Protein 7RI4 (pdb70)

Secondary structure (DSSP, 8-state):
----EEE-----SS-HHHHHHH-S--TT----HHHHHHHHHHHHHH-S---EEEEESSSEEEEEE---------EE---SSS-HHHHHHHHHHTS-SSSTT--GGGHHHHHHHHHHHHHHHT-TT--EEEEEEEETTTEEEEEEEE------EE-----BS--SS-HHHHHHT-SS-S---SS--S--S---HHHHHHHHHHHHHHHTTTT--------EEEEE-SS--EEEEEEB-------BEEE--B-S--SS-HHHHTTTS---TTPBP-TTHHHHHHHHHHHHTGGGT-SS-EEEEEEEEETTTTEEEEEEEEE--S------EEEES-SSS-GGGTSSS----TTS---TTHHHHHHHHHHHHSS-SEE--EEEEPSS-SS-EEEEEEEE-------EEEE---SSS---EEEEB--S-TTSS-----B--EE-SS-EE-B----BTTSSTTT--EEEEEEEE--------EEEEEEEEEEE-B--STT-EEEEEEEEEEEEEES---BTTS-SSTTTSS----SS----EEEEEE--EEEEEEEEE--SSSS--SBEEEEEEEEB--SS-SS--B----EEEEEEESSSSTTSEEEEEEE-------SS----GGG-----HHHHSTTB-TT--SPPP-B-S----SS--SSSS-SSSTTS-SS-----S----S--EEEEEEEE-PPTTS-GGG-SS--EEEEEEEEE---S----SS--SS--S--S-----EE--EEEEE-SSSEEEEE--EE----SS--B------B----/-------SS----------SS--EEEEE---S---TT--------EETTEE----SSS-B---BSSS---S--B-------SS------B-S--EEETTEEEEEBTTS-EEEEESSS--B------SS-B-S----BTTB----BTTSB--B--SSS----B--B----SEES-------BSSSBB---BSTT-----BSSS---------S---SSSSGGG---B-S--EEETTEEE---SSS----B-SSS-----------SEEEE-SSS--EEE-SS---EE--SSSS---B---TTTTS-B-----BTTB----BTTS---B--SSS-S--B-----TT---SPPP--SS------SS---EEEE-/----SSSS--TTSSSPPP-----PPTT-------SS-PPP----S---TTSS-----SS--/------SSSTHHHHHHHHHHTTT--HHHHHHHHHHHHH-TTSGGGHHHHHHHHHHHHHTT--THHHHHHHHHHHH----TTTHHHHHHHHHHHHHTSTT-SSS---S---SS-TTTTHHHHHHHHHHHHH-TTSSSSHHHHHHHHHHHHHHHHHHHHHTTHHHHHT-TTHHHHHHHTTTTTSTTSTTTSSSHHHHHHHHTTTT-HHHHTTHHHHTTTS--/---S----EEES----TTTGGG--SS--SSHHHHHS---SEE-TTT---EEEEEEEE-SSS--EEEEEEE-B-TTS-B---B---S---/-------S--------------SSSB---------BSSSS-B-----B---B--

B-factor: mean 90.96, std 35.24, range [50.69, 242.61]

Radius of gyration: 43.2 Å; Cα contacts (8 Å, |Δi|>4): 3480; chains: 6; bounding box: 86×125×113 Å

Nearest PDB structures (foldseek):
  7ri4-assembly1_G  TM=1.019E+00  e=2.145E-09  Escherichia coli
  7ri4-assembly1_C  TM=1.017E+00  e=3.148E-09  Escherichia coli
  8sqa-assembly1_C  TM=9.476E-01  e=3.946E-07  Escherichia coli
  6lyr-assembly1_C  TM=8.468E-01  e=9.396E-06  Escherichia coli K-12
  8qpv-assembly1_B  TM=9.672E-01  e=2.396E-48  Escherichia coli

CATH classification: 2.40.160.50

Structure (mmCIF, N/CA/C/O backbone):
data_7RI4
#
_entry.id   7RI4
#
_cell.length_a   1.00
_cell.length_b   1.00
_cell.length_c   1.00
_cell.angle_alpha   90.00
_cell.angle_beta   90.00
_cell.angle_gamma   90.00
#
_symmetry.space_group_name_H-M   'P 1'
#
loop_
_entity.id
_entity.type
_entity.pdbx_description
1 polymer EspPbeta9-12
2 polymer 'Outer membrane protein assembly factor BamA'
3 polymer 'Outer membrane protein assembly factor BamB'
4 polymer 'Outer membrane protein assembly factor BamC'
5 polymer 'Outer membrane protein assembly factor BamD'
6 polymer 'Outer membrane protein assembly factor BamE'
#
loop_
_atom_site.group_PDB
_atom_site.id
_atom_site.type_symbol
_atom_site.label_atom_id
_atom_site.label_alt_id
_atom_site.label_comp_id
_atom_site.label_asym_id
_atom_site.label_entity_id
_atom_site.label_seq_id
_atom_site.pdbx_PDB_ins_code
_atom_site.Cartn_x
_atom_site.Cartn_y
_atom_site.Cartn_z
_atom_site.occupancy
_atom_site.B_iso_or_equiv
_atom_site.auth_seq_id
_atom_site.auth_comp_id
_atom_site.auth_asym_id
_atom_site.auth_atom_id
_atom_site.pdbx_PDB_model_num
ATOM 1 N N . ASP A 1 1 ? 120.361 128.968 144.844 1.00 129.75 1218 ASP G N 1
ATOM 2 C CA . ASP A 1 1 ? 121.366 129.409 145.803 1.00 129.75 1218 ASP G CA 1
ATOM 3 C C . ASP A 1 1 ? 121.499 130.928 145.798 1.00 129.75 1218 ASP G C 1
ATOM 4 O O . ASP A 1 1 ? 122.103 131.502 144.891 1.00 129.75 1218 ASP G O 1
ATOM 9 N N . TRP A 1 2 ? 120.929 131.572 146.816 1.00 133.09 1219 TRP G N 1
ATOM 10 C CA . TRP A 1 2 ? 120.991 133.024 146.936 1.00 133.09 1219 TRP G CA 1
ATOM 11 C C . TRP A 1 2 ? 122.427 133.479 147.167 1.00 133.09 1219 TRP G C 1
ATOM 12 O O . TRP A 1 2 ? 122.987 133.267 148.247 1.00 133.09 1219 TRP G O 1
ATOM 23 N N . LYS A 1 3 ? 123.028 134.103 146.157 1.00 123.77 1220 LYS G N 1
ATOM 24 C CA . LYS A 1 3 ? 124.427 134.518 146.203 1.00 123.77 1220 LYS G CA 1
ATOM 25 C C . LYS A 1 3 ? 124.569 135.944 145.676 1.00 123.77 1220 LYS G C 1
ATOM 26 O O . LYS A 1 3 ? 125.409 136.236 144.824 1.00 123.77 1220 LYS G O 1
ATOM 32 N N . VAL A 1 4 ? 123.720 136.849 146.172 1.00 118.77 1221 VAL G N 1
ATOM 33 C CA . VAL A 1 4 ? 123.755 138.233 145.714 1.00 118.77 1221 VAL G CA 1
ATOM 34 C C . VAL A 1 4 ? 125.104 138.862 146.045 1.00 118.77 1221 VAL G C 1
ATOM 35 O O . VAL A 1 4 ? 125.779 138.474 147.007 1.00 118.77 1221 VAL G O 1
ATOM 39 N N . THR A 1 5 ? 125.508 139.838 145.230 1.00 116.83 1222 THR G N 1
ATOM 40 C CA . THR A 1 5 ? 126.814 140.470 145.380 1.00 116.83 1222 THR G CA 1
ATOM 41 C C . THR A 1 5 ? 126.678 141.972 145.600 1.00 116.83 1222 THR G C 1
ATOM 42 O O . THR A 1 5 ? 127.541 142.592 146.230 1.00 116.83 1222 THR G O 1
ATOM 46 N N . ALA A 1 6 ? 125.601 142.559 145.074 1.00 115.81 1223 ALA G N 1
ATOM 47 C CA . ALA A 1 6 ? 125.279 143.976 145.248 1.00 115.81 1223 ALA G CA 1
ATOM 48 C C . ALA A 1 6 ? 126.399 144.871 144.705 1.00 115.81 1223 ALA G C 1
ATOM 49 O O . ALA A 1 6 ? 127.063 145.611 145.434 1.00 115.81 1223 ALA G O 1
ATOM 51 N N . ARG A 1 7 ? 126.591 144.780 143.392 1.00 116.35 1224 ARG G N 1
ATOM 52 C CA . ARG A 1 7 ? 127.530 145.654 142.704 1.00 116.35 1224 ARG G CA 1
ATOM 53 C C . ARG A 1 7 ? 126.859 146.975 142.346 1.00 116.35 1224 ARG G C 1
ATOM 54 O O . ARG A 1 7 ? 125.635 147.061 142.216 1.00 116.35 1224 ARG G O 1
ATOM 62 N N . ALA A 1 8 ? 127.678 148.015 142.182 1.00 116.78 1225 ALA G N 1
ATOM 63 C CA . ALA A 1 8 ? 127.147 149.353 141.949 1.00 116.78 1225 ALA G CA 1
ATOM 64 C C . ALA A 1 8 ? 127.548 149.909 140.589 1.00 116.78 1225 ALA G C 1
ATOM 65 O O . ALA A 1 8 ? 126.694 150.373 139.827 1.00 116.78 1225 ALA G O 1
ATOM 67 N N . CYS A 1 9 ? 128.843 149.871 140.274 1.00 115.67 1226 CYS G N 1
ATOM 68 C CA . CYS A 1 9 ? 129.337 150.499 139.055 1.00 115.67 1226 CYS G CA 1
ATOM 69 C C . CYS A 1 9 ? 130.240 149.613 138.213 1.00 115.67 1226 CYS G C 1
ATOM 70 O O . CYS A 1 9 ? 130.751 150.091 137.196 1.00 115.67 1226 CYS G O 1
ATOM 73 N N . LEU A 1 10 ? 130.461 148.357 138.587 1.00 115.82 1227 LEU G N 1
ATOM 74 C CA . LEU A 1 10 ? 131.315 147.465 137.812 1.00 115.82 1227 LEU G CA 1
ATOM 75 C C . LEU A 1 10 ? 130.666 147.101 136.480 1.00 115.82 1227 LEU G C 1
ATOM 76 O O . LEU A 1 10 ? 130.951 147.716 135.452 1.00 115.82 1227 LEU G O 1
ATOM 81 N N . ARG A 1 40 ? 128.284 156.035 129.694 1.00 110.62 1257 ARG G N 1
ATOM 82 C CA . ARG A 1 40 ? 127.148 156.912 129.441 1.00 110.62 1257 ARG G CA 1
ATOM 83 C C . ARG A 1 40 ? 126.191 156.898 130.633 1.00 110.62 1257 ARG G C 1
ATOM 84 O O . ARG A 1 40 ? 125.423 157.839 130.839 1.00 110.62 1257 ARG G O 1
ATOM 92 N N . MET A 1 41 ? 126.261 155.843 131.431 1.00 118.71 1258 MET G N 1
ATOM 93 C CA . MET A 1 41 ? 125.307 155.674 132.522 1.00 118.71 1258 MET G CA 1
ATOM 94 C C . MET A 1 41 ? 125.848 156.097 133.881 1.00 118.71 1258 MET G C 1
ATOM 95 O O . MET A 1 41 ? 125.154 156.818 134.598 1.00 118.71 1258 MET G O 1
ATOM 100 N N . LEU A 1 42 ? 127.068 155.679 134.242 1.00 116.99 1259 LEU G N 1
ATOM 101 C CA . LEU A 1 42 ? 127.671 155.897 135.560 1.00 116.99 1259 LEU G CA 1
ATOM 102 C C . LEU A 1 42 ? 126.660 155.696 136.688 1.00 116.99 1259 LEU G C 1
ATOM 103 O O . LEU A 1 42 ? 126.671 156.420 137.688 1.00 116.99 1259 LEU G O 1
ATOM 108 N N . MET A 1 43 ? 125.803 154.688 136.533 1.00 120.89 1260 MET G N 1
ATOM 109 C CA . MET A 1 43 ? 124.666 154.465 137.423 1.00 120.89 1260 MET G CA 1
ATOM 110 C C . MET A 1 43 ? 124.385 152.963 137.471 1.00 120.89 1260 MET G C 1
ATOM 111 O O . MET A 1 43 ? 125.290 152.155 137.230 1.00 120.89 1260 MET G O 1
ATOM 116 N N . SER A 1 44 ? 123.147 152.597 137.810 1.00 120.57 1261 SER G N 1
ATOM 117 C CA . SER A 1 44 ? 122.682 151.214 137.883 1.00 120.57 1261 SER G CA 1
ATOM 118 C C . SER A 1 44 ? 123.315 150.428 139.023 1.00 120.57 1261 SER G C 1
ATOM 119 O O . SER A 1 44 ? 123.980 149.413 138.794 1.00 120.57 1261 SER G O 1
ATOM 122 N N . VAL A 1 45 ? 123.126 150.905 140.255 1.00 117.32 1262 VAL G N 1
ATOM 123 C CA . VAL A 1 45 ? 123.355 150.057 141.416 1.00 117.32 1262 VAL G CA 1
ATOM 124 C C . VAL A 1 45 ? 122.374 148.894 141.365 1.00 117.32 1262 VAL G C 1
ATOM 125 O O . VAL A 1 45 ? 121.197 149.067 141.026 1.00 117.32 1262 VAL G O 1
ATOM 129 N N . GLY A 1 46 ? 122.856 147.700 141.683 1.00 113.73 1263 GLY G N 1
ATOM 130 C CA . GLY A 1 46 ? 121.999 146.536 141.585 1.00 113.73 1263 GLY G CA 1
ATOM 131 C C . GLY A 1 46 ? 122.579 145.349 142.318 1.00 113.73 1263 GLY G C 1
ATOM 132 O O . GLY A 1 46 ? 123.505 145.479 143.120 1.00 113.73 1263 GLY G O 1
ATOM 133 N N . LEU A 1 47 ? 122.007 144.181 142.033 1.00 110.78 1264 LEU G N 1
ATOM 134 C CA . LEU A 1 47 ? 122.412 142.925 142.647 1.00 110.78 1264 LEU G CA 1
ATOM 135 C C . LEU A 1 47 ? 122.536 141.851 141.573 1.00 110.78 1264 LEU G C 1
ATOM 136 O O . LEU A 1 47 ? 122.122 142.036 140.426 1.00 110.78 1264 LEU G O 1
ATOM 141 N N . ASN A 1 48 ? 123.118 140.717 141.960 1.00 110.91 1265 ASN G N 1
ATOM 142 C CA . ASN A 1 48 ? 123.315 139.595 141.043 1.00 110.91 1265 ASN G CA 1
ATOM 143 C C . ASN A 1 48 ? 122.789 138.334 141.715 1.00 110.91 1265 ASN G C 1
ATOM 144 O O . ASN A 1 48 ? 123.489 137.732 142.534 1.00 110.91 1265 ASN G O 1
ATOM 149 N N . ALA A 1 49 ? 121.569 137.934 141.365 1.00 108.46 1266 ALA G N 1
ATOM 150 C CA . ALA A 1 49 ? 120.928 136.773 141.981 1.00 108.46 1266 ALA G CA 1
ATOM 151 C C . ALA A 1 49 ? 121.096 135.542 141.089 1.00 108.46 1266 ALA G C 1
ATOM 152 O O . ALA A 1 49 ? 120.146 135.017 140.506 1.00 108.46 1266 ALA G O 1
ATOM 154 N N . GLU A 1 50 ? 122.341 135.081 140.996 1.00 114.10 1267 GLU G N 1
ATOM 155 C CA . GLU A 1 50 ? 122.620 133.833 140.297 1.00 114.10 1267 GLU G CA 1
ATOM 156 C C . GLU A 1 50 ? 122.406 132.653 141.238 1.00 114.10 1267 GLU G C 1
ATOM 157 O O . GLU A 1 50 ? 122.833 132.675 142.395 1.00 114.10 1267 GLU G O 1
ATOM 163 N N . ILE A 1 51 ? 121.710 131.627 140.748 1.00 115.25 1268 ILE G N 1
ATOM 164 C CA . ILE A 1 51 ? 121.305 130.528 141.618 1.00 115.25 1268 ILE G CA 1
ATOM 165 C C . ILE A 1 51 ? 121.780 129.169 141.111 1.00 115.25 1268 ILE G C 1
ATOM 166 O O . ILE A 1 51 ? 122.569 128.493 141.780 1.00 115.25 1268 ILE G O 1
ATOM 171 N N . ARG A 1 52 ? 121.310 128.753 139.934 1.00 116.25 1269 ARG G N 1
ATOM 172 C CA . ARG A 1 52 ? 121.488 127.365 139.520 1.00 116.25 1269 ARG G CA 1
ATOM 173 C C . ARG A 1 52 ? 122.606 127.167 138.503 1.00 116.25 1269 ARG G C 1
ATOM 174 O O . ARG A 1 52 ? 123.565 126.434 138.764 1.00 116.25 1269 ARG G O 1
ATOM 182 N N . ASP A 1 53 ? 122.497 127.814 137.344 1.00 112.32 1270 ASP G N 1
ATOM 183 C CA . ASP A 1 53 ? 123.408 127.543 136.238 1.00 112.32 1270 ASP G CA 1
ATOM 184 C C . ASP A 1 53 ? 123.978 128.856 135.717 1.00 112.32 1270 ASP G C 1
ATOM 185 O O . ASP A 1 53 ? 123.937 129.124 134.512 1.00 112.32 1270 ASP G O 1
ATOM 190 N N . ASN A 1 54 ? 124.474 129.694 136.629 1.00 107.98 1271 ASN G N 1
ATOM 191 C CA . ASN A 1 54 ? 125.029 131.004 136.295 1.00 107.98 1271 ASN G CA 1
ATOM 192 C C . ASN A 1 54 ? 123.990 131.864 135.571 1.00 107.98 1271 ASN G C 1
ATOM 193 O O . ASN A 1 54 ? 124.296 132.626 134.651 1.00 107.98 1271 ASN G O 1
ATOM 198 N N . VAL A 1 55 ? 122.742 131.718 136.004 1.00 103.50 1272 VAL G N 1
ATOM 199 C CA . VAL A 1 55 ? 121.629 132.515 135.501 1.00 103.50 1272 VAL G CA 1
ATOM 200 C C . VAL A 1 55 ? 121.245 133.499 136.600 1.00 103.50 1272 VAL G C 1
ATOM 201 O O . VAL A 1 55 ? 120.904 133.099 137.721 1.00 103.50 1272 VAL G O 1
ATOM 205 N N . ARG A 1 56 ? 121.357 134.787 136.299 1.00 100.25 1273 ARG G N 1
ATOM 206 C CA . ARG A 1 56 ? 121.192 135.839 137.289 1.00 100.25 1273 ARG G CA 1
ATOM 207 C C . ARG A 1 56 ? 119.782 136.420 137.237 1.00 100.25 1273 ARG G C 1
ATOM 208 O O . ARG A 1 56 ? 118.981 136.115 136.351 1.00 100.25 1273 ARG G O 1
ATOM 216 N N . PHE A 1 57 ? 119.483 137.262 138.222 1.00 104.12 1274 PHE G N 1
ATOM 217 C CA . PHE A 1 57 ? 118.218 137.987 138.284 1.00 104.12 1274 PHE G CA 1
ATOM 218 C C . PHE A 1 57 ? 118.472 139.443 138.639 1.00 104.12 1274 PHE G C 1
ATOM 219 O O . PHE A 1 57 ? 117.784 140.027 139.483 1.00 104.12 1274 PHE G O 1
ATOM 227 N N . GLY A 1 58 ? 119.476 140.043 138.002 1.00 103.44 1275 GLY G N 1
ATOM 228 C CA . GLY A 1 58 ? 119.866 141.411 138.280 1.00 103.44 1275 GLY G CA 1
ATOM 229 C C . GLY A 1 58 ? 118.770 142.436 138.079 1.00 103.44 1275 GLY G C 1
ATOM 230 O O . GLY A 1 58 ? 117.899 142.268 137.221 1.00 103.44 1275 GLY G O 1
ATOM 231 N N . LEU A 1 59 ? 118.809 143.508 138.870 1.00 104.63 1276 LEU G N 1
ATOM 232 C CA . LEU A 1 59 ? 117.840 144.600 138.773 1.00 104.63 1276 LEU G CA 1
ATOM 233 C C . LEU A 1 59 ? 118.628 145.902 138.866 1.00 104.63 1276 LEU G C 1
ATOM 234 O O . LEU A 1 59 ? 118.873 146.408 139.965 1.00 104.63 1276 LEU G O 1
ATOM 239 N N . GLU A 1 60 ? 119.021 146.439 137.715 1.00 113.57 1277 GLU G N 1
ATOM 240 C CA . GLU A 1 60 ? 119.840 147.636 137.651 1.00 113.57 1277 GLU G CA 1
ATOM 241 C C . GLU A 1 60 ? 118.953 148.878 137.715 1.00 113.57 1277 GLU G C 1
ATOM 242 O O . GLU A 1 60 ? 117.755 148.837 137.426 1.00 113.57 1277 GLU G O 1
ATOM 248 N N . PHE A 1 61 ? 119.559 150.002 138.087 1.00 118.16 1278 PHE G N 1
ATOM 249 C CA . PHE A 1 61 ? 118.853 151.268 138.277 1.00 118.16 1278 PHE G CA 1
ATOM 250 C C . PHE A 1 61 ? 119.552 152.353 137.462 1.00 118.16 1278 PHE G C 1
ATOM 251 O O . PHE A 1 61 ? 119.892 153.427 137.960 1.00 118.16 1278 PHE G O 1
ATOM 259 N N . GLU A 1 62 ? 119.804 152.056 136.188 1.00 119.99 1279 GLU G N 1
ATOM 260 C CA . GLU A 1 62 ? 120.595 152.945 135.349 1.00 119.99 1279 GLU G CA 1
ATOM 261 C C . GLU A 1 62 ? 119.891 154.286 135.154 1.00 119.99 1279 GLU G C 1
ATOM 262 O O . GLU A 1 62 ? 118.668 154.406 135.269 1.00 119.99 1279 GLU G O 1
ATOM 265 N N . LYS A 1 63 ? 120.695 155.305 134.854 1.00 117.36 1280 LYS G N 1
ATOM 266 C CA . LYS A 1 63 ? 120.198 156.671 134.707 1.00 117.36 1280 LYS G CA 1
ATOM 267 C C . LYS A 1 63 ? 121.066 157.339 133.644 1.00 117.36 1280 LYS G C 1
ATOM 268 O O . LYS A 1 63 ? 122.091 157.946 133.967 1.00 117.36 1280 LYS G O 1
ATOM 273 N N . SER A 1 64 ? 120.645 157.226 132.387 1.00 114.57 1281 SER G N 1
ATOM 274 C CA . SER A 1 64 ? 121.462 157.608 131.246 1.00 114.57 1281 SER G CA 1
ATOM 275 C C . SER A 1 64 ? 120.987 158.923 130.642 1.00 114.57 1281 SER G C 1
ATOM 276 O O . SER A 1 64 ? 119.844 159.345 130.839 1.00 114.57 1281 SER G O 1
ATOM 279 N N . ALA A 1 65 ? 121.884 159.565 129.897 1.00 106.75 1282 ALA G N 1
ATOM 280 C CA . ALA A 1 65 ? 121.586 160.818 129.212 1.00 106.75 1282 ALA G CA 1
ATOM 281 C C . ALA A 1 65 ? 121.222 160.510 127.764 1.00 106.75 1282 ALA G C 1
ATOM 282 O O . ALA A 1 65 ? 122.082 160.116 126.970 1.00 106.75 1282 ALA G O 1
ATOM 284 N N . PHE A 1 66 ? 119.948 160.690 127.422 1.00 102.10 1283 PHE G N 1
ATOM 285 C CA . PHE A 1 66 ? 119.472 160.459 126.064 1.00 102.10 1283 PHE G CA 1
ATOM 286 C C . PHE A 1 66 ? 119.588 161.687 125.175 1.00 102.10 1283 PHE G C 1
ATOM 287 O O . PHE A 1 66 ? 119.790 161.546 123.965 1.00 102.10 1283 PHE G O 1
ATOM 295 N N . GLY A 1 67 ? 119.468 162.883 125.745 1.00 100.47 1284 GLY G N 1
ATOM 296 C CA . GLY A 1 67 ? 119.628 164.106 124.987 1.00 100.47 1284 GLY G CA 1
ATOM 297 C C . GLY A 1 67 ? 120.965 164.767 125.245 1.00 100.47 1284 GLY G C 1
ATOM 298 O O . GLY A 1 67 ? 122.008 164.260 124.823 1.00 100.47 1284 GLY G O 1
ATOM 299 N N . LYS A 1 68 ? 120.946 165.902 125.939 1.00 95.27 1285 LYS G N 1
ATOM 300 C CA . LYS A 1 68 ? 122.163 166.621 126.285 1.00 95.27 1285 LYS G CA 1
ATOM 301 C C . LYS A 1 68 ? 122.307 166.915 127.770 1.00 95.27 1285 LYS G C 1
ATOM 302 O O . LYS A 1 68 ? 123.437 166.997 128.255 1.00 95.27 1285 LYS G O 1
ATOM 308 N N . TYR A 1 69 ? 121.202 167.080 128.504 1.00 101.13 1286 TYR G N 1
ATOM 309 C CA . TYR A 1 69 ? 121.264 167.489 129.904 1.00 101.13 1286 TYR G CA 1
ATOM 310 C C . TYR A 1 69 ? 120.228 166.774 130.769 1.00 101.13 1286 TYR G C 1
ATOM 311 O O . TYR A 1 69 ? 119.976 167.204 131.899 1.00 101.13 1286 TYR G O 1
ATOM 320 N N . ASN A 1 70 ? 119.623 165.699 130.271 1.00 107.12 1287 ASN G N 1
ATOM 321 C CA . ASN A 1 70 ? 118.556 165.004 130.977 1.00 107.12 1287 ASN G CA 1
ATOM 322 C C . ASN A 1 70 ? 118.965 163.578 131.325 1.00 107.12 1287 ASN G C 1
ATOM 323 O O . ASN A 1 70 ? 119.320 162.789 130.445 1.00 107.12 1287 ASN G O 1
ATOM 328 N N . VAL A 1 71 ? 118.907 163.257 132.616 1.00 116.61 1288 VAL G N 1
ATOM 329 C CA . VAL A 1 71 ? 119.052 161.895 133.118 1.00 116.61 1288 VAL G CA 1
ATOM 330 C C . VAL A 1 71 ? 117.879 161.610 134.051 1.00 116.61 1288 VAL G C 1
ATOM 331 O O . VAL A 1 71 ? 117.809 162.146 135.162 1.00 116.61 1288 VAL G O 1
ATOM 335 N N . ASP A 1 72 ? 116.920 160.818 133.567 1.00 120.91 1289 ASP G N 1
ATOM 336 C CA . ASP A 1 72 ? 115.656 160.673 134.280 1.00 120.91 1289 ASP G CA 1
ATOM 337 C C . ASP A 1 72 ? 115.416 159.295 134.891 1.00 120.91 1289 ASP G C 1
ATOM 338 O O . ASP A 1 72 ? 115.207 159.182 136.103 1.00 120.91 1289 ASP G O 1
ATOM 343 N N . ASN A 1 73 ? 115.476 158.243 134.075 1.00 119.28 1290 ASN G N 1
ATOM 344 C CA . ASN A 1 73 ? 114.691 157.040 134.339 1.00 119.28 1290 ASN G CA 1
ATOM 345 C C . ASN A 1 73 ? 115.255 155.778 133.693 1.00 119.28 1290 ASN G C 1
ATOM 346 O O . ASN A 1 73 ? 116.458 155.683 133.424 1.00 119.28 1290 ASN G O 1
ATOM 351 N N . ALA A 1 74 ? 114.368 154.798 133.487 1.00 116.76 1291 ALA G N 1
ATOM 352 C CA . ALA A 1 74 ? 114.639 153.464 132.953 1.00 116.76 1291 ALA G CA 1
ATOM 353 C C . ALA A 1 74 ? 115.421 152.567 133.905 1.00 116.76 1291 ALA G C 1
ATOM 354 O O . ALA A 1 74 ? 116.488 152.052 133.556 1.00 116.76 1291 ALA G O 1
ATOM 356 N N . VAL A 1 75 ? 114.884 152.373 135.113 1.00 112.79 1292 VAL G N 1
ATOM 357 C CA . VAL A 1 75 ? 115.240 151.204 135.905 1.00 112.79 1292 VAL G CA 1
ATOM 358 C C . VAL A 1 75 ? 114.799 149.954 135.150 1.00 112.79 1292 VAL G C 1
ATOM 359 O O . VAL A 1 75 ? 113.745 149.939 134.505 1.00 112.79 1292 VAL G O 1
ATOM 363 N N . ASN A 1 76 ? 115.613 148.903 135.210 1.00 108.68 1293 ASN G N 1
ATOM 364 C CA . ASN A 1 76 ? 115.350 147.711 134.413 1.00 108.68 1293 ASN G CA 1
ATOM 365 C C . ASN A 1 76 ? 115.888 146.487 135.144 1.00 108.68 1293 ASN G C 1
ATOM 366 O O . ASN A 1 76 ? 116.406 146.578 136.260 1.00 108.68 1293 ASN G O 1
ATOM 371 N N . ALA A 1 77 ? 115.757 145.330 134.494 1.00 98.58 1294 ALA G N 1
ATOM 372 C CA . ALA A 1 77 ? 116.213 144.061 135.051 1.00 98.58 1294 ALA G CA 1
ATOM 373 C C . ALA A 1 77 ? 116.583 143.136 133.902 1.00 98.58 1294 ALA G C 1
ATOM 374 O O . ALA A 1 77 ? 115.830 143.027 132.929 1.00 98.58 1294 ALA G O 1
ATOM 376 N N . ASN A 1 78 ? 117.732 142.475 134.013 1.00 96.06 1295 ASN G N 1
ATOM 377 C CA . ASN A 1 78 ? 118.246 141.610 132.965 1.00 96.06 1295 ASN G CA 1
ATOM 378 C C . ASN A 1 78 ? 118.028 140.141 133.327 1.00 96.06 1295 ASN G C 1
ATOM 379 O O . ASN A 1 78 ? 117.427 139.803 134.349 1.00 96.06 1295 ASN G O 1
ATOM 384 N N . PHE A 1 79 ? 118.530 139.257 132.469 1.00 91.99 1296 PHE G N 1
ATOM 385 C CA . PHE A 1 79 ? 118.402 137.814 132.652 1.00 91.99 1296 PHE G CA 1
ATOM 386 C C . PHE A 1 79 ? 119.741 137.122 132.856 1.00 91.99 1296 PHE G C 1
ATOM 387 O O . PHE A 1 79 ? 119.857 136.283 133.753 1.00 91.99 1296 PHE G O 1
ATOM 395 N N . ARG A 1 80 ? 120.749 137.445 132.046 1.00 92.59 1297 ARG G N 1
ATOM 396 C CA . ARG A 1 80 ? 122.123 136.979 132.238 1.00 92.59 1297 ARG G CA 1
ATOM 397 C C . ARG A 1 80 ? 122.199 135.448 132.240 1.00 92.59 1297 ARG G C 1
ATOM 398 O O . ARG A 1 80 ? 122.568 134.809 133.225 1.00 92.59 1297 ARG G O 1
ATOM 406 N N . TYR A 1 81 ? 121.836 134.876 131.094 1.00 89.65 1298 TYR G N 1
ATOM 407 C CA . TYR A 1 81 ? 121.894 133.431 130.891 1.00 89.65 1298 TYR G CA 1
ATOM 408 C C . TYR A 1 81 ? 123.280 133.082 130.358 1.00 89.65 1298 TYR G C 1
ATOM 409 O O . TYR A 1 81 ? 123.565 133.279 129.173 1.00 89.65 1298 TYR G O 1
ATOM 418 N N . SER A 1 82 ? 124.141 132.560 131.234 1.00 93.37 1299 SER G N 1
ATOM 419 C CA . SER A 1 82 ? 125.504 132.185 130.857 1.00 93.37 1299 SER G CA 1
ATOM 420 C C . SER A 1 82 ? 125.507 130.745 130.340 1.00 93.37 1299 SER G C 1
ATOM 421 O O . SER A 1 82 ? 125.873 129.791 131.031 1.00 93.37 1299 SER G O 1
ATOM 424 N N . PHE A 1 83 ? 125.087 130.601 129.087 1.00 88.22 1300 PHE G N 1
ATOM 425 C CA . PHE A 1 83 ? 125.031 129.293 128.445 1.00 88.22 1300 PHE G CA 1
ATOM 426 C C . PHE A 1 83 ? 126.399 128.895 127.903 1.00 88.22 1300 PHE G C 1
ATOM 427 O O . PHE A 1 83 ? 126.640 127.729 127.592 1.00 88.22 1300 PHE G O 1
ATOM 435 N N . PHE B 2 24 ? 146.901 67.776 167.851 1.00 238.79 24 PHE A N 1
ATOM 436 C CA . PHE B 2 24 ? 145.563 68.038 167.332 1.00 238.79 24 PHE A CA 1
ATOM 437 C C . PHE B 2 24 ? 145.598 68.382 165.847 1.00 238.79 24 PHE A C 1
ATOM 438 O O . PHE B 2 24 ? 146.285 69.313 165.429 1.00 238.79 24 PHE A O 1
ATOM 446 N N . VAL B 2 25 ? 144.847 67.622 165.056 1.00 239.60 25 VAL A N 1
ATOM 447 C CA . VAL B 2 25 ? 144.704 67.853 163.623 1.00 239.60 25 VAL A CA 1
ATOM 448 C C . VAL B 2 25 ? 143.232 68.122 163.344 1.00 239.60 25 VAL A C 1
ATOM 449 O O . VAL B 2 25 ? 142.379 67.267 163.611 1.00 239.60 25 VAL A O 1
ATOM 453 N N . VAL B 2 26 ? 142.935 69.305 162.817 1.00 239.72 26 VAL A N 1
ATOM 454 C CA . VAL B 2 26 ? 141.561 69.667 162.490 1.00 239.72 26 VAL A CA 1
ATOM 455 C C . VAL B 2 26 ? 141.148 68.966 161.203 1.00 239.72 26 VAL A C 1
ATOM 456 O O . VAL B 2 26 ? 141.949 68.807 160.273 1.00 239.72 26 VAL A O 1
ATOM 460 N N . LYS B 2 27 ? 139.893 68.511 161.157 1.00 238.81 27 LYS A N 1
ATOM 461 C CA . LYS B 2 27 ? 139.372 67.784 160.008 1.00 238.81 27 LYS A CA 1
ATOM 462 C C . LYS B 2 27 ? 138.290 68.527 159.241 1.00 238.81 27 LYS A C 1
ATOM 463 O O . LYS B 2 27 ? 138.163 68.313 158.032 1.00 238.81 27 LYS A O 1
ATOM 469 N N . ASP B 2 28 ? 137.512 69.383 159.901 1.00 235.90 28 ASP A N 1
ATOM 470 C CA . ASP B 2 28 ? 136.365 70.039 159.279 1.00 235.90 28 ASP A CA 1
ATOM 471 C C . ASP B 2 28 ? 136.382 71.520 159.629 1.00 235.90 28 ASP A C 1
ATOM 472 O O . ASP B 2 28 ? 136.374 71.883 160.809 1.00 235.90 28 ASP A O 1
ATOM 477 N N . ILE B 2 29 ? 136.406 72.368 158.606 1.00 232.87 29 ILE A N 1
ATOM 478 C CA . ILE B 2 29 ? 136.298 73.811 158.796 1.00 232.87 29 ILE A CA 1
ATOM 479 C C . ILE B 2 29 ? 134.820 74.174 158.877 1.00 232.87 29 ILE A C 1
ATOM 480 O O . ILE B 2 29 ? 134.051 73.896 157.952 1.00 232.87 29 ILE A O 1
ATOM 485 N N . HIS B 2 30 ? 134.421 74.797 159.985 1.00 226.93 30 HIS A N 1
ATOM 486 C CA . HIS B 2 30 ? 133.023 75.114 160.250 1.00 226.93 30 HIS A CA 1
ATOM 487 C C . HIS B 2 30 ? 132.817 76.618 160.152 1.00 226.93 30 HIS A C 1
ATOM 488 O O . HIS B 2 30 ? 133.329 77.376 160.983 1.00 226.93 30 HIS A O 1
ATOM 495 N N . PHE B 2 31 ? 132.064 77.043 159.140 1.00 221.79 31 PHE A N 1
ATOM 496 C CA . PHE B 2 31 ? 131.677 78.436 158.956 1.00 221.79 31 PHE A CA 1
ATOM 497 C C . PHE B 2 31 ? 130.162 78.491 158.823 1.00 221.79 31 PHE A C 1
ATOM 498 O O . PHE B 2 31 ? 129.604 77.974 157.849 1.00 221.79 31 PHE A O 1
ATOM 506 N N . GLU B 2 32 ? 129.500 79.110 159.796 1.00 217.98 32 GLU A N 1
ATOM 507 C CA . GLU B 2 32 ? 128.044 79.124 159.867 1.00 217.98 32 GLU A CA 1
ATOM 508 C C . GLU B 2 32 ? 127.537 80.555 159.768 1.00 217.98 32 GLU A C 1
ATOM 509 O O . GLU B 2 32 ? 127.882 81.401 160.601 1.00 217.98 32 GLU A O 1
ATOM 515 N N . GLY B 2 33 ? 126.721 80.821 158.752 1.00 209.04 33 GLY A N 1
ATOM 516 C CA . GLY B 2 33 ? 126.013 82.080 158.622 1.00 209.04 33 GLY A CA 1
ATOM 517 C C . GLY B 2 33 ? 126.434 82.909 157.426 1.00 209.04 33 GLY A C 1
ATOM 518 O O . GLY B 2 33 ? 125.576 83.400 156.685 1.00 209.04 33 GLY A O 1
ATOM 519 N N . LEU B 2 34 ? 127.749 83.037 157.217 1.00 203.26 34 LEU A N 1
ATOM 520 C CA . LEU B 2 34 ? 128.338 83.715 156.064 1.00 203.26 34 LEU A CA 1
ATOM 521 C C . LEU B 2 34 ? 127.557 84.959 155.655 1.00 203.26 34 LEU A C 1
ATOM 522 O O . LEU B 2 34 ? 127.087 85.048 154.516 1.00 203.26 34 LEU A O 1
ATOM 527 N N . GLN B 2 35 ? 127.407 85.914 156.575 1.00 189.15 35 GLN A N 1
ATOM 528 C CA . GLN B 2 35 ? 126.498 87.041 156.386 1.00 189.15 35 GLN A CA 1
ATOM 529 C C . GLN B 2 35 ? 126.815 87.850 155.134 1.00 189.15 35 GLN A C 1
ATOM 530 O O . GLN B 2 35 ? 126.015 87.879 154.194 1.00 189.15 35 GLN A O 1
ATOM 536 N N . ARG B 2 36 ? 127.983 88.492 155.096 1.00 180.77 36 ARG A N 1
ATOM 537 C CA . ARG B 2 36 ? 128.335 89.361 153.982 1.00 180.77 36 ARG A CA 1
ATOM 538 C C . ARG B 2 36 ? 129.714 89.098 153.392 1.00 180.77 36 ARG A C 1
ATOM 539 O O . ARG B 2 36 ? 129.900 89.333 152.193 1.00 180.77 36 ARG A O 1
ATOM 547 N N . VAL B 2 37 ? 130.679 88.626 154.182 1.00 197.79 37 VAL A N 1
ATOM 548 C CA . VAL B 2 37 ? 132.011 88.357 153.656 1.00 197.79 37 VAL A CA 1
ATOM 549 C C . VAL B 2 37 ? 131.951 87.165 152.710 1.00 197.79 37 VAL A C 1
ATOM 550 O O . VAL B 2 37 ? 131.173 86.222 152.912 1.00 197.79 37 VAL A O 1
ATOM 554 N N . ALA B 2 38 ? 132.756 87.216 151.652 1.00 210.73 38 ALA A N 1
ATOM 555 C CA . ALA B 2 38 ? 132.785 86.128 150.684 1.00 210.73 38 ALA A CA 1
ATOM 556 C C . ALA B 2 38 ? 133.314 84.852 151.327 1.00 210.73 38 ALA A C 1
ATOM 557 O O . ALA B 2 38 ? 134.097 84.894 152.281 1.00 210.73 38 ALA A O 1
ATOM 559 N N . VAL B 2 39 ? 132.874 83.707 150.798 1.00 218.58 39 VAL A N 1
ATOM 560 C CA . VAL B 2 39 ? 133.334 82.422 151.319 1.00 218.58 39 VAL A CA 1
ATOM 561 C C . VAL B 2 39 ? 134.829 82.257 151.078 1.00 218.58 39 VAL A C 1
ATOM 562 O O . VAL B 2 39 ? 135.581 81.869 151.982 1.00 218.58 39 VAL A O 1
ATOM 566 N N . GLY B 2 40 ? 135.284 82.552 149.859 1.00 222.73 40 GLY A N 1
ATOM 567 C CA . GLY B 2 40 ? 136.705 82.472 149.569 1.00 222.73 40 GLY A CA 1
ATOM 568 C C . GLY B 2 40 ? 137.529 83.443 150.388 1.00 222.73 40 GLY A C 1
ATOM 569 O O . GLY B 2 40 ? 138.644 83.119 150.803 1.00 222.73 40 GLY A O 1
ATOM 570 N N . ALA B 2 41 ? 136.993 84.640 150.643 1.00 222.76 41 ALA A N 1
ATOM 571 C CA . ALA B 2 41 ? 137.699 85.600 151.484 1.00 222.76 41 ALA A CA 1
ATOM 572 C C . ALA B 2 41 ? 137.817 85.093 152.916 1.00 222.76 41 ALA A C 1
ATOM 573 O O . ALA B 2 41 ? 138.872 85.228 153.547 1.00 222.76 41 ALA A O 1
ATOM 575 N N . ALA B 2 42 ? 136.743 84.498 153.442 1.00 223.30 42 ALA A N 1
ATOM 576 C CA . ALA B 2 42 ? 136.791 83.947 154.792 1.00 223.30 42 ALA A CA 1
ATOM 577 C C . ALA B 2 42 ? 137.744 82.762 154.871 1.00 223.30 42 ALA A C 1
ATOM 578 O O . ALA B 2 42 ? 138.367 82.527 155.913 1.00 223.30 42 ALA A O 1
ATOM 580 N N . LEU B 2 43 ? 137.869 82.001 153.782 1.00 225.21 43 LEU A N 1
ATOM 581 C CA . LEU B 2 43 ? 138.797 80.874 153.772 1.00 225.21 43 LEU A CA 1
ATOM 582 C C . LEU B 2 43 ? 140.244 81.350 153.704 1.00 225.21 43 LEU A C 1
ATOM 583 O O . LEU B 2 43 ? 141.114 80.825 154.409 1.00 225.21 43 LEU A O 1
ATOM 588 N N . LEU B 2 44 ? 140.525 82.348 152.861 1.00 225.95 44 LEU A N 1
ATOM 589 C CA . LEU B 2 44 ? 141.898 82.821 152.718 1.00 225.95 44 LEU A CA 1
ATOM 590 C C . LEU B 2 44 ? 142.347 83.669 153.901 1.00 225.95 44 LEU A C 1
ATOM 591 O O . LEU B 2 44 ? 143.551 83.748 154.165 1.00 225.95 44 LEU A O 1
ATOM 596 N N . SER B 2 45 ? 141.415 84.302 154.618 1.00 228.61 45 SER A N 1
ATOM 597 C CA . SER B 2 45 ? 141.794 85.091 155.784 1.00 228.61 45 SER A CA 1
ATOM 598 C C . SER B 2 45 ? 142.293 84.217 156.927 1.00 228.61 45 SER A C 1
ATOM 599 O O . SER B 2 45 ? 143.041 84.696 157.786 1.00 228.61 45 SER A O 1
ATOM 602 N N . MET B 2 46 ? 141.894 82.945 156.956 1.00 229.94 46 MET A N 1
ATOM 603 C CA . MET B 2 46 ? 142.313 82.031 158.008 1.00 229.94 46 MET A CA 1
ATOM 604 C C . MET B 2 46 ? 143.608 81.340 157.601 1.00 229.94 46 MET A C 1
ATOM 605 O O . MET B 2 46 ? 143.621 80.624 156.587 1.00 229.94 46 MET A O 1
ATOM 610 N N . PRO B 2 47 ? 144.705 81.515 158.343 1.00 233.09 47 PRO A N 1
ATOM 611 C CA . PRO B 2 47 ? 145.950 80.806 158.008 1.00 233.09 47 PRO A CA 1
ATOM 612 C C . PRO B 2 47 ? 145.895 79.309 158.262 1.00 233.09 47 PRO A C 1
ATOM 613 O O . PRO B 2 47 ? 146.883 78.617 157.989 1.00 233.09 47 PRO A O 1
ATOM 617 N N . VAL B 2 48 ? 144.782 78.787 158.771 1.00 235.85 48 VAL A N 1
ATOM 618 C CA . VAL B 2 48 ? 144.618 77.364 159.039 1.00 235.85 48 VAL A CA 1
ATOM 619 C C . VAL B 2 48 ? 143.660 76.782 158.010 1.00 235.85 48 VAL A C 1
ATOM 620 O O . VAL B 2 48 ? 142.757 77.473 157.521 1.00 235.85 48 VAL A O 1
ATOM 624 N N . ARG B 2 49 ? 143.872 75.515 157.667 1.00 237.75 49 ARG A N 1
ATOM 625 C CA . ARG B 2 49 ? 143.042 74.795 156.713 1.00 237.75 49 ARG A CA 1
ATOM 626 C C . ARG B 2 49 ? 142.805 73.383 157.235 1.00 237.75 49 ARG A C 1
ATOM 627 O O . ARG B 2 49 ? 143.116 73.062 158.385 1.00 237.75 49 ARG A O 1
ATOM 635 N N . THR B 2 50 ? 142.246 72.535 156.377 1.00 239.29 50 THR A N 1
ATOM 636 C CA . THR B 2 50 ? 141.990 71.154 156.761 1.00 239.29 50 THR A CA 1
ATOM 637 C C . THR B 2 50 ? 143.295 70.372 156.845 1.00 239.29 50 THR A C 1
ATOM 638 O O . THR B 2 50 ? 144.058 70.296 155.878 1.00 239.29 50 THR A O 1
ATOM 642 N N . GLY B 2 51 ? 143.547 69.785 158.012 1.00 240.88 51 GLY A N 1
ATOM 643 C CA . GLY B 2 51 ? 144.742 68.987 158.201 1.00 240.88 51 GLY A CA 1
ATOM 644 C C . GLY B 2 51 ? 145.950 69.748 158.700 1.00 240.88 51 GLY A C 1
ATOM 645 O O . GLY B 2 51 ? 147.076 69.438 158.297 1.00 240.88 51 GLY A O 1
ATOM 646 N N . ASP B 2 52 ? 145.751 70.737 159.567 1.00 240.86 52 ASP A N 1
ATOM 647 C CA . ASP B 2 52 ? 146.839 71.522 160.134 1.00 240.86 52 ASP A CA 1
ATOM 648 C C . ASP B 2 52 ? 146.818 71.412 161.652 1.00 240.86 52 ASP A C 1
ATOM 649 O O . ASP B 2 52 ? 145.749 71.310 162.263 1.00 240.86 52 ASP A O 1
ATOM 654 N N . THR B 2 53 ? 148.005 71.434 162.255 1.00 241.93 53 THR A N 1
ATOM 655 C CA . THR B 2 53 ? 148.167 71.360 163.704 1.00 241.93 53 THR A CA 1
ATOM 656 C C . THR B 2 53 ? 148.649 72.717 164.206 1.00 241.93 53 THR A C 1
ATOM 657 O O . THR B 2 53 ? 149.776 73.132 163.912 1.00 241.93 53 THR A O 1
ATOM 661 N N . VAL B 2 54 ? 147.792 73.410 164.956 1.00 241.17 54 VAL A N 1
ATOM 662 C CA . VAL B 2 54 ? 148.082 74.746 165.459 1.00 241.17 54 VAL A CA 1
ATOM 663 C C . VAL B 2 54 ? 147.757 74.797 166.947 1.00 241.17 54 VAL A C 1
ATOM 664 O O . VAL B 2 54 ? 147.227 73.848 167.528 1.00 241.17 54 VAL A O 1
ATOM 668 N N . ASN B 2 55 ? 148.085 75.929 167.559 1.00 242.61 55 ASN A N 1
ATOM 669 C CA . ASN B 2 55 ? 147.843 76.180 168.971 1.00 242.61 55 ASN A CA 1
ATOM 670 C C . ASN B 2 55 ? 146.976 77.422 169.140 1.00 242.61 55 ASN A C 1
ATOM 671 O O . ASN B 2 55 ? 146.447 77.981 168.175 1.00 242.61 55 ASN A O 1
ATOM 676 N N . ASP B 2 56 ? 146.829 77.849 170.397 1.00 242.57 56 ASP A N 1
ATOM 677 C CA . ASP B 2 56 ? 146.024 79.028 170.694 1.00 242.57 56 ASP A CA 1
ATOM 678 C C . ASP B 2 56 ? 146.676 80.318 170.210 1.00 242.57 56 ASP A C 1
ATOM 679 O O . ASP B 2 56 ? 145.977 81.321 170.030 1.00 242.57 56 ASP A O 1
ATOM 684 N N . GLU B 2 57 ? 147.993 80.318 169.992 1.00 241.28 57 GLU A N 1
ATOM 685 C CA . GLU B 2 57 ? 148.647 81.511 169.462 1.00 241.28 57 GLU A CA 1
ATOM 686 C C . GLU B 2 57 ? 148.195 81.793 168.035 1.00 241.28 57 GLU A C 1
ATOM 687 O O . GLU B 2 57 ? 147.903 82.942 167.680 1.00 241.28 57 GLU A O 1
ATOM 693 N N . ASP B 2 58 ? 148.114 80.752 167.201 1.00 237.96 58 ASP A N 1
ATOM 694 C CA . ASP B 2 58 ? 147.593 80.944 165.853 1.00 237.96 58 ASP A CA 1
ATOM 695 C C . ASP B 2 58 ? 146.119 81.330 165.890 1.00 237.96 58 ASP A C 1
ATOM 696 O O . ASP B 2 58 ? 145.654 82.079 165.026 1.00 237.96 58 ASP A O 1
ATOM 701 N N . ILE B 2 59 ? 145.378 80.851 166.891 1.00 235.58 59 ILE A N 1
ATOM 702 C CA . ILE B 2 59 ? 144.000 81.302 167.073 1.00 235.58 59 ILE A CA 1
ATOM 703 C C . ILE B 2 59 ? 143.972 82.801 167.346 1.00 235.58 59 ILE A C 1
ATOM 704 O O . ILE B 2 59 ? 143.125 83.534 166.819 1.00 235.58 59 ILE A O 1
ATOM 709 N N . SER B 2 60 ? 144.908 83.280 168.169 1.00 234.76 60 SER A N 1
ATOM 710 C CA . SER B 2 60 ? 145.005 84.714 168.424 1.00 234.76 60 SER A CA 1
ATOM 711 C C . SER B 2 60 ? 145.340 85.479 167.149 1.00 234.76 60 SER A C 1
ATOM 712 O O . SER B 2 60 ? 144.811 86.571 166.913 1.00 234.76 60 SER A O 1
ATOM 715 N N . ASN B 2 61 ? 146.221 84.921 166.314 1.00 234.17 61 ASN A N 1
ATOM 716 C CA . ASN B 2 61 ? 146.507 85.562 165.030 1.00 234.17 61 ASN A CA 1
ATOM 717 C C . ASN B 2 61 ? 145.276 85.595 164.130 1.00 234.17 61 ASN A C 1
ATOM 718 O O . ASN B 2 61 ? 145.078 86.562 163.386 1.00 234.17 61 ASN A O 1
ATOM 723 N N . THR B 2 62 ? 144.436 84.559 164.183 1.00 231.44 62 THR A N 1
ATOM 724 C CA . THR B 2 62 ? 143.192 84.586 163.416 1.00 231.44 62 THR A CA 1
ATOM 725 C C . THR B 2 62 ? 142.243 85.659 163.938 1.00 231.44 62 THR A C 1
ATOM 726 O O . THR B 2 62 ? 141.565 86.332 163.151 1.00 231.44 62 THR A O 1
ATOM 730 N N . ILE B 2 63 ? 142.172 85.828 165.260 1.00 226.60 63 ILE A N 1
ATOM 731 C CA . ILE B 2 63 ? 141.369 86.918 165.818 1.00 226.60 63 ILE A CA 1
ATOM 732 C C . ILE B 2 63 ? 141.905 88.266 165.352 1.00 226.60 63 ILE A C 1
ATOM 733 O O . ILE B 2 63 ? 141.136 89.180 165.027 1.00 226.60 63 ILE A O 1
ATOM 738 N N . ARG B 2 64 ? 143.232 88.411 165.310 1.00 226.03 64 ARG A N 1
ATOM 739 C CA . ARG B 2 64 ? 143.823 89.652 164.814 1.00 226.03 64 ARG A CA 1
ATOM 740 C C . ARG B 2 64 ? 143.478 89.878 163.347 1.00 226.03 64 ARG A C 1
ATOM 741 O O . ARG B 2 64 ? 143.212 91.011 162.930 1.00 226.03 64 ARG A O 1
ATOM 749 N N . ALA B 2 65 ? 143.473 88.809 162.549 1.00 223.48 65 ALA A N 1
ATOM 750 C CA . ALA B 2 65 ? 143.113 88.933 161.139 1.00 223.48 65 ALA A CA 1
ATOM 751 C C . ALA B 2 65 ? 141.656 89.353 160.978 1.00 223.48 65 ALA A C 1
ATOM 752 O O . ALA B 2 65 ? 141.330 90.192 160.129 1.00 223.48 65 ALA A O 1
ATOM 754 N N . LEU B 2 66 ? 140.762 88.773 161.784 1.00 219.82 66 LEU A N 1
ATOM 755 C CA . LEU B 2 66 ? 139.356 89.168 161.734 1.00 219.82 66 LEU A CA 1
ATOM 756 C C . LEU B 2 66 ? 139.166 90.612 162.183 1.00 219.82 66 LEU A C 1
ATOM 757 O O . LEU B 2 66 ? 138.292 91.319 161.667 1.00 219.82 66 LEU A O 1
ATOM 762 N N . PHE B 2 67 ? 139.968 91.068 163.147 1.00 217.07 67 PHE A N 1
ATOM 763 C CA . PHE B 2 67 ? 139.897 92.470 163.547 1.00 217.07 67 PHE A CA 1
ATOM 764 C C . PHE B 2 67 ? 140.441 93.392 162.461 1.00 217.07 67 PHE A C 1
ATOM 765 O O . PHE B 2 67 ? 139.957 94.519 162.307 1.00 217.07 67 PHE A O 1
ATOM 773 N N . ALA B 2 68 ? 141.443 92.935 161.707 1.00 214.86 68 ALA A N 1
ATOM 774 C CA . ALA B 2 68 ? 142.067 93.777 160.693 1.00 214.86 68 ALA A CA 1
ATOM 775 C C . ALA B 2 68 ? 141.265 93.828 159.398 1.00 214.86 68 ALA A C 1
ATOM 776 O O . ALA B 2 68 ? 141.342 94.827 158.673 1.00 214.86 68 ALA A O 1
ATOM 778 N N . THR B 2 69 ? 140.503 92.776 159.083 1.00 208.83 69 THR A N 1
ATOM 779 C CA . THR B 2 69 ? 139.724 92.786 157.846 1.00 208.83 69 THR A CA 1
ATOM 780 C C . THR B 2 69 ? 138.640 93.860 157.887 1.00 208.83 69 THR A C 1
ATOM 781 O O . THR B 2 69 ? 138.222 94.371 156.841 1.00 208.83 69 THR A O 1
ATOM 785 N N . GLY B 2 70 ? 138.175 94.215 159.084 1.00 201.12 70 GLY A N 1
ATOM 786 C CA . GLY B 2 70 ? 137.351 95.394 159.262 1.00 201.12 70 GLY A CA 1
ATOM 787 C C . GLY B 2 70 ? 135.907 95.286 158.826 1.00 201.12 70 GLY A C 1
ATOM 788 O O . GLY B 2 70 ? 135.233 96.316 158.734 1.00 201.12 70 GLY A O 1
ATOM 789 N N . ASN B 2 71 ? 135.402 94.083 158.551 1.00 197.15 71 ASN A N 1
ATOM 790 C CA . ASN B 2 71 ? 133.998 93.956 158.171 1.00 197.15 71 ASN A CA 1
ATOM 791 C C . ASN B 2 71 ? 133.092 93.948 159.398 1.00 197.15 71 ASN A C 1
ATOM 792 O O . ASN B 2 71 ? 132.227 94.819 159.545 1.00 197.15 71 ASN A O 1
ATOM 797 N N . PHE B 2 72 ? 133.283 92.974 160.287 1.00 197.97 72 PHE A N 1
ATOM 798 C CA . PHE B 2 72 ? 132.496 92.855 161.509 1.00 197.97 72 PHE A CA 1
ATOM 799 C C . PHE B 2 72 ? 133.189 91.849 162.417 1.00 197.97 72 PHE A C 1
ATOM 800 O O . PHE B 2 72 ? 133.527 90.746 161.976 1.00 197.97 72 PHE A O 1
ATOM 808 N N . GLU B 2 73 ? 133.420 92.237 163.674 1.00 198.98 73 GLU A N 1
ATOM 809 C CA . GLU B 2 73 ? 134.261 91.465 164.593 1.00 198.98 73 GLU A CA 1
ATOM 810 C C . GLU B 2 73 ? 133.564 91.301 165.941 1.00 198.98 73 GLU A C 1
ATOM 811 O O . GLU B 2 73 ? 133.804 92.078 166.870 1.00 198.98 73 GLU A O 1
ATOM 817 N N . ASP B 2 74 ? 132.721 90.268 166.050 1.00 201.01 74 ASP A N 1
ATOM 818 C CA . ASP B 2 74 ? 132.215 89.755 167.328 1.00 201.01 74 ASP A CA 1
ATOM 819 C C . ASP B 2 74 ? 132.519 88.259 167.307 1.00 201.01 74 ASP A C 1
ATOM 820 O O . ASP B 2 74 ? 131.660 87.442 166.967 1.00 201.01 74 ASP A O 1
ATOM 825 N N . VAL B 2 75 ? 133.739 87.903 167.694 1.00 210.36 75 VAL A N 1
ATOM 826 C CA . VAL B 2 75 ? 134.285 86.589 167.390 1.00 210.36 75 VAL A CA 1
ATOM 827 C C . VAL B 2 75 ? 134.264 85.700 168.628 1.00 210.36 75 VAL A C 1
ATOM 828 O O . VAL B 2 75 ? 134.229 86.166 169.770 1.00 210.36 75 VAL A O 1
ATOM 832 N N . ARG B 2 76 ? 134.283 84.390 168.384 1.00 216.80 76 ARG A N 1
ATOM 833 C CA . ARG B 2 76 ? 134.391 83.396 169.444 1.00 216.80 76 ARG A CA 1
ATOM 834 C C . ARG B 2 76 ? 135.020 82.142 168.855 1.00 216.80 76 ARG A C 1
ATOM 835 O O . ARG B 2 76 ? 134.745 81.788 167.702 1.00 216.80 76 ARG A O 1
ATOM 843 N N . VAL B 2 77 ? 135.876 81.488 169.639 1.00 224.53 77 VAL A N 1
ATOM 844 C CA . VAL B 2 77 ? 136.590 80.291 169.211 1.00 224.53 77 VAL A CA 1
ATOM 845 C C . VAL B 2 77 ? 136.353 79.193 170.238 1.00 224.53 77 VAL A C 1
ATOM 846 O O . VAL B 2 77 ? 136.447 79.436 171.446 1.00 224.53 77 VAL A O 1
ATOM 850 N N . LEU B 2 78 ? 136.043 77.992 169.756 1.00 230.73 78 LEU A N 1
ATOM 851 C CA . LEU B 2 78 ? 135.868 76.821 170.603 1.00 230.73 78 LEU A CA 1
ATOM 852 C C . LEU B 2 78 ? 136.447 75.612 169.883 1.00 230.73 78 LEU A C 1
ATOM 853 O O . LEU B 2 78 ? 136.123 75.367 168.716 1.00 230.73 78 LEU A O 1
ATOM 858 N N . ARG B 2 79 ? 137.305 74.868 170.578 1.00 235.77 79 ARG A N 1
ATOM 859 C CA . ARG B 2 79 ? 137.944 73.667 170.046 1.00 235.77 79 ARG A CA 1
ATOM 860 C C . ARG B 2 79 ? 137.759 72.540 171.053 1.00 235.77 79 ARG A C 1
ATOM 861 O O . ARG B 2 79 ? 138.396 72.536 172.112 1.00 235.77 79 ARG A O 1
ATOM 869 N N . ASP B 2 80 ? 136.885 71.586 170.727 1.00 237.65 80 ASP A N 1
ATOM 870 C CA . ASP B 2 80 ? 136.585 70.473 171.622 1.00 237.65 80 ASP A CA 1
ATOM 871 C C . ASP B 2 80 ? 136.991 69.130 171.031 1.00 237.65 80 ASP A C 1
ATOM 872 O O . ASP B 2 80 ? 137.692 68.359 171.694 1.00 237.65 80 ASP A O 1
ATOM 877 N N . GLY B 2 81 ? 136.573 68.822 169.805 1.00 238.68 81 GLY A N 1
ATOM 878 C CA . GLY B 2 81 ? 136.863 67.529 169.218 1.00 238.68 81 GLY A CA 1
ATOM 879 C C . GLY B 2 81 ? 137.844 67.578 168.065 1.00 238.68 81 GLY A C 1
ATOM 880 O O . GLY B 2 81 ? 139.051 67.728 168.274 1.00 238.68 81 GLY A O 1
ATOM 881 N N . ASP B 2 82 ? 137.335 67.450 166.839 1.00 239.24 82 ASP A N 1
ATOM 882 C CA . ASP B 2 82 ? 138.173 67.429 165.649 1.00 239.24 82 ASP A CA 1
ATOM 883 C C . ASP B 2 82 ? 137.953 68.621 164.729 1.00 239.24 82 ASP A C 1
ATOM 884 O O . ASP B 2 82 ? 138.687 68.762 163.745 1.00 239.24 82 ASP A O 1
ATOM 889 N N . THR B 2 83 ? 136.974 69.473 165.013 1.00 237.01 83 THR A N 1
ATOM 890 C CA . THR B 2 83 ? 136.696 70.643 164.195 1.00 237.01 83 THR A CA 1
ATOM 891 C C . THR B 2 83 ? 136.954 71.919 164.986 1.00 237.01 83 THR A C 1
ATOM 892 O O . THR B 2 83 ? 136.817 71.954 166.211 1.00 237.01 83 THR A O 1
ATOM 896 N N . LEU B 2 84 ? 137.336 72.971 164.267 1.00 234.42 84 LEU A N 1
ATOM 897 C CA . LEU B 2 84 ? 137.595 74.277 164.858 1.00 234.42 84 LEU A CA 1
ATOM 898 C C . LEU B 2 84 ? 136.347 75.137 164.711 1.00 234.42 84 LEU A C 1
ATOM 899 O O . LEU B 2 84 ? 135.979 75.518 163.594 1.00 234.42 84 LEU A O 1
ATOM 904 N N . LEU B 2 85 ? 135.699 75.437 165.834 1.00 230.65 85 LEU A N 1
ATOM 905 C CA . LEU B 2 85 ? 134.453 76.202 165.842 1.00 230.65 85 LEU A CA 1
ATOM 906 C C . LEU B 2 85 ? 134.796 77.670 166.075 1.00 230.65 85 LEU A C 1
ATOM 907 O O . LEU B 2 85 ? 134.752 78.166 167.199 1.00 230.65 85 LEU A O 1
ATOM 912 N N . VAL B 2 86 ? 135.156 78.362 164.999 1.00 224.10 86 VAL A N 1
ATOM 913 C CA . VAL B 2 86 ? 135.395 79.801 165.021 1.00 224.10 86 VAL A CA 1
ATOM 914 C C . VAL B 2 86 ? 134.205 80.465 164.338 1.00 224.10 86 VAL A C 1
ATOM 915 O O . VAL B 2 86 ? 133.827 80.088 163.221 1.00 224.10 86 VAL A O 1
ATOM 919 N N . GLN B 2 87 ? 133.569 81.407 165.032 1.00 215.77 87 GLN A N 1
ATOM 920 C CA . GLN B 2 87 ? 132.372 82.054 164.512 1.00 215.77 87 GLN A CA 1
ATOM 921 C C . GLN B 2 87 ? 132.338 83.510 164.944 1.00 215.77 87 GLN A C 1
ATOM 922 O O . GLN B 2 87 ? 132.613 83.822 166.106 1.00 215.77 87 GLN A O 1
ATOM 928 N N . VAL B 2 88 ? 131.984 84.395 164.015 1.00 206.23 88 VAL A N 1
ATOM 929 C CA . VAL B 2 88 ? 131.879 85.823 164.281 1.00 206.23 88 VAL A CA 1
ATOM 930 C C . VAL B 2 88 ? 130.412 86.222 164.184 1.00 206.23 88 VAL A C 1
ATOM 931 O O . VAL B 2 88 ? 129.731 85.875 163.211 1.00 206.23 88 VAL A O 1
ATOM 935 N N . LYS B 2 89 ? 129.924 86.934 165.199 1.00 202.92 89 LYS A N 1
ATOM 936 C CA . LYS B 2 89 ? 128.537 87.381 165.242 1.00 202.92 89 LYS A CA 1
ATOM 937 C C . LYS B 2 89 ? 128.365 88.641 164.403 1.00 202.92 89 LYS A C 1
ATOM 938 O O . LYS B 2 89 ? 129.251 89.501 164.372 1.00 202.92 89 LYS A O 1
ATOM 944 N N . GLU B 2 90 ? 127.221 88.744 163.732 1.00 195.77 90 GLU A N 1
ATOM 945 C CA . GLU B 2 90 ? 126.949 89.885 162.870 1.00 195.77 90 GLU A CA 1
ATOM 946 C C . GLU B 2 90 ? 126.500 91.091 163.688 1.00 195.77 90 GLU A C 1
ATOM 947 O O . GLU B 2 90 ? 125.923 90.951 164.770 1.00 195.77 90 GLU A O 1
ATOM 953 N N . ARG B 2 91 ? 126.774 92.279 163.165 1.00 185.72 91 ARG A N 1
ATOM 954 C CA . ARG B 2 91 ? 126.328 93.519 163.783 1.00 185.72 91 ARG A CA 1
ATOM 955 C C . ARG B 2 91 ? 126.168 94.563 162.691 1.00 185.72 91 ARG A C 1
ATOM 956 O O . ARG B 2 91 ? 126.790 94.464 161.626 1.00 185.72 91 ARG A O 1
ATOM 964 N N . PRO B 2 92 ? 125.328 95.583 162.922 1.00 170.91 92 PRO A N 1
ATOM 965 C CA . PRO B 2 92 ? 125.035 96.569 161.868 1.00 170.91 92 PRO A CA 1
ATOM 966 C C . PRO B 2 92 ? 126.206 97.452 161.455 1.00 170.91 92 PRO A C 1
ATOM 967 O O . PRO B 2 92 ? 126.014 98.385 160.669 1.00 170.91 92 PRO A O 1
ATOM 971 N N . THR B 2 93 ? 127.402 97.194 161.982 1.00 169.03 93 THR A N 1
ATOM 972 C CA . THR B 2 93 ? 128.579 98.018 161.695 1.00 169.03 93 THR A CA 1
ATOM 973 C C . THR B 2 93 ? 128.805 98.244 160.199 1.00 169.03 93 THR A C 1
ATOM 974 O O . THR B 2 93 ? 128.397 97.436 159.365 1.00 169.03 93 THR A O 1
ATOM 978 N N . ILE B 2 94 ? 124.807 100.798 155.861 1.00 148.44 94 ILE A N 1
ATOM 979 C CA . ILE B 2 94 ? 126.231 101.022 156.073 1.00 148.44 94 ILE A CA 1
ATOM 980 C C . ILE B 2 94 ? 126.691 102.265 155.323 1.00 148.44 94 ILE A C 1
ATOM 981 O O . ILE B 2 94 ? 126.598 102.325 154.096 1.00 148.44 94 ILE A O 1
ATOM 986 N N . ALA B 2 95 ? 127.185 103.253 156.072 1.00 145.94 95 ALA A N 1
ATOM 987 C CA . ALA B 2 95 ? 127.773 104.472 155.517 1.00 145.94 95 ALA A CA 1
ATOM 988 C C . ALA B 2 95 ? 126.773 105.203 154.613 1.00 145.94 95 ALA A C 1
ATOM 989 O O . ALA B 2 95 ? 126.951 105.341 153.401 1.00 145.94 95 ALA A O 1
ATOM 991 N N . SER B 2 96 ? 125.705 105.671 155.255 1.00 139.83 96 SER A N 1
ATOM 992 C CA . SER B 2 96 ? 124.636 106.394 154.577 1.00 139.83 96 SER A CA 1
ATOM 993 C C . SER B 2 96 ? 124.623 107.841 155.051 1.00 139.83 96 SER A C 1
ATOM 994 O O . SER B 2 96 ? 123.570 108.375 155.414 1.00 139.83 96 SER A O 1
ATOM 997 N N . ILE B 2 97 ? 125.811 108.456 155.078 1.00 134.56 97 ILE A N 1
ATOM 998 C CA . ILE B 2 97 ? 125.993 109.785 155.652 1.00 134.56 97 ILE A CA 1
ATOM 999 C C . ILE B 2 97 ? 124.972 110.775 155.103 1.00 134.56 97 ILE A C 1
ATOM 1000 O O . ILE B 2 97 ? 124.631 110.762 153.915 1.00 134.56 97 ILE A O 1
ATOM 1005 N N . THR B 2 98 ? 124.465 111.629 155.990 1.00 133.04 98 THR A N 1
ATOM 1006 C CA . THR B 2 98 ? 123.572 112.716 155.618 1.00 133.04 98 THR A CA 1
ATOM 1007 C C . THR B 2 98 ? 123.919 113.936 156.461 1.00 133.04 98 THR A C 1
ATOM 1008 O O . THR B 2 98 ? 124.235 113.810 157.647 1.00 133.04 98 THR A O 1
ATOM 1012 N N . PHE B 2 99 ? 123.876 115.110 155.839 1.00 132.57 99 PHE A N 1
ATOM 1013 C CA . PHE B 2 99 ? 124.305 116.343 156.480 1.00 132.57 99 PHE A CA 1
ATOM 1014 C C . PHE B 2 99 ? 123.107 117.148 156.970 1.00 132.57 99 PHE A C 1
ATOM 1015 O O . PHE B 2 99 ? 122.040 117.153 156.351 1.00 132.57 99 PHE A O 1
ATOM 1023 N N . SER B 2 100 ? 123.299 117.832 158.093 1.00 132.05 100 SER A N 1
ATOM 1024 C CA . SER B 2 100 ? 122.256 118.651 158.694 1.00 132.05 100 SER A CA 1
ATOM 1025 C C . SER B 2 100 ? 122.367 120.080 158.157 1.00 132.05 100 SER A C 1
ATOM 1026 O O . SER B 2 100 ? 123.088 120.340 157.190 1.00 132.05 100 SER A O 1
ATOM 1029 N N . GLY B 2 101 ? 121.655 121.019 158.774 1.00 135.01 101 GLY A N 1
ATOM 1030 C CA . GLY B 2 101 ? 121.634 122.389 158.303 1.00 135.01 101 GLY A CA 1
ATOM 1031 C C . GLY B 2 101 ? 122.852 123.208 158.680 1.00 135.01 101 GLY A C 1
ATOM 1032 O O . GLY B 2 101 ? 122.762 124.117 159.511 1.00 135.01 101 GLY A O 1
ATOM 1033 N N . ASN B 2 102 ? 123.998 122.895 158.080 1.00 134.39 102 ASN A N 1
ATOM 1034 C CA . ASN B 2 102 ? 125.187 123.714 158.266 1.00 134.39 102 ASN A CA 1
ATOM 1035 C C . ASN B 2 102 ? 125.004 125.065 157.583 1.00 134.39 102 ASN A C 1
ATOM 1036 O O . ASN B 2 102 ? 124.350 125.169 156.542 1.00 134.39 102 ASN A O 1
ATOM 1041 N N . LYS B 2 103 ? 125.590 126.107 158.175 1.00 133.82 103 LYS A N 1
ATOM 1042 C CA . LYS B 2 103 ? 125.315 127.482 157.765 1.00 133.82 103 LYS A CA 1
ATOM 1043 C C . LYS B 2 103 ? 126.385 128.051 156.837 1.00 133.82 103 LYS A C 1
ATOM 1044 O O . LYS B 2 103 ? 126.080 128.462 155.714 1.00 133.82 103 LYS A O 1
ATOM 1050 N N . SER B 2 104 ? 127.640 128.087 157.288 1.00 134.21 104 SER A N 1
ATOM 1051 C CA . SER B 2 104 ? 128.707 128.772 156.568 1.00 134.21 104 SER A CA 1
ATOM 1052 C C . SER B 2 104 ? 129.694 127.810 155.916 1.00 134.21 104 SER A C 1
ATOM 1053 O O . SER B 2 104 ? 130.836 128.194 155.641 1.00 134.21 104 SER A O 1
ATOM 1056 N N . VAL B 2 105 ? 129.284 126.568 155.667 1.00 135.83 105 VAL A N 1
ATOM 1057 C CA . VAL B 2 105 ? 130.150 125.557 155.072 1.00 135.83 105 VAL A CA 1
ATOM 1058 C C . VAL B 2 105 ? 129.408 124.897 153.918 1.00 135.83 105 VAL A C 1
ATOM 1059 O O . VAL B 2 105 ? 128.215 124.594 154.027 1.00 135.83 105 VAL A O 1
ATOM 1063 N N . LYS B 2 106 ? 130.114 124.681 152.810 1.00 138.15 106 LYS A N 1
ATOM 1064 C CA . LYS B 2 106 ? 129.513 124.013 151.664 1.00 138.15 106 LYS A CA 1
ATOM 1065 C C . LYS B 2 106 ? 129.339 122.526 151.945 1.00 138.15 106 LYS A C 1
ATOM 1066 O O . LYS B 2 106 ? 130.107 121.925 152.702 1.00 138.15 106 LYS A O 1
ATOM 1072 N N . ASP B 2 107 ? 128.320 121.928 151.323 1.00 137.65 107 ASP A N 1
ATOM 1073 C CA . ASP B 2 107 ? 127.993 120.534 151.599 1.00 137.65 107 ASP A CA 1
ATOM 1074 C C . ASP B 2 107 ? 129.028 119.564 151.043 1.00 137.65 107 ASP A C 1
ATOM 1075 O O . ASP B 2 107 ? 129.103 118.424 151.512 1.00 137.65 107 ASP A O 1
ATOM 1080 N N . ASP B 2 108 ? 129.828 119.984 150.062 1.00 139.82 108 ASP A N 1
ATOM 1081 C CA . ASP B 2 108 ? 130.781 119.086 149.422 1.00 139.82 108 ASP A CA 1
ATOM 1082 C C . ASP B 2 108 ? 132.137 119.033 150.114 1.00 139.82 108 ASP A C 1
ATOM 1083 O O . ASP B 2 108 ? 132.854 118.038 149.955 1.00 139.82 108 ASP A O 1
ATOM 1088 N N . MET B 2 109 ? 132.507 120.064 150.879 1.00 141.23 109 MET A N 1
ATOM 1089 C CA . MET B 2 109 ? 133.811 120.049 151.534 1.00 141.23 109 MET A CA 1
ATOM 1090 C C . MET B 2 109 ? 133.876 118.975 152.613 1.00 141.23 109 MET A C 1
ATOM 1091 O O . MET B 2 109 ? 134.825 118.183 152.650 1.00 141.23 109 MET A O 1
ATOM 1096 N N . LEU B 2 110 ? 132.871 118.919 153.493 1.00 138.82 110 LEU A N 1
ATOM 1097 C CA . LEU B 2 110 ? 132.833 117.837 154.472 1.00 138.82 110 LEU A CA 1
ATOM 1098 C C . LEU B 2 110 ? 132.663 116.487 153.791 1.00 138.82 110 LEU A C 1
ATOM 1099 O O . LEU B 2 110 ? 133.170 115.473 154.284 1.00 138.82 110 LEU A O 1
ATOM 1104 N N . LYS B 2 111 ? 131.967 116.458 152.651 1.00 140.63 111 LYS A N 1
ATOM 1105 C CA . LYS B 2 111 ? 131.801 115.213 151.911 1.00 140.63 111 LYS A CA 1
ATOM 1106 C C . LYS B 2 111 ? 133.145 114.657 151.459 1.00 140.63 111 LYS A C 1
ATOM 1107 O O . LYS B 2 111 ? 133.457 113.488 151.711 1.00 140.63 111 LYS A O 1
ATOM 1113 N N . GLN B 2 112 ? 133.967 115.486 150.812 1.00 142.85 112 GLN A N 1
ATOM 1114 C CA . GLN B 2 112 ? 135.275 115.012 150.363 1.00 142.85 112 GLN A CA 1
ATOM 1115 C C . GLN B 2 112 ? 136.220 114.791 151.540 1.00 142.85 112 GLN A C 1
ATOM 1116 O O . GLN B 2 112 ? 137.113 113.937 151.474 1.00 142.85 112 GLN A O 1
ATOM 1122 N N . ASN B 2 113 ? 136.032 115.537 152.633 1.00 142.85 113 ASN A N 1
ATOM 1123 C CA . ASN B 2 113 ? 136.831 115.302 153.831 1.00 142.85 113 ASN A CA 1
ATOM 1124 C C . ASN B 2 113 ? 136.588 113.901 154.382 1.00 142.85 113 ASN A C 1
ATOM 1125 O O . ASN B 2 113 ? 137.534 113.141 154.622 1.00 142.85 113 ASN A O 1
ATOM 1130 N N . LEU B 2 114 ? 135.318 113.540 154.584 1.00 144.93 114 LEU A N 1
ATOM 1131 C CA . LEU B 2 114 ? 134.998 112.201 155.066 1.00 144.93 114 LEU A CA 1
ATOM 1132 C C . LEU B 2 114 ? 135.323 111.140 154.022 1.00 144.93 114 LEU A C 1
ATOM 1133 O O . LEU B 2 114 ? 135.597 109.986 154.374 1.00 144.93 114 LEU A O 1
ATOM 1138 N N . GLU B 2 115 ? 135.285 111.506 152.738 1.00 148.98 115 GLU A N 1
ATOM 1139 C CA . GLU B 2 115 ? 135.745 110.609 151.683 1.00 148.98 115 GLU A CA 1
ATOM 1140 C C . GLU B 2 115 ? 137.206 110.232 151.890 1.00 148.98 115 GLU A C 1
ATOM 1141 O O . GLU B 2 115 ? 137.551 109.047 151.971 1.00 148.98 115 GLU A O 1
ATOM 1147 N N . ALA B 2 116 ? 138.079 111.235 151.981 1.00 149.57 116 ALA A N 1
ATOM 1148 C CA . ALA B 2 116 ? 139.505 110.966 152.127 1.00 149.57 116 ALA A CA 1
ATOM 1149 C C . ALA B 2 116 ? 139.846 110.450 153.519 1.00 149.57 116 ALA A C 1
ATOM 1150 O O . ALA B 2 116 ? 140.937 109.905 153.725 1.00 149.57 116 ALA A O 1
ATOM 1152 N N . SER B 2 117 ? 138.939 110.606 154.484 1.00 147.66 117 SER A N 1
ATOM 1153 C CA . SER B 2 117 ? 139.237 110.299 155.877 1.00 147.66 117 SER A CA 1
ATOM 1154 C C . SER B 2 117 ? 138.149 109.477 156.564 1.00 147.66 117 SER A C 1
ATOM 1155 O O . SER B 2 117 ? 137.657 109.881 157.623 1.00 147.66 117 SER A O 1
ATOM 1158 N N . GLY B 2 118 ? 137.758 108.335 155.997 1.00 149.67 118 GLY A N 1
ATOM 1159 C CA . GLY B 2 118 ? 136.891 107.449 156.752 1.00 149.67 118 GLY A CA 1
ATOM 1160 C C . GLY B 2 118 ? 135.556 107.036 156.163 1.00 149.67 118 GLY A C 1
ATOM 1161 O O . GLY B 2 118 ? 135.492 106.263 155.202 1.00 149.67 118 GLY A O 1
ATOM 1162 N N . VAL B 2 119 ? 134.479 107.561 156.749 1.00 151.40 119 VAL A N 1
ATOM 1163 C CA . VAL B 2 119 ? 133.137 106.980 156.721 1.00 151.40 119 VAL A CA 1
ATOM 1164 C C . VAL B 2 119 ? 132.522 106.894 155.328 1.00 151.40 119 VAL A C 1
ATOM 1165 O O . VAL B 2 119 ? 131.352 106.517 155.194 1.00 151.40 119 VAL A O 1
ATOM 1169 N N . ARG B 2 120 ? 133.273 107.283 154.294 1.00 152.01 120 ARG A N 1
ATOM 1170 C CA . ARG B 2 120 ? 132.814 107.153 152.912 1.00 152.01 120 ARG A CA 1
ATOM 1171 C C . ARG B 2 120 ? 132.187 105.786 152.651 1.00 152.01 120 ARG A C 1
ATOM 1172 O O . ARG B 2 120 ? 132.565 104.796 153.287 1.00 152.01 120 ARG A O 1
ATOM 1180 N N . VAL B 2 121 ? 131.234 105.736 151.716 1.00 150.70 121 VAL A N 1
ATOM 1181 C CA . VAL B 2 121 ? 130.341 104.597 151.507 1.00 150.70 121 VAL A CA 1
ATOM 1182 C C . VAL B 2 121 ? 131.097 103.276 151.547 1.00 150.70 121 VAL A C 1
ATOM 1183 O O . VAL B 2 121 ? 132.077 103.081 150.820 1.00 150.70 121 VAL A O 1
ATOM 1187 N N . GLY B 2 122 ? 130.639 102.365 152.395 1.00 155.07 122 GLY A N 1
ATOM 1188 C CA . GLY B 2 122 ? 131.300 101.099 152.631 1.00 155.07 122 GLY A CA 1
ATOM 1189 C C . GLY B 2 122 ? 132.194 101.157 153.857 1.00 155.07 122 GLY A C 1
ATOM 1190 O O . GLY B 2 122 ? 131.981 101.938 154.790 1.00 155.07 122 GLY A O 1
ATOM 1191 N N . GLU B 2 123 ? 133.205 100.286 153.847 1.00 161.60 123 GLU A N 1
ATOM 1192 C CA . GLU B 2 123 ? 134.270 100.226 154.848 1.00 161.60 123 GLU A CA 1
ATOM 1193 C C . GLU B 2 123 ? 133.790 99.762 156.220 1.00 161.60 123 GLU A C 1
ATOM 1194 O O . GLU B 2 123 ? 134.614 99.554 157.118 1.00 161.60 123 GLU A O 1
ATOM 1200 N N . SER B 2 124 ? 132.482 99.582 156.403 1.00 167.24 124 SER A N 1
ATOM 1201 C CA . SER B 2 124 ? 131.907 98.993 157.615 1.00 167.24 124 SER A CA 1
ATOM 1202 C C . SER B 2 124 ? 132.391 99.718 158.877 1.00 167.24 124 SER A C 1
ATOM 1203 O O . SER B 2 124 ? 133.124 99.174 159.704 1.00 167.24 124 SER A O 1
ATOM 1206 N N . LEU B 2 125 ? 131.968 100.977 158.987 1.00 162.25 125 LEU A N 1
ATOM 1207 C CA . LEU B 2 125 ? 132.338 101.806 160.128 1.00 162.25 125 LEU A CA 1
ATOM 1208 C C . LEU B 2 125 ? 131.926 101.142 161.438 1.00 162.25 125 LEU A C 1
ATOM 1209 O O . LEU B 2 125 ? 130.802 100.646 161.570 1.00 162.25 125 LEU A O 1
ATOM 1214 N N . ASP B 2 126 ? 132.838 101.134 162.407 1.00 162.51 126 ASP A N 1
ATOM 1215 C CA . ASP B 2 126 ? 132.616 100.473 163.683 1.00 162.51 126 ASP A CA 1
ATOM 1216 C C . ASP B 2 126 ? 132.132 101.472 164.735 1.00 162.51 126 ASP A C 1
ATOM 1217 O O . ASP B 2 126 ? 131.960 102.664 164.472 1.00 162.51 126 ASP A O 1
ATOM 1222 N N . ARG B 2 127 ? 131.909 100.962 165.948 1.00 160.44 127 ARG A N 1
ATOM 1223 C CA . ARG B 2 127 ? 131.427 101.789 167.047 1.00 160.44 127 ARG A CA 1
ATOM 1224 C C . ARG B 2 127 ? 132.538 102.567 167.739 1.00 160.44 127 ARG A C 1
ATOM 1225 O O . ARG B 2 127 ? 132.252 103.576 168.392 1.00 160.44 127 ARG A O 1
ATOM 1233 N N . THR B 2 128 ? 133.791 102.125 167.618 1.00 154.34 128 THR A N 1
ATOM 1234 C CA . THR B 2 128 ? 134.908 102.764 168.303 1.00 154.34 128 THR A CA 1
ATOM 1235 C C . THR B 2 128 ? 135.593 103.811 167.424 1.00 154.34 128 THR A C 1
ATOM 1236 O O . THR B 2 128 ? 136.804 104.044 167.544 1.00 154.34 128 THR A O 1
ATOM 1240 N N . THR B 2 129 ? 134.841 104.442 166.522 1.00 147.77 129 THR A N 1
ATOM 1241 C CA . THR B 2 129 ? 135.384 105.462 165.639 1.00 147.77 129 THR A CA 1
ATOM 1242 C C . THR B 2 129 ? 134.492 106.694 165.548 1.00 147.77 129 THR A C 1
ATOM 1243 O O . THR B 2 129 ? 134.855 107.652 164.859 1.00 147.77 129 THR A O 1
ATOM 1247 N N . ILE B 2 130 ? 133.348 106.707 166.238 1.00 145.22 130 ILE A N 1
ATOM 1248 C CA . ILE B 2 130 ? 132.443 107.854 166.171 1.00 145.22 130 ILE A CA 1
ATOM 1249 C C . ILE B 2 130 ? 133.102 109.088 166.776 1.00 145.22 130 ILE A C 1
ATOM 1250 O O . ILE B 2 130 ? 133.137 110.161 166.161 1.00 145.22 130 ILE A O 1
ATOM 1255 N N . ALA B 2 131 ? 133.633 108.956 167.994 1.00 141.75 131 ALA A N 1
ATOM 1256 C CA . ALA B 2 131 ? 134.336 110.074 168.614 1.00 141.75 131 ALA A CA 1
ATOM 1257 C C . ALA B 2 131 ? 135.578 110.451 167.816 1.00 141.75 131 ALA A C 1
ATOM 1258 O O . ALA B 2 131 ? 135.938 111.632 167.730 1.00 141.75 131 ALA A O 1
ATOM 1260 N N . ASP B 2 132 ? 136.234 109.460 167.210 1.00 142.54 132 ASP A N 1
ATOM 1261 C CA . ASP B 2 132 ? 137.424 109.730 166.409 1.00 142.54 132 ASP A CA 1
ATOM 1262 C C . ASP B 2 132 ? 137.093 110.620 165.217 1.00 142.54 132 ASP A C 1
ATOM 1263 O O . ASP B 2 132 ? 137.768 111.628 164.978 1.00 142.54 132 ASP A O 1
ATOM 1268 N N . ILE B 2 133 ? 136.050 110.268 164.460 1.00 141.04 133 ILE A N 1
ATOM 1269 C CA . ILE B 2 133 ? 135.687 111.088 163.309 1.00 141.04 133 ILE A CA 1
ATOM 1270 C C . ILE B 2 133 ? 135.111 112.421 163.765 1.00 141.04 133 ILE A C 1
ATOM 1271 O O . ILE B 2 133 ? 135.272 113.438 163.080 1.00 141.04 133 ILE A O 1
ATOM 1276 N N . GLU B 2 134 ? 134.454 112.454 164.929 1.00 136.99 134 GLU A N 1
ATOM 1277 C CA . GLU B 2 134 ? 133.958 113.722 165.454 1.00 136.99 134 GLU A CA 1
ATOM 1278 C C . GLU B 2 134 ? 135.106 114.691 165.713 1.00 136.99 134 GLU A C 1
ATOM 1279 O O . GLU B 2 134 ? 135.053 115.857 165.307 1.00 136.99 134 GLU A O 1
ATOM 1285 N N . LYS B 2 135 ? 136.167 114.219 166.374 1.00 135.39 135 LYS A N 1
ATOM 1286 C CA . LYS B 2 135 ? 137.324 115.080 166.614 1.00 135.39 135 LYS A CA 1
ATOM 1287 C C . LYS B 2 135 ? 138.054 115.408 165.314 1.00 135.39 135 LYS A C 1
ATOM 1288 O O . LYS B 2 135 ? 138.548 116.530 165.136 1.00 135.39 135 LYS A O 1
ATOM 1294 N N . GLY B 2 136 ? 138.132 114.444 164.390 1.00 134.11 136 GLY A N 1
ATOM 1295 C CA . GLY B 2 136 ? 138.797 114.697 163.122 1.00 134.11 136 GLY A CA 1
ATOM 1296 C C . GLY B 2 136 ? 138.069 115.705 162.257 1.00 134.11 136 GLY A C 1
ATOM 1297 O O . GLY B 2 136 ? 138.682 116.360 161.410 1.00 134.11 136 GLY A O 1
ATOM 1298 N N . LEU B 2 137 ? 136.758 115.838 162.447 1.00 131.69 137 LEU A N 1
ATOM 1299 C CA . LEU B 2 137 ? 135.987 116.853 161.742 1.00 131.69 137 LEU A CA 1
ATOM 1300 C C . LEU B 2 137 ? 135.968 118.175 162.501 1.00 131.69 137 LEU A C 1
ATOM 1301 O O . LEU B 2 137 ? 135.874 119.243 161.885 1.00 131.69 137 LEU A O 1
ATOM 1306 N N . GLU B 2 138 ? 136.071 118.123 163.831 1.00 130.27 138 GLU A N 1
ATOM 1307 C CA . GLU B 2 138 ? 136.113 119.347 164.623 1.00 130.27 138 GLU A CA 1
ATOM 1308 C C . GLU B 2 138 ? 137.440 120.073 164.437 1.00 130.27 138 GLU A C 1
ATOM 1309 O O . GLU B 2 138 ? 137.495 121.309 164.469 1.00 130.27 138 GLU A O 1
ATOM 1315 N N . ASP B 2 139 ? 138.525 119.320 164.244 1.00 128.18 139 ASP A N 1
ATOM 1316 C CA . ASP B 2 139 ? 139.799 119.990 163.976 1.00 128.18 139 ASP A CA 1
ATOM 1317 C C . ASP B 2 139 ? 139.827 120.686 162.613 1.00 128.18 139 ASP A C 1
ATOM 1318 O O . ASP B 2 139 ? 140.714 121.517 162.369 1.00 128.18 139 ASP A O 1
ATOM 1323 N N . PHE B 2 140 ? 138.880 120.361 161.732 1.00 125.03 140 PHE A N 1
ATOM 1324 C CA . PHE B 2 140 ? 138.706 121.091 160.484 1.00 125.03 140 PHE A CA 1
ATOM 1325 C C . PHE B 2 140 ? 137.912 122.374 160.676 1.00 125.03 140 PHE A C 1
ATOM 1326 O O . PHE B 2 140 ? 138.284 123.416 160.120 1.00 125.03 140 PHE A O 1
ATOM 1334 N N . TYR B 2 141 ? 136.826 122.320 161.456 1.00 123.47 141 TYR A N 1
ATOM 1335 C CA . TYR B 2 141 ? 136.116 123.540 161.826 1.00 123.47 141 TYR A CA 1
ATOM 1336 C C . TYR B 2 141 ? 137.037 124.502 162.562 1.00 123.47 141 TYR A C 1
ATOM 1337 O O . TYR B 2 141 ? 136.920 125.724 162.411 1.00 123.47 141 TYR A O 1
ATOM 1346 N N . TYR B 2 142 ? 137.958 123.965 163.365 1.00 120.84 142 TYR A N 1
ATOM 1347 C CA . TYR B 2 142 ? 138.970 124.802 164.000 1.00 120.84 142 TYR A CA 1
ATOM 1348 C C . TYR B 2 142 ? 139.868 125.459 162.959 1.00 120.84 142 TYR A C 1
ATOM 1349 O O . TYR B 2 142 ? 140.299 126.605 163.133 1.00 120.84 142 TYR A O 1
ATOM 1358 N N . SER B 2 143 ? 140.160 124.748 161.867 1.00 119.16 143 SER A N 1
ATOM 1359 C CA . SER B 2 143 ? 141.016 125.310 160.826 1.00 119.16 143 SER A CA 1
ATOM 1360 C C . SER B 2 143 ? 140.297 126.402 160.044 1.00 119.16 143 SER A C 1
ATOM 1361 O O . SER B 2 143 ? 140.922 127.375 159.607 1.00 119.16 143 SER A O 1
ATOM 1364 N N . VAL B 2 144 ? 138.985 126.253 159.847 1.00 120.40 144 VAL A N 1
ATOM 1365 C CA . VAL B 2 144 ? 138.230 127.276 159.126 1.00 120.40 144 VAL A CA 1
ATOM 1366 C C . VAL B 2 144 ? 138.208 128.582 159.911 1.00 120.40 144 VAL A C 1
ATOM 1367 O O . VAL B 2 144 ? 138.248 129.673 159.329 1.00 120.40 144 VAL A O 1
ATOM 1371 N N . GLY B 2 145 ? 138.154 128.498 161.238 1.00 116.11 145 GLY A N 1
ATOM 1372 C CA . GLY B 2 145 ? 138.143 129.687 162.067 1.00 116.11 145 GLY A CA 1
ATOM 1373 C C . GLY B 2 145 ? 136.854 129.877 162.838 1.00 116.11 145 GLY A C 1
ATOM 1374 O O . GLY B 2 145 ? 136.444 131.010 163.111 1.00 116.11 145 GLY A O 1
ATOM 1375 N N . LYS B 2 146 ? 136.205 128.770 163.196 1.00 116.49 146 LYS A N 1
ATOM 1376 C CA . LYS B 2 146 ? 134.979 128.776 163.995 1.00 116.49 146 LYS A CA 1
ATOM 1377 C C . LYS B 2 146 ? 135.262 127.942 165.240 1.00 116.49 146 LYS A C 1
ATOM 1378 O O . LYS B 2 146 ? 135.106 126.718 165.229 1.00 116.49 146 LYS A O 1
ATOM 1384 N N . TYR B 2 147 ? 135.676 128.609 166.314 1.00 107.52 147 TYR A N 1
ATOM 1385 C CA . TYR B 2 147 ? 136.122 127.930 167.531 1.00 107.52 147 TYR A CA 1
ATOM 1386 C C . TYR B 2 147 ? 134.953 127.554 168.437 1.00 107.52 147 TYR A C 1
ATOM 1387 O O . TYR B 2 147 ? 134.925 127.882 169.622 1.00 107.52 147 TYR A O 1
ATOM 1396 N N . SER B 2 148 ? 133.970 126.852 167.874 1.00 119.81 148 SER A N 1
ATOM 1397 C CA . SER B 2 148 ? 132.875 126.285 168.654 1.00 119.81 148 SER A CA 1
ATOM 1398 C C . SER B 2 148 ? 132.921 124.764 168.644 1.00 119.81 148 SER A C 1
ATOM 1399 O O . SER B 2 148 ? 132.975 124.148 169.714 1.00 119.81 148 SER A O 1
ATOM 1402 N N . ALA B 2 149 ? 132.914 124.144 167.465 1.00 126.79 149 ALA A N 1
ATOM 1403 C CA . ALA B 2 149 ? 133.112 122.705 167.298 1.00 126.79 149 ALA A CA 1
ATOM 1404 C C . ALA B 2 149 ? 132.126 121.898 168.144 1.00 126.79 149 ALA A C 1
ATOM 1405 O O . ALA B 2 149 ? 132.499 121.153 169.051 1.00 126.79 149 ALA A O 1
ATOM 1407 N N . SER B 2 150 ? 130.844 122.066 167.833 1.00 128.19 150 SER A N 1
ATOM 1408 C CA . SER B 2 150 ? 129.791 121.271 168.449 1.00 128.19 150 SER A CA 1
ATOM 1409 C C . SER B 2 150 ? 129.200 120.342 167.396 1.00 128.19 150 SER A C 1
ATOM 1410 O O . SER B 2 150 ? 128.448 120.786 166.521 1.00 128.19 150 SER A O 1
ATOM 1413 N N . VAL B 2 151 ? 129.541 119.059 167.480 1.00 128.44 151 VAL A N 1
ATOM 1414 C CA . VAL B 2 151 ? 129.114 118.060 166.511 1.00 128.44 151 VAL A CA 1
ATOM 1415 C C . VAL B 2 151 ? 128.440 116.924 167.265 1.00 128.44 151 VAL A C 1
ATOM 1416 O O . VAL B 2 151 ? 128.995 116.410 168.242 1.00 128.44 151 VAL A O 1
ATOM 1420 N N . LYS B 2 152 ? 127.248 116.536 166.817 1.00 131.94 152 LYS A N 1
ATOM 1421 C CA . LYS B 2 152 ? 126.517 115.432 167.436 1.00 131.94 152 LYS A CA 1
ATOM 1422 C C . LYS B 2 152 ? 126.126 114.452 166.340 1.00 131.94 152 LYS A C 1
ATOM 1423 O O . LYS B 2 152 ? 125.244 114.748 165.531 1.00 131.94 152 LYS A O 1
ATOM 1429 N N . ALA B 2 153 ? 126.785 113.297 166.307 1.00 133.56 153 ALA A N 1
ATOM 1430 C CA . ALA B 2 153 ? 126.561 112.288 165.280 1.00 133.56 153 ALA A CA 1
ATOM 1431 C C . ALA B 2 153 ? 125.920 111.061 165.913 1.00 133.56 153 ALA A C 1
ATOM 1432 O O . ALA B 2 153 ? 126.488 110.466 166.835 1.00 133.56 153 ALA A O 1
ATOM 1434 N N . VAL B 2 154 ? 124.746 110.684 165.414 1.00 134.87 154 VAL A N 1
ATOM 1435 C CA . VAL B 2 154 ? 124.049 109.486 165.861 1.00 134.87 154 VAL A CA 1
ATOM 1436 C C . VAL B 2 154 ? 123.961 108.522 164.687 1.00 134.87 154 VAL A C 1
ATOM 1437 O O . VAL B 2 154 ? 124.111 108.914 163.524 1.00 134.87 154 VAL A O 1
ATOM 1441 N N . VAL B 2 155 ? 123.751 107.245 164.997 1.00 136.84 155 VAL A N 1
ATOM 1442 C CA . VAL B 2 155 ? 123.592 106.200 163.986 1.00 136.84 155 VAL A CA 1
ATOM 1443 C C . VAL B 2 155 ? 122.310 105.433 164.303 1.00 136.84 155 VAL A C 1
ATOM 1444 O O . VAL B 2 155 ? 122.144 104.905 165.409 1.00 136.84 155 VAL A O 1
ATOM 1448 N N . THR B 2 156 ? 121.376 105.420 163.358 1.00 140.18 156 THR A N 1
ATOM 1449 C CA . THR B 2 156 ? 120.166 104.623 163.517 1.00 140.18 156 THR A CA 1
ATOM 1450 C C . THR B 2 156 ? 120.298 103.318 162.737 1.00 140.18 156 THR A C 1
ATOM 1451 O O . THR B 2 156 ? 120.654 103.342 161.553 1.00 140.18 156 THR A O 1
ATOM 1455 N N . PRO B 2 157 ? 120.033 102.169 163.363 1.00 141.51 157 PRO A N 1
ATOM 1456 C CA . PRO B 2 157 ? 120.201 100.889 162.662 1.00 141.51 157 PRO A CA 1
ATOM 1457 C C . PRO B 2 157 ? 119.002 100.514 161.805 1.00 141.51 157 PRO A C 1
ATOM 1458 O O . PRO B 2 157 ? 117.863 100.495 162.282 1.00 141.51 157 PRO A O 1
ATOM 1462 N N . LEU B 2 158 ? 119.252 100.219 160.537 1.00 142.53 158 LEU A N 1
ATOM 1463 C CA . LEU B 2 158 ? 118.252 99.728 159.605 1.00 142.53 158 LEU A CA 1
ATOM 1464 C C . LEU B 2 158 ? 118.360 98.216 159.469 1.00 142.53 158 LEU A C 1
ATOM 1465 O O . LEU B 2 158 ? 119.400 97.628 159.780 1.00 142.53 158 LEU A O 1
ATOM 1470 N N . PRO B 2 159 ? 117.296 97.546 159.023 1.00 142.27 159 PRO A N 1
ATOM 1471 C CA . PRO B 2 159 ? 117.339 96.080 158.933 1.00 142.27 159 PRO A CA 1
ATOM 1472 C C . PRO B 2 159 ? 118.416 95.593 157.974 1.00 142.27 159 PRO A C 1
ATOM 1473 O O . PRO B 2 159 ? 118.749 96.257 156.990 1.00 142.27 159 PRO A O 1
ATOM 1477 N N . ARG B 2 160 ? 118.959 94.414 158.284 1.00 142.18 160 ARG A N 1
ATOM 1478 C CA . ARG B 2 160 ? 119.983 93.747 157.479 1.00 142.18 160 ARG A CA 1
ATOM 1479 C C . ARG B 2 160 ? 121.230 94.629 157.342 1.00 142.18 160 ARG A C 1
ATOM 1480 O O . ARG B 2 160 ? 121.598 95.086 156.256 1.00 142.18 160 ARG A O 1
ATOM 1488 N N . ASN B 2 161 ? 121.857 94.882 158.490 1.00 154.51 161 ASN A N 1
ATOM 1489 C CA . ASN B 2 161 ? 123.173 95.516 158.581 1.00 154.51 161 ASN A CA 1
ATOM 1490 C C . ASN B 2 161 ? 123.236 96.816 157.777 1.00 154.51 161 ASN A C 1
ATOM 1491 O O . ASN B 2 161 ? 123.978 96.945 156.802 1.00 154.51 161 ASN A O 1
ATOM 1496 N N . ARG B 2 162 ? 122.429 97.784 158.201 1.00 145.46 162 ARG A N 1
ATOM 1497 C CA . ARG B 2 162 ? 122.435 99.115 157.611 1.00 145.46 162 ARG A CA 1
ATOM 1498 C C . ARG B 2 162 ? 122.246 100.144 158.714 1.00 145.46 162 ARG A C 1
ATOM 1499 O O . ARG B 2 162 ? 121.439 99.940 159.626 1.00 145.46 162 ARG A O 1
ATOM 1507 N N . VAL B 2 163 ? 122.999 101.238 158.637 1.00 143.90 163 VAL A N 1
ATOM 1508 C CA . VAL B 2 163 ? 122.893 102.339 159.587 1.00 143.90 163 VAL A CA 1
ATOM 1509 C C . VAL B 2 163 ? 122.816 103.638 158.796 1.00 143.90 163 VAL A C 1
ATOM 1510 O O . VAL B 2 163 ? 123.517 103.800 157.789 1.00 143.90 163 VAL A O 1
ATOM 1514 N N . ASP B 2 164 ? 121.942 104.543 159.227 1.00 141.38 164 ASP A N 1
ATOM 1515 C CA . ASP B 2 164 ? 121.825 105.863 158.609 1.00 141.38 164 ASP A CA 1
ATOM 1516 C C . ASP B 2 164 ? 122.435 106.883 159.559 1.00 141.38 164 ASP A C 1
ATOM 1517 O O . ASP B 2 164 ? 121.750 107.489 160.382 1.00 141.38 164 ASP A O 1
ATOM 1522 N N . LEU B 2 165 ? 123.746 107.080 159.445 1.00 135.82 165 LEU A N 1
ATOM 1523 C CA . LEU B 2 165 ? 124.447 107.991 160.342 1.00 135.82 165 LEU A CA 1
ATOM 1524 C C . LEU B 2 165 ? 124.086 109.428 159.984 1.00 135.82 165 LEU A C 1
ATOM 1525 O O . LEU B 2 165 ? 124.187 109.834 158.821 1.00 135.82 165 LEU A O 1
ATOM 1530 N N . LYS B 2 166 ? 123.618 110.183 160.977 1.00 132.99 166 LYS A N 1
ATOM 1531 C CA . LYS B 2 166 ? 123.229 111.576 160.803 1.00 132.99 166 LYS A CA 1
ATOM 1532 C C . LYS B 2 166 ? 123.951 112.423 161.838 1.00 132.99 166 LYS A C 1
ATOM 1533 O O . LYS B 2 166 ? 123.883 112.134 163.038 1.00 132.99 166 LYS A O 1
ATOM 1539 N N . LEU B 2 167 ? 124.647 113.457 161.373 1.00 129.53 167 LEU A N 1
ATOM 1540 C CA . LEU B 2 167 ? 125.366 114.371 162.245 1.00 129.53 167 LEU A CA 1
ATOM 1541 C C . LEU B 2 167 ? 124.785 115.777 162.141 1.00 129.53 167 LEU A C 1
ATOM 1542 O O . LEU B 2 167 ? 124.366 116.220 161.068 1.00 129.53 167 LEU A O 1
ATOM 1547 N N . VAL B 2 168 ? 124.731 116.458 163.282 1.00 127.24 168 VAL A N 1
ATOM 1548 C CA . VAL B 2 168 ? 124.230 117.823 163.368 1.00 127.24 168 VAL A CA 1
ATOM 1549 C C . VAL B 2 168 ? 125.331 118.718 163.919 1.00 127.24 168 VAL A C 1
ATOM 1550 O O . VAL B 2 168 ? 126.196 118.284 164.692 1.00 127.24 168 VAL A O 1
ATOM 1554 N N . PHE B 2 169 ? 125.286 119.987 163.514 1.00 127.30 169 PHE A N 1
ATOM 1555 C CA . PHE B 2 169 ? 126.305 120.972 163.856 1.00 127.30 169 PHE A CA 1
ATOM 1556 C C . PHE B 2 169 ? 125.642 122.116 164.607 1.00 127.30 169 PHE A C 1
ATOM 1557 O O . PHE B 2 169 ? 124.531 122.527 164.258 1.00 127.30 169 PHE A O 1
ATOM 1565 N N . GLN B 2 170 ? 126.323 122.629 165.631 1.00 129.54 170 GLN A N 1
ATOM 1566 C CA . GLN B 2 170 ? 125.859 123.786 166.399 1.00 129.54 170 GLN A CA 1
ATOM 1567 C C . GLN B 2 170 ? 127.028 124.766 166.464 1.00 129.54 170 GLN A C 1
ATOM 1568 O O . GLN B 2 170 ? 127.828 124.739 167.403 1.00 129.54 170 GLN A O 1
ATOM 1574 N N . GLU B 2 171 ? 127.128 125.627 165.458 1.00 128.63 171 GLU A N 1
ATOM 1575 C CA . GLU B 2 171 ? 128.238 126.558 165.327 1.00 128.63 171 GLU A CA 1
ATOM 1576 C C . GLU B 2 171 ? 127.809 127.972 165.703 1.00 128.63 171 GLU A C 1
ATOM 1577 O O . GLU B 2 171 ? 126.633 128.336 165.624 1.00 128.63 171 GLU A O 1
ATOM 1583 N N . GLY B 2 172 ? 128.792 128.771 166.117 1.00 123.67 172 GLY A N 1
ATOM 1584 C CA . GLY B 2 172 ? 128.580 130.152 166.472 1.00 123.67 172 GLY A CA 1
ATOM 1585 C C . GLY B 2 172 ? 129.285 131.111 165.531 1.00 123.67 172 GLY A C 1
ATOM 1586 O O . GLY B 2 172 ? 129.706 130.759 164.427 1.00 123.67 172 GLY A O 1
ATOM 1587 N N . VAL B 2 173 ? 129.409 132.357 165.995 1.00 114.46 173 VAL A N 1
ATOM 1588 C CA . VAL B 2 173 ? 130.083 133.373 165.201 1.00 114.46 173 VAL A CA 1
ATOM 1589 C C . VAL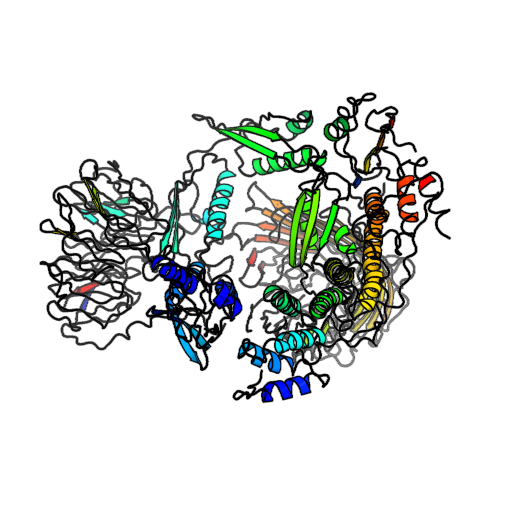 B 2 173 ? 131.584 133.085 165.166 1.00 114.46 173 VAL A C 1
ATOM 1590 O O . VAL B 2 173 ? 132.179 132.630 166.151 1.00 114.46 173 VAL A O 1
ATOM 1594 N N . SER B 2 174 ? 132.198 133.342 164.014 1.00 107.56 174 SER A N 1
ATOM 1595 C CA . SER B 2 174 ? 133.617 133.084 163.831 1.00 107.56 174 SER A CA 1
ATOM 1596 C C . SER B 2 174 ? 134.450 134.130 164.571 1.00 107.56 174 SER A C 1
ATOM 1597 O O . SER B 2 174 ? 133.928 135.029 165.238 1.00 107.56 174 SER A O 1
ATOM 1600 N N . ALA B 2 175 ? 135.768 134.012 164.448 1.00 99.34 175 ALA A N 1
ATOM 1601 C CA . ALA B 2 175 ? 136.694 134.908 165.122 1.00 99.34 175 ALA A CA 1
ATOM 1602 C C . ALA B 2 175 ? 136.916 136.171 164.299 1.00 99.34 175 ALA A C 1
ATOM 1603 O O . ALA B 2 175 ? 136.801 136.167 163.070 1.00 99.34 175 ALA A O 1
ATOM 1605 N N . GLU B 2 176 ? 137.235 137.259 164.995 1.00 95.28 176 GLU A N 1
ATOM 1606 C CA . GLU B 2 176 ? 137.468 138.558 164.378 1.00 95.28 176 GLU A CA 1
ATOM 1607 C C . GLU B 2 176 ? 138.889 139.006 164.686 1.00 95.28 176 GLU A C 1
ATOM 1608 O O . GLU B 2 176 ? 139.331 138.930 165.836 1.00 95.28 176 GLU A O 1
ATOM 1614 N N . ILE B 2 177 ? 139.600 139.471 163.661 1.00 90.14 177 ILE A N 1
ATOM 1615 C CA . ILE B 2 177 ? 140.974 139.925 163.847 1.00 90.14 177 ILE A CA 1
ATOM 1616 C C . ILE B 2 177 ? 140.973 141.201 164.677 1.00 90.14 177 ILE A C 1
ATOM 1617 O O . ILE B 2 177 ? 140.434 142.233 164.260 1.00 90.14 177 ILE A O 1
ATOM 1622 N N . GLN B 2 178 ? 141.579 141.136 165.857 1.00 82.70 178 GLN A N 1
ATOM 1623 C CA . GLN B 2 178 ? 141.708 142.293 166.731 1.00 82.70 178 GLN A CA 1
ATOM 1624 C C . GLN B 2 178 ? 142.992 143.045 166.373 1.00 82.70 178 GLN A C 1
ATOM 1625 O O . GLN B 2 178 ? 143.584 142.812 165.316 1.00 82.70 178 GLN A O 1
ATOM 1631 N N . GLN B 2 179 ? 143.419 143.963 167.242 1.00 76.45 179 GLN A N 1
ATOM 1632 C CA . GLN B 2 179 ? 144.583 144.796 166.969 1.00 76.45 179 GLN A CA 1
ATOM 1633 C C . GLN B 2 179 ? 145.809 143.947 166.654 1.00 76.45 179 GLN A C 1
ATOM 1634 O O . GLN B 2 179 ? 145.984 142.844 167.180 1.00 76.45 179 GLN A O 1
ATOM 1640 N N . ILE B 2 180 ? 146.658 144.477 165.776 1.00 76.26 180 ILE A N 1
ATOM 1641 C CA . ILE B 2 180 ? 147.869 143.795 165.335 1.00 76.26 180 ILE A CA 1
ATOM 1642 C C . ILE B 2 180 ? 149.049 144.654 165.778 1.00 76.26 180 ILE A C 1
ATOM 1643 O O . ILE B 2 180 ? 150.066 144.755 165.082 1.00 76.26 180 ILE A O 1
ATOM 1648 N N . ASN B 2 181 ? 148.893 145.315 166.928 1.00 76.16 181 ASN A N 1
ATOM 1649 C CA . ASN B 2 181 ? 149.889 146.254 167.432 1.00 76.16 181 ASN A CA 1
ATOM 1650 C C . ASN B 2 181 ? 151.276 145.626 167.469 1.00 76.16 181 ASN A C 1
ATOM 1651 O O . ASN B 2 181 ? 151.452 144.492 167.920 1.00 76.16 181 ASN A O 1
ATOM 1656 N N . ILE B 2 182 ? 152.259 146.383 166.987 1.00 74.35 182 ILE A N 1
ATOM 1657 C CA . ILE B 2 182 ? 153.633 145.921 166.841 1.00 74.35 182 ILE A CA 1
ATOM 1658 C C . ILE B 2 182 ? 154.498 146.612 167.886 1.00 74.35 182 ILE A C 1
ATOM 1659 O O . ILE B 2 182 ? 154.360 147.819 168.120 1.00 74.35 182 ILE A O 1
ATOM 1664 N N . VAL B 2 183 ? 155.389 145.848 168.512 1.00 69.98 183 VAL A N 1
ATOM 1665 C CA . VAL B 2 183 ? 156.294 146.357 169.534 1.00 69.98 183 VAL A CA 1
ATOM 1666 C C . VAL B 2 183 ? 157.722 146.253 169.014 1.00 69.98 183 VAL A C 1
ATOM 1667 O O . VAL B 2 183 ? 158.117 145.214 168.472 1.00 69.98 183 VAL A O 1
ATOM 1671 N N . GLY B 2 184 ? 158.484 147.333 169.161 1.00 71.67 184 GLY A N 1
ATOM 1672 C CA . GLY B 2 184 ? 159.878 147.354 168.774 1.00 71.67 184 GLY A CA 1
ATOM 1673 C C . GLY B 2 184 ? 160.200 148.078 167.483 1.00 71.67 184 GLY A C 1
ATOM 1674 O O . GLY B 2 184 ? 161.270 147.837 166.914 1.00 71.67 184 GLY A O 1
ATOM 1675 N N . ASN B 2 185 ? 159.321 148.953 167.003 1.00 74.14 185 ASN A N 1
ATOM 1676 C CA . ASN B 2 185 ? 159.543 149.702 165.774 1.00 74.14 185 ASN A CA 1
ATOM 1677 C C . ASN B 2 185 ? 159.794 151.169 166.101 1.00 74.14 185 ASN A C 1
ATOM 1678 O O . ASN B 2 185 ? 159.012 151.793 166.826 1.00 74.14 185 ASN A O 1
ATOM 1683 N N . HIS B 2 186 ? 160.891 151.708 165.578 1.00 76.77 186 HIS A N 1
ATOM 1684 C CA . HIS B 2 186 ? 161.264 153.100 165.773 1.00 76.77 186 HIS A CA 1
ATOM 1685 C C . HIS B 2 186 ? 161.374 153.799 164.423 1.00 76.77 186 HIS A C 1
ATOM 1686 O O . HIS B 2 186 ? 161.469 153.162 163.371 1.00 76.77 186 HIS A O 1
ATOM 1693 N N . ALA B 2 187 ? 161.351 155.131 164.466 1.00 78.45 187 ALA A N 1
ATOM 1694 C CA . ALA B 2 187 ? 161.451 156.000 163.297 1.00 78.45 187 ALA A CA 1
ATOM 1695 C C . ALA B 2 187 ? 160.389 155.707 162.243 1.00 78.45 187 ALA A C 1
ATOM 1696 O O . ALA B 2 187 ? 160.543 156.114 161.085 1.00 78.45 187 ALA A O 1
ATOM 1698 N N . PHE B 2 188 ? 159.315 155.012 162.610 1.00 82.61 188 PHE A N 1
ATOM 1699 C CA . PHE B 2 188 ? 158.255 154.664 161.669 1.00 82.61 188 PHE A CA 1
ATOM 1700 C C . PHE B 2 188 ? 156.975 154.437 162.455 1.00 82.61 188 PHE A C 1
ATOM 1701 O O . PHE B 2 188 ? 156.977 153.687 163.436 1.00 82.61 188 PHE A O 1
ATOM 1709 N N . THR B 2 189 ? 155.892 155.084 162.030 1.00 83.11 189 THR A N 1
ATOM 1710 C CA . THR B 2 189 ? 154.615 154.914 162.707 1.00 83.11 189 THR A CA 1
ATOM 1711 C C . THR B 2 189 ? 154.106 153.486 162.536 1.00 83.11 189 THR A C 1
ATOM 1712 O O . THR B 2 189 ? 154.462 152.782 161.587 1.00 83.11 189 THR A O 1
ATOM 1716 N N . THR B 2 190 ? 153.267 153.059 163.476 1.00 86.11 190 THR A N 1
ATOM 1717 C CA . THR B 2 190 ? 152.737 151.703 163.497 1.00 86.11 190 THR A CA 1
ATOM 1718 C C . THR B 2 190 ? 151.690 151.466 162.413 1.00 86.11 190 THR A C 1
ATOM 1719 O O . THR B 2 190 ? 151.571 150.341 161.915 1.00 86.11 190 THR A O 1
ATOM 1723 N N . ASP B 2 191 ? 150.974 152.506 161.995 1.00 90.13 191 ASP A N 1
ATOM 1724 C CA . ASP B 2 191 ? 149.869 152.372 161.053 1.00 90.13 191 ASP A CA 1
ATOM 1725 C C . ASP B 2 191 ? 150.319 152.217 159.609 1.00 90.13 191 ASP A C 1
ATOM 1726 O O . ASP B 2 191 ? 149.676 151.491 158.845 1.00 90.13 191 ASP A O 1
ATOM 1731 N N . GLU B 2 192 ? 151.407 152.880 159.212 1.00 90.09 192 GLU A N 1
ATOM 1732 C CA . GLU B 2 192 ? 151.881 152.775 157.835 1.00 90.09 192 GLU A CA 1
ATOM 1733 C C . GLU B 2 192 ? 152.343 151.357 157.524 1.00 90.09 192 GLU A C 1
ATOM 1734 O O . GLU B 2 192 ? 152.251 150.897 156.380 1.00 90.09 192 GLU A O 1
ATOM 1740 N N . LEU B 2 193 ? 152.844 150.645 158.536 1.00 87.52 193 LEU A N 1
ATOM 1741 C CA . LEU B 2 193 ? 153.250 149.258 158.331 1.00 87.52 193 LEU A CA 1
ATOM 1742 C C . LEU B 2 193 ? 152.046 148.369 158.049 1.00 87.52 193 LEU A C 1
ATOM 1743 O O . LEU B 2 193 ? 152.038 147.612 157.071 1.00 87.52 193 LEU A O 1
ATOM 1748 N N . ILE B 2 194 ? 151.011 148.456 158.889 1.00 90.37 194 ILE A N 1
ATOM 1749 C CA . ILE B 2 194 ? 149.808 147.654 158.681 1.00 90.37 194 ILE A CA 1
ATOM 1750 C C . ILE B 2 194 ? 149.045 148.092 157.435 1.00 90.37 194 ILE A C 1
ATOM 1751 O O . ILE B 2 194 ? 148.244 147.313 156.900 1.00 90.37 194 ILE A O 1
ATOM 1756 N N . SER B 2 195 ? 149.279 149.316 156.950 1.00 92.52 195 SER A N 1
ATOM 1757 C CA . SER B 2 195 ? 148.644 149.758 155.712 1.00 92.52 195 SER A CA 1
ATOM 1758 C C . SER B 2 195 ? 148.942 148.815 154.553 1.00 92.52 195 SER A C 1
ATOM 1759 O O . SER B 2 195 ? 148.072 148.578 153.707 1.00 92.52 195 SER A O 1
ATOM 1762 N N . HIS B 2 196 ? 150.157 148.269 154.494 1.00 90.66 196 HIS A N 1
ATOM 1763 C CA . HIS B 2 196 ? 150.545 147.334 153.448 1.00 90.66 196 HIS A CA 1
ATOM 1764 C C . HIS B 2 196 ? 150.376 145.877 153.869 1.00 90.66 196 HIS A C 1
ATOM 1765 O O . HIS B 2 196 ? 150.940 144.986 153.225 1.00 90.66 196 HIS A O 1
ATOM 1772 N N . PHE B 2 197 ? 149.617 145.620 154.929 1.00 90.32 197 PHE A N 1
ATOM 1773 C CA . PHE B 2 197 ? 149.347 144.266 155.383 1.00 90.32 197 PHE A CA 1
ATOM 1774 C C . PHE B 2 197 ? 148.072 143.732 154.732 1.00 90.32 197 PHE A C 1
ATOM 1775 O O . PHE B 2 197 ? 147.279 144.474 154.149 1.00 90.32 197 PHE A O 1
ATOM 1783 N N . GLN B 2 198 ? 147.880 142.417 154.840 1.00 94.47 198 GLN A N 1
ATOM 1784 C CA . GLN B 2 198 ? 146.688 141.758 154.319 1.00 94.47 198 GLN A CA 1
ATOM 1785 C C . GLN B 2 198 ? 145.644 141.512 155.401 1.00 94.47 198 GLN A C 1
ATOM 1786 O O . GLN B 2 198 ? 144.461 141.799 155.198 1.00 94.47 198 GLN A O 1
ATOM 1792 N N . LEU B 2 199 ? 146.060 140.979 156.547 1.00 92.24 199 LEU A N 1
ATOM 1793 C CA . LEU B 2 199 ? 145.142 140.796 157.664 1.00 92.24 199 LEU A CA 1
ATOM 1794 C C . LEU B 2 199 ? 144.700 142.151 158.197 1.00 92.24 199 LEU A C 1
ATOM 1795 O O . LEU B 2 199 ? 145.511 142.913 158.733 1.00 92.24 199 LEU A O 1
ATOM 1800 N N . ARG B 2 200 ? 143.415 142.452 158.046 1.00 95.85 200 ARG A N 1
ATOM 1801 C CA . ARG B 2 200 ? 142.858 143.723 158.480 1.00 95.85 200 ARG A CA 1
ATOM 1802 C C . ARG B 2 200 ? 142.195 143.576 159.845 1.00 95.85 200 ARG A C 1
ATOM 1803 O O . ARG B 2 200 ? 141.721 142.504 160.228 1.00 95.85 200 ARG A O 1
ATOM 1811 N N . ASP B 2 201 ? 142.167 144.686 160.585 1.00 90.61 201 ASP A N 1
ATOM 1812 C CA . ASP B 2 201 ? 141.586 144.688 161.921 1.00 90.61 201 ASP A CA 1
ATOM 1813 C C . ASP B 2 201 ? 140.573 145.809 162.120 1.00 90.61 201 ASP A C 1
ATOM 1814 O O . ASP B 2 201 ? 139.998 145.914 163.211 1.00 90.61 201 ASP A O 1
ATOM 1819 N N . GLU B 2 202 ? 140.337 146.645 161.112 1.00 97.61 202 GLU A N 1
ATOM 1820 C CA . GLU B 2 202 ? 139.357 147.721 161.220 1.00 97.61 202 GLU A CA 1
ATOM 1821 C C . GLU B 2 202 ? 138.752 147.940 159.841 1.00 97.61 202 GLU A C 1
ATOM 1822 O O . GLU B 2 202 ? 139.330 148.655 159.018 1.00 97.61 202 GLU A O 1
ATOM 1828 N N . VAL B 2 203 ? 137.600 147.329 159.591 1.00 100.04 203 VAL A N 1
ATOM 1829 C CA . VAL B 2 203 ? 136.881 147.482 158.334 1.00 100.04 203 VAL A CA 1
ATOM 1830 C C . VAL B 2 203 ? 135.644 148.343 158.581 1.00 100.04 203 VAL A C 1
ATOM 1831 O O . VAL B 2 203 ? 134.718 147.922 159.281 1.00 100.04 203 VAL A O 1
ATOM 1835 N N . PRO B 2 204 ? 135.609 149.579 158.087 1.00 100.58 204 PRO A N 1
ATOM 1836 C CA . PRO B 2 204 ? 134.425 150.422 158.290 1.00 100.58 204 PRO A CA 1
ATOM 1837 C C . PRO B 2 204 ? 133.454 150.350 157.123 1.00 100.58 204 PRO A C 1
ATOM 1838 O O . PRO B 2 204 ? 133.740 149.715 156.103 1.00 100.58 204 PRO A O 1
ATOM 1842 N N . TRP B 2 205 ? 132.298 151.004 157.264 1.00 101.94 205 TRP A N 1
ATOM 1843 C CA . TRP B 2 205 ? 131.361 151.090 156.149 1.00 101.94 205 TRP A CA 1
ATOM 1844 C C . TRP B 2 205 ? 131.869 152.032 155.065 1.00 101.94 205 TRP A C 1
ATOM 1845 O O . TRP B 2 205 ? 131.264 152.125 153.991 1.00 101.94 205 TRP A O 1
ATOM 1856 N N . TRP B 2 206 ? 132.968 152.742 155.331 1.00 101.26 206 TRP A N 1
ATOM 1857 C CA . TRP B 2 206 ? 133.537 153.659 154.350 1.00 101.26 206 TRP A CA 1
ATOM 1858 C C . TRP B 2 206 ? 133.983 152.927 153.090 1.00 101.26 206 TRP A C 1
ATOM 1859 O O . TRP B 2 206 ? 133.539 153.243 151.981 1.00 101.26 206 TRP A O 1
ATOM 1870 N N . ASN B 2 207 ? 134.859 151.941 153.244 1.00 103.82 207 ASN A N 1
ATOM 1871 C CA . ASN B 2 207 ? 135.378 151.186 152.110 1.00 103.82 207 ASN A CA 1
ATOM 1872 C C . ASN B 2 207 ? 135.636 149.755 152.567 1.00 103.82 207 ASN A C 1
ATOM 1873 O O . ASN B 2 207 ? 135.485 149.426 153.749 1.00 103.82 207 ASN A O 1
ATOM 1878 N N . VAL B 2 208 ? 136.025 148.898 151.625 1.00 107.95 208 VAL A N 1
ATOM 1879 C CA . VAL B 2 208 ? 136.319 147.497 151.905 1.00 107.95 208 VAL A CA 1
ATOM 1880 C C . VAL B 2 208 ? 137.580 147.119 151.141 1.00 107.95 208 VAL A C 1
ATOM 1881 O O . VAL B 2 208 ? 137.594 147.152 149.905 1.00 107.95 208 VAL A O 1
ATOM 1885 N N . VAL B 2 209 ? 138.639 146.771 151.871 1.00 106.94 209 VAL A N 1
ATOM 1886 C CA . VAL B 2 209 ? 139.898 146.321 151.289 1.00 106.94 209 VAL A CA 1
ATOM 1887 C C . VAL B 2 209 ? 140.201 144.877 151.671 1.00 106.94 209 VAL A C 1
ATOM 1888 O O . VAL B 2 209 ? 140.710 144.100 150.857 1.00 106.94 209 VAL A O 1
ATOM 1892 N N . GLY B 2 210 ? 139.893 144.500 152.909 1.00 104.23 210 GLY A N 1
ATOM 1893 C CA . GLY B 2 210 ? 140.088 143.138 153.362 1.00 104.23 210 GLY A CA 1
ATOM 1894 C C . GLY B 2 210 ? 138.953 142.655 154.240 1.00 104.23 210 GLY A C 1
ATOM 1895 O O . GLY B 2 210 ? 137.798 143.042 154.038 1.00 104.23 210 GLY A O 1
ATOM 1896 N N . ASP B 2 211 ? 139.268 141.813 155.221 1.00 100.29 211 ASP A N 1
ATOM 1897 C CA . ASP B 2 211 ? 138.261 141.298 156.137 1.00 100.29 211 ASP A CA 1
ATOM 1898 C C . ASP B 2 211 ? 138.957 140.736 157.365 1.00 100.29 211 ASP A C 1
ATOM 1899 O O . ASP B 2 211 ? 140.084 140.240 157.284 1.00 100.29 211 ASP A O 1
ATOM 1904 N N . ARG B 2 212 ? 138.272 140.820 158.506 1.00 95.17 212 ARG A N 1
ATOM 1905 C CA . ARG B 2 212 ? 138.805 140.319 159.772 1.00 95.17 212 ARG A CA 1
ATOM 1906 C C . ARG B 2 212 ? 138.584 138.809 159.825 1.00 95.17 212 ARG A C 1
ATOM 1907 O O . ARG B 2 212 ? 137.673 138.296 160.481 1.00 95.17 212 ARG A O 1
ATOM 1915 N N . LYS B 2 213 ? 139.445 138.085 159.113 1.00 96.15 213 LYS A N 1
ATOM 1916 C CA . LYS B 2 213 ? 139.372 136.629 159.044 1.00 96.15 213 LYS A CA 1
ATOM 1917 C C . LYS B 2 213 ? 140.780 136.069 159.167 1.00 96.15 213 LYS A C 1
ATOM 1918 O O . LYS B 2 213 ? 141.660 136.424 158.378 1.00 96.15 213 LYS A O 1
ATOM 1924 N N . TYR B 2 214 ? 140.988 135.199 160.151 1.00 92.59 214 TYR A N 1
ATOM 1925 C CA . TYR B 2 214 ? 142.314 134.645 160.388 1.00 92.59 214 TYR A CA 1
ATOM 1926 C C . TYR B 2 214 ? 142.650 133.581 159.351 1.00 92.59 214 TYR A C 1
ATOM 1927 O O . TYR B 2 214 ? 141.818 132.737 159.008 1.00 92.59 214 TYR A O 1
ATOM 1936 N N . GLN B 2 215 ? 143.886 133.626 158.856 1.00 96.24 215 GLN A N 1
ATOM 1937 C CA . GLN B 2 215 ? 144.387 132.651 157.887 1.00 96.24 215 GLN A CA 1
ATOM 1938 C C . GLN B 2 215 ? 145.860 132.413 158.204 1.00 96.24 215 GLN A C 1
ATOM 1939 O O . GLN B 2 215 ? 146.682 133.326 158.080 1.00 96.24 215 GLN A O 1
ATOM 1945 N N . LYS B 2 216 ? 146.185 131.187 158.622 1.00 97.29 216 LYS A N 1
ATOM 1946 C CA . LYS B 2 216 ? 147.564 130.864 158.972 1.00 97.29 216 LYS A CA 1
ATOM 1947 C C . LYS B 2 216 ? 148.478 130.949 157.757 1.00 97.29 216 LYS A C 1
ATOM 1948 O O . LYS B 2 216 ? 149.651 131.324 157.876 1.00 97.29 216 LYS A O 1
ATOM 1954 N N . GLN B 2 217 ? 147.959 130.605 156.576 1.00 100.17 217 GLN A N 1
ATOM 1955 C CA . GLN B 2 217 ? 148.763 130.698 155.363 1.00 100.17 217 GLN A CA 1
ATOM 1956 C C . GLN B 2 217 ? 149.033 132.150 154.986 1.00 100.17 217 GLN A C 1
ATOM 1957 O O . GLN B 2 217 ? 150.106 132.464 154.460 1.00 100.17 217 GLN A O 1
ATOM 1963 N N . LYS B 2 218 ? 148.084 133.046 155.255 1.00 94.39 218 LYS A N 1
ATOM 1964 C CA . LYS B 2 218 ? 148.236 134.455 154.918 1.00 94.39 218 LYS A CA 1
ATOM 1965 C C . LYS B 2 218 ? 149.156 135.200 155.877 1.00 94.39 218 LYS A C 1
ATOM 1966 O O . LYS B 2 218 ? 149.638 136.285 155.532 1.00 94.39 218 LYS A O 1
ATOM 1972 N N . LEU B 2 219 ? 149.420 134.645 157.062 1.00 91.89 219 LEU A N 1
ATOM 1973 C CA . LEU B 2 219 ? 150.320 135.299 158.007 1.00 91.89 219 LEU A CA 1
ATOM 1974 C C . LEU B 2 219 ? 151.773 135.189 157.556 1.00 91.89 219 LEU A C 1
ATOM 1975 O O . LEU B 2 219 ? 152.556 136.128 157.741 1.00 91.89 219 LEU A O 1
ATOM 1980 N N . ALA B 2 220 ? 152.150 134.054 156.967 1.00 90.91 220 ALA A N 1
ATOM 1981 C CA . ALA B 2 220 ? 153.507 133.856 156.474 1.00 90.91 220 ALA A CA 1
ATOM 1982 C C . ALA B 2 220 ? 153.817 134.694 155.241 1.00 90.91 220 ALA A C 1
ATOM 1983 O O . ALA B 2 220 ? 154.994 134.843 154.896 1.00 90.91 220 ALA A O 1
ATOM 1985 N N . GLY B 2 221 ? 152.802 135.239 154.576 1.00 92.51 221 GLY A N 1
ATOM 1986 C CA . GLY B 2 221 ? 153.021 136.152 153.473 1.00 92.51 221 GLY A CA 1
ATOM 1987 C C . GLY B 2 221 ? 153.139 137.577 153.968 1.00 92.51 221 GLY A C 1
ATOM 1988 O O . GLY B 2 221 ? 153.901 138.380 153.421 1.00 92.51 221 GLY A O 1
ATOM 1989 N N . ASP B 2 222 ? 152.384 137.898 155.019 1.00 91.94 222 ASP A N 1
ATOM 1990 C CA . ASP B 2 222 ? 152.478 139.219 155.627 1.00 91.94 222 ASP A CA 1
ATOM 1991 C C . ASP B 2 222 ? 153.815 139.402 156.335 1.00 91.94 222 ASP A C 1
ATOM 1992 O O . ASP B 2 222 ? 154.432 140.471 156.244 1.00 91.94 222 ASP A O 1
ATOM 1997 N N . LEU B 2 223 ? 154.285 138.359 157.025 1.00 84.91 223 LEU A N 1
ATOM 1998 C CA . LEU B 2 223 ? 155.591 138.421 157.673 1.00 84.91 223 LEU A CA 1
ATOM 1999 C C . LEU B 2 223 ? 156.718 138.528 156.652 1.00 84.91 223 LEU A C 1
ATOM 2000 O O . LEU B 2 223 ? 157.821 138.974 156.990 1.00 84.91 223 LEU A O 1
ATOM 2005 N N . GLU B 2 224 ? 156.467 138.122 155.407 1.00 88.17 224 GLU A N 1
ATOM 2006 C CA . GLU B 2 224 ? 157.459 138.245 154.345 1.00 88.17 224 GLU A CA 1
ATOM 2007 C C . GLU B 2 224 ? 157.412 139.611 153.672 1.00 88.17 224 GLU A C 1
ATOM 2008 O O . GLU B 2 224 ? 158.463 140.200 153.391 1.00 88.17 224 GLU A O 1
ATOM 2014 N N . THR B 2 225 ? 156.211 140.134 153.406 1.00 85.48 225 THR A N 1
ATOM 2015 C CA . THR B 2 225 ? 156.122 141.464 152.815 1.00 85.48 225 THR A CA 1
ATOM 2016 C C . THR B 2 225 ? 156.540 142.550 153.796 1.00 85.48 225 THR A C 1
ATOM 2017 O O . THR B 2 225 ? 157.004 143.606 153.360 1.00 85.48 225 THR A O 1
ATOM 2021 N N . LEU B 2 226 ? 156.419 142.313 155.106 1.00 81.23 226 LEU A N 1
ATOM 2022 C CA . LEU B 2 226 ? 156.985 143.254 156.067 1.00 81.23 226 LEU A CA 1
ATOM 2023 C C . LEU B 2 226 ? 158.498 143.364 155.902 1.00 81.23 226 LEU A C 1
ATOM 2024 O O . LEU B 2 226 ? 159.046 144.473 155.881 1.00 81.23 226 LEU A O 1
ATOM 2029 N N . ARG B 2 227 ? 159.182 142.223 155.777 1.00 81.44 227 ARG A N 1
ATOM 2030 C CA . ARG B 2 227 ? 160.622 142.239 155.543 1.00 81.44 227 ARG A CA 1
ATOM 2031 C C . ARG B 2 227 ? 160.964 142.851 154.192 1.00 81.44 227 ARG A C 1
ATOM 2032 O O . ARG B 2 227 ? 161.943 143.597 154.079 1.00 81.44 227 ARG A O 1
ATOM 2040 N N . SER B 2 228 ? 160.176 142.551 153.162 1.00 84.40 228 SER A N 1
ATOM 2041 C CA . SER B 2 228 ? 160.395 143.098 151.829 1.00 84.40 228 SER A CA 1
ATOM 2042 C C . SER B 2 228 ? 160.141 144.600 151.760 1.00 84.40 228 SER A C 1
ATOM 2043 O O . SER B 2 228 ? 160.697 145.273 150.887 1.00 84.40 228 SER A O 1
ATOM 2046 N N . TYR B 2 229 ? 159.316 145.135 152.658 1.00 85.13 229 TYR A N 1
ATOM 2047 C CA . TYR B 2 229 ? 159.037 146.562 152.721 1.00 85.13 229 TYR A CA 1
ATOM 2048 C C . TYR B 2 229 ? 160.020 147.320 153.598 1.00 85.13 229 TYR A C 1
ATOM 2049 O O . TYR B 2 229 ? 160.350 148.469 153.289 1.00 85.13 229 TYR A O 1
ATOM 2058 N N . TYR B 2 230 ? 160.499 146.707 154.679 1.00 81.61 230 TYR A N 1
ATOM 2059 C CA . TYR B 2 230 ? 161.456 147.359 155.561 1.00 81.61 230 TYR A CA 1
ATOM 2060 C C . TYR B 2 230 ? 162.894 147.244 155.068 1.00 81.61 230 TYR A C 1
ATOM 2061 O O . TYR B 2 230 ? 163.788 147.849 155.669 1.00 81.61 230 TYR A O 1
ATOM 2070 N N . LEU B 2 231 ? 163.139 146.491 153.996 1.00 81.89 231 LEU A N 1
ATOM 2071 C CA . LEU B 2 231 ? 164.479 146.328 153.447 1.00 81.89 231 LEU A CA 1
ATOM 2072 C C . LEU B 2 231 ? 164.792 147.301 152.318 1.00 81.89 231 LEU A C 1
ATOM 2073 O O . LEU B 2 231 ? 165.971 147.494 151.999 1.00 81.89 231 LEU A O 1
ATOM 2078 N N . ASP B 2 232 ? 163.778 147.913 151.709 1.00 86.42 232 ASP A N 1
ATOM 2079 C CA . ASP B 2 232 ? 163.983 148.822 150.588 1.00 86.42 232 ASP A CA 1
ATOM 2080 C C . ASP B 2 232 ? 164.439 150.211 151.016 1.00 86.42 232 ASP A C 1
ATOM 2081 O O . ASP B 2 232 ? 164.548 151.096 150.161 1.00 86.42 232 ASP A O 1
ATOM 2086 N N . ARG B 2 233 ? 164.704 150.427 152.302 1.00 82.31 233 ARG A N 1
ATOM 2087 C CA . ARG B 2 233 ? 165.109 151.732 152.801 1.00 82.31 233 ARG A CA 1
ATOM 2088 C C . ARG B 2 233 ? 166.553 151.775 153.277 1.00 82.31 233 ARG A C 1
ATOM 2089 O O . ARG B 2 233 ? 167.031 152.850 153.656 1.00 82.31 233 ARG A O 1
ATOM 2097 N N . GLY B 2 234 ? 167.264 150.649 153.262 1.00 84.22 234 GLY A N 1
ATOM 2098 C CA . GLY B 2 234 ? 168.636 150.593 153.725 1.00 84.22 234 GLY A CA 1
ATOM 2099 C C . GLY B 2 234 ? 168.826 149.902 155.056 1.00 84.22 234 GLY A C 1
ATOM 2100 O O . GLY B 2 234 ? 169.973 149.724 155.482 1.00 84.22 234 GLY A O 1
ATOM 2101 N N . TYR B 2 235 ? 167.744 149.509 155.729 1.00 80.11 235 TYR A N 1
ATOM 2102 C CA . TYR B 2 235 ? 167.830 148.791 157.000 1.00 80.11 235 TYR A CA 1
ATOM 2103 C C . TYR B 2 235 ? 168.171 147.327 156.712 1.00 80.11 235 TYR A C 1
ATOM 2104 O O . TYR B 2 235 ? 167.316 146.439 156.687 1.00 80.11 235 TYR A O 1
ATOM 2113 N N . ALA B 2 236 ? 169.465 147.091 156.486 1.00 82.01 236 ALA A N 1
ATOM 2114 C CA . ALA B 2 236 ? 169.920 145.769 156.065 1.00 82.01 236 ALA A CA 1
ATOM 2115 C C . ALA B 2 236 ? 169.717 144.734 157.164 1.00 82.01 236 ALA A C 1
ATOM 2116 O O . ALA B 2 236 ? 169.144 143.664 156.927 1.00 82.01 236 ALA A O 1
ATOM 2118 N N . ARG B 2 237 ? 170.187 145.030 158.374 1.00 80.15 237 ARG A N 1
ATOM 2119 C CA . ARG B 2 237 ? 170.018 144.104 159.486 1.00 80.15 237 ARG A CA 1
ATOM 2120 C C . ARG B 2 237 ? 168.548 144.008 159.870 1.00 80.15 237 ARG A C 1
ATOM 2121 O O . ARG B 2 237 ? 167.908 145.020 160.175 1.00 80.15 237 ARG A O 1
ATOM 2129 N N . PHE B 2 238 ? 168.015 142.789 159.859 1.00 77.54 238 PHE A N 1
ATOM 2130 C CA . PHE B 2 238 ? 166.597 142.574 160.134 1.00 77.54 238 PHE A CA 1
ATOM 2131 C C . PHE B 2 238 ? 166.411 141.147 160.620 1.00 77.54 238 PHE A C 1
ATOM 2132 O O . PHE B 2 238 ? 166.745 140.201 159.901 1.00 77.54 238 PHE A O 1
ATOM 2140 N N . ASN B 2 239 ? 165.884 140.991 161.833 1.00 79.76 239 ASN A N 1
ATOM 2141 C CA . ASN B 2 239 ? 165.625 139.674 162.405 1.00 79.76 239 ASN A CA 1
ATOM 2142 C C . ASN B 2 239 ? 164.399 139.745 163.302 1.00 79.76 239 ASN A C 1
ATOM 2143 O O . ASN B 2 239 ? 164.391 140.479 164.295 1.00 79.76 239 ASN A O 1
ATOM 2148 N N . ILE B 2 240 ? 163.363 138.989 162.945 1.00 75.93 240 ILE A N 1
ATOM 2149 C CA . ILE B 2 240 ? 162.128 138.921 163.725 1.00 75.93 240 ILE A CA 1
ATOM 2150 C C . ILE B 2 240 ? 162.366 137.937 164.867 1.00 75.93 240 ILE A C 1
ATOM 2151 O O . ILE B 2 240 ? 162.537 136.738 164.644 1.00 75.93 240 ILE A O 1
ATOM 2156 N N . ASP B 2 241 ? 162.385 138.448 166.099 1.00 78.51 241 ASP A N 1
ATOM 2157 C CA . ASP B 2 241 ? 162.666 137.604 167.256 1.00 78.51 241 ASP A CA 1
ATOM 2158 C C . ASP B 2 241 ? 161.568 136.566 167.458 1.00 78.51 241 ASP A C 1
ATOM 2159 O O . ASP B 2 241 ? 161.835 135.360 167.511 1.00 78.51 241 ASP A O 1
ATOM 2164 N N . SER B 2 242 ? 160.322 137.018 167.571 1.00 75.29 242 SER A N 1
ATOM 2165 C CA . SER B 2 242 ? 159.210 136.111 167.815 1.00 75.29 242 SER A CA 1
ATOM 2166 C C . SER B 2 242 ? 157.927 136.740 167.296 1.00 75.29 242 SER A C 1
ATOM 2167 O O . SER B 2 242 ? 157.783 137.965 167.277 1.00 75.29 242 SER A O 1
ATOM 2170 N N . THR B 2 243 ? 157.000 135.882 166.877 1.00 73.33 243 THR A N 1
ATOM 2171 C CA . THR B 2 243 ? 155.696 136.298 166.371 1.00 73.33 243 THR A CA 1
ATOM 2172 C C . THR B 2 243 ? 154.631 135.467 167.073 1.00 73.33 243 THR A C 1
ATOM 2173 O O . THR B 2 243 ? 154.439 134.292 166.743 1.00 73.33 243 THR A O 1
ATOM 2177 N N . GLN B 2 244 ? 153.941 136.071 168.035 1.00 72.47 244 GLN A N 1
ATOM 2178 C CA . GLN B 2 244 ? 152.956 135.350 168.823 1.00 72.47 244 GLN A CA 1
ATOM 2179 C C . GLN B 2 244 ? 151.536 135.683 168.367 1.00 72.47 244 GLN A C 1
ATOM 2180 O O . GLN B 2 244 ? 151.241 136.780 167.885 1.00 72.47 244 GLN A O 1
ATOM 2186 N N . VAL B 2 245 ? 150.651 134.702 168.527 1.00 74.55 245 VAL A N 1
ATOM 2187 C CA . VAL B 2 245 ? 149.234 134.840 168.212 1.00 74.55 245 VAL A CA 1
ATOM 2188 C C . VAL B 2 245 ? 148.437 134.277 169.379 1.00 74.55 245 VAL A C 1
ATOM 2189 O O . VAL B 2 245 ? 148.655 133.136 169.799 1.00 74.55 245 VAL A O 1
ATOM 2193 N N . SER B 2 246 ? 147.512 135.078 169.905 1.00 75.66 246 SER A N 1
ATOM 2194 C CA . SER B 2 246 ? 146.753 134.700 171.088 1.00 75.66 246 SER A CA 1
ATOM 2195 C C . SER B 2 246 ? 145.282 135.030 170.880 1.00 75.66 246 SER A C 1
ATOM 2196 O O . SER B 2 246 ? 144.904 135.735 169.942 1.00 75.66 246 SER A O 1
ATOM 2199 N N . LEU B 2 247 ? 144.447 134.503 171.774 1.00 77.78 247 LEU A N 1
ATOM 2200 C CA . LEU B 2 247 ? 143.014 134.753 171.743 1.00 77.78 247 LEU A CA 1
ATOM 2201 C C . LEU B 2 247 ? 142.481 134.857 173.165 1.00 77.78 247 LEU A C 1
ATOM 2202 O O . LEU B 2 247 ? 142.976 134.198 174.082 1.00 77.78 247 LEU A O 1
ATOM 2207 N N . THR B 2 248 ? 141.479 135.715 173.340 1.00 75.72 248 THR A N 1
ATOM 2208 C CA . THR B 2 248 ? 140.856 135.950 174.636 1.00 75.72 248 THR A CA 1
ATOM 2209 C C . THR B 2 248 ? 139.906 134.808 174.978 1.00 75.72 248 THR A C 1
ATOM 2210 O O . THR B 2 248 ? 139.400 134.135 174.070 1.00 75.72 248 THR A O 1
ATOM 2214 N N . PRO B 2 249 ? 139.658 134.539 176.263 1.00 74.86 249 PRO A N 1
ATOM 2215 C CA . PRO B 2 249 ? 138.604 133.582 176.621 1.00 74.86 249 PRO A CA 1
ATOM 2216 C C . PRO B 2 249 ? 137.262 134.023 176.060 1.00 74.86 249 PRO A C 1
ATOM 2217 O O . PRO B 2 249 ? 137.004 135.215 175.876 1.00 74.86 249 PRO A O 1
ATOM 2221 N N . ASP B 2 250 ? 136.400 133.039 175.792 1.00 81.98 250 ASP A N 1
ATOM 2222 C CA . ASP B 2 250 ? 135.196 133.243 174.988 1.00 81.98 250 ASP A CA 1
ATOM 2223 C C . ASP B 2 250 ? 135.598 133.841 173.634 1.00 81.98 250 ASP A C 1
ATOM 2224 O O . ASP B 2 250 ? 135.324 134.996 173.306 1.00 81.98 250 ASP A O 1
ATOM 2229 N N . LYS B 2 251 ? 136.324 133.012 172.882 1.00 80.20 251 LYS A N 1
ATOM 2230 C CA . LYS B 2 251 ? 137.086 133.447 171.717 1.00 80.20 251 LYS A CA 1
ATOM 2231 C C . LYS B 2 251 ? 136.226 134.153 170.679 1.00 80.20 251 LYS A C 1
ATOM 2232 O O . LYS B 2 251 ? 135.375 133.533 170.033 1.00 80.20 251 LYS A O 1
ATOM 2238 N N . LYS B 2 252 ? 136.452 135.455 170.515 1.00 84.16 252 LYS A N 1
ATOM 2239 C CA . LYS B 2 252 ? 135.808 136.238 169.470 1.00 84.16 252 LYS A CA 1
ATOM 2240 C C . LYS B 2 252 ? 136.856 137.067 168.740 1.00 84.16 252 LYS A C 1
ATOM 2241 O O . LYS B 2 252 ? 136.669 137.438 167.577 1.00 84.16 252 LYS A O 1
ATOM 2247 N N . GLY B 2 253 ? 137.958 137.354 169.414 1.00 81.67 253 GLY A N 1
ATOM 2248 C CA . GLY B 2 253 ? 139.022 138.158 168.834 1.00 81.67 253 GLY A CA 1
ATOM 2249 C C . GLY B 2 253 ? 140.360 137.458 168.903 1.00 81.67 253 GLY A C 1
ATOM 2250 O O . GLY B 2 253 ? 140.594 136.625 169.778 1.00 81.67 253 GLY A O 1
ATOM 2251 N N . ILE B 2 254 ? 141.239 137.806 167.965 1.00 78.22 254 ILE A N 1
ATOM 2252 C CA . ILE B 2 254 ? 142.584 137.250 167.885 1.00 78.22 254 ILE A CA 1
ATOM 2253 C C . ILE B 2 254 ? 143.584 138.396 167.828 1.00 78.22 254 ILE A C 1
ATOM 2254 O O . ILE B 2 254 ? 143.410 139.346 167.056 1.00 78.22 254 ILE A O 1
ATOM 2259 N N . TYR B 2 255 ? 144.636 138.300 168.639 1.00 72.51 255 TYR A N 1
ATOM 2260 C CA . TYR B 2 255 ? 145.677 139.315 168.714 1.00 72.51 255 TYR A CA 1
ATOM 2261 C C . TYR B 2 255 ? 146.976 138.739 168.167 1.00 72.51 255 TYR A C 1
ATOM 2262 O O . TYR B 2 255 ? 147.314 137.583 168.445 1.00 72.51 255 TYR A O 1
ATOM 2271 N N . VAL B 2 256 ? 147.697 139.546 167.389 1.00 69.49 256 VAL A N 1
ATOM 2272 C CA . VAL B 2 256 ? 148.956 139.144 166.778 1.00 69.49 256 VAL A CA 1
ATOM 2273 C C . VAL B 2 256 ? 150.028 140.154 167.174 1.00 69.49 256 VAL A C 1
ATOM 2274 O O . VAL B 2 256 ? 149.766 141.351 167.314 1.00 69.49 256 VAL A O 1
ATOM 2278 N N . THR B 2 257 ? 151.249 139.655 167.359 1.00 71.33 257 THR A N 1
ATOM 2279 C CA . THR B 2 257 ? 152.356 140.518 167.747 1.00 71.33 257 THR A CA 1
ATOM 2280 C C . THR B 2 257 ? 153.570 140.200 166.885 1.00 71.33 257 THR A C 1
ATOM 2281 O O . THR B 2 257 ? 153.837 139.037 166.571 1.00 71.33 257 THR A O 1
ATOM 2285 N N . VAL B 2 258 ? 154.302 141.251 166.511 1.00 72.39 25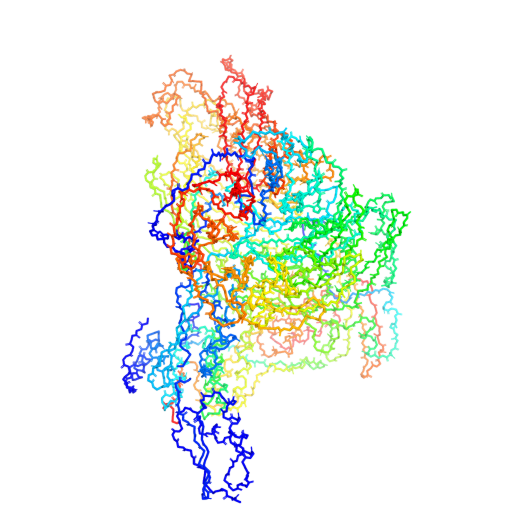8 VAL A N 1
ATOM 2286 C CA . VAL B 2 258 ? 155.514 141.130 165.706 1.00 72.39 258 VAL A CA 1
ATOM 2287 C C . VAL B 2 258 ? 156.620 141.911 166.404 1.00 72.39 258 VAL A C 1
ATOM 2288 O O . VAL B 2 258 ? 156.415 143.066 166.794 1.00 72.39 258 VAL A O 1
ATOM 2292 N N . ASN B 2 259 ? 157.786 141.288 166.564 1.00 72.85 259 ASN A N 1
ATOM 2293 C CA . ASN B 2 259 ? 158.912 141.916 167.257 1.00 72.85 259 ASN A CA 1
ATOM 2294 C C . ASN B 2 259 ? 160.020 142.251 166.258 1.00 72.85 259 ASN A C 1
ATOM 2295 O O . ASN B 2 259 ? 160.919 141.457 165.976 1.00 72.85 259 ASN A O 1
ATOM 2300 N N . ILE B 2 260 ? 159.936 143.469 165.718 1.00 72.61 260 ILE A N 1
ATOM 2301 C CA . ILE B 2 260 ? 160.955 143.936 164.790 1.00 72.61 260 ILE A CA 1
ATOM 2302 C C . ILE B 2 260 ? 162.179 144.438 165.554 1.00 72.61 260 ILE A C 1
ATOM 2303 O O . ILE B 2 260 ? 162.071 145.042 166.629 1.00 72.61 260 ILE A O 1
ATOM 2308 N N . THR B 2 261 ? 163.358 144.177 164.989 1.00 75.96 261 THR A N 1
ATOM 2309 C CA . THR B 2 261 ? 164.625 144.690 165.515 1.00 75.96 261 THR A CA 1
ATOM 2310 C C . THR B 2 261 ? 165.350 145.352 164.347 1.00 75.96 261 THR A C 1
ATOM 2311 O O . THR B 2 261 ? 165.830 144.668 163.438 1.00 75.96 261 THR A O 1
ATOM 2315 N N . GLU B 2 262 ? 165.425 146.685 164.376 1.00 78.72 262 GLU A N 1
ATOM 2316 C CA . GLU B 2 262 ? 165.934 147.427 163.227 1.00 78.72 262 GLU A CA 1
ATOM 2317 C C . GLU B 2 262 ? 167.457 147.417 163.181 1.00 78.72 262 GLU A C 1
ATOM 2318 O O . GLU B 2 262 ? 168.051 147.145 162.131 1.00 78.72 262 GLU A O 1
ATOM 2324 N N . GLY B 2 263 ? 168.105 147.712 164.305 1.00 86.19 263 GLY A N 1
ATOM 2325 C CA . GLY B 2 263 ? 169.552 147.701 164.383 1.00 86.19 263 GLY A CA 1
ATOM 2326 C C . GLY B 2 263 ? 170.219 148.984 163.928 1.00 86.19 263 GLY A C 1
ATOM 2327 O O . GLY B 2 263 ? 170.643 149.788 164.764 1.00 86.19 263 GLY A O 1
ATOM 2328 N N . ASP B 2 264 ? 170.304 149.200 162.617 1.00 89.05 264 ASP A N 1
ATOM 2329 C CA . ASP B 2 264 ? 170.974 150.378 162.071 1.00 89.05 264 ASP A CA 1
ATOM 2330 C C . ASP B 2 264 ? 170.672 150.447 160.576 1.00 89.05 264 ASP A C 1
ATOM 2331 O O . ASP B 2 264 ? 170.011 149.569 160.014 1.00 89.05 264 ASP A O 1
ATOM 2336 N N . GLN B 2 265 ? 171.179 151.499 159.935 1.00 89.44 265 GLN A N 1
ATOM 2337 C CA . GLN B 2 265 ? 170.976 151.756 158.514 1.00 89.44 265 GLN A CA 1
ATOM 2338 C C . GLN B 2 265 ? 172.328 151.712 157.817 1.00 89.44 265 GLN A C 1
ATOM 2339 O O . GLN B 2 265 ? 173.321 152.213 158.355 1.00 89.44 265 GLN A O 1
ATOM 2345 N N . TYR B 2 266 ? 172.369 151.112 156.629 1.00 91.02 266 TYR A N 1
ATOM 2346 C CA . TYR B 2 266 ? 173.612 150.918 155.900 1.00 91.02 266 TYR A CA 1
ATOM 2347 C C . TYR B 2 266 ? 173.473 151.394 154.459 1.00 91.02 266 TYR A C 1
ATOM 2348 O O . TYR B 2 266 ? 172.369 151.626 153.959 1.00 91.02 266 TYR A O 1
ATOM 2357 N N . LYS B 2 267 ? 174.620 151.540 153.795 1.00 93.17 267 LYS A N 1
ATOM 2358 C CA . LYS B 2 267 ? 174.688 151.944 152.399 1.00 93.17 267 LYS A CA 1
ATOM 2359 C C . LYS B 2 267 ? 175.457 150.902 151.597 1.00 93.17 267 LYS A C 1
ATOM 2360 O O . LYS B 2 267 ? 176.303 150.181 152.134 1.00 93.17 267 LYS A O 1
ATOM 2366 N N . LEU B 2 268 ? 175.167 150.839 150.300 1.00 91.52 268 LEU A N 1
ATOM 2367 C CA . LEU B 2 268 ? 175.764 149.858 149.402 1.00 91.52 268 LEU A CA 1
ATOM 2368 C C . LEU B 2 268 ? 177.148 150.329 148.972 1.00 91.52 268 LEU A C 1
ATOM 2369 O O . LEU B 2 268 ? 177.328 151.499 148.617 1.00 91.52 268 LEU A O 1
ATOM 2374 N N . SER B 2 269 ? 178.120 149.416 149.005 1.00 91.49 269 SER A N 1
ATOM 2375 C CA . SER B 2 269 ? 179.507 149.740 148.681 1.00 91.49 269 SER A CA 1
ATOM 2376 C C . SER B 2 269 ? 179.980 149.070 147.393 1.00 91.49 269 SER A C 1
ATOM 2377 O O . SER B 2 269 ? 180.463 149.747 146.481 1.00 91.49 269 SER A O 1
ATOM 2380 N N . GLY B 2 270 ? 179.853 147.745 147.301 1.00 95.03 270 GLY A N 1
ATOM 2381 C CA . GLY B 2 270 ? 180.376 147.026 146.156 1.00 95.03 270 GLY A CA 1
ATOM 2382 C C . GLY B 2 270 ? 179.471 145.887 145.740 1.00 95.03 270 GLY A C 1
ATOM 2383 O O . GLY B 2 270 ? 178.759 145.295 146.554 1.00 95.03 270 GLY A O 1
ATOM 2384 N N . VAL B 2 271 ? 179.512 145.588 144.440 1.00 93.64 271 VAL A N 1
ATOM 2385 C CA . VAL B 2 271 ? 178.667 144.558 143.843 1.00 93.64 271 VAL A CA 1
ATOM 2386 C C . VAL B 2 271 ? 179.546 143.572 143.079 1.00 93.64 271 VAL A C 1
ATOM 2387 O O . VAL B 2 271 ? 179.135 143.029 142.047 1.00 93.64 271 VAL A O 1
ATOM 2391 N N . GLU B 2 272 ? 180.775 143.368 143.555 1.00 95.84 272 GLU A N 1
ATOM 2392 C CA . GLU B 2 272 ? 181.722 142.472 142.897 1.00 95.84 272 GLU A CA 1
ATOM 2393 C C . GLU B 2 272 ? 181.106 141.103 142.635 1.00 95.84 272 GLU A C 1
ATOM 2394 O O . GLU B 2 272 ? 180.379 140.562 143.472 1.00 95.84 272 GLU A O 1
ATOM 2400 N N . VAL B 2 273 ? 181.408 140.547 141.463 1.00 93.16 273 VAL A N 1
ATOM 2401 C CA . VAL B 2 273 ? 180.870 139.266 141.023 1.00 93.16 273 VAL A CA 1
ATOM 2402 C C . VAL B 2 273 ? 182.026 138.303 140.798 1.00 93.16 273 VAL A C 1
ATOM 2403 O O . VAL B 2 273 ? 183.090 138.697 140.306 1.00 93.16 273 VAL A O 1
ATOM 2407 N N . SER B 2 274 ? 181.816 137.040 141.159 1.00 97.70 274 SER A N 1
ATOM 2408 C CA . SER B 2 274 ? 182.821 136.007 140.955 1.00 97.70 274 SER A CA 1
ATOM 2409 C C . SER B 2 274 ? 182.132 134.651 140.959 1.00 97.70 274 SER A C 1
ATOM 2410 O O . SER B 2 274 ? 181.202 134.408 141.733 1.00 97.70 274 SER A O 1
ATOM 2413 N N . GLY B 2 275 ? 182.608 133.768 140.086 1.00 98.57 275 GLY A N 1
ATOM 2414 C CA . GLY B 2 275 ? 182.031 132.444 139.971 1.00 98.57 275 GLY A CA 1
ATOM 2415 C C . GLY B 2 275 ? 182.502 131.687 138.747 1.00 98.57 275 GLY A C 1
ATOM 2416 O O . GLY B 2 275 ? 183.694 131.690 138.427 1.00 98.57 275 GLY A O 1
ATOM 2417 N N . ASN B 2 276 ? 181.571 131.033 138.052 1.00 98.75 276 ASN A N 1
ATOM 2418 C CA . ASN B 2 276 ? 181.873 130.218 136.874 1.00 98.75 276 ASN A CA 1
ATOM 2419 C C . ASN B 2 276 ? 180.951 130.686 135.750 1.00 98.75 276 ASN A C 1
ATOM 2420 O O . ASN B 2 276 ? 179.797 130.258 135.661 1.00 98.75 276 ASN A O 1
ATOM 2425 N N . LEU B 2 277 ? 181.461 131.571 134.898 1.00 94.51 277 LEU A N 1
ATOM 2426 C CA . LEU B 2 277 ? 180.734 132.064 133.738 1.00 94.51 277 LEU A CA 1
ATOM 2427 C C . LEU B 2 277 ? 181.519 131.749 132.472 1.00 94.51 277 LEU A C 1
ATOM 2428 O O . LEU B 2 277 ? 182.751 131.676 132.497 1.00 94.51 277 LEU A O 1
ATOM 2433 N N . ALA B 2 278 ? 180.802 131.554 131.367 1.00 91.68 278 ALA A N 1
ATOM 2434 C CA . ALA B 2 278 ? 181.424 131.175 130.099 1.00 91.68 278 ALA A CA 1
ATOM 2435 C C . ALA B 2 278 ? 181.883 132.437 129.380 1.00 91.68 278 ALA A C 1
ATOM 2436 O O . ALA B 2 278 ? 181.335 132.827 128.348 1.00 91.68 278 ALA A O 1
ATOM 2438 N N . GLY B 2 279 ? 182.916 133.074 129.930 1.00 91.23 279 GLY A N 1
ATOM 2439 C CA . GLY B 2 279 ? 183.479 134.280 129.354 1.00 91.23 279 GLY A CA 1
ATOM 2440 C C . GLY B 2 279 ? 182.466 135.384 129.131 1.00 91.23 279 GLY A C 1
ATOM 2441 O O . GLY B 2 279 ? 182.517 136.086 128.117 1.00 91.23 279 GLY A O 1
ATOM 2442 N N . HIS B 2 280 ? 181.541 135.550 130.075 1.00 91.89 280 HIS A N 1
ATOM 2443 C CA . HIS B 2 280 ? 180.458 136.512 129.939 1.00 91.89 280 HIS A CA 1
ATOM 2444 C C . HIS B 2 280 ? 180.555 137.676 130.914 1.00 91.89 280 HIS A C 1
ATOM 2445 O O . HIS B 2 280 ? 179.628 138.492 130.972 1.00 91.89 280 HIS A O 1
ATOM 2452 N N . SER B 2 281 ? 181.643 137.781 131.679 1.00 92.16 281 SER A N 1
ATOM 2453 C CA . SER B 2 281 ? 181.768 138.851 132.664 1.00 92.16 281 SER A CA 1
ATOM 2454 C C . SER B 2 281 ? 181.846 140.218 131.992 1.00 92.16 281 SER A C 1
ATOM 2455 O O . SER B 2 281 ? 181.490 141.242 132.587 1.00 92.16 281 SER A O 1
ATOM 2458 N N . ALA B 2 282 ? 182.308 140.247 130.739 1.00 90.99 282 ALA A N 1
ATOM 2459 C CA . ALA B 2 282 ? 182.439 141.505 130.013 1.00 90.99 282 ALA A CA 1
ATOM 2460 C C . ALA B 2 282 ? 181.107 142.225 129.848 1.00 90.99 282 ALA A C 1
ATOM 2461 O O . ALA B 2 282 ? 181.085 143.458 129.774 1.00 90.99 282 ALA A O 1
ATOM 2463 N N . GLU B 2 283 ? 180.000 141.488 129.788 1.00 90.77 283 GLU A N 1
ATOM 2464 C CA . GLU B 2 283 ? 178.672 142.077 129.697 1.00 90.77 283 GLU A CA 1
ATOM 2465 C C . GLU B 2 283 ? 177.914 142.031 131.018 1.00 90.77 283 GLU A C 1
ATOM 2466 O O . GLU B 2 283 ? 176.812 142.583 131.106 1.00 90.77 283 GLU A O 1
ATOM 2472 N N . ILE B 2 284 ? 178.476 141.390 132.044 1.00 90.43 284 ILE A N 1
ATOM 2473 C CA . ILE B 2 284 ? 177.836 141.377 133.356 1.00 90.43 284 ILE A CA 1
ATOM 2474 C C . ILE B 2 284 ? 178.349 142.524 134.224 1.00 90.43 284 ILE A C 1
ATOM 2475 O O . ILE B 2 284 ? 177.606 143.054 135.061 1.00 90.43 284 ILE A O 1
ATOM 2480 N N . GLU B 2 285 ? 179.605 142.936 134.036 1.00 92.15 285 GLU A N 1
ATOM 2481 C CA . GLU B 2 285 ? 180.146 144.084 134.758 1.00 92.15 285 GLU A CA 1
ATOM 2482 C C . GLU B 2 285 ? 179.413 145.365 134.382 1.00 92.15 285 GLU A C 1
ATOM 2483 O O . GLU B 2 285 ? 179.449 146.350 135.127 1.00 92.15 285 GLU A O 1
ATOM 2489 N N . GLN B 2 286 ? 178.751 145.367 133.224 1.00 93.59 286 GLN A N 1
ATOM 2490 C CA . GLN B 2 286 ? 177.919 146.494 132.827 1.00 93.59 286 GLN A CA 1
ATOM 2491 C C . GLN B 2 286 ? 176.525 146.438 133.433 1.00 93.59 286 GLN A C 1
ATOM 2492 O O . GLN B 2 286 ? 175.814 147.449 133.410 1.00 93.59 286 GLN A O 1
ATOM 2498 N N . LEU B 2 287 ? 176.120 145.288 133.971 1.00 90.08 287 LEU A N 1
ATOM 2499 C CA . LEU B 2 287 ? 174.819 145.130 134.605 1.00 90.08 287 LEU A CA 1
ATOM 2500 C C . LEU B 2 287 ? 174.909 145.115 136.126 1.00 90.08 287 LEU A C 1
ATOM 2501 O O . LEU B 2 287 ? 173.881 145.238 136.799 1.00 90.08 287 LEU A O 1
ATOM 2506 N N . THR B 2 288 ? 176.114 144.975 136.681 1.00 91.30 288 THR A N 1
ATOM 2507 C CA . THR B 2 288 ? 176.298 145.001 138.126 1.00 91.30 288 THR A CA 1
ATOM 2508 C C . THR B 2 288 ? 177.001 146.248 138.640 1.00 91.30 288 THR A C 1
ATOM 2509 O O . THR B 2 288 ? 177.325 146.299 139.832 1.00 91.30 288 THR A O 1
ATOM 2513 N N . LYS B 2 289 ? 177.249 147.246 137.795 1.00 98.09 289 LYS A N 1
ATOM 2514 C CA . LYS B 2 289 ? 177.852 148.487 138.261 1.00 98.09 289 LYS A CA 1
ATOM 2515 C C . LYS B 2 289 ? 176.852 149.280 139.094 1.00 98.09 289 LYS A C 1
ATOM 2516 O O . LYS B 2 289 ? 175.645 149.257 138.837 1.00 98.09 289 LYS A O 1
ATOM 2522 N N . ILE B 2 290 ? 177.361 149.981 140.104 1.00 104.74 290 ILE A N 1
ATOM 2523 C CA . ILE B 2 290 ? 176.532 150.757 141.017 1.00 104.74 290 ILE A CA 1
ATOM 2524 C C . ILE B 2 290 ? 177.212 152.094 141.279 1.00 104.74 290 ILE A C 1
ATOM 2525 O O . ILE B 2 290 ? 178.429 152.228 141.106 1.00 104.74 290 ILE A O 1
ATOM 2530 N N . GLU B 2 291 ? 176.423 153.085 141.675 1.00 108.63 291 GLU A N 1
ATOM 2531 C CA . GLU B 2 291 ? 176.961 154.400 142.000 1.00 108.63 291 GLU A CA 1
ATOM 2532 C C . GLU B 2 291 ? 177.426 154.423 143.451 1.00 108.63 291 GLU A C 1
ATOM 2533 O O . GLU B 2 291 ? 176.663 154.028 144.340 1.00 108.63 291 GLU A O 1
ATOM 2539 N N . PRO B 2 292 ? 178.654 154.855 143.734 1.00 111.02 292 PRO A N 1
ATOM 2540 C CA . PRO B 2 292 ? 179.118 154.899 145.127 1.00 111.02 292 PRO A CA 1
ATOM 2541 C C . PRO B 2 292 ? 178.328 155.913 145.942 1.00 111.02 292 PRO A C 1
ATOM 2542 O O . PRO B 2 292 ? 178.094 157.042 145.505 1.00 111.02 292 PRO A O 1
ATOM 2546 N N . GLY B 2 293 ? 177.915 155.498 147.138 1.00 102.23 293 GLY A N 1
ATOM 2547 C CA . GLY B 2 293 ? 177.155 156.340 148.039 1.00 102.23 293 GLY A CA 1
ATOM 2548 C C . GLY B 2 293 ? 175.668 156.065 148.054 1.00 102.23 293 GLY A C 1
ATOM 2549 O O . GLY B 2 293 ? 174.961 156.620 148.906 1.00 102.23 293 GLY A O 1
ATOM 2550 N N . GLU B 2 294 ? 175.169 155.234 147.142 1.00 99.34 294 GLU A N 1
ATOM 2551 C CA . GLU B 2 294 ? 173.743 154.946 147.087 1.00 99.34 294 GLU A CA 1
ATOM 2552 C C . GLU B 2 294 ? 173.319 154.105 148.287 1.00 99.34 294 GLU A C 1
ATOM 2553 O O . GLU B 2 294 ? 174.068 153.256 148.778 1.00 99.34 294 GLU A O 1
ATOM 2559 N N . LEU B 2 295 ? 172.098 154.348 148.758 1.00 93.31 295 LEU A N 1
ATOM 2560 C CA . LEU B 2 295 ? 171.564 153.627 149.905 1.00 93.31 295 LEU A CA 1
ATOM 2561 C C . LEU B 2 295 ? 171.165 152.213 149.499 1.00 93.31 295 LEU A C 1
ATOM 2562 O O . LEU B 2 295 ? 170.834 151.961 148.336 1.00 93.31 295 LEU A O 1
ATOM 2567 N N . TYR B 2 296 ? 171.208 151.292 150.461 1.00 86.58 296 TYR A N 1
ATOM 2568 C CA . TYR B 2 296 ? 170.814 149.912 150.207 1.00 86.58 296 TYR A CA 1
ATOM 2569 C C . TYR B 2 296 ? 169.345 149.841 149.812 1.00 86.58 296 TYR A C 1
ATOM 2570 O O . TYR B 2 296 ? 168.497 150.521 150.396 1.00 86.58 296 TYR A O 1
ATOM 2579 N N . ASN B 2 297 ? 169.050 149.012 148.813 1.00 86.52 297 ASN A N 1
ATOM 2580 C CA . ASN B 2 297 ? 167.695 148.849 148.296 1.00 86.52 297 ASN A CA 1
ATOM 2581 C C . ASN B 2 297 ? 167.378 147.359 148.284 1.00 86.52 297 ASN A C 1
ATOM 2582 O O . ASN B 2 297 ? 168.053 146.582 147.601 1.00 86.52 297 ASN A O 1
ATOM 2587 N N . GLY B 2 298 ? 166.356 146.962 149.040 1.00 87.60 298 GLY A N 1
ATOM 2588 C CA . GLY B 2 298 ? 165.975 145.573 149.182 1.00 87.60 298 GLY A CA 1
ATOM 2589 C C . GLY B 2 298 ? 165.286 144.944 147.994 1.00 87.60 298 GLY A C 1
ATOM 2590 O O . GLY B 2 298 ? 165.126 143.722 147.968 1.00 87.60 298 GLY A O 1
ATOM 2591 N N . THR B 2 299 ? 164.868 145.733 147.004 1.00 88.47 299 THR A N 1
ATOM 2592 C CA . THR B 2 299 ? 164.232 145.195 145.810 1.00 88.47 299 THR A CA 1
ATOM 2593 C C . THR B 2 299 ? 165.032 145.449 144.541 1.00 88.47 299 THR A C 1
ATOM 2594 O O . THR B 2 299 ? 164.628 144.983 143.469 1.00 88.47 299 THR A O 1
ATOM 2598 N N . LYS B 2 300 ? 166.149 146.170 144.626 1.00 87.19 300 LYS A N 1
ATOM 2599 C CA . LYS B 2 300 ? 167.021 146.401 143.482 1.00 87.19 300 LYS A CA 1
ATOM 2600 C C . LYS B 2 300 ? 168.047 145.286 143.321 1.00 87.19 300 LYS A C 1
ATOM 2601 O O . LYS B 2 300 ? 168.682 145.180 142.266 1.00 87.19 300 LYS A O 1
ATOM 2607 N N . VAL B 2 301 ? 168.201 144.431 144.334 1.00 86.43 301 VAL A N 1
ATOM 2608 C CA . VAL B 2 301 ? 169.052 143.254 144.251 1.00 86.43 301 VAL A CA 1
ATOM 2609 C C . VAL B 2 301 ? 168.302 142.063 143.672 1.00 86.43 301 VAL A C 1
ATOM 2610 O O . VAL B 2 301 ? 168.849 141.316 142.852 1.00 86.43 301 VAL A O 1
ATOM 2614 N N . THR B 2 302 ? 167.045 141.874 144.070 1.00 87.47 302 THR A N 1
ATOM 2615 C CA . THR B 2 302 ? 166.168 140.884 143.460 1.00 87.47 302 THR A CA 1
ATOM 2616 C C . THR B 2 302 ? 165.961 141.137 141.969 1.00 87.47 302 THR A C 1
ATOM 2617 O O . THR B 2 302 ? 165.785 140.181 141.205 1.00 87.47 302 THR A O 1
ATOM 2621 N N . LYS B 2 303 ? 166.019 142.395 141.538 1.00 87.23 303 LYS A N 1
ATOM 2622 C CA . LYS B 2 303 ? 165.933 142.753 140.127 1.00 87.23 303 LYS A CA 1
ATOM 2623 C C . LYS B 2 303 ? 167.255 142.578 139.398 1.00 87.23 303 LYS A C 1
ATOM 2624 O O . LYS B 2 303 ? 167.264 142.139 138.247 1.00 87.23 303 LYS A O 1
ATOM 2630 N N . MET B 2 304 ? 168.379 142.899 140.044 1.00 87.94 304 MET A N 1
ATOM 2631 C CA . MET B 2 304 ? 169.677 142.625 139.437 1.00 87.94 304 MET A CA 1
ATOM 2632 C C . MET B 2 304 ? 169.907 141.129 139.267 1.00 87.94 304 MET A C 1
ATOM 2633 O O . MET B 2 304 ? 170.568 140.708 138.312 1.00 87.94 304 MET A O 1
ATOM 2638 N N . GLU B 2 305 ? 169.374 140.315 140.181 1.00 86.85 305 GLU A N 1
ATOM 2639 C CA . GLU B 2 305 ? 169.490 138.867 140.040 1.00 86.85 305 GLU A CA 1
ATOM 2640 C C . GLU B 2 305 ? 168.663 138.366 138.862 1.00 86.85 305 GLU A C 1
ATOM 2641 O O . GLU B 2 305 ? 169.118 137.518 138.086 1.00 86.85 305 GLU A O 1
ATOM 2647 N N . ASP B 2 306 ? 167.445 138.883 138.710 1.00 86.94 306 ASP A N 1
ATOM 2648 C CA . ASP B 2 306 ? 166.597 138.506 137.582 1.00 86.94 306 ASP A CA 1
ATOM 2649 C C . ASP B 2 306 ? 167.101 139.053 136.256 1.00 86.94 306 ASP A C 1
ATOM 2650 O O . ASP B 2 306 ? 166.757 138.496 135.204 1.00 86.94 306 ASP A O 1
ATOM 2655 N N . ASP B 2 307 ? 167.900 140.121 136.279 1.00 84.74 307 ASP A N 1
ATOM 2656 C CA . ASP B 2 307 ? 168.530 140.640 135.076 1.00 84.74 307 ASP A CA 1
ATOM 2657 C C . ASP B 2 307 ? 169.766 139.857 134.663 1.00 84.74 307 ASP A C 1
ATOM 2658 O O . ASP B 2 307 ? 170.129 139.886 133.482 1.00 84.74 307 ASP A O 1
ATOM 2663 N N . ILE B 2 308 ? 170.423 139.161 135.597 1.00 80.85 308 ILE A N 1
ATOM 2664 C CA . ILE B 2 308 ? 171.478 138.215 135.244 1.00 80.85 308 ILE A CA 1
ATOM 2665 C C . ILE B 2 308 ? 170.903 136.856 134.876 1.00 80.85 308 ILE A C 1
ATOM 2666 O O . ILE B 2 308 ? 171.474 136.158 134.023 1.00 80.85 308 ILE A O 1
ATOM 2671 N N . LYS B 2 309 ? 169.773 136.472 135.466 1.00 81.61 309 LYS A N 1
ATOM 2672 C CA . LYS B 2 309 ? 169.056 135.261 135.093 1.00 81.61 309 LYS A CA 1
ATOM 2673 C C . LYS B 2 309 ? 168.467 135.336 133.690 1.00 81.61 309 LYS A C 1
ATOM 2674 O O . LYS B 2 309 ? 167.997 134.316 133.175 1.00 81.61 309 LYS A O 1
ATOM 2680 N N . LYS B 2 310 ? 168.479 136.514 133.064 1.00 78.09 310 LYS A N 1
ATOM 2681 C CA . LYS B 2 310 ? 167.975 136.686 131.711 1.00 78.09 310 LYS A CA 1
ATOM 2682 C C . LYS B 2 310 ? 169.067 136.755 130.655 1.00 78.09 310 LYS A C 1
ATOM 2683 O O . LYS B 2 310 ? 168.879 136.202 129.566 1.00 78.09 310 LYS A O 1
ATOM 2689 N N . LEU B 2 311 ? 170.197 137.403 130.941 1.00 75.05 311 LEU A N 1
ATOM 2690 C CA . LEU B 2 311 ? 171.310 137.450 130.002 1.00 75.05 311 LEU A CA 1
ATOM 2691 C C . LEU B 2 311 ? 171.891 136.072 129.721 1.00 75.05 311 LEU A C 1
ATOM 2692 O O . LEU B 2 311 ? 172.295 135.797 128.585 1.00 75.05 311 LEU A O 1
ATOM 2697 N N . LEU B 2 312 ? 171.938 135.197 130.728 1.00 73.00 312 LEU A N 1
ATOM 2698 C CA . LEU B 2 312 ? 172.404 133.834 130.507 1.00 73.00 312 LEU A CA 1
ATOM 2699 C C . LEU B 2 312 ? 171.331 132.965 129.865 1.00 73.00 312 LEU A C 1
ATOM 2700 O O . LEU B 2 312 ? 171.657 132.053 129.097 1.00 73.00 312 LEU A O 1
ATOM 2705 N N . GLY B 2 313 ? 170.058 133.231 130.160 1.00 74.28 313 GLY A N 1
ATOM 2706 C CA . GLY B 2 313 ? 168.991 132.467 129.535 1.00 74.28 313 GLY A CA 1
ATOM 2707 C C . GLY B 2 313 ? 168.840 132.779 128.059 1.00 74.28 313 GLY A C 1
ATOM 2708 O O . GLY B 2 313 ? 168.467 131.910 127.266 1.00 74.28 313 GLY A O 1
ATOM 2709 N N . ARG B 2 314 ? 169.125 134.022 127.670 1.00 73.24 314 ARG A N 1
ATOM 2710 C CA . ARG B 2 314 ? 169.072 134.414 126.267 1.00 73.24 314 ARG A CA 1
ATOM 2711 C C . ARG B 2 314 ? 170.184 133.786 125.437 1.00 73.24 314 ARG A C 1
ATOM 2712 O O . ARG B 2 314 ? 170.113 133.831 124.204 1.00 73.24 314 ARG A O 1
ATOM 2720 N N . TYR B 2 315 ? 171.199 133.204 126.074 1.00 72.29 315 TYR A N 1
ATOM 2721 C CA . TYR B 2 315 ? 172.332 132.615 125.374 1.00 72.29 315 TYR A CA 1
ATOM 2722 C C . TYR B 2 315 ? 172.276 131.092 125.335 1.00 72.29 315 TYR A C 1
ATOM 2723 O O . TYR B 2 315 ? 173.256 130.458 124.931 1.00 72.29 315 TYR A O 1
ATOM 2732 N N . GLY B 2 316 ? 171.162 130.493 125.746 1.00 73.82 316 GLY A N 1
ATOM 2733 C CA . GLY B 2 316 ? 171.008 129.053 125.661 1.00 73.82 316 GLY A CA 1
ATOM 2734 C C . GLY B 2 316 ? 171.195 128.318 126.972 1.00 73.82 316 GLY A C 1
ATOM 2735 O O . GLY B 2 316 ? 171.783 127.233 127.000 1.00 73.82 316 GLY A O 1
ATOM 2736 N N . TYR B 2 317 ? 170.701 128.895 128.065 1.00 70.83 317 TYR A N 1
ATOM 2737 C CA . TYR B 2 317 ? 170.764 128.277 129.385 1.00 70.83 317 TYR A CA 1
ATOM 2738 C C . TYR B 2 317 ? 169.363 128.267 129.981 1.00 70.83 317 TYR A C 1
ATOM 2739 O O . TYR B 2 317 ? 168.711 129.313 130.057 1.00 70.83 317 TYR A O 1
ATOM 2748 N N . ALA B 2 318 ? 168.905 127.086 130.401 1.00 77.39 318 ALA A N 1
ATOM 2749 C CA . ALA B 2 318 ? 167.513 126.934 130.814 1.00 77.39 318 ALA A CA 1
ATOM 2750 C C . ALA B 2 318 ? 167.276 127.492 132.212 1.00 77.39 318 ALA A C 1
ATOM 2751 O O . ALA B 2 318 ? 166.510 128.445 132.391 1.00 77.39 318 ALA A O 1
ATOM 2753 N N . TYR B 2 319 ? 167.924 126.904 133.221 1.00 81.28 319 TYR A N 1
ATOM 2754 C CA . TYR B 2 319 ? 167.687 127.232 134.626 1.00 81.28 319 TYR A CA 1
ATOM 2755 C C . TYR B 2 319 ? 168.903 127.966 135.178 1.00 81.28 319 TYR A C 1
ATOM 2756 O O . TYR B 2 319 ? 169.890 127.338 135.591 1.00 81.28 319 TYR A O 1
ATOM 2765 N N . PRO B 2 320 ? 168.869 129.297 135.203 1.00 86.54 320 PRO A N 1
ATOM 2766 C CA . PRO B 2 320 ? 169.990 130.053 135.768 1.00 86.54 320 PRO A CA 1
ATOM 2767 C C . PRO B 2 320 ? 169.912 130.123 137.285 1.00 86.54 320 PRO A C 1
ATOM 2768 O O . PRO B 2 320 ? 168.891 130.502 137.863 1.00 86.54 320 PRO A O 1
ATOM 2772 N N . ARG B 2 321 ? 171.012 129.746 137.929 1.00 89.86 321 ARG A N 1
ATOM 2773 C CA . ARG B 2 321 ? 171.146 129.800 139.378 1.00 89.86 321 ARG A CA 1
ATOM 2774 C C . ARG B 2 321 ? 172.036 130.981 139.734 1.00 89.86 321 ARG A C 1
ATOM 2775 O O . ARG B 2 321 ? 173.190 131.044 139.299 1.00 89.86 321 ARG A O 1
ATOM 2783 N N . VAL B 2 322 ? 171.501 131.917 140.513 1.00 87.87 322 VAL A N 1
ATOM 2784 C CA . VAL B 2 322 ? 172.231 133.104 140.948 1.00 87.87 322 VAL A CA 1
ATOM 2785 C C . VAL B 2 322 ? 171.983 133.275 142.439 1.00 87.87 322 VAL A C 1
ATOM 2786 O O . VAL B 2 322 ? 170.830 133.251 142.887 1.00 87.87 322 VAL A O 1
ATOM 2790 N N . GLN B 2 323 ? 173.056 133.449 143.206 1.00 92.33 323 GLN A N 1
ATOM 2791 C CA . GLN B 2 323 ? 172.957 133.730 144.629 1.00 92.33 323 GLN A CA 1
ATOM 2792 C C . GLN B 2 323 ? 173.835 134.924 144.976 1.00 92.33 323 GLN A C 1
ATOM 2793 O O . GLN B 2 323 ? 174.798 135.240 144.272 1.00 92.33 323 GLN A O 1
ATOM 2799 N N . SER B 2 324 ? 173.487 135.590 146.075 1.00 89.34 324 SER A N 1
ATOM 2800 C CA . SER B 2 324 ? 174.190 136.797 146.494 1.00 89.34 324 SER A CA 1
ATOM 2801 C C . SER B 2 324 ? 174.180 136.870 148.012 1.00 89.34 324 SER A C 1
ATOM 2802 O O . SER B 2 324 ? 173.115 136.791 148.630 1.00 89.34 324 SER A O 1
ATOM 2805 N N . MET B 2 325 ? 175.364 137.021 148.605 1.00 93.68 325 MET A N 1
ATOM 2806 C CA . MET B 2 325 ? 175.489 137.144 150.049 1.00 93.68 325 MET A CA 1
ATOM 2807 C C . MET B 2 325 ? 175.982 138.537 150.403 1.00 93.68 325 MET A C 1
ATOM 2808 O O . MET B 2 325 ? 177.007 138.977 149.859 1.00 93.68 325 MET A O 1
ATOM 2813 N N . PRO B 2 326 ? 175.287 139.269 151.275 1.00 91.23 326 PRO A N 1
ATOM 2814 C CA . PRO B 2 326 ? 175.750 140.610 151.668 1.00 91.23 326 PRO A CA 1
ATOM 2815 C C . PRO B 2 326 ? 176.791 140.519 152.775 1.00 91.23 326 PRO A C 1
ATOM 2816 O O . PRO B 2 326 ? 176.578 139.851 153.789 1.00 91.23 326 PRO A O 1
ATOM 2820 N N . GLU B 2 327 ? 177.922 141.197 152.576 1.00 94.85 327 GLU A N 1
ATOM 2821 C CA . GLU B 2 327 ? 178.993 141.238 153.570 1.00 94.85 327 GLU A CA 1
ATOM 2822 C C . GLU B 2 327 ? 178.932 142.584 154.288 1.00 94.85 327 GLU A C 1
ATOM 2823 O O . GLU B 2 327 ? 179.619 143.545 153.939 1.00 94.85 327 GLU A O 1
ATOM 2829 N N . ILE B 2 328 ? 178.085 142.641 155.315 1.00 91.85 328 ILE A N 1
ATOM 2830 C CA . ILE B 2 328 ? 177.915 143.865 156.089 1.00 91.85 328 ILE A CA 1
ATOM 2831 C C . ILE B 2 328 ? 179.109 144.048 157.014 1.00 91.85 328 ILE A C 1
ATOM 2832 O O . ILE B 2 328 ? 179.411 143.179 157.843 1.00 91.85 328 ILE A O 1
ATOM 2837 N N . ASN B 2 329 ? 179.796 145.180 156.881 1.00 99.15 329 ASN A N 1
ATOM 2838 C CA . ASN B 2 329 ? 180.932 145.503 157.733 1.00 99.15 329 ASN A CA 1
ATOM 2839 C C . ASN B 2 329 ? 180.476 146.442 158.841 1.00 99.15 329 ASN A C 1
ATOM 2840 O O . ASN B 2 329 ? 179.867 147.482 158.569 1.00 99.15 329 ASN A O 1
ATOM 2845 N N . ASP B 2 330 ? 180.771 146.075 160.084 1.00 104.68 330 ASP A N 1
ATOM 2846 C CA . ASP B 2 330 ? 180.362 146.850 161.241 1.00 104.68 330 ASP A CA 1
ATOM 2847 C C . ASP B 2 330 ? 181.263 148.075 161.388 1.00 104.68 330 ASP A C 1
ATOM 2848 O O . ASP B 2 330 ? 182.217 148.269 160.628 1.00 104.68 330 ASP A O 1
ATOM 2853 N N . ALA B 2 331 ? 180.951 148.918 162.375 1.00 104.65 331 ALA A N 1
ATOM 2854 C CA . ALA B 2 331 ? 181.667 150.164 162.650 1.00 104.65 331 ALA A CA 1
ATOM 2855 C C . ALA B 2 331 ? 181.662 151.117 161.457 1.00 104.65 331 ALA A C 1
ATOM 2856 O O . ALA B 2 331 ? 182.444 152.072 161.420 1.00 104.65 331 ALA A O 1
ATOM 2858 N N . ASP B 2 332 ? 180.785 150.877 160.485 1.00 100.21 332 ASP A N 1
ATOM 2859 C CA . ASP B 2 332 ? 180.673 151.708 159.294 1.00 100.21 332 ASP A CA 1
ATOM 2860 C C . ASP B 2 332 ? 179.399 151.317 158.563 1.00 100.21 332 ASP A C 1
ATOM 2861 O O . ASP B 2 332 ? 178.833 150.245 158.797 1.00 100.21 332 ASP A O 1
ATOM 2866 N N . LYS B 2 333 ? 178.954 152.201 157.670 1.00 95.82 333 LYS A N 1
ATOM 2867 C CA . LYS B 2 333 ? 177.725 151.989 156.906 1.00 95.82 333 LYS A CA 1
ATOM 2868 C C . LYS B 2 333 ? 178.105 151.394 155.552 1.00 95.82 333 LYS A C 1
ATOM 2869 O O . LYS B 2 333 ? 177.966 152.022 154.502 1.00 95.82 333 LYS A O 1
ATOM 2875 N N . THR B 2 334 ? 178.594 150.155 155.582 1.00 97.23 334 THR A N 1
ATOM 2876 C CA . THR B 2 334 ? 179.090 149.508 154.369 1.00 97.23 334 THR A CA 1
ATOM 2877 C C . THR B 2 334 ? 178.579 148.078 154.294 1.00 97.23 334 THR A C 1
ATOM 2878 O O . THR B 2 334 ? 178.638 147.337 155.282 1.00 97.23 334 THR A O 1
ATOM 2882 N N . VAL B 2 335 ? 178.088 147.695 153.117 1.00 91.79 335 VAL A N 1
ATOM 2883 C CA . VAL B 2 335 ? 177.731 146.317 152.808 1.00 91.79 335 VAL A CA 1
ATOM 2884 C C . VAL B 2 335 ? 178.234 146.005 151.405 1.00 91.79 335 VAL A C 1
ATOM 2885 O O . VAL B 2 335 ? 178.038 146.794 150.473 1.00 91.79 335 VAL A O 1
ATOM 2889 N N . LYS B 2 336 ? 178.897 144.859 151.258 1.00 90.80 336 LYS A N 1
ATOM 2890 C CA . LYS B 2 336 ? 179.584 144.491 150.020 1.00 90.80 336 LYS A CA 1
ATOM 2891 C C . LYS B 2 336 ? 179.088 143.118 149.578 1.00 90.80 336 LYS A C 1
ATOM 2892 O O . LYS B 2 336 ? 179.579 142.089 150.052 1.00 90.80 336 LYS A O 1
ATOM 2898 N N . LEU B 2 337 ? 178.119 143.105 148.663 1.00 90.66 337 LEU A N 1
ATOM 2899 C CA . LEU B 2 337 ? 177.516 141.854 148.223 1.00 90.66 337 LEU A CA 1
ATOM 2900 C C . LEU B 2 337 ? 178.464 141.078 147.318 1.00 90.66 337 LEU A C 1
ATOM 2901 O O . LEU B 2 337 ? 179.197 141.657 146.512 1.00 90.66 337 LEU A O 1
ATOM 2906 N N . ARG B 2 338 ? 178.442 139.755 147.459 1.00 93.08 338 ARG A N 1
ATOM 2907 C CA . ARG B 2 338 ? 179.220 138.842 146.623 1.00 93.08 338 ARG A CA 1
ATOM 2908 C C . ARG B 2 338 ? 178.234 137.912 145.920 1.00 93.08 338 ARG A C 1
ATOM 2909 O O . ARG B 2 338 ? 177.422 137.252 146.576 1.00 93.08 338 ARG A O 1
ATOM 2917 N N . VAL B 2 339 ? 178.305 137.862 144.592 1.00 92.01 339 VAL A N 1
ATOM 2918 C CA . VAL B 2 339 ? 177.326 137.164 143.763 1.00 92.01 339 VAL A CA 1
ATOM 2919 C C . VAL B 2 339 ? 178.027 136.021 143.037 1.00 92.01 339 VAL A C 1
ATOM 2920 O O . VAL B 2 339 ? 179.146 136.187 142.535 1.00 92.01 339 VAL A O 1
ATOM 2924 N N . ASN B 2 340 ? 177.367 134.866 142.980 1.00 92.59 340 ASN A N 1
ATOM 2925 C CA . ASN B 2 340 ? 177.846 133.708 142.238 1.00 92.59 340 ASN A CA 1
ATOM 2926 C C . ASN B 2 340 ? 176.738 133.155 141.348 1.00 92.59 340 ASN A C 1
ATOM 2927 O O . ASN B 2 340 ? 175.551 133.230 141.683 1.00 92.59 340 ASN A O 1
ATOM 2932 N N . VAL B 2 341 ? 177.138 132.604 140.201 1.00 92.15 341 VAL A N 1
ATOM 2933 C CA . VAL B 2 341 ? 176.194 132.141 139.183 1.00 92.15 341 VAL A CA 1
ATOM 2934 C C . VAL B 2 341 ? 176.626 130.771 138.674 1.00 92.15 341 VAL A C 1
ATOM 2935 O O . VAL B 2 341 ? 177.809 130.421 138.704 1.00 92.15 341 VAL A O 1
ATOM 2939 N N . ASP B 2 342 ? 175.639 129.997 138.221 1.00 93.68 342 ASP A N 1
ATOM 2940 C CA . ASP B 2 342 ? 175.835 128.704 137.565 1.00 93.68 342 ASP A CA 1
ATOM 2941 C C . ASP B 2 342 ? 174.519 128.325 136.903 1.00 93.68 342 ASP A C 1
ATOM 2942 O O . ASP B 2 342 ? 173.487 128.277 137.580 1.00 93.68 342 ASP A O 1
ATOM 2947 N N . ALA B 2 343 ? 174.544 128.056 135.595 1.00 85.84 343 ALA A N 1
ATOM 2948 C CA . ALA B 2 343 ? 173.317 127.890 134.813 1.00 85.84 343 ALA A CA 1
ATOM 2949 C C . ALA B 2 343 ? 173.416 126.704 133.854 1.00 85.84 343 ALA A C 1
ATOM 2950 O O . ALA B 2 343 ? 173.783 126.873 132.688 1.00 85.84 343 ALA A O 1
ATOM 2952 N N . GLY B 2 344 ? 173.069 125.510 134.345 1.00 77.88 344 GLY A N 1
ATOM 2953 C CA . GLY B 2 344 ? 172.811 124.340 133.516 1.00 77.88 344 GLY A CA 1
ATOM 2954 C C . GLY B 2 344 ? 173.863 123.973 132.487 1.00 77.88 344 GLY A C 1
ATOM 2955 O O . GLY B 2 344 ? 174.987 124.481 132.534 1.00 77.88 344 GLY A O 1
ATOM 2956 N N . ASN B 2 345 ? 173.527 123.065 131.565 1.00 75.28 345 ASN A N 1
ATOM 2957 C CA . ASN B 2 345 ? 174.407 122.838 130.425 1.00 75.28 345 ASN A CA 1
ATOM 2958 C C . ASN B 2 345 ? 173.740 123.181 129.096 1.00 75.28 345 ASN A C 1
ATOM 2959 O O . ASN B 2 345 ? 174.174 124.112 128.409 1.00 75.28 345 ASN A O 1
ATOM 2964 N N . ARG B 2 346 ? 172.686 122.450 128.718 1.00 74.20 346 ARG A N 1
ATOM 2965 C CA . ARG B 2 346 ? 171.887 122.843 127.560 1.00 74.20 346 ARG A CA 1
ATOM 2966 C C . ARG B 2 346 ? 170.388 122.746 127.829 1.00 74.20 346 ARG A C 1
ATOM 2967 O O . ARG B 2 346 ? 169.629 123.653 127.469 1.00 74.20 346 ARG A O 1
ATOM 2975 N N . PHE B 2 347 ? 169.969 121.659 128.484 1.00 76.39 347 PHE A N 1
ATOM 2976 C CA . PHE B 2 347 ? 168.577 121.399 128.866 1.00 76.39 347 PHE A CA 1
ATOM 2977 C C . PHE B 2 347 ? 167.608 121.691 127.713 1.00 76.39 347 PHE A C 1
ATOM 2978 O O . PHE B 2 347 ? 166.779 122.601 127.768 1.00 76.39 347 PHE A O 1
ATOM 2986 N N . TYR B 2 348 ? 167.742 120.890 126.656 1.00 70.65 348 TYR A N 1
ATOM 2987 C CA . TYR B 2 348 ? 166.896 121.039 125.479 1.00 70.65 348 TYR A CA 1
ATOM 2988 C C . TYR B 2 348 ? 165.433 120.738 125.819 1.00 70.65 348 TYR A C 1
ATOM 2989 O O . TYR B 2 348 ? 165.119 119.935 126.701 1.00 70.65 348 TYR A O 1
ATOM 2998 N N . VAL B 2 349 ? 164.528 121.401 125.094 1.00 67.51 349 VAL A N 1
ATOM 2999 C CA . VAL B 2 349 ? 163.103 121.408 125.422 1.00 67.51 349 VAL A CA 1
ATOM 3000 C C . VAL B 2 349 ? 162.260 121.015 124.208 1.00 67.51 349 VAL A C 1
ATOM 3001 O O . VAL B 2 349 ? 161.115 121.456 124.054 1.00 67.51 349 VAL A O 1
ATOM 3005 N N . ARG B 2 350 ? 162.800 120.149 123.353 1.00 70.17 350 ARG A N 1
ATOM 3006 C CA . ARG B 2 350 ? 162.201 119.911 122.042 1.00 70.17 350 ARG A CA 1
ATOM 3007 C C . ARG B 2 350 ? 160.906 119.100 122.096 1.00 70.17 350 ARG A C 1
ATOM 3008 O O . ARG B 2 350 ? 160.813 118.021 121.501 1.00 70.17 350 ARG A O 1
ATOM 3016 N N . LYS B 2 351 ? 159.885 119.630 122.770 1.00 68.04 351 LYS A N 1
ATOM 3017 C CA . LYS B 2 351 ? 158.564 119.008 122.785 1.00 68.04 351 LYS A CA 1
ATOM 3018 C C . LYS B 2 351 ? 157.558 120.000 123.354 1.00 68.04 351 LYS A C 1
ATOM 3019 O O . LYS B 2 351 ? 157.856 120.742 124.294 1.00 68.04 351 LYS A O 1
ATOM 3025 N N . ILE B 2 352 ? 156.359 119.995 122.773 1.00 63.62 352 ILE A N 1
ATOM 3026 C CA . ILE B 2 352 ? 155.238 120.810 123.234 1.00 63.62 352 ILE A CA 1
ATOM 3027 C C . ILE B 2 352 ? 153.974 119.967 123.145 1.00 63.62 352 ILE A C 1
ATOM 3028 O O . ILE B 2 352 ? 153.619 119.488 122.062 1.00 63.62 352 ILE A O 1
ATOM 3033 N N . ARG B 2 353 ? 153.293 119.787 124.276 1.00 64.72 353 ARG A N 1
ATOM 3034 C CA . ARG B 2 353 ? 152.067 118.998 124.334 1.00 64.72 353 ARG A CA 1
ATOM 3035 C C . ARG B 2 353 ? 151.017 119.763 125.125 1.00 64.72 353 ARG A C 1
ATOM 3036 O O . ARG B 2 353 ? 151.300 120.259 126.221 1.00 64.72 353 ARG A O 1
ATOM 3044 N N . PHE B 2 354 ? 149.812 119.860 124.567 1.00 64.06 354 PHE A N 1
ATOM 3045 C CA . PHE B 2 354 ? 148.685 120.513 125.221 1.00 64.06 354 PHE A CA 1
ATOM 3046 C C . PHE B 2 354 ? 147.601 119.478 125.496 1.00 64.06 354 PHE A C 1
ATOM 3047 O O . PHE B 2 354 ? 147.208 118.732 124.592 1.00 64.06 354 PHE A O 1
ATOM 3055 N N . GLU B 2 355 ? 147.126 119.431 126.738 1.00 71.09 355 GLU A N 1
ATOM 3056 C CA . GLU B 2 355 ? 146.069 118.516 127.141 1.00 71.09 355 GLU A CA 1
ATOM 3057 C C . GLU B 2 355 ? 145.085 119.238 128.047 1.00 71.09 355 GLU A C 1
ATOM 3058 O O . GLU B 2 355 ? 145.476 120.102 128.839 1.00 71.09 355 GLU A O 1
ATOM 3064 N N . GLY B 2 356 ? 143.808 118.884 127.925 1.00 71.65 356 GLY A N 1
ATOM 3065 C CA . GLY B 2 356 ? 142.751 119.429 128.757 1.00 71.65 356 GLY A CA 1
ATOM 3066 C C . GLY B 2 356 ? 141.721 120.253 128.014 1.00 71.65 356 GLY A C 1
ATOM 3067 O O . GLY B 2 356 ? 140.599 120.416 128.514 1.00 71.65 356 GLY A O 1
ATOM 3068 N N . ASN B 2 357 ? 142.054 120.779 126.839 1.00 70.41 357 ASN A N 1
ATOM 3069 C CA . ASN B 2 357 ? 141.121 121.622 126.097 1.00 70.41 357 ASN A CA 1
ATOM 3070 C C . ASN B 2 357 ? 140.126 120.756 125.331 1.00 70.41 357 ASN A C 1
ATOM 3071 O O . ASN B 2 357 ? 140.497 119.748 124.721 1.00 70.41 357 ASN A O 1
ATOM 3076 N N . ASP B 2 358 ? 138.852 121.137 125.382 1.00 74.16 358 ASP A N 1
ATOM 3077 C CA . ASP B 2 358 ? 137.784 120.446 124.675 1.00 74.16 358 ASP A CA 1
ATOM 3078 C C . ASP B 2 358 ? 137.022 121.456 123.831 1.00 74.16 358 ASP A C 1
ATOM 3079 O O . ASP B 2 358 ? 136.762 122.576 124.285 1.00 74.16 358 ASP A O 1
ATOM 3084 N N . THR B 2 359 ? 136.675 121.061 122.605 1.00 77.84 359 THR A N 1
ATOM 3085 C CA . THR B 2 359 ? 136.035 121.909 121.601 1.00 77.84 359 THR A CA 1
ATOM 3086 C C . THR B 2 359 ? 136.861 123.144 121.265 1.00 77.84 359 THR A C 1
ATOM 3087 O O . THR B 2 359 ? 136.334 124.089 120.663 1.00 77.84 359 THR A O 1
ATOM 3091 N N . SER B 2 360 ? 138.139 123.165 121.635 1.00 71.05 360 SER A N 1
ATOM 3092 C CA . SER B 2 360 ? 139.044 124.276 121.347 1.00 71.05 360 SER A CA 1
ATOM 3093 C C . SER B 2 360 ? 140.221 123.717 120.556 1.00 71.05 360 SER A C 1
ATOM 3094 O O . SER B 2 360 ? 140.974 122.879 121.062 1.00 71.05 360 SER A O 1
ATOM 3097 N N . LYS B 2 361 ? 140.368 124.176 119.316 1.00 67.97 361 LYS A N 1
ATOM 3098 C CA . LYS B 2 361 ? 141.436 123.731 118.430 1.00 67.97 361 LYS A CA 1
ATOM 3099 C C . LYS B 2 361 ? 142.800 123.905 119.082 1.00 67.97 361 LYS A C 1
ATOM 3100 O O . LYS B 2 361 ? 143.014 124.834 119.866 1.00 67.97 361 LYS A O 1
ATOM 3106 N N . ASP B 2 362 ? 143.724 122.992 118.774 1.00 64.40 362 ASP A N 1
ATOM 3107 C CA . ASP B 2 362 ? 145.085 123.122 119.282 1.00 64.40 362 ASP A CA 1
ATOM 3108 C C . ASP B 2 362 ? 145.776 124.347 118.696 1.00 64.40 362 ASP A C 1
ATOM 3109 O O . ASP B 2 362 ? 146.631 124.962 119.346 1.00 64.40 362 ASP A O 1
ATOM 3114 N N . ALA B 2 363 ? 145.397 124.733 117.475 1.00 62.74 363 ALA A N 1
ATOM 3115 C CA . ALA B 2 363 ? 146.063 125.811 116.754 1.00 62.74 363 ALA A CA 1
ATOM 3116 C C . ALA B 2 363 ? 145.937 127.166 117.438 1.00 62.74 363 ALA A C 1
ATOM 3117 O O . ALA B 2 363 ? 146.714 128.071 117.116 1.00 62.74 363 ALA A O 1
ATOM 3119 N N . VAL B 2 364 ? 144.990 127.339 118.366 1.00 65.17 364 VAL A N 1
ATOM 3120 C CA . VAL B 2 364 ? 144.875 128.607 119.082 1.00 65.17 364 VAL A CA 1
ATOM 3121 C C . VAL B 2 364 ? 145.714 128.612 120.353 1.00 65.17 364 VAL A C 1
ATOM 3122 O O . VAL B 2 364 ? 145.971 129.688 120.915 1.00 65.17 364 VAL A O 1
ATOM 3126 N N . LEU B 2 365 ? 146.188 127.450 120.804 1.00 63.34 365 LEU A N 1
ATOM 3127 C CA . LEU B 2 365 ? 147.025 127.389 121.996 1.00 63.34 365 LEU A CA 1
ATOM 3128 C C . LEU B 2 365 ? 148.501 127.589 121.688 1.00 63.34 365 LEU A C 1
ATOM 3129 O O . LEU B 2 365 ? 149.242 128.085 122.544 1.00 63.34 365 LEU A O 1
ATOM 3134 N N . ARG B 2 366 ? 148.946 127.217 120.486 1.00 61.52 366 ARG A N 1
ATOM 3135 C CA . ARG B 2 366 ? 150.350 127.357 120.122 1.00 61.52 366 ARG A CA 1
ATOM 3136 C C . ARG B 2 366 ? 150.705 128.762 119.654 1.00 61.52 366 ARG A C 1
ATOM 3137 O O . ARG B 2 366 ? 151.890 129.109 119.627 1.00 61.52 366 ARG A O 1
ATOM 3145 N N . ARG B 2 367 ? 149.713 129.574 119.288 1.00 64.79 367 ARG A N 1
ATOM 3146 C CA . ARG B 2 367 ? 149.959 130.925 118.805 1.00 64.79 367 ARG A CA 1
ATOM 3147 C C . ARG B 2 367 ? 150.024 131.957 119.923 1.00 64.79 367 ARG A C 1
ATOM 3148 O O . ARG B 2 367 ? 150.463 133.085 119.677 1.00 64.79 367 ARG A O 1
ATOM 3156 N N . GLU B 2 368 ? 149.598 131.606 121.134 1.00 73.78 368 GLU A N 1
ATOM 3157 C CA . GLU B 2 368 ? 149.617 132.528 122.261 1.00 73.78 368 GLU A CA 1
ATOM 3158 C C . GLU B 2 368 ? 150.905 132.450 123.069 1.00 73.78 368 GLU A C 1
ATOM 3159 O O . GLU B 2 368 ? 151.061 133.204 124.034 1.00 73.78 368 GLU A O 1
ATOM 3165 N N . MET B 2 369 ? 151.828 131.565 122.700 1.00 73.50 369 MET A N 1
ATOM 3166 C CA . MET B 2 369 ? 153.081 131.389 123.416 1.00 73.50 369 MET A CA 1
ATOM 3167 C C . MET B 2 369 ? 154.255 131.671 122.489 1.00 73.50 369 MET A C 1
ATOM 3168 O O . MET B 2 369 ? 154.146 131.546 121.265 1.00 73.50 369 MET A O 1
ATOM 3173 N N . ARG B 2 370 ? 155.382 132.053 123.085 1.00 76.56 370 ARG A N 1
ATOM 3174 C CA . ARG B 2 370 ? 156.640 132.244 122.364 1.00 76.56 370 ARG A CA 1
ATOM 3175 C C . ARG B 2 370 ? 157.626 131.203 122.884 1.00 76.56 370 ARG A C 1
ATOM 3176 O O . ARG B 2 370 ? 158.428 131.474 123.781 1.00 76.56 370 ARG A O 1
ATOM 3184 N N . GLN B 2 371 ? 157.560 130.001 122.308 1.00 72.40 371 GLN A N 1
ATOM 3185 C CA . GLN B 2 371 ? 158.487 128.928 122.664 1.00 72.40 371 GLN A CA 1
ATOM 3186 C C . GLN B 2 371 ? 158.501 127.948 121.491 1.00 72.40 371 GLN A C 1
ATOM 3187 O O . GLN B 2 371 ? 157.587 127.130 121.359 1.00 72.40 371 GLN A O 1
ATOM 3193 N N . MET B 2 372 ? 159.532 128.039 120.658 1.00 69.24 372 MET A N 1
ATOM 3194 C CA . MET B 2 372 ? 159.603 127.192 119.477 1.00 69.24 372 MET A CA 1
ATOM 3195 C C . MET B 2 372 ? 160.033 125.782 119.859 1.00 69.24 372 MET A C 1
ATOM 3196 O O . MET B 2 372 ? 160.881 125.587 120.734 1.00 69.24 372 MET A O 1
ATOM 3201 N N . GLU B 2 373 ? 159.437 124.794 119.196 1.00 66.61 373 GLU A N 1
ATOM 3202 C CA . GLU B 2 373 ? 159.779 123.403 119.449 1.00 66.61 373 GLU A CA 1
ATOM 3203 C C . GLU B 2 373 ? 161.070 123.043 118.728 1.00 66.61 373 GLU A C 1
ATOM 3204 O O . GLU B 2 373 ? 161.262 123.381 117.556 1.00 66.61 373 GLU A O 1
ATOM 3210 N N . GLY B 2 374 ? 161.959 122.352 119.438 1.00 63.63 374 GLY A N 1
ATOM 3211 C CA . GLY B 2 374 ? 163.259 121.995 118.917 1.00 63.63 374 GLY A CA 1
ATOM 3212 C C . GLY B 2 374 ? 164.389 122.897 119.362 1.00 63.63 374 GLY A C 1
ATOM 3213 O O . GLY B 2 374 ? 165.556 122.507 119.233 1.00 63.63 374 GLY A O 1
ATOM 3214 N N . ALA B 2 375 ? 164.084 124.080 119.886 1.00 63.46 375 ALA A N 1
ATOM 3215 C CA . ALA B 2 375 ? 165.106 125.011 120.337 1.00 63.46 375 ALA A CA 1
ATOM 3216 C C . ALA B 2 375 ? 165.467 124.717 121.793 1.00 63.46 375 ALA A C 1
ATOM 3217 O O . ALA B 2 375 ? 165.015 123.733 122.385 1.00 63.46 375 ALA A O 1
ATOM 3219 N N . TRP B 2 376 ? 166.292 125.577 122.385 1.00 64.24 376 TRP A N 1
ATOM 3220 C CA . TRP B 2 376 ? 166.682 125.424 123.776 1.00 64.24 376 TRP A CA 1
ATOM 3221 C C . TRP B 2 376 ? 165.568 125.927 124.692 1.00 64.24 376 TRP A C 1
ATOM 3222 O O . TRP B 2 376 ? 164.535 126.434 124.245 1.00 64.24 376 TRP A O 1
ATOM 3233 N N . LEU B 2 377 ? 165.784 125.791 125.996 1.00 70.04 377 LEU A N 1
ATOM 3234 C CA . LEU B 2 377 ? 164.788 126.126 127.001 1.00 70.04 377 LEU A CA 1
ATOM 3235 C C . LEU B 2 377 ? 165.117 127.473 127.630 1.00 70.04 377 LEU A C 1
ATOM 3236 O O . LEU B 2 377 ? 166.278 127.762 127.935 1.00 70.04 377 LEU A O 1
ATOM 3241 N N . GLY B 2 378 ? 164.087 128.295 127.808 1.00 76.75 378 GLY A N 1
ATOM 3242 C CA . GLY B 2 378 ? 164.210 129.532 128.550 1.00 76.75 378 GLY A CA 1
ATOM 3243 C C . GLY B 2 378 ? 163.256 129.559 129.725 1.00 76.75 378 GLY A C 1
ATOM 3244 O O . GLY B 2 378 ? 162.045 129.390 129.550 1.00 76.75 378 GLY A O 1
ATOM 3245 N N . SER B 2 379 ? 163.787 129.766 130.932 1.00 80.86 379 SER A N 1
ATOM 3246 C CA . SER B 2 379 ? 162.961 129.762 132.133 1.00 80.86 379 SER A CA 1
ATOM 3247 C C . SER B 2 379 ? 161.949 130.899 132.162 1.00 80.86 379 SER A C 1
ATOM 3248 O O . SER B 2 379 ? 161.016 130.851 132.970 1.00 80.86 379 SER A O 1
ATOM 3251 N N . ASP B 2 380 ? 162.106 131.911 131.310 1.00 80.41 380 ASP A N 1
ATOM 3252 C CA . ASP B 2 380 ? 161.164 133.019 131.253 1.00 80.41 380 ASP A CA 1
ATOM 3253 C C . ASP B 2 380 ? 160.130 132.873 130.146 1.00 80.41 380 ASP A C 1
ATOM 3254 O O . ASP B 2 380 ? 159.016 133.386 130.294 1.00 80.41 380 ASP A O 1
ATOM 3259 N N . LEU B 2 381 ? 160.458 132.174 129.057 1.00 78.41 381 LEU A N 1
ATOM 3260 C CA . LEU B 2 381 ? 159.516 132.045 127.949 1.00 78.41 381 LEU A CA 1
ATOM 3261 C C . LEU B 2 381 ? 158.335 131.156 128.321 1.00 78.41 381 LEU A C 1
ATOM 3262 O O . LEU B 2 381 ? 157.177 131.513 128.069 1.00 78.41 381 LEU A O 1
ATOM 3267 N N . VAL B 2 382 ? 158.608 129.989 128.914 1.00 76.20 382 VAL A N 1
ATOM 3268 C CA . VAL B 2 382 ? 157.538 129.078 129.318 1.00 76.20 382 VAL A CA 1
ATOM 3269 C C . VAL B 2 382 ? 156.691 129.631 130.450 1.00 76.20 382 VAL A C 1
ATOM 3270 O O . VAL B 2 382 ? 155.593 129.115 130.697 1.00 76.20 382 VAL A O 1
ATOM 3274 N N . ASP B 2 383 ? 157.165 130.664 131.147 1.00 78.90 383 ASP A N 1
ATOM 3275 C CA . ASP B 2 383 ? 156.381 131.319 132.184 1.00 78.90 383 ASP A CA 1
ATOM 3276 C C . ASP B 2 383 ? 155.617 132.533 131.677 1.00 78.90 383 ASP A C 1
ATOM 3277 O O . ASP B 2 383 ? 154.519 132.804 132.175 1.00 78.90 383 ASP A O 1
ATOM 3282 N N . GLN B 2 384 ? 156.163 133.266 130.708 1.00 81.68 384 GLN A N 1
ATOM 3283 C CA . GLN B 2 384 ? 155.453 134.373 130.085 1.00 81.68 384 GLN A CA 1
ATOM 3284 C C . GLN B 2 384 ? 154.410 133.904 129.081 1.00 81.68 384 GLN A C 1
ATOM 3285 O O . GLN B 2 384 ? 153.487 134.663 128.770 1.00 81.68 384 GLN A O 1
ATOM 3291 N N . GLY B 2 385 ? 154.532 132.677 128.567 1.00 79.54 385 GLY A N 1
ATOM 3292 C CA . GLY B 2 385 ? 153.463 132.121 127.757 1.00 79.54 385 GLY A CA 1
ATOM 3293 C C . GLY B 2 385 ? 152.229 131.784 128.563 1.00 79.54 385 GLY A C 1
ATOM 3294 O O . GLY B 2 385 ? 151.106 131.909 128.063 1.00 79.54 385 GLY A O 1
ATOM 3295 N N . LYS B 2 386 ? 152.413 131.365 129.817 1.00 79.36 386 LYS A N 1
ATOM 3296 C CA . LYS B 2 386 ? 151.271 131.101 130.686 1.00 79.36 386 LYS A CA 1
ATOM 3297 C C . LYS B 2 386 ? 150.500 132.381 130.981 1.00 79.36 386 LYS A C 1
ATOM 3298 O O . LYS B 2 386 ? 149.269 132.360 131.100 1.00 79.36 386 LYS A O 1
ATOM 3304 N N . GLU B 2 387 ? 151.205 133.510 131.092 1.00 81.52 387 GLU A N 1
ATOM 3305 C CA . GLU B 2 387 ? 150.526 134.785 131.301 1.00 81.52 387 GLU A CA 1
ATOM 3306 C C . GLU B 2 387 ? 149.623 135.129 130.124 1.00 81.52 387 GLU A C 1
ATOM 3307 O O . GLU B 2 387 ? 148.485 135.573 130.316 1.00 81.52 387 GLU A O 1
ATOM 3313 N N . ARG B 2 388 ? 150.105 134.923 128.896 1.00 77.68 388 ARG A N 1
ATOM 3314 C CA . ARG B 2 388 ? 149.273 135.191 127.727 1.00 77.68 388 ARG A CA 1
ATOM 3315 C C . ARG B 2 388 ? 148.127 134.192 127.624 1.00 77.68 388 ARG A C 1
ATOM 3316 O O . ARG B 2 388 ? 147.016 134.554 127.219 1.00 77.68 388 ARG A O 1
ATOM 3324 N N . LEU B 2 389 ? 148.375 132.931 127.989 1.00 75.32 389 LEU A N 1
ATOM 3325 C CA . LEU B 2 389 ? 147.301 131.943 127.987 1.00 75.32 389 LEU A CA 1
ATOM 3326 C C . LEU B 2 389 ? 146.218 132.297 128.999 1.00 75.32 389 LEU A C 1
ATOM 3327 O O . LEU B 2 389 ? 145.034 132.030 128.761 1.00 75.32 389 LEU A O 1
ATOM 3332 N N . ASN B 2 390 ? 146.602 132.894 130.128 1.00 80.67 390 ASN A N 1
ATOM 3333 C CA . ASN B 2 390 ? 145.617 133.347 131.104 1.00 80.67 390 ASN A CA 1
ATOM 3334 C C . ASN B 2 390 ? 144.878 134.581 130.599 1.00 80.67 390 ASN A C 1
ATOM 3335 O O . ASN B 2 390 ? 143.655 134.690 130.746 1.00 80.67 390 ASN A O 1
ATOM 3340 N N . ARG B 2 391 ? 145.609 135.524 130.000 1.00 82.10 391 ARG A N 1
ATOM 3341 C CA . ARG B 2 391 ? 144.995 136.733 129.463 1.00 82.10 391 ARG A CA 1
ATOM 3342 C C . ARG B 2 391 ? 144.168 136.471 128.213 1.00 82.10 391 ARG A C 1
ATOM 3343 O O . ARG B 2 391 ? 143.482 137.387 127.745 1.00 82.10 391 ARG A O 1
ATOM 3351 N N . LEU B 2 392 ? 144.228 135.260 127.654 1.00 76.97 392 LEU A N 1
ATOM 3352 C CA . LEU B 2 392 ? 143.403 134.928 126.496 1.00 76.97 392 LEU A CA 1
ATOM 3353 C C . LEU B 2 392 ? 141.922 135.104 126.817 1.00 76.97 392 LEU A C 1
ATOM 3354 O O . LEU B 2 392 ? 141.193 135.796 126.097 1.00 76.97 392 LEU A O 1
ATOM 3359 N N . GLY B 2 393 ? 141.460 134.481 127.899 1.00 77.57 393 GLY A N 1
ATOM 3360 C CA . GLY B 2 393 ? 140.136 134.763 128.418 1.00 77.57 393 GLY A CA 1
ATOM 3361 C C . GLY B 2 393 ? 139.254 133.559 128.680 1.00 77.57 393 GLY A C 1
ATOM 3362 O O . GLY B 2 393 ? 138.540 133.525 129.687 1.00 77.57 393 GLY A O 1
ATOM 3363 N N . PHE B 2 394 ? 139.284 132.566 127.797 1.00 75.69 394 PHE A N 1
ATOM 3364 C CA . PHE B 2 394 ? 138.463 131.366 127.966 1.00 75.69 394 PHE A CA 1
ATOM 3365 C C . PHE B 2 394 ? 139.278 130.237 128.596 1.00 75.69 394 PHE A C 1
ATOM 3366 O O . PHE B 2 394 ? 139.425 129.147 128.042 1.00 75.69 394 PHE A O 1
ATOM 3374 N N . PHE B 2 395 ? 139.808 130.516 129.785 1.00 75.83 395 PHE A N 1
ATOM 3375 C CA . PHE B 2 395 ? 140.577 129.532 130.533 1.00 75.83 395 PHE A CA 1
ATOM 3376 C C . PHE B 2 395 ? 140.412 129.799 132.021 1.00 75.83 395 PHE A C 1
ATOM 3377 O O . PHE B 2 395 ? 140.365 130.952 132.458 1.00 75.83 395 PHE A O 1
ATOM 3385 N N . GLU B 2 396 ? 140.324 128.718 132.796 1.00 82.07 396 GLU A N 1
ATOM 3386 C CA . GLU B 2 396 ? 140.168 128.823 134.243 1.00 82.07 396 GLU A CA 1
ATOM 3387 C C . GLU B 2 396 ? 141.504 128.656 134.963 1.00 82.07 396 GLU A C 1
ATOM 3388 O O . GLU B 2 396 ? 141.928 129.540 135.714 1.00 82.07 396 GLU A O 1
ATOM 3394 N N . THR B 2 397 ? 142.174 127.526 134.742 1.00 82.40 397 THR A N 1
ATOM 3395 C CA . THR B 2 397 ? 143.468 127.244 135.350 1.00 82.40 397 THR A CA 1
ATOM 3396 C C . THR B 2 397 ? 144.406 126.697 134.285 1.00 82.40 397 THR A C 1
ATOM 3397 O O . THR B 2 397 ? 144.043 125.773 133.550 1.00 82.40 397 THR A O 1
ATOM 3401 N N . VAL B 2 398 ? 145.605 127.268 134.203 1.00 78.72 398 VAL A N 1
ATOM 3402 C CA . VAL B 2 398 ? 146.623 126.852 133.243 1.00 78.72 398 VAL A CA 1
ATOM 3403 C C . VAL B 2 398 ? 147.882 126.511 134.027 1.00 78.72 398 VAL A C 1
ATOM 3404 O O . VAL B 2 398 ? 148.566 127.407 134.539 1.00 78.72 398 VAL A O 1
ATOM 3408 N N . ASP B 2 399 ? 148.190 125.220 134.122 1.00 82.52 399 ASP A N 1
ATOM 3409 C CA . ASP B 2 399 ? 149.366 124.754 134.839 1.00 82.52 399 ASP A CA 1
ATOM 3410 C C . ASP B 2 399 ? 150.503 124.496 133.852 1.00 82.52 399 ASP A C 1
ATOM 3411 O O . ASP B 2 399 ? 150.392 124.771 132.654 1.00 82.52 399 ASP A O 1
ATOM 3416 N N . THR B 2 400 ? 151.613 123.957 134.350 1.00 75.15 400 THR A N 1
ATOM 3417 C CA . THR B 2 400 ? 152.768 123.650 133.518 1.00 75.15 400 THR A CA 1
ATOM 3418 C C . THR B 2 400 ? 153.623 122.614 134.232 1.00 75.15 400 THR A C 1
ATOM 3419 O O . THR B 2 400 ? 153.644 122.554 135.465 1.00 75.15 400 THR A O 1
ATOM 3423 N N . ASP B 2 401 ? 154.321 121.800 133.443 1.00 72.35 401 ASP A N 1
ATOM 3424 C CA . ASP B 2 401 ? 155.168 120.751 133.998 1.00 72.35 401 ASP A CA 1
ATOM 3425 C C . ASP B 2 401 ? 156.286 120.441 133.015 1.00 72.35 401 ASP A C 1
ATOM 3426 O O . ASP B 2 401 ? 156.032 120.265 131.820 1.00 72.35 401 ASP A O 1
ATOM 3431 N N . THR B 2 402 ? 157.513 120.364 133.523 1.00 66.22 402 THR A N 1
ATOM 3432 C CA . THR B 2 402 ? 158.698 120.070 132.720 1.00 66.22 402 THR A CA 1
ATOM 3433 C C . THR B 2 402 ? 159.247 118.721 133.174 1.00 66.22 402 THR A C 1
ATOM 3434 O O . THR B 2 402 ? 159.792 118.602 134.276 1.00 66.22 402 THR A O 1
ATOM 3438 N N . GLN B 2 403 ? 159.104 117.706 132.323 1.00 69.42 403 GLN A N 1
ATOM 3439 C CA . GLN B 2 403 ? 159.481 116.335 132.653 1.00 69.42 403 GLN A CA 1
ATOM 3440 C C . GLN B 2 403 ? 160.673 115.918 131.797 1.00 69.42 403 GLN A C 1
ATOM 3441 O O . GLN B 2 403 ? 160.711 116.189 130.592 1.00 69.42 403 GLN A O 1
ATOM 3447 N N . ARG B 2 404 ? 161.655 115.275 132.425 1.00 74.87 404 ARG A N 1
ATOM 3448 C CA . ARG B 2 404 ? 162.796 114.758 131.683 1.00 74.87 404 ARG A CA 1
ATOM 3449 C C . ARG B 2 404 ? 162.449 113.419 131.044 1.00 74.87 404 ARG A C 1
ATOM 3450 O O . ARG B 2 404 ? 161.900 112.524 131.693 1.00 74.87 404 ARG A O 1
ATOM 3458 N N . VAL B 2 405 ? 162.769 113.287 129.759 1.00 73.14 405 VAL A N 1
ATOM 3459 C CA . VAL B 2 405 ? 162.463 112.035 129.059 1.00 73.14 405 VAL A CA 1
ATOM 3460 C C . VAL B 2 405 ? 163.463 110.968 129.479 1.00 73.14 405 VAL A C 1
ATOM 3461 O O . VAL B 2 405 ? 164.593 111.304 129.892 1.00 73.14 405 VAL A O 1
ATOM 3465 N N . PRO B 2 406 ? 163.116 109.682 129.424 1.00 73.15 406 PRO A N 1
ATOM 3466 C CA . PRO B 2 406 ? 164.109 108.644 129.719 1.00 73.15 406 PRO A CA 1
ATOM 3467 C C . PRO B 2 406 ? 165.174 108.584 128.635 1.00 73.15 406 PRO A C 1
ATOM 3468 O O . PRO B 2 406 ? 164.883 108.718 127.444 1.00 73.15 406 PRO A O 1
ATOM 3472 N N . GLY B 2 407 ? 166.418 108.379 129.060 1.00 73.64 407 GLY A N 1
ATOM 3473 C CA . GLY B 2 407 ? 167.525 108.347 128.125 1.00 73.64 407 GLY A CA 1
ATOM 3474 C C . GLY B 2 407 ? 168.383 109.593 128.182 1.00 73.64 407 GLY A C 1
ATOM 3475 O O . GLY B 2 407 ? 169.207 109.745 129.088 1.00 73.64 407 GLY A O 1
ATOM 3476 N N . SER B 2 408 ? 168.206 110.484 127.204 1.00 76.94 408 SER A N 1
ATOM 3477 C CA . SER B 2 408 ? 168.950 111.735 127.115 1.00 76.94 408 SER A CA 1
ATOM 3478 C C . SER B 2 408 ? 168.811 112.54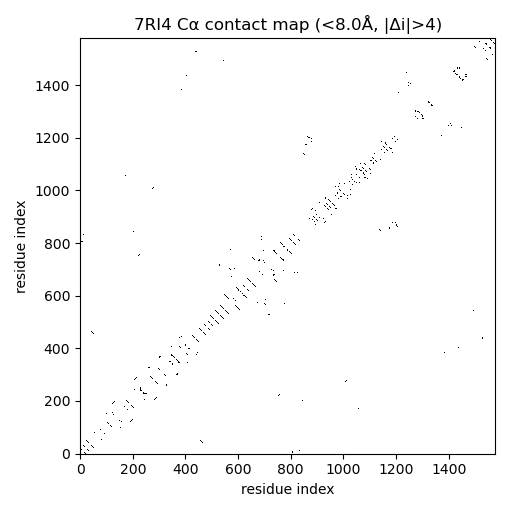0 128.401 1.00 76.94 408 SER A C 1
ATOM 3479 O O . SER B 2 408 ? 167.704 112.663 128.943 1.00 76.94 408 SER A O 1
ATOM 3482 N N . PRO B 2 409 ? 169.906 113.103 128.920 1.00 76.24 409 PRO A N 1
ATOM 3483 C CA . PRO B 2 409 ? 169.841 113.839 130.187 1.00 76.24 409 PRO A CA 1
ATOM 3484 C C . PRO B 2 409 ? 169.465 115.307 130.064 1.00 76.24 409 PRO A C 1
ATOM 3485 O O . PRO B 2 409 ? 169.297 115.967 131.099 1.00 76.24 409 PRO A O 1
ATOM 3489 N N . ASP B 2 410 ? 169.331 115.832 128.857 1.00 73.20 410 ASP A N 1
ATOM 3490 C CA . ASP B 2 410 ? 169.029 117.248 128.672 1.00 73.20 410 ASP A CA 1
ATOM 3491 C C . ASP B 2 410 ? 167.697 117.493 127.980 1.00 73.20 410 ASP A C 1
ATOM 3492 O O . ASP B 2 410 ? 167.046 118.503 128.258 1.00 73.20 410 ASP A O 1
ATOM 3497 N N . GLN B 2 411 ? 167.277 116.598 127.090 1.00 68.71 411 GLN A N 1
ATOM 3498 C CA . GLN B 2 411 ? 166.028 116.788 126.366 1.00 68.71 411 GLN A CA 1
ATOM 3499 C C . GLN B 2 411 ? 164.840 116.594 127.300 1.00 68.71 411 GLN A C 1
ATOM 3500 O O . GLN B 2 411 ? 164.681 115.533 127.910 1.00 68.71 411 GLN A O 1
ATOM 3506 N N . VAL B 2 412 ? 164.005 117.626 127.414 1.00 65.79 412 VAL A N 1
ATOM 3507 C CA . VAL B 2 412 ? 162.853 117.607 128.304 1.00 65.79 412 VAL A CA 1
ATOM 3508 C C . VAL B 2 412 ? 161.597 117.922 127.496 1.00 65.79 412 VAL A C 1
ATOM 3509 O O . VAL B 2 412 ? 161.659 118.426 126.374 1.00 65.79 412 VAL A O 1
ATOM 3513 N N . ASP B 2 413 ? 160.446 117.611 128.091 1.00 68.68 413 ASP A N 1
ATOM 3514 C CA . ASP B 2 413 ? 159.143 117.899 127.507 1.00 68.68 413 ASP A CA 1
ATOM 3515 C C . ASP B 2 413 ? 158.375 118.808 128.452 1.00 68.68 413 ASP A C 1
ATOM 3516 O O . ASP B 2 413 ? 158.299 118.537 129.655 1.00 68.68 413 ASP A O 1
ATOM 3521 N N . VAL B 2 414 ? 157.803 119.880 127.910 1.00 64.69 414 VAL A N 1
ATOM 3522 C CA . VAL B 2 414 ? 156.985 120.814 128.675 1.00 64.69 414 VAL A CA 1
ATOM 3523 C C . VAL B 2 414 ? 155.530 120.614 128.272 1.00 64.69 414 VAL A C 1
ATOM 3524 O O . VAL B 2 414 ? 155.196 120.649 127.081 1.00 64.69 414 VAL A O 1
ATOM 3528 N N . VAL B 2 415 ? 154.671 120.391 129.262 1.00 67.42 415 VAL A N 1
ATOM 3529 C CA . VAL B 2 415 ? 153.260 120.115 129.034 1.00 67.42 415 VAL A CA 1
ATOM 3530 C C . VAL B 2 415 ? 152.434 121.082 129.871 1.00 67.42 415 VAL A C 1
ATOM 3531 O O . VAL B 2 415 ? 152.826 121.471 130.977 1.00 67.42 415 VAL A O 1
ATOM 3535 N N . TYR B 2 416 ? 151.287 121.483 129.329 1.00 71.10 416 TYR A N 1
ATOM 3536 C CA . TYR B 2 416 ? 150.382 122.409 129.992 1.00 71.10 416 TYR A CA 1
ATOM 3537 C C . TYR B 2 416 ? 149.045 121.727 130.241 1.00 71.10 416 TYR A C 1
ATOM 3538 O O . TYR B 2 416 ? 148.529 121.014 129.374 1.00 71.10 416 TYR A O 1
ATOM 3547 N N . LYS B 2 417 ? 148.488 121.951 131.429 1.00 76.74 417 LYS A N 1
ATOM 3548 C CA . LYS B 2 417 ? 147.195 121.401 131.821 1.00 76.74 417 LYS A CA 1
ATOM 3549 C C . LYS B 2 417 ? 146.218 122.560 131.966 1.00 76.74 417 LYS A C 1
ATOM 3550 O O . LYS B 2 417 ? 146.327 123.356 132.905 1.00 76.74 417 LYS A O 1
ATOM 3556 N N . VAL B 2 418 ? 145.272 122.656 131.039 1.00 72.50 418 VAL A N 1
ATOM 3557 C CA . VAL B 2 418 ? 144.324 123.757 131.007 1.00 72.50 418 VAL A CA 1
ATOM 3558 C C . VAL B 2 418 ? 142.938 123.237 131.378 1.00 72.50 418 VAL A C 1
ATOM 3559 O O . VAL B 2 418 ? 142.691 122.032 131.435 1.00 72.50 418 VAL A O 1
ATOM 3563 N N . LYS B 2 419 ? 142.027 124.173 131.633 1.00 77.07 419 LYS A N 1
ATOM 3564 C CA . LYS B 2 419 ? 140.645 123.847 131.956 1.00 77.07 419 LYS A CA 1
ATOM 3565 C C . LYS B 2 419 ? 139.764 124.986 131.473 1.00 77.07 419 LYS A C 1
ATOM 3566 O O . LYS B 2 419 ? 140.020 126.150 131.795 1.00 77.07 419 LYS A O 1
ATOM 3572 N N . GLU B 2 420 ? 138.734 124.649 130.704 1.00 78.56 420 GLU A N 1
ATOM 3573 C CA . GLU B 2 420 ? 137.883 125.666 130.112 1.00 78.56 420 GLU A CA 1
ATOM 3574 C C . GLU B 2 420 ? 137.020 126.340 131.175 1.00 78.56 420 GLU A C 1
ATOM 3575 O O . GLU B 2 420 ? 136.896 125.872 132.310 1.00 78.56 420 GLU A O 1
ATOM 3581 N N . ARG B 2 421 ? 136.419 127.464 130.783 1.00 81.33 421 ARG A N 1
ATOM 3582 C CA . ARG B 2 421 ? 135.601 128.272 131.677 1.00 81.33 421 ARG A CA 1
ATOM 3583 C C . ARG B 2 421 ? 134.141 128.291 131.232 1.00 81.33 421 ARG A C 1
ATOM 3584 O O . ARG B 2 421 ? 133.278 128.760 131.985 1.00 81.33 421 ARG A O 1
ATOM 3592 N N . ASN B 2 422 ? 133.841 127.751 130.048 1.00 83.58 422 ASN A N 1
ATOM 3593 C CA . ASN B 2 422 ? 132.499 127.751 129.466 1.00 83.58 422 ASN A CA 1
ATOM 3594 C C . ASN B 2 422 ? 132.006 129.191 129.289 1.00 83.58 422 ASN A C 1
ATOM 3595 O O . ASN B 2 422 ? 131.055 129.651 129.925 1.00 83.58 422 ASN A O 1
ATOM 3600 N N . THR B 2 423 ? 132.712 129.901 128.413 1.00 83.01 423 THR A N 1
ATOM 3601 C CA . THR B 2 423 ? 132.360 131.275 128.091 1.00 83.01 423 THR A CA 1
ATOM 3602 C C . THR B 2 423 ? 131.053 131.314 127.310 1.00 83.01 423 THR A C 1
ATOM 3603 O O . THR B 2 423 ? 130.725 130.383 126.569 1.00 83.01 423 THR A O 1
ATOM 3607 N N . GLY B 2 424 ? 130.307 132.397 127.485 1.00 86.18 424 GLY A N 1
ATOM 3608 C CA . GLY B 2 424 ? 129.017 132.551 126.836 1.00 86.18 424 GLY A CA 1
ATOM 3609 C C . GLY B 2 424 ? 128.042 133.302 127.718 1.00 86.18 424 GLY A C 1
ATOM 3610 O O . GLY B 2 424 ? 128.132 133.280 128.948 1.00 86.18 424 GLY A O 1
ATOM 3611 N N . SER B 2 425 ? 127.092 133.979 127.080 1.00 82.45 425 SER A N 1
ATOM 3612 C CA . SER B 2 425 ? 126.116 134.787 127.799 1.00 82.45 425 SER A CA 1
ATOM 3613 C C . SER B 2 425 ? 124.874 134.937 126.931 1.00 82.45 425 SER A C 1
ATOM 3614 O O . SER B 2 425 ? 124.913 134.750 125.712 1.00 82.45 425 SER A O 1
ATOM 3617 N N . PHE B 2 426 ? 123.760 135.281 127.581 1.00 82.49 426 PHE A N 1
ATOM 3618 C CA . PHE B 2 426 ? 122.508 135.547 126.875 1.00 82.49 426 PHE A CA 1
ATOM 3619 C C . PHE B 2 426 ? 121.742 136.561 127.725 1.00 82.49 426 PHE A C 1
ATOM 3620 O O . PHE B 2 426 ? 121.062 136.180 128.682 1.00 82.49 426 PHE A O 1
ATOM 3628 N N . ASN B 2 427 ? 121.863 137.834 127.369 1.00 80.57 427 ASN A N 1
ATOM 3629 C CA . ASN B 2 427 ? 121.244 138.919 128.111 1.00 80.57 427 ASN A CA 1
ATOM 3630 C C . ASN B 2 427 ? 119.879 139.248 127.522 1.00 80.57 427 ASN A C 1
ATOM 3631 O O . ASN B 2 427 ? 119.733 139.428 126.311 1.00 80.57 427 ASN A O 1
ATOM 3636 N N . PHE B 2 428 ? 118.882 139.332 128.401 1.00 82.46 428 PHE A N 1
ATOM 3637 C CA . PHE B 2 428 ? 117.513 139.643 127.999 1.00 82.46 428 PHE A CA 1
ATOM 3638 C C . PHE B 2 428 ? 116.885 140.504 129.081 1.00 82.46 428 PHE A C 1
ATOM 3639 O O . PHE B 2 428 ? 116.782 140.071 130.234 1.00 82.46 428 PHE A O 1
ATOM 3647 N N . GLY B 2 429 ? 116.471 141.709 128.717 1.00 82.87 429 GLY A N 1
ATOM 3648 C CA . GLY B 2 429 ? 115.932 142.648 129.683 1.00 82.87 429 GLY A CA 1
ATOM 3649 C C . GLY B 2 429 ? 114.737 143.391 129.129 1.00 82.87 429 GLY A C 1
ATOM 3650 O O . GLY B 2 429 ? 114.667 143.706 127.938 1.00 82.87 429 GLY A O 1
ATOM 3651 N N . ILE B 2 430 ? 113.787 143.672 130.019 1.00 82.47 430 ILE A N 1
ATOM 3652 C CA . ILE B 2 430 ? 112.567 144.398 129.693 1.00 82.47 430 ILE A CA 1
ATOM 3653 C C . ILE B 2 430 ? 112.413 145.548 130.679 1.00 82.47 430 ILE A C 1
ATOM 3654 O O . ILE B 2 430 ? 112.638 145.378 131.882 1.00 82.47 430 ILE A O 1
ATOM 3659 N N . GLY B 2 431 ? 112.032 146.716 130.168 1.00 96.39 431 GLY A N 1
ATOM 3660 C CA . GLY B 2 431 ? 111.847 147.900 130.977 1.00 96.39 431 GLY A CA 1
ATOM 3661 C C . GLY B 2 431 ? 110.405 148.102 131.395 1.00 96.39 431 GLY A C 1
ATOM 3662 O O . GLY B 2 431 ? 109.554 147.217 131.255 1.00 96.39 431 GLY A O 1
ATOM 3663 N N . TYR B 2 432 ? 110.122 149.303 131.895 1.00 110.16 432 TYR A N 1
ATOM 3664 C CA . TYR B 2 432 ? 108.818 149.643 132.454 1.00 110.16 432 TYR A CA 1
ATOM 3665 C C . TYR B 2 432 ? 108.371 150.973 131.856 1.00 110.16 432 TYR A C 1
ATOM 3666 O O . TYR B 2 432 ? 108.984 151.496 130.920 1.00 110.16 432 TYR A O 1
ATOM 3675 N N . GLY B 2 433 ? 107.290 151.523 132.406 1.00 112.05 433 GLY A N 1
ATOM 3676 C CA . GLY B 2 433 ? 106.791 152.818 131.988 1.00 112.05 433 GLY A CA 1
ATOM 3677 C C . GLY B 2 433 ? 107.553 153.953 132.639 1.00 112.05 433 GLY A C 1
ATOM 3678 O O . GLY B 2 433 ? 107.064 154.586 133.580 1.00 112.05 433 GLY A O 1
ATOM 3679 N N . THR B 2 434 ? 108.756 154.218 132.138 1.00 112.64 434 THR A N 1
ATOM 3680 C CA . THR B 2 434 ? 109.699 155.144 132.757 1.00 112.64 434 THR A CA 1
ATOM 3681 C C . THR B 2 434 ? 109.755 156.480 132.020 1.00 112.64 434 THR A C 1
ATOM 3682 O O . THR B 2 434 ? 110.828 157.055 131.828 1.00 112.64 434 THR A O 1
ATOM 3686 N N . GLU B 2 435 ? 108.595 156.972 131.578 1.00 112.41 435 GLU A N 1
ATOM 3687 C CA . GLU B 2 435 ? 108.457 158.259 130.892 1.00 112.41 435 GLU A CA 1
ATOM 3688 C C . GLU B 2 435 ? 109.207 158.297 129.564 1.00 112.41 435 GLU A C 1
ATOM 3689 O O . GLU B 2 435 ? 109.349 159.364 128.959 1.00 112.41 435 GLU A O 1
ATOM 3695 N N . SER B 2 436 ? 109.692 157.148 129.097 1.00 102.62 436 SER A N 1
ATOM 3696 C CA . SER B 2 436 ? 110.396 157.076 127.824 1.00 102.62 436 SER A CA 1
ATOM 3697 C C . SER B 2 436 ? 109.809 155.967 126.963 1.00 102.62 436 SER A C 1
ATOM 3698 O O . SER B 2 436 ? 109.930 155.995 125.734 1.00 102.62 436 SER A O 1
ATOM 3701 N N . GLY B 2 437 ? 109.170 154.994 127.599 1.00 96.35 437 GLY A N 1
ATOM 3702 C CA . GLY B 2 437 ? 108.561 153.873 126.912 1.00 96.35 437 GLY A CA 1
ATOM 3703 C C . GLY B 2 437 ? 109.208 152.556 127.308 1.00 96.35 437 GLY A C 1
ATOM 3704 O O . GLY B 2 437 ? 110.275 152.506 127.921 1.00 96.35 437 GLY A O 1
ATOM 3705 N N . VAL B 2 438 ? 108.521 151.473 126.939 1.00 87.99 438 VAL A N 1
ATOM 3706 C CA . VAL B 2 438 ? 109.033 150.138 127.218 1.00 87.99 438 VAL A CA 1
ATOM 3707 C C . VAL B 2 438 ? 110.261 149.882 126.359 1.00 87.99 438 VAL A C 1
ATOM 3708 O O . VAL B 2 438 ? 110.277 150.186 125.160 1.00 87.99 438 VAL A O 1
ATOM 3712 N N . SER B 2 439 ? 111.301 149.320 126.972 1.00 79.56 439 SER A N 1
ATOM 3713 C CA . SER B 2 439 ? 112.580 149.100 126.309 1.00 79.56 439 SER A CA 1
ATOM 3714 C C . SER B 2 439 ? 112.919 147.619 126.354 1.00 79.56 439 SER A C 1
ATOM 3715 O O . SER B 2 439 ? 112.892 147.007 127.427 1.00 79.56 439 SER A O 1
ATOM 3718 N N . PHE B 2 440 ? 113.229 147.048 125.197 1.00 77.15 440 PHE A N 1
ATOM 3719 C CA . PHE B 2 440 ? 113.678 145.667 125.103 1.00 77.15 440 PHE A CA 1
ATOM 3720 C C . PHE B 2 440 ? 115.191 145.622 124.916 1.00 77.15 440 PHE A C 1
ATOM 3721 O O . PHE B 2 440 ? 115.807 146.541 124.372 1.00 77.15 440 PHE A O 1
ATOM 3729 N N . GLN B 2 441 ? 115.791 144.528 125.377 1.00 76.17 441 GLN A N 1
ATOM 3730 C CA . GLN B 2 441 ? 117.225 144.342 125.215 1.00 76.17 441 GLN A CA 1
ATOM 3731 C C . GLN B 2 441 ? 117.512 142.855 125.096 1.00 76.17 441 GLN A C 1
ATOM 3732 O O . GLN B 2 441 ? 117.033 142.065 125.911 1.00 76.17 441 GLN A O 1
ATOM 3738 N N . ALA B 2 442 ? 118.298 142.488 124.086 1.00 70.74 442 ALA A N 1
ATOM 3739 C CA . ALA B 2 442 ? 118.606 141.080 123.834 1.00 70.74 442 ALA A CA 1
ATOM 3740 C C . ALA B 2 442 ? 119.970 140.998 123.161 1.00 70.74 442 ALA A C 1
ATOM 3741 O O . ALA B 2 442 ? 120.185 141.630 122.122 1.00 70.74 442 ALA A O 1
ATOM 3743 N N . GLY B 2 443 ? 120.886 140.228 123.755 1.00 72.62 443 GLY A N 1
ATOM 3744 C CA . GLY B 2 443 ? 122.228 140.082 123.236 1.00 72.62 443 GLY A CA 1
ATOM 3745 C C . GLY B 2 443 ? 122.840 138.722 123.547 1.00 72.62 443 GLY A C 1
ATOM 3746 O O . GLY B 2 443 ? 122.588 138.120 124.596 1.00 72.62 443 GLY A O 1
ATOM 3747 N N . VAL B 2 444 ? 123.652 138.241 122.605 1.00 70.95 444 VAL A N 1
ATOM 3748 C CA . VAL B 2 444 ? 124.427 137.018 122.785 1.00 70.95 444 VAL A CA 1
ATOM 3749 C C . VAL B 2 444 ? 125.680 137.084 121.920 1.00 70.95 444 VAL A C 1
ATOM 3750 O O . VAL B 2 444 ? 125.614 137.324 120.711 1.00 70.95 444 VAL A O 1
ATOM 3754 N N . GLN B 2 445 ? 126.836 136.885 122.557 1.00 76.05 445 GLN A N 1
ATOM 3755 C CA . GLN B 2 445 ? 128.118 136.849 121.859 1.00 76.05 445 GLN A CA 1
ATOM 3756 C C . GLN B 2 445 ? 128.801 135.493 121.984 1.00 76.05 445 GLN A C 1
ATOM 3757 O O . GLN B 2 445 ? 129.163 134.896 120.965 1.00 76.05 445 GLN A O 1
ATOM 3763 N N . GLN B 2 446 ? 129.019 135.012 123.212 1.00 80.68 446 GLN A N 1
ATOM 3764 C CA . GLN B 2 446 ? 129.561 133.695 123.543 1.00 80.68 446 GLN A CA 1
ATOM 3765 C C . GLN B 2 446 ? 131.056 133.604 123.236 1.00 80.68 446 GLN A C 1
ATOM 3766 O O . GLN B 2 446 ? 131.740 132.694 123.717 1.00 80.68 446 GLN A O 1
ATOM 3772 N N . ASP B 2 447 ? 131.582 134.567 122.475 1.00 76.70 447 ASP A N 1
ATOM 3773 C CA . ASP B 2 447 ? 133.009 134.878 122.401 1.00 76.70 447 ASP A CA 1
ATOM 3774 C C . ASP B 2 447 ? 133.867 133.717 121.893 1.00 76.70 447 ASP A C 1
ATOM 3775 O O . ASP B 2 447 ? 135.084 133.863 121.742 1.00 76.70 447 ASP A O 1
ATOM 3780 N N . ASN B 2 448 ? 133.258 132.567 121.617 1.00 78.31 448 ASN A N 1
ATOM 3781 C CA . ASN B 2 448 ? 134.016 131.367 121.269 1.00 78.31 448 ASN A CA 1
ATOM 3782 C C . ASN B 2 448 ? 133.310 130.602 120.153 1.00 78.31 448 ASN A C 1
ATOM 3783 O O . ASN B 2 448 ? 133.106 129.390 120.238 1.00 78.31 448 ASN A O 1
ATOM 3788 N N . TRP B 2 449 ? 132.920 131.319 119.096 1.00 77.39 449 TRP A N 1
ATOM 3789 C CA . TRP B 2 449 ? 131.999 130.828 118.073 1.00 77.39 449 TRP A CA 1
ATOM 3790 C C . TRP B 2 449 ? 132.234 129.376 117.667 1.00 77.39 449 TRP A C 1
ATOM 3791 O O . TRP B 2 449 ? 131.343 128.537 117.838 1.00 77.39 449 TRP A O 1
ATOM 3802 N N . LEU B 2 450 ? 133.425 129.055 117.135 1.00 76.84 450 LEU A N 1
ATOM 3803 C CA . LEU B 2 450 ? 133.743 127.673 116.757 1.00 76.84 450 LEU A CA 1
ATOM 3804 C C . LEU B 2 450 ? 135.253 127.443 116.866 1.00 76.84 450 LEU A C 1
ATOM 3805 O O . LEU B 2 450 ? 136.011 127.679 115.922 1.00 76.84 450 LEU A O 1
ATOM 3810 N N . GLY B 2 451 ? 135.689 126.974 118.033 1.00 72.05 451 GLY A N 1
ATOM 3811 C CA . GLY B 2 451 ? 137.029 126.440 118.191 1.00 72.05 451 GLY A CA 1
ATOM 3812 C C . GLY B 2 451 ? 138.153 127.452 118.093 1.00 72.05 451 GLY A C 1
ATOM 3813 O O . GLY B 2 451 ? 138.939 127.613 119.032 1.00 72.05 451 GLY A O 1
ATOM 3814 N N . THR B 2 452 ? 138.237 128.137 116.949 1.00 69.47 452 THR A N 1
ATOM 3815 C CA . THR B 2 452 ? 139.358 129.030 116.676 1.00 69.47 452 THR A CA 1
ATOM 3816 C C . THR B 2 452 ? 139.404 130.207 117.642 1.00 69.47 452 THR A C 1
ATOM 3817 O O . THR B 2 452 ? 140.478 130.601 118.110 1.00 69.47 452 THR A O 1
ATOM 3821 N N . GLY B 2 453 ? 138.247 130.782 117.952 1.00 70.30 453 GLY A N 1
ATOM 3822 C CA . GLY B 2 453 ? 138.200 131.909 118.860 1.00 70.30 453 GLY A CA 1
ATOM 3823 C C . GLY B 2 453 ? 137.542 133.145 118.284 1.00 70.30 453 GLY A C 1
ATOM 3824 O O . GLY B 2 453 ? 137.827 134.264 118.721 1.00 70.30 453 GLY A O 1
ATOM 3825 N N . TYR B 2 454 ? 136.664 132.962 117.299 1.00 67.53 454 TYR A N 1
ATOM 3826 C CA . TYR B 2 454 ? 135.890 134.073 116.766 1.00 67.53 454 TYR A CA 1
ATOM 3827 C C . TYR B 2 454 ? 134.971 134.639 117.847 1.00 67.53 454 TYR A C 1
ATOM 3828 O O . TYR B 2 454 ? 134.678 133.996 118.858 1.00 67.53 454 TYR A O 1
ATOM 3837 N N . ALA B 2 455 ? 134.503 135.869 117.622 1.00 65.65 455 ALA A N 1
ATOM 3838 C CA . ALA B 2 455 ? 133.654 136.547 118.594 1.00 65.65 455 ALA A CA 1
ATOM 3839 C C . ALA B 2 455 ? 132.417 137.145 117.938 1.00 65.65 455 ALA A C 1
ATOM 3840 O O . ALA B 2 455 ? 132.056 138.294 118.218 1.00 65.65 455 ALA A O 1
ATOM 3842 N N . VAL B 2 456 ? 131.760 136.388 117.060 1.00 63.63 456 VAL A N 1
ATOM 3843 C CA . VAL B 2 456 ? 130.540 136.852 116.410 1.00 63.63 456 VAL A CA 1
ATOM 3844 C C . VAL B 2 456 ? 129.427 136.954 117.446 1.00 63.63 456 VAL A C 1
ATOM 3845 O O . VAL B 2 456 ? 129.170 136.007 118.199 1.00 63.63 456 VAL A O 1
ATOM 3849 N N . GLY B 2 457 ? 128.772 138.117 117.504 1.00 61.56 457 GLY A N 1
ATOM 3850 C CA . GLY B 2 457 ? 127.692 138.336 118.438 1.00 61.56 457 GLY A CA 1
ATOM 3851 C C . GLY B 2 457 ? 126.597 139.186 117.818 1.00 61.56 457 GLY A C 1
ATOM 3852 O O . GLY B 2 457 ? 126.807 139.887 116.825 1.00 61.56 457 GLY A O 1
ATOM 3853 N N . ILE B 2 458 ? 125.419 139.109 118.430 1.00 62.39 458 ILE A N 1
ATOM 3854 C CA . ILE B 2 458 ? 124.274 139.901 117.997 1.00 62.39 458 ILE A CA 1
ATOM 3855 C C . ILE B 2 458 ? 123.693 140.593 119.220 1.00 62.39 458 ILE A C 1
ATOM 3856 O O . ILE B 2 458 ? 123.611 140.010 120.305 1.00 62.39 458 ILE A O 1
ATOM 3861 N N . ASN B 2 459 ? 123.315 141.858 119.045 1.00 61.96 459 ASN A N 1
ATOM 3862 C CA . ASN B 2 459 ? 122.772 142.638 120.148 1.00 61.96 459 ASN A CA 1
ATOM 3863 C C . ASN B 2 459 ? 121.449 143.283 119.760 1.00 61.96 459 ASN A C 1
ATOM 3864 O O . ASN B 2 459 ? 120.972 143.118 118.632 1.00 61.96 459 ASN A O 1
ATOM 3869 N N . GLY B 2 460 ? 120.851 144.020 120.692 1.00 64.34 460 GLY A N 1
ATOM 3870 C CA . GLY B 2 460 ? 119.609 144.715 120.433 1.00 64.34 460 GLY A CA 1
ATOM 3871 C C . GLY B 2 460 ? 119.144 145.487 121.648 1.00 64.34 460 GLY A C 1
ATOM 3872 O O . GLY B 2 460 ? 119.113 144.948 122.758 1.00 64.34 460 GLY A O 1
ATOM 3873 N N . THR B 2 461 ? 118.757 146.741 121.435 1.00 66.50 461 THR A N 1
ATOM 3874 C CA . THR B 2 461 ? 118.409 147.671 122.505 1.00 66.50 461 THR A CA 1
ATOM 3875 C C . THR B 2 461 ? 117.091 148.353 122.134 1.00 66.50 461 THR A C 1
ATOM 3876 O O . THR B 2 461 ? 116.976 149.579 122.082 1.00 66.50 461 THR A O 1
ATOM 3880 N N . LYS B 2 462 ? 116.085 147.539 121.809 1.00 70.94 462 LYS A N 1
ATOM 3881 C CA . LYS B 2 462 ? 114.840 148.045 121.244 1.00 70.94 462 LYS A CA 1
ATOM 3882 C C . LYS B 2 462 ? 114.074 148.835 122.301 1.00 70.94 462 LYS A C 1
ATOM 3883 O O . LYS B 2 462 ? 113.315 148.264 123.092 1.00 70.94 462 LYS A O 1
ATOM 3889 N N . ASN B 2 463 ? 114.284 150.149 122.326 1.00 76.12 463 ASN A N 1
ATOM 3890 C CA . ASN B 2 463 ? 113.544 151.043 123.206 1.00 76.12 463 ASN A CA 1
ATOM 3891 C C . ASN B 2 463 ? 112.307 151.547 122.466 1.00 76.12 463 ASN A C 1
ATOM 3892 O O . ASN B 2 463 ? 111.938 151.037 121.403 1.00 76.12 463 ASN A O 1
ATOM 3897 N N . ASP B 2 464 ? 111.643 152.557 123.023 1.00 80.87 464 ASP A N 1
ATOM 3898 C CA . ASP B 2 464 ? 110.527 153.196 122.341 1.00 80.87 464 ASP A CA 1
ATOM 3899 C C . ASP B 2 464 ? 110.978 154.143 121.238 1.00 80.87 464 ASP A C 1
ATOM 3900 O O . ASP B 2 464 ? 110.151 154.558 120.420 1.00 80.87 464 ASP A O 1
ATOM 3905 N N . TYR B 2 465 ? 112.262 154.494 121.194 1.00 78.53 465 TYR A N 1
ATOM 3906 C CA . TYR B 2 465 ? 112.776 155.350 120.134 1.00 78.53 465 TYR A CA 1
ATOM 3907 C C . TYR B 2 465 ? 114.031 154.754 119.506 1.00 78.53 465 TYR A C 1
ATOM 3908 O O . TYR B 2 465 ? 114.311 154.989 118.326 1.00 78.53 465 TYR A O 1
ATOM 3917 N N . GLN B 2 466 ? 114.780 153.971 120.275 1.00 71.89 466 GLN A N 1
ATOM 3918 C CA . GLN B 2 466 ? 116.041 153.413 119.810 1.00 71.89 466 GLN A CA 1
ATOM 3919 C C . GLN B 2 466 ? 115.840 152.019 119.222 1.00 71.89 466 GLN A C 1
ATOM 3920 O O . GLN B 2 466 ? 115.003 151.237 119.677 1.00 71.89 466 GLN A O 1
ATOM 3926 N N . THR B 2 467 ? 116.627 151.719 118.193 1.00 62.32 467 THR A N 1
ATOM 3927 C CA . THR B 2 467 ? 116.576 150.420 117.531 1.00 62.32 467 THR A CA 1
ATOM 3928 C C . THR B 2 467 ? 118.003 149.936 117.266 1.00 62.32 467 THR A C 1
ATOM 3929 O O . THR B 2 467 ? 118.336 149.467 116.176 1.00 62.32 467 THR A O 1
ATOM 3933 N N . TYR B 2 468 ? 118.869 150.062 118.269 1.00 58.64 468 TYR A N 1
ATOM 3934 C CA . TYR B 2 468 ? 120.273 149.714 118.099 1.00 58.64 468 TYR A CA 1
ATOM 3935 C C . TYR B 2 468 ? 120.445 148.208 117.921 1.00 58.64 468 TYR A C 1
ATOM 3936 O O . TYR B 2 468 ? 119.639 147.405 118.398 1.00 58.64 468 TYR A O 1
ATOM 3945 N N . ALA B 2 469 ? 121.516 147.832 117.224 1.00 56.80 469 ALA A N 1
ATOM 3946 C CA . ALA B 2 469 ? 121.819 146.425 116.965 1.00 56.80 469 ALA A CA 1
ATOM 3947 C C . ALA B 2 469 ? 123.285 146.311 116.577 1.00 56.80 469 ALA A C 1
ATOM 3948 O O . ALA B 2 469 ? 123.753 147.059 115.712 1.00 56.80 469 ALA A O 1
ATOM 3950 N N . GLU B 2 470 ? 124.004 145.388 117.209 1.00 61.17 470 GLU A N 1
ATOM 3951 C CA . GLU B 2 470 ? 125.421 145.176 116.954 1.00 61.17 470 GLU A CA 1
ATOM 3952 C C . GLU B 2 470 ? 125.641 143.866 116.207 1.00 61.17 470 GLU A C 1
ATOM 3953 O O . GLU B 2 470 ? 124.959 142.865 116.444 1.00 61.17 470 GLU A O 1
ATOM 3959 N N . LEU B 2 471 ? 126.619 143.884 115.288 1.00 57.80 471 LEU A N 1
ATOM 3960 C CA . LEU B 2 471 ? 126.924 142.702 114.485 1.00 57.80 471 LEU A CA 1
ATOM 3961 C C . LEU B 2 471 ? 128.429 142.474 114.351 1.00 57.80 471 LEU A C 1
ATOM 3962 O O . LEU B 2 471 ? 128.920 142.240 113.242 1.00 57.80 471 LEU A O 1
ATOM 3967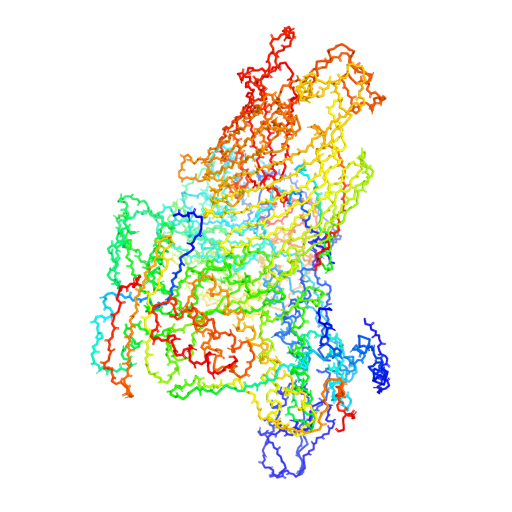 N N . SER B 2 472 ? 129.172 142.555 115.453 1.00 58.15 472 SER A N 1
ATOM 3968 C CA . SER B 2 472 ? 130.617 142.374 115.393 1.00 58.15 472 SER A CA 1
ATOM 3969 C C . SER B 2 472 ? 130.971 140.934 115.040 1.00 58.15 472 SER A C 1
ATOM 3970 O O . SER B 2 472 ? 130.522 139.986 115.690 1.00 58.15 472 SER A O 1
ATOM 3973 N N . VAL B 2 473 ? 131.789 140.776 113.998 1.00 58.18 473 VAL A N 1
ATOM 3974 C CA . VAL B 2 473 ? 132.233 139.466 113.530 1.00 58.18 473 VAL A CA 1
ATOM 3975 C C . VAL B 2 473 ? 133.759 139.451 113.583 1.00 58.18 473 VAL A C 1
ATOM 3976 O O . VAL B 2 473 ? 134.422 138.852 112.729 1.00 58.18 473 VAL A O 1
ATOM 3980 N N . THR B 2 474 ? 134.322 140.145 114.571 1.00 60.11 474 THR A N 1
ATOM 3981 C CA . THR B 2 474 ? 135.762 140.355 114.644 1.00 60.11 474 THR A CA 1
ATOM 3982 C C . THR B 2 474 ? 136.527 139.032 114.659 1.00 60.11 474 THR A C 1
ATOM 3983 O O . THR B 2 474 ? 136.056 138.007 115.159 1.00 60.11 474 THR A O 1
ATOM 3987 N N . ASN B 2 475 ? 137.733 139.074 114.089 1.00 59.96 475 ASN A N 1
ATOM 3988 C CA . ASN B 2 475 ? 138.662 137.952 114.024 1.00 59.96 475 ASN A CA 1
ATOM 3989 C C . ASN B 2 475 ? 140.050 138.474 114.380 1.00 59.96 475 ASN A C 1
ATOM 3990 O O . ASN B 2 475 ? 140.620 139.280 113.633 1.00 59.96 475 ASN A O 1
ATOM 3995 N N . PRO B 2 476 ? 140.630 138.041 115.499 1.00 61.54 476 PRO A N 1
ATOM 3996 C CA . PRO B 2 476 ? 141.844 138.690 116.022 1.00 61.54 476 PRO A CA 1
ATOM 3997 C C . PRO B 2 476 ? 143.176 138.175 115.485 1.00 61.54 476 PRO A C 1
ATOM 3998 O O . PRO B 2 476 ? 144.203 138.786 115.799 1.00 61.54 476 PRO A O 1
ATOM 4002 N N . TYR B 2 477 ? 143.203 137.098 114.692 1.00 64.96 477 TYR A N 1
ATOM 4003 C CA . TYR B 2 477 ? 144.483 136.514 114.303 1.00 64.96 477 TYR A CA 1
ATOM 4004 C C . TYR B 2 477 ? 144.538 136.152 112.820 1.00 64.96 477 TYR A C 1
ATOM 4005 O O . TYR B 2 477 ? 145.176 135.161 112.447 1.00 64.96 477 TYR A O 1
ATOM 4014 N N . PHE B 2 478 ? 143.886 136.934 111.962 1.00 64.22 478 PHE A N 1
ATOM 4015 C CA . PHE B 2 478 ? 144.059 136.768 110.523 1.00 64.22 478 PHE A CA 1
ATOM 4016 C C . PHE B 2 478 ? 145.449 137.238 110.112 1.00 64.22 478 PHE A C 1
ATOM 4017 O O . PHE B 2 478 ? 145.949 138.245 110.624 1.00 64.22 478 PHE A O 1
ATOM 4025 N N . THR B 2 479 ? 146.071 136.503 109.182 1.00 65.79 479 THR A N 1
ATOM 4026 C CA . THR B 2 479 ? 147.452 136.762 108.779 1.00 65.79 479 THR A CA 1
ATOM 4027 C C . THR B 2 479 ? 148.317 136.690 110.032 1.00 65.79 479 THR A C 1
ATOM 4028 O O . THR B 2 479 ? 148.797 137.713 110.531 1.00 65.79 479 THR A O 1
ATOM 4032 N N . VAL B 2 480 ? 148.487 135.485 110.574 1.00 69.33 480 VAL A N 1
ATOM 4033 C CA . VAL B 2 480 ? 148.812 135.312 111.986 1.00 69.33 480 VAL A CA 1
ATOM 4034 C C . VAL B 2 480 ? 150.218 135.798 112.325 1.00 69.33 480 VAL A C 1
ATOM 4035 O O . VAL B 2 480 ? 151.220 135.104 112.118 1.00 69.33 480 VAL A O 1
ATOM 4039 N N . ASP B 2 481 ? 150.284 137.028 112.832 1.00 71.13 481 ASP A N 1
ATOM 4040 C CA . ASP B 2 481 ? 151.444 137.559 113.533 1.00 71.13 481 ASP A CA 1
ATOM 4041 C C . ASP B 2 481 ? 151.059 138.368 114.761 1.00 71.13 481 ASP A C 1
ATOM 4042 O O . ASP B 2 481 ? 151.948 138.760 115.522 1.00 71.13 481 ASP A O 1
ATOM 4047 N N . GLY B 2 482 ? 149.772 138.626 114.980 1.00 66.32 482 GLY A N 1
ATOM 4048 C CA . GLY B 2 482 ? 149.302 139.456 116.070 1.00 66.32 482 GLY A CA 1
ATOM 4049 C C . GLY B 2 482 ? 148.274 140.465 115.601 1.00 66.32 482 GLY A C 1
ATOM 4050 O O . GLY B 2 482 ? 147.628 141.131 116.416 1.00 66.32 482 GLY A O 1
ATOM 4051 N N . VAL B 2 483 ? 148.108 140.578 114.283 1.00 59.43 483 VAL A N 1
ATOM 4052 C CA . VAL B 2 483 ? 147.216 141.565 113.682 1.00 59.43 483 VAL A CA 1
ATOM 4053 C C . VAL B 2 483 ? 145.780 141.054 113.667 1.00 59.43 483 VAL A C 1
ATOM 4054 O O . VAL B 2 483 ? 145.515 139.912 113.275 1.00 59.43 483 VAL A O 1
ATOM 4058 N N . SER B 2 484 ? 144.849 141.894 114.110 1.00 57.37 484 SER A N 1
ATOM 4059 C CA . SER B 2 484 ? 143.437 141.553 114.110 1.00 57.37 484 SER A CA 1
ATOM 4060 C C . SER B 2 484 ? 142.764 142.048 112.830 1.00 57.37 484 SER A C 1
ATOM 4061 O O . SER B 2 484 ? 143.346 142.780 112.026 1.00 57.37 484 SER A O 1
ATOM 4064 N N . LEU B 2 485 ? 141.514 141.627 112.647 1.00 53.20 485 LEU A N 1
ATOM 4065 C CA . LEU B 2 485 ? 140.703 142.065 111.513 1.00 53.20 485 LEU A CA 1
ATOM 4066 C C . LEU B 2 485 ? 139.243 141.851 111.876 1.00 53.20 485 LEU A C 1
ATOM 4067 O O . LEU B 2 485 ? 138.819 140.708 112.073 1.00 53.20 485 LEU A O 1
ATOM 4072 N N . GLY B 2 486 ? 138.477 142.935 111.960 1.00 51.53 486 GLY A N 1
ATOM 4073 C CA . GLY B 2 486 ? 137.115 142.822 112.440 1.00 51.53 486 GLY A CA 1
ATOM 4074 C C . GLY B 2 486 ? 136.078 143.613 111.672 1.00 51.53 486 GLY A C 1
ATOM 4075 O O . GLY B 2 486 ? 136.210 144.828 111.499 1.00 51.53 486 GLY A O 1
ATOM 4076 N N . GLY B 2 487 ? 135.036 142.924 111.204 1.00 51.70 487 GLY A N 1
ATOM 4077 C CA . GLY B 2 487 ? 133.904 143.592 110.605 1.00 51.70 487 GLY A CA 1
ATOM 4078 C C . GLY B 2 487 ? 132.792 143.840 111.607 1.00 51.70 487 GLY A C 1
ATOM 4079 O O . GLY B 2 487 ? 132.666 143.161 112.626 1.00 51.70 487 GLY A O 1
ATOM 4080 N N . ARG B 2 488 ? 131.969 144.841 111.303 1.00 53.96 488 ARG A N 1
ATOM 4081 C CA . ARG B 2 488 ? 130.893 145.228 112.205 1.00 53.96 488 ARG A CA 1
ATOM 4082 C C . ARG B 2 488 ? 129.776 145.949 111.464 1.00 53.96 488 ARG A C 1
ATOM 4083 O O . ARG B 2 488 ? 130.030 146.898 110.715 1.00 53.96 488 ARG A O 1
ATOM 4091 N N . LEU B 2 489 ? 128.540 145.502 111.664 1.00 53.89 489 LEU A N 1
ATOM 4092 C CA . LEU B 2 489 ? 127.359 146.160 111.131 1.00 53.89 489 LEU A CA 1
ATOM 4093 C C . LEU B 2 489 ? 126.538 146.742 112.274 1.00 53.89 489 LEU A C 1
ATOM 4094 O O . LEU B 2 489 ? 126.549 146.234 113.398 1.00 53.89 489 LEU A O 1
ATOM 4099 N N . PHE B 2 490 ? 125.823 147.824 111.974 1.00 55.49 490 PHE A N 1
ATOM 4100 C CA . PHE B 2 490 ? 125.044 148.510 112.994 1.00 55.49 490 PHE A CA 1
ATOM 4101 C C . PHE B 2 490 ? 123.874 149.227 112.337 1.00 55.49 490 PHE A C 1
ATOM 4102 O O . PHE B 2 490 ? 123.912 149.544 111.145 1.00 55.49 490 PHE A O 1
ATOM 4110 N N . TYR B 2 491 ? 122.834 149.471 113.132 1.00 57.82 491 TYR A N 1
ATOM 4111 C CA . TYR B 2 491 ? 121.653 150.201 112.684 1.00 57.82 491 TYR A CA 1
ATOM 4112 C C . TYR B 2 491 ? 121.161 151.057 113.840 1.00 57.82 491 TYR A C 1
ATOM 4113 O O . TYR B 2 491 ? 120.745 150.523 114.873 1.00 57.82 491 TYR A O 1
ATOM 4122 N N . ASN B 2 492 ? 121.209 152.376 113.667 1.00 59.99 492 ASN A N 1
ATOM 4123 C CA . ASN B 2 492 ? 120.782 153.318 114.691 1.00 59.99 492 ASN A CA 1
ATOM 4124 C C . ASN B 2 492 ? 119.586 154.110 114.185 1.00 59.99 492 ASN A C 1
ATOM 4125 O O . ASN B 2 492 ? 119.565 154.551 113.033 1.00 59.99 492 ASN A O 1
ATOM 4130 N N . ASP B 2 493 ? 118.595 154.285 115.054 1.00 63.44 493 ASP A N 1
ATOM 4131 C CA . ASP B 2 493 ? 117.360 154.985 114.715 1.00 63.44 493 ASP A CA 1
ATOM 4132 C C . ASP B 2 493 ? 117.025 155.971 115.830 1.00 63.44 493 ASP A C 1
ATOM 4133 O O . ASP B 2 493 ? 115.906 156.016 116.344 1.00 63.44 493 ASP A O 1
ATOM 4138 N N . PHE B 2 494 ? 118.016 156.768 116.227 1.00 73.09 494 PHE A N 1
ATOM 4139 C CA . PHE B 2 494 ? 117.879 157.642 117.384 1.00 73.09 494 PHE A CA 1
ATOM 4140 C C . PHE B 2 494 ? 116.907 158.784 117.111 1.00 73.09 494 PHE A C 1
ATOM 4141 O O . PHE B 2 494 ? 117.323 159.917 116.846 1.00 73.09 494 PHE A O 1
ATOM 4149 N N . GLN B 2 495 ? 115.611 158.486 117.169 1.00 70.13 495 GLN A N 1
ATOM 4150 C CA . GLN B 2 495 ? 114.559 159.494 117.047 1.00 70.13 495 GLN A CA 1
ATOM 4151 C C . GLN B 2 495 ? 114.580 160.365 118.295 1.00 70.13 495 GLN A C 1
ATOM 4152 O O . GLN B 2 495 ? 114.216 159.920 119.385 1.00 70.13 495 GLN A O 1
ATOM 4158 N N . ALA B 2 496 ? 115.008 161.612 118.142 1.00 78.51 496 ALA A N 1
ATOM 4159 C CA . ALA B 2 496 ? 115.098 162.535 119.267 1.00 78.51 496 ALA A CA 1
ATOM 4160 C C . ALA B 2 496 ? 114.919 163.954 118.737 1.00 78.51 496 ALA A C 1
ATOM 4161 O O . ALA B 2 496 ? 114.575 164.154 117.567 1.00 78.51 496 ALA A O 1
ATOM 4163 N N . ASP B 2 497 ? 115.153 164.940 119.595 1.00 95.20 497 ASP A N 1
ATOM 4164 C CA . ASP B 2 497 ? 114.999 166.346 119.258 1.00 95.20 497 ASP A CA 1
ATOM 4165 C C . ASP B 2 497 ? 116.331 167.073 119.393 1.00 95.20 497 ASP A C 1
ATOM 4166 O O . ASP B 2 497 ? 117.301 166.554 119.954 1.00 95.20 497 ASP A O 1
ATOM 4171 N N . ASP B 2 498 ? 116.368 168.294 118.862 1.00 95.32 498 ASP A N 1
ATOM 4172 C CA . ASP B 2 498 ? 117.560 169.128 118.953 1.00 95.32 498 ASP A CA 1
ATOM 4173 C C . ASP B 2 498 ? 117.224 170.488 119.554 1.00 95.32 498 ASP A C 1
ATOM 4174 O O . ASP B 2 498 ? 118.036 171.072 120.279 1.00 95.32 498 ASP A O 1
ATOM 4179 N N . ALA B 2 499 ? 116.034 170.997 119.254 1.00 103.28 499 ALA A N 1
ATOM 4180 C CA . ALA B 2 499 ? 115.617 172.305 119.741 1.00 103.28 499 ALA A CA 1
ATOM 4181 C C . ALA B 2 499 ? 114.272 172.223 120.452 1.00 103.28 499 ALA A C 1
ATOM 4182 O O . ALA B 2 499 ? 113.351 172.977 120.141 1.00 103.28 499 ALA A O 1
ATOM 4184 N N . TYR B 2 504 ? 116.672 166.529 116.064 1.00 73.62 504 TYR A N 1
ATOM 4185 C CA . TYR B 2 504 ? 116.540 165.946 114.734 1.00 73.62 504 TYR A CA 1
ATOM 4186 C C . TYR B 2 504 ? 116.422 164.428 114.811 1.00 73.62 504 TYR A C 1
ATOM 4187 O O . TYR B 2 504 ? 117.211 163.766 115.486 1.00 73.62 504 TYR A O 1
ATOM 4196 N N . THR B 2 505 ? 115.428 163.882 114.115 1.00 69.28 505 THR A N 1
ATOM 4197 C CA . THR B 2 505 ? 115.208 162.443 114.068 1.00 69.28 505 THR A CA 1
ATOM 4198 C C . THR B 2 505 ? 116.187 161.825 113.078 1.00 69.28 505 THR A C 1
ATOM 4199 O O . THR B 2 505 ? 116.028 161.978 111.862 1.00 69.28 505 THR A O 1
ATOM 4203 N N . ASN B 2 506 ? 117.189 161.126 113.597 1.00 64.88 506 ASN A N 1
ATOM 4204 C CA . ASN B 2 506 ? 118.243 160.548 112.780 1.00 64.88 506 ASN A CA 1
ATOM 4205 C C . ASN B 2 506 ? 117.996 159.063 112.543 1.00 64.88 506 ASN A C 1
ATOM 4206 O O . ASN B 2 506 ? 117.320 158.384 113.320 1.00 64.88 506 ASN A O 1
ATOM 4211 N N . LYS B 2 507 ? 118.561 158.566 111.445 1.00 59.88 507 LYS A N 1
ATOM 4212 C CA . LYS B 2 507 ? 118.481 157.148 111.104 1.00 59.88 507 LYS A CA 1
ATOM 4213 C C . LYS B 2 507 ? 119.695 156.814 110.255 1.00 59.88 507 LYS A C 1
ATOM 4214 O O . LYS B 2 507 ? 119.767 157.229 109.095 1.00 59.88 507 LYS A O 1
ATOM 4220 N N . SER B 2 508 ? 120.648 156.079 110.828 1.00 56.82 508 SER A N 1
ATOM 4221 C CA . SER B 2 508 ? 121.926 155.835 110.161 1.00 56.82 508 SER A CA 1
ATOM 4222 C C . SER B 2 508 ? 122.228 154.341 110.238 1.00 56.82 508 SER A C 1
ATOM 4223 O O . SER B 2 508 ? 122.210 153.757 111.325 1.00 56.82 508 SER A O 1
ATOM 4226 N N . TYR B 2 509 ? 122.502 153.738 109.086 1.00 54.07 509 TYR A N 1
ATOM 4227 C CA . TYR B 2 509 ? 122.894 152.337 109.010 1.00 54.07 509 TYR A CA 1
ATOM 4228 C C . TYR B 2 509 ? 124.107 152.183 108.102 1.00 54.07 509 TYR A C 1
ATOM 4229 O O . TYR B 2 509 ? 124.251 152.909 107.115 1.00 54.07 509 TYR A O 1
ATOM 4238 N N . GLY B 2 510 ? 124.980 151.254 108.443 1.00 53.19 510 GLY A N 1
ATOM 4239 C CA . GLY B 2 510 ? 126.170 151.012 107.652 1.00 53.19 510 GLY A CA 1
ATOM 4240 C C . GLY B 2 510 ? 126.968 149.829 108.146 1.00 53.19 510 GLY A C 1
ATOM 4241 O O . GLY B 2 510 ? 126.426 148.892 108.734 1.00 53.19 510 GLY A O 1
ATOM 4242 N N . THR B 2 511 ? 128.273 149.882 107.901 1.00 51.92 511 THR A N 1
ATOM 4243 C CA . THR B 2 511 ? 129.195 148.818 108.287 1.00 51.92 511 THR A CA 1
ATOM 4244 C C . THR B 2 511 ? 130.601 149.406 108.338 1.00 51.92 511 THR A C 1
ATOM 4245 O O . THR B 2 511 ? 130.848 150.522 107.869 1.00 51.92 511 THR A O 1
ATOM 4249 N N . ASP B 2 512 ? 131.522 148.645 108.923 1.00 54.23 512 ASP A N 1
ATOM 4250 C CA . ASP B 2 512 ? 132.916 149.063 108.999 1.00 54.23 512 ASP A CA 1
ATOM 4251 C C . ASP B 2 512 ? 133.798 147.836 109.183 1.00 54.23 512 ASP A C 1
ATOM 4252 O O . ASP B 2 512 ? 133.346 146.816 109.707 1.00 54.23 512 ASP A O 1
ATOM 4257 N N . VAL B 2 513 ? 135.047 147.935 108.728 1.00 51.03 513 VAL A N 1
ATOM 4258 C CA . VAL B 2 513 ? 136.008 146.847 108.882 1.00 51.03 513 VAL A CA 1
ATOM 4259 C C . VAL B 2 513 ? 137.408 147.422 109.063 1.00 51.03 513 VAL A C 1
ATOM 4260 O O . VAL B 2 513 ? 137.927 148.115 108.180 1.00 51.03 513 VAL A O 1
ATOM 4264 N N . THR B 2 514 ? 138.026 147.143 110.213 1.00 53.99 514 THR A N 1
ATOM 4265 C CA . THR B 2 514 ? 139.337 147.678 110.561 1.00 53.99 514 THR A CA 1
ATOM 4266 C C . THR B 2 514 ? 140.260 146.552 111.007 1.00 53.99 514 THR A C 1
ATOM 4267 O O . THR B 2 514 ? 139.806 145.442 111.302 1.00 53.99 514 THR A O 1
ATOM 4271 N N . LEU B 2 515 ? 141.559 146.850 111.054 1.00 54.36 515 LEU A N 1
ATOM 4272 C CA . LEU B 2 515 ? 142.571 145.899 111.483 1.00 54.36 515 LEU A CA 1
ATOM 4273 C C . LEU B 2 515 ? 143.171 146.331 112.822 1.00 54.36 515 LEU A C 1
ATOM 4274 O O . LEU B 2 515 ? 142.756 147.320 113.432 1.00 54.36 515 LEU A O 1
ATOM 4279 N N . GLY B 2 516 ? 144.165 145.576 113.287 1.00 56.32 516 GLY A N 1
ATOM 4280 C CA . GLY B 2 516 ? 144.690 145.747 114.629 1.00 56.32 516 GLY A CA 1
ATOM 4281 C C . GLY B 2 516 ? 146.198 145.686 114.775 1.00 56.32 516 GLY A C 1
ATOM 4282 O O . GLY B 2 516 ? 146.685 145.112 115.754 1.00 56.32 516 GLY A O 1
ATOM 4283 N N . PHE B 2 517 ? 146.947 146.250 113.814 1.00 59.36 517 PHE A N 1
ATOM 4284 C CA . PHE B 2 517 ? 148.400 146.108 113.723 1.00 59.36 517 PHE A CA 1
ATOM 4285 C C . PHE B 2 517 ? 149.092 146.326 115.064 1.00 59.36 517 PHE A C 1
ATOM 4286 O O . PHE B 2 517 ? 149.126 147.454 115.571 1.00 59.36 517 PHE A O 1
ATOM 4294 N N . PRO B 2 518 ? 149.661 145.283 115.667 1.00 64.16 518 PRO A N 1
ATOM 4295 C CA . PRO B 2 518 ? 150.410 145.481 116.912 1.00 64.16 518 PRO A CA 1
ATOM 4296 C C . PRO B 2 518 ? 151.873 145.803 116.650 1.00 64.16 518 PRO A C 1
ATOM 4297 O O . PRO B 2 518 ? 152.562 145.059 115.946 1.00 64.16 518 PRO A O 1
ATOM 4301 N N . ILE B 2 519 ? 152.357 146.909 117.206 1.00 65.11 519 ILE A N 1
ATOM 4302 C CA . ILE B 2 519 ? 153.762 147.274 117.051 1.00 65.11 519 ILE A CA 1
ATOM 4303 C C . ILE B 2 519 ? 154.633 146.556 118.072 1.00 65.11 519 ILE A C 1
ATOM 4304 O O . ILE B 2 519 ? 155.548 145.814 117.705 1.00 65.11 519 ILE A O 1
ATOM 4309 N N . ASN B 2 520 ? 154.353 146.765 119.349 1.00 64.57 520 ASN A N 1
ATOM 4310 C CA . ASN B 2 520 ? 155.055 146.131 120.462 1.00 64.57 520 ASN A CA 1
ATOM 4311 C C . ASN B 2 520 ? 154.215 146.368 121.713 1.00 64.57 520 ASN A C 1
ATOM 4312 O O . ASN B 2 520 ? 153.060 146.804 121.625 1.00 64.57 520 ASN A O 1
ATOM 4317 N N . GLU B 2 521 ? 154.781 146.059 122.877 1.00 67.34 521 GLU A N 1
ATOM 4318 C CA . GLU B 2 521 ? 154.060 146.237 124.130 1.00 67.34 521 GLU A CA 1
ATOM 4319 C C . GLU B 2 521 ? 153.655 147.697 124.311 1.00 67.34 521 GLU A C 1
ATOM 4320 O O . GLU B 2 521 ? 154.367 148.615 123.900 1.00 67.34 521 GLU A O 1
ATOM 4326 N N . TYR B 2 522 ? 152.498 147.897 124.939 1.00 67.61 522 TYR A N 1
ATOM 4327 C CA . TYR B 2 522 ? 151.861 149.205 125.125 1.00 67.61 522 TYR A CA 1
ATOM 4328 C C . TYR B 2 522 ? 151.971 150.071 123.867 1.00 67.61 522 TYR A C 1
ATOM 4329 O O . TYR B 2 522 ? 152.385 151.230 123.901 1.00 67.61 522 TYR A O 1
ATOM 4338 N N . ASN B 2 523 ? 151.568 149.481 122.743 1.00 60.76 523 ASN A N 1
ATOM 4339 C CA . ASN B 2 523 ? 151.558 150.162 121.454 1.00 60.76 523 ASN A CA 1
ATOM 4340 C C . ASN B 2 523 ? 150.683 149.364 120.497 1.00 60.76 523 ASN A C 1
ATOM 4341 O O . ASN B 2 523 ? 150.631 148.133 120.559 1.00 60.76 523 ASN A O 1
ATOM 4346 N N . SER B 2 524 ? 150.001 150.083 119.609 1.00 56.45 524 SER A N 1
ATOM 4347 C CA . SER B 2 524 ? 149.107 149.469 118.633 1.00 56.45 524 SER A CA 1
ATOM 4348 C C . SER B 2 524 ? 148.836 150.478 117.523 1.00 56.45 524 SER A C 1
ATOM 4349 O O . SER B 2 524 ? 149.229 151.645 117.607 1.00 56.45 524 SER A O 1
ATOM 4352 N N . LEU B 2 525 ? 148.153 150.014 116.475 1.00 56.33 525 LEU A N 1
ATOM 4353 C CA . LEU B 2 525 ? 147.802 150.868 115.347 1.00 56.33 525 LEU A CA 1
ATOM 4354 C C . LEU B 2 525 ? 146.641 150.262 114.567 1.00 56.33 525 LEU A C 1
ATOM 4355 O O . LEU B 2 525 ? 146.735 149.134 114.071 1.00 56.33 525 LEU A O 1
ATOM 4360 N N . ARG B 2 526 ? 145.547 151.006 114.441 1.00 57.81 526 ARG A N 1
ATOM 4361 C CA . ARG B 2 526 ? 144.361 150.529 113.749 1.00 57.81 526 ARG A CA 1
ATOM 4362 C C . ARG B 2 526 ? 144.137 151.349 112.487 1.00 57.81 526 ARG A C 1
ATOM 4363 O O . ARG B 2 526 ? 144.478 152.533 112.426 1.00 57.81 526 ARG A O 1
ATOM 4371 N N . ALA B 2 527 ? 143.566 150.697 111.477 1.00 50.69 527 ALA A N 1
ATOM 4372 C CA . ALA B 2 527 ? 143.223 151.341 110.218 1.00 50.69 527 ALA A CA 1
ATOM 4373 C C . ALA B 2 527 ? 142.181 150.483 109.519 1.00 50.69 527 ALA A C 1
ATOM 4374 O O . ALA B 2 527 ? 142.220 149.254 109.601 1.00 50.69 527 ALA A O 1
ATOM 4376 N N . GLY B 2 528 ? 141.248 151.139 108.836 1.00 51.17 528 GLY A N 1
ATOM 4377 C CA . GLY B 2 528 ? 140.174 150.405 108.200 1.00 51.17 528 GLY A CA 1
ATOM 4378 C C . GLY B 2 528 ? 139.186 151.236 107.408 1.00 51.17 528 GLY A C 1
ATOM 4379 O O . GLY B 2 528 ? 139.185 152.470 107.475 1.00 51.17 528 GLY A O 1
ATOM 4380 N N . LEU B 2 529 ? 138.332 150.548 106.657 1.00 52.87 529 LEU A N 1
ATOM 4381 C CA . LEU B 2 529 ? 137.337 151.204 105.823 1.00 52.87 529 LEU A CA 1
ATOM 4382 C C . LEU B 2 529 ? 135.978 151.206 106.521 1.00 52.87 529 LEU A C 1
ATOM 4383 O O . LEU B 2 529 ? 135.739 150.483 107.494 1.00 52.87 529 LEU A O 1
ATOM 4388 N N . GLY B 2 530 ? 135.070 152.029 106.004 1.00 55.21 530 GLY A N 1
ATOM 4389 C CA . GLY B 2 530 ? 133.728 152.102 106.544 1.00 55.21 530 GLY A CA 1
ATOM 4390 C C . GLY B 2 530 ? 132.716 152.664 105.568 1.00 55.21 530 GLY A C 1
ATOM 4391 O O . GLY B 2 530 ? 133.078 153.143 104.488 1.00 55.21 530 GLY A O 1
ATOM 4392 N N . TYR B 2 531 ? 131.441 152.611 105.943 1.00 54.93 531 TYR A N 1
ATOM 4393 C CA . TYR B 2 531 ? 130.358 153.144 105.130 1.00 54.93 531 TYR A CA 1
ATOM 4394 C C . TYR B 2 531 ? 129.154 153.355 106.031 1.00 54.93 531 TYR A C 1
ATOM 4395 O O . TYR B 2 531 ? 128.883 152.530 106.906 1.00 54.93 531 TYR A O 1
ATOM 4404 N N . VAL B 2 532 ? 128.444 154.459 105.819 1.00 53.96 532 VAL A N 1
ATOM 4405 C CA . VAL B 2 532 ? 127.265 154.778 106.617 1.00 53.96 532 VAL A CA 1
ATOM 4406 C C . VAL B 2 532 ? 126.344 155.668 105.796 1.00 53.96 532 VAL A C 1
ATOM 4407 O O . VAL B 2 532 ? 126.785 156.660 105.207 1.00 53.96 532 VAL A O 1
ATOM 4411 N N . HIS B 2 533 ? 125.065 155.304 105.745 1.00 55.45 533 HIS A N 1
ATOM 4412 C CA . HIS B 2 533 ? 124.018 156.122 105.146 1.00 55.45 533 HIS A CA 1
ATOM 4413 C C . HIS B 2 533 ? 123.152 156.644 106.283 1.00 55.45 533 HIS A C 1
ATOM 4414 O O . HIS B 2 533 ? 122.595 155.856 107.057 1.00 55.45 533 HIS A O 1
ATOM 4421 N N . ASN B 2 534 ? 123.055 157.967 106.392 1.00 57.12 534 ASN A N 1
ATOM 4422 C CA . ASN B 2 534 ? 122.323 158.624 107.464 1.00 57.12 534 ASN A CA 1
ATOM 4423 C C . ASN B 2 534 ? 121.301 159.591 106.882 1.00 57.12 534 ASN A C 1
ATOM 4424 O O . ASN B 2 534 ? 121.602 160.346 105.953 1.00 57.12 534 ASN A O 1
ATOM 4429 N N . SER B 2 535 ? 120.092 159.557 107.436 1.00 62.55 535 SER A N 1
ATOM 4430 C CA . SER B 2 535 ? 119.009 160.450 107.043 1.00 62.55 535 SER A CA 1
ATOM 4431 C C . SER B 2 535 ? 118.434 161.087 108.298 1.00 62.55 535 SER A C 1
ATOM 4432 O O . SER B 2 535 ? 118.034 160.378 109.228 1.00 62.55 535 SER A O 1
ATOM 4435 N N . LEU B 2 536 ? 118.401 162.416 108.328 1.00 65.78 536 LEU A N 1
ATOM 4436 C CA . LEU B 2 536 ? 117.859 163.167 109.450 1.00 65.78 536 LEU A CA 1
ATOM 4437 C C . LEU B 2 536 ? 116.662 163.985 108.986 1.00 65.78 536 LEU A C 1
ATOM 4438 O O . LEU B 2 536 ? 116.630 164.469 107.850 1.00 65.78 536 LEU A O 1
ATOM 4443 N N . SER B 2 537 ? 115.677 164.129 109.8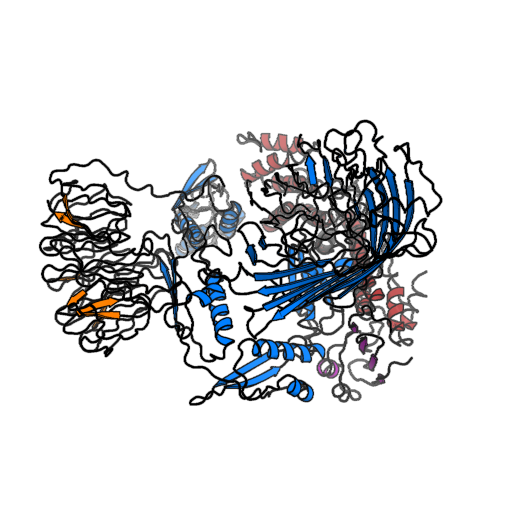69 1.00 71.60 537 SER A N 1
ATOM 4444 C CA . SER B 2 537 ? 114.469 164.877 109.556 1.00 71.60 537 SER A CA 1
ATOM 4445 C C . SER B 2 537 ? 113.918 165.478 110.840 1.00 71.60 537 SER A C 1
ATOM 4446 O O . SER B 2 537 ? 114.374 165.167 111.943 1.00 71.60 537 SER A O 1
ATOM 4449 N N . ASN B 2 538 ? 112.920 166.349 110.679 1.00 79.61 538 ASN A N 1
ATOM 4450 C CA . ASN B 2 538 ? 112.275 167.048 111.792 1.00 79.61 538 ASN A CA 1
ATOM 4451 C C . ASN B 2 538 ? 113.305 167.813 112.627 1.00 79.61 538 ASN A C 1
ATOM 4452 O O . ASN B 2 538 ? 113.473 167.586 113.827 1.00 79.61 538 ASN A O 1
ATOM 4457 N N . MET B 2 539 ? 113.997 168.734 111.960 1.00 81.50 539 MET A N 1
ATOM 4458 C CA . MET B 2 539 ? 115.032 169.546 112.584 1.00 81.50 539 MET A CA 1
ATOM 4459 C C . MET B 2 539 ? 114.647 171.016 112.510 1.00 81.50 539 MET A C 1
ATOM 4460 O O . MET B 2 539 ? 114.082 171.469 111.511 1.00 81.50 539 MET A O 1
ATOM 4465 N N . GLN B 2 540 ? 114.955 171.752 113.573 1.00 88.34 540 GLN A N 1
ATOM 4466 C CA . GLN B 2 540 ? 114.635 173.168 113.637 1.00 88.34 540 GLN A CA 1
ATOM 4467 C C . GLN B 2 540 ? 115.633 173.986 112.824 1.00 88.34 540 GLN A C 1
ATOM 4468 O O . GLN B 2 540 ? 116.843 173.756 112.889 1.00 88.34 540 GLN A O 1
ATOM 4474 N N . PRO B 2 541 ? 115.146 174.950 112.041 1.00 83.11 541 PRO A N 1
ATOM 4475 C CA . PRO B 2 541 ? 116.048 175.751 111.202 1.00 83.11 541 PRO A CA 1
ATOM 4476 C C . PRO B 2 541 ? 116.858 176.770 111.989 1.00 83.11 541 PRO A C 1
ATOM 4477 O O . PRO B 2 541 ? 116.477 177.941 112.079 1.00 83.11 541 PRO A O 1
ATOM 4481 N N . GLN B 2 542 ? 117.975 176.335 112.567 1.00 74.47 542 GLN A N 1
ATOM 4482 C CA . GLN B 2 542 ? 118.906 177.215 113.263 1.00 74.47 542 GLN A CA 1
ATOM 4483 C C . GLN B 2 542 ? 120.037 177.581 112.311 1.00 74.47 542 GLN A C 1
ATOM 4484 O O . GLN B 2 542 ? 120.607 176.703 111.653 1.00 74.47 542 GLN A O 1
ATOM 4490 N N . VAL B 2 543 ? 120.363 178.877 112.247 1.00 70.69 543 VAL A N 1
ATOM 4491 C CA . VAL B 2 543 ? 121.360 179.360 111.294 1.00 70.69 543 VAL A CA 1
ATOM 4492 C C . VAL B 2 543 ? 122.744 178.818 111.623 1.00 70.69 543 VAL A C 1
ATOM 4493 O O . VAL B 2 543 ? 123.622 178.759 110.753 1.00 70.69 543 VAL A O 1
ATOM 4497 N N . ALA B 2 544 ? 122.964 178.408 112.876 1.00 71.77 544 ALA A N 1
ATOM 4498 C CA . ALA B 2 544 ? 124.251 177.835 113.257 1.00 71.77 544 ALA A CA 1
ATOM 4499 C C . ALA B 2 544 ? 124.593 176.610 112.420 1.00 71.77 544 ALA A C 1
ATOM 4500 O O . ALA B 2 544 ? 125.769 176.369 112.121 1.00 71.77 544 ALA A O 1
ATOM 4502 N N . MET B 2 545 ? 123.586 175.827 112.031 1.00 68.94 545 MET A N 1
ATOM 4503 C CA . MET B 2 545 ? 123.783 174.667 111.171 1.00 68.94 545 MET A CA 1
ATOM 4504 C C . MET B 2 545 ? 123.007 174.779 109.863 1.00 68.94 545 MET A C 1
ATOM 4505 O O . MET B 2 545 ? 122.872 173.786 109.141 1.00 68.94 545 MET A O 1
ATOM 4510 N N . TRP B 2 546 ? 122.501 175.971 109.535 1.00 68.84 546 TRP A N 1
ATOM 4511 C CA . TRP B 2 546 ? 121.707 176.157 108.325 1.00 68.84 546 TRP A CA 1
ATOM 4512 C C . TRP B 2 546 ? 122.561 176.549 107.127 1.00 68.84 546 TRP A C 1
ATOM 4513 O O . TRP B 2 546 ? 122.033 177.064 106.136 1.00 68.84 546 TRP A O 1
ATOM 4524 N N . ARG B 2 547 ? 123.868 176.323 107.188 1.00 66.99 547 ARG A N 1
ATOM 4525 C CA . ARG B 2 547 ? 124.690 176.258 105.986 1.00 66.99 547 ARG A CA 1
ATOM 4526 C C . ARG B 2 547 ? 125.386 174.895 105.960 1.00 66.99 547 ARG A C 1
ATOM 4527 O O . ARG B 2 547 ? 126.568 174.735 106.275 1.00 66.99 547 ARG A O 1
ATOM 4535 N N . TYR B 2 548 ? 124.612 173.887 105.567 1.00 69.83 548 TYR A N 1
ATOM 4536 C CA . TYR B 2 548 ? 125.124 172.568 105.227 1.00 69.83 548 TYR A CA 1
ATOM 4537 C C . TYR B 2 548 ? 124.491 172.162 103.904 1.00 69.83 548 TYR A C 1
ATOM 4538 O O . TYR B 2 548 ? 125.127 171.526 103.059 1.00 69.83 548 TYR A O 1
ATOM 4547 N N . LEU B 2 549 ? 123.224 172.544 103.728 1.00 78.55 549 LEU A N 1
ATOM 4548 C CA . LEU B 2 549 ? 122.477 172.204 102.524 1.00 78.55 549 LEU A CA 1
ATOM 4549 C C . LEU B 2 549 ? 122.526 173.333 101.503 1.00 78.55 549 LEU A C 1
ATOM 4550 O O . LEU B 2 549 ? 122.593 173.078 100.296 1.00 78.55 549 LEU A O 1
ATOM 4555 N N . TYR B 2 550 ? 122.496 174.584 101.974 1.00 80.95 550 TYR A N 1
ATOM 4556 C CA . TYR B 2 550 ? 122.525 175.734 101.076 1.00 80.95 550 TYR A CA 1
ATOM 4557 C C . TYR B 2 550 ? 123.761 175.739 100.188 1.00 80.95 550 TYR A C 1
ATOM 4558 O O . TYR B 2 550 ? 123.728 176.322 99.099 1.00 80.95 550 TYR A O 1
ATOM 4567 N N . SER B 2 551 ? 124.846 175.102 100.626 1.00 76.91 551 SER A N 1
ATOM 4568 C CA . SER B 2 551 ? 126.069 174.988 99.843 1.00 76.91 551 SER A CA 1
ATOM 4569 C C . SER B 2 551 ? 126.135 173.685 99.054 1.00 76.91 551 SER A C 1
ATOM 4570 O O . SER B 2 551 ? 126.656 173.664 97.935 1.00 76.91 551 SER A O 1
ATOM 4573 N N . MET B 2 552 ? 125.613 172.594 99.617 1.00 75.47 552 MET A N 1
ATOM 4574 C CA . MET B 2 552 ? 125.653 171.287 98.959 1.00 75.47 552 MET A CA 1
ATOM 4575 C C . MET B 2 552 ? 124.330 171.030 98.234 1.00 75.47 552 MET A C 1
ATOM 4576 O O . MET B 2 552 ? 123.465 170.273 98.679 1.00 75.47 552 MET A O 1
ATOM 4581 N N . GLY B 2 553 ? 124.184 171.692 97.089 1.00 82.52 553 GLY A N 1
ATOM 4582 C CA . GLY B 2 553 ? 123.101 171.394 96.172 1.00 82.52 553 GLY A CA 1
ATOM 4583 C C . GLY B 2 553 ? 121.719 171.853 96.591 1.00 82.52 553 GLY A C 1
ATOM 4584 O O . GLY B 2 553 ? 121.068 172.609 95.864 1.00 82.52 553 GLY A O 1
ATOM 4585 N N . GLU B 2 554 ? 121.256 171.402 97.756 1.00 83.27 554 GLU A N 1
ATOM 4586 C CA . GLU B 2 554 ? 119.884 171.648 98.173 1.00 83.27 554 GLU A CA 1
ATOM 4587 C C . GLU B 2 554 ? 119.662 173.133 98.459 1.00 83.27 554 GLU A C 1
ATOM 4588 O O . GLU B 2 554 ? 120.598 173.929 98.567 1.00 83.27 554 GLU A O 1
ATOM 4594 N N . HIS B 2 555 ? 118.388 173.503 98.576 1.00 85.31 555 HIS A N 1
ATOM 4595 C CA . HIS B 2 555 ? 117.974 174.868 98.871 1.00 85.31 555 HIS A CA 1
ATOM 4596 C C . HIS B 2 555 ? 116.632 174.844 99.594 1.00 85.31 555 HIS A C 1
ATOM 4597 O O . HIS B 2 555 ? 115.587 175.066 98.970 1.00 85.31 555 HIS A O 1
ATOM 4604 N N . PRO B 2 556 ? 116.617 174.569 100.897 1.00 87.11 556 PRO A N 1
ATOM 4605 C CA . PRO B 2 556 ? 115.345 174.484 101.623 1.00 87.11 556 PRO A CA 1
ATOM 4606 C C . PRO B 2 556 ? 114.648 175.834 101.689 1.00 87.11 556 PRO A C 1
ATOM 4607 O O . PRO B 2 556 ? 115.248 176.897 101.514 1.00 87.11 556 PRO A O 1
ATOM 4611 N N . SER B 2 557 ? 113.345 175.778 101.949 1.00 99.45 557 SER A N 1
ATOM 4612 C CA . SER B 2 557 ? 112.519 176.973 102.031 1.00 99.45 557 SER A CA 1
ATOM 4613 C C . SER B 2 557 ? 112.474 177.488 103.463 1.00 99.45 557 SER A C 1
ATOM 4614 O O . SER B 2 557 ? 112.658 176.726 104.417 1.00 99.45 557 SER A O 1
ATOM 4617 N N . THR B 2 558 ? 112.227 178.787 103.606 1.00 104.90 558 THR A N 1
ATOM 4618 C CA . THR B 2 558 ? 112.145 179.432 104.909 1.00 104.90 558 THR A CA 1
ATOM 4619 C C . THR B 2 558 ? 110.731 179.437 105.478 1.00 104.90 558 THR A C 1
ATOM 4620 O O . THR B 2 558 ? 110.464 180.170 106.436 1.00 104.90 558 THR A O 1
ATOM 4624 N N . SER B 2 559 ? 109.826 178.636 104.921 1.00 107.00 559 SER A N 1
ATOM 4625 C CA . SER B 2 559 ? 108.443 178.585 105.380 1.00 107.00 559 SER A CA 1
ATOM 4626 C C . SER B 2 559 ? 108.063 177.228 105.949 1.00 107.00 559 SER A C 1
ATOM 4627 O O . SER B 2 559 ? 107.509 177.159 107.053 1.00 107.00 559 SER A O 1
ATOM 4630 N N . ASP B 2 560 ? 108.343 176.145 105.232 1.00 103.13 560 ASP A N 1
ATOM 4631 C CA . ASP B 2 560 ? 107.962 174.810 105.663 1.00 103.13 560 ASP A CA 1
ATOM 4632 C C . ASP B 2 560 ? 109.133 174.119 106.355 1.00 103.13 560 ASP A C 1
ATOM 4633 O O . ASP B 2 560 ? 110.300 174.457 106.144 1.00 103.13 560 ASP A O 1
ATOM 4638 N N . GLN B 2 561 ? 108.799 173.134 107.190 1.00 98.28 561 GLN A N 1
ATOM 4639 C CA . GLN B 2 561 ? 109.772 172.487 108.059 1.00 98.28 561 GLN A CA 1
ATOM 4640 C C . GLN B 2 561 ? 109.953 171.001 107.775 1.00 98.28 561 GLN A C 1
ATOM 4641 O O . GLN B 2 561 ? 110.975 170.434 108.173 1.00 98.28 561 GLN A O 1
ATOM 4647 N N . ASP B 2 562 ? 109.020 170.370 107.059 1.00 98.43 562 ASP A N 1
ATOM 4648 C CA . ASP B 2 562 ? 109.046 168.925 106.847 1.00 98.43 562 ASP A CA 1
ATOM 4649 C C . ASP B 2 562 ? 110.214 168.466 105.979 1.00 98.43 562 ASP A C 1
ATOM 4650 O O . ASP B 2 562 ? 110.334 167.271 105.689 1.00 98.43 562 ASP A O 1
ATOM 4655 N N . ASN B 2 563 ? 111.064 169.401 105.548 1.00 89.73 563 ASN A N 1
ATOM 4656 C CA . ASN B 2 563 ? 112.198 169.077 104.689 1.00 89.73 563 ASN A CA 1
ATOM 4657 C C . ASN B 2 563 ? 113.094 168.018 105.323 1.00 89.73 563 ASN A C 1
ATOM 4658 O O . ASN B 2 563 ? 113.185 167.909 106.548 1.00 89.73 563 ASN A O 1
ATOM 4663 N N . SER B 2 564 ? 113.750 167.232 104.472 1.00 76.76 564 SER A N 1
ATOM 4664 C CA . SER B 2 564 ? 114.620 166.150 104.908 1.00 76.76 564 SER A CA 1
ATOM 4665 C C . SER B 2 564 ? 115.964 166.256 104.200 1.00 76.76 564 SER A C 1
ATOM 4666 O O . SER B 2 564 ? 116.178 167.119 103.344 1.00 76.76 564 SER A O 1
ATOM 4669 N N . PHE B 2 565 ? 116.874 165.353 104.564 1.00 69.78 565 PHE A N 1
ATOM 4670 C CA . PHE B 2 565 ? 118.231 165.360 104.036 1.00 69.78 565 PHE A CA 1
ATOM 4671 C C . PHE B 2 565 ? 118.890 164.029 104.364 1.00 69.78 565 PHE A C 1
ATOM 4672 O O . PHE B 2 565 ? 118.654 163.466 105.436 1.00 69.78 565 PHE A O 1
ATOM 4680 N N . LYS B 2 566 ? 119.710 163.533 103.439 1.00 63.81 566 LYS A N 1
ATOM 4681 C CA . LYS B 2 566 ? 120.375 162.250 103.611 1.00 63.81 566 LYS A CA 1
ATOM 4682 C C . LYS B 2 566 ? 121.618 162.199 102.735 1.00 63.81 566 LYS A C 1
ATOM 4683 O O . LYS B 2 566 ? 121.624 162.734 101.623 1.00 63.81 566 LYS A O 1
ATOM 4689 N N . THR B 2 567 ? 122.668 161.556 103.246 1.00 59.61 567 THR A N 1
ATOM 4690 C CA . THR B 2 567 ? 123.929 161.414 102.533 1.00 59.61 567 THR A CA 1
ATOM 4691 C C . THR B 2 567 ? 124.378 159.959 102.555 1.00 59.61 567 THR A C 1
ATOM 4692 O O . THR B 2 567 ? 123.877 159.141 103.330 1.00 59.61 567 THR A O 1
ATOM 4696 N N . ASP B 2 568 ? 125.340 159.652 101.688 1.00 59.81 568 ASP A N 1
ATOM 4697 C CA . ASP B 2 568 ? 126.008 158.357 101.656 1.00 59.81 568 ASP A CA 1
ATOM 4698 C C . ASP B 2 568 ? 127.501 158.594 101.823 1.00 59.81 568 ASP A C 1
ATOM 4699 O O . ASP B 2 568 ? 128.119 159.280 101.002 1.00 59.81 568 ASP A O 1
ATOM 4704 N N . ASP B 2 569 ? 128.077 158.030 102.880 1.00 59.08 569 ASP A N 1
ATOM 4705 C CA . ASP B 2 569 ? 129.467 158.270 103.233 1.00 59.08 569 ASP A CA 1
ATOM 4706 C C . ASP B 2 569 ? 130.309 157.021 103.011 1.00 59.08 569 ASP A C 1
ATOM 4707 O O . ASP B 2 569 ? 129.842 155.889 103.165 1.00 59.08 569 ASP A O 1
ATOM 4712 N N . PHE B 2 570 ? 131.573 157.250 102.649 1.00 55.51 570 PHE A N 1
ATOM 4713 C CA . PHE B 2 570 ? 132.571 156.189 102.484 1.00 55.51 570 PHE A CA 1
ATOM 4714 C C . PHE B 2 570 ? 133.777 156.600 103.326 1.00 55.51 570 PHE A C 1
ATOM 4715 O O . PHE B 2 570 ? 134.715 157.225 102.824 1.00 55.51 570 PHE A O 1
ATOM 4723 N N . THR B 2 571 ? 133.747 156.240 104.607 1.00 55.97 571 THR A N 1
ATOM 4724 C CA . THR B 2 571 ? 134.740 156.716 105.556 1.00 55.97 571 THR A CA 1
ATOM 4725 C C . THR B 2 571 ? 136.012 155.872 105.485 1.00 55.97 571 THR A C 1
ATOM 4726 O O . THR B 2 571 ? 136.057 154.805 104.865 1.00 55.97 571 THR A O 1
ATOM 4730 N N . PHE B 2 572 ? 137.066 156.368 106.135 1.00 52.15 572 PHE A N 1
ATOM 4731 C CA . PHE B 2 572 ? 138.354 155.675 106.215 1.00 52.15 572 PHE A CA 1
ATOM 4732 C C . PHE B 2 572 ? 138.980 156.069 107.555 1.00 52.15 572 PHE A C 1
ATOM 4733 O O . PHE B 2 572 ? 139.533 157.161 107.698 1.00 52.15 572 PHE A O 1
ATOM 4741 N N . ASN B 2 573 ? 138.876 155.171 108.529 1.00 53.07 573 ASN A N 1
ATOM 4742 C CA . ASN B 2 573 ? 139.338 155.453 109.879 1.00 53.07 573 ASN A CA 1
ATOM 4743 C C . ASN B 2 573 ? 140.756 154.938 110.084 1.00 53.07 573 ASN A C 1
ATOM 4744 O O . ASN B 2 573 ? 141.179 153.959 109.465 1.00 53.07 573 ASN A O 1
ATOM 4749 N N . TYR B 2 574 ? 141.491 155.613 110.965 1.00 54.94 574 TYR A N 1
ATOM 4750 C CA . TYR B 2 574 ? 142.853 155.224 111.305 1.00 54.94 574 TYR A CA 1
ATOM 4751 C C . TYR B 2 574 ? 143.156 155.732 112.711 1.00 54.94 574 TYR A C 1
ATOM 4752 O O . TYR B 2 574 ? 142.388 156.501 113.296 1.00 54.94 574 TYR A O 1
ATOM 4761 N N . GLY B 2 575 ? 144.287 155.295 113.258 1.00 55.63 575 GLY A N 1
ATOM 4762 C CA . GLY B 2 575 ? 144.692 155.734 114.578 1.00 55.63 575 GLY A CA 1
ATOM 4763 C C . GLY B 2 575 ? 145.827 154.934 115.184 1.00 55.63 575 GLY A C 1
ATOM 4764 O O . GLY B 2 575 ? 146.128 153.827 114.731 1.00 55.63 575 GLY A O 1
ATOM 4765 N N . TRP B 2 576 ? 146.456 155.484 116.221 1.00 60.20 576 TRP A N 1
ATOM 4766 C CA . TRP B 2 576 ? 147.577 154.832 116.886 1.00 60.20 576 TRP A CA 1
ATOM 4767 C C . TRP B 2 576 ? 147.376 154.923 118.390 1.00 60.20 576 TRP A C 1
ATOM 4768 O O . TRP B 2 576 ? 147.102 156.006 118.916 1.00 60.20 576 TRP A O 1
ATOM 4779 N N . THR B 2 577 ? 147.511 153.791 119.073 1.00 63.32 577 THR A N 1
ATOM 4780 C CA . THR B 2 577 ? 147.246 153.679 120.499 1.00 63.32 577 THR A CA 1
ATOM 4781 C C . THR B 2 577 ? 148.562 153.613 121.273 1.00 63.32 577 THR A C 1
ATOM 4782 O O . THR B 2 577 ? 149.571 153.085 120.796 1.00 63.32 577 THR A O 1
ATOM 4786 N N . TYR B 2 578 ? 148.540 154.162 122.488 1.00 65.42 578 TYR A N 1
ATOM 4787 C CA . TYR B 2 578 ? 149.695 154.159 123.377 1.00 65.42 578 TYR A CA 1
ATOM 4788 C C . TYR B 2 578 ? 149.215 154.259 124.819 1.00 65.42 578 TYR A C 1
ATOM 4789 O O . TYR B 2 578 ? 148.519 155.214 125.177 1.00 65.42 578 TYR A O 1
ATOM 4798 N N . ASN B 2 579 ? 149.566 153.276 125.653 1.00 69.77 579 ASN A N 1
ATOM 4799 C CA . ASN B 2 579 ? 149.111 153.263 127.046 1.00 69.77 579 ASN A CA 1
ATOM 4800 C C . ASN B 2 579 ? 150.272 152.749 127.902 1.00 69.77 579 ASN A C 1
ATOM 4801 O O . ASN B 2 579 ? 150.388 151.547 128.153 1.00 69.77 579 ASN A O 1
ATOM 4806 N N . LYS B 2 580 ? 151.114 153.673 128.353 1.00 72.98 580 LYS A N 1
ATOM 4807 C CA . LYS B 2 580 ? 152.177 153.360 129.310 1.00 72.98 580 LYS A CA 1
ATOM 4808 C C . LYS B 2 580 ? 151.774 153.797 130.719 1.00 72.98 580 LYS A C 1
ATOM 4809 O O . LYS B 2 580 ? 152.345 154.717 131.303 1.00 72.98 580 LYS A O 1
ATOM 4815 N N . LEU B 2 581 ? 150.763 153.122 131.268 1.00 82.74 581 LEU A N 1
ATOM 4816 C CA . LEU B 2 581 ? 150.264 153.488 132.589 1.00 82.74 581 LEU A CA 1
ATOM 4817 C C . LEU B 2 581 ? 151.132 152.956 133.721 1.00 82.74 581 LEU A C 1
ATOM 4818 O O . LEU B 2 581 ? 151.274 153.638 134.742 1.00 82.74 581 LEU A O 1
ATOM 4823 N N . ASP B 2 582 ? 151.703 151.759 133.568 1.00 90.29 582 ASP A N 1
ATOM 4824 C CA . ASP B 2 582 ? 152.576 151.151 134.575 1.00 90.29 582 ASP A CA 1
ATOM 4825 C C . ASP B 2 582 ? 151.867 150.966 135.915 1.00 90.29 582 ASP A C 1
ATOM 4826 O O . ASP B 2 582 ? 152.511 150.895 136.964 1.00 90.29 582 ASP A O 1
ATOM 4831 N N . ARG B 2 583 ? 150.539 150.877 135.893 1.00 90.77 583 ARG A N 1
ATOM 4832 C CA . ARG B 2 583 ? 149.755 150.680 137.105 1.00 90.77 583 ARG A CA 1
ATOM 4833 C C . ARG B 2 583 ? 148.433 150.031 136.728 1.00 90.77 583 ARG A C 1
ATOM 4834 O O . ARG B 2 583 ? 147.974 150.151 135.589 1.00 90.77 583 ARG A O 1
ATOM 4842 N N . GLY B 2 584 ? 147.832 149.343 137.696 1.00 96.17 584 GLY A N 1
ATOM 4843 C CA . GLY B 2 584 ? 146.581 148.648 137.463 1.00 96.17 584 GLY A CA 1
ATOM 4844 C C . GLY B 2 584 ? 145.399 149.573 137.257 1.00 96.17 584 GLY A C 1
ATOM 4845 O O . GLY B 2 584 ? 144.848 149.647 136.155 1.00 96.17 584 GLY A O 1
ATOM 4846 N N . TYR B 2 585 ? 144.999 150.284 138.312 1.00 98.47 585 TYR A N 1
ATOM 4847 C CA . TYR B 2 585 ? 143.883 151.215 138.218 1.00 98.47 585 TYR A CA 1
ATOM 4848 C C . TYR B 2 585 ? 144.134 152.541 138.923 1.00 98.47 585 TYR A C 1
ATOM 4849 O O . TYR B 2 585 ? 143.274 153.425 138.853 1.00 98.47 585 TYR A O 1
ATOM 4858 N N . PHE B 2 586 ? 145.274 152.712 139.589 1.00 91.99 586 PHE A N 1
ATOM 4859 C CA . PHE B 2 586 ? 145.654 153.975 140.220 1.00 91.99 586 PHE A CA 1
ATOM 4860 C C . PHE B 2 586 ? 147.000 154.434 139.669 1.00 91.99 586 PHE A C 1
ATOM 4861 O O . PHE B 2 586 ? 148.051 154.191 140.274 1.00 91.99 586 PHE A O 1
ATOM 4869 N N . PRO B 2 587 ? 147.002 155.096 138.513 1.00 88.14 587 PRO A N 1
ATOM 4870 C CA . PRO B 2 587 ? 148.270 155.508 137.902 1.00 88.14 587 PRO A CA 1
ATOM 4871 C C . PRO B 2 587 ? 148.947 156.614 138.697 1.00 88.14 587 PRO A C 1
ATOM 4872 O O . PRO B 2 587 ? 148.305 157.550 139.178 1.00 88.14 587 PRO A O 1
ATOM 4876 N N . THR B 2 588 ? 150.271 156.490 138.834 1.00 87.30 588 THR A N 1
ATOM 4877 C CA . THR B 2 588 ? 151.082 157.503 139.499 1.00 87.30 588 THR A CA 1
ATOM 4878 C C . THR B 2 588 ? 152.288 157.889 138.650 1.00 87.30 588 THR A C 1
ATOM 4879 O O . THR B 2 588 ? 153.149 158.653 139.100 1.00 87.30 588 THR A O 1
ATOM 4883 N N . ASP B 2 589 ? 152.360 157.378 137.423 1.00 83.09 589 ASP A N 1
ATOM 4884 C CA . ASP B 2 589 ? 153.491 157.627 136.539 1.00 83.09 589 ASP A CA 1
ATOM 4885 C C . ASP B 2 589 ? 153.113 157.162 135.140 1.00 83.09 589 ASP A C 1
ATOM 4886 O O . ASP B 2 589 ? 152.219 156.329 134.966 1.00 83.09 589 ASP A O 1
ATOM 4891 N N . GLY B 2 590 ? 153.807 157.711 134.146 1.00 74.56 590 GLY A N 1
ATOM 4892 C CA . GLY B 2 590 ? 153.592 157.323 132.766 1.00 74.56 590 GLY A CA 1
ATOM 4893 C C . GLY B 2 590 ? 152.741 158.297 131.979 1.00 74.56 590 GLY A C 1
ATOM 4894 O O . GLY B 2 590 ? 152.586 159.458 132.372 1.00 74.56 590 GLY A O 1
ATOM 4895 N N . SER B 2 591 ? 152.179 157.832 130.866 1.00 71.28 591 SER A N 1
ATOM 4896 C CA . SER B 2 591 ? 151.374 158.664 129.978 1.00 71.28 591 SER A CA 1
ATOM 4897 C C . SER B 2 591 ? 150.618 157.743 129.028 1.00 71.28 591 SER A C 1
ATOM 4898 O O . SER B 2 591 ? 150.875 156.537 128.964 1.00 71.28 591 SER A O 1
ATOM 4901 N N . ARG B 2 592 ? 149.680 158.332 128.286 1.00 69.67 592 ARG A N 1
ATOM 4902 C CA . ARG B 2 592 ? 148.927 157.598 127.277 1.00 69.67 592 ARG A CA 1
ATOM 4903 C C . ARG B 2 592 ? 148.321 158.591 126.295 1.00 69.67 592 ARG A C 1
ATOM 4904 O O . ARG B 2 592 ? 147.709 159.581 126.706 1.00 69.67 592 ARG A O 1
ATOM 4912 N N . VAL B 2 593 ? 148.520 158.338 125.001 1.00 62.86 593 VAL A N 1
ATOM 4913 C CA . VAL B 2 593 ? 148.027 159.198 123.931 1.00 62.86 593 VAL A CA 1
ATOM 4914 C C . VAL B 2 593 ? 147.355 158.324 122.882 1.00 62.86 593 VAL A C 1
ATOM 4915 O O . VAL B 2 593 ? 147.781 157.189 122.642 1.00 62.86 593 VAL A O 1
ATOM 4919 N N . ASN B 2 594 ? 146.306 158.853 122.253 1.00 60.53 594 ASN A N 1
ATOM 4920 C CA . ASN B 2 594 ? 145.623 158.127 121.183 1.00 60.53 594 ASN A CA 1
ATOM 4921 C C . ASN B 2 594 ? 145.066 159.127 120.177 1.00 60.53 594 ASN A C 1
ATOM 4922 O O . ASN B 2 594 ? 144.607 160.207 120.561 1.00 60.53 594 ASN A O 1
ATOM 4927 N N . LEU B 2 595 ? 145.166 158.791 118.896 1.00 58.10 595 LEU A N 1
ATOM 4928 C CA . LEU B 2 595 ? 144.628 159.614 117.827 1.00 58.10 595 LEU A CA 1
ATOM 4929 C C . LEU B 2 595 ? 143.611 158.814 117.011 1.00 58.10 595 LEU A C 1
ATOM 4930 O O . LEU B 2 595 ? 143.698 157.591 116.887 1.00 58.10 595 LEU A O 1
ATOM 4935 N N . THR B 2 596 ? 142.627 159.523 116.460 1.00 56.52 596 THR A N 1
ATOM 4936 C CA . THR B 2 596 ? 141.628 158.917 115.589 1.00 56.52 596 THR A CA 1
ATOM 4937 C C . THR B 2 596 ? 141.389 159.847 114.410 1.00 56.52 596 THR A C 1
ATOM 4938 O O . THR B 2 596 ? 141.430 161.069 114.564 1.00 56.52 596 THR A O 1
ATOM 4942 N N . GLY B 2 597 ? 141.149 159.262 113.239 1.00 55.21 597 GLY A N 1
ATOM 4943 C CA . GLY B 2 597 ? 140.881 160.046 112.048 1.00 55.21 597 GLY A CA 1
ATOM 4944 C C . GLY B 2 597 ? 139.762 159.481 111.198 1.00 55.21 597 GLY A C 1
ATOM 4945 O O . GLY B 2 597 ? 139.272 158.378 111.459 1.00 55.21 597 GLY A O 1
ATOM 4946 N N . LYS B 2 598 ? 139.352 160.228 110.174 1.00 54.44 598 LYS A N 1
ATOM 4947 C CA . LYS B 2 598 ? 138.295 159.795 109.270 1.00 54.44 598 LYS A CA 1
ATOM 4948 C C . LYS B 2 598 ? 138.341 160.654 108.016 1.00 54.44 598 LYS A C 1
ATOM 4949 O O . LYS B 2 598 ? 138.233 161.879 108.098 1.00 54.44 598 LYS A O 1
ATOM 4955 N N . VAL B 2 599 ? 138.499 160.005 106.863 1.00 56.56 599 VAL A N 1
ATOM 4956 C CA . VAL B 2 599 ? 138.547 160.687 105.575 1.00 56.56 599 VAL A CA 1
ATOM 4957 C C . VAL B 2 599 ? 137.612 159.977 104.607 1.00 56.56 599 VAL A C 1
ATOM 4958 O O . VAL B 2 599 ? 137.599 158.746 104.515 1.00 56.56 599 VAL A O 1
ATOM 4962 N N . THR B 2 600 ? 136.822 160.765 103.882 1.00 59.88 600 THR A N 1
ATOM 4963 C CA . THR B 2 600 ? 135.917 160.253 102.861 1.00 59.88 600 THR A CA 1
ATOM 4964 C C . THR B 2 600 ? 136.440 160.665 101.490 1.00 59.88 600 THR A C 1
ATOM 4965 O O . THR B 2 600 ? 136.036 161.703 100.954 1.00 59.88 600 THR A O 1
ATOM 4969 N N . ILE B 2 601 ? 137.336 159.858 100.932 1.00 65.92 601 ILE A N 1
ATOM 4970 C CA . ILE B 2 601 ? 138.080 160.245 99.736 1.00 65.92 601 ILE A CA 1
ATOM 4971 C C . ILE B 2 601 ? 137.239 160.181 98.461 1.00 65.92 601 ILE A C 1
ATOM 4972 O O . ILE B 2 601 ? 136.934 161.235 97.884 1.00 65.92 601 ILE A O 1
ATOM 4977 N N . PRO B 2 602 ? 136.833 158.988 97.973 1.00 67.73 602 PRO A N 1
ATOM 4978 C CA . PRO B 2 602 ? 136.512 158.878 96.543 1.00 67.73 602 PRO A CA 1
ATOM 4979 C C . PRO B 2 602 ? 135.062 159.108 96.133 1.00 67.73 602 PRO A C 1
ATOM 4980 O O . PRO B 2 602 ? 134.816 159.474 94.979 1.00 67.73 602 PRO A O 1
ATOM 4984 N N . GLY B 2 603 ? 134.095 158.913 97.029 1.00 65.00 603 GLY A N 1
ATOM 4985 C CA . GLY B 2 603 ? 132.717 158.913 96.571 1.00 65.00 603 GLY A CA 1
ATOM 4986 C C . GLY B 2 603 ? 131.655 159.479 97.491 1.00 65.00 603 GLY A C 1
ATOM 4987 O O . GLY B 2 603 ? 130.463 159.360 97.194 1.00 65.00 603 GLY A O 1
ATOM 4988 N N . SER B 2 604 ? 132.051 160.093 98.600 1.00 63.23 604 SER A N 1
ATOM 4989 C CA . SER B 2 604 ? 131.058 160.557 99.556 1.00 63.23 604 SER A CA 1
ATOM 4990 C C . SER B 2 604 ? 130.451 161.886 99.115 1.00 63.23 604 SER A C 1
ATOM 4991 O O . SER B 2 604 ? 131.067 162.681 98.399 1.00 63.23 604 SER A O 1
ATOM 4994 N N . ASP B 2 605 ? 129.217 162.118 99.559 1.00 62.97 605 ASP A N 1
ATOM 4995 C CA . ASP B 2 605 ? 128.504 163.358 99.290 1.00 62.97 605 ASP A CA 1
ATOM 4996 C C . ASP B 2 605 ? 129.018 164.525 100.121 1.00 62.97 605 ASP A C 1
ATOM 4997 O O . ASP B 2 605 ? 128.640 165.671 99.856 1.00 62.97 605 ASP A O 1
ATOM 5002 N N . ASN B 2 606 ? 129.861 164.262 101.117 1.00 63.03 606 ASN A N 1
ATOM 5003 C CA . ASN B 2 606 ? 130.446 165.308 101.942 1.00 63.03 606 ASN A CA 1
ATOM 5004 C C . ASN B 2 606 ? 131.852 164.882 102.338 1.00 63.03 606 ASN A C 1
ATOM 5005 O O . ASN B 2 606 ? 132.045 163.800 102.898 1.00 63.03 606 ASN A O 1
ATOM 5010 N N . GLU B 2 607 ? 132.826 165.740 102.045 1.00 61.42 607 GLU A N 1
ATOM 5011 C CA . GLU B 2 607 ? 134.232 165.457 102.295 1.00 61.42 607 GLU A CA 1
ATOM 5012 C C . GLU B 2 607 ? 134.716 166.303 103.462 1.00 61.42 607 GLU A C 1
ATOM 5013 O O . GLU B 2 607 ? 134.570 167.530 103.447 1.00 61.42 607 GLU A O 1
ATOM 5019 N N . TYR B 2 608 ? 135.289 165.648 104.465 1.00 57.45 608 TYR A N 1
ATOM 5020 C CA . TYR B 2 608 ? 135.786 166.323 105.657 1.00 57.45 608 TYR A CA 1
ATOM 5021 C C . TYR B 2 608 ? 136.805 165.410 106.329 1.00 57.45 608 TYR A C 1
ATOM 5022 O O . TYR B 2 608 ? 137.047 164.284 105.880 1.00 57.45 608 TYR A O 1
ATOM 5031 N N . TYR B 2 609 ? 137.408 165.898 107.410 1.00 53.10 609 TYR A N 1
ATOM 5032 C CA . TYR B 2 609 ? 138.352 165.109 108.186 1.00 53.10 609 TYR A CA 1
ATOM 5033 C C . TYR B 2 609 ? 138.332 165.607 109.623 1.00 53.10 609 TYR A C 1
ATOM 5034 O O . TYR B 2 609 ? 138.274 166.814 109.866 1.00 53.10 609 TYR A O 1
ATOM 5043 N N . LYS B 2 610 ? 138.380 164.669 110.568 1.00 57.84 610 LYS A N 1
ATOM 5044 C CA . LYS B 2 610 ? 138.266 164.987 111.989 1.00 57.84 610 LYS A CA 1
ATOM 5045 C C . LYS B 2 610 ? 139.300 164.180 112.766 1.00 57.84 610 LYS A C 1
ATOM 5046 O O . LYS B 2 610 ? 139.277 162.945 112.755 1.00 57.84 610 LYS A O 1
ATOM 5052 N N . VAL B 2 611 ? 140.239 164.881 113.398 1.00 55.21 611 VAL A N 1
ATOM 5053 C CA . VAL B 2 611 ? 141.231 164.251 114.257 1.00 55.21 611 VAL A CA 1
ATOM 5054 C C . VAL B 2 611 ? 140.777 164.360 115.707 1.00 55.21 611 VAL A C 1
ATOM 5055 O O . VAL B 2 611 ? 139.902 165.156 116.054 1.00 55.21 611 VAL A O 1
ATOM 5059 N N . THR B 2 612 ? 141.366 163.526 116.570 1.00 58.83 612 THR A N 1
ATOM 5060 C CA . THR B 2 612 ? 141.053 163.568 118.000 1.00 58.83 612 THR A CA 1
ATOM 5061 C C . THR B 2 612 ? 142.296 163.107 118.762 1.00 58.83 612 THR A C 1
ATOM 5062 O O . THR B 2 612 ? 142.556 161.904 118.853 1.00 58.83 612 THR A O 1
ATOM 5066 N N . LEU B 2 613 ? 143.042 164.064 119.306 1.00 57.84 613 LEU A N 1
ATOM 5067 C CA . LEU B 2 613 ? 144.250 163.791 120.068 1.00 57.84 613 LEU A CA 1
ATOM 5068 C C . LEU B 2 613 ? 144.036 164.188 121.524 1.00 57.84 613 LEU A C 1
ATOM 5069 O O . LEU B 2 613 ? 143.462 165.240 121.820 1.00 57.84 613 LEU A O 1
ATOM 5074 N N . ASP B 2 614 ? 144.502 163.334 122.433 1.00 59.66 614 ASP A N 1
ATOM 5075 C CA . ASP B 2 614 ? 144.387 163.602 123.862 1.00 59.66 614 ASP A CA 1
ATOM 5076 C C . ASP B 2 614 ? 145.474 162.839 124.602 1.00 59.66 614 ASP A C 1
ATOM 5077 O O . ASP B 2 614 ? 145.808 161.711 124.226 1.00 59.66 614 ASP A O 1
ATOM 5082 N N . THR B 2 615 ? 146.033 163.461 125.636 1.00 62.74 615 THR A N 1
ATOM 5083 C CA . THR B 2 615 ? 147.076 162.870 126.462 1.00 62.74 615 THR A CA 1
ATOM 5084 C C . THR B 2 615 ? 146.632 162.825 127.920 1.00 62.74 615 THR A C 1
ATOM 5085 O O . THR B 2 615 ? 145.770 163.590 128.359 1.00 62.74 615 THR A O 1
ATOM 5089 N N . ALA B 2 616 ? 147.237 161.901 128.672 1.00 67.25 616 ALA A N 1
ATOM 5090 C CA . ALA B 2 616 ? 146.952 161.748 130.095 1.00 67.25 616 ALA A CA 1
ATOM 5091 C C . ALA B 2 616 ? 148.228 161.527 130.901 1.00 67.25 616 ALA A C 1
ATOM 5092 O O . ALA B 2 616 ? 148.279 160.632 131.752 1.00 67.25 616 ALA A O 1
ATOM 5094 N N . THR B 2 617 ? 149.265 162.320 130.641 1.00 68.59 617 THR A N 1
ATOM 5095 C CA . THR B 2 617 ? 150.563 162.096 131.266 1.00 68.59 617 THR A CA 1
ATOM 5096 C C . THR B 2 617 ? 150.508 162.329 132.773 1.00 68.59 617 THR A C 1
ATOM 5097 O O . THR B 2 617 ? 149.737 163.153 133.274 1.00 68.59 617 THR A O 1
ATOM 5101 N N . TYR B 2 618 ? 151.342 161.583 133.496 1.00 75.22 618 TYR A N 1
ATOM 5102 C CA . TYR B 2 618 ? 151.525 161.737 134.931 1.00 75.22 618 TYR A CA 1
ATOM 5103 C C . TYR B 2 618 ? 152.983 162.074 135.220 1.00 75.22 618 TYR A C 1
ATOM 5104 O O . TYR B 2 618 ? 153.893 161.647 134.505 1.00 75.22 618 TYR A O 1
ATOM 5113 N N . VAL B 2 619 ? 153.199 162.844 136.282 1.00 77.96 619 VAL A N 1
ATOM 5114 C CA . VAL B 2 619 ? 154.548 163.261 136.661 1.00 77.96 619 VAL A CA 1
ATOM 5115 C C . VAL B 2 619 ? 154.708 163.165 138.174 1.00 77.96 619 VAL A C 1
ATOM 5116 O O . VAL B 2 619 ? 153.981 163.840 138.919 1.00 77.96 619 VAL A O 1
ATOM 5120 N N . PRO B 2 620 ? 155.629 162.340 138.673 1.00 85.81 620 PRO A N 1
ATOM 5121 C CA . PRO B 2 620 ? 155.909 162.324 140.116 1.00 85.81 620 PRO A CA 1
ATOM 5122 C C . PRO B 2 620 ? 156.894 163.427 140.481 1.00 85.81 620 PRO A C 1
ATOM 5123 O O . PRO B 2 620 ? 157.891 163.641 139.788 1.00 85.81 620 PRO A O 1
ATOM 5127 N N . ILE B 2 621 ? 156.607 164.130 141.577 1.00 94.46 621 ILE A N 1
ATOM 5128 C CA . ILE B 2 621 ? 157.456 165.250 141.969 1.00 94.46 621 ILE A CA 1
ATOM 5129 C C . ILE B 2 621 ? 158.664 164.780 142.775 1.00 94.46 621 ILE A C 1
ATOM 5130 O O . ILE B 2 621 ? 159.675 165.487 142.852 1.00 94.46 621 ILE A O 1
ATOM 5135 N N . ASP B 2 622 ? 158.592 163.595 143.381 1.00 102.57 622 ASP A N 1
ATOM 5136 C CA . ASP B 2 622 ? 159.669 163.083 144.217 1.00 102.57 622 ASP A CA 1
ATOM 5137 C C . ASP B 2 622 ? 159.740 161.568 144.102 1.00 102.57 622 ASP A C 1
ATOM 5138 O O . ASP B 2 622 ? 158.916 160.952 143.421 1.00 102.57 622 ASP A O 1
ATOM 5143 N N . ASP B 2 623 ? 160.727 160.973 144.772 1.00 108.13 623 ASP A N 1
ATOM 5144 C CA . ASP B 2 623 ? 160.909 159.527 144.736 1.00 108.13 623 ASP A CA 1
ATOM 5145 C C . ASP B 2 623 ? 159.995 158.832 145.740 1.00 108.13 623 ASP A C 1
ATOM 5146 O O . ASP B 2 623 ? 160.452 158.016 146.547 1.00 108.13 623 ASP A O 1
ATOM 5151 N N . ASP B 2 624 ? 158.701 159.141 145.682 1.00 102.68 624 ASP A N 1
ATOM 5152 C CA . ASP B 2 624 ? 157.706 158.534 146.565 1.00 102.68 624 ASP A CA 1
ATOM 5153 C C . ASP B 2 624 ? 156.352 158.671 145.884 1.00 102.68 624 ASP A C 1
ATOM 5154 O O . ASP B 2 624 ? 155.940 159.786 145.552 1.00 102.68 624 ASP A O 1
ATOM 5159 N N . HIS B 2 625 ? 155.666 157.547 145.679 1.00 99.12 625 HIS A N 1
ATOM 5160 C CA . HIS B 2 625 ? 154.396 157.536 144.951 1.00 99.12 625 HIS A CA 1
ATOM 5161 C C . HIS B 2 625 ? 153.278 158.017 145.874 1.00 99.12 625 HIS A C 1
ATOM 5162 O O . HIS B 2 625 ? 152.304 157.315 146.153 1.00 99.12 625 HIS A O 1
ATOM 5169 N N . LYS B 2 626 ? 153.429 159.252 146.353 1.00 93.38 626 LYS A N 1
ATOM 5170 C CA . LYS B 2 626 ? 152.404 159.911 147.153 1.00 93.38 626 LYS A CA 1
ATOM 5171 C C . LYS B 2 626 ? 152.133 161.349 146.740 1.00 93.38 626 LYS A C 1
ATOM 5172 O O . LYS B 2 626 ? 151.037 161.850 147.019 1.00 93.38 626 LYS A O 1
ATOM 5178 N N . TRP B 2 627 ? 153.076 162.025 146.088 1.00 89.17 627 TRP A N 1
ATOM 5179 C CA . TRP B 2 627 ? 152.902 163.395 145.615 1.00 89.17 627 TRP A CA 1
ATOM 5180 C C . TRP B 2 627 ? 153.142 163.410 144.111 1.00 89.17 627 TRP A C 1
ATOM 5181 O O . TRP B 2 627 ? 154.293 163.430 143.662 1.00 89.17 627 TRP A O 1
ATOM 5192 N N . VAL B 2 628 ? 152.060 163.397 143.335 1.00 80.88 628 VAL A N 1
ATOM 5193 C CA . VAL B 2 628 ? 152.141 163.398 141.881 1.00 80.88 628 VAL A CA 1
ATOM 5194 C C . VAL B 2 628 ? 151.271 164.522 141.337 1.00 80.88 628 VAL A C 1
ATOM 5195 O O . VAL B 2 628 ? 150.368 165.021 142.016 1.00 80.88 628 VAL A O 1
ATOM 5199 N N . VAL B 2 629 ? 151.556 164.924 140.101 1.00 70.41 629 VAL A N 1
ATOM 5200 C CA . VAL B 2 629 ? 150.809 165.970 139.410 1.00 70.41 629 VAL A CA 1
ATOM 5201 C C . VAL B 2 629 ? 150.631 165.531 137.962 1.00 70.41 629 VAL A C 1
ATOM 5202 O O . VAL B 2 629 ? 151.616 165.251 137.267 1.00 70.41 629 VAL A O 1
ATOM 5206 N N . LEU B 2 630 ? 149.383 165.453 137.513 1.00 67.42 630 LEU A N 1
ATOM 5207 C CA . LEU B 2 630 ? 149.064 165.038 136.156 1.00 67.42 630 LEU A CA 1
ATOM 5208 C C . LEU B 2 630 ? 148.473 166.196 135.361 1.00 67.42 630 LEU A C 1
ATOM 5209 O O . LEU B 2 630 ? 148.028 167.204 135.916 1.00 67.42 630 LEU A O 1
ATOM 5214 N N . GLY B 2 631 ? 148.477 166.034 134.041 1.00 63.15 631 GLY A N 1
ATOM 5215 C CA . GLY B 2 631 ? 147.896 167.013 133.145 1.00 63.15 631 GLY A CA 1
ATOM 5216 C C . GLY B 2 631 ? 147.362 166.376 131.879 1.00 63.15 631 GLY A C 1
ATOM 5217 O O . GLY B 2 631 ? 148.078 165.630 131.205 1.00 63.15 631 GLY A O 1
ATOM 5218 N N . ARG B 2 632 ? 146.107 166.660 131.543 1.00 61.12 632 ARG A N 1
ATOM 5219 C CA . ARG B 2 632 ? 145.455 166.075 130.382 1.00 61.12 632 ARG A CA 1
ATOM 5220 C C . ARG B 2 632 ? 144.943 167.174 129.462 1.00 61.12 632 ARG A C 1
ATOM 5221 O O . ARG B 2 632 ? 144.318 168.138 129.915 1.00 61.12 632 ARG A O 1
ATOM 5229 N N . THR B 2 633 ? 145.221 167.027 128.170 1.00 57.23 633 THR A N 1
ATOM 5230 C CA . THR B 2 633 ? 144.782 167.965 127.149 1.00 57.23 633 THR A CA 1
ATOM 5231 C C . THR B 2 633 ? 143.958 167.233 126.098 1.00 57.23 633 THR A C 1
ATOM 5232 O O . THR B 2 633 ? 144.034 166.010 125.952 1.00 57.23 633 THR A O 1
ATOM 5236 N N . ARG B 2 634 ? 143.160 168.003 125.361 1.00 56.39 634 ARG A N 1
ATOM 5237 C CA . ARG B 2 634 ? 142.335 167.470 124.287 1.00 56.39 634 ARG A CA 1
ATOM 5238 C C . ARG B 2 634 ? 142.301 168.475 123.145 1.00 56.39 634 ARG A C 1
ATOM 5239 O O . ARG B 2 634 ? 142.185 169.683 123.372 1.00 56.39 634 ARG A O 1
ATOM 5247 N N . TRP B 2 635 ? 142.389 167.958 121.925 1.00 55.10 635 TRP A N 1
ATOM 5248 C CA . TRP B 2 635 ? 142.438 168.768 120.712 1.00 55.10 635 TRP A CA 1
ATOM 5249 C C . TRP B 2 635 ? 141.551 168.082 119.679 1.00 55.10 635 TRP A C 1
ATOM 5250 O O . TRP B 2 635 ? 140.699 167.252 120.014 1.00 55.10 635 TRP A O 1
ATOM 5261 N N . GLY B 2 636 ? 141.740 168.420 118.406 1.00 52.35 636 GLY A N 1
ATOM 5262 C CA . GLY B 2 636 ? 140.955 167.782 117.369 1.00 52.35 636 GLY A CA 1
ATOM 5263 C C . GLY B 2 636 ? 140.202 168.702 116.430 1.00 52.35 636 GLY A C 1
ATOM 5264 O O . GLY B 2 636 ? 139.159 168.318 115.892 1.00 52.35 636 GLY A O 1
ATOM 5265 N N . TYR B 2 637 ? 140.703 169.921 116.241 1.00 55.99 637 TYR A N 1
ATOM 5266 C CA . TYR B 2 637 ? 140.133 170.821 115.246 1.00 55.99 637 TYR A CA 1
ATOM 5267 C C . TYR B 2 637 ? 140.105 170.156 113.874 1.00 55.99 637 TYR A C 1
ATOM 5268 O O . TYR B 2 637 ? 141.114 169.622 113.406 1.00 55.99 637 TYR A O 1
ATOM 5277 N N . GLY B 2 638 ? 138.938 170.191 113.235 1.00 57.31 638 GLY A N 1
ATOM 5278 C CA . GLY B 2 638 ? 138.774 169.612 111.917 1.00 57.31 638 GLY A CA 1
ATOM 5279 C C . GLY B 2 638 ? 137.697 170.296 111.101 1.00 57.31 638 GLY A C 1
ATOM 5280 O O . GLY B 2 638 ? 136.567 170.462 111.569 1.00 57.31 638 GLY A O 1
ATOM 5281 N N . ASP B 2 639 ? 138.033 170.695 109.876 1.00 59.74 639 ASP A N 1
ATOM 5282 C CA . ASP B 2 639 ? 137.106 171.399 109.002 1.00 59.74 639 ASP A CA 1
ATOM 5283 C C . ASP B 2 639 ? 137.035 170.666 107.672 1.00 59.74 639 ASP A C 1
ATOM 5284 O O . ASP B 2 639 ? 137.993 170.001 107.270 1.00 59.74 639 ASP A O 1
ATOM 5289 N N . GLY B 2 640 ? 135.894 170.786 106.996 1.00 58.94 640 GLY A N 1
ATOM 5290 C CA . GLY B 2 640 ? 135.719 170.120 105.723 1.00 58.94 640 GLY A CA 1
ATOM 5291 C C . GLY B 2 640 ? 136.553 170.742 104.619 1.00 58.94 640 GLY A C 1
ATOM 5292 O O . GLY B 2 640 ? 137.109 171.833 104.749 1.00 58.94 640 GLY A O 1
ATOM 5293 N N . LEU B 2 641 ? 136.637 170.023 103.502 1.00 60.02 641 LEU A N 1
ATOM 5294 C CA . LEU B 2 641 ? 137.403 170.472 102.349 1.00 60.02 641 LEU A CA 1
ATOM 5295 C C . LEU B 2 641 ? 136.600 170.230 101.080 1.00 60.02 641 LEU A C 1
ATOM 5296 O O . LEU B 2 641 ? 135.755 169.333 101.022 1.00 60.02 641 LEU A O 1
ATOM 5301 N N . GLY B 2 642 ? 136.871 171.045 100.065 1.00 67.53 642 GLY A N 1
ATOM 5302 C CA . GLY B 2 642 ? 136.187 170.954 98.793 1.00 67.53 642 GLY A CA 1
ATOM 5303 C C . GLY B 2 642 ? 135.094 171.976 98.568 1.00 67.53 642 GLY A C 1
ATOM 5304 O O . GLY B 2 642 ? 134.304 171.811 97.631 1.00 67.53 642 GLY A O 1
ATOM 5305 N N . GLY B 2 643 ? 135.019 173.020 99.389 1.00 68.39 643 GLY A N 1
ATOM 5306 C CA . GLY B 2 643 ? 133.967 174.005 99.259 1.00 68.39 643 GLY A CA 1
ATOM 5307 C C . GLY B 2 643 ? 132.677 173.641 99.955 1.00 68.39 643 GLY A C 1
ATOM 5308 O O . GLY B 2 643 ? 131.657 174.304 99.733 1.00 68.39 643 GLY A O 1
ATOM 5309 N N . LYS B 2 644 ? 132.689 172.607 100.793 1.00 64.68 644 LYS A N 1
ATOM 5310 C CA . LYS B 2 644 ? 131.494 172.141 101.481 1.00 64.68 644 LYS A CA 1
ATOM 5311 C C . LYS B 2 644 ? 131.822 171.962 102.956 1.00 64.68 644 LYS A C 1
ATOM 5312 O O . LYS B 2 644 ? 132.921 171.524 103.305 1.00 64.68 644 LYS A O 1
ATOM 5318 N N . GLU B 2 645 ? 130.863 172.300 103.815 1.00 64.10 645 GLU A N 1
ATOM 5319 C CA . GLU B 2 645 ? 131.101 172.339 105.249 1.00 64.10 645 GLU A CA 1
ATOM 5320 C C . GLU B 2 645 ? 131.056 170.934 105.851 1.00 64.10 645 GLU A C 1
ATOM 5321 O O . GLU B 2 645 ? 130.746 169.944 105.183 1.00 64.10 645 GLU A O 1
ATOM 5327 N N . MET B 2 646 ? 131.379 170.856 107.145 1.00 61.84 646 MET A N 1
ATOM 5328 C CA . MET B 2 646 ? 131.421 169.612 107.903 1.00 61.84 646 MET A CA 1
ATOM 5329 C C . MET B 2 646 ? 130.043 169.304 108.491 1.00 61.84 646 MET A C 1
ATOM 5330 O O . MET B 2 646 ? 129.347 170.215 108.948 1.00 61.84 646 MET A O 1
ATOM 5335 N N . PRO B 2 647 ? 129.623 168.039 108.478 1.00 64.93 647 PRO A N 1
ATOM 5336 C CA . PRO B 2 647 ? 128.315 167.684 109.048 1.00 64.93 647 PRO A CA 1
ATOM 5337 C C . PRO B 2 647 ? 128.219 168.056 110.521 1.00 64.93 647 PRO A C 1
ATOM 5338 O O . PRO B 2 647 ? 129.188 167.940 111.276 1.00 64.93 647 PRO A O 1
ATOM 5342 N N . PHE B 2 648 ? 127.033 168.508 110.926 1.00 64.50 648 PHE A N 1
ATOM 5343 C CA . PHE B 2 648 ? 126.798 168.945 112.297 1.00 64.50 648 PHE A CA 1
ATOM 5344 C C . PHE B 2 648 ? 126.584 167.790 113.267 1.00 64.50 648 PHE A C 1
ATOM 5345 O O . PHE B 2 648 ? 126.633 168.012 114.482 1.00 64.50 648 PHE A O 1
ATOM 5353 N N . TYR B 2 649 ? 126.344 166.577 112.775 1.00 65.71 649 TYR A N 1
ATOM 5354 C CA . TYR B 2 649 ? 126.149 165.425 113.643 1.00 65.71 649 TYR A CA 1
ATOM 5355 C C . TYR B 2 649 ? 127.458 164.740 114.016 1.00 65.71 649 TYR A C 1
ATOM 5356 O O . TYR B 2 649 ? 127.437 163.765 114.774 1.00 65.71 649 TYR A O 1
ATOM 5365 N N . GLU B 2 650 ? 128.590 165.225 113.503 1.00 64.88 650 GLU A N 1
ATOM 5366 C CA . GLU B 2 650 ? 129.906 164.722 113.874 1.00 64.88 650 GLU A CA 1
ATOM 5367 C C . GLU B 2 650 ? 130.722 165.761 114.636 1.00 64.88 650 GLU A C 1
ATOM 5368 O O . GLU B 2 650 ? 131.941 165.615 114.764 1.00 64.88 650 GLU A O 1
ATOM 5374 N N . ASN B 2 651 ? 130.071 166.803 115.147 1.00 62.29 651 ASN A N 1
ATOM 5375 C CA . ASN B 2 651 ? 130.779 167.865 115.844 1.00 62.29 651 ASN A CA 1
ATOM 5376 C C . ASN B 2 651 ? 131.326 167.366 117.179 1.00 62.29 651 ASN A C 1
ATOM 5377 O O . ASN B 2 651 ? 130.961 166.297 117.675 1.00 62.29 651 ASN A O 1
ATOM 5382 N N . PHE B 2 652 ? 132.216 168.164 117.761 1.00 60.94 652 PHE A N 1
ATOM 5383 C CA . PHE B 2 652 ? 132.839 167.849 119.039 1.00 60.94 652 PHE A CA 1
ATOM 5384 C C . PHE B 2 652 ? 132.122 168.591 120.157 1.00 60.94 652 PHE A C 1
ATOM 5385 O O . PHE B 2 652 ? 131.870 169.796 120.050 1.00 60.94 652 PHE A O 1
ATOM 5393 N N . TYR B 2 653 ? 131.798 167.868 121.225 1.00 70.26 653 TYR A N 1
ATOM 5394 C CA . TYR B 2 653 ? 131.168 168.436 122.406 1.00 70.26 653 TYR A CA 1
ATOM 5395 C C . TYR B 2 653 ? 132.137 168.359 123.577 1.00 70.26 653 TYR A C 1
ATOM 5396 O O . TYR B 2 653 ? 132.829 167.353 123.757 1.00 70.26 653 TYR A O 1
ATOM 5405 N N . ALA B 2 654 ? 132.182 169.426 124.370 1.00 67.12 654 ALA A N 1
ATOM 5406 C CA . ALA B 2 654 ? 133.042 169.485 125.540 1.00 67.12 654 ALA A CA 1
ATOM 5407 C C . ALA B 2 654 ? 132.230 169.980 126.726 1.00 67.12 654 ALA A C 1
ATOM 5408 O O . ALA B 2 654 ? 131.289 170.761 126.568 1.00 67.12 654 ALA A O 1
ATOM 5410 N N . GLY B 2 655 ? 132.600 169.518 127.911 1.00 68.36 655 GLY A N 1
ATOM 5411 C CA . GLY B 2 655 ? 131.922 169.880 129.132 1.00 68.36 655 GLY A CA 1
ATOM 5412 C C . GLY B 2 655 ? 131.694 168.658 129.992 1.00 68.36 655 GLY A C 1
ATOM 5413 O O . GLY B 2 655 ? 132.211 167.575 129.722 1.00 68.36 655 GLY A O 1
ATOM 5414 N N . GLY B 2 656 ? 130.905 168.842 131.047 1.00 70.03 656 GLY A N 1
ATOM 5415 C CA . GLY B 2 656 ? 130.607 167.760 131.960 1.00 70.03 656 GLY A CA 1
ATOM 5416 C C . GLY B 2 656 ? 131.755 167.469 132.907 1.00 70.03 656 GLY A C 1
ATOM 5417 O O . GLY B 2 656 ? 132.819 168.089 132.873 1.00 70.03 656 GLY A O 1
ATOM 5418 N N . SER B 2 657 ? 131.521 166.486 133.778 1.00 72.98 657 SER A N 1
ATOM 5419 C CA . SER B 2 657 ? 132.526 166.103 134.762 1.00 72.98 657 SER A CA 1
ATOM 5420 C C . SER B 2 657 ? 133.683 165.328 134.145 1.00 72.98 657 SER A C 1
ATOM 5421 O O . SER B 2 657 ? 134.592 164.912 134.872 1.00 72.98 657 SER A O 1
ATOM 5424 N N . SER B 2 658 ? 133.669 165.112 132.829 1.00 71.11 658 SER A N 1
ATOM 5425 C CA . SER B 2 658 ? 134.723 164.358 132.166 1.00 71.11 658 SER A CA 1
ATOM 5426 C C . SER B 2 658 ? 135.839 165.231 131.607 1.00 71.11 658 SER A C 1
ATOM 5427 O O . SER B 2 658 ? 136.999 164.807 131.626 1.00 71.11 658 SER A O 1
ATOM 5430 N N . THR B 2 659 ? 135.524 166.430 131.114 1.00 67.64 659 THR A N 1
ATOM 5431 C CA . THR B 2 659 ? 136.518 167.301 130.499 1.00 67.64 659 THR A CA 1
ATOM 5432 C C . THR B 2 659 ? 136.745 168.577 131.300 1.00 67.64 659 THR A C 1
ATOM 5433 O O . THR B 2 659 ? 137.880 168.871 131.687 1.00 67.64 659 THR A O 1
ATOM 5437 N N . VAL B 2 660 ? 135.692 169.348 131.561 1.00 65.33 660 VAL A N 1
ATOM 5438 C CA . VAL B 2 660 ? 135.795 170.620 132.278 1.00 65.33 660 VAL A CA 1
ATOM 5439 C C . VAL B 2 660 ? 134.814 170.547 133.445 1.00 65.33 660 VAL A C 1
ATOM 5440 O O . VAL B 2 660 ? 133.615 170.799 133.287 1.00 65.33 660 VAL A O 1
ATOM 5444 N N . ARG B 2 661 ? 135.320 170.204 134.627 1.00 67.40 661 ARG A N 1
ATOM 5445 C CA . ARG B 2 661 ? 134.469 170.116 135.805 1.00 67.40 661 ARG A CA 1
ATOM 5446 C C . ARG B 2 661 ? 134.014 171.504 136.239 1.00 67.40 661 ARG A C 1
ATOM 5447 O O . ARG B 2 661 ? 134.776 172.472 136.188 1.00 67.40 661 ARG A O 1
ATOM 5455 N N . GLY B 2 662 ? 132.757 171.594 136.671 1.00 69.17 662 GLY A N 1
ATOM 5456 C CA . GLY B 2 662 ? 132.152 172.840 137.087 1.00 69.17 662 GLY A CA 1
ATOM 5457 C C . GLY B 2 662 ? 131.066 173.344 136.162 1.00 69.17 662 GLY A C 1
ATOM 5458 O O . GLY B 2 662 ? 130.299 174.234 136.555 1.00 69.17 662 GLY A O 1
ATOM 5459 N N . PHE B 2 663 ? 130.977 172.806 134.950 1.00 70.73 663 PHE A N 1
ATOM 5460 C CA . PHE B 2 663 ? 129.959 173.190 133.985 1.00 70.73 663 PHE A CA 1
ATOM 5461 C C . PHE B 2 663 ? 129.006 172.027 133.742 1.00 70.73 663 PHE A C 1
ATOM 5462 O O . PHE B 2 663 ? 129.308 170.876 134.068 1.00 70.73 663 PHE A O 1
ATOM 5470 N N . GLN B 2 664 ? 127.848 172.341 133.165 1.00 77.00 664 GLN A N 1
ATOM 5471 C CA . GLN B 2 664 ? 126.864 171.314 132.863 1.00 77.00 664 GLN A CA 1
ATOM 5472 C C . GLN B 2 664 ? 127.362 170.414 131.733 1.00 77.00 664 GLN A C 1
ATOM 5473 O O . GLN B 2 664 ? 128.446 170.607 131.176 1.00 77.00 664 GLN A O 1
ATOM 5479 N N . SER B 2 665 ? 126.549 169.415 131.401 1.00 73.17 665 SER A N 1
ATOM 5480 C CA . SER B 2 665 ? 126.933 168.431 130.397 1.00 73.17 665 SER A CA 1
ATOM 5481 C C . SER B 2 665 ? 127.069 169.078 129.024 1.00 73.17 665 SER A C 1
ATOM 5482 O O . SER B 2 665 ? 126.137 169.727 128.542 1.00 73.17 665 SER A O 1
ATOM 5485 N N . ASN B 2 666 ? 128.252 168.921 128.433 1.00 72.03 666 ASN A N 1
ATOM 5486 C CA . ASN B 2 666 ? 128.576 169.246 127.038 1.00 72.03 666 ASN A CA 1
ATOM 5487 C C . ASN B 2 666 ? 127.884 170.515 126.527 1.00 72.03 666 ASN A C 1
ATOM 5488 O O . ASN B 2 666 ? 127.261 170.540 125.465 1.00 72.03 666 ASN A O 1
ATOM 5493 N N . THR B 2 667 ? 128.048 171.604 127.289 1.00 68.47 667 THR A N 1
ATOM 5494 C CA . THR B 2 667 ? 127.568 172.927 126.873 1.00 68.47 667 THR A CA 1
ATOM 5495 C C . THR B 2 667 ? 128.707 173.941 127.028 1.00 68.47 667 THR A C 1
ATOM 5496 O O . THR B 2 667 ? 128.768 174.698 128.001 1.00 68.47 667 THR A O 1
ATOM 5500 N N . ILE B 2 668 ? 129.609 173.957 126.047 1.00 64.70 668 ILE A N 1
ATOM 5501 C CA . ILE B 2 668 ? 130.654 174.975 125.967 1.00 64.70 668 ILE A CA 1
ATOM 5502 C C . ILE B 2 668 ? 130.740 175.638 124.599 1.00 64.70 668 ILE A C 1
ATOM 5503 O O . ILE B 2 668 ? 131.251 176.769 124.495 1.00 64.70 668 ILE A O 1
ATOM 5508 N N . GLY B 2 669 ? 130.240 175.014 123.527 1.00 65.86 669 GLY A N 1
ATOM 5509 C CA . GLY B 2 669 ? 130.452 175.511 122.198 1.00 65.86 669 GLY A CA 1
ATOM 5510 C C . GLY B 2 669 ? 129.634 176.756 121.897 1.00 65.86 669 GLY A C 1
ATOM 5511 O O . GLY B 2 669 ? 129.085 177.409 122.795 1.00 65.86 669 GLY A O 1
ATOM 5512 N N . PRO B 2 670 ? 129.565 177.106 120.613 1.00 67.23 670 PRO A N 1
ATOM 5513 C CA . PRO B 2 670 ? 128.814 178.302 120.213 1.00 67.23 670 PRO A CA 1
ATOM 5514 C C . PRO B 2 670 ? 127.311 178.098 120.333 1.00 67.23 670 PRO A C 1
ATOM 5515 O O . PRO B 2 670 ? 126.770 177.052 119.967 1.00 67.23 670 PRO A O 1
ATOM 5519 N N . LYS B 2 671 ? 126.636 179.128 120.838 1.00 74.16 671 LYS A N 1
ATOM 5520 C CA . LYS B 2 671 ? 125.196 179.105 121.060 1.00 74.16 671 LYS A CA 1
ATOM 5521 C C . LYS B 2 671 ? 124.467 179.331 119.741 1.00 74.16 671 LYS A C 1
ATOM 5522 O O . LYS B 2 671 ? 124.738 180.308 119.037 1.00 74.16 671 LYS A O 1
ATOM 5528 N N . ALA B 2 672 ? 123.540 178.434 119.415 1.00 75.13 672 ALA A N 1
ATOM 5529 C CA . ALA B 2 672 ? 122.762 178.583 118.193 1.00 75.13 672 ALA A CA 1
ATOM 5530 C C . ALA B 2 672 ? 121.686 179.650 118.369 1.00 75.13 672 ALA A C 1
ATOM 5531 O O . ALA B 2 672 ? 121.252 179.949 119.484 1.00 75.13 672 ALA A O 1
ATOM 5533 N N . VAL B 2 673 ? 121.266 180.239 117.251 1.00 80.69 673 VAL A N 1
ATOM 5534 C CA . VAL B 2 673 ? 120.178 181.213 117.219 1.00 80.69 673 VAL A CA 1
ATOM 5535 C C . VAL B 2 673 ? 119.298 180.892 116.018 1.00 80.69 673 VAL A C 1
ATOM 5536 O O . VAL B 2 673 ? 119.786 180.364 115.011 1.00 80.69 673 VAL A O 1
ATOM 5540 N N . TYR B 2 674 ? 118.007 181.190 116.128 1.00 86.93 674 TYR A N 1
ATOM 5541 C CA . TYR B 2 674 ? 117.054 180.885 115.072 1.00 86.93 674 TYR A CA 1
ATOM 5542 C C . TYR B 2 674 ? 116.560 182.157 114.387 1.00 86.93 674 TYR A C 1
ATOM 5543 O O . TYR B 2 674 ? 117.020 183.269 114.656 1.00 86.93 674 TYR A O 1
ATOM 5552 N N . PHE B 2 675 ? 115.601 181.970 113.486 1.00 90.48 675 PHE A N 1
ATOM 5553 C CA . PHE B 2 675 ? 114.931 183.056 112.786 1.00 90.48 675 PHE A CA 1
ATOM 5554 C C . PHE B 2 675 ? 113.438 182.747 112.763 1.00 90.48 675 PHE A C 1
ATOM 5555 O O . PHE B 2 675 ? 113.026 181.658 113.182 1.00 90.48 675 PHE A O 1
ATOM 5563 N N . PRO B 2 676 ? 112.594 183.685 112.288 1.00 101.78 676 PRO A N 1
ATOM 5564 C CA . PRO B 2 676 ? 111.147 183.421 112.307 1.00 101.78 676 PRO A CA 1
ATOM 5565 C C . PRO B 2 676 ? 110.728 182.288 111.381 1.00 101.78 676 PRO A C 1
ATOM 5566 O O . PRO B 2 676 ? 110.144 182.511 110.316 1.00 101.78 676 PRO A O 1
ATOM 5570 N N . HIS B 2 677 ? 111.033 181.058 111.800 1.00 108.23 677 HIS A N 1
ATOM 5571 C CA . HIS B 2 677 ? 110.607 179.838 111.126 1.00 108.23 677 HIS A CA 1
ATOM 5572 C C . HIS B 2 677 ? 109.691 178.995 112.008 1.00 108.23 677 HIS A C 1
ATOM 5573 O O . HIS B 2 677 ? 109.873 177.777 112.104 1.00 108.23 677 HIS A O 1
ATOM 5580 N N . GLN B 2 678 ? 108.709 179.623 112.652 1.00 122.70 678 GLN A N 1
ATOM 5581 C CA . GLN B 2 678 ? 107.929 179.063 113.756 1.00 122.70 678 GLN A CA 1
ATOM 5582 C C . GLN B 2 678 ? 106.975 177.941 113.340 1.00 122.70 678 GLN A C 1
ATOM 5583 O O . GLN B 2 678 ? 106.259 177.448 114.223 1.00 122.70 678 GLN A O 1
ATOM 5589 N N . ALA B 2 679 ? 106.907 177.500 112.083 1.00 124.80 679 ALA A N 1
ATOM 5590 C CA . ALA B 2 679 ? 106.033 176.390 111.701 1.00 124.80 679 ALA A CA 1
ATOM 5591 C C . ALA B 2 679 ? 106.737 175.084 112.060 1.00 124.80 679 ALA A C 1
ATOM 5592 O O . ALA B 2 679 ? 107.492 174.507 111.275 1.00 124.80 679 ALA A O 1
ATOM 5594 N N . SER B 2 680 ? 106.481 174.611 113.278 1.00 133.31 680 SER A N 1
ATOM 5595 C CA . SER B 2 680 ? 107.175 173.454 113.832 1.00 133.31 680 SER A CA 1
ATOM 5596 C C . SER B 2 680 ? 106.258 172.240 113.940 1.00 133.31 680 SER A C 1
ATOM 5597 O O . SER B 2 680 ? 106.597 171.244 114.585 1.00 133.31 680 SER A O 1
ATOM 5600 N N . ASN B 2 681 ? 105.086 172.306 113.305 1.00 142.16 681 ASN A N 1
ATOM 5601 C CA . ASN B 2 681 ? 104.221 171.143 113.095 1.00 142.16 681 ASN A CA 1
ATOM 5602 C C . ASN B 2 681 ? 103.824 170.483 114.421 1.00 142.16 681 ASN A C 1
ATOM 5603 O O . ASN B 2 681 ? 104.249 169.373 114.750 1.00 142.16 681 ASN A O 1
ATOM 5608 N N . TYR B 2 682 ? 102.998 171.208 115.181 1.00 150.38 682 TYR A N 1
ATOM 5609 C CA . TYR B 2 682 ? 102.379 170.686 116.403 1.00 150.38 682 TYR A CA 1
ATOM 5610 C C . TYR B 2 682 ? 103.437 170.314 117.448 1.00 150.38 682 TYR A C 1
ATOM 5611 O O . TYR B 2 682 ? 103.691 169.144 117.742 1.00 150.38 682 TYR A O 1
ATOM 5620 N N . ASP B 2 683 ? 104.066 171.369 117.981 1.00 149.34 683 ASP A N 1
ATOM 5621 C CA . ASP B 2 683 ? 105.124 171.336 118.989 1.00 149.34 683 ASP A CA 1
ATOM 5622 C C . ASP B 2 683 ? 104.917 170.244 120.034 1.00 149.34 683 ASP A C 1
ATOM 5623 O O . ASP B 2 683 ? 103.787 170.005 120.480 1.00 149.34 683 ASP A O 1
ATOM 5628 N N . PRO B 2 684 ? 105.989 169.566 120.450 1.00 148.20 684 PRO A N 1
ATOM 5629 C CA . PRO B 2 684 ? 105.846 168.388 121.317 1.00 148.20 684 PRO A CA 1
ATOM 5630 C C . PRO B 2 684 ? 105.534 168.707 122.774 1.00 148.20 684 PRO A C 1
ATOM 5631 O O . PRO B 2 684 ? 105.721 167.847 123.639 1.00 148.20 684 PRO A O 1
ATOM 5635 N N . ASP B 2 685 ? 105.073 169.927 123.061 1.00 148.48 685 ASP A N 1
ATOM 5636 C CA . ASP B 2 685 ? 104.653 170.332 124.405 1.00 148.48 685 ASP A CA 1
ATOM 5637 C C . ASP B 2 685 ? 105.824 170.252 125.392 1.00 148.48 685 ASP A C 1
ATOM 5638 O O . ASP B 2 685 ? 105.897 169.376 126.258 1.00 148.48 685 ASP A O 1
ATOM 5643 N N . TYR B 2 686 ? 106.771 171.171 125.175 1.00 144.09 686 TYR A N 1
ATOM 5644 C CA . TYR B 2 686 ? 107.900 171.449 126.063 1.00 144.09 686 TYR A CA 1
ATOM 5645 C C . TYR B 2 686 ? 109.031 170.444 125.882 1.00 144.09 686 TYR A C 1
ATOM 5646 O O . TYR B 2 686 ? 110.101 170.594 126.478 1.00 144.09 686 TYR A O 1
ATOM 5655 N N . ASP B 2 687 ? 108.819 169.423 125.051 1.00 134.89 687 ASP A N 1
ATOM 5656 C CA . ASP B 2 687 ? 109.951 168.615 124.617 1.00 134.89 687 ASP A CA 1
ATOM 5657 C C . ASP B 2 687 ? 110.894 169.446 123.754 1.00 134.89 687 ASP A C 1
ATOM 5658 O O . ASP B 2 687 ? 112.119 169.334 123.883 1.00 134.89 687 ASP A O 1
ATOM 5663 N N . TYR B 2 688 ? 110.340 170.304 122.900 1.00 131.30 688 TYR A N 1
ATOM 5664 C CA . TYR B 2 688 ? 111.100 171.262 122.110 1.00 131.30 688 TYR A CA 1
ATOM 5665 C C . TYR B 2 688 ? 110.658 172.672 122.482 1.00 131.30 688 TYR A C 1
ATOM 5666 O O . TYR B 2 688 ? 109.456 172.944 122.575 1.00 131.30 688 TYR A O 1
ATOM 5668 N N . GLU B 2 689 ? 111.626 173.560 122.698 1.00 128.22 689 GLU A N 1
ATOM 5669 C CA . GLU B 2 689 ? 111.369 174.936 123.099 1.00 128.22 689 GLU A CA 1
ATOM 5670 C C . GLU B 2 689 ? 112.216 175.896 122.275 1.00 128.22 689 GLU A C 1
ATOM 5671 O O . GLU B 2 689 ? 112.859 175.501 121.297 1.00 128.22 689 GLU A O 1
ATOM 5677 N N . CYS B 2 690 ? 112.199 177.169 122.682 1.00 121.85 690 CYS A N 1
ATOM 5678 C CA . CYS B 2 690 ? 113.043 178.197 122.081 1.00 121.85 690 CYS A CA 1
ATOM 5679 C C . CYS B 2 690 ? 112.782 178.339 120.586 1.00 121.85 690 CYS A C 1
ATOM 5680 O O . CYS B 2 690 ? 113.596 177.899 119.767 1.00 121.85 690 CYS A O 1
ATOM 5683 N N . ALA B 2 691 ? 111.620 178.906 120.240 1.00 124.10 691 ALA A N 1
ATOM 5684 C CA . ALA B 2 691 ? 111.172 179.114 118.857 1.00 124.10 691 ALA A CA 1
ATOM 5685 C C . ALA B 2 691 ? 110.747 177.798 118.203 1.00 124.10 691 ALA A C 1
ATOM 5686 O O . ALA B 2 691 ? 111.054 177.526 117.040 1.00 124.10 691 ALA A O 1
ATOM 5688 N N . THR B 2 692 ? 110.033 176.978 118.973 1.00 131.92 692 THR A N 1
ATOM 5689 C CA . THR B 2 692 ? 109.242 175.886 118.421 1.00 131.92 692 THR A CA 1
ATOM 5690 C C . THR B 2 692 ? 107.912 176.489 117.971 1.00 131.92 692 THR A C 1
ATOM 5691 O O . THR B 2 692 ? 107.793 177.716 117.900 1.00 131.92 692 THR A O 1
ATOM 5695 N N . GLN B 2 693 ? 106.916 175.652 117.658 1.00 136.17 693 GLN A N 1
ATOM 5696 C CA . GLN B 2 693 ? 105.617 176.153 117.211 1.00 136.17 693 GLN A CA 1
ATOM 5697 C C . GLN B 2 693 ? 105.045 177.192 118.170 1.00 136.17 693 GLN A C 1
ATOM 5698 O O . GLN B 2 693 ? 104.405 178.155 117.732 1.00 136.17 693 GLN A O 1
ATOM 5704 N N . ASP B 2 694 ? 105.276 177.031 119.472 1.00 139.14 694 ASP A N 1
ATOM 5705 C CA . ASP B 2 694 ? 104.818 178.015 120.447 1.00 139.14 694 ASP A CA 1
ATOM 5706 C C . ASP B 2 694 ? 105.987 178.569 121.253 1.00 139.14 694 ASP A C 1
ATOM 5707 O O . ASP B 2 694 ? 105.895 178.707 122.477 1.00 139.14 694 ASP A O 1
ATOM 5712 N N . GLY B 2 695 ? 107.083 178.888 120.579 1.00 132.35 695 GLY A N 1
ATOM 5713 C CA . GLY B 2 695 ? 108.274 179.429 121.200 1.00 132.35 695 GLY A CA 1
ATOM 5714 C C . GLY B 2 695 ? 108.407 180.925 121.005 1.00 132.35 695 GLY A C 1
ATOM 5715 O O . GLY B 2 695 ? 107.417 181.666 120.987 1.00 132.35 695 GLY A O 1
ATOM 5716 N N . ALA B 2 696 ? 109.651 181.377 120.856 1.00 130.29 696 ALA A N 1
ATOM 5717 C CA . ALA B 2 696 ? 109.967 182.787 120.657 1.00 130.29 696 ALA A CA 1
ATOM 5718 C C . ALA B 2 696 ? 109.827 183.113 119.174 1.00 130.29 696 ALA A C 1
ATOM 5719 O O . ALA B 2 696 ? 110.414 182.436 118.324 1.00 130.29 696 ALA A O 1
ATOM 5721 N N . LYS B 2 697 ? 109.044 184.149 118.866 1.00 125.15 697 LYS A N 1
ATOM 5722 C CA . LYS B 2 697 ? 108.797 184.500 117.471 1.00 125.15 697 LYS A CA 1
ATOM 5723 C C . LYS B 2 697 ? 110.045 185.066 116.802 1.00 125.15 697 LYS A C 1
ATOM 5724 O O . LYS B 2 697 ? 110.399 184.654 115.692 1.00 125.15 697 LYS A O 1
ATOM 5730 N N . ASP B 2 698 ? 110.725 186.007 117.456 1.00 123.36 698 ASP A N 1
ATOM 5731 C CA . ASP B 2 698 ? 111.851 186.721 116.851 1.00 123.36 698 ASP A CA 1
ATOM 5732 C C . ASP B 2 698 ? 113.099 186.525 117.707 1.00 123.36 698 ASP A C 1
ATOM 5733 O O . ASP B 2 698 ? 113.170 186.983 118.848 1.00 123.36 698 ASP A O 1
ATOM 5738 N N . LEU B 2 699 ? 114.092 185.836 117.139 1.00 116.18 699 LEU A N 1
ATOM 5739 C CA . LEU B 2 699 ? 115.449 185.778 117.687 1.00 116.18 699 LEU A CA 1
ATOM 5740 C C . LEU B 2 699 ? 115.457 185.233 119.117 1.00 116.18 699 LEU A C 1
ATOM 5741 O O . LEU B 2 699 ? 115.732 185.948 120.084 1.00 116.18 699 LEU A O 1
ATOM 5746 N N . CYS B 2 700 ? 115.125 183.943 119.234 1.00 114.90 700 CYS A N 1
ATOM 5747 C CA . CYS B 2 700 ? 115.079 183.291 120.540 1.00 114.90 700 CYS A CA 1
ATOM 5748 C C . CYS B 2 700 ? 116.391 183.424 121.304 1.00 114.90 700 CYS A C 1
ATOM 5749 O O . CYS B 2 700 ? 116.385 183.450 122.541 1.00 114.90 700 CYS A O 1
ATOM 5752 N N . LYS B 2 701 ? 117.518 183.517 120.595 1.00 99.11 701 LYS A N 1
ATOM 5753 C CA . LYS B 2 701 ? 118.847 183.594 121.206 1.00 99.11 701 LYS A CA 1
ATOM 5754 C C . LYS B 2 701 ? 119.071 182.405 122.145 1.00 99.11 701 LYS A C 1
ATOM 5755 O O . LYS B 2 701 ? 119.191 182.535 123.364 1.00 99.11 701 LYS A O 1
ATOM 5761 N N . SER B 2 702 ? 119.119 181.232 121.522 1.00 93.04 702 SER A N 1
ATOM 5762 C CA . SER B 2 702 ? 119.014 179.957 122.213 1.00 93.04 702 SER A CA 1
ATOM 5763 C C . SER B 2 702 ? 120.184 179.727 123.166 1.00 93.04 702 SER A C 1
ATOM 5764 O O . SER B 2 702 ? 121.299 180.215 122.965 1.00 93.04 702 SER A O 1
ATOM 5767 N N . ASP B 2 703 ? 119.916 178.973 124.226 1.00 89.35 703 ASP A N 1
ATOM 5768 C CA . ASP B 2 703 ? 120.931 178.330 125.044 1.00 89.35 703 ASP A CA 1
ATOM 5769 C C . ASP B 2 703 ? 121.177 176.933 124.468 1.00 89.35 703 ASP A C 1
ATOM 5770 O O . ASP B 2 703 ? 120.809 176.656 123.324 1.00 89.35 703 ASP A O 1
ATOM 5775 N N . ASP B 2 704 ? 121.806 176.048 125.245 1.00 88.30 704 ASP A N 1
ATOM 5776 C CA . ASP B 2 704 ? 122.057 174.671 124.824 1.00 88.30 704 ASP A CA 1
ATOM 5777 C C . ASP B 2 704 ? 122.889 174.655 123.548 1.00 88.30 704 ASP A C 1
ATOM 5778 O O . ASP B 2 704 ? 122.418 174.219 122.493 1.00 88.30 704 ASP A O 1
ATOM 5783 N N . ALA B 2 705 ? 124.124 175.144 123.646 1.00 76.23 705 ALA A N 1
ATOM 5784 C CA . ALA B 2 705 ? 124.972 175.347 122.480 1.00 76.23 705 ALA A CA 1
ATOM 5785 C C . ALA B 2 705 ? 125.229 174.042 121.737 1.00 76.23 705 ALA A C 1
ATOM 5786 O O . ALA B 2 705 ? 125.079 172.945 122.282 1.00 76.23 705 ALA A O 1
ATOM 5788 N N . VAL B 2 706 ? 125.627 174.177 120.473 1.00 69.42 706 VAL A N 1
ATOM 5789 C CA . VAL B 2 706 ? 126.034 173.049 119.636 1.00 69.42 706 VAL A CA 1
ATOM 5790 C C . VAL B 2 706 ? 127.528 173.229 119.371 1.00 69.42 706 VAL A C 1
ATOM 5791 O O . VAL B 2 706 ? 127.975 174.294 118.932 1.00 69.42 706 VAL A O 1
ATOM 5795 N N . GLY B 2 707 ? 128.313 172.195 119.665 1.00 65.44 707 GLY A N 1
ATOM 5796 C CA . GLY B 2 707 ? 129.758 172.263 119.556 1.00 65.44 707 GLY A CA 1
ATOM 5797 C C . GLY B 2 707 ? 130.284 172.611 118.178 1.00 65.44 707 GLY A C 1
ATOM 5798 O O . GLY B 2 707 ? 129.843 172.043 117.174 1.00 65.44 707 GLY A O 1
ATOM 5799 N N . GLY B 2 708 ? 131.224 173.551 118.119 1.00 59.60 708 GLY A N 1
ATOM 5800 C CA . GLY B 2 708 ? 131.842 173.935 116.865 1.00 59.60 708 GLY A CA 1
ATOM 5801 C C . GLY B 2 708 ? 132.832 172.911 116.350 1.00 59.60 708 GLY A C 1
ATOM 5802 O O . GLY B 2 708 ? 133.042 171.870 116.980 1.00 59.60 708 GLY A O 1
ATOM 5803 N N . ASN B 2 709 ? 133.449 173.193 115.201 1.00 55.21 709 ASN A N 1
ATOM 5804 C CA . ASN B 2 709 ? 134.427 172.268 114.635 1.00 55.21 709 ASN A CA 1
ATOM 5805 C C . ASN B 2 709 ? 135.707 172.250 115.463 1.00 55.21 709 ASN A C 1
ATOM 5806 O O . ASN B 2 709 ? 136.266 171.183 115.745 1.00 55.21 709 ASN A O 1
ATOM 5811 N N . ALA B 2 710 ? 136.193 173.426 115.855 1.00 54.98 710 ALA A N 1
ATOM 5812 C CA . ALA B 2 710 ? 137.413 173.501 116.641 1.00 54.98 710 ALA A CA 1
ATOM 5813 C C . ALA B 2 710 ? 137.153 173.107 118.093 1.00 54.98 710 ALA A C 1
ATOM 5814 O O . ALA B 2 710 ? 136.020 173.122 118.579 1.00 54.98 710 ALA A O 1
ATOM 5816 N N . MET B 2 711 ? 138.235 172.758 118.790 1.00 55.36 711 MET A N 1
ATOM 5817 C CA . MET B 2 711 ? 138.179 172.342 120.185 1.00 55.36 711 MET A CA 1
ATOM 5818 C C . MET B 2 711 ? 139.593 172.305 120.742 1.00 55.36 711 MET A C 1
ATOM 5819 O O . MET B 2 711 ? 140.501 171.785 120.088 1.00 55.36 711 MET A O 1
ATOM 5824 N N . ALA B 2 712 ? 139.775 172.847 121.950 1.00 52.63 712 ALA A N 1
ATOM 5825 C CA . ALA B 2 712 ? 141.083 172.809 122.605 1.00 52.63 712 ALA A CA 1
ATOM 5826 C C . ALA B 2 712 ? 140.862 172.999 124.103 1.00 52.63 712 ALA A C 1
ATOM 5827 O O . ALA B 2 712 ? 140.448 174.077 124.537 1.00 52.63 712 ALA A O 1
ATOM 5829 N N . VAL B 2 713 ? 141.126 171.952 124.881 1.00 53.23 713 VAL A N 1
ATOM 5830 C CA . VAL B 2 713 ? 141.022 172.028 126.333 1.00 53.23 713 VAL A CA 1
ATOM 5831 C C . VAL B 2 713 ? 142.300 171.478 126.952 1.00 53.23 713 VAL A C 1
ATOM 5832 O O . VAL B 2 713 ? 143.046 170.711 126.337 1.00 53.23 713 VAL A O 1
ATOM 5836 N N . ALA B 2 714 ? 142.545 171.875 128.198 1.00 55.13 714 ALA A N 1
ATOM 5837 C CA . ALA B 2 714 ? 143.703 171.413 128.950 1.00 55.13 714 ALA A CA 1
ATOM 5838 C C . ALA B 2 714 ? 143.403 171.551 130.433 1.00 55.13 714 ALA A C 1
ATOM 5839 O O . ALA B 2 714 ? 142.624 172.420 130.830 1.00 55.13 714 ALA A O 1
ATOM 5841 N N . SER B 2 715 ? 144.014 170.691 131.244 1.00 58.22 715 SER A N 1
ATOM 5842 C CA . SER B 2 715 ? 143.788 170.730 132.682 1.00 58.22 715 SER A CA 1
ATOM 5843 C C . SER B 2 715 ? 144.978 170.123 133.406 1.00 58.22 715 SER A C 1
ATOM 5844 O O . SER B 2 715 ? 145.400 169.008 133.086 1.00 58.22 715 SER A O 1
ATOM 5847 N N . LEU B 2 716 ? 145.511 170.860 134.374 1.00 62.69 716 LEU A N 1
ATOM 5848 C CA . LEU B 2 716 ? 146.561 170.380 135.257 1.00 62.69 716 LEU A CA 1
ATOM 5849 C C . LEU B 2 716 ? 145.974 170.156 136.646 1.00 62.69 716 LEU A C 1
ATOM 5850 O O . LEU B 2 716 ? 145.038 170.842 137.064 1.00 62.69 716 LEU A O 1
ATOM 5855 N N . GLU B 2 717 ? 146.530 169.180 137.363 1.00 70.14 717 GLU A N 1
ATOM 5856 C CA . GLU B 2 717 ? 145.892 168.709 138.591 1.00 70.14 717 GLU A CA 1
ATOM 5857 C C . GLU B 2 717 ? 146.955 168.170 139.539 1.00 70.14 717 GLU A C 1
ATOM 5858 O O . GLU B 2 717 ? 147.664 167.219 139.197 1.00 70.14 717 GLU A O 1
ATOM 5864 N N . PHE B 2 718 ? 147.061 168.775 140.720 1.00 71.66 718 PHE A N 1
ATOM 5865 C CA . PHE B 2 718 ? 147.934 168.258 141.764 1.00 71.66 718 PHE A CA 1
ATOM 5866 C C . PHE B 2 718 ? 147.219 167.170 142.556 1.00 71.66 718 PHE A C 1
ATOM 5867 O O . PHE B 2 718 ? 145.991 167.159 142.666 1.00 71.66 718 PHE A O 1
ATOM 5875 N N . ILE B 2 719 ? 148.004 166.249 143.110 1.00 78.94 719 ILE A N 1
ATOM 5876 C CA . ILE B 2 719 ? 147.486 165.167 143.938 1.00 78.94 719 ILE A CA 1
ATOM 5877 C C . ILE B 2 719 ? 148.250 165.148 145.254 1.00 78.94 719 ILE A C 1
ATOM 5878 O O . ILE B 2 719 ? 149.485 165.103 145.267 1.00 78.94 719 ILE A O 1
ATOM 5883 N N . THR B 2 720 ? 147.514 165.185 146.357 1.00 85.81 720 THR A N 1
ATOM 5884 C CA . THR B 2 720 ? 148.059 165.202 147.704 1.00 85.81 720 THR A CA 1
ATOM 5885 C C . THR B 2 720 ? 147.442 164.074 148.514 1.00 85.81 720 THR A C 1
ATOM 5886 O O . THR B 2 720 ? 146.349 163.594 148.192 1.00 85.81 720 THR A O 1
ATOM 5890 N N . PRO B 2 721 ? 148.124 163.615 149.566 1.00 90.90 721 PRO A N 1
ATOM 5891 C CA . PRO B 2 721 ? 147.521 162.604 150.445 1.00 90.90 721 PRO A CA 1
ATOM 5892 C C . PRO B 2 721 ? 146.259 163.133 151.109 1.00 90.90 721 PRO A C 1
ATOM 5893 O O . PRO B 2 721 ? 146.118 164.335 151.348 1.00 90.90 721 PRO A O 1
ATOM 5897 N N . THR B 2 722 ? 145.344 162.222 151.406 1.00 93.56 722 THR A N 1
ATOM 5898 C CA . THR B 2 722 ? 144.014 162.581 151.888 1.00 93.56 722 THR A CA 1
ATOM 5899 C C . THR B 2 722 ? 144.031 163.047 153.340 1.00 93.56 722 THR A C 1
ATOM 5900 O O . THR B 2 722 ? 144.396 162.263 154.227 1.00 93.56 722 THR A O 1
ATOM 5904 N N . PRO B 2 723 ? 143.666 164.300 153.631 1.00 98.76 723 PRO A N 1
ATOM 5905 C CA . PRO B 2 723 ? 143.522 164.721 155.029 1.00 98.76 723 PRO A CA 1
ATOM 5906 C C . PRO B 2 723 ? 142.069 164.733 155.483 1.00 98.76 723 PRO A C 1
ATOM 5907 O O . PRO B 2 723 ? 141.219 165.331 154.816 1.00 98.76 723 PRO A O 1
ATOM 5911 N N . PHE B 2 724 ? 141.761 164.086 156.606 1.00 101.59 724 PHE A N 1
ATOM 5912 C CA . PHE B 2 724 ? 142.735 163.343 157.396 1.00 101.59 724 PHE A CA 1
ATOM 5913 C C . PHE B 2 724 ? 142.096 162.075 157.957 1.00 101.59 724 PHE A C 1
ATOM 5914 O O . PHE B 2 724 ? 141.086 162.133 158.656 1.00 101.59 724 PHE A O 1
ATOM 5922 N N . ILE B 2 725 ? 142.684 160.923 157.631 1.00 100.50 725 ILE A N 1
ATOM 5923 C CA . ILE B 2 725 ? 142.189 159.632 158.095 1.00 100.50 725 ILE A CA 1
ATOM 5924 C C . ILE B 2 725 ? 143.375 158.807 158.569 1.00 100.50 725 ILE A C 1
ATOM 5925 O O . ILE B 2 725 ? 144.534 159.178 158.376 1.00 100.50 725 ILE A O 1
ATOM 5930 N N . SER B 2 726 ? 143.074 157.676 159.206 1.00 101.26 726 SER A N 1
ATOM 5931 C CA . SER B 2 726 ? 144.120 156.778 159.672 1.00 101.26 726 SER A CA 1
ATOM 5932 C C . SER B 2 726 ? 144.906 156.220 158.493 1.00 101.26 726 SER A C 1
ATOM 5933 O O . SER B 2 726 ? 144.350 155.957 157.424 1.00 101.26 726 SER A O 1
ATOM 5936 N N . ASP B 2 727 ? 146.212 156.042 158.697 1.00 97.66 727 ASP A N 1
ATOM 5937 C CA . ASP B 2 727 ? 147.083 155.558 157.633 1.00 97.66 727 ASP A CA 1
ATOM 5938 C C . ASP B 2 727 ? 146.799 154.114 157.243 1.00 97.66 727 ASP A C 1
ATOM 5939 O O . ASP B 2 727 ? 147.350 153.645 156.242 1.00 97.66 727 ASP A O 1
ATOM 5944 N N . LYS B 2 728 ? 145.961 153.402 158.001 1.00 97.63 728 LYS A N 1
ATOM 5945 C CA . LYS B 2 728 ? 145.668 152.008 157.682 1.00 97.63 728 LYS A CA 1
ATOM 5946 C C . LYS B 2 728 ? 144.967 151.887 156.335 1.00 97.63 728 LYS A C 1
ATOM 5947 O O . LYS B 2 728 ? 145.278 150.997 155.536 1.00 97.63 728 LYS A O 1
ATOM 5953 N N . TYR B 2 729 ? 144.015 152.776 156.066 1.00 99.97 729 TYR A N 1
ATOM 5954 C CA . TYR B 2 729 ? 143.261 152.787 154.819 1.00 99.97 729 TYR A CA 1
ATOM 5955 C C . TYR B 2 729 ? 143.315 154.162 154.163 1.00 99.97 729 TYR A C 1
ATOM 5956 O O . TYR B 2 729 ? 142.305 154.687 153.691 1.00 99.97 729 TYR A O 1
ATOM 5965 N N . ALA B 2 730 ? 144.505 154.762 154.127 1.00 101.09 730 ALA A N 1
ATOM 5966 C CA . ALA B 2 730 ? 144.708 156.079 153.537 1.00 101.09 730 ALA A CA 1
ATOM 5967 C C . ALA B 2 730 ? 145.396 155.996 152.178 1.00 101.09 730 ALA A C 1
ATOM 5968 O O . ALA B 2 730 ? 146.108 156.919 151.778 1.00 101.09 730 ALA A O 1
ATOM 5970 N N . ASN B 2 731 ? 145.191 154.893 151.457 1.00 103.34 731 ASN A N 1
ATOM 5971 C CA . ASN B 2 731 ? 145.793 154.688 150.145 1.00 103.34 731 ASN A CA 1
ATOM 5972 C C . ASN B 2 731 ? 144.743 154.361 149.087 1.00 103.34 731 ASN A C 1
ATOM 5973 O O . ASN B 2 731 ? 145.072 153.851 148.014 1.00 103.34 731 ASN A O 1
ATOM 5978 N N . SER B 2 732 ? 143.476 154.648 149.377 1.00 96.21 732 SER A N 1
ATOM 5979 C CA . SER B 2 732 ? 142.383 154.382 148.446 1.00 96.21 732 SER A CA 1
ATOM 5980 C C . SER B 2 732 ? 141.413 155.555 148.412 1.00 96.21 732 SER A C 1
ATOM 5981 O O . SER B 2 732 ? 140.200 155.377 148.256 1.00 96.21 732 SER A O 1
ATOM 5984 N N . VAL B 2 733 ? 141.932 156.773 148.561 1.00 88.57 733 VAL A N 1
ATOM 5985 C CA . VAL B 2 733 ? 141.102 157.971 148.514 1.00 88.57 733 VAL A CA 1
ATOM 5986 C C . VAL B 2 733 ? 141.604 158.882 147.400 1.00 88.57 733 VAL A C 1
ATOM 5987 O O . VAL B 2 733 ? 140.883 159.150 146.432 1.00 88.57 733 VAL A O 1
ATOM 5991 N N . ARG B 2 734 ? 142.844 159.355 147.532 1.00 84.92 734 ARG A N 1
ATOM 5992 C CA . ARG B 2 734 ? 143.542 160.116 146.494 1.00 84.92 734 ARG A CA 1
ATOM 5993 C C . ARG B 2 734 ? 142.760 161.376 146.103 1.00 84.92 734 ARG A C 1
ATOM 5994 O O . ARG B 2 734 ? 142.272 161.527 144.981 1.00 84.92 734 ARG A O 1
ATOM 6002 N N . THR B 2 735 ? 142.645 162.279 147.075 1.00 80.60 735 THR A N 1
ATOM 6003 C CA . THR B 2 735 ? 142.094 163.598 146.803 1.00 80.60 735 THR A CA 1
ATOM 6004 C C . THR B 2 735 ? 143.052 164.380 145.905 1.00 80.60 735 THR A C 1
ATOM 6005 O O . THR B 2 735 ? 144.246 164.078 145.809 1.00 80.60 735 THR A O 1
ATOM 6009 N N . SER B 2 736 ? 142.529 165.403 145.235 1.00 75.68 736 SER A N 1
ATOM 6010 C CA . SER B 2 736 ? 143.344 166.125 144.267 1.00 75.68 736 SER A CA 1
ATOM 6011 C C . SER B 2 736 ? 142.825 167.547 144.113 1.00 75.68 736 SER A C 1
ATOM 6012 O O . SER B 2 736 ? 141.641 167.825 144.323 1.00 75.68 736 SER A O 1
ATOM 6015 N N . PHE B 2 737 ? 143.737 168.443 143.737 1.00 75.29 737 PHE A N 1
ATOM 6016 C CA . PHE B 2 737 ? 143.429 169.841 143.442 1.00 75.29 737 PHE A CA 1
ATOM 6017 C C . PHE B 2 737 ? 143.671 170.061 141.954 1.00 75.29 737 PHE A C 1
ATOM 6018 O O . PHE B 2 737 ? 144.821 170.049 141.503 1.00 75.29 737 PHE A O 1
ATOM 6026 N N . PHE B 2 738 ? 142.598 170.259 141.192 1.00 66.99 738 PHE A N 1
ATOM 6027 C CA . PHE B 2 738 ? 142.701 170.416 139.750 1.00 66.99 738 PHE A CA 1
ATOM 6028 C C . PHE B 2 738 ? 142.433 171.864 139.344 1.00 66.99 738 PHE A C 1
ATOM 6029 O O . PHE B 2 738 ? 142.072 172.717 140.159 1.00 66.99 738 PHE A O 1
ATOM 6037 N N . TRP B 2 739 ? 142.615 172.136 138.049 1.00 62.62 739 TRP A N 1
ATOM 6038 C CA . TRP B 2 739 ? 142.358 173.465 137.495 1.00 62.62 739 TRP A CA 1
ATOM 6039 C C . TRP B 2 739 ? 142.033 173.275 136.013 1.00 62.62 739 TRP A C 1
ATOM 6040 O O . TRP B 2 739 ? 142.940 173.070 135.202 1.00 62.62 739 TRP A O 1
ATOM 6051 N N . ASP B 2 740 ? 140.749 173.348 135.678 1.00 62.63 740 ASP A N 1
ATOM 6052 C CA . ASP B 2 740 ? 140.267 173.052 134.338 1.00 62.63 740 ASP A CA 1
ATOM 6053 C C . ASP B 2 740 ? 140.156 174.323 133.503 1.00 62.63 740 ASP A C 1
ATOM 6054 O O . ASP B 2 740 ? 140.015 175.431 134.025 1.00 62.63 740 ASP A O 1
ATOM 6059 N N . MET B 2 741 ? 140.216 174.140 132.185 1.00 59.63 741 MET A N 1
ATOM 6060 C CA . MET B 2 741 ? 140.047 175.219 131.219 1.00 59.63 741 MET A CA 1
ATOM 6061 C C . MET B 2 741 ? 139.886 174.598 129.840 1.00 59.63 741 MET A C 1
ATOM 6062 O O . MET B 2 741 ? 140.295 173.457 129.605 1.00 59.63 741 MET A O 1
ATOM 6067 N N . GLY B 2 742 ? 139.282 175.358 128.934 1.00 57.53 742 GLY A N 1
ATOM 6068 C CA . GLY B 2 742 ? 139.078 174.867 127.583 1.00 57.53 742 GLY A CA 1
ATOM 6069 C C . GLY B 2 742 ? 138.269 175.852 126.770 1.00 57.53 742 GLY A C 1
ATOM 6070 O O . GLY B 2 742 ? 137.765 176.857 127.283 1.00 57.53 742 GLY A O 1
ATOM 6071 N N . THR B 2 743 ? 138.152 175.545 125.481 1.00 53.95 743 THR A N 1
ATOM 6072 C CA . THR B 2 743 ? 137.403 176.387 124.558 1.00 53.95 743 THR A CA 1
ATOM 6073 C C . THR B 2 743 ? 136.964 175.549 123.365 1.00 53.95 743 THR A C 1
ATOM 6074 O O . THR B 2 743 ? 137.644 174.599 122.959 1.00 53.95 743 THR A O 1
ATOM 6078 N N . VAL B 2 744 ? 135.801 175.908 122.822 1.00 52.38 744 VAL A N 1
ATOM 6079 C CA . VAL B 2 744 ? 135.242 175.283 121.628 1.00 52.38 744 VAL A CA 1
ATOM 6080 C C . VAL B 2 744 ? 134.641 176.391 120.774 1.00 52.38 744 VAL A C 1
ATOM 6081 O O . VAL B 2 744 ? 133.591 176.943 121.122 1.00 52.38 744 VAL A O 1
ATOM 6085 N N . TRP B 2 745 ? 135.300 176.722 119.669 1.00 57.53 745 TRP A N 1
ATOM 6086 C CA . TRP B 2 745 ? 134.841 177.773 118.774 1.00 57.53 745 TRP A CA 1
ATOM 6087 C C . TRP B 2 745 ? 134.648 177.215 117.367 1.00 57.53 745 TRP A C 1
ATOM 6088 O O . TRP B 2 745 ? 134.933 176.048 117.086 1.00 57.53 745 TRP A O 1
ATOM 6099 N N . ASP B 2 746 ? 134.153 178.073 116.476 1.00 63.44 746 ASP A N 1
ATOM 6100 C CA . ASP B 2 746 ? 133.896 177.717 115.082 1.00 63.44 746 ASP A CA 1
ATOM 6101 C C . ASP B 2 746 ? 134.846 178.563 114.240 1.00 63.44 746 ASP A C 1
ATOM 6102 O O . ASP B 2 746 ? 134.912 179.784 114.408 1.00 63.44 746 ASP A O 1
ATOM 6107 N N . THR B 2 747 ? 135.587 177.908 113.342 1.00 65.20 747 THR A N 1
ATOM 6108 C CA . THR B 2 747 ? 136.595 178.607 112.550 1.00 65.20 747 THR A CA 1
ATOM 6109 C C . THR B 2 747 ? 135.989 179.694 111.672 1.00 65.20 747 THR A C 1
ATOM 6110 O O . THR B 2 747 ? 136.620 180.733 111.448 1.00 65.20 747 THR A O 1
ATOM 6114 N N . ASN B 2 748 ? 134.775 179.478 111.163 1.00 69.01 748 ASN A N 1
ATOM 6115 C CA . ASN B 2 748 ? 134.108 180.449 110.290 1.00 69.01 748 ASN A CA 1
ATOM 6116 C C . ASN B 2 748 ? 132.604 180.392 110.560 1.00 69.01 748 ASN A C 1
ATOM 6117 O O . ASN B 2 748 ? 131.899 179.505 110.072 1.00 69.01 748 ASN A O 1
ATOM 6122 N N . TRP B 2 749 ? 132.116 181.347 111.351 1.00 73.10 749 TRP A N 1
ATOM 6123 C CA . TRP B 2 749 ? 130.690 181.421 111.639 1.00 73.10 749 TRP A CA 1
ATOM 6124 C C . TRP B 2 749 ? 130.006 182.360 110.655 1.00 73.10 749 TRP A C 1
ATOM 6125 O O . TRP B 2 749 ? 129.174 181.922 109.853 1.00 73.10 749 TRP A O 1
ATOM 6136 N N . ASP B 2 750 ? 130.377 183.643 110.692 1.00 82.54 750 ASP A N 1
ATOM 6137 C CA . ASP B 2 750 ? 129.935 184.640 109.721 1.00 82.54 750 ASP A CA 1
ATOM 6138 C C . ASP B 2 750 ? 130.570 185.991 110.023 1.00 82.54 750 ASP A C 1
ATOM 6139 O O . ASP B 2 750 ? 131.097 186.206 111.119 1.00 82.54 750 ASP A O 1
ATOM 6144 N N . SER B 2 751 ? 130.528 186.909 109.051 1.00 89.66 751 SER A N 1
ATOM 6145 C CA . SER B 2 751 ? 131.034 188.260 109.263 1.00 89.66 751 SER A CA 1
ATOM 6146 C C . SER B 2 751 ? 130.160 189.317 108.592 1.00 89.66 751 SER A C 1
ATOM 6147 O O . SER B 2 751 ? 130.571 190.480 108.505 1.00 89.66 751 SER A O 1
ATOM 6150 N N . SER B 2 752 ? 128.968 188.948 108.116 1.00 90.57 752 SER A N 1
ATOM 6151 C CA . SER B 2 752 ? 128.119 189.865 107.354 1.00 90.57 752 SER A CA 1
ATOM 6152 C C . SER B 2 752 ? 126.846 190.179 108.144 1.00 90.57 752 SER A C 1
ATOM 6153 O O . SER B 2 752 ? 125.931 189.364 108.281 1.00 90.57 752 SER A O 1
ATOM 6156 N N . GLN B 2 753 ? 126.815 191.397 108.684 1.00 92.60 753 GLN A N 1
ATOM 6157 C CA . GLN B 2 753 ? 125.655 192.001 109.337 1.00 92.60 753 GLN A CA 1
ATOM 6158 C C . GLN B 2 753 ? 125.230 191.277 110.610 1.00 92.60 753 GLN A C 1
ATOM 6159 O O . GLN B 2 753 ? 124.242 191.674 111.239 1.00 92.60 753 GLN A O 1
ATOM 6165 N N . TYR B 2 754 ? 125.940 190.227 111.010 1.00 88.80 754 TYR A N 1
ATOM 6166 C CA . TYR B 2 754 ? 125.628 189.516 112.250 1.00 88.80 754 TYR A CA 1
ATOM 6167 C C . TYR B 2 754 ? 126.458 190.042 113.417 1.00 88.80 754 TYR A C 1
ATOM 6168 O O . TYR B 2 754 ? 127.177 189.302 114.087 1.00 88.80 754 TYR A O 1
ATOM 6177 N N . SER B 2 755 ? 126.357 191.349 113.662 1.00 89.62 755 SER A N 1
ATOM 6178 C CA . SER B 2 755 ? 127.074 192.014 114.742 1.00 89.62 755 SER A CA 1
ATOM 6179 C C . SER B 2 755 ? 126.167 192.298 115.936 1.00 89.62 755 SER A C 1
ATOM 6180 O O . SER B 2 755 ? 126.417 193.226 116.708 1.00 89.62 755 SER A O 1
ATOM 6183 N N . GLY B 2 756 ? 125.109 191.507 116.096 1.00 85.26 756 GLY A N 1
ATOM 6184 C CA . GLY B 2 756 ? 124.208 191.663 117.221 1.00 85.26 756 GLY A CA 1
ATOM 6185 C C . GLY B 2 756 ? 124.359 190.544 118.229 1.00 85.26 756 GLY A C 1
ATOM 6186 O O . GLY B 2 756 ? 123.697 190.535 119.272 1.00 85.26 756 GLY A O 1
ATOM 6187 N N . TYR B 2 757 ? 125.231 189.594 117.921 1.00 84.74 757 TYR A N 1
ATOM 6188 C CA . TYR B 2 757 ? 125.520 188.444 118.758 1.00 84.74 757 TYR A CA 1
ATOM 6189 C C . TYR B 2 757 ? 127.017 188.370 119.025 1.00 84.74 757 TYR A C 1
ATOM 6190 O O . TYR B 2 757 ? 127.823 188.863 118.227 1.00 84.74 757 TYR A O 1
ATOM 6199 N N . PRO B 2 758 ? 127.426 187.773 120.146 1.00 76.33 758 PRO A N 1
ATOM 6200 C CA . PRO B 2 758 ? 128.863 187.650 120.433 1.00 76.33 758 PRO A CA 1
ATOM 6201 C C . PRO B 2 758 ? 129.568 186.833 119.359 1.00 76.33 758 PRO A C 1
ATOM 6202 O O . PRO B 2 758 ? 129.042 185.826 118.879 1.00 76.33 758 PRO A O 1
ATOM 6206 N N . ASP B 2 759 ? 130.759 187.287 118.974 1.00 71.93 759 ASP A N 1
ATOM 6207 C CA . ASP B 2 759 ? 131.520 186.606 117.936 1.00 71.93 759 ASP A CA 1
ATOM 6208 C C . ASP B 2 759 ? 131.965 185.234 118.426 1.00 71.93 759 ASP A C 1
ATOM 6209 O O . ASP B 2 759 ? 132.548 185.103 119.506 1.00 71.93 759 ASP A O 1
ATOM 6214 N N . TYR B 2 760 ? 131.683 184.210 117.625 1.00 69.04 760 TYR A N 1
ATOM 6215 C CA . TYR B 2 760 ? 131.973 182.828 117.978 1.00 69.04 760 TYR A CA 1
ATOM 6216 C C . TYR B 2 760 ? 133.195 182.272 117.262 1.00 69.04 760 TYR A C 1
ATOM 6217 O O . TYR B 2 760 ? 133.498 181.085 117.414 1.00 69.04 760 TYR A O 1
ATOM 6226 N N . SER B 2 761 ? 133.902 183.095 116.490 1.00 64.97 761 SER A N 1
ATOM 6227 C CA . SER B 2 761 ? 135.105 182.662 115.792 1.00 64.97 761 SER A CA 1
ATOM 6228 C C . SER B 2 761 ? 136.384 182.958 116.564 1.00 64.97 761 SER A C 1
ATOM 6229 O O . SER B 2 761 ? 137.457 182.510 116.147 1.00 64.97 761 SER A O 1
ATOM 6232 N N . ASP B 2 762 ? 136.298 183.694 117.666 1.00 65.22 762 ASP A N 1
ATOM 6233 C CA . ASP B 2 762 ? 137.485 184.043 118.436 1.00 65.22 762 ASP A CA 1
ATOM 6234 C C . ASP B 2 762 ? 137.887 182.877 119.330 1.00 65.22 762 ASP A C 1
ATOM 6235 O O . ASP B 2 762 ? 137.106 182.482 120.204 1.00 65.22 762 ASP A O 1
ATOM 6240 N N . PRO B 2 763 ? 139.077 182.297 119.149 1.00 64.75 763 PRO A N 1
ATOM 6241 C CA . PRO B 2 763 ? 139.483 181.188 120.025 1.00 64.75 763 PRO A CA 1
ATOM 6242 C C . PRO B 2 763 ? 139.810 181.630 121.440 1.00 64.75 763 PRO A C 1
ATOM 6243 O O . PRO B 2 763 ? 139.824 180.792 122.350 1.00 64.75 763 PRO A O 1
ATOM 6247 N N . SER B 2 764 ? 140.076 182.920 121.656 1.00 66.42 764 SER A N 1
ATOM 6248 C CA . SER B 2 764 ? 140.431 183.438 122.978 1.00 66.42 764 SER A CA 1
ATOM 6249 C C . SER B 2 764 ? 139.163 183.635 123.810 1.00 66.42 764 SER A C 1
ATOM 6250 O O . SER B 2 764 ? 138.775 184.745 124.180 1.00 66.42 764 SER A O 1
ATOM 6253 N N . ASN B 2 765 ? 138.508 182.513 124.106 1.00 67.37 765 ASN A N 1
ATOM 6254 C CA . ASN B 2 765 ? 137.292 182.501 124.912 1.00 67.37 765 ASN A CA 1
ATOM 6255 C C . ASN B 2 765 ? 137.358 181.388 125.948 1.00 67.37 765 ASN A C 1
ATOM 6256 O O . ASN B 2 765 ? 136.375 180.681 126.191 1.00 67.37 765 ASN A O 1
ATOM 6261 N N . ILE B 2 766 ? 138.526 181.218 126.572 1.00 65.01 766 ILE A N 1
ATOM 6262 C CA . ILE B 2 766 ? 138.695 180.151 127.546 1.00 65.01 766 ILE A CA 1
ATOM 6263 C C . ILE B 2 766 ? 137.919 180.481 128.819 1.00 65.01 766 ILE A C 1
ATOM 6264 O O . ILE B 2 766 ? 137.834 181.639 129.245 1.00 65.01 766 ILE A O 1
ATOM 6269 N N . ARG B 2 767 ? 137.346 179.444 129.432 1.00 65.53 767 ARG A N 1
ATOM 6270 C CA . ARG B 2 767 ? 136.584 179.564 130.676 1.00 65.53 767 ARG A CA 1
ATOM 6271 C C . ARG B 2 767 ? 137.229 178.638 131.706 1.00 65.53 767 ARG A C 1
ATOM 6272 O O . ARG B 2 767 ? 136.913 177.447 131.768 1.00 65.53 767 ARG A O 1
ATOM 6280 N N . MET B 2 768 ? 138.135 179.188 132.510 1.00 65.14 768 MET A N 1
ATOM 6281 C CA . MET B 2 768 ? 138.808 178.399 133.529 1.00 65.14 768 MET A CA 1
ATOM 6282 C C . MET B 2 768 ? 137.867 178.106 134.695 1.00 65.14 768 MET A C 1
ATOM 6283 O O . MET B 2 768 ? 136.981 178.897 135.031 1.00 65.14 768 MET A O 1
ATOM 6288 N N . SER B 2 769 ? 138.072 176.942 135.319 1.00 62.85 769 SER A N 1
ATOM 6289 C CA . SER B 2 769 ? 137.236 176.527 136.446 1.00 62.85 769 SER A CA 1
ATOM 6290 C C . SER B 2 769 ? 138.051 175.558 137.304 1.00 62.85 769 SER A C 1
ATOM 6291 O O . SER B 2 769 ? 138.271 174.412 136.904 1.00 62.85 769 SER A O 1
ATOM 6294 N N . ALA B 2 770 ? 138.485 176.027 138.472 1.00 64.41 770 ALA A N 1
ATOM 6295 C CA . ALA B 2 770 ? 139.242 175.205 139.401 1.00 64.41 770 ALA A CA 1
ATOM 6296 C C . ALA B 2 770 ? 138.315 174.622 140.467 1.00 64.41 770 ALA A C 1
ATOM 6297 O O . ALA B 2 770 ? 137.106 174.865 140.481 1.00 64.41 770 ALA A O 1
ATOM 6299 N N . GLY B 2 771 ? 138.889 173.836 141.377 1.00 68.12 771 GLY A N 1
ATOM 6300 C CA . GLY B 2 771 ? 138.118 173.248 142.455 1.00 68.12 771 GLY A CA 1
ATOM 6301 C C . GLY B 2 771 ? 138.853 172.173 143.230 1.00 68.12 771 GLY A C 1
ATOM 6302 O O . GLY B 2 771 ? 140.026 172.338 143.578 1.00 68.12 771 GLY A O 1
ATOM 6303 N N . ILE B 2 772 ? 138.168 171.063 143.503 1.00 69.36 772 ILE A N 1
ATOM 6304 C CA . ILE B 2 772 ? 138.745 169.956 144.258 1.00 69.36 772 ILE A CA 1
ATOM 6305 C C . ILE B 2 772 ? 138.047 168.679 143.819 1.00 69.36 772 ILE A C 1
ATOM 6306 O O . ILE B 2 772 ? 136.839 168.670 143.568 1.00 69.36 772 ILE A O 1
ATOM 6311 N N . ALA B 2 773 ? 138.816 167.596 143.712 1.00 71.60 773 ALA A N 1
ATOM 6312 C CA . ALA B 2 773 ? 138.282 166.299 143.330 1.00 71.60 773 ALA A CA 1
ATOM 6313 C C . ALA B 2 773 ? 138.570 165.297 144.437 1.00 71.60 773 ALA A C 1
ATOM 6314 O O . ALA B 2 773 ? 139.631 165.332 145.067 1.00 71.60 773 ALA A O 1
ATOM 6316 N N . LEU B 2 774 ? 137.614 164.396 144.665 1.00 77.57 774 LEU A N 1
ATOM 6317 C CA . LEU B 2 774 ? 137.679 163.444 145.777 1.00 77.57 774 LEU A CA 1
ATOM 6318 C C . LEU B 2 774 ? 137.259 162.070 145.257 1.00 77.57 774 LEU A C 1
ATOM 6319 O O . LEU B 2 774 ? 136.072 161.734 145.249 1.00 77.57 774 LEU A O 1
ATOM 6324 N N . GLN B 2 775 ? 138.239 161.281 144.826 1.00 86.05 775 GLN A N 1
ATOM 6325 C CA . GLN B 2 775 ? 137.963 159.910 144.426 1.00 86.05 775 GLN A CA 1
ATOM 6326 C C . GLN B 2 775 ? 137.684 159.051 145.656 1.00 86.05 775 GLN A C 1
ATOM 6327 O O . GLN B 2 775 ? 138.079 159.379 146.779 1.00 86.05 775 GLN A O 1
ATOM 6333 N N . TRP B 2 776 ? 136.990 157.935 145.436 1.00 96.37 776 TRP A N 1
ATOM 6334 C CA . TRP B 2 776 ? 136.585 157.087 146.550 1.00 96.37 776 TRP A CA 1
ATOM 6335 C C . TRP B 2 776 ? 136.274 155.671 146.084 1.00 96.37 776 TRP A C 1
ATOM 6336 O O . TRP B 2 776 ? 135.313 155.453 145.343 1.00 96.37 776 TRP A O 1
ATOM 6347 N N . MET B 2 777 ? 137.075 154.700 146.515 1.00 101.04 777 MET A N 1
ATOM 6348 C CA . MET B 2 777 ? 136.849 153.300 146.165 1.00 101.04 777 MET A CA 1
ATOM 6349 C C . MET B 2 777 ? 135.886 152.719 147.193 1.00 101.04 777 MET A C 1
ATOM 6350 O O . MET B 2 777 ? 136.302 152.224 148.244 1.00 101.04 777 MET A O 1
ATOM 6355 N N . SER B 2 778 ? 134.592 152.795 146.901 1.00 101.82 778 SER A N 1
ATOM 6356 C CA . SER B 2 778 ? 133.570 152.323 147.820 1.00 101.82 778 SER A CA 1
ATOM 6357 C C . SER B 2 778 ? 133.580 150.800 147.858 1.00 101.82 778 SER A C 1
ATOM 6358 O O . SER B 2 778 ? 134.219 150.150 147.027 1.00 101.82 778 SER A O 1
ATOM 6361 N N . PRO B 2 779 ? 132.887 150.190 148.826 1.00 106.46 779 PRO A N 1
ATOM 6362 C CA . PRO B 2 779 ? 132.765 148.722 148.823 1.00 106.46 779 PRO A CA 1
ATOM 6363 C C . PRO B 2 779 ? 132.157 148.160 147.548 1.00 106.46 779 PRO A C 1
ATOM 6364 O O . PRO B 2 779 ? 132.271 146.950 147.313 1.00 106.46 779 PRO A O 1
ATOM 6368 N N . LEU B 2 780 ? 131.519 148.991 146.722 1.00 106.55 780 LEU A N 1
ATOM 6369 C CA . LEU B 2 780 ? 130.964 148.573 145.435 1.00 106.55 780 LEU A CA 1
ATOM 6370 C C . LEU B 2 780 ? 131.433 149.566 144.372 1.00 106.55 780 LEU A C 1
ATOM 6371 O O . LEU B 2 780 ? 130.733 150.533 144.058 1.00 106.55 780 LEU A O 1
ATOM 6376 N N . GLY B 2 781 ? 132.619 149.322 143.818 1.00 102.12 781 GLY A N 1
ATOM 6377 C CA . GLY B 2 781 ? 133.132 150.106 142.720 1.00 102.12 781 GLY A CA 1
ATOM 6378 C C . GLY B 2 781 ? 133.745 151.431 143.131 1.00 102.12 781 GLY A C 1
ATOM 6379 O O . GLY B 2 781 ? 133.687 151.844 144.294 1.00 102.12 781 GLY A O 1
ATOM 6380 N N . PRO B 2 782 ? 134.369 152.115 142.175 1.00 97.34 782 PRO A N 1
ATOM 6381 C CA . PRO B 2 782 ? 134.911 153.449 142.435 1.00 97.34 782 PRO A CA 1
ATOM 6382 C C . PRO B 2 782 ? 133.925 154.551 142.069 1.00 97.34 782 PRO A C 1
ATOM 6383 O O . PRO B 2 782 ? 133.074 154.404 141.190 1.00 97.34 782 PRO A O 1
ATOM 6387 N N . LEU B 2 783 ? 134.059 155.674 142.773 1.00 90.51 783 LEU A N 1
ATOM 6388 C CA . LEU B 2 783 ? 133.263 156.862 142.510 1.00 90.51 783 LEU A CA 1
ATOM 6389 C C . LEU B 2 783 ? 134.190 158.068 142.482 1.00 90.51 783 LEU A C 1
ATOM 6390 O O . LEU B 2 783 ? 135.262 158.067 143.096 1.00 90.51 783 LEU A O 1
ATOM 6395 N N . VAL B 2 784 ? 133.765 159.101 141.760 1.00 83.93 784 VAL A N 1
ATOM 6396 C CA . VAL B 2 784 ? 134.531 160.336 141.632 1.00 83.93 784 VAL A CA 1
ATOM 6397 C C . VAL B 2 784 ? 133.666 161.494 142.106 1.00 83.93 784 VAL A C 1
ATOM 6398 O O . VAL B 2 784 ? 132.618 161.775 141.515 1.00 83.93 784 VAL A O 1
ATOM 6402 N N . PHE B 2 785 ? 134.104 162.166 143.167 1.00 79.05 785 PHE A N 1
ATOM 6403 C CA . PHE B 2 785 ? 133.426 163.337 143.697 1.00 79.05 785 PHE A CA 1
ATOM 6404 C C . PHE B 2 785 ? 134.265 164.575 143.414 1.00 79.05 785 PHE A C 1
ATOM 6405 O O . PHE B 2 785 ? 135.492 164.557 143.554 1.00 79.05 785 PHE A O 1
ATOM 6413 N N . SER B 2 786 ? 133.597 165.654 143.014 1.00 73.67 786 SER A N 1
ATOM 6414 C CA . SER B 2 786 ? 134.302 166.879 142.643 1.00 73.67 786 SER A CA 1
ATOM 6415 C C . SER B 2 786 ? 133.378 168.067 142.850 1.00 73.67 786 SER A C 1
ATOM 6416 O O . SER B 2 786 ? 132.265 168.085 142.316 1.00 73.67 786 SER A O 1
ATOM 6419 N N . TYR B 2 787 ? 133.837 169.051 143.621 1.00 67.66 787 TYR A N 1
ATOM 6420 C CA . TYR B 2 787 ? 133.104 170.297 143.840 1.00 67.66 787 TYR A CA 1
ATOM 6421 C C . TYR B 2 787 ? 133.947 171.424 143.252 1.00 67.66 787 TYR A C 1
ATOM 6422 O O . TYR B 2 787 ? 134.813 171.993 143.917 1.00 67.66 787 TYR A O 1
ATOM 6431 N N . ALA B 2 788 ? 133.694 171.739 141.984 1.00 67.54 788 ALA A N 1
ATOM 6432 C CA . ALA B 2 788 ? 134.418 172.794 141.296 1.00 67.54 788 ALA A CA 1
ATOM 6433 C C . ALA B 2 788 ? 133.671 174.119 141.427 1.00 67.54 788 ALA A C 1
ATOM 6434 O O . ALA B 2 788 ? 132.596 174.204 142.025 1.00 67.54 788 ALA A O 1
ATOM 6436 N N . GLN B 2 789 ? 134.252 175.174 140.861 1.00 65.34 789 GLN A N 1
ATOM 6437 C CA . GLN B 2 789 ? 133.633 176.493 140.886 1.00 65.34 789 GLN A CA 1
ATOM 6438 C C . GLN B 2 789 ? 134.096 177.311 139.686 1.00 65.34 789 GLN A C 1
ATOM 6439 O O . GLN B 2 789 ? 135.251 177.755 139.645 1.00 65.34 789 GLN A O 1
ATOM 6445 N N . PRO B 2 790 ? 133.232 177.530 138.694 1.00 65.24 790 PRO A N 1
ATOM 6446 C CA . PRO B 2 790 ? 133.629 178.330 137.524 1.00 65.24 790 PRO A CA 1
ATOM 6447 C C . PRO B 2 790 ? 133.732 179.804 137.888 1.00 65.24 790 PRO A C 1
ATOM 6448 O O . PRO B 2 790 ? 132.744 180.433 138.273 1.00 65.24 790 PRO A O 1
ATOM 6452 N N . PHE B 2 791 ? 134.940 180.353 137.765 1.00 65.63 791 PHE A N 1
ATOM 6453 C CA . PHE B 2 791 ? 135.200 181.752 138.078 1.00 65.63 791 PHE A CA 1
ATOM 6454 C C . PHE B 2 791 ? 135.410 182.604 136.832 1.00 65.63 791 PHE A C 1
ATOM 6455 O O . PHE B 2 791 ? 135.861 183.749 136.945 1.00 65.63 791 PHE A O 1
ATOM 6463 N N . LYS B 2 792 ? 135.094 182.077 135.651 1.00 68.04 792 LYS A N 1
ATOM 6464 C CA . LYS B 2 792 ? 135.242 182.838 134.412 1.00 68.04 792 LYS A CA 1
ATOM 6465 C C . LYS B 2 792 ? 134.223 182.307 133.414 1.00 68.04 792 LYS A C 1
ATOM 6466 O O . LYS B 2 792 ? 134.313 181.148 132.997 1.00 68.04 792 LYS A O 1
ATOM 6472 N N . LYS B 2 793 ? 133.264 183.149 133.036 1.00 74.58 793 LYS A N 1
ATOM 6473 C CA . LYS B 2 793 ? 132.221 182.751 132.103 1.00 74.58 793 LYS A CA 1
ATOM 6474 C C . LYS B 2 793 ? 131.710 183.983 131.372 1.00 74.58 793 LYS A C 1
ATOM 6475 O O . LYS B 2 793 ? 131.810 185.109 131.864 1.00 74.58 793 LYS A O 1
ATOM 6481 N N . TYR B 2 794 ? 131.158 183.752 130.184 1.00 75.36 794 TYR A N 1
ATOM 6482 C CA . TYR B 2 794 ? 130.589 184.806 129.359 1.00 75.36 794 TYR A CA 1
ATOM 6483 C C . TYR B 2 794 ? 129.075 184.651 129.299 1.00 75.36 794 TYR A C 1
ATOM 6484 O O . TYR B 2 794 ? 128.489 183.802 129.976 1.00 75.36 794 TYR A O 1
ATOM 6493 N N . ASP B 2 795 ? 128.444 185.492 128.478 1.00 84.75 795 ASP A N 1
ATOM 6494 C CA . ASP B 2 795 ? 126.991 185.496 128.371 1.00 84.75 795 ASP A CA 1
ATOM 6495 C C . ASP B 2 795 ? 126.478 184.162 127.842 1.00 84.75 795 ASP A C 1
ATOM 6496 O O . ASP B 2 795 ? 126.650 183.843 126.661 1.00 84.75 795 ASP A O 1
ATOM 6501 N N . GLY B 2 796 ? 125.842 183.383 128.713 1.00 79.33 796 GLY A N 1
ATOM 6502 C CA . GLY B 2 796 ? 125.291 182.095 128.340 1.00 79.33 796 GLY A CA 1
ATOM 6503 C C . GLY B 2 796 ? 126.171 180.937 128.762 1.00 79.33 796 GLY A C 1
ATOM 6504 O O . GLY B 2 796 ? 127.146 180.612 128.079 1.00 79.33 796 GLY A O 1
ATOM 6505 N N . ASP B 2 797 ? 125.826 180.301 129.882 1.00 77.61 797 ASP A N 1
ATOM 6506 C CA . ASP B 2 797 ? 126.574 179.167 130.413 1.00 77.61 797 ASP A CA 1
ATOM 6507 C C . ASP B 2 797 ? 125.756 178.428 131.465 1.00 77.61 797 ASP A C 1
ATOM 6508 O O . ASP B 2 797 ? 125.318 179.028 132.452 1.00 77.61 797 ASP A O 1
ATOM 6513 N N . LYS B 2 798 ? 125.543 177.131 131.262 1.00 79.53 798 LYS A N 1
ATOM 6514 C CA . LYS B 2 798 ? 124.824 176.301 132.226 1.00 79.53 798 LYS A CA 1
ATOM 6515 C C . LYS B 2 798 ? 125.824 175.796 133.258 1.00 79.53 798 LYS A C 1
ATOM 6516 O O . LYS B 2 798 ? 126.650 174.928 132.968 1.00 79.53 798 LYS A O 1
ATOM 6522 N N . ALA B 2 799 ? 125.760 176.346 134.466 1.00 77.75 799 ALA A N 1
ATOM 6523 C CA . ALA B 2 799 ? 126.686 175.979 135.526 1.00 77.75 799 ALA A CA 1
ATOM 6524 C C . ALA B 2 799 ? 126.009 175.083 136.556 1.00 77.75 799 ALA A C 1
ATOM 6525 O O . ALA B 2 799 ? 124.855 175.300 136.936 1.00 77.75 799 ALA A O 1
ATOM 6527 N N . GLU B 2 800 ? 126.745 174.068 137.005 1.00 80.48 800 GLU A N 1
ATOM 6528 C CA . GLU B 2 800 ? 126.262 173.157 138.032 1.00 80.48 800 GLU A CA 1
ATOM 6529 C C . GLU B 2 800 ? 127.460 172.480 138.680 1.00 80.48 800 GLU A C 1
ATOM 6530 O O . GLU B 2 800 ? 128.527 172.381 138.070 1.00 80.48 800 GLU A O 1
ATOM 6536 N N . GLN B 2 801 ? 127.277 172.019 139.914 1.00 76.49 801 GLN A N 1
ATOM 6537 C CA . GLN B 2 801 ? 128.342 171.406 140.692 1.00 76.49 801 GLN A CA 1
ATOM 6538 C C . GLN B 2 801 ? 127.877 170.074 141.267 1.00 76.49 801 GLN A C 1
ATOM 6539 O O . GLN B 2 801 ? 126.745 169.633 141.051 1.00 76.49 801 GLN A O 1
ATOM 6545 N N . PHE B 2 802 ? 128.785 169.434 142.009 1.00 80.22 802 PHE A N 1
ATOM 6546 C CA . PHE B 2 802 ? 128.533 168.168 142.698 1.00 80.22 802 PHE A CA 1
ATOM 6547 C C . PHE B 2 802 ? 128.106 167.081 141.704 1.00 80.22 802 PHE A C 1
ATOM 6548 O O . PHE B 2 802 ? 126.995 166.550 141.741 1.00 80.22 802 PHE A O 1
ATOM 6556 N N . GLN B 2 803 ? 129.036 166.769 140.804 1.00 78.88 803 GLN A N 1
ATOM 6557 C CA . GLN B 2 803 ? 128.856 165.716 139.811 1.00 78.88 803 GLN A CA 1
ATOM 6558 C C . GLN B 2 803 ? 129.575 164.465 140.303 1.00 78.88 803 GLN A C 1
ATOM 6559 O O . GLN B 2 803 ? 130.794 164.341 140.148 1.00 78.88 803 GLN A O 1
ATOM 6565 N N . PHE B 2 804 ? 128.821 163.543 140.892 1.00 87.51 804 PHE A N 1
ATOM 6566 C CA . PHE B 2 804 ? 129.388 162.327 141.477 1.00 87.51 804 PHE A CA 1
ATOM 6567 C C . PHE B 2 804 ? 129.319 161.161 140.487 1.00 87.51 804 PHE A C 1
ATOM 6568 O O . PHE B 2 804 ? 128.686 160.131 140.711 1.00 87.51 804 PHE A O 1
ATOM 6576 N N . ASN B 2 805 ? 130.023 161.334 139.372 1.00 91.24 805 ASN A N 1
ATOM 6577 C CA . ASN B 2 805 ? 130.078 160.290 138.358 1.00 91.24 805 ASN A CA 1
ATOM 6578 C C . ASN B 2 805 ? 130.933 159.123 138.839 1.00 91.24 805 ASN A C 1
ATOM 6579 O O . ASN B 2 805 ? 131.972 159.314 139.478 1.00 91.24 805 ASN A O 1
ATOM 6584 N N . CYS B 2 806 ? 130.488 157.910 138.531 1.00 103.60 806 CYS A N 1
ATOM 6585 C CA . CYS B 2 806 ? 131.164 156.686 138.932 1.00 103.60 806 CYS A CA 1
ATOM 6586 C C . CYS B 2 806 ? 131.605 155.905 137.697 1.00 103.60 806 CYS A C 1
ATOM 6587 O O . CYS B 2 806 ? 131.313 156.274 136.556 1.00 103.60 806 CYS A O 1
ATOM 6590 N N . GLY B 2 807 ? 132.322 154.808 137.939 1.00 106.23 807 GLY A N 1
ATOM 6591 C CA . GLY B 2 807 ? 132.774 153.922 136.893 1.00 106.23 807 GLY A CA 1
ATOM 6592 C C . GLY B 2 807 ? 134.100 154.304 136.268 1.00 106.23 807 GLY A C 1
ATOM 6593 O O . GLY B 2 807 ? 134.624 153.540 135.449 1.00 106.23 807 GLY A O 1
ATOM 6594 N N . LYS B 2 808 ? 134.652 155.461 136.629 1.00 106.06 808 LYS A N 1
ATOM 6595 C CA . LYS B 2 808 ? 135.916 155.919 136.064 1.00 106.06 808 LYS A CA 1
ATOM 6596 C C . LYS B 2 808 ? 137.069 155.016 136.483 1.00 106.06 808 LYS A C 1
ATOM 6597 O O . LYS B 2 808 ? 137.450 154.987 137.659 1.00 106.06 808 LYS A O 1
ATOM 6603 N N . THR B 2 809 ? 137.633 154.276 135.524 1.00 107.03 809 THR A N 1
ATOM 6604 C CA . THR B 2 809 ? 138.787 153.419 135.770 1.00 107.03 809 THR A CA 1
ATOM 6605 C C . THR B 2 809 ? 139.812 153.523 134.646 1.00 107.03 809 THR A C 1
ATOM 6606 O O . THR B 2 809 ? 140.714 152.684 134.557 1.00 107.03 809 THR A O 1
ATOM 6610 N N . TRP B 2 810 ? 139.691 154.532 133.790 1.00 104.76 810 TRP A N 1
ATOM 6611 C CA . TRP B 2 810 ? 140.604 154.712 132.668 1.00 104.76 810 TRP A CA 1
ATOM 6612 C C . TRP B 2 810 ? 141.280 156.077 132.723 1.00 104.76 810 TRP A C 1
ATOM 6613 O O . TRP B 2 810 ? 141.548 156.605 133.802 0.00 104.76 810 TRP A O 1
ATOM 6624 N N . LEU C 3 1 ? 121.608 135.319 152.064 1.00 158.80 22 LEU B N 1
ATOM 6625 C CA . LEU C 3 1 ? 122.153 136.038 153.209 1.00 158.80 22 LEU B CA 1
ATOM 6626 C C . LEU C 3 1 ? 121.042 136.694 154.021 1.00 158.80 22 LEU B C 1
ATOM 6627 O O . LEU C 3 1 ? 120.951 137.921 154.086 1.00 158.80 22 LEU B O 1
ATOM 6629 N N . PHE C 3 2 ? 120.193 135.866 154.632 1.00 158.83 23 PHE B N 1
ATOM 6630 C CA . PHE C 3 2 ? 119.102 136.385 155.452 1.00 158.83 23 PHE B CA 1
ATOM 6631 C C . PHE C 3 2 ? 119.638 137.158 156.651 1.00 158.83 23 PHE B C 1
ATOM 6632 O O . PHE C 3 2 ? 119.392 138.361 156.795 1.00 158.83 23 PHE B O 1
ATOM 6634 N N . ASN C 3 3 ? 120.381 136.479 157.524 1.00 154.63 24 ASN B N 1
ATOM 6635 C CA . ASN C 3 3 ? 120.955 137.114 158.701 1.00 154.63 24 ASN B CA 1
ATOM 6636 C C . ASN C 3 3 ? 122.102 136.257 159.213 1.00 154.63 24 ASN B C 1
ATOM 6637 O O . ASN C 3 3 ? 121.924 135.063 159.464 1.00 154.63 24 ASN B O 1
ATOM 6639 N N . SER C 3 4 ? 123.269 136.874 159.364 1.00 149.44 25 SER B N 1
ATOM 6640 C CA . SER C 3 4 ? 124.451 136.193 159.873 1.00 149.44 25 SER B CA 1
ATOM 6641 C C . SER C 3 4 ? 124.527 136.387 161.389 1.00 149.44 25 SER B C 1
ATOM 6642 O O . SER C 3 4 ? 123.573 136.860 162.014 1.00 149.44 25 SER B O 1
ATOM 6644 N N . GLU C 3 5 ? 125.661 136.018 161.991 1.00 143.97 26 GLU B N 1
ATOM 6645 C CA . GLU C 3 5 ? 125.913 136.210 163.417 1.00 143.97 26 GLU B CA 1
ATOM 6646 C C . GLU C 3 5 ? 124.870 135.506 164.277 1.00 143.97 26 GLU B C 1
ATOM 6647 O O . GLU C 3 5 ? 124.109 136.160 164.999 1.00 143.97 26 GLU B O 1
ATOM 6649 N N . GLU C 3 6 ? 124.826 134.178 164.208 1.00 137.89 27 GLU B N 1
ATOM 6650 C CA . GLU C 3 6 ? 123.901 133.397 165.017 1.00 137.89 27 GLU B CA 1
ATOM 6651 C C . GLU C 3 6 ? 124.463 133.247 166.431 1.00 137.89 27 GLU B C 1
ATOM 6652 O O . GLU C 3 6 ? 125.454 133.881 166.805 1.00 137.89 27 GLU B O 1
ATOM 6658 N N . ASP C 3 7 ? 123.832 132.398 167.238 1.00 132.04 28 ASP B N 1
ATOM 6659 C CA . ASP C 3 7 ? 124.272 132.175 168.609 1.00 132.04 28 ASP B CA 1
ATOM 6660 C C . ASP C 3 7 ? 124.242 130.679 168.889 1.00 132.04 28 ASP B C 1
ATOM 6661 O O . ASP C 3 7 ? 123.519 129.919 168.240 1.00 132.04 28 ASP B O 1
ATOM 6666 N N . VAL C 3 8 ? 125.046 130.264 169.866 1.00 130.05 29 VAL B N 1
ATOM 6667 C CA . VAL C 3 8 ? 125.219 128.858 170.193 1.00 130.05 29 VAL B CA 1
ATOM 6668 C C . VAL C 3 8 ? 124.816 128.552 171.632 1.00 130.05 29 VAL B C 1
ATOM 6669 O O . VAL C 3 8 ? 124.136 127.555 171.885 1.00 130.05 29 VAL B O 1
ATOM 6673 N N . VAL C 3 9 ? 125.205 129.398 172.583 1.00 125.49 30 VAL B N 1
ATOM 6674 C CA . VAL C 3 9 ? 125.073 129.095 174.000 1.00 125.49 30 VAL B CA 1
ATOM 6675 C C . VAL C 3 9 ? 123.757 129.606 174.578 1.00 125.49 30 VAL B C 1
ATOM 6676 O O . VAL C 3 9 ? 123.154 128.936 175.419 1.00 125.49 30 VAL B O 1
ATOM 6680 N N . LYS C 3 10 ? 123.295 130.785 174.147 1.00 124.48 31 LYS B N 1
ATOM 6681 C CA . LYS C 3 10 ? 122.056 131.371 174.653 1.00 124.48 31 LYS B CA 1
ATOM 6682 C C . LYS C 3 10 ? 122.105 131.507 176.172 1.00 124.48 31 LYS B C 1
ATOM 6683 O O . LYS C 3 10 ? 121.393 130.796 176.889 1.00 124.48 31 LYS B O 1
ATOM 6689 N N . MET C 3 11 ? 122.965 132.398 176.666 1.00 113.34 32 MET B N 1
ATOM 6690 C CA . MET C 3 11 ? 123.253 132.511 178.089 1.00 113.34 32 MET B CA 1
ATOM 6691 C C . MET C 3 11 ? 121.988 132.814 178.898 1.00 113.34 32 MET B C 1
ATOM 6692 O O . MET C 3 11 ? 120.923 133.135 178.362 1.00 113.34 32 MET B O 1
ATOM 6697 N N . SER C 3 12 ? 122.137 132.712 180.223 1.00 104.98 33 SER B N 1
ATOM 6698 C CA . SER C 3 12 ? 121.081 132.764 181.232 1.00 104.98 33 SER B CA 1
ATOM 6699 C C . SER C 3 12 ? 120.084 133.893 180.989 1.00 104.98 33 SER B C 1
ATOM 6700 O O . SER C 3 12 ? 120.462 134.972 180.513 1.00 104.98 33 SER B O 1
ATOM 6703 N N . PRO C 3 13 ? 118.800 133.680 181.308 1.00 105.34 34 PRO B N 1
ATOM 6704 C CA . PRO C 3 13 ? 117.781 134.700 181.025 1.00 105.34 34 PRO B CA 1
ATOM 6705 C C . PRO C 3 13 ? 117.673 135.773 182.097 1.00 105.34 34 PRO B C 1
ATOM 6706 O O . PRO C 3 13 ? 116.668 136.491 182.149 1.00 105.34 34 PRO B O 1
ATOM 6710 N N . LEU C 3 14 ? 118.691 135.887 182.958 1.00 100.44 35 LEU B N 1
ATOM 6711 C CA . LEU C 3 14 ? 118.724 136.881 184.028 1.00 100.44 35 LEU B CA 1
ATOM 6712 C C . LEU C 3 14 ? 117.521 136.671 184.947 1.00 100.44 35 LEU B C 1
ATOM 6713 O O . LEU C 3 14 ? 116.531 137.410 184.868 1.00 100.44 35 LEU B O 1
ATOM 6718 N N . PRO C 3 15 ? 117.547 135.628 185.788 1.00 103.25 36 PRO B N 1
ATOM 6719 C CA . PRO C 3 15 ? 116.382 135.309 186.628 1.00 103.25 36 PRO B CA 1
ATOM 6720 C C . PRO C 3 15 ? 116.007 136.404 187.617 1.00 103.25 36 PRO B C 1
ATOM 6721 O O . PRO C 3 15 ? 116.658 137.452 187.686 1.00 103.25 36 PRO B O 1
ATOM 6725 N N . THR C 3 16 ? 114.952 136.155 188.392 1.00 103.70 37 THR B N 1
ATOM 6726 C CA . THR C 3 16 ? 114.348 137.157 189.263 1.00 103.70 37 THR B CA 1
ATOM 6727 C C . THR C 3 16 ? 115.328 137.591 190.354 1.00 103.70 37 THR B C 1
ATOM 6728 O O . THR C 3 16 ? 116.433 137.057 190.491 1.00 103.70 37 THR B O 1
ATOM 6732 N N . VAL C 3 17 ? 114.916 138.571 191.158 1.00 101.51 38 VAL B N 1
ATOM 6733 C CA . VAL C 3 17 ? 115.776 139.193 192.152 1.00 101.51 38 VAL B CA 1
ATOM 6734 C C . VAL C 3 17 ? 115.093 139.129 193.515 1.00 101.51 38 VAL B C 1
ATOM 6735 O O . VAL C 3 17 ? 113.867 139.199 193.631 1.00 101.51 38 VAL B O 1
ATOM 6739 N N . GLU C 3 18 ? 115.917 138.987 194.560 1.00 100.77 39 GLU B N 1
ATOM 6740 C CA . GLU C 3 18 ? 115.453 138.917 195.942 1.00 100.77 39 GLU B CA 1
ATOM 6741 C C . GLU C 3 18 ? 116.124 139.981 196.806 1.00 100.77 39 GLU B C 1
ATOM 6742 O O . GLU C 3 18 ? 116.700 139.658 197.850 1.00 100.77 39 GLU B O 1
ATOM 6748 N N . ASN C 3 19 ? 116.082 141.241 196.371 1.00 96.30 40 ASN B N 1
ATOM 6749 C CA . ASN C 3 19 ? 116.761 142.337 197.057 1.00 96.30 40 ASN B CA 1
ATOM 6750 C C . ASN C 3 19 ? 116.405 142.396 198.537 1.00 96.30 40 ASN B C 1
ATOM 6751 O O . ASN C 3 19 ? 115.231 142.337 198.913 1.00 96.30 40 ASN B O 1
ATOM 6756 N N . GLN C 3 20 ? 117.439 142.510 199.378 1.00 101.15 41 GLN B N 1
ATOM 6757 C CA . GLN C 3 20 ? 117.272 142.741 200.807 1.00 101.15 41 GLN B CA 1
ATOM 6758 C C . GLN C 3 20 ? 118.175 143.858 201.318 1.00 101.15 41 GLN B C 1
ATOM 6759 O O . GLN C 3 20 ? 118.113 144.193 202.507 1.00 101.15 41 GLN B O 1
ATOM 6765 N N . PHE C 3 21 ? 119.010 144.440 200.459 1.00 102.12 42 PHE B N 1
ATOM 6766 C CA . PHE C 3 21 ? 119.953 145.477 200.856 1.00 102.12 42 PHE B CA 1
ATOM 6767 C C . PHE C 3 21 ? 119.715 146.795 200.139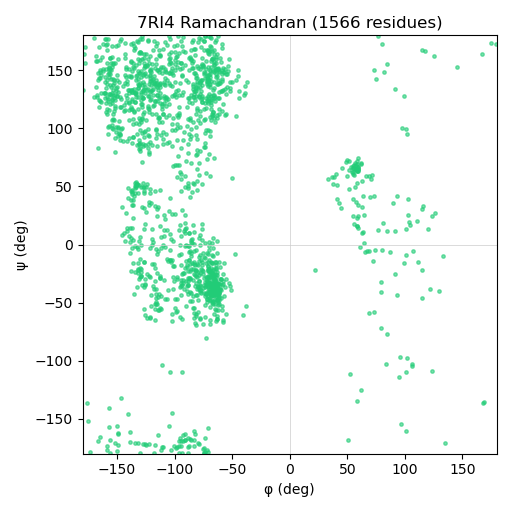 1.00 102.12 42 PHE B C 1
ATOM 6768 O O . PHE C 3 21 ? 119.893 147.861 200.741 1.00 102.12 42 PHE B O 1
ATOM 6776 N N . THR C 3 22 ? 119.304 146.752 198.866 1.00 99.37 43 THR B N 1
ATOM 6777 C CA . THR C 3 22 ? 119.124 147.920 198.007 1.00 99.37 43 THR B CA 1
ATOM 6778 C C . THR C 3 22 ? 120.380 148.785 198.025 1.00 99.37 43 THR B C 1
ATOM 6779 O O . THR C 3 22 ? 120.379 149.872 198.618 1.00 99.37 43 THR B O 1
ATOM 6783 N N . PRO C 3 23 ? 121.465 148.341 197.393 1.00 94.56 44 PRO B N 1
ATOM 6784 C CA . PRO C 3 23 ? 122.712 149.111 197.440 1.00 94.56 44 PRO B CA 1
ATOM 6785 C C . PRO C 3 23 ? 122.676 150.303 196.495 1.00 94.56 44 PRO B C 1
ATOM 6786 O O . PRO C 3 23 ? 122.173 150.221 195.372 1.00 94.56 44 PRO B O 1
ATOM 6790 N N . THR C 3 24 ? 123.223 151.419 196.966 1.00 87.73 45 THR B N 1
ATOM 6791 C CA . THR C 3 24 ? 123.230 152.667 196.220 1.00 87.73 45 THR B CA 1
ATOM 6792 C C . THR C 3 24 ? 124.651 153.057 195.830 1.00 87.73 45 THR B C 1
ATOM 6793 O O . THR C 3 24 ? 125.632 152.487 196.316 1.00 87.73 45 THR B O 1
ATOM 6797 N N . THR C 3 25 ? 124.745 154.034 194.926 1.00 81.50 46 THR B N 1
ATOM 6798 C CA . THR C 3 25 ? 126.027 154.566 194.468 1.00 81.50 46 THR B CA 1
ATOM 6799 C C . THR C 3 25 ? 126.167 155.995 194.990 1.00 81.50 46 THR B C 1
ATOM 6800 O O . THR C 3 25 ? 125.349 156.875 194.723 1.00 81.50 46 THR B O 1
ATOM 6804 N N . ALA C 3 26 ? 127.230 156.213 195.767 1.00 83.07 47 ALA B N 1
ATOM 6805 C CA . ALA C 3 26 ? 127.469 157.528 196.352 1.00 83.07 47 ALA B CA 1
ATOM 6806 C C . ALA C 3 26 ? 127.804 158.571 195.295 1.00 83.07 47 ALA B C 1
ATOM 6807 O O . ALA C 3 26 ? 127.277 159.689 195.337 1.00 83.07 47 ALA B O 1
ATOM 6809 N N . TRP C 3 27 ? 128.670 158.233 194.344 1.00 79.75 48 TRP B N 1
ATOM 6810 C CA . TRP C 3 27 ? 129.083 159.176 193.313 1.00 79.75 48 TRP B CA 1
ATOM 6811 C C . TRP C 3 27 ? 129.604 158.392 192.116 1.00 79.75 48 TRP B C 1
ATOM 6812 O O . TRP C 3 27 ? 129.694 157.161 192.143 1.00 79.75 48 TRP B O 1
ATOM 6823 N N . SER C 3 28 ? 129.954 159.124 191.061 1.00 72.96 49 SER B N 1
ATOM 6824 C CA . SER C 3 28 ? 130.481 158.530 189.841 1.00 72.96 49 SER B CA 1
ATOM 6825 C C . SER C 3 28 ? 131.186 159.615 189.043 1.00 72.96 49 SER B C 1
ATOM 6826 O O . SER C 3 28 ? 130.834 160.795 189.120 1.00 72.96 49 SER B O 1
ATOM 6829 N N . THR C 3 29 ? 132.191 159.198 188.275 1.00 73.17 50 THR B N 1
ATOM 6830 C CA . THR C 3 29 ? 132.975 160.132 187.476 1.00 73.17 50 THR B CA 1
ATOM 6831 C C . THR C 3 29 ? 133.540 159.395 186.273 1.00 73.17 50 THR B C 1
ATOM 6832 O O . THR C 3 29 ? 134.157 158.337 186.427 1.00 73.17 50 THR B O 1
ATOM 6836 N N . SER C 3 30 ? 133.331 159.955 185.085 1.00 72.89 51 SER B N 1
ATOM 6837 C CA . SER C 3 30 ? 133.861 159.366 183.865 1.00 72.89 51 SER B CA 1
ATOM 6838 C C . SER C 3 30 ? 135.327 159.743 183.684 1.00 72.89 51 SER B C 1
ATOM 6839 O O . SER C 3 30 ? 135.760 160.838 184.053 1.00 72.89 51 SER B O 1
ATOM 6842 N N . VAL C 3 31 ? 136.095 158.817 183.113 1.00 71.56 52 VAL B N 1
ATOM 6843 C CA . VAL C 3 31 ? 137.530 159.003 182.894 1.00 71.56 52 VAL B CA 1
ATOM 6844 C C . VAL C 3 31 ? 137.813 158.739 181.415 1.00 71.56 52 VAL B C 1
ATOM 6845 O O . VAL C 3 31 ? 138.071 157.605 180.999 1.00 71.56 52 VAL B O 1
ATOM 6849 N N . GLY C 3 32 ? 137.780 159.801 180.611 1.00 74.70 53 GLY B N 1
ATOM 6850 C CA . GLY C 3 32 ? 138.093 159.682 179.194 1.00 74.70 53 GLY B CA 1
ATOM 6851 C C . GLY C 3 32 ? 137.184 158.697 178.487 1.00 74.70 53 GLY B C 1
ATOM 6852 O O . GLY C 3 32 ? 135.960 158.704 178.659 1.00 74.70 53 GLY B O 1
ATOM 6853 N N . SER C 3 33 ? 137.791 157.836 177.670 1.00 73.60 54 SER B N 1
ATOM 6854 C CA . SER C 3 33 ? 137.080 156.765 176.972 1.00 73.60 54 SER B CA 1
ATOM 6855 C C . SER C 3 33 ? 137.928 155.506 177.115 1.00 73.60 54 SER B C 1
ATOM 6856 O O . SER C 3 33 ? 139.041 155.438 176.587 1.00 73.60 54 SER B O 1
ATOM 6859 N N . GLY C 3 34 ? 137.396 154.514 177.825 1.00 72.62 55 GLY B N 1
ATOM 6860 C CA . GLY C 3 34 ? 138.152 153.326 178.173 1.00 72.62 55 GLY B CA 1
ATOM 6861 C C . GLY C 3 34 ? 138.460 152.387 177.024 1.00 72.62 55 GLY B C 1
ATOM 6862 O O . GLY C 3 34 ? 138.458 152.790 175.857 1.00 72.62 55 GLY B O 1
ATOM 6863 N N . ILE C 3 35 ? 138.726 151.124 177.355 1.00 72.96 56 ILE B N 1
ATOM 6864 C CA . ILE C 3 35 ? 139.146 150.120 176.383 1.00 72.96 56 ILE B CA 1
ATOM 6865 C C . ILE C 3 35 ? 138.045 149.882 175.357 1.00 72.96 56 ILE B C 1
ATOM 6866 O O . ILE C 3 35 ? 138.321 149.691 174.167 1.00 72.96 56 ILE B O 1
ATOM 6871 N N . GLY C 3 36 ? 136.793 149.890 175.807 1.00 73.90 57 GLY B N 1
ATOM 6872 C CA . GLY C 3 36 ? 135.675 149.669 174.912 1.00 73.90 57 GLY B CA 1
ATOM 6873 C C . GLY C 3 36 ? 135.465 148.207 174.575 1.00 73.90 57 GLY B C 1
ATOM 6874 O O . GLY C 3 36 ? 134.505 147.587 175.041 1.00 73.90 57 GLY B O 1
ATOM 6875 N N . ASN C 3 37 ? 136.359 147.645 173.762 1.00 75.35 58 ASN B N 1
ATOM 6876 C CA . ASN C 3 37 ? 136.255 146.246 173.353 1.00 75.35 58 ASN B CA 1
ATOM 6877 C C . ASN C 3 37 ? 137.536 145.444 173.523 1.00 75.35 58 ASN B C 1
ATOM 6878 O O . ASN C 3 37 ? 137.478 144.213 173.428 1.00 75.35 58 ASN B O 1
ATOM 6883 N N . PHE C 3 38 ? 138.684 146.072 173.766 1.00 73.00 59 PHE B N 1
ATOM 6884 C CA . PHE C 3 38 ? 139.940 145.344 173.882 1.00 73.00 59 PHE B CA 1
ATOM 6885 C C . PHE C 3 38 ? 140.048 144.690 175.253 1.00 73.00 59 PHE B C 1
ATOM 6886 O O . PHE C 3 38 ? 139.890 145.353 176.283 1.00 73.00 59 PHE B O 1
ATOM 6894 N N . TYR C 3 39 ? 140.319 143.386 175.262 1.00 67.98 60 TYR B N 1
ATOM 6895 C CA . TYR C 3 39 ? 140.455 142.636 176.506 1.00 67.98 60 TYR B CA 1
ATOM 6896 C C . TYR C 3 39 ? 141.786 142.979 177.164 1.00 67.98 60 TYR B C 1
ATOM 6897 O O . TYR C 3 39 ? 142.847 142.557 176.693 1.00 67.98 60 TYR B O 1
ATOM 6906 N N . SER C 3 40 ? 141.733 143.744 178.252 1.00 64.36 61 SER B N 1
ATOM 6907 C CA . SER C 3 40 ? 142.936 144.106 178.998 1.00 64.36 61 SER B CA 1
ATOM 6908 C C . SER C 3 40 ? 142.520 144.508 180.402 1.00 64.36 61 SER B C 1
ATOM 6909 O O . SER C 3 40 ? 141.645 145.365 180.564 1.00 64.36 61 SER B O 1
ATOM 6912 N N . ASN C 3 41 ? 143.137 143.894 181.409 1.00 59.51 62 ASN B N 1
ATOM 6913 C CA . ASN C 3 41 ? 142.783 144.185 182.792 1.00 59.51 62 ASN B CA 1
ATOM 6914 C C . ASN C 3 41 ? 143.235 145.590 183.174 1.00 59.51 62 ASN B C 1
ATOM 6915 O O . ASN C 3 41 ? 144.389 145.968 182.951 1.00 59.51 62 ASN B O 1
ATOM 6920 N N . LEU C 3 42 ? 142.312 146.369 183.743 1.00 58.94 63 LEU B N 1
ATOM 6921 C CA . LEU C 3 42 ? 142.626 147.728 184.181 1.00 58.94 63 LEU B CA 1
ATOM 6922 C C . LEU C 3 42 ? 141.654 148.080 185.308 1.00 58.94 63 LEU B C 1
ATOM 6923 O O . LEU C 3 42 ? 140.504 148.439 185.043 1.00 58.94 63 LEU B O 1
ATOM 6928 N N . HIS C 3 43 ? 142.124 147.978 186.541 1.00 60.28 64 HIS B N 1
ATOM 6929 C CA . HIS C 3 43 ? 141.335 148.268 187.724 1.00 60.28 64 HIS B CA 1
ATOM 6930 C C . HIS C 3 43 ? 141.880 149.485 188.458 1.00 60.28 64 HIS B C 1
ATOM 6931 O O . HIS C 3 43 ? 143.081 149.771 188.414 1.00 60.28 64 HIS B O 1
ATOM 6938 N N . PRO C 3 44 ? 141.017 150.232 189.147 1.00 61.59 65 PRO B N 1
ATOM 6939 C CA . PRO C 3 44 ? 141.482 151.414 189.881 1.00 61.59 65 PRO B CA 1
ATOM 6940 C C . PRO C 3 44 ? 142.148 151.052 191.200 1.00 61.59 65 PRO B C 1
ATOM 6941 O O . PRO C 3 44 ? 141.703 150.168 191.934 1.00 61.59 65 PRO B O 1
ATOM 6945 N N . ALA C 3 45 ? 143.241 151.751 191.495 1.00 62.85 66 ALA B N 1
ATOM 6946 C CA . ALA C 3 45 ? 143.958 151.561 192.748 1.00 62.85 66 ALA B CA 1
ATOM 6947 C C . ALA C 3 45 ? 143.360 152.477 193.815 1.00 62.85 66 ALA B C 1
ATOM 6948 O O . ALA C 3 45 ? 142.413 153.228 193.565 1.00 62.85 66 ALA B O 1
ATOM 6950 N N . LEU C 3 46 ? 143.912 152.431 195.027 1.00 71.91 67 LEU B N 1
ATOM 6951 C CA . LEU C 3 46 ? 143.428 153.280 196.108 1.00 71.91 67 LEU B CA 1
ATOM 6952 C C . LEU C 3 46 ? 144.564 153.507 197.095 1.00 71.91 67 LEU B C 1
ATOM 6953 O O . LEU C 3 46 ? 145.298 152.570 197.425 1.00 71.91 67 LEU B O 1
ATOM 6958 N N . ALA C 3 47 ? 144.702 154.747 197.557 1.00 79.09 68 ALA B N 1
ATOM 6959 C CA . ALA C 3 47 ? 145.715 155.111 198.539 1.00 79.09 68 ALA B CA 1
ATOM 6960 C C . ALA C 3 47 ? 145.196 156.287 199.351 1.00 79.09 68 ALA B C 1
ATOM 6961 O O . ALA C 3 47 ? 144.656 157.234 198.774 1.00 79.09 68 ALA B O 1
ATOM 6963 N N . ASP C 3 48 ? 145.307 156.178 200.676 1.00 83.97 69 ASP B N 1
ATOM 6964 C CA . ASP C 3 48 ? 144.942 157.207 201.662 1.00 83.97 69 ASP B CA 1
ATOM 6965 C C . ASP C 3 48 ? 143.740 158.041 201.206 1.00 83.97 69 ASP B C 1
ATOM 6966 O O . ASP C 3 48 ? 143.786 159.268 201.105 1.00 83.97 69 ASP B O 1
ATOM 6971 N N . ASN C 3 49 ? 142.645 157.326 200.934 1.00 83.55 70 ASN B N 1
ATOM 6972 C CA . ASN C 3 49 ? 141.370 157.912 200.516 1.00 83.55 70 ASN B CA 1
ATOM 6973 C C . ASN C 3 49 ? 141.479 158.659 199.189 1.00 83.55 70 ASN B C 1
ATOM 6974 O O . ASN C 3 49 ? 140.779 159.649 198.968 1.00 83.55 70 ASN B O 1
ATOM 6979 N N . VAL C 3 50 ? 142.355 158.196 198.300 1.00 77.88 71 VAL B N 1
ATOM 6980 C CA . VAL C 3 50 ? 142.471 158.731 196.947 1.00 77.88 71 VAL B CA 1
ATOM 6981 C C . VAL C 3 50 ? 142.478 157.559 195.977 1.00 77.88 71 VAL B C 1
ATOM 6982 O O . VAL C 3 50 ? 143.391 156.726 196.010 1.00 77.88 71 VAL B O 1
ATOM 6986 N N . VAL C 3 51 ? 141.467 157.492 195.114 1.00 74.08 72 VAL B N 1
ATOM 6987 C CA . VAL C 3 51 ? 141.318 156.413 194.144 1.00 74.08 72 VAL B CA 1
ATOM 6988 C C . VAL C 3 51 ? 141.771 156.919 192.782 1.00 74.08 72 VAL B C 1
ATOM 6989 O O . VAL C 3 51 ? 141.314 157.970 192.318 1.00 74.08 72 VAL B O 1
ATOM 6993 N N . TYR C 3 52 ? 142.669 156.177 192.147 1.00 69.78 73 TYR B N 1
ATOM 6994 C CA . TYR C 3 52 ? 143.190 156.541 190.839 1.00 69.78 73 TYR B CA 1
ATOM 6995 C C . TYR C 3 52 ? 142.379 155.867 189.738 1.00 69.78 73 TYR B C 1
ATOM 6996 O O . TYR C 3 52 ? 141.414 155.143 189.990 1.00 69.78 73 TYR B O 1
ATOM 7005 N N . ALA C 3 53 ? 142.782 156.124 188.500 1.00 63.69 74 ALA B N 1
ATOM 7006 C CA . ALA C 3 53 ? 142.137 155.538 187.330 1.00 63.69 74 ALA B CA 1
ATOM 7007 C C . ALA C 3 53 ? 143.198 155.379 186.249 1.00 63.69 74 ALA B C 1
ATOM 7008 O O . ALA C 3 53 ? 144.390 155.601 186.485 1.00 63.69 74 ALA B O 1
ATOM 7010 N N . ALA C 3 54 ? 142.755 154.995 185.057 1.00 63.54 75 ALA B N 1
ATOM 7011 C CA . ALA C 3 54 ? 143.655 154.798 183.927 1.00 63.54 75 ALA B CA 1
ATOM 7012 C C . ALA C 3 54 ? 142.840 154.890 182.641 1.00 63.54 75 ALA B C 1
ATOM 7013 O O . ALA C 3 54 ? 141.632 155.147 182.668 1.00 63.54 75 ALA B O 1
ATOM 7015 N N . ASP C 3 55 ? 143.507 154.673 181.511 1.00 70.65 76 ASP B N 1
ATOM 7016 C CA . ASP C 3 55 ? 142.874 154.725 180.201 1.00 70.65 76 ASP B CA 1
ATOM 7017 C C . ASP C 3 55 ? 143.805 154.067 179.194 1.00 70.65 76 ASP B C 1
ATOM 7018 O O . ASP C 3 55 ? 145.029 154.096 179.352 1.00 70.65 76 ASP B O 1
ATOM 7023 N N . ARG C 3 56 ? 143.209 153.481 178.158 1.00 71.37 77 ARG B N 1
ATOM 7024 C CA . ARG C 3 56 ? 143.955 152.781 177.114 1.00 71.37 77 ARG B CA 1
ATOM 7025 C C . ARG C 3 56 ? 144.428 153.729 176.018 1.00 71.37 77 ARG B C 1
ATOM 7026 O O . ARG C 3 56 ? 145.256 153.367 175.177 1.00 71.37 77 ARG B O 1
ATOM 7034 N N . ALA C 3 57 ? 143.952 154.974 176.020 1.00 72.23 78 ALA B N 1
ATOM 7035 C CA . ALA C 3 57 ? 144.306 155.899 174.951 1.00 72.23 78 ALA B CA 1
ATOM 7036 C C . ALA C 3 57 ? 144.824 157.230 175.480 1.00 72.23 78 ALA B C 1
ATOM 7037 O O . ALA C 3 57 ? 145.600 157.908 174.798 1.00 72.23 78 ALA B O 1
ATOM 7039 N N . GLY C 3 58 ? 144.409 157.621 176.682 1.00 72.84 79 GLY B N 1
ATOM 7040 C CA . GLY C 3 58 ? 144.765 158.939 177.170 1.00 72.84 79 GLY B CA 1
ATOM 7041 C C . GLY C 3 58 ? 145.001 159.091 178.659 1.00 72.84 79 GLY B C 1
ATOM 7042 O O . GLY C 3 58 ? 145.724 158.307 179.281 1.00 72.84 79 GLY B O 1
ATOM 7043 N N . LEU C 3 59 ? 144.376 160.122 179.226 1.00 73.22 80 LEU B N 1
ATOM 7044 C CA . LEU C 3 59 ? 144.604 160.603 180.585 1.00 73.22 80 LEU B CA 1
ATOM 7045 C C . LEU C 3 59 ? 144.468 159.541 181.671 1.00 73.22 80 LEU B C 1
ATOM 7046 O O . LEU C 3 59 ? 143.755 158.547 181.501 1.00 73.22 80 LEU B O 1
ATOM 7051 N N . VAL C 3 60 ? 145.161 159.753 182.790 1.00 70.20 81 VAL B N 1
ATOM 7052 C CA . VAL C 3 60 ? 145.017 158.932 183.993 1.00 70.20 81 VAL B CA 1
ATOM 7053 C C . VAL C 3 60 ? 144.799 159.905 185.153 1.00 70.20 81 VAL B C 1
ATOM 7054 O O . VAL C 3 60 ? 145.615 160.798 185.403 1.00 70.20 81 VAL B O 1
ATOM 7058 N N . LYS C 3 61 ? 143.665 159.770 185.839 1.00 72.82 82 LYS B N 1
ATOM 7059 C CA . LYS C 3 61 ? 143.286 160.762 186.834 1.00 72.82 82 LYS B CA 1
ATOM 7060 C C . LYS C 3 61 ? 143.517 160.241 188.253 1.00 72.82 82 LYS B C 1
ATOM 7061 O O . LYS C 3 61 ? 143.911 159.093 188.475 1.00 72.82 82 LYS B O 1
ATOM 7067 N N . ALA C 3 62 ? 143.262 161.120 189.222 1.00 74.75 83 ALA B N 1
ATOM 7068 C CA . ALA C 3 62 ? 143.413 160.821 190.643 1.00 74.75 83 ALA B CA 1
ATOM 7069 C C . ALA C 3 62 ? 142.203 161.324 191.420 1.00 74.75 83 ALA B C 1
ATOM 7070 O O . ALA C 3 62 ? 142.338 162.031 192.425 1.00 74.75 83 ALA B O 1
ATOM 7072 N N . LEU C 3 63 ? 141.005 160.976 190.951 1.00 77.08 84 LEU B N 1
ATOM 7073 C CA . LEU C 3 63 ? 139.757 161.447 191.542 1.00 77.08 84 LEU B CA 1
ATOM 7074 C C . LEU C 3 63 ? 139.694 161.154 193.036 1.00 77.08 84 LEU B C 1
ATOM 7075 O O . LEU C 3 63 ? 140.266 160.173 193.516 1.00 77.08 84 LEU B O 1
ATOM 7080 N N . ASN C 3 64 ? 139.002 162.022 193.770 1.00 83.23 85 ASN B N 1
ATOM 7081 C CA . ASN C 3 64 ? 138.834 161.817 195.200 1.00 83.23 85 ASN B CA 1
ATOM 7082 C C . ASN C 3 64 ? 137.943 160.606 195.464 1.00 83.23 85 ASN B C 1
ATOM 7083 O O . ASN C 3 64 ? 137.156 160.178 194.615 1.00 83.23 85 ASN B O 1
ATOM 7088 N N . ALA C 3 65 ? 138.075 160.049 196.669 1.00 84.74 86 ALA B N 1
ATOM 7089 C CA . ALA C 3 65 ? 137.320 158.870 197.073 1.00 84.74 86 ALA B CA 1
ATOM 7090 C C . ALA C 3 65 ? 136.065 159.228 197.861 1.00 84.74 86 ALA B C 1
ATOM 7091 O O . ALA C 3 65 ? 135.237 158.354 198.133 1.00 84.74 86 ALA B O 1
ATOM 7093 N N . ASP C 3 66 ? 135.906 160.499 198.231 1.00 89.16 87 ASP B N 1
ATOM 7094 C CA . ASP C 3 66 ? 134.711 160.939 198.941 1.00 89.16 87 ASP B CA 1
ATOM 7095 C C . ASP C 3 66 ? 133.833 161.887 198.141 1.00 89.16 87 ASP B C 1
ATOM 7096 O O . ASP C 3 66 ? 132.620 161.903 198.372 1.00 89.16 87 ASP B O 1
ATOM 7101 N N . ASP C 3 67 ? 134.386 162.674 197.221 1.00 88.63 88 ASP B N 1
ATOM 7102 C CA . ASP C 3 67 ? 133.608 163.590 196.397 1.00 88.63 88 ASP B CA 1
ATOM 7103 C C . ASP C 3 67 ? 133.640 163.215 194.925 1.00 88.63 88 ASP B C 1
ATOM 7104 O O . ASP C 3 67 ? 132.594 163.220 194.264 1.00 88.63 88 ASP B O 1
ATOM 7109 N N . GLY C 3 68 ? 134.811 162.888 194.391 1.00 81.82 89 GLY B N 1
ATOM 7110 C CA . GLY C 3 68 ? 134.952 162.567 192.989 1.00 81.82 89 GLY B CA 1
ATOM 7111 C C . GLY C 3 68 ? 135.536 163.664 192.129 1.00 81.82 89 GLY B C 1
ATOM 7112 O O . GLY C 3 68 ? 135.262 163.689 190.923 1.00 81.82 89 GLY B O 1
ATOM 7113 N N . LYS C 3 69 ? 136.328 164.566 192.702 1.00 85.74 90 LYS B N 1
ATOM 7114 C CA . LYS C 3 69 ? 136.897 165.694 191.980 1.00 85.74 90 LYS B CA 1
ATOM 7115 C C . LYS C 3 69 ? 138.340 165.395 191.597 1.00 85.74 90 LYS B C 1
ATOM 7116 O O . LYS C 3 69 ? 139.040 164.658 192.299 1.00 85.74 90 LYS B O 1
ATOM 7122 N N . GLU C 3 70 ? 138.776 165.974 190.481 1.00 82.26 91 GLU B N 1
ATOM 7123 C CA . GLU C 3 70 ? 140.120 165.726 189.980 1.00 82.26 91 GLU B CA 1
ATOM 7124 C C . GLU C 3 70 ? 141.162 166.388 190.874 1.00 82.26 91 GLU B C 1
ATOM 7125 O O . GLU C 3 70 ? 140.900 167.398 191.534 1.00 82.26 91 GLU B O 1
ATOM 7131 N N . ILE C 3 71 ? 142.359 165.805 190.891 1.00 80.19 92 ILE B N 1
ATOM 7132 C CA . ILE C 3 71 ? 143.483 166.372 191.627 1.00 80.19 92 ILE B CA 1
ATOM 7133 C C . ILE C 3 71 ? 144.568 166.758 190.630 1.00 80.19 92 ILE B C 1
ATOM 7134 O O . ILE C 3 71 ? 145.173 167.831 190.736 1.00 80.19 92 ILE B O 1
ATOM 7139 N N . TRP C 3 72 ? 144.814 165.888 189.652 1.00 76.90 93 TRP B N 1
ATOM 7140 C CA . TRP C 3 72 ? 145.742 166.192 188.564 1.00 76.90 93 TRP B CA 1
ATOM 7141 C C . TRP C 3 72 ? 145.329 165.379 187.350 1.00 76.90 93 TRP B C 1
ATOM 7142 O O . TRP C 3 72 ? 145.418 164.147 187.370 1.00 76.90 93 TRP B O 1
ATOM 7153 N N . SER C 3 73 ? 144.857 166.059 186.307 1.00 75.22 94 SER B N 1
ATOM 7154 C CA . SER C 3 73 ? 144.385 165.390 185.096 1.00 75.22 94 SER B CA 1
ATOM 7155 C C . SER C 3 73 ? 145.473 165.428 184.024 1.00 75.22 94 SER B C 1
ATOM 7156 O O . SER C 3 73 ? 145.360 166.092 182.992 1.00 75.22 94 SER B O 1
ATOM 7159 N N . VAL C 3 74 ? 146.552 164.690 184.294 1.00 74.50 95 VAL B N 1
ATOM 7160 C CA . VAL C 3 74 ? 147.633 164.589 183.318 1.00 74.50 95 VAL B CA 1
ATOM 7161 C C . VAL C 3 74 ? 147.167 163.787 182.107 1.00 74.50 95 VAL B C 1
ATOM 7162 O O . VAL C 3 74 ? 146.307 162.903 182.195 1.00 74.50 95 VAL B O 1
ATOM 7166 N N . SER C 3 75 ? 147.742 164.113 180.951 1.00 76.36 96 SER B N 1
ATOM 7167 C CA . SER C 3 75 ? 147.352 163.501 179.686 1.00 76.36 96 SER B CA 1
ATOM 7168 C C . SER C 3 75 ? 148.095 162.206 179.391 1.00 76.36 96 SER B C 1
ATOM 7169 O O . SER C 3 75 ? 147.463 161.207 179.032 1.00 76.36 96 SER B O 1
ATOM 7172 N N . LEU C 3 76 ? 149.422 162.204 179.525 1.00 73.75 97 LEU B N 1
ATOM 7173 C CA . LEU C 3 76 ? 150.261 161.029 179.295 1.00 73.75 97 LEU B CA 1
ATOM 7174 C C . LEU C 3 76 ? 150.117 160.480 177.877 1.00 73.75 97 LEU B C 1
ATOM 7175 O O . LEU C 3 76 ? 150.390 159.301 177.629 1.00 73.75 97 LEU B O 1
ATOM 7180 N N . ALA C 3 77 ? 149.691 161.316 176.934 1.00 87.05 98 ALA B N 1
ATOM 7181 C CA . ALA C 3 77 ? 149.537 160.896 175.548 1.00 87.05 98 ALA B CA 1
ATOM 7182 C C . ALA C 3 77 ? 150.858 161.098 174.807 1.00 87.05 98 ALA B C 1
ATOM 7183 O O . ALA C 3 77 ? 151.885 161.447 175.396 1.00 87.05 98 ALA B O 1
ATOM 7185 N N . GLU C 3 78 ? 150.844 160.872 173.496 1.00 101.25 99 GLU B N 1
ATOM 7186 C CA . GLU C 3 78 ? 152.025 161.044 172.666 1.00 101.25 99 GLU B CA 1
ATOM 7187 C C . GLU C 3 78 ? 152.002 162.432 172.025 1.00 101.25 99 GLU B C 1
ATOM 7188 O O . GLU C 3 78 ? 151.196 163.294 172.384 1.00 101.25 99 GLU B O 1
ATOM 7190 N N . LYS C 3 79 ? 152.893 162.659 171.063 1.00 113.14 100 LYS B N 1
ATOM 7191 C CA . LYS C 3 79 ? 152.958 163.940 170.377 1.00 113.14 100 LYS B CA 1
ATOM 7192 C C . LYS C 3 79 ? 151.754 164.105 169.448 1.00 113.14 100 LYS B C 1
ATOM 7193 O O . LYS C 3 79 ? 150.862 163.255 169.375 1.00 113.14 100 LYS B O 1
ATOM 7195 N N . ASP C 3 80 ? 151.736 165.217 168.723 1.00 119.61 101 ASP B N 1
ATOM 7196 C CA . ASP C 3 80 ? 150.640 165.565 167.831 1.00 119.61 101 ASP B CA 1
ATOM 7197 C C . ASP C 3 80 ? 151.147 165.618 166.390 1.00 119.61 101 ASP B C 1
ATOM 7198 O O . ASP C 3 80 ? 152.287 165.250 166.094 1.00 119.61 101 ASP B O 1
ATOM 7200 N N . GLY C 3 81 ? 150.284 166.085 165.492 1.00 121.10 102 GLY B N 1
ATOM 7201 C CA . GLY C 3 81 ? 150.622 166.157 164.084 1.00 121.10 102 GLY B CA 1
ATOM 7202 C C . GLY C 3 81 ? 149.797 167.175 163.327 1.00 121.10 102 GLY B C 1
ATOM 7203 O O . GLY C 3 81 ? 149.529 168.268 163.836 1.00 121.10 102 GLY B O 1
ATOM 7204 N N . TRP C 3 82 ? 149.396 166.831 162.101 1.00 120.83 103 TRP B N 1
ATOM 7205 C CA . TRP C 3 82 ? 148.609 167.751 161.287 1.00 120.83 103 TRP B CA 1
ATOM 7206 C C . TRP C 3 82 ? 147.260 168.042 161.936 1.00 120.83 103 TRP B C 1
ATOM 7207 O O . TRP C 3 82 ? 146.970 169.181 162.318 1.00 120.83 103 TRP B O 1
ATOM 7209 N N . PHE C 3 83 ? 146.415 167.011 162.071 1.00 118.96 104 PHE B N 1
ATOM 7210 C CA . PHE C 3 83 ? 145.105 167.218 162.679 1.00 118.96 104 PHE B CA 1
ATOM 7211 C C . PHE C 3 83 ? 144.701 166.090 163.626 1.00 118.96 104 PHE B C 1
ATOM 7212 O O . PHE C 3 83 ? 143.524 166.010 163.995 1.00 118.96 104 PHE B O 1
ATOM 7214 N N . SER C 3 84 ? 145.628 165.226 164.030 1.00 118.88 105 SER B N 1
ATOM 7215 C CA . SER C 3 84 ? 145.306 164.107 164.907 1.00 118.88 105 SER B CA 1
ATOM 7216 C C . SER C 3 84 ? 146.598 163.580 165.514 1.00 118.88 105 SER B C 1
ATOM 7217 O O . SER C 3 84 ? 147.695 163.836 165.011 1.00 118.88 105 SER B O 1
ATOM 7219 N N . LYS C 3 85 ? 146.451 162.840 166.608 1.00 111.62 106 LYS B N 1
ATOM 7220 C CA . LYS C 3 85 ? 147.561 162.210 167.306 1.00 111.62 106 LYS B CA 1
ATOM 7221 C C . LYS C 3 85 ? 147.324 160.708 167.397 1.00 111.62 106 LYS B C 1
ATOM 7222 O O . LYS C 3 85 ? 146.272 160.194 167.005 1.00 111.62 106 LYS B O 1
ATOM 7224 N N . GLU C 3 86 ? 148.318 160.001 167.924 1.00 98.14 107 GLU B N 1
ATOM 7225 C CA . GLU C 3 86 ? 148.228 158.560 168.089 1.00 98.14 107 GLU B CA 1
ATOM 7226 C C . GLU C 3 86 ? 148.253 158.212 169.570 1.00 98.14 107 GLU B C 1
ATOM 7227 O O . GLU C 3 86 ? 149.000 158.819 170.346 1.00 98.14 107 GLU B O 1
ATOM 7233 N N . PRO C 3 87 ? 147.431 157.256 169.994 1.00 88.07 108 PRO B N 1
ATOM 7234 C CA . PRO C 3 87 ? 147.275 156.995 171.427 1.00 88.07 108 PRO B CA 1
ATOM 7235 C C . PRO C 3 87 ? 148.311 156.014 171.955 1.00 88.07 108 PRO B C 1
ATOM 7236 O O . PRO C 3 87 ? 148.919 155.238 171.216 1.00 88.07 108 PRO B O 1
ATOM 7240 N N . ALA C 3 88 ? 148.487 156.053 173.272 1.00 75.71 109 ALA B N 1
ATOM 7241 C CA . ALA C 3 88 ? 149.419 155.183 173.983 1.00 75.71 109 ALA B CA 1
ATOM 7242 C C . ALA C 3 88 ? 148.599 154.073 174.637 1.00 75.71 109 ALA B C 1
ATOM 7243 O O . ALA C 3 88 ? 147.923 154.290 175.644 1.00 75.71 109 ALA B O 1
ATOM 7245 N N . LEU C 3 89 ? 148.650 152.884 174.042 1.00 68.88 110 LEU B N 1
ATOM 7246 C CA . LEU C 3 89 ? 147.904 151.742 174.556 1.00 68.88 110 LEU B CA 1
ATOM 7247 C C . LEU C 3 89 ? 148.448 151.308 175.909 1.00 68.88 110 LEU B C 1
ATOM 7248 O O . LEU C 3 89 ? 149.588 150.848 176.012 1.00 68.88 110 LEU B O 1
ATOM 7253 N N . LEU C 3 90 ? 147.627 151.456 176.945 1.00 64.17 111 LEU B N 1
ATOM 7254 C CA . LEU C 3 90 ? 148.006 151.103 178.305 1.00 64.17 111 LEU B CA 1
ATOM 7255 C C . LEU C 3 90 ? 147.254 149.860 178.766 1.00 64.17 111 LEU B C 1
ATOM 7256 O O . LEU C 3 90 ? 146.066 149.694 178.477 1.00 64.17 111 LEU B O 1
ATOM 7261 N N . SER C 3 91 ? 147.961 148.987 179.480 1.00 60.76 112 SER B N 1
ATOM 7262 C CA . SER C 3 91 ? 147.366 147.797 180.072 1.00 60.76 112 SER B CA 1
ATOM 7263 C C . SER C 3 91 ? 148.122 147.466 181.349 1.00 60.76 112 SER B C 1
ATOM 7264 O O . SER C 3 91 ? 149.262 147.896 181.546 1.00 60.76 112 SER B O 1
ATOM 7267 N N . GLY C 3 92 ? 147.472 146.693 182.214 1.00 56.36 113 GLY B N 1
ATOM 7268 C CA . GLY C 3 92 ? 148.047 146.371 183.504 1.00 56.36 113 GLY B CA 1
ATOM 7269 C C . GLY C 3 92 ? 147.489 147.241 184.610 1.00 56.36 113 GLY B C 1
ATOM 7270 O O . GLY C 3 92 ? 147.486 148.470 184.497 1.00 56.36 113 GLY B O 1
ATOM 7271 N N . GLY C 3 93 ? 147.009 146.613 185.681 1.00 61.02 114 GLY B N 1
ATOM 7272 C CA . GLY C 3 93 ? 146.381 147.358 186.754 1.00 61.02 114 GLY B CA 1
ATOM 7273 C C . GLY C 3 93 ? 147.330 148.334 187.421 1.00 61.02 114 GLY B C 1
ATOM 7274 O O . GLY C 3 93 ? 148.546 148.142 187.473 1.00 61.02 114 GLY B O 1
ATOM 7275 N N . VAL C 3 94 ? 146.742 149.413 187.944 1.00 55.15 115 VAL B N 1
ATOM 7276 C CA . VAL C 3 94 ? 147.530 150.431 188.622 1.00 55.15 115 VAL B CA 1
ATOM 7277 C C . VAL C 3 94 ? 148.011 149.896 189.969 1.00 55.15 115 VAL B C 1
ATOM 7278 O O . VAL C 3 94 ? 147.279 149.205 190.690 1.00 55.15 115 VAL B O 1
ATOM 7282 N N . THR C 3 95 ? 149.257 150.218 190.309 1.00 56.58 116 THR B N 1
ATOM 7283 C CA . THR C 3 95 ? 149.848 149.775 191.562 1.00 56.58 116 THR B CA 1
ATOM 7284 C C . THR C 3 95 ? 150.404 150.985 192.297 1.00 56.58 116 THR B C 1
ATOM 7285 O O . THR C 3 95 ? 150.986 151.887 191.687 1.00 56.58 116 THR B O 1
ATOM 7289 N N . VAL C 3 96 ? 150.219 150.996 193.615 1.00 60.75 117 VAL B N 1
ATOM 7290 C CA . VAL C 3 96 ? 150.636 152.109 194.460 1.00 60.75 117 VAL B CA 1
ATOM 7291 C C . VAL C 3 96 ? 151.569 151.577 195.537 1.00 60.75 117 VAL B C 1
ATOM 7292 O O . VAL C 3 96 ? 151.234 150.616 196.238 1.00 60.75 117 VAL B O 1
ATOM 7296 N N . SER C 3 97 ? 152.742 152.202 195.669 1.00 66.54 118 SER B N 1
ATOM 7297 C CA . SER C 3 97 ? 153.703 151.810 196.698 1.00 66.54 118 SER B CA 1
ATOM 7298 C C . SER C 3 97 ? 154.450 153.073 197.126 1.00 66.54 118 SER B C 1
ATOM 7299 O O . SER C 3 97 ? 155.432 153.458 196.485 1.00 66.54 118 SER B O 1
ATOM 7302 N N . GLY C 3 98 ? 153.980 153.700 198.201 1.00 71.13 119 GLY B N 1
ATOM 7303 C CA . GLY C 3 98 ? 154.596 154.917 198.688 1.00 71.13 119 GLY B CA 1
ATOM 7304 C C . GLY C 3 98 ? 154.107 156.155 197.967 1.00 71.13 119 GLY B C 1
ATOM 7305 O O . GLY C 3 98 ? 153.000 156.639 198.226 1.00 71.13 119 GLY B O 1
ATOM 7306 N N . GLY C 3 99 ? 154.924 156.678 197.056 1.00 68.98 120 GLY B N 1
ATOM 7307 C CA . GLY C 3 99 ? 154.563 157.864 196.307 1.00 68.98 120 GLY B CA 1
ATOM 7308 C C . GLY C 3 99 ? 154.676 157.685 194.807 1.00 68.98 120 GLY B C 1
ATOM 7309 O O . GLY C 3 99 ? 154.650 158.663 194.055 1.00 68.98 120 GLY B O 1
ATOM 7310 N N . HIS C 3 100 ? 154.807 156.441 194.360 1.00 65.67 121 HIS B N 1
ATOM 7311 C CA . HIS C 3 100 ? 154.943 156.128 192.946 1.00 65.67 121 HIS B CA 1
ATOM 7312 C C . HIS C 3 100 ? 153.687 155.438 192.422 1.00 65.67 121 HIS B C 1
ATOM 7313 O O . HIS C 3 100 ? 152.957 154.767 193.154 1.00 65.67 121 HIS B O 1
ATOM 7320 N N . VAL C 3 101 ? 153.443 155.617 191.125 1.00 62.59 122 VAL B N 1
ATOM 7321 C CA . VAL C 3 101 ? 152.303 155.011 190.446 1.00 62.59 122 VAL B CA 1
ATOM 7322 C C . VAL C 3 101 ? 152.786 154.396 189.139 1.00 62.59 122 VAL B C 1
ATOM 7323 O O . VAL C 3 101 ? 153.065 155.110 188.168 1.00 62.59 122 VAL B O 1
ATOM 7327 N N . TYR C 3 102 ? 152.893 153.069 189.112 1.00 58.71 123 TYR B N 1
ATOM 7328 C CA . TYR C 3 102 ? 153.397 152.349 187.951 1.00 58.71 123 TYR B CA 1
ATOM 7329 C C . TYR C 3 102 ? 152.238 151.866 187.090 1.00 58.71 123 TYR B C 1
ATOM 7330 O O . TYR C 3 102 ? 151.304 151.231 187.592 1.00 58.71 123 TYR B O 1
ATOM 7339 N N . ILE C 3 103 ? 152.303 152.169 185.796 1.00 56.70 124 ILE B N 1
ATOM 7340 C CA . ILE C 3 103 ? 151.289 151.755 184.832 1.00 56.70 124 ILE B CA 1
ATOM 7341 C C . ILE C 3 103 ? 151.991 151.201 183.601 1.00 56.70 124 ILE B C 1
ATOM 7342 O O . ILE C 3 103 ? 152.796 151.898 182.975 1.00 56.70 124 ILE B O 1
ATOM 7347 N N . GLY C 3 104 ? 151.688 149.956 183.254 1.00 59.03 125 GLY B N 1
ATOM 7348 C CA . GLY C 3 104 ? 152.248 149.361 182.063 1.00 59.03 125 GLY B CA 1
ATOM 7349 C C . GLY C 3 104 ? 151.550 149.862 180.810 1.00 59.03 125 GLY B C 1
ATOM 7350 O O . GLY C 3 104 ? 150.519 150.536 180.849 1.00 59.03 125 GLY B O 1
ATOM 7351 N N . SER C 3 105 ? 152.139 149.517 179.669 1.00 63.21 126 SER B N 1
ATOM 7352 C CA . SER C 3 105 ? 151.565 149.895 178.383 1.00 63.21 126 SER B CA 1
ATOM 7353 C C . SER C 3 105 ? 151.785 148.754 177.401 1.00 63.21 126 SER B C 1
ATOM 7354 O O . SER C 3 105 ? 152.598 147.855 177.633 1.00 63.21 126 SER B O 1
ATOM 7357 N N . GLU C 3 106 ? 151.044 148.802 176.292 1.00 68.76 127 GLU B N 1
ATOM 7358 C CA . GLU C 3 106 ? 151.154 147.813 175.228 1.00 68.76 127 GLU B CA 1
ATOM 7359 C C . GLU C 3 106 ? 152.227 148.173 174.209 1.00 68.76 127 GLU B C 1
ATOM 7360 O O . GLU C 3 106 ? 152.312 147.536 173.153 1.00 68.76 127 GLU B O 1
ATOM 7366 N N . LYS C 3 107 ? 153.045 149.185 174.501 1.00 69.18 128 LYS B N 1
ATOM 7367 C CA . LYS C 3 107 ? 154.162 149.565 173.646 1.00 69.18 128 LYS B CA 1
ATOM 7368 C C . LYS C 3 107 ? 155.501 149.335 174.337 1.00 69.18 128 LYS B C 1
ATOM 7369 O O . LYS C 3 107 ? 156.455 150.083 174.099 1.00 69.18 128 LYS B O 1
ATOM 7375 N N . ALA C 3 108 ? 155.582 148.314 175.193 1.00 64.75 129 ALA B N 1
ATOM 7376 C CA . ALA C 3 108 ? 156.772 147.982 175.970 1.00 64.75 129 ALA B CA 1
ATOM 7377 C C . ALA C 3 108 ? 157.222 149.123 176.872 1.00 64.75 129 ALA B C 1
ATOM 7378 O O . ALA C 3 108 ? 158.424 149.303 177.091 1.00 64.75 129 ALA B O 1
ATOM 7380 N N . GLN C 3 109 ? 156.284 149.901 177.401 1.00 62.61 130 GLN B N 1
ATOM 7381 C CA . GLN C 3 109 ? 156.592 151.021 178.275 1.00 62.61 130 GLN B CA 1
ATOM 7382 C C . GLN C 3 109 ? 155.995 150.799 179.658 1.00 62.61 130 GLN B C 1
ATOM 7383 O O . GLN C 3 109 ? 154.985 150.108 179.826 1.00 62.61 130 GLN B O 1
ATOM 7389 N N . VAL C 3 110 ? 156.644 151.396 180.656 1.00 58.33 131 VAL B N 1
ATOM 7390 C CA . VAL C 3 110 ? 156.197 151.342 182.044 1.00 58.33 131 VAL B CA 1
ATOM 7391 C C . VAL C 3 110 ? 156.331 152.750 182.611 1.00 58.33 131 VAL B C 1
ATOM 7392 O O . VAL C 3 110 ? 157.444 153.196 182.913 1.00 58.33 131 VAL B O 1
ATOM 7396 N N . TYR C 3 111 ? 155.209 153.450 182.750 1.00 60.80 132 TYR B N 1
ATOM 7397 C CA . TYR C 3 111 ? 155.224 154.795 183.295 1.00 60.80 132 TYR B CA 1
ATOM 7398 C C . TYR C 3 111 ? 155.237 154.748 184.820 1.00 60.80 132 TYR B C 1
ATOM 7399 O O . TYR C 3 111 ? 154.657 153.857 185.447 1.00 60.80 132 TYR B O 1
ATOM 7408 N N . ALA C 3 112 ? 155.890 155.745 185.411 1.00 61.52 133 ALA B N 1
ATOM 7409 C CA . ALA C 3 112 ? 156.131 155.812 186.850 1.00 61.52 133 ALA B CA 1
ATOM 7410 C C . ALA C 3 112 ? 155.646 157.154 187.390 1.00 61.52 133 ALA B C 1
ATOM 7411 O O . ALA C 3 112 ? 156.382 157.892 188.046 1.00 61.52 133 ALA B O 1
ATOM 7413 N N . LEU C 3 113 ? 154.389 157.482 187.095 1.00 64.75 134 LEU B N 1
ATOM 7414 C CA . LEU C 3 113 ? 153.862 158.804 187.410 1.00 64.75 134 LEU B CA 1
ATOM 7415 C C . LEU C 3 113 ? 153.849 159.042 188.915 1.00 64.75 134 LEU B C 1
ATOM 7416 O O . LEU C 3 113 ? 153.620 158.128 189.710 1.00 64.75 134 LEU B O 1
ATOM 7421 N N . ASN C 3 114 ? 154.094 160.291 189.301 1.00 73.30 135 ASN B N 1
ATOM 7422 C CA . ASN C 3 114 ? 154.094 160.669 190.703 1.00 73.30 135 ASN B CA 1
ATOM 7423 C C . ASN C 3 114 ? 152.680 161.024 191.162 1.00 73.30 135 ASN B C 1
ATOM 7424 O O . ASN C 3 114 ? 151.785 161.305 190.361 1.00 73.30 135 ASN B O 1
ATOM 7429 N N . THR C 3 115 ? 152.486 161.008 192.482 1.00 74.82 136 THR B N 1
ATOM 7430 C CA . THR C 3 115 ? 151.180 161.334 193.044 1.00 74.82 136 THR B CA 1
ATOM 7431 C C . THR C 3 115 ? 151.044 162.826 193.324 1.00 74.82 136 THR B C 1
ATOM 7432 O O . THR C 3 115 ? 149.926 163.329 193.487 1.00 74.82 136 THR B O 1
ATOM 7436 N N . SER C 3 116 ? 152.166 163.546 193.388 1.00 78.85 137 SER B N 1
ATOM 7437 C CA . SER C 3 116 ? 152.126 164.976 193.676 1.00 78.85 137 SER B CA 1
ATOM 7438 C C . SER C 3 116 ? 151.432 165.745 192.557 1.00 78.85 137 SER B C 1
ATOM 7439 O O . SER C 3 116 ? 150.414 166.411 192.777 1.00 78.85 137 SER B O 1
ATOM 7442 N N . ASP C 3 117 ? 151.976 165.663 191.342 1.00 78.20 138 ASP B N 1
ATOM 7443 C CA . ASP C 3 117 ? 151.408 166.359 190.197 1.00 78.20 138 ASP B CA 1
ATOM 7444 C C . ASP C 3 117 ? 151.250 165.497 188.953 1.00 78.20 138 ASP B C 1
ATOM 7445 O O . ASP C 3 117 ? 150.701 165.985 187.959 1.00 78.20 138 ASP B O 1
ATOM 7450 N N . GLY C 3 118 ? 151.704 164.247 188.969 1.00 74.13 139 GLY B N 1
ATOM 7451 C CA . GLY C 3 118 ? 151.577 163.374 187.822 1.00 74.13 139 GLY B CA 1
ATOM 7452 C C . GLY C 3 118 ? 152.743 163.389 186.861 1.00 74.13 139 GLY B C 1
ATOM 7453 O O . GLY C 3 118 ? 152.622 162.839 185.760 1.00 74.13 139 GLY B O 1
ATOM 7454 N N . THR C 3 119 ? 153.866 163.997 187.235 1.00 72.84 140 THR B N 1
ATOM 7455 C CA . THR C 3 119 ? 155.036 164.047 186.368 1.00 72.84 140 THR B CA 1
ATOM 7456 C C . THR C 3 119 ? 155.751 162.701 186.396 1.00 72.84 140 THR B C 1
ATOM 7457 O O . THR C 3 119 ? 155.993 162.142 187.471 1.00 72.84 140 THR B O 1
ATOM 7461 N N . VAL C 3 120 ? 156.083 162.180 185.212 1.00 65.50 141 VAL B N 1
ATOM 7462 C CA . VAL C 3 120 ? 156.771 160.899 185.128 1.00 65.50 141 VAL B CA 1
ATOM 7463 C C . VAL C 3 120 ? 158.168 161.029 185.718 1.00 65.50 141 VAL B C 1
ATOM 7464 O O . VAL C 3 120 ? 158.905 161.975 185.419 1.00 65.50 141 VAL B O 1
ATOM 7468 N N . ALA C 3 121 ? 158.535 160.070 186.567 1.00 66.93 142 ALA B N 1
ATOM 7469 C CA . ALA C 3 121 ? 159.839 160.070 187.217 1.00 66.93 142 ALA B CA 1
ATOM 7470 C C . ALA C 3 121 ? 160.913 159.357 186.411 1.00 66.93 142 ALA B C 1
ATOM 7471 O O . ALA C 3 121 ? 162.051 159.835 186.360 1.00 66.93 142 ALA B O 1
ATOM 7473 N N . TRP C 3 122 ? 160.585 158.232 185.781 1.00 66.45 143 TRP B N 1
ATOM 7474 C CA . TRP C 3 122 ? 161.542 157.503 184.960 1.00 66.45 143 TRP B CA 1
ATOM 7475 C C . TRP C 3 122 ? 160.774 156.659 183.953 1.00 66.45 143 TRP B C 1
ATOM 7476 O O . TRP C 3 122 ? 159.585 156.381 184.123 1.00 66.45 143 TRP B O 1
ATOM 7487 N N . GLN C 3 123 ? 161.476 156.255 182.896 1.00 66.73 144 GLN B N 1
ATOM 7488 C CA . GLN C 3 123 ? 160.866 155.484 181.820 1.00 66.73 144 GLN B CA 1
ATOM 7489 C C . GLN C 3 123 ? 161.941 154.651 181.139 1.00 66.73 144 GLN B C 1
ATOM 7490 O O . GLN C 3 123 ? 162.948 155.197 180.677 1.00 66.73 144 GLN B O 1
ATOM 7496 N N . THR C 3 124 ? 161.725 153.338 181.080 1.00 68.72 145 THR B N 1
ATOM 7497 C CA . THR C 3 124 ? 162.651 152.425 180.423 1.00 68.72 145 THR B CA 1
ATOM 7498 C C . THR C 3 124 ? 161.863 151.423 179.595 1.00 68.72 145 THR B C 1
ATOM 7499 O O . THR C 3 124 ? 160.908 150.820 180.091 1.00 68.72 145 THR B O 1
ATOM 7503 N N . LYS C 3 125 ? 162.266 151.251 178.338 1.00 71.37 146 LYS B N 1
ATOM 7504 C CA . LYS C 3 125 ? 161.591 150.304 177.463 1.00 71.37 146 LYS B CA 1
ATOM 7505 C C . LYS C 3 125 ? 161.955 148.874 177.841 1.00 71.37 146 LYS B C 1
ATOM 7506 O O . LYS C 3 125 ? 163.072 148.594 178.284 1.00 71.37 146 LYS B O 1
ATOM 7512 N N . VAL C 3 126 ? 160.999 147.964 177.663 1.00 68.65 147 VAL B N 1
ATOM 7513 C CA . VAL C 3 126 ? 161.203 146.552 177.965 1.00 68.65 147 VAL B CA 1
ATOM 7514 C C . VAL C 3 126 ? 161.044 145.742 176.686 1.00 68.65 147 VAL B C 1
ATOM 7515 O O . VAL C 3 126 ? 160.814 146.301 175.608 1.00 68.65 147 VAL B O 1
ATOM 7519 N N . ALA C 3 127 ? 161.179 144.424 176.793 1.00 69.40 148 ALA B N 1
ATOM 7520 C CA . ALA C 3 127 ? 160.987 143.529 175.659 1.00 69.40 148 ALA B CA 1
ATOM 7521 C C . ALA C 3 127 ? 159.562 142.991 175.683 1.00 69.40 148 ALA B C 1
ATOM 7522 O O . ALA C 3 127 ? 159.167 142.307 176.634 1.00 69.40 148 ALA B O 1
ATOM 7524 N N . GLY C 3 128 ? 158.794 143.298 174.640 1.00 69.21 149 GLY B N 1
ATOM 7525 C CA . GLY C 3 128 ? 157.414 142.863 174.566 1.00 69.21 149 GLY B CA 1
ATOM 7526 C C . GLY C 3 128 ? 156.454 143.789 175.284 1.00 69.21 149 GLY B C 1
ATOM 7527 O O . GLY C 3 128 ? 156.849 144.515 176.202 1.00 69.21 149 GLY B O 1
ATOM 7528 N N . GLU C 3 129 ? 155.189 143.774 174.873 1.00 68.98 150 GLU B N 1
ATOM 7529 C CA . GLU C 3 129 ? 154.186 144.640 175.480 1.00 68.98 150 GLU B CA 1
ATOM 7530 C C . GLU C 3 129 ? 153.834 144.155 176.880 1.00 68.98 150 GLU B C 1
ATOM 7531 O O . GLU C 3 129 ? 153.818 142.950 177.147 1.00 68.98 150 GLU B O 1
ATOM 7537 N N . ALA C 3 130 ? 153.560 145.101 177.775 1.00 64.52 151 ALA B N 1
ATOM 7538 C CA . ALA C 3 130 ? 153.198 144.753 179.141 1.00 64.52 151 ALA B CA 1
ATOM 7539 C C . ALA C 3 130 ? 151.698 144.518 179.259 1.00 64.52 151 ALA B C 1
ATOM 7540 O O . ALA C 3 130 ? 150.887 145.396 178.952 1.00 64.52 151 ALA B O 1
ATOM 7542 N N . LEU C 3 131 ? 151.330 143.319 179.718 1.00 64.36 152 LEU B N 1
ATOM 7543 C CA . LEU C 3 131 ? 149.930 142.972 179.913 1.00 64.36 152 LEU B CA 1
ATOM 7544 C C . LEU C 3 131 ? 149.588 142.613 181.352 1.00 64.36 152 LEU B C 1
ATOM 7545 O O . LEU C 3 131 ? 148.424 142.307 181.628 1.00 64.36 152 LEU B O 1
ATOM 7550 N N . SER C 3 132 ? 150.548 142.638 182.270 1.00 62.72 153 SER B N 1
ATOM 7551 C CA . SER C 3 132 ? 150.326 142.266 183.658 1.00 62.72 153 SER B CA 1
ATOM 7552 C C . SER C 3 132 ? 150.546 143.470 184.565 1.00 62.72 153 SER B C 1
ATOM 7553 O O . SER C 3 132 ? 151.026 144.524 184.140 1.00 62.72 153 SER B O 1
ATOM 7556 N N . ARG C 3 133 ? 150.186 143.296 185.831 1.00 57.27 154 ARG B N 1
ATOM 7557 C CA . ARG C 3 133 ? 150.341 144.367 186.802 1.00 57.27 154 ARG B CA 1
ATOM 7558 C C . ARG C 3 133 ? 151.785 144.429 187.294 1.00 57.27 154 ARG B C 1
ATOM 7559 O O . ARG C 3 133 ? 152.401 143.389 187.548 1.00 57.27 154 ARG B O 1
ATOM 7567 N N . PRO C 3 134 ? 152.355 145.629 187.437 1.00 59.82 155 PRO B N 1
ATOM 7568 C CA . PRO C 3 134 ? 153.699 145.755 188.024 1.00 59.82 155 PRO B CA 1
ATOM 7569 C C . PRO C 3 134 ? 153.659 145.389 189.500 1.00 59.82 155 PRO B C 1
ATOM 7570 O O . PRO C 3 134 ? 152.947 146.016 190.287 1.00 59.82 155 PRO B O 1
ATOM 7574 N N . VAL C 3 135 ? 154.428 144.368 189.877 1.00 65.35 156 VAL B N 1
ATOM 7575 C CA . VAL C 3 135 ? 154.377 143.842 191.237 1.00 65.35 156 VAL B CA 1
ATOM 7576 C C . VAL C 3 135 ? 155.509 144.420 192.074 1.00 65.35 156 VAL B C 1
ATOM 7577 O O . VAL C 3 135 ? 156.685 144.111 191.850 1.00 65.35 156 VAL B O 1
ATOM 7581 N N . VAL C 3 136 ? 155.159 145.267 193.044 1.00 67.62 157 VAL B N 1
ATOM 7582 C CA . VAL C 3 136 ? 156.158 145.804 193.958 1.00 67.62 157 VAL B CA 1
ATOM 7583 C C . VAL C 3 136 ? 156.526 144.741 194.981 1.00 67.62 157 VAL B C 1
ATOM 7584 O O . VAL C 3 136 ? 155.658 144.188 195.669 1.00 67.62 157 VAL B O 1
ATOM 7588 N N . SER C 3 137 ? 157.822 144.450 195.087 1.00 73.00 158 SER B N 1
ATOM 7589 C CA . SER C 3 137 ? 158.310 143.434 196.018 1.00 73.00 158 SER B CA 1
ATOM 7590 C C . SER C 3 137 ? 159.703 143.858 196.475 1.00 73.00 158 SER B C 1
ATOM 7591 O O . SER C 3 137 ? 160.667 143.737 195.713 1.00 73.00 158 SER B O 1
ATOM 7594 N N . ASP C 3 138 ? 159.793 144.324 197.720 1.00 75.93 159 ASP B N 1
ATOM 7595 C CA . ASP C 3 138 ? 161.015 144.859 198.332 1.00 75.93 159 ASP B CA 1
ATOM 7596 C C . ASP C 3 138 ? 161.847 145.651 197.323 1.00 75.93 159 ASP B C 1
ATOM 7597 O O . ASP C 3 138 ? 163.013 145.359 197.059 1.00 75.93 159 ASP B O 1
ATOM 7602 N N . GLY C 3 139 ? 161.211 146.674 196.755 1.00 73.59 160 GLY B N 1
ATOM 7603 C CA . GLY C 3 139 ? 161.875 147.547 195.807 1.00 73.59 160 GLY B CA 1
ATOM 7604 C C . GLY C 3 139 ? 161.702 147.134 194.360 1.00 73.59 160 GLY B C 1
ATOM 7605 O O . GLY C 3 139 ? 161.465 147.979 193.492 1.00 73.59 160 GLY B O 1
ATOM 7606 N N . LEU C 3 140 ? 161.823 145.838 194.088 1.00 69.39 161 LEU B N 1
ATOM 7607 C CA . LEU C 3 140 ? 161.754 145.346 192.722 1.00 69.39 161 LEU B CA 1
ATOM 7608 C C . LEU C 3 140 ? 160.352 145.547 192.149 1.00 69.39 161 LEU B C 1
ATOM 7609 O O . LEU C 3 140 ? 159.346 145.510 192.862 1.00 69.39 161 LEU B O 1
ATOM 7614 N N . VAL C 3 141 ? 160.297 145.751 190.833 1.00 65.01 162 VAL B N 1
ATOM 7615 C CA . VAL C 3 141 ? 159.064 146.124 190.148 1.00 65.01 162 VAL B CA 1
ATOM 7616 C C . VAL C 3 141 ? 158.773 145.044 189.107 1.00 65.01 162 VAL B C 1
ATOM 7617 O O . VAL C 3 141 ? 158.329 145.339 187.991 1.00 65.01 162 VAL B O 1
ATOM 7621 N N . LEU C 3 142 ? 159.095 143.794 189.453 1.00 65.51 163 LEU B N 1
ATOM 7622 C CA . LEU C 3 142 ? 158.900 142.638 188.581 1.00 65.51 163 LEU B CA 1
ATOM 7623 C C . LEU C 3 142 ? 157.591 142.732 187.806 1.00 65.51 163 LEU B C 1
ATOM 7624 O O . LEU C 3 142 ? 156.529 142.994 188.380 1.00 65.51 163 LEU B O 1
ATOM 7629 N N . ILE C 3 143 ? 157.678 142.527 186.491 1.00 63.73 164 ILE B N 1
ATOM 7630 C CA . ILE C 3 143 ? 156.533 142.673 185.597 1.00 63.73 164 ILE B CA 1
ATOM 7631 C C . ILE C 3 143 ? 156.593 141.546 184.572 1.00 63.73 164 ILE B C 1
ATOM 7632 O O . ILE C 3 143 ? 157.657 141.277 184.003 1.00 63.73 164 ILE B O 1
ATOM 7637 N N . HIS C 3 144 ? 155.461 140.881 184.345 1.00 65.80 165 HIS B N 1
ATOM 7638 C CA . HIS C 3 144 ? 155.378 139.759 183.410 1.00 65.80 165 HIS B CA 1
ATOM 7639 C C . HIS C 3 144 ? 154.830 140.277 182.086 1.00 65.80 165 HIS B C 1
ATOM 7640 O O . HIS C 3 144 ? 153.625 140.466 181.915 1.00 65.80 165 HIS B O 1
ATOM 7647 N N . THR C 3 145 ? 155.729 140.506 181.132 1.00 66.59 166 THR B N 1
ATOM 7648 C CA . THR C 3 145 ? 155.323 140.969 179.814 1.00 66.59 166 THR B CA 1
ATOM 7649 C C . THR C 3 145 ? 154.695 139.826 179.017 1.00 66.59 166 THR B C 1
ATOM 7650 O O . THR C 3 145 ? 154.664 138.669 179.448 1.00 66.59 166 THR B O 1
ATOM 7654 N N . SER C 3 146 ? 154.189 140.165 177.835 1.00 70.24 167 SER B N 1
ATOM 7655 C CA . SER C 3 146 ? 153.557 139.181 176.955 1.00 70.24 167 SER B CA 1
ATOM 7656 C C . SER C 3 146 ? 154.565 138.566 175.989 1.00 70.24 167 SER B C 1
ATOM 7657 O O . SER C 3 146 ? 154.342 138.493 174.782 1.00 70.24 167 SER B O 1
ATOM 7660 N N . ASN C 3 147 ? 155.696 138.117 176.532 1.00 70.99 168 ASN B N 1
ATOM 7661 C CA . ASN C 3 147 ? 156.711 137.439 175.739 1.00 70.99 168 ASN B CA 1
ATOM 7662 C C . ASN C 3 147 ? 157.340 136.255 176.457 1.00 70.99 168 ASN B C 1
ATOM 7663 O O . ASN C 3 147 ? 158.304 135.685 175.935 1.00 70.99 168 ASN B O 1
ATOM 7668 N N . GLY C 3 148 ? 156.836 135.868 177.625 1.00 74.09 169 GLY B N 1
ATOM 7669 C CA . GLY C 3 148 ? 157.474 134.830 178.406 1.00 74.09 169 GLY B CA 1
ATOM 7670 C C . GLY C 3 148 ? 158.652 135.300 179.225 1.00 74.09 169 GLY B C 1
ATOM 7671 O O . GLY C 3 148 ? 159.469 134.475 179.645 1.00 74.09 169 GLY B O 1
ATOM 7672 N N . GLN C 3 149 ? 158.766 136.602 179.467 1.00 70.91 170 GLN B N 1
ATOM 7673 C CA . GLN C 3 149 ? 159.868 137.176 180.222 1.00 70.91 170 GLN B CA 1
ATOM 7674 C C . GLN C 3 149 ? 159.368 137.719 181.555 1.00 70.91 170 GLN B C 1
ATOM 7675 O O . GLN C 3 149 ? 158.209 138.114 181.705 1.00 70.91 170 GLN B O 1
ATOM 7681 N N . LEU C 3 150 ? 160.272 137.732 182.530 1.00 69.42 171 LEU B N 1
ATOM 7682 C CA . LEU C 3 150 ? 159.947 138.117 183.901 1.00 69.42 171 LEU B CA 1
ATOM 7683 C C . LEU C 3 150 ? 160.905 139.220 184.355 1.00 69.42 171 LEU B C 1
ATOM 7684 O O . LEU C 3 150 ? 161.544 139.142 185.405 1.00 69.42 171 LEU B O 1
ATOM 7689 N N . GLN C 3 151 ? 161.041 140.253 183.526 1.00 67.87 172 GLN B N 1
ATOM 7690 C CA . GLN C 3 151 ? 161.935 141.367 183.825 1.00 67.87 172 GLN B CA 1
ATOM 7691 C C . GLN C 3 151 ? 161.549 142.046 185.132 1.00 67.87 172 GLN B C 1
ATOM 7692 O O . GLN C 3 151 ? 160.377 142.365 185.359 1.00 67.87 172 GLN B O 1
ATOM 7698 N N . ALA C 3 152 ? 162.546 142.275 185.989 1.00 66.30 173 ALA B N 1
ATOM 7699 C CA . ALA C 3 152 ? 162.327 142.890 187.297 1.00 66.30 173 ALA B CA 1
ATOM 7700 C C . ALA C 3 152 ? 163.062 144.227 187.338 1.00 66.30 173 ALA B C 1
ATOM 7701 O O . ALA C 3 152 ? 164.268 144.305 187.572 1.00 66.30 173 ALA B O 1
ATOM 7703 N N . LEU C 3 153 ? 162.307 145.298 187.104 1.00 63.88 174 LEU B N 1
ATOM 7704 C CA . LEU C 3 153 ? 162.883 146.635 187.091 1.00 63.88 174 LEU B CA 1
ATOM 7705 C C . LEU C 3 153 ? 163.191 147.105 188.509 1.00 63.88 174 LEU B C 1
ATOM 7706 O O . LEU C 3 153 ? 162.750 146.511 189.496 1.00 63.88 174 LEU B O 1
ATOM 7711 N N . ASN C 3 154 ? 163.950 148.193 188.602 1.00 72.34 175 ASN B N 1
ATOM 7712 C CA . ASN C 3 154 ? 164.250 148.801 189.888 1.00 72.34 175 ASN B CA 1
ATOM 7713 C C . ASN C 3 154 ? 163.281 149.947 190.173 1.00 72.34 175 ASN B C 1
ATOM 7714 O O . ASN C 3 154 ? 162.578 150.440 189.287 1.00 72.34 175 ASN B O 1
ATOM 7719 N N . GLU C 3 155 ? 163.254 150.371 191.438 1.00 74.79 176 GLU B N 1
ATOM 7720 C CA . GLU C 3 155 ? 162.300 151.389 191.865 1.00 74.79 176 GLU B CA 1
ATOM 7721 C C . GLU C 3 155 ? 162.868 152.796 191.709 1.00 74.79 176 GLU B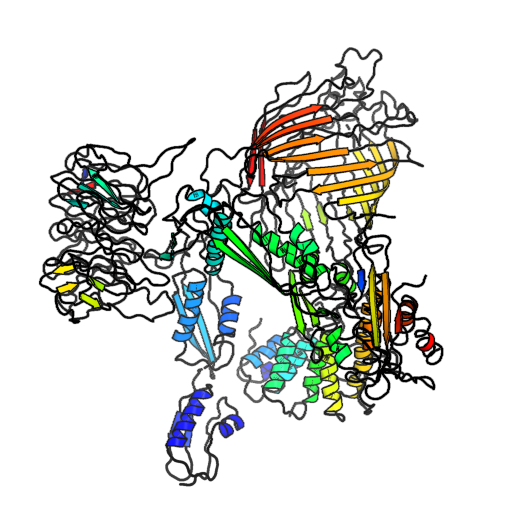 C 1
ATOM 7722 O O . GLU C 3 155 ? 162.123 153.747 191.447 1.00 74.79 176 GLU B O 1
ATOM 7728 N N . ALA C 3 156 ? 164.185 152.948 191.863 1.00 77.56 177 ALA B N 1
ATOM 7729 C CA . ALA C 3 156 ? 164.776 154.283 191.878 1.00 77.56 177 ALA B CA 1
ATOM 7730 C C . ALA C 3 156 ? 164.704 154.942 190.505 1.00 77.56 177 ALA B C 1
ATOM 7731 O O . ALA C 3 156 ? 164.022 155.959 190.330 1.00 77.56 177 ALA B O 1
ATOM 7733 N N . ASP C 3 157 ? 165.399 154.377 189.515 1.00 78.68 178 ASP B N 1
ATOM 7734 C CA . ASP C 3 157 ? 165.402 154.952 188.170 1.00 78.68 178 ASP B CA 1
ATOM 7735 C C . ASP C 3 157 ? 165.757 153.833 187.191 1.00 78.68 178 ASP B C 1
ATOM 7736 O O . ASP C 3 157 ? 166.934 153.490 187.047 1.00 78.68 178 ASP B O 1
ATOM 7741 N N . GLY C 3 158 ? 164.741 153.295 186.516 1.00 75.23 179 GLY B N 1
ATOM 7742 C CA . GLY C 3 158 ? 164.942 152.227 185.555 1.00 75.23 179 GLY B CA 1
ATOM 7743 C C . GLY C 3 158 ? 165.719 151.059 186.122 1.00 75.23 179 GLY B C 1
ATOM 7744 O O . GLY C 3 158 ? 165.216 150.335 186.986 1.00 75.23 179 GLY B O 1
ATOM 7745 N N . ALA C 3 159 ? 166.946 150.866 185.632 1.00 74.36 180 ALA B N 1
ATOM 7746 C CA . ALA C 3 159 ? 167.892 149.894 186.179 1.00 74.36 180 ALA B CA 1
ATOM 7747 C C . ALA C 3 159 ? 167.298 148.481 186.170 1.00 74.36 180 ALA B C 1
ATOM 7748 O O . ALA C 3 159 ? 167.054 147.864 187.209 1.00 74.36 180 ALA B O 1
ATOM 7750 N N . VAL C 3 160 ? 167.059 147.992 184.954 1.00 67.08 181 VAL B N 1
ATOM 7751 C CA . VAL C 3 160 ? 166.551 146.639 184.762 1.00 67.08 181 VAL B CA 1
ATOM 7752 C C . VAL C 3 160 ? 167.573 145.665 185.332 1.00 67.08 181 VAL B C 1
ATOM 7753 O O . VAL C 3 160 ? 168.682 145.530 184.804 1.00 67.08 181 VAL B O 1
ATOM 7757 N N . LYS C 3 161 ? 167.204 144.980 186.417 1.00 71.87 182 LYS B N 1
ATOM 7758 C CA . LYS C 3 161 ? 168.183 144.181 187.145 1.00 71.87 182 LYS B CA 1
ATOM 7759 C C . LYS C 3 161 ? 168.362 142.805 186.516 1.00 71.87 182 LYS B C 1
ATOM 7760 O O . LYS C 3 161 ? 169.487 142.411 186.188 1.00 71.87 182 LYS B O 1
ATOM 7766 N N . TRP C 3 162 ? 167.272 142.060 186.336 1.00 75.39 183 TRP B N 1
ATOM 7767 C CA . TRP C 3 162 ? 167.379 140.712 185.790 1.00 75.39 183 TRP B CA 1
ATOM 7768 C C . TRP C 3 162 ? 166.064 140.313 185.140 1.00 75.39 183 TRP B C 1
ATOM 7769 O O . TRP C 3 162 ? 164.990 140.725 185.593 1.00 75.39 183 TRP B O 1
ATOM 7780 N N . THR C 3 163 ? 166.159 139.518 184.081 1.00 74.02 184 THR B N 1
ATOM 7781 C CA . THR C 3 163 ? 165.008 138.935 183.411 1.00 74.02 184 THR B CA 1
ATOM 7782 C C . THR C 3 163 ? 165.161 137.420 183.327 1.00 74.02 184 THR B C 1
ATOM 7783 O O . THR C 3 163 ? 166.268 136.886 183.219 1.00 74.02 184 THR B O 1
ATOM 7787 N N . VAL C 3 164 ? 164.026 136.728 183.384 1.00 73.21 185 VAL B N 1
ATOM 7788 C CA . VAL C 3 164 ? 163.984 135.273 183.287 1.00 73.21 185 VAL B CA 1
ATOM 7789 C C . VAL C 3 164 ? 163.075 134.900 182.127 1.00 73.21 185 VAL B C 1
ATOM 7790 O O . VAL C 3 164 ? 161.983 135.459 181.986 1.00 73.21 185 VAL B O 1
ATOM 7794 N N . ASN C 3 165 ? 163.527 133.966 181.296 1.00 75.41 186 ASN B N 1
ATOM 7795 C CA . ASN C 3 165 ? 162.770 133.539 180.130 1.00 75.41 186 ASN B CA 1
ATOM 7796 C C . ASN C 3 165 ? 161.951 132.295 180.454 1.00 75.41 186 ASN B C 1
ATOM 7797 O O . ASN C 3 165 ? 162.417 131.377 181.133 1.00 75.41 186 ASN B O 1
ATOM 7802 N N . LEU C 3 166 ? 160.716 132.278 179.957 1.00 77.46 187 LEU B N 1
ATOM 7803 C CA . LEU C 3 166 ? 159.814 131.149 180.124 1.00 77.46 187 LEU B CA 1
ATOM 7804 C C . LEU C 3 166 ? 159.349 130.673 178.756 1.00 77.46 187 LEU B C 1
ATOM 7805 O O . LEU C 3 166 ? 159.326 131.448 177.795 1.00 77.46 187 LEU B O 1
ATOM 7810 N N . ASP C 3 167 ? 158.986 129.396 178.674 1.00 85.29 188 ASP B N 1
ATOM 7811 C CA . ASP C 3 167 ? 158.538 128.819 177.417 1.00 85.29 188 ASP B CA 1
ATOM 7812 C C . ASP C 3 167 ? 157.226 129.463 176.970 1.00 85.29 188 ASP B C 1
ATOM 7813 O O . ASP C 3 167 ? 156.464 130.019 177.766 1.00 85.29 188 ASP B O 1
ATOM 7818 N N . MET C 3 168 ? 156.966 129.380 175.663 1.00 86.64 189 MET B N 1
ATOM 7819 C CA . MET C 3 168 ? 155.774 129.959 175.065 1.00 86.64 189 MET B CA 1
ATOM 7820 C C . MET C 3 168 ? 155.237 128.983 174.024 1.00 86.64 189 MET B C 1
ATOM 7821 O O . MET C 3 168 ? 156.007 128.505 173.171 1.00 86.64 189 MET B O 1
ATOM 7826 N N . PRO C 3 169 ? 153.941 128.668 174.057 1.00 86.83 190 PRO B N 1
ATOM 7827 C CA . PRO C 3 169 ? 153.383 127.739 173.065 1.00 86.83 190 PRO B CA 1
ATOM 7828 C C . PRO C 3 169 ? 153.239 128.381 171.695 1.00 86.83 190 PRO B C 1
ATOM 7829 O O . PRO C 3 169 ? 153.592 129.550 171.509 1.00 86.83 190 PRO B O 1
ATOM 7833 N N . SER C 3 170 ? 152.722 127.623 170.727 1.00 89.26 191 SER B N 1
ATOM 7834 C CA . SER C 3 170 ? 152.473 128.180 169.401 1.00 89.26 191 SER B CA 1
ATOM 7835 C C . SER C 3 170 ? 151.379 129.238 169.457 1.00 89.26 191 SER B C 1
ATOM 7836 O O . SER C 3 170 ? 151.538 130.347 168.933 1.00 89.26 191 SER B O 1
ATOM 7839 N N . LEU C 3 171 ? 150.254 128.909 170.088 1.00 86.71 192 LEU B N 1
ATOM 7840 C CA . LEU C 3 171 ? 149.152 129.841 170.297 1.00 86.71 192 LEU B CA 1
ATOM 7841 C C . LEU C 3 171 ? 148.765 129.764 171.768 1.00 86.71 192 LEU B C 1
ATOM 7842 O O . LEU C 3 171 ? 148.212 128.755 172.218 1.00 86.71 192 LEU B O 1
ATOM 7847 N N . SER C 3 172 ? 149.069 130.818 172.516 1.00 83.71 193 SER B N 1
ATOM 7848 C CA . SER C 3 172 ? 148.823 130.865 173.949 1.00 83.71 193 SER B CA 1
ATOM 7849 C C . SER C 3 172 ? 147.553 131.652 174.251 1.00 83.71 193 SER B C 1
ATOM 7850 O O . SER C 3 172 ? 146.966 132.294 173.377 1.00 83.71 193 SER B O 1
ATOM 7853 N N . LEU C 3 173 ? 147.129 131.587 175.514 1.00 80.36 194 LEU B N 1
ATOM 7854 C CA . LEU C 3 173 ? 145.916 132.289 175.921 1.00 80.36 194 LEU B CA 1
ATOM 7855 C C . LEU C 3 173 ? 146.200 133.759 176.208 1.00 80.36 194 LEU B C 1
ATOM 7856 O O . LEU C 3 173 ? 145.763 134.645 175.464 1.00 80.36 194 LEU B O 1
ATOM 7861 N N . ARG C 3 174 ? 146.966 134.035 177.265 1.00 75.84 195 ARG B N 1
ATOM 7862 C CA . ARG C 3 174 ? 147.232 135.393 177.728 1.00 75.84 195 ARG B CA 1
ATOM 7863 C C . ARG C 3 174 ? 148.524 135.400 178.533 1.00 75.84 195 ARG B C 1
ATOM 7864 O O . ARG C 3 174 ? 148.871 134.397 179.161 1.00 75.84 195 ARG B O 1
ATOM 7872 N N . GLY C 3 175 ? 149.224 136.536 178.512 1.00 76.66 196 GLY B N 1
ATOM 7873 C CA . GLY C 3 175 ? 150.450 136.699 179.274 1.00 76.66 196 GLY B CA 1
ATOM 7874 C C . GLY C 3 175 ? 150.265 137.344 180.636 1.00 76.66 196 GLY B C 1
ATOM 7875 O O . GLY C 3 175 ? 151.023 138.243 181.013 1.00 76.66 196 GLY B O 1
ATOM 7876 N N . GLU C 3 176 ? 149.260 136.889 181.383 1.00 77.33 197 GLU B N 1
ATOM 7877 C CA . GLU C 3 176 ? 148.961 137.420 182.709 1.00 77.33 197 GLU B CA 1
ATOM 7878 C C . GLU C 3 176 ? 149.664 136.633 183.810 1.00 77.33 197 GLU B C 1
ATOM 7879 O O . GLU C 3 176 ? 150.623 135.900 183.543 1.00 77.33 197 GLU B O 1
ATOM 7885 N N . SER C 3 177 ? 149.204 136.815 185.052 1.00 77.36 198 SER B N 1
ATOM 7886 C CA . SER C 3 177 ? 149.766 136.185 186.245 1.00 77.36 198 SER B CA 1
ATOM 7887 C C . SER C 3 177 ? 151.176 136.672 186.548 1.00 77.36 198 SER B C 1
ATOM 7888 O O . SER C 3 177 ? 152.120 135.876 186.586 1.00 77.36 198 SER B O 1
ATOM 7891 N N . ALA C 3 178 ? 151.325 137.974 186.748 1.00 68.57 199 ALA B N 1
ATOM 7892 C CA . ALA C 3 178 ? 152.571 138.505 187.274 1.00 68.57 199 ALA B CA 1
ATOM 7893 C C . ALA C 3 178 ? 152.862 137.877 188.638 1.00 68.57 199 ALA B C 1
ATOM 7894 O O . ALA C 3 178 ? 151.926 137.520 189.366 1.00 68.57 199 ALA B O 1
ATOM 7896 N N . PRO C 3 179 ? 154.136 137.723 189.020 1.00 72.88 200 PRO B N 1
ATOM 7897 C CA . PRO C 3 179 ? 154.455 136.964 190.238 1.00 72.88 200 PRO B CA 1
ATOM 7898 C C . PRO C 3 179 ? 154.010 137.644 191.523 1.00 72.88 200 PRO B C 1
ATOM 7899 O O . PRO C 3 179 ? 153.470 138.754 191.503 1.00 72.88 200 PRO B O 1
ATOM 7903 N N . THR C 3 180 ? 154.235 136.971 192.650 1.00 78.79 201 THR B N 1
ATOM 7904 C CA . THR C 3 180 ? 153.896 137.496 193.964 1.00 78.79 201 THR B CA 1
ATOM 7905 C C . THR C 3 180 ? 155.030 137.185 194.927 1.00 78.79 201 THR B C 1
ATOM 7906 O O . THR C 3 180 ? 155.822 136.269 194.689 1.00 78.79 201 THR B O 1
ATOM 7910 N N . THR C 3 181 ? 155.106 137.950 196.011 1.00 85.28 202 THR B N 1
ATOM 7911 C CA . THR C 3 181 ? 156.133 137.725 197.015 1.00 85.28 202 THR B CA 1
ATOM 7912 C C . THR C 3 181 ? 155.737 136.581 197.942 1.00 85.28 202 THR B C 1
ATOM 7913 O O . THR C 3 181 ? 154.573 136.434 198.326 1.00 85.28 202 THR B O 1
ATOM 7917 N N . ALA C 3 182 ? 156.724 135.758 198.292 1.00 93.28 203 ALA B N 1
ATOM 7918 C CA . ALA C 3 182 ? 156.496 134.648 199.215 1.00 93.28 203 ALA B CA 1
ATOM 7919 C C . ALA C 3 182 ? 157.784 134.404 199.988 1.00 93.28 203 ALA B C 1
ATOM 7920 O O . ALA C 3 182 ? 158.644 133.647 199.525 1.00 93.28 203 ALA B O 1
ATOM 7922 N N . PHE C 3 183 ? 157.902 135.028 201.160 1.00 99.48 204 PHE B N 1
ATOM 7923 C CA . PHE C 3 183 ? 159.083 134.905 202.016 1.00 99.48 204 PHE B CA 1
ATOM 7924 C C . PHE C 3 183 ? 160.365 135.179 201.231 1.00 99.48 204 PHE B C 1
ATOM 7925 O O . PHE C 3 183 ? 161.340 134.427 201.294 1.00 99.48 204 PHE B O 1
ATOM 7933 N N . GLY C 3 184 ? 160.356 136.278 200.481 1.00 92.78 205 GLY B N 1
ATOM 7934 C CA . GLY C 3 184 ? 161.493 136.642 199.660 1.00 92.78 205 GLY B CA 1
ATOM 7935 C C . GLY C 3 184 ? 161.669 135.741 198.456 1.00 92.78 205 GLY B C 1
ATOM 7936 O O . GLY C 3 184 ? 162.708 135.090 198.305 1.00 92.78 205 GLY B O 1
ATOM 7937 N N . ALA C 3 185 ? 160.662 135.697 197.593 1.00 88.35 206 ALA B N 1
ATOM 7938 C CA . ALA C 3 185 ? 160.693 134.872 196.389 1.00 88.35 206 ALA B CA 1
ATOM 7939 C C . ALA C 3 185 ? 159.684 135.448 195.403 1.00 88.35 206 ALA B C 1
ATOM 7940 O O . ALA C 3 185 ? 159.097 136.511 195.633 1.00 88.35 206 ALA B O 1
ATOM 7942 N N . ALA C 3 186 ? 159.483 134.732 194.296 1.00 80.11 207 ALA B N 1
ATOM 7943 C CA . ALA C 3 186 ? 158.552 135.171 193.257 1.00 80.11 207 ALA B CA 1
ATOM 7944 C C . ALA C 3 186 ? 157.926 133.923 192.642 1.00 80.11 207 ALA B C 1
ATOM 7945 O O . ALA C 3 186 ? 158.541 133.271 191.793 1.00 80.11 207 ALA B O 1
ATOM 7947 N N . VAL C 3 187 ? 156.708 133.600 193.074 1.00 75.68 208 VAL B N 1
ATOM 7948 C CA . VAL C 3 187 ? 155.982 132.437 192.559 1.00 75.68 208 VAL B CA 1
ATOM 7949 C C . VAL C 3 187 ? 155.203 132.921 191.339 1.00 75.68 208 VAL B C 1
ATOM 7950 O O . VAL C 3 187 ? 154.038 133.308 191.425 1.00 75.68 208 VAL B O 1
ATOM 7954 N N . VAL C 3 188 ? 155.865 132.899 190.185 1.00 78.30 209 VAL B N 1
ATOM 7955 C CA . VAL C 3 188 ? 155.267 133.346 188.932 1.00 78.30 209 VAL B CA 1
ATOM 7956 C C . VAL C 3 188 ? 154.509 132.179 188.313 1.00 78.30 209 VAL B C 1
ATOM 7957 O O . VAL C 3 188 ? 154.773 131.014 188.633 1.00 78.30 209 VAL B O 1
ATOM 7961 N N . GLY C 3 189 ? 153.561 132.478 187.428 1.00 79.82 210 GLY B N 1
ATOM 7962 C CA . GLY C 3 189 ? 152.832 131.441 186.727 1.00 79.82 210 GLY B CA 1
ATOM 7963 C C . GLY C 3 189 ? 153.470 131.114 185.394 1.00 79.82 210 GLY B C 1
ATOM 7964 O O . GLY C 3 189 ? 154.554 130.525 185.348 1.00 79.82 210 GLY B O 1
ATOM 7965 N N . GLY C 3 190 ? 152.815 131.484 184.307 1.00 82.32 211 GLY B N 1
ATOM 7966 C CA . GLY C 3 190 ? 153.383 131.256 182.990 1.00 82.32 211 GLY B CA 1
ATOM 7967 C C . GLY C 3 190 ? 152.434 130.470 182.105 1.00 82.32 211 GLY B C 1
ATOM 7968 O O . GLY C 3 190 ? 151.493 129.823 182.582 1.00 82.32 211 GLY B O 1
ATOM 7969 N N . ASP C 3 191 ? 152.683 130.522 180.802 1.00 87.87 212 ASP B N 1
ATOM 7970 C CA . ASP C 3 191 ? 151.853 129.821 179.832 1.00 87.87 212 ASP B CA 1
ATOM 7971 C C . ASP C 3 191 ? 152.171 128.325 179.872 1.00 87.87 212 ASP B C 1
ATOM 7972 O O . ASP C 3 191 ? 152.941 127.846 180.709 1.00 87.87 212 ASP B O 1
ATOM 7977 N N . ASN C 3 192 ? 151.540 127.576 178.962 1.00 87.20 213 ASN B N 1
ATOM 7978 C CA . ASN C 3 192 ? 151.731 126.128 178.769 1.00 87.20 213 ASN B CA 1
ATOM 7979 C C . ASN C 3 192 ? 151.813 125.356 180.087 1.00 87.20 213 ASN B C 1
ATOM 7980 O O . ASN C 3 192 ? 152.540 124.366 180.201 1.00 87.20 213 ASN B O 1
ATOM 7985 N N . GLY C 3 193 ? 151.050 125.785 181.082 1.00 85.02 214 GLY B N 1
ATOM 7986 C CA . GLY C 3 193 ? 150.958 125.036 182.335 1.00 85.02 214 GLY B CA 1
ATOM 7987 C C . GLY C 3 193 ? 152.076 125.186 183.344 1.00 85.02 214 GLY B C 1
ATOM 7988 O O . GLY C 3 193 ? 151.830 125.109 184.551 1.00 85.02 214 GLY B O 1
ATOM 7989 N N . ARG C 3 194 ? 153.306 125.392 182.878 1.00 87.67 215 ARG B N 1
ATOM 7990 C CA . ARG C 3 194 ? 154.454 125.453 183.772 1.00 87.67 215 ARG B CA 1
ATOM 7991 C C . ARG C 3 194 ? 154.311 126.597 184.774 1.00 87.67 215 ARG B C 1
ATOM 7992 O O . ARG C 3 194 ? 153.872 127.702 184.444 1.00 87.67 215 ARG B O 1
ATOM 8000 N N . VAL C 3 195 ? 154.693 126.314 186.018 1.00 85.66 216 VAL B N 1
ATOM 8001 C CA . VAL C 3 195 ? 154.677 127.303 187.099 1.00 85.66 216 VAL B CA 1
ATOM 8002 C C . VAL C 3 195 ? 156.069 127.295 187.729 1.00 85.66 216 VAL B C 1
ATOM 8003 O O . VAL C 3 195 ? 156.486 126.313 188.351 1.00 85.66 216 VAL B O 1
ATOM 8007 N N . SER C 3 196 ? 156.804 128.392 187.557 1.00 84.70 217 SER B N 1
ATOM 8008 C CA . SER C 3 196 ? 158.166 128.476 188.063 1.00 84.70 217 SER B CA 1
ATOM 8009 C C . SER C 3 196 ? 158.194 129.095 189.459 1.00 84.70 217 SER B C 1
ATOM 8010 O O . SER C 3 196 ? 157.216 129.682 189.931 1.00 84.70 217 SER B O 1
ATOM 8013 N N . ALA C 3 197 ? 159.340 128.955 190.121 1.00 86.32 218 ALA B N 1
ATOM 8014 C CA . ALA C 3 197 ? 159.544 129.510 191.458 1.00 86.32 218 ALA B CA 1
ATOM 8015 C C . ALA C 3 197 ? 160.874 130.256 191.524 1.00 86.32 218 ALA B C 1
ATOM 8016 O O . ALA C 3 197 ? 161.703 130.018 192.404 1.00 86.32 218 ALA B O 1
ATOM 8018 N N . VAL C 3 198 ? 161.097 131.163 190.567 1.00 81.56 219 VAL B N 1
ATOM 8019 C CA . VAL C 3 198 ? 162.358 131.901 190.512 1.00 81.56 219 VAL B CA 1
ATOM 8020 C C . VAL C 3 198 ? 162.583 132.696 191.801 1.00 81.56 219 VAL B C 1
ATOM 8021 O O . VAL C 3 198 ? 161.648 133.030 192.539 1.00 81.56 219 VAL B O 1
ATOM 8025 N N . LEU C 3 199 ? 163.851 132.996 192.068 1.00 85.88 220 LEU B N 1
ATOM 8026 C CA . LEU C 3 199 ? 164.271 133.691 193.276 1.00 85.88 220 LEU B CA 1
ATOM 8027 C C . LEU C 3 199 ? 164.113 135.201 193.121 1.00 85.88 220 LEU B C 1
ATOM 8028 O O . LEU C 3 199 ? 163.891 135.722 192.026 1.00 85.88 220 LEU B O 1
ATOM 8033 N N . MET C 3 200 ? 164.233 135.901 194.251 1.00 85.36 221 MET B N 1
ATOM 8034 C CA . MET C 3 200 ? 164.000 137.342 194.273 1.00 85.36 221 MET B CA 1
ATOM 8035 C C . MET C 3 200 ? 165.254 138.117 193.883 1.00 85.36 221 MET B C 1
ATOM 8036 O O . MET C 3 200 ? 165.202 139.027 193.047 1.00 85.36 221 MET B O 1
ATOM 8041 N N . GLU C 3 201 ? 166.394 137.778 194.492 1.00 86.69 222 GLU B N 1
ATOM 8042 C CA . GLU C 3 201 ? 167.600 138.588 194.337 1.00 86.69 222 GLU B CA 1
ATOM 8043 C C . GLU C 3 201 ? 168.076 138.616 192.888 1.00 86.69 222 GLU B C 1
ATOM 8044 O O . GLU C 3 201 ? 168.096 139.674 192.247 1.00 86.69 222 GLU B O 1
ATOM 8050 N N . GLN C 3 202 ? 168.464 137.460 192.350 1.00 84.59 223 GLN B N 1
ATOM 8051 C CA . GLN C 3 202 ? 168.975 137.382 190.986 1.00 84.59 223 GLN B CA 1
ATOM 8052 C C . GLN C 3 202 ? 168.074 136.614 190.032 1.00 84.59 223 GLN B C 1
ATOM 8053 O O . GLN C 3 202 ? 168.103 136.885 188.830 1.00 84.59 223 GLN B O 1
ATOM 8059 N N . GLY C 3 203 ? 167.284 135.665 190.526 1.00 84.28 224 GLY B N 1
ATOM 8060 C CA . GLY C 3 203 ? 166.324 134.982 189.681 1.00 84.28 224 GLY B CA 1
ATOM 8061 C C . GLY C 3 203 ? 166.646 133.531 189.389 1.00 84.28 224 GLY B C 1
ATOM 8062 O O . GLY C 3 203 ? 166.144 132.969 188.410 1.00 84.28 224 GLY B O 1
ATOM 8063 N N . GLN C 3 204 ? 167.479 132.909 190.221 1.00 88.29 225 GLN B N 1
ATOM 8064 C CA . GLN C 3 204 ? 167.800 131.494 190.053 1.00 88.29 225 GLN B CA 1
ATOM 8065 C C . GLN C 3 204 ? 166.558 130.658 190.334 1.00 88.29 225 GLN B C 1
ATOM 8066 O O . GLN C 3 204 ? 166.101 130.573 191.479 1.00 88.29 225 GLN B O 1
ATOM 8072 N N . MET C 3 205 ? 166.009 130.047 189.285 1.00 89.45 226 MET B N 1
ATOM 8073 C CA . MET C 3 205 ? 164.796 129.246 189.384 1.00 89.45 226 MET B CA 1
ATOM 8074 C C . MET C 3 205 ? 164.997 128.058 190.315 1.00 89.45 226 MET B C 1
ATOM 8075 O O . MET C 3 205 ? 165.822 127.181 190.040 1.00 89.45 226 MET B O 1
ATOM 8080 N N . ILE C 3 206 ? 164.250 128.019 191.420 1.00 91.24 227 ILE B N 1
ATOM 8081 C CA . ILE C 3 206 ? 164.382 126.909 192.358 1.00 91.24 227 ILE B CA 1
ATOM 8082 C C . ILE C 3 206 ? 163.736 125.651 191.789 1.00 91.24 227 ILE B C 1
ATOM 8083 O O . ILE C 3 206 ? 164.359 124.584 191.737 1.00 91.24 227 ILE B O 1
ATOM 8088 N N . TRP C 3 207 ? 162.482 125.755 191.351 1.00 94.03 228 TRP B N 1
ATOM 8089 C CA . TRP C 3 207 ? 161.784 124.595 190.817 1.00 94.03 228 TRP B CA 1
ATOM 8090 C C . TRP C 3 207 ? 160.650 125.041 189.904 1.00 94.03 228 TRP B C 1
ATOM 8091 O O . TRP C 3 207 ? 160.088 126.129 190.066 1.00 94.03 228 TRP B O 1
ATOM 8102 N N . GLN C 3 208 ? 160.334 124.182 188.938 1.00 89.78 229 GLN B N 1
ATOM 8103 C CA . GLN C 3 208 ? 159.184 124.334 188.063 1.00 89.78 229 GLN B CA 1
ATOM 8104 C C . GLN C 3 208 ? 158.212 123.181 188.305 1.00 89.78 229 GLN B C 1
ATOM 8105 O O . GLN C 3 208 ? 158.505 122.233 189.038 1.00 89.78 229 GLN B O 1
ATOM 8111 N N . GLN C 3 209 ? 157.042 123.256 187.675 1.00 92.39 230 GLN B N 1
ATOM 8112 C CA . GLN C 3 209 ? 156.031 122.231 187.898 1.00 92.39 230 GLN B CA 1
ATOM 8113 C C . GLN C 3 209 ? 154.969 122.320 186.811 1.00 92.39 230 GLN B C 1
ATOM 8114 O O . GLN C 3 209 ? 154.617 123.414 186.358 1.00 92.39 230 GLN B O 1
ATOM 8120 N N . ARG C 3 210 ? 154.472 121.154 186.401 1.00 92.12 231 ARG B N 1
ATOM 8121 C CA . ARG C 3 210 ? 153.347 121.032 185.486 1.00 92.12 231 ARG B CA 1
ATOM 8122 C C . ARG C 3 210 ? 152.051 121.175 186.274 1.00 92.12 231 ARG B C 1
ATOM 8123 O O . ARG C 3 210 ? 151.968 120.777 187.439 1.00 92.12 231 ARG B O 1
ATOM 8131 N N . ILE C 3 211 ? 151.032 121.742 185.630 1.00 92.89 232 ILE B N 1
ATOM 8132 C CA . ILE C 3 211 ? 149.803 122.096 186.334 1.00 92.89 232 ILE B CA 1
ATOM 8133 C C . ILE C 3 211 ? 148.575 121.350 185.836 1.00 92.89 232 ILE B C 1
ATOM 8134 O O . ILE C 3 211 ? 147.578 121.257 186.576 1.00 92.89 232 ILE B O 1
ATOM 8139 N N . SER C 3 212 ? 148.568 120.794 184.626 1.00 99.02 233 SER B N 1
ATOM 8140 C CA . SER C 3 212 ? 147.391 120.125 184.092 1.00 99.02 233 SER B CA 1
ATOM 8141 C C . SER C 3 212 ? 147.785 119.190 182.959 1.00 99.02 233 SER B C 1
ATOM 8142 O O . SER C 3 212 ? 148.955 119.111 182.573 1.00 99.02 233 SER B O 1
ATOM 8145 N N . GLN C 3 213 ? 146.792 118.480 182.433 1.00 106.32 234 GLN B N 1
ATOM 8146 C CA . GLN C 3 213 ? 146.980 117.553 181.329 1.00 106.32 234 GLN B CA 1
ATOM 8147 C C . GLN C 3 213 ? 146.880 118.290 179.999 1.00 106.32 234 GLN B C 1
ATOM 8148 O O . GLN C 3 213 ? 146.450 119.444 179.936 1.00 106.32 234 GLN B O 1
ATOM 8154 N N . ALA C 3 214 ? 147.283 117.608 178.934 1.00 114.25 235 ALA B N 1
ATOM 8155 C CA . ALA C 3 214 ? 147.311 118.198 177.602 1.00 114.25 235 ALA B CA 1
ATOM 8156 C C . ALA C 3 214 ? 147.052 117.090 176.585 1.00 114.25 235 ALA B C 1
ATOM 8157 O O . ALA C 3 214 ? 146.554 116.015 176.936 1.00 114.25 235 ALA B O 1
ATOM 8159 N N . THR C 3 215 ? 147.374 117.362 175.320 1.00 115.19 236 THR B N 1
ATOM 8160 C CA . THR C 3 215 ? 147.259 116.449 174.179 1.00 115.19 236 THR B CA 1
ATOM 8161 C C . THR C 3 215 ? 145.817 116.062 173.878 1.00 115.19 236 THR B C 1
ATOM 8162 O O . THR C 3 215 ? 145.586 114.988 173.302 1.00 115.19 236 THR B O 1
ATOM 8166 N N . GLY C 3 216 ? 144.839 116.889 174.248 1.00 115.90 237 GLY B N 1
ATOM 8167 C CA . GLY C 3 216 ? 143.465 116.602 173.871 1.00 115.90 237 GLY B CA 1
ATOM 8168 C C . GLY C 3 216 ? 143.241 116.692 172.375 1.00 115.90 237 GLY B C 1
ATOM 8169 O O . GLY C 3 216 ? 142.540 115.862 171.791 1.00 115.90 237 GLY B O 1
ATOM 8170 N N . SER C 3 217 ? 143.833 117.693 171.737 1.00 115.80 238 SER B N 1
ATOM 8171 C CA . SER C 3 217 ? 143.724 117.875 170.295 1.00 115.80 238 SER B CA 1
ATOM 8172 C C . SER C 3 217 ? 145.011 118.533 169.807 1.00 115.80 238 SER B C 1
ATOM 8173 O O . SER C 3 217 ? 146.033 118.513 170.500 1.00 115.80 238 SER B O 1
ATOM 8176 N N . THR C 3 218 ? 144.968 119.108 168.606 1.00 117.57 239 THR B N 1
ATOM 8177 C CA . THR C 3 218 ? 146.137 119.763 168.032 1.00 117.57 239 THR B CA 1
ATOM 8178 C C . THR C 3 218 ? 146.560 120.968 168.864 1.00 117.57 239 THR B C 1
ATOM 8179 O O . THR C 3 218 ? 147.644 120.968 169.456 1.00 117.57 239 THR B O 1
ATOM 8183 N N . GLU C 3 219 ? 145.720 122.002 168.910 1.00 113.74 240 GLU B N 1
ATOM 8184 C CA . GLU C 3 219 ? 146.058 123.213 169.648 1.00 113.74 240 GLU B CA 1
ATOM 8185 C C . GLU C 3 219 ? 144.960 123.625 170.621 1.00 113.74 240 GLU B C 1
ATOM 8186 O O . GLU C 3 219 ? 145.249 124.144 171.705 1.00 113.74 240 GLU B O 1
ATOM 8192 N N . ILE C 3 220 ? 143.699 123.399 170.246 1.00 112.62 241 ILE B N 1
ATOM 8193 C CA . ILE C 3 220 ? 142.586 123.994 170.978 1.00 112.62 241 ILE B CA 1
ATOM 8194 C C . ILE C 3 220 ? 142.337 123.329 172.326 1.00 112.62 241 ILE B C 1
ATOM 8195 O O . ILE C 3 220 ? 142.125 124.029 173.323 1.00 112.62 241 ILE B O 1
ATOM 8200 N N . ASP C 3 221 ? 142.357 122.000 172.396 1.00 115.58 242 ASP B N 1
ATOM 8201 C CA . ASP C 3 221 ? 142.039 121.303 173.637 1.00 115.58 242 ASP B CA 1
ATOM 8202 C C . ASP C 3 221 ? 143.234 121.154 174.570 1.00 115.58 242 ASP B C 1
ATOM 8203 O O . ASP C 3 221 ? 143.109 120.500 175.610 1.00 115.58 242 ASP B O 1
ATOM 8208 N N . ARG C 3 222 ? 144.380 121.739 174.232 1.00 110.73 243 ARG B N 1
ATOM 8209 C CA . ARG C 3 222 ? 145.537 121.783 175.119 1.00 110.73 243 ARG B CA 1
ATOM 8210 C C . ARG C 3 222 ? 145.958 123.224 175.383 1.00 110.73 243 ARG B C 1
ATOM 8211 O O . ARG C 3 222 ? 147.146 123.538 175.488 1.00 110.73 243 ARG B O 1
ATOM 8219 N N . LEU C 3 223 ? 144.977 124.119 175.497 1.00 96.83 244 LEU B N 1
ATOM 8220 C CA . LEU C 3 223 ? 145.242 125.525 175.767 1.00 96.83 244 LEU B CA 1
ATOM 8221 C C . LEU C 3 223 ? 145.447 125.816 177.247 1.00 96.83 244 LEU B C 1
ATOM 8222 O O . LEU C 3 223 ? 145.478 126.991 177.630 1.00 96.83 244 LEU B O 1
ATOM 8227 N N . SER C 3 224 ? 145.589 124.787 178.079 1.00 95.11 245 SER B N 1
ATOM 8228 C CA . SER C 3 224 ? 145.684 124.975 179.522 1.00 95.11 245 SER B CA 1
ATOM 8229 C C . SER C 3 224 ? 146.946 125.737 179.898 1.00 95.11 245 SER B C 1
ATOM 8230 O O . SER C 3 224 ? 148.054 125.357 179.507 1.00 95.11 245 SER B O 1
ATOM 8233 N N . ASP C 3 225 ? 146.771 126.812 180.664 1.00 90.27 246 ASP B N 1
ATOM 8234 C CA . ASP C 3 225 ? 147.897 127.625 181.120 1.00 90.27 246 ASP B CA 1
ATOM 8235 C C . ASP C 3 225 ? 147.458 128.447 182.326 1.00 90.27 246 ASP B C 1
ATOM 8236 O O . ASP C 3 225 ? 146.399 129.082 182.293 1.00 90.27 246 ASP B O 1
ATOM 8241 N N . VAL C 3 226 ? 148.258 128.413 183.392 1.00 87.76 247 VAL B N 1
ATOM 8242 C CA . VAL C 3 226 ? 147.967 129.174 184.602 1.00 87.76 247 VAL B CA 1
ATOM 8243 C C . VAL C 3 226 ? 148.333 130.636 184.388 1.00 87.76 247 VAL B C 1
ATOM 8244 O O . VAL C 3 226 ? 149.514 130.986 184.274 1.00 87.76 247 VAL B O 1
ATOM 8248 N N . ASP C 3 227 ? 147.325 131.502 184.312 1.00 87.24 248 ASP B N 1
ATOM 8249 C CA . ASP C 3 227 ? 147.563 132.922 184.089 1.00 87.24 248 ASP B CA 1
ATOM 8250 C C . ASP C 3 227 ? 146.595 133.776 184.899 1.00 87.24 248 ASP B C 1
ATOM 8251 O O . ASP C 3 227 ? 146.273 134.905 184.514 1.00 87.24 248 ASP B O 1
ATOM 8256 N N . THR C 3 228 ? 146.110 133.262 186.030 1.00 90.09 249 THR B N 1
ATOM 8257 C CA . THR C 3 228 ? 145.079 134.006 186.745 1.00 90.09 249 THR B CA 1
ATOM 8258 C C . THR C 3 228 ? 145.594 134.768 187.963 1.00 90.09 249 THR B C 1
ATOM 8259 O O . THR C 3 228 ? 145.578 136.003 187.971 1.00 90.09 249 THR B O 1
ATOM 8263 N N . THR C 3 229 ? 146.067 134.050 188.988 1.00 90.36 250 THR B N 1
ATOM 8264 C CA . THR C 3 229 ? 146.489 134.690 190.232 1.00 90.36 250 THR B CA 1
ATOM 8265 C C . THR C 3 229 ? 147.285 133.744 191.128 1.00 90.36 250 THR B C 1
ATOM 8266 O O . THR C 3 229 ? 146.717 133.137 192.043 1.00 90.36 250 THR B O 1
ATOM 8270 N N . PRO C 3 230 ? 148.587 133.576 190.902 1.00 84.85 251 PRO B N 1
ATOM 8271 C CA . PRO C 3 230 ? 149.380 132.739 191.815 1.00 84.85 251 PRO B CA 1
ATOM 8272 C C . PRO C 3 230 ? 149.332 133.247 193.250 1.00 84.85 251 PRO B C 1
ATOM 8273 O O . PRO C 3 230 ? 149.812 134.346 193.544 1.00 84.85 251 PRO B O 1
ATOM 8277 N N . VAL C 3 231 ? 148.747 132.452 194.151 1.00 86.25 252 VAL B N 1
ATOM 8278 C CA . VAL C 3 231 ? 148.555 132.834 195.546 1.00 86.25 252 VAL B CA 1
ATOM 8279 C C . VAL C 3 231 ? 149.258 131.823 196.444 1.00 86.25 252 VAL B C 1
ATOM 8280 O O . VAL C 3 231 ? 149.322 130.627 196.141 1.00 86.25 252 VAL B O 1
ATOM 8284 N N . VAL C 3 232 ? 149.810 132.309 197.555 1.00 89.93 253 VAL B N 1
ATOM 8285 C CA . VAL C 3 232 ? 150.482 131.471 198.539 1.00 89.93 253 VAL B CA 1
ATOM 8286 C C . VAL C 3 232 ? 149.948 131.814 199.923 1.00 89.93 253 VAL B C 1
ATOM 8287 O O . VAL C 3 232 ? 149.755 132.991 200.251 1.00 89.93 253 VAL B O 1
ATOM 8291 N N . VAL C 3 233 ? 149.696 130.783 200.730 1.00 93.27 254 VAL B N 1
ATOM 8292 C CA . VAL C 3 233 ? 149.251 130.971 202.108 1.00 93.27 254 VAL B CA 1
ATOM 8293 C C . VAL C 3 233 ? 149.539 129.709 202.914 1.00 93.27 254 VAL B C 1
ATOM 8294 O O . VAL C 3 233 ? 149.360 128.587 202.423 1.00 93.27 254 VAL B O 1
ATOM 8298 N N . ASN C 3 234 ? 150.018 129.889 204.148 1.00 98.52 255 ASN B N 1
ATOM 8299 C CA . ASN C 3 234 ? 150.348 128.789 205.059 1.00 98.52 255 ASN B CA 1
ATOM 8300 C C . ASN C 3 234 ? 151.332 127.797 204.442 1.00 98.52 255 ASN B C 1
ATOM 8301 O O . ASN C 3 234 ? 151.377 126.629 204.841 1.00 98.52 255 ASN B O 1
ATOM 8306 N N . GLY C 3 235 ? 152.129 128.241 203.466 1.00 98.52 256 GLY B N 1
ATOM 8307 C CA . GLY C 3 235 ? 153.075 127.399 202.766 1.00 98.52 256 GLY B CA 1
ATOM 8308 C C . GLY C 3 235 ? 152.509 126.755 201.516 1.00 98.52 256 GLY B C 1
ATOM 8309 O O . GLY C 3 235 ? 153.271 126.426 200.598 1.00 98.52 256 GLY B O 1
ATOM 8310 N N . VAL C 3 236 ? 151.193 126.568 201.461 1.00 93.03 257 VAL B N 1
ATOM 8311 C CA . VAL C 3 236 ? 150.550 125.982 200.291 1.00 93.03 257 VAL B CA 1
ATOM 8312 C C . VAL C 3 236 ? 150.438 127.033 199.195 1.00 93.03 257 VAL B C 1
ATOM 8313 O O . VAL C 3 236 ? 150.144 128.208 199.450 1.00 93.03 257 VAL B O 1
ATOM 8317 N N . VAL C 3 237 ? 150.665 126.606 197.955 1.00 91.53 258 VAL B N 1
ATOM 8318 C CA . VAL C 3 237 ? 150.696 127.503 196.799 1.00 91.53 258 VAL B CA 1
ATOM 8319 C C . VAL C 3 237 ? 149.593 127.048 195.847 1.00 91.53 258 VAL B C 1
ATOM 8320 O O . VAL C 3 237 ? 149.669 125.968 195.251 1.00 91.53 258 VAL B O 1
ATOM 8324 N N . PHE C 3 238 ? 148.559 127.870 195.699 1.00 88.10 259 PHE B N 1
ATOM 8325 C CA . PHE C 3 238 ? 147.535 127.617 194.699 1.00 88.10 259 PHE B CA 1
ATOM 8326 C C . PHE C 3 238 ? 147.742 128.523 193.491 1.00 88.10 259 PHE B C 1
ATOM 8327 O O . PHE C 3 238 ? 148.212 129.658 193.610 1.00 88.10 259 PHE B O 1
ATOM 8335 N N . ALA C 3 239 ? 147.384 128.006 192.317 1.00 89.60 260 ALA B N 1
ATOM 8336 C CA . ALA C 3 239 ? 147.533 128.751 191.069 1.00 89.60 260 ALA B CA 1
ATOM 8337 C C . ALA C 3 239 ? 146.548 128.163 190.069 1.00 89.60 260 ALA B C 1
ATOM 8338 O O . ALA C 3 239 ? 146.679 126.996 189.689 1.00 89.60 260 ALA B O 1
ATOM 8340 N N . LEU C 3 240 ? 145.577 128.965 189.644 1.00 93.19 261 LEU B N 1
ATOM 8341 C CA . LEU C 3 240 ? 144.472 128.456 188.845 1.00 93.19 261 LEU B CA 1
ATOM 8342 C C . LEU C 3 240 ? 144.895 128.210 187.402 1.00 93.19 261 LEU B C 1
ATOM 8343 O O . LEU C 3 240 ? 145.453 129.090 186.741 1.00 93.19 261 LEU B O 1
ATOM 8348 N N . ALA C 3 241 ? 144.615 127.003 186.916 1.00 93.40 262 ALA B N 1
ATOM 8349 C CA . ALA C 3 241 ? 144.935 126.608 185.553 1.00 93.40 262 ALA B CA 1
ATOM 8350 C C . ALA C 3 241 ? 143.800 127.022 184.617 1.00 93.40 262 ALA B C 1
ATOM 8351 O O . ALA C 3 241 ? 142.914 127.797 184.984 1.00 93.40 262 ALA B O 1
ATOM 8353 N N . TYR C 3 242 ? 143.823 126.513 183.385 1.00 93.65 263 TYR B N 1
ATOM 8354 C CA . TYR C 3 242 ? 142.795 126.823 182.397 1.00 93.65 263 TYR B CA 1
ATOM 8355 C C . TYR C 3 242 ? 141.882 125.643 182.090 1.00 93.65 263 TYR B C 1
ATOM 8356 O O . TYR C 3 242 ? 140.707 125.847 181.766 1.00 93.65 263 TYR B O 1
ATOM 8365 N N . ASN C 3 243 ? 142.383 124.409 182.183 1.00 94.29 264 ASN B N 1
ATOM 8366 C CA . ASN C 3 243 ? 141.600 123.238 181.819 1.00 94.29 264 ASN B CA 1
ATOM 8367 C C . ASN C 3 243 ? 141.514 122.171 182.900 1.00 94.29 264 ASN B C 1
ATOM 8368 O O . ASN C 3 243 ? 140.455 121.550 183.038 1.00 94.29 264 ASN B O 1
ATOM 8373 N N . GLY C 3 244 ? 142.577 121.938 183.663 1.00 98.74 265 GLY B N 1
ATOM 8374 C CA . GLY C 3 244 ? 142.607 120.879 184.649 1.00 98.74 265 GLY B CA 1
ATOM 8375 C C . GLY C 3 244 ? 142.484 121.386 186.070 1.00 98.74 265 GLY B C 1
ATOM 8376 O O . GLY C 3 244 ? 141.947 122.464 186.334 1.00 98.74 265 GLY B O 1
ATOM 8377 N N . ASN C 3 245 ? 142.993 120.582 187.000 1.00 101.14 266 ASN B N 1
ATOM 8378 C CA . ASN C 3 245 ? 142.987 120.939 188.411 1.00 101.14 266 ASN B CA 1
ATOM 8379 C C . ASN C 3 245 ? 143.828 122.194 188.635 1.00 101.14 266 ASN B C 1
ATOM 8380 O O . ASN C 3 245 ? 144.629 122.601 187.789 1.00 101.14 266 ASN B O 1
ATOM 8385 N N . LEU C 3 246 ? 143.648 122.821 189.796 1.00 100.13 267 LEU B N 1
ATOM 8386 C CA . LEU C 3 246 ? 144.280 124.116 190.007 1.00 100.13 267 LEU B CA 1
ATOM 8387 C C . LEU C 3 246 ? 145.739 123.976 190.415 1.00 100.13 267 LEU B C 1
ATOM 8388 O O . LEU C 3 246 ? 146.635 124.278 189.622 1.00 100.13 267 LEU B O 1
ATOM 8393 N N . THR C 3 247 ? 145.983 123.469 191.626 1.00 98.58 268 THR B N 1
ATOM 8394 C CA . THR C 3 247 ? 147.329 123.349 192.181 1.00 98.58 268 THR B CA 1
ATOM 8395 C C . THR C 3 247 ? 147.295 122.696 193.556 1.00 98.58 268 THR B C 1
ATOM 8396 O O . THR C 3 247 ? 146.272 122.737 194.247 1.00 98.58 268 THR B O 1
ATOM 8400 N N . ALA C 3 248 ? 148.414 122.091 193.955 1.00 103.98 269 ALA B N 1
ATOM 8401 C CA . ALA C 3 248 ? 148.682 121.769 195.358 1.00 103.98 269 ALA B CA 1
ATOM 8402 C C . ALA C 3 248 ? 150.200 121.636 195.484 1.00 103.98 269 ALA B C 1
ATOM 8403 O O . ALA C 3 248 ? 150.764 120.573 195.217 1.00 103.98 269 ALA B O 1
ATOM 8405 N N . LEU C 3 249 ? 150.850 122.725 195.888 1.00 98.84 270 LEU B N 1
ATOM 8406 C CA . LEU C 3 249 ? 152.307 122.776 195.891 1.00 98.84 270 LEU B CA 1
ATOM 8407 C C . LEU C 3 249 ? 152.820 123.233 197.258 1.00 98.84 270 LEU B C 1
ATOM 8408 O O . LEU C 3 249 ? 152.052 123.565 198.165 1.00 98.84 270 LEU B O 1
ATOM 8413 N N . ASP C 3 250 ? 154.145 123.261 197.408 1.00 104.08 271 ASP B N 1
ATOM 8414 C CA . ASP C 3 250 ? 154.817 123.657 198.638 1.00 104.08 271 ASP B CA 1
ATOM 8415 C C . ASP C 3 250 ? 155.911 124.661 198.308 1.00 104.08 271 ASP B C 1
ATOM 8416 O O . ASP C 3 250 ? 156.362 124.743 197.161 1.00 104.08 271 ASP B O 1
ATOM 8421 N N . LEU C 3 251 ? 156.327 125.429 199.317 1.00 105.16 272 LEU B N 1
ATOM 8422 C CA . LEU C 3 251 ? 157.383 126.416 199.116 1.00 105.16 272 LEU B CA 1
ATOM 8423 C C . LEU C 3 251 ? 158.708 125.752 198.756 1.00 105.16 272 LEU B C 1
ATOM 8424 O O . LEU C 3 251 ? 159.303 126.046 197.714 1.00 105.16 272 LEU B O 1
ATOM 8429 N N . ARG C 3 252 ? 159.183 124.846 199.613 1.00 107.25 273 ARG B N 1
ATOM 8430 C CA . ARG C 3 252 ? 160.510 124.265 199.431 1.00 107.25 273 ARG B CA 1
ATOM 8431 C C . ARG C 3 252 ? 160.510 123.182 198.357 1.00 107.25 273 ARG B C 1
ATOM 8432 O O . ARG C 3 252 ? 161.157 123.325 197.314 1.00 107.25 273 ARG B O 1
ATOM 8440 N N . SER C 3 253 ? 159.785 122.089 198.596 1.00 108.35 274 SER B N 1
ATOM 8441 C CA . SER C 3 253 ? 159.822 120.956 197.677 1.00 108.35 274 SER B CA 1
ATOM 8442 C C . SER C 3 253 ? 158.902 121.176 196.481 1.00 108.35 274 SER B C 1
ATOM 8443 O O . SER C 3 253 ? 159.354 121.214 195.332 1.00 108.35 274 SER B O 1
ATOM 8446 N N . GLY C 3 254 ? 157.608 121.327 196.735 1.00 107.98 275 GLY B N 1
ATOM 8447 C CA . GLY C 3 254 ? 156.635 121.493 195.683 1.00 107.98 275 GLY B CA 1
ATOM 8448 C C . GLY C 3 254 ? 155.981 120.218 195.200 1.00 107.98 275 GLY B C 1
ATOM 8449 O O . GLY C 3 254 ? 155.798 120.060 193.988 1.00 107.98 275 GLY B O 1
ATOM 8450 N N . GLN C 3 255 ? 155.624 119.308 196.102 1.00 109.21 276 GLN B N 1
ATOM 8451 C CA . GLN C 3 255 ? 155.006 118.039 195.741 1.00 109.21 276 GLN B CA 1
ATOM 8452 C C . GLN C 3 255 ? 153.506 118.234 195.577 1.00 109.21 276 GLN B C 1
ATOM 8453 O O . GLN C 3 255 ? 152.937 119.189 196.117 1.00 109.21 276 GLN B O 1
ATOM 8459 N N . ILE C 3 256 ? 152.873 117.336 194.828 1.00 105.75 277 ILE B N 1
ATOM 8460 C CA . ILE C 3 256 ? 151.458 117.470 194.501 1.00 105.75 277 ILE B CA 1
ATOM 8461 C C . ILE C 3 256 ? 150.612 116.847 195.607 1.00 105.75 277 ILE B C 1
ATOM 8462 O O . ILE C 3 256 ? 150.573 115.622 195.762 1.00 105.75 277 ILE B O 1
ATOM 8467 N N . MET C 3 257 ? 149.933 117.698 196.375 1.00 106.75 278 MET B N 1
ATOM 8468 C CA . MET C 3 257 ? 148.881 117.281 197.296 1.00 106.75 278 MET B CA 1
ATOM 8469 C C . MET C 3 257 ? 147.572 117.120 196.533 1.00 106.75 278 MET B C 1
ATOM 8470 O O . MET C 3 257 ? 147.585 116.998 195.304 1.00 106.75 278 MET B O 1
ATOM 8475 N N . TRP C 3 258 ? 146.453 117.080 197.264 1.00 102.93 279 TRP B N 1
ATOM 8476 C CA . TRP C 3 258 ? 145.121 116.901 196.689 1.00 102.93 279 TRP B CA 1
ATOM 8477 C C . TRP C 3 258 ? 144.959 117.666 195.381 1.00 102.93 279 TRP B C 1
ATOM 8478 O O . TRP C 3 258 ? 145.368 118.823 195.262 1.00 102.93 279 TRP B O 1
ATOM 8489 N N . LYS C 3 259 ? 144.349 117.006 194.401 1.00 99.45 280 LYS B N 1
ATOM 8490 C CA . LYS C 3 259 ? 144.344 117.453 193.012 1.00 99.45 280 LYS B CA 1
ATOM 8491 C C . LYS C 3 259 ? 142.913 117.579 192.497 1.00 99.45 280 LYS B C 1
ATOM 8492 O O . LYS C 3 259 ? 142.553 117.061 191.438 1.00 99.45 280 LYS B O 1
ATOM 8498 N N . ARG C 3 260 ? 142.068 118.263 193.270 1.00 99.65 281 ARG B N 1
ATOM 8499 C CA . ARG C 3 260 ? 140.677 118.495 192.893 1.00 99.65 281 ARG B CA 1
ATOM 8500 C C . ARG C 3 260 ? 140.576 119.228 191.559 1.00 99.65 281 ARG B C 1
ATOM 8501 O O . ARG C 3 260 ? 141.088 120.342 191.415 1.00 99.65 281 ARG B O 1
ATOM 8503 N N . GLU C 3 261 ? 139.911 118.607 190.581 1.00 101.46 282 GLU B N 1
ATOM 8504 C CA . GLU C 3 261 ? 139.835 119.186 189.243 1.00 101.46 282 GLU B CA 1
ATOM 8505 C C . GLU C 3 261 ? 138.863 120.359 189.187 1.00 101.46 282 GLU B C 1
ATOM 8506 O O . GLU C 3 261 ? 138.992 121.225 188.313 1.00 101.46 282 GLU B O 1
ATOM 8512 N N . LEU C 3 262 ? 137.906 120.417 190.111 1.00 102.90 283 LEU B N 1
ATOM 8513 C CA . LEU C 3 262 ? 136.874 121.447 190.077 1.00 102.90 283 LEU B CA 1
ATOM 8514 C C . LEU C 3 262 ? 137.483 122.836 190.232 1.00 102.90 283 LEU B C 1
ATOM 8515 O O . LEU C 3 262 ? 138.233 123.095 191.179 1.00 102.90 283 LEU B O 1
ATOM 8520 N N . GLY C 3 263 ? 137.170 123.721 189.288 1.00 101.02 284 GLY B N 1
ATOM 8521 C CA . GLY C 3 263 ? 137.633 125.095 189.324 1.00 101.02 284 GLY B CA 1
ATOM 8522 C C . GLY C 3 263 ? 138.862 125.300 188.466 1.00 101.02 284 GLY B C 1
ATOM 8523 O O . GLY C 3 263 ? 139.970 124.950 188.880 1.00 101.02 284 GLY B O 1
ATOM 8524 N N . SER C 3 264 ? 138.685 125.843 187.251 1.00 97.64 285 SER B N 1
ATOM 8525 C CA . SER C 3 264 ? 139.824 125.935 186.343 1.00 97.64 285 SER B CA 1
ATOM 8526 C C . SER C 3 264 ? 139.854 127.163 185.433 1.00 97.64 285 SER B C 1
ATOM 8527 O O . SER C 3 264 ? 140.340 127.036 184.305 1.00 97.64 285 SER B O 1
ATOM 8530 N N . VAL C 3 265 ? 139.348 128.333 185.829 1.00 94.07 286 VAL B N 1
ATOM 8531 C CA . VAL C 3 265 ? 139.391 129.419 184.850 1.00 94.07 286 VAL B CA 1
ATOM 8532 C C . VAL C 3 265 ? 140.081 130.681 185.379 1.00 94.07 286 VAL B C 1
ATOM 8533 O O . VAL C 3 265 ? 141.117 131.075 184.835 1.00 94.07 286 VAL B O 1
ATOM 8537 N N . ASN C 3 266 ? 139.577 131.297 186.452 1.00 90.85 287 ASN B N 1
ATOM 8538 C CA . ASN C 3 266 ? 140.021 132.650 186.804 1.00 90.85 287 ASN B CA 1
ATOM 8539 C C . ASN C 3 266 ? 139.809 132.929 188.283 1.00 90.85 287 ASN B C 1
ATOM 8540 O O . ASN C 3 266 ? 138.763 132.576 188.837 1.00 90.85 287 ASN B O 1
ATOM 8545 N N . ASP C 3 267 ? 140.804 133.565 188.909 1.00 87.78 288 ASP B N 1
ATOM 8546 C CA . ASP C 3 267 ? 140.642 134.388 190.112 1.00 87.78 288 ASP B CA 1
ATOM 8547 C C . ASP C 3 267 ? 139.955 133.630 191.253 1.00 87.78 288 ASP B C 1
ATOM 8548 O O . ASP C 3 267 ? 138.823 133.919 191.647 1.00 87.78 288 ASP B O 1
ATOM 8553 N N . PHE C 3 268 ? 140.674 132.643 191.773 1.00 88.16 289 PHE B N 1
ATOM 8554 C CA . PHE C 3 268 ? 140.302 132.037 193.041 1.00 88.16 289 PHE B CA 1
ATOM 8555 C C . PHE C 3 268 ? 140.686 132.993 194.173 1.00 88.16 289 PHE B C 1
ATOM 8556 O O . PHE C 3 268 ? 141.596 133.814 194.037 1.00 88.16 289 PHE B O 1
ATOM 8564 N N . ILE C 3 269 ? 139.997 132.896 195.310 1.00 86.70 290 ILE B N 1
ATOM 8565 C CA . ILE C 3 269 ? 140.259 133.765 196.453 1.00 86.70 290 ILE B CA 1
ATOM 8566 C C . ILE C 3 269 ? 140.215 132.926 197.721 1.00 86.70 290 ILE B C 1
ATOM 8567 O O . ILE C 3 269 ? 139.294 132.133 197.931 1.00 86.70 290 ILE B O 1
ATOM 8572 N N . VAL C 3 270 ? 141.221 133.112 198.574 1.00 88.63 291 VAL B N 1
ATOM 8573 C CA . VAL C 3 270 ? 141.349 132.379 199.829 1.00 88.63 291 VAL B CA 1
ATOM 8574 C C . VAL C 3 270 ? 141.031 133.337 200.968 1.00 88.63 291 VAL B C 1
ATOM 8575 O O . VAL C 3 270 ? 141.661 134.396 201.086 1.00 88.63 291 VAL B O 1
ATOM 8579 N N . ASP C 3 271 ? 140.061 132.968 201.804 1.00 90.76 292 ASP B N 1
ATOM 8580 C CA . ASP C 3 271 ? 139.618 133.805 202.916 1.00 90.76 292 ASP B CA 1
ATOM 8581 C C . ASP C 3 271 ? 139.439 132.975 204.181 1.00 90.76 292 ASP B C 1
ATOM 8582 O O . ASP C 3 271 ? 138.512 133.198 204.966 1.00 90.76 292 ASP B O 1
ATOM 8587 N N . GLY C 3 272 ? 140.333 132.016 204.406 1.00 91.79 293 GLY B N 1
ATOM 8588 C CA . GLY C 3 272 ? 140.177 131.105 205.523 1.00 91.79 293 GLY B CA 1
ATOM 8589 C C . GLY C 3 272 ? 139.981 129.675 205.066 1.00 91.79 293 GLY B C 1
ATOM 8590 O O . GLY C 3 272 ? 139.246 128.906 205.695 1.00 91.79 293 GLY B O 1
ATOM 8591 N N . ASN C 3 273 ? 140.625 129.325 203.950 1.00 92.88 294 ASN B N 1
ATOM 8592 C CA . ASN C 3 273 ? 140.498 128.010 203.321 1.00 92.88 294 ASN B CA 1
ATOM 8593 C C . ASN C 3 273 ? 139.067 127.777 202.836 1.00 92.88 294 ASN B C 1
ATOM 8594 O O . ASN C 3 273 ? 138.500 126.692 202.980 1.00 92.88 294 ASN B O 1
ATOM 8599 N N . ARG C 3 274 ? 138.481 128.827 202.255 1.00 88.53 295 ARG B N 1
ATOM 8600 C CA . ARG C 3 274 ? 137.173 128.763 201.595 1.00 88.53 295 ARG B CA 1
ATOM 8601 C C . ARG C 3 274 ? 137.363 129.430 200.233 1.00 88.53 295 ARG B C 1
ATOM 8602 O O . ARG C 3 274 ? 137.180 130.642 200.090 1.00 88.53 295 ARG B O 1
ATOM 8610 N N . ILE C 3 275 ? 137.734 128.628 199.236 1.00 88.71 296 ILE B N 1
ATOM 8611 C CA . ILE C 3 275 ? 138.204 129.149 197.957 1.00 88.71 296 ILE B CA 1
ATOM 8612 C C . ILE C 3 275 ? 137.057 129.194 196.953 1.00 88.71 296 ILE B C 1
ATOM 8613 O O . ILE C 3 275 ? 136.535 128.151 196.544 1.00 88.71 296 ILE B O 1
ATOM 8618 N N . TYR C 3 276 ? 136.647 130.399 196.560 1.00 85.28 297 TYR B N 1
ATOM 8619 C CA . TYR C 3 276 ? 135.564 130.548 195.594 1.00 85.28 297 TYR B CA 1
ATOM 8620 C C . TYR C 3 276 ? 136.127 130.816 194.200 1.00 85.28 297 TYR B C 1
ATOM 8621 O O . TYR C 3 276 ? 137.096 131.562 194.031 1.00 85.28 297 TYR B O 1
ATOM 8630 N N . LEU C 3 277 ? 135.510 130.201 193.187 1.00 90.86 298 LEU B N 1
ATOM 8631 C CA . LEU C 3 277 ? 136.041 130.260 191.830 1.00 90.86 298 LEU B CA 1
ATOM 8632 C C . LEU C 3 277 ? 134.918 130.357 190.806 1.00 90.86 298 LEU B C 1
ATOM 8633 O O . LEU C 3 277 ? 133.731 130.260 191.127 1.00 90.86 298 LEU B O 1
ATOM 8638 N N . VAL C 3 278 ? 135.331 130.550 189.552 1.00 89.95 299 VAL B N 1
ATOM 8639 C CA . VAL C 3 278 ? 134.509 130.323 188.367 1.00 89.95 299 VAL B CA 1
ATOM 8640 C C . VAL C 3 278 ? 135.342 129.464 187.422 1.00 89.95 299 VAL B C 1
ATOM 8641 O O . VAL C 3 278 ? 136.574 129.565 187.406 1.00 89.95 299 VAL B O 1
ATOM 8645 N N . ASP C 3 279 ? 134.692 128.594 186.644 1.00 96.05 300 ASP B N 1
ATOM 8646 C CA . ASP C 3 279 ? 135.431 127.562 185.912 1.00 96.05 300 ASP B CA 1
ATOM 8647 C C . ASP C 3 279 ? 134.736 127.265 184.584 1.00 96.05 300 ASP B C 1
ATOM 8648 O O . ASP C 3 279 ? 133.804 126.458 184.537 1.00 96.05 300 ASP B O 1
ATOM 8653 N N . GLN C 3 280 ? 135.180 127.942 183.521 1.00 97.14 301 GLN B N 1
ATOM 8654 C CA . GLN C 3 280 ? 134.821 127.631 182.137 1.00 97.14 301 GLN B CA 1
ATOM 8655 C C . GLN C 3 280 ? 133.335 127.852 181.880 1.00 97.14 301 GLN B C 1
ATOM 8656 O O . GLN C 3 280 ? 132.872 127.773 180.739 1.00 97.14 301 GLN B O 1
ATOM 8662 N N . ASN C 3 281 ? 132.600 128.157 182.948 1.00 96.84 302 ASN B N 1
ATOM 8663 C CA . ASN C 3 281 ? 131.166 128.428 182.898 1.00 96.84 302 ASN B CA 1
ATOM 8664 C C . ASN C 3 281 ? 130.898 129.255 184.153 1.00 96.84 302 ASN B C 1
ATOM 8665 O O . ASN C 3 281 ? 131.245 128.827 185.257 1.00 96.84 302 ASN B O 1
ATOM 8670 N N . ASP C 3 282 ? 130.293 130.427 183.978 1.00 92.85 303 ASP B N 1
ATOM 8671 C CA . ASP C 3 282 ? 130.260 131.423 185.047 1.00 92.85 303 ASP B CA 1
ATOM 8672 C C . ASP C 3 282 ? 129.313 130.953 186.146 1.00 92.85 303 ASP B C 1
ATOM 8673 O O . ASP C 3 282 ? 128.204 131.459 186.330 1.00 92.85 303 ASP B O 1
ATOM 8678 N N . ARG C 3 283 ? 129.779 129.961 186.896 1.00 91.52 304 ARG B N 1
ATOM 8679 C CA . ARG C 3 283 ? 129.103 129.468 188.084 1.00 91.52 304 ARG B CA 1
ATOM 8680 C C . ARG C 3 283 ? 130.033 129.632 189.277 1.00 91.52 304 ARG B C 1
ATOM 8681 O O . ARG C 3 283 ? 131.236 129.367 189.181 1.00 91.52 304 ARG B O 1
ATOM 8689 N N . VAL C 3 284 ? 129.477 130.086 190.397 1.00 90.36 305 VAL B N 1
ATOM 8690 C CA . VAL C 3 284 ? 130.267 130.379 191.594 1.00 90.36 305 VAL B CA 1
ATOM 8691 C C . VAL C 3 284 ? 130.364 129.076 192.382 1.00 90.36 305 VAL B C 1
ATOM 8692 O O . VAL C 3 284 ? 129.473 128.716 193.152 1.00 90.36 305 VAL B O 1
ATOM 8696 N N . MET C 3 285 ? 131.461 128.352 192.172 1.00 92.09 306 MET B N 1
ATOM 8697 C CA . MET C 3 285 ? 131.708 127.094 192.874 1.00 92.09 306 MET B CA 1
ATOM 8698 C C . MET C 3 285 ? 132.580 127.365 194.093 1.00 92.09 306 MET B C 1
ATOM 8699 O O . MET C 3 285 ? 133.798 127.523 193.978 1.00 92.09 306 MET B O 1
ATOM 8704 N N . ALA C 3 286 ? 131.957 127.414 195.270 1.00 91.73 307 ALA B N 1
ATOM 8705 C CA . ALA C 3 286 ? 132.688 127.530 196.530 1.00 91.73 307 ALA B CA 1
ATOM 8706 C C . ALA C 3 286 ? 133.396 126.201 196.775 1.00 91.73 307 ALA B C 1
ATOM 8707 O O . ALA C 3 286 ? 132.816 125.224 197.256 1.00 91.73 307 ALA B O 1
ATOM 8709 N N . LEU C 3 287 ? 134.679 126.170 196.432 1.00 93.30 308 LEU B N 1
ATOM 8710 C CA . LEU C 3 287 ? 135.439 124.928 196.439 1.00 93.30 308 LEU B CA 1
ATOM 8711 C C . LEU C 3 287 ? 135.625 124.434 197.874 1.00 93.30 308 LEU B C 1
ATOM 8712 O O . LEU C 3 287 ? 135.340 125.129 198.853 1.00 93.30 308 LEU B O 1
ATOM 8717 N N . THR C 3 288 ? 136.127 123.212 197.998 1.00 99.22 309 THR B N 1
ATOM 8718 C CA . THR C 3 288 ? 136.287 122.556 199.288 1.00 99.22 309 THR B CA 1
ATOM 8719 C C . THR C 3 288 ? 137.530 123.085 200.002 1.00 99.22 309 THR B C 1
ATOM 8720 O O . THR C 3 288 ? 138.171 124.050 199.578 1.00 99.22 309 THR B O 1
ATOM 8724 N 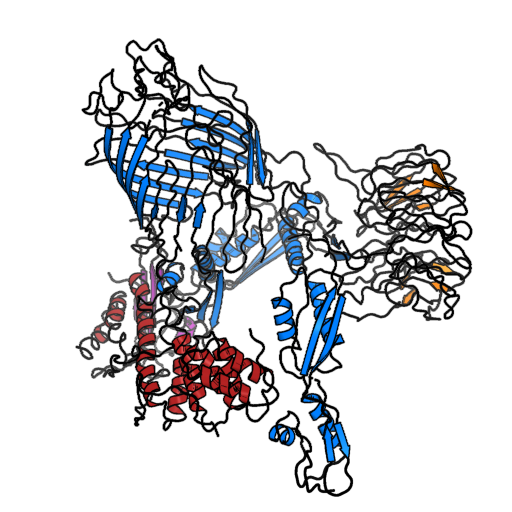N . ILE C 3 289 ? 137.877 122.441 201.116 1.00 100.20 310 ILE B N 1
ATOM 8725 C CA . ILE C 3 289 ? 139.045 122.816 201.905 1.00 100.20 310 ILE B CA 1
ATOM 8726 C C . ILE C 3 289 ? 140.281 122.179 201.288 1.00 100.20 310 ILE B C 1
ATOM 8727 O O . ILE C 3 289 ? 141.195 122.877 200.836 1.00 100.20 310 ILE B O 1
ATOM 8732 N N . ASP C 3 290 ? 140.321 120.846 201.273 1.00 102.01 311 ASP B N 1
ATOM 8733 C CA . ASP C 3 290 ? 141.369 120.096 200.574 1.00 102.01 311 ASP B CA 1
ATOM 8734 C C . ASP C 3 290 ? 140.734 118.829 200.000 1.00 102.01 311 ASP B C 1
ATOM 8735 O O . ASP C 3 290 ? 140.728 117.776 200.643 1.00 102.01 311 ASP B O 1
ATOM 8740 N N . GLY C 3 291 ? 140.213 118.935 198.780 1.00 103.50 312 GLY B N 1
ATOM 8741 C CA . GLY C 3 291 ? 139.648 117.783 198.105 1.00 103.50 312 GLY B CA 1
ATOM 8742 C C . GLY C 3 291 ? 138.290 117.359 198.629 1.00 103.50 312 GLY B C 1
ATOM 8743 O O . GLY C 3 291 ? 138.035 117.421 199.835 1.00 103.50 312 GLY B O 1
ATOM 8744 N N . GLY C 3 292 ? 137.407 116.925 197.732 1.00 105.42 313 GLY B N 1
ATOM 8745 C CA . GLY C 3 292 ? 136.182 116.273 198.151 1.00 105.42 313 GLY B CA 1
ATOM 8746 C C . GLY C 3 292 ? 134.883 117.047 198.039 1.00 105.42 313 GLY B C 1
ATOM 8747 O O . GLY C 3 292 ? 134.349 117.217 196.939 1.00 105.42 313 GLY B O 1
ATOM 8748 N N . VAL C 3 293 ? 134.371 117.520 199.178 1.00 105.08 314 VAL B N 1
ATOM 8749 C CA . VAL C 3 293 ? 132.959 117.864 199.341 1.00 105.08 314 VAL B CA 1
ATOM 8750 C C . VAL C 3 293 ? 132.469 118.895 198.328 1.00 105.08 314 VAL B C 1
ATOM 8751 O O . VAL C 3 293 ? 131.394 118.723 197.743 1.00 105.08 314 VAL B O 1
ATOM 8755 N N . THR C 3 294 ? 133.254 119.947 198.086 1.00 99.25 315 THR B N 1
ATOM 8756 C CA . THR C 3 294 ? 132.831 121.069 197.244 1.00 99.25 315 THR B CA 1
ATOM 8757 C C . THR C 3 294 ? 131.442 121.557 197.679 1.00 99.25 315 THR B C 1
ATOM 8758 O O . THR C 3 294 ? 130.425 121.337 197.019 1.00 99.25 315 THR B O 1
ATOM 8762 N N . LEU C 3 295 ? 131.442 122.185 198.859 1.00 96.05 316 LEU B N 1
ATOM 8763 C CA . LEU C 3 295 ? 130.254 122.480 199.660 1.00 96.05 316 LEU B CA 1
ATOM 8764 C C . LEU C 3 295 ? 129.018 122.880 198.859 1.00 96.05 316 LEU B C 1
ATOM 8765 O O . LEU C 3 295 ? 127.949 122.289 199.046 1.00 96.05 316 LEU B O 1
ATOM 8770 N N . TRP C 3 296 ? 129.135 123.865 197.975 1.00 92.97 317 TRP B N 1
ATOM 8771 C CA . TRP C 3 296 ? 127.976 124.324 197.212 1.00 92.97 317 TRP B CA 1
ATOM 8772 C C . TRP C 3 296 ? 128.465 125.048 195.962 1.00 92.97 317 TRP B C 1
ATOM 8773 O O . TRP C 3 296 ? 129.661 125.305 195.793 1.00 92.97 317 TRP B O 1
ATOM 8784 N N . THR C 3 297 ? 127.517 125.375 195.086 1.00 91.73 318 THR B N 1
ATOM 8785 C CA . THR C 3 297 ? 127.803 126.049 193.826 1.00 91.73 318 THR B CA 1
ATOM 8786 C C . THR C 3 297 ? 126.547 126.784 193.378 1.00 91.73 318 THR B C 1
ATOM 8787 O O . THR C 3 297 ? 125.516 126.765 194.055 1.00 91.73 318 THR B O 1
ATOM 8791 N N . GLN C 3 298 ? 126.646 127.437 192.221 1.00 95.35 319 GLN B N 1
ATOM 8792 C CA . GLN C 3 298 ? 125.548 128.215 191.666 1.00 95.35 319 GLN B CA 1
ATOM 8793 C C . GLN C 3 298 ? 125.260 127.762 190.241 1.00 95.35 319 GLN B C 1
ATOM 8794 O O . GLN C 3 298 ? 126.093 127.132 189.585 1.00 95.35 319 GLN B O 1
ATOM 8800 N N . SER C 3 299 ? 124.055 128.088 189.769 1.00 102.97 320 SER B N 1
ATOM 8801 C CA . SER C 3 299 ? 123.643 127.727 188.417 1.00 102.97 320 SER B CA 1
ATOM 8802 C C . SER C 3 299 ? 122.884 128.818 187.676 1.00 102.97 320 SER B C 1
ATOM 8803 O O . SER C 3 299 ? 122.457 128.571 186.544 1.00 102.97 320 SER B O 1
ATOM 8806 N N . ASP C 3 300 ? 122.686 130.001 188.263 1.00 103.33 321 ASP B N 1
ATOM 8807 C CA . ASP C 3 300 ? 121.859 131.019 187.625 1.00 103.33 321 ASP B CA 1
ATOM 8808 C C . ASP C 3 300 ? 122.637 131.900 186.654 1.00 103.33 321 ASP B C 1
ATOM 8809 O O . ASP C 3 300 ? 122.021 132.591 185.835 1.00 103.33 321 ASP B O 1
ATOM 8814 N N . LEU C 3 301 ? 123.969 131.903 186.726 1.00 96.94 322 LEU B N 1
ATOM 8815 C CA . LEU C 3 301 ? 124.792 132.798 185.921 1.00 96.94 322 LEU B CA 1
ATOM 8816 C C . LEU C 3 301 ? 125.557 132.072 184.818 1.00 96.94 322 LEU B C 1
ATOM 8817 O O . LEU C 3 301 ? 126.601 132.562 184.374 1.00 96.94 322 LEU B O 1
ATOM 8822 N N . LEU C 3 302 ? 125.057 130.925 184.364 1.00 98.53 323 LEU B N 1
ATOM 8823 C CA . LEU C 3 302 ? 125.735 130.144 183.334 1.00 98.53 323 LEU B CA 1
ATOM 8824 C C . LEU C 3 302 ? 125.896 130.943 182.047 1.00 98.53 323 LEU B C 1
ATOM 8825 O O . LEU C 3 302 ? 124.946 131.568 181.566 1.00 98.53 323 LEU B O 1
ATOM 8830 N N . HIS C 3 303 ? 127.114 130.926 181.504 1.00 97.27 324 HIS B N 1
ATOM 8831 C CA . HIS C 3 303 ? 127.498 131.552 180.240 1.00 97.27 324 HIS B CA 1
ATOM 8832 C C . HIS C 3 303 ? 127.353 133.069 180.241 1.00 97.27 324 HIS B C 1
ATOM 8833 O O . HIS C 3 303 ? 127.473 133.693 179.178 1.00 97.27 324 HIS B O 1
ATOM 8840 N N . ARG C 3 304 ? 127.104 133.687 181.393 1.00 94.15 325 ARG B N 1
ATOM 8841 C CA . ARG C 3 304 ? 127.096 135.145 181.508 1.00 94.15 325 ARG B CA 1
ATOM 8842 C C . ARG C 3 304 ? 128.457 135.570 182.044 1.00 94.15 325 ARG B C 1
ATOM 8843 O O . ARG C 3 304 ? 128.732 135.439 183.238 1.00 94.15 325 ARG B O 1
ATOM 8851 N N . LEU C 3 305 ? 129.304 136.091 181.157 1.00 86.71 326 LEU B N 1
ATOM 8852 C CA . LEU C 3 305 ? 130.696 136.375 181.490 1.00 86.71 326 LEU B CA 1
ATOM 8853 C C . LEU C 3 305 ? 130.801 137.282 182.708 1.00 86.71 326 LEU B C 1
ATOM 8854 O O . LEU C 3 305 ? 130.429 138.457 182.657 1.00 86.71 326 LEU B O 1
ATOM 8859 N N . LEU C 3 306 ? 131.321 136.729 183.802 1.00 81.69 327 LEU B N 1
ATOM 8860 C CA . LEU C 3 306 ? 131.468 137.455 185.052 1.00 81.69 327 LEU B CA 1
ATOM 8861 C C . LEU C 3 306 ? 132.911 137.933 185.217 1.00 81.69 327 LEU B C 1
ATOM 8862 O O . LEU C 3 306 ? 133.744 137.806 184.317 1.00 81.69 327 LEU B O 1
ATOM 8867 N N . THR C 3 307 ? 133.209 138.492 186.388 1.00 75.12 328 THR B N 1
ATOM 8868 C CA . THR C 3 307 ? 134.540 138.988 186.707 1.00 75.12 328 THR B CA 1
ATOM 8869 C C . THR C 3 307 ? 135.035 138.335 187.989 1.00 75.12 328 THR B C 1
ATOM 8870 O O . THR C 3 307 ? 134.408 137.415 188.520 1.00 75.12 328 THR B O 1
ATOM 8874 N N . SER C 3 308 ? 136.178 138.816 188.473 1.00 71.96 329 SER B N 1
ATOM 8875 C CA . SER C 3 308 ? 136.794 138.311 189.694 1.00 71.96 329 SER B CA 1
ATOM 8876 C C . SER C 3 308 ? 135.898 138.583 190.897 1.00 71.96 329 SER B C 1
ATOM 8877 O O . SER C 3 308 ? 135.199 139.604 190.931 1.00 71.96 329 SER B O 1
ATOM 8880 N N . PRO C 3 309 ? 135.885 137.700 191.895 1.00 69.06 330 PRO B N 1
ATOM 8881 C CA . PRO C 3 309 ? 135.092 137.962 193.101 1.00 69.06 330 PRO B CA 1
ATOM 8882 C C . PRO C 3 309 ? 135.606 139.183 193.851 1.00 69.06 330 PRO B C 1
ATOM 8883 O O . PRO C 3 309 ? 136.748 139.618 193.684 1.00 69.06 330 PRO B O 1
ATOM 8887 N N . VAL C 3 310 ? 134.735 139.742 194.689 1.00 72.27 331 VAL B N 1
ATOM 8888 C CA . VAL C 3 310 ? 135.036 140.985 195.390 1.00 72.27 331 VAL B CA 1
ATOM 8889 C C . VAL C 3 310 ? 135.151 140.732 196.887 1.00 72.27 331 VAL B C 1
ATOM 8890 O O . VAL C 3 310 ? 136.059 141.254 197.545 1.00 72.27 331 VAL B O 1
ATOM 8894 N N . LEU C 3 311 ? 134.237 139.928 197.429 1.00 76.22 332 LEU B N 1
ATOM 8895 C CA . LEU C 3 311 ? 134.207 139.585 198.850 1.00 76.22 332 LEU B CA 1
ATOM 8896 C C . LEU C 3 311 ? 134.073 140.853 199.701 1.00 76.22 332 LEU B C 1
ATOM 8897 O O . LEU C 3 311 ? 134.984 141.267 200.419 1.00 76.22 332 LEU B O 1
ATOM 8902 N N . TYR C 3 312 ? 132.909 141.487 199.564 1.00 82.99 333 TYR B N 1
ATOM 8903 C CA . TYR C 3 312 ? 132.586 142.705 200.306 1.00 82.99 333 TYR B CA 1
ATOM 8904 C C . TYR C 3 312 ? 131.869 142.290 201.586 1.00 82.99 333 TYR B C 1
ATOM 8905 O O . TYR C 3 312 ? 130.655 142.070 201.586 1.00 82.99 333 TYR B O 1
ATOM 8914 N N . ASN C 3 313 ? 132.629 142.193 202.678 1.00 85.54 334 ASN B N 1
ATOM 8915 C CA . ASN C 3 313 ? 132.106 141.818 203.991 1.00 85.54 334 ASN B CA 1
ATOM 8916 C C . ASN C 3 313 ? 131.347 140.492 203.900 1.00 85.54 334 ASN B C 1
ATOM 8917 O O . ASN C 3 313 ? 130.140 140.409 204.134 1.00 85.54 334 ASN B O 1
ATOM 8922 N N . GLY C 3 314 ? 132.081 139.455 203.521 1.00 84.77 335 GLY B N 1
ATOM 8923 C CA . GLY C 3 314 ? 131.498 138.123 203.376 1.00 84.77 335 GLY B CA 1
ATOM 8924 C C . GLY C 3 314 ? 130.722 137.885 202.101 1.00 84.77 335 GLY B C 1
ATOM 8925 O O . GLY C 3 314 ? 130.836 136.814 201.497 1.00 84.77 335 GLY B O 1
ATOM 8926 N N . ASN C 3 315 ? 129.932 138.866 201.672 1.00 79.93 336 ASN B N 1
ATOM 8927 C CA . ASN C 3 315 ? 129.096 138.711 200.488 1.00 79.93 336 ASN B CA 1
ATOM 8928 C C . ASN C 3 315 ? 129.959 138.690 199.232 1.00 79.93 336 ASN B C 1
ATOM 8929 O O . ASN C 3 315 ? 130.779 139.588 199.015 1.00 79.93 336 ASN B O 1
ATOM 8934 N N . LEU C 3 316 ? 129.768 137.666 198.401 1.00 76.72 337 LEU B N 1
ATOM 8935 C CA . LEU C 3 316 ? 130.558 137.514 197.186 1.00 76.72 337 LEU B CA 1
ATOM 8936 C C . LEU C 3 316 ? 130.017 138.412 196.081 1.00 76.72 337 LEU B C 1
ATOM 8937 O O . LEU C 3 316 ? 129.259 137.958 195.218 1.00 76.72 337 LEU B O 1
ATOM 8942 N N . VAL C 3 317 ? 130.392 139.692 196.109 1.00 72.14 338 VAL B N 1
ATOM 8943 C CA . VAL C 3 317 ? 129.998 140.603 195.043 1.00 72.14 338 VAL B CA 1
ATOM 8944 C C . VAL C 3 317 ? 130.768 140.261 193.776 1.00 72.14 338 VAL B C 1
ATOM 8945 O O . VAL C 3 317 ? 131.978 140.000 193.810 1.00 72.14 338 VAL B O 1
ATOM 8949 N N . VAL C 3 318 ? 130.061 140.244 192.647 1.00 72.87 339 VAL B N 1
ATOM 8950 C CA . VAL C 3 318 ? 130.678 139.950 191.359 1.00 72.87 339 VAL B CA 1
ATOM 8951 C C . VAL C 3 318 ? 129.793 140.492 190.243 1.00 72.87 339 VAL B C 1
ATOM 8952 O O . VAL C 3 318 ? 128.568 140.325 190.269 1.00 72.87 339 VAL B O 1
ATOM 8956 N N . GLY C 3 319 ? 130.403 141.159 189.266 1.00 76.15 340 GLY B N 1
ATOM 8957 C CA . GLY C 3 319 ? 129.661 141.728 188.153 1.00 76.15 340 GLY B CA 1
ATOM 8958 C C . GLY C 3 319 ? 129.836 140.914 186.881 1.00 76.15 340 GLY B C 1
ATOM 8959 O O . GLY C 3 319 ? 130.886 140.319 186.645 1.00 76.15 340 GLY B O 1
ATOM 8960 N N . ASP C 3 320 ? 128.787 140.896 186.062 1.00 83.36 341 ASP B N 1
ATOM 8961 C CA . ASP C 3 320 ? 128.799 140.158 184.809 1.00 83.36 341 ASP B CA 1
ATOM 8962 C C . ASP C 3 320 ? 129.161 141.092 183.655 1.00 83.36 341 ASP B C 1
ATOM 8963 O O . ASP C 3 320 ? 129.507 142.259 183.854 1.00 83.36 341 ASP B O 1
ATOM 8968 N N . SER C 3 321 ? 129.082 140.581 182.427 1.00 82.93 342 SER B N 1
ATOM 8969 C CA . SER C 3 321 ? 129.443 141.336 181.235 1.00 82.93 342 SER B CA 1
ATOM 8970 C C . SER C 3 321 ? 128.302 142.204 180.720 1.00 82.93 342 SER B C 1
ATOM 8971 O O . SER C 3 321 ? 128.463 142.878 179.698 1.00 82.93 342 SER B O 1
ATOM 8974 N N . GLU C 3 322 ? 127.158 142.203 181.400 1.00 86.31 343 GLU B N 1
ATOM 8975 C CA . GLU C 3 322 ? 126.031 143.047 181.029 1.00 86.31 343 GLU B CA 1
ATOM 8976 C C . GLU C 3 322 ? 125.873 144.249 181.948 1.00 86.31 343 GLU B C 1
ATOM 8977 O O . GLU C 3 322 ? 125.130 145.177 181.612 1.00 86.31 343 GLU B O 1
ATOM 8983 N N . GLY C 3 323 ? 126.551 144.259 183.092 1.00 86.38 344 GLY B N 1
ATOM 8984 C CA . GLY C 3 323 ? 126.500 145.375 184.010 1.00 86.38 344 GLY B CA 1
ATOM 8985 C C . GLY C 3 323 ? 125.667 145.167 185.256 1.00 86.38 344 GLY B C 1
ATOM 8986 O O . GLY C 3 323 ? 125.315 146.154 185.912 1.00 86.38 344 GLY B O 1
ATOM 8987 N N . TYR C 3 324 ? 125.339 143.927 185.606 1.00 89.16 345 TYR B N 1
ATOM 8988 C CA . TYR C 3 324 ? 124.566 143.642 186.802 1.00 89.16 345 TYR B CA 1
ATOM 8989 C C . TYR C 3 324 ? 125.505 143.222 187.931 1.00 89.16 345 TYR B C 1
ATOM 8990 O O . TYR C 3 324 ? 126.652 142.828 187.712 1.00 89.16 345 TYR B O 1
ATOM 8999 N N . LEU C 3 325 ? 125.002 143.308 189.163 1.00 85.01 346 LEU B N 1
ATOM 9000 C CA . LEU C 3 325 ? 125.827 143.203 190.361 1.00 85.01 346 LEU B CA 1
ATOM 9001 C C . LEU C 3 325 ? 125.172 142.269 191.383 1.00 85.01 346 LEU B C 1
ATOM 9002 O O . LEU C 3 325 ? 124.966 142.616 192.541 1.00 85.01 346 LEU B O 1
ATOM 9007 N N . HIS C 3 326 ? 124.822 141.060 190.943 1.00 86.10 347 HIS B N 1
ATOM 9008 C CA . HIS C 3 326 ? 124.083 140.128 191.789 1.00 86.10 347 HIS B CA 1
ATOM 9009 C C . HIS C 3 326 ? 124.910 139.699 192.996 1.00 86.10 347 HIS B C 1
ATOM 9010 O O . HIS C 3 326 ? 125.842 138.898 192.867 1.00 86.10 347 HIS B O 1
ATOM 9017 N N . TRP C 3 327 ? 124.576 140.233 194.172 1.00 85.45 348 TRP B N 1
ATOM 9018 C CA . TRP C 3 327 ? 125.268 139.859 195.398 1.00 85.45 348 TRP B CA 1
ATOM 9019 C C . TRP C 3 327 ? 125.032 138.388 195.721 1.00 85.45 348 TRP B C 1
ATOM 9020 O O . TRP C 3 327 ? 123.986 137.822 195.392 1.00 85.45 348 TRP B O 1
ATOM 9031 N N . ILE C 3 328 ? 126.018 137.771 196.373 1.00 80.13 349 ILE B N 1
ATOM 9032 C CA . ILE C 3 328 ? 125.938 136.370 196.774 1.00 80.13 349 ILE B CA 1
ATOM 9033 C C . ILE C 3 328 ? 126.231 136.294 198.269 1.00 80.13 349 ILE B C 1
ATOM 9034 O O . ILE C 3 328 ? 126.761 137.246 198.852 1.00 80.13 349 ILE B O 1
ATOM 9039 N N . ASN C 3 329 ? 125.888 135.174 198.903 1.00 88.06 350 ASN B N 1
ATOM 9040 C CA . ASN C 3 329 ? 126.116 134.973 200.325 1.00 88.06 350 ASN B CA 1
ATOM 9041 C C . ASN C 3 329 ? 127.443 134.237 200.526 1.00 88.06 350 ASN B C 1
ATOM 9042 O O . ASN C 3 329 ? 128.201 134.009 199.576 1.00 88.06 350 ASN B O 1
ATOM 9047 N N . VAL C 3 330 ? 127.727 133.861 201.773 1.00 90.15 351 VAL B N 1
ATOM 9048 C CA . VAL C 3 330 ? 129.010 133.254 202.113 1.00 90.15 351 VAL B CA 1
ATOM 9049 C C . VAL C 3 330 ? 128.814 131.816 202.585 1.00 90.15 351 VAL B C 1
ATOM 9050 O O . VAL C 3 330 ? 129.728 130.990 202.479 1.00 90.15 351 VAL B O 1
ATOM 9054 N N . GLU C 3 331 ? 127.626 131.499 203.101 1.00 93.55 352 GLU B N 1
ATOM 9055 C CA . GLU C 3 331 ? 127.307 130.133 203.504 1.00 93.55 352 GLU B CA 1
ATOM 9056 C C . GLU C 3 331 ? 126.473 129.390 202.470 1.00 93.55 352 GLU B C 1
ATOM 9057 O O . GLU C 3 331 ? 126.862 128.303 202.034 1.00 93.55 352 GLU B O 1
ATOM 9063 N N . ASP C 3 332 ? 125.331 129.952 202.071 1.00 96.14 353 ASP B N 1
ATOM 9064 C CA . ASP C 3 332 ? 124.499 129.365 201.019 1.00 96.14 353 ASP B CA 1
ATOM 9065 C C . ASP C 3 332 ? 123.980 130.519 200.158 1.00 96.14 353 ASP B C 1
ATOM 9066 O O . ASP C 3 332 ? 122.935 131.108 200.443 1.00 96.14 353 ASP B O 1
ATOM 9071 N N . GLY C 3 333 ? 124.726 130.830 199.102 1.00 95.17 354 GLY B N 1
ATOM 9072 C CA . GLY C 3 333 ? 124.409 131.964 198.258 1.00 95.17 354 GLY B CA 1
ATOM 9073 C C . GLY C 3 333 ? 123.213 131.755 197.355 1.00 95.17 354 GLY B C 1
ATOM 9074 O O . GLY C 3 333 ? 123.285 130.993 196.387 1.00 95.17 354 GLY B O 1
ATOM 9075 N N . ARG C 3 334 ? 122.095 132.429 197.664 1.00 97.70 355 ARG B N 1
ATOM 9076 C CA . ARG C 3 334 ? 120.911 132.419 196.803 1.00 97.70 355 ARG B CA 1
ATOM 9077 C C . ARG C 3 334 ? 120.466 133.871 196.607 1.00 97.70 355 ARG B C 1
ATOM 9078 O O . ARG C 3 334 ? 119.548 134.348 197.279 1.00 97.70 355 ARG B O 1
ATOM 9086 N N . PHE C 3 335 ? 121.116 134.552 195.658 1.00 98.83 356 PHE B N 1
ATOM 9087 C CA . PHE C 3 335 ? 120.763 135.903 195.224 1.00 98.83 356 PHE B CA 1
ATOM 9088 C C . PHE C 3 335 ? 120.367 136.823 196.375 1.00 98.83 356 PHE B C 1
ATOM 9089 O O . PHE C 3 335 ? 119.233 137.310 196.420 1.00 98.83 356 PHE B O 1
ATOM 9097 N N . VAL C 3 336 ? 121.288 137.049 197.317 1.00 94.90 357 VAL B N 1
ATOM 9098 C CA . VAL C 3 336 ? 120.981 137.871 198.488 1.00 94.90 357 VAL B CA 1
ATOM 9099 C C . VAL C 3 336 ? 120.570 139.278 198.072 1.00 94.90 357 VAL B C 1
ATOM 9100 O O . VAL C 3 336 ? 119.576 139.824 198.567 1.00 94.90 357 VAL B O 1
ATOM 9104 N N . ALA C 3 337 ? 121.320 139.885 197.156 1.00 89.09 358 ALA B N 1
ATOM 9105 C CA . ALA C 3 337 ? 121.021 141.236 196.707 1.00 89.09 358 ALA B CA 1
ATOM 9106 C C . ALA C 3 337 ? 121.463 141.390 195.259 1.00 89.09 358 ALA B C 1
ATOM 9107 O O . ALA C 3 337 ? 122.115 140.514 194.686 1.00 89.09 358 ALA B O 1
ATOM 9109 N N . GLN C 3 338 ? 121.094 142.527 194.671 1.00 87.64 359 GLN B N 1
ATOM 9110 C CA . GLN C 3 338 ? 121.380 142.812 193.274 1.00 87.64 359 GLN B CA 1
ATOM 9111 C C . GLN C 3 338 ? 121.179 144.300 193.028 1.00 87.64 359 GLN B C 1
ATOM 9112 O O . GLN C 3 338 ? 120.336 144.939 193.664 1.00 87.64 359 GLN B O 1
ATOM 9118 N N . GLN C 3 339 ? 121.960 144.845 192.100 1.00 85.36 360 GLN B N 1
ATOM 9119 C CA . GLN C 3 339 ? 121.928 146.263 191.782 1.00 85.36 360 GLN B CA 1
ATOM 9120 C C . GLN C 3 339 ? 121.242 146.487 190.440 1.00 85.36 360 GLN B C 1
ATOM 9121 O O . GLN C 3 339 ? 120.934 145.543 189.707 1.00 85.36 360 GLN B O 1
ATOM 9123 N N . LYS C 3 340 ? 121.009 147.759 190.127 1.00 87.93 361 LYS B N 1
ATOM 9124 C CA . LYS C 3 340 ? 120.353 148.133 188.885 1.00 87.93 361 LYS B CA 1
ATOM 9125 C C . LYS C 3 340 ? 121.286 147.889 187.699 1.00 87.93 361 LYS B C 1
ATOM 9126 O O . LYS C 3 340 ? 122.431 147.453 187.845 1.00 87.93 361 LYS B O 1
ATOM 9128 N N . VAL C 3 341 ? 120.783 148.184 186.502 1.00 87.39 362 VAL B N 1
ATOM 9129 C CA . VAL C 3 341 ? 121.539 147.957 185.275 1.00 87.39 362 VAL B CA 1
ATOM 9130 C C . VAL C 3 341 ? 122.535 149.088 185.041 1.00 87.39 362 VAL B C 1
ATOM 9131 O O . VAL C 3 341 ? 122.158 150.253 184.870 1.00 87.39 362 VAL B O 1
ATOM 9135 N N . ASP C 3 342 ? 123.824 148.753 185.079 1.00 81.69 363 ASP B N 1
ATOM 9136 C CA . ASP C 3 342 ? 124.893 149.688 184.732 1.00 81.69 363 ASP B CA 1
ATOM 9137 C C . ASP C 3 342 ? 125.344 149.353 183.317 1.00 81.69 363 ASP B C 1
ATOM 9138 O O . ASP C 3 342 ? 125.986 148.333 183.070 1.00 81.69 363 ASP B O 1
ATOM 9143 N N . SER C 3 343 ? 125.005 150.227 182.374 1.00 80.89 364 SER B N 1
ATOM 9144 C CA . SER C 3 343 ? 125.216 149.953 180.958 1.00 80.89 364 SER B CA 1
ATOM 9145 C C . SER C 3 343 ? 126.708 149.987 180.627 1.00 80.89 364 SER B C 1
ATOM 9146 O O . SER C 3 343 ? 127.563 150.178 181.497 1.00 80.89 364 SER B O 1
ATOM 9149 N N . SER C 3 344 ? 127.027 149.783 179.348 1.00 77.11 365 SER B N 1
ATOM 9150 C CA . SER C 3 344 ? 128.360 149.772 178.743 1.00 77.11 365 SER B CA 1
ATOM 9151 C C . SER C 3 344 ? 129.149 148.511 179.087 1.00 77.11 365 SER B C 1
ATOM 9152 O O . SER C 3 344 ? 130.257 148.341 178.565 1.00 77.11 365 SER B O 1
ATOM 9155 N N . GLY C 3 345 ? 128.628 147.627 179.933 1.00 78.33 366 GLY B N 1
ATOM 9156 C CA . GLY C 3 345 ? 129.301 146.374 180.216 1.00 78.33 366 GLY B CA 1
ATOM 9157 C C . GLY C 3 345 ? 130.408 146.476 181.245 1.00 78.33 366 GLY B C 1
ATOM 9158 O O . GLY C 3 345 ? 131.075 147.509 181.354 1.00 78.33 366 GLY B O 1
ATOM 9159 N N . PHE C 3 346 ? 130.612 145.403 182.005 1.00 75.77 367 PHE B N 1
ATOM 9160 C CA . PHE C 3 346 ? 131.644 145.334 183.030 1.00 75.77 367 PHE B CA 1
ATOM 9161 C C . PHE C 3 346 ? 132.643 144.250 182.655 1.00 75.77 367 PHE B C 1
ATOM 9162 O O . PHE C 3 346 ? 132.262 143.090 182.465 1.00 75.77 367 PHE B O 1
ATOM 9170 N N . GLN C 3 347 ? 133.918 144.627 182.547 1.00 73.57 368 GLN B N 1
ATOM 9171 C CA . GLN C 3 347 ? 134.952 143.687 182.135 1.00 73.57 368 GLN B CA 1
ATOM 9172 C C . GLN C 3 347 ? 136.243 143.799 182.935 1.00 73.57 368 GLN B C 1
ATOM 9173 O O . GLN C 3 347 ? 137.215 143.119 182.591 1.00 73.57 368 GLN B O 1
ATOM 9179 N N . THR C 3 348 ? 136.291 144.619 183.978 1.00 69.54 369 THR B N 1
ATOM 9180 C CA . THR C 3 348 ? 137.497 144.811 184.768 1.00 69.54 369 THR B CA 1
ATOM 9181 C C . THR C 3 348 ? 137.301 144.239 186.167 1.00 69.54 369 THR B C 1
ATOM 9182 O O . THR C 3 348 ? 136.178 143.997 186.616 1.00 69.54 369 THR B O 1
ATOM 9186 N N . GLU C 3 349 ? 138.416 144.024 186.853 1.00 68.93 370 GLU B N 1
ATOM 9187 C CA . GLU C 3 349 ? 138.365 143.472 188.200 1.00 68.93 370 GLU B CA 1
ATOM 9188 C C . GLU C 3 349 ? 137.923 144.548 189.187 1.00 68.93 370 GLU B C 1
ATOM 9189 O O . GLU C 3 349 ? 138.563 145.602 189.275 1.00 68.93 370 GLU B O 1
ATOM 9195 N N . PRO C 3 350 ? 136.845 144.329 189.937 1.00 67.54 371 PRO B N 1
ATOM 9196 C CA . PRO C 3 350 ? 136.415 145.331 190.922 1.00 67.54 371 PRO B CA 1
ATOM 9197 C C . PRO C 3 350 ? 137.292 145.305 192.161 1.00 67.54 371 PRO B C 1
ATOM 9198 O O . PRO C 3 350 ? 137.466 144.249 192.777 1.00 67.54 371 PRO B O 1
ATOM 9202 N N . VAL C 3 351 ? 137.850 146.450 192.542 1.00 68.39 372 VAL B N 1
ATOM 9203 C CA . VAL C 3 351 ? 138.770 146.489 193.673 1.00 68.39 372 VAL B CA 1
ATOM 9204 C C . VAL C 3 351 ? 137.975 146.594 194.967 1.00 68.39 372 VAL B C 1
ATOM 9205 O O . VAL C 3 351 ? 136.986 147.333 195.053 1.00 68.39 372 VAL B O 1
ATOM 9209 N N . ALA C 3 352 ? 138.399 145.833 195.981 1.00 75.59 373 ALA B N 1
ATOM 9210 C CA . ALA C 3 352 ? 137.739 145.799 197.289 1.00 75.59 373 ALA B CA 1
ATOM 9211 C C . ALA C 3 352 ? 138.753 146.242 198.338 1.00 75.59 373 ALA B C 1
ATOM 9212 O O . ALA C 3 352 ? 139.428 145.419 198.960 1.00 75.59 373 ALA B O 1
ATOM 9214 N N . ALA C 3 353 ? 138.856 147.552 198.533 1.00 83.16 374 ALA B N 1
ATOM 9215 C CA . ALA C 3 353 ? 139.714 148.110 199.568 1.00 83.16 374 ALA B CA 1
ATOM 9216 C C . ALA C 3 353 ? 138.884 148.351 200.827 1.00 83.16 374 ALA B C 1
ATOM 9217 O O . ALA C 3 353 ? 137.742 147.898 200.946 1.00 83.16 374 ALA B O 1
ATOM 9219 N N . ASP C 3 354 ? 139.457 149.069 201.790 1.00 88.92 375 ASP B N 1
ATOM 9220 C CA . ASP C 3 354 ? 138.737 149.410 203.010 1.00 88.92 375 ASP B CA 1
ATOM 9221 C C . ASP C 3 354 ? 137.601 150.384 202.716 1.00 88.92 375 ASP B C 1
ATOM 9222 O O . ASP C 3 354 ? 137.842 151.537 202.346 1.00 88.92 375 ASP B O 1
ATOM 9227 N N . GLY C 3 355 ? 136.361 149.930 202.879 1.00 85.02 376 GLY B N 1
ATOM 9228 C CA . GLY C 3 355 ? 135.218 150.787 202.633 1.00 85.02 376 GLY B CA 1
ATOM 9229 C C . GLY C 3 355 ? 134.611 150.660 201.250 1.00 85.02 376 GLY B C 1
ATOM 9230 O O . GLY C 3 355 ? 133.799 149.763 201.002 1.00 85.02 376 GLY B O 1
ATOM 9231 N N . LYS C 3 356 ? 134.994 151.560 200.346 1.00 82.46 377 LYS B N 1
ATOM 9232 C CA . LYS C 3 356 ? 134.333 151.696 199.057 1.00 82.46 377 LYS B CA 1
ATOM 9233 C C . LYS C 3 356 ? 134.518 150.442 198.197 1.00 82.46 377 LYS B C 1
ATOM 9234 O O . LYS C 3 356 ? 135.245 149.508 198.543 1.00 82.46 377 LYS B O 1
ATOM 9240 N N . LEU C 3 357 ? 133.844 150.447 197.049 1.00 78.41 378 LEU B N 1
ATOM 9241 C CA . LEU C 3 357 ? 133.731 149.280 196.178 1.00 78.41 378 LEU B CA 1
ATOM 9242 C C . LEU C 3 357 ? 134.003 149.679 194.730 1.00 78.41 378 LEU B C 1
ATOM 9243 O O . LEU C 3 357 ? 133.216 149.402 193.824 1.00 78.41 378 LEU B O 1
ATOM 9248 N N . LEU C 3 358 ? 135.125 150.364 194.507 1.00 72.81 379 LEU B N 1
ATOM 9249 C CA . LEU C 3 358 ? 135.427 150.920 193.194 1.00 72.81 379 LEU B CA 1
ATOM 9250 C C . LEU C 3 358 ? 135.490 149.830 192.128 1.00 72.81 379 LEU B C 1
ATOM 9251 O O . LEU C 3 358 ? 136.005 148.729 192.352 1.00 72.81 379 LEU B O 1
ATOM 9256 N N . ILE C 3 359 ? 134.957 150.161 190.954 1.00 67.66 380 ILE B N 1
ATOM 9257 C CA . ILE C 3 359 ? 134.888 149.247 189.820 1.00 67.66 380 ILE B CA 1
ATOM 9258 C C . ILE C 3 359 ? 134.813 150.084 188.551 1.00 67.66 380 ILE B C 1
ATOM 9259 O O . ILE C 3 359 ? 134.065 151.063 188.482 1.00 67.66 380 ILE B O 1
ATOM 9264 N N . GLN C 3 360 ? 135.590 149.693 187.545 1.00 65.43 381 GLN B N 1
ATOM 9265 C CA . GLN C 3 360 ? 135.684 150.437 186.295 1.00 65.43 381 GLN B CA 1
ATOM 9266 C C . GLN C 3 360 ? 134.888 149.730 185.205 1.00 65.43 381 GLN B C 1
ATOM 9267 O O . GLN C 3 360 ? 134.948 148.502 185.082 1.00 65.43 381 GLN B O 1
ATOM 9273 N N . ALA C 3 361 ? 134.148 150.508 184.420 1.00 68.91 382 ALA B N 1
ATOM 9274 C CA . ALA C 3 361 ? 133.358 149.975 183.319 1.00 68.91 382 ALA B CA 1
ATOM 9275 C C . ALA C 3 361 ? 134.231 149.862 182.069 1.00 68.91 382 ALA B C 1
ATOM 9276 O O . ALA C 3 361 ? 135.457 149.988 182.123 1.00 68.91 382 ALA B O 1
ATOM 9278 N N . LYS C 3 362 ? 133.600 149.622 180.916 1.00 70.52 383 LYS B N 1
ATOM 9279 C CA . LYS C 3 362 ? 134.308 149.469 179.651 1.00 70.52 383 LYS B CA 1
ATOM 9280 C C . LYS C 3 362 ? 134.638 150.805 178.994 1.00 70.52 383 LYS B C 1
ATOM 9281 O O . LYS C 3 362 ? 135.224 150.828 177.903 1.00 70.52 383 LYS B O 1
ATOM 9287 N N . ASP C 3 363 ? 134.276 151.920 179.628 1.00 72.17 384 ASP B N 1
ATOM 9288 C CA . ASP C 3 363 ? 134.670 153.239 179.147 1.00 72.17 384 ASP B CA 1
ATOM 9289 C C . ASP C 3 363 ? 135.262 154.035 180.301 1.00 72.17 384 ASP B C 1
ATOM 9290 O O . ASP C 3 363 ? 135.991 155.010 180.093 1.00 72.17 384 ASP B O 1
ATOM 9295 N N . GLY C 3 364 ? 134.942 153.616 181.521 1.00 71.95 385 GLY B N 1
ATOM 9296 C CA . GLY C 3 364 ? 135.410 154.262 182.729 1.00 71.95 385 GLY B CA 1
ATOM 9297 C C . GLY C 3 364 ? 134.337 155.131 183.349 1.00 71.95 385 GLY B C 1
ATOM 9298 O O . GLY C 3 364 ? 134.159 156.290 182.963 1.00 71.95 385 GLY B O 1
ATOM 9299 N N . THR C 3 365 ? 133.607 154.566 184.317 1.00 73.31 386 THR B N 1
ATOM 9300 C CA . THR C 3 365 ? 132.567 155.304 185.025 1.00 73.31 386 THR B CA 1
ATOM 9301 C C . THR C 3 365 ? 132.562 154.960 186.511 1.00 73.31 386 THR B C 1
ATOM 9302 O O . THR C 3 365 ? 131.487 154.806 187.102 1.00 73.31 386 THR B O 1
ATOM 9306 N N . VAL C 3 366 ? 133.744 154.820 187.117 1.00 69.99 387 VAL B N 1
ATOM 9307 C CA . VAL C 3 366 ? 133.921 154.215 188.437 1.00 69.99 387 VAL B CA 1
ATOM 9308 C C . VAL C 3 366 ? 132.884 154.709 189.440 1.00 69.99 387 VAL B C 1
ATOM 9309 O O . VAL C 3 366 ? 132.610 155.911 189.540 1.00 69.99 387 VAL B O 1
ATOM 9313 N N . TYR C 3 367 ? 132.265 153.770 190.154 1.00 69.98 388 TYR B N 1
ATOM 9314 C CA . TYR C 3 367 ? 131.212 154.062 191.121 1.00 69.98 388 TYR B CA 1
ATOM 9315 C C . TYR C 3 367 ? 131.668 153.594 192.497 1.00 69.98 388 TYR B C 1
ATOM 9316 O O . TYR C 3 367 ? 132.091 152.444 192.659 1.00 69.98 388 TYR B O 1
ATOM 9325 N N . SER C 3 368 ? 131.582 154.480 193.483 1.00 79.70 389 SER B N 1
ATOM 9326 C CA . SER C 3 368 ? 131.641 154.045 194.869 1.00 79.70 389 SER B CA 1
ATOM 9327 C C . SER C 3 368 ? 130.265 153.554 195.301 1.00 79.70 389 SER B C 1
ATOM 9328 O O . SER C 3 368 ? 129.264 154.263 195.180 1.00 79.70 389 SER B O 1
ATOM 9331 N N . ILE C 3 369 ? 130.213 152.318 195.789 1.00 80.87 390 ILE B N 1
ATOM 9332 C CA . ILE C 3 369 ? 128.938 151.654 196.044 1.00 80.87 390 ILE B CA 1
ATOM 9333 C C . ILE C 3 369 ? 128.861 151.282 197.517 1.00 80.87 390 ILE B C 1
ATOM 9334 O O . ILE C 3 369 ? 129.799 150.701 198.071 1.00 80.87 390 ILE B O 1
ATOM 9339 N N . THR C 3 370 ? 127.738 151.618 198.149 1.00 90.66 391 THR B N 1
ATOM 9340 C CA . THR C 3 370 ? 127.507 151.309 199.551 1.00 90.66 391 THR B CA 1
ATOM 9341 C C . THR C 3 370 ? 126.121 150.701 199.715 1.00 90.66 391 THR B C 1
ATOM 9342 O O . THR C 3 370 ? 125.343 150.605 198.763 1.00 90.66 391 THR B O 1
ATOM 9346 N N . ARG C 3 371 ? 125.821 150.287 200.942 1.00 96.15 392 ARG B N 1
ATOM 9347 C CA . ARG C 3 371 ? 124.522 149.700 201.254 1.00 96.15 392 ARG B CA 1
ATOM 9348 C C . ARG C 3 371 ? 124.159 149.907 202.721 1.00 96.15 392 ARG B C 1
ATOM 9349 O O . ARG C 3 371 ? 125.022 150.199 203.549 0.00 96.15 392 ARG B O 1
ATOM 9357 N N . SER D 4 29 ? 124.377 116.860 128.012 1.00 90.75 29 SER C N 1
ATOM 9358 C CA . SER D 4 29 ? 123.898 116.376 126.723 1.00 90.75 29 SER C CA 1
ATOM 9359 C C . SER D 4 29 ? 124.854 116.770 125.603 1.00 90.75 29 SER C C 1
ATOM 9360 O O . SER D 4 29 ? 124.447 116.925 124.452 1.00 90.75 29 SER C O 1
ATOM 9363 N N . ARG D 4 30 ? 126.131 116.935 125.951 1.00 91.50 30 ARG C N 1
ATOM 9364 C CA . ARG D 4 30 ? 127.136 117.306 124.964 1.00 91.50 30 ARG C CA 1
ATOM 9365 C C . ARG D 4 30 ? 127.616 116.120 124.139 1.00 91.50 30 ARG C C 1
ATOM 9366 O O . ARG D 4 30 ? 128.212 116.324 123.075 1.00 91.50 30 ARG C O 1
ATOM 9368 N N . TYR D 4 31 ? 127.374 114.896 124.599 1.00 90.36 31 TYR C N 1
ATOM 9369 C CA . TYR D 4 31 ? 127.788 113.681 123.900 1.00 90.36 31 TYR C CA 1
ATOM 9370 C C . TYR D 4 31 ? 126.539 112.850 123.620 1.00 90.36 31 TYR C C 1
ATOM 9371 O O . TYR D 4 31 ? 126.166 111.985 124.416 1.00 90.36 31 TYR C O 1
ATOM 9380 N N . LYS D 4 32 ? 125.897 113.113 122.481 1.00 92.59 32 LYS C N 1
ATOM 9381 C CA . LYS D 4 32 ? 124.722 112.363 122.063 1.00 92.59 32 LYS C CA 1
ATOM 9382 C C . LYS D 4 32 ? 124.886 111.685 120.710 1.00 92.59 32 LYS C C 1
ATOM 9383 O O . LYS D 4 32 ? 123.970 110.976 120.279 1.00 92.59 32 LYS C O 1
ATOM 9389 N N . ARG D 4 33 ? 126.016 111.877 120.029 1.00 93.41 33 ARG C N 1
ATOM 9390 C CA . ARG D 4 33 ? 126.213 111.262 118.720 1.00 93.41 33 ARG C CA 1
ATOM 9391 C C . ARG D 4 33 ? 126.697 109.822 118.853 1.00 93.41 33 ARG C C 1
ATOM 9392 O O . ARG D 4 33 ? 126.093 108.898 118.297 1.00 93.41 33 ARG C O 1
ATOM 9400 N N . GLN D 4 34 ? 127.786 109.614 119.585 1.00 87.42 34 GLN C N 1
ATOM 9401 C CA . GLN D 4 34 ? 128.348 108.277 119.778 1.00 87.42 34 GLN C CA 1
ATOM 9402 C C . GLN D 4 34 ? 127.812 107.666 121.075 1.00 87.42 34 GLN C C 1
ATOM 9403 O O . GLN D 4 34 ? 128.538 107.367 122.023 1.00 87.42 34 GLN C O 1
ATOM 9409 N N . VAL D 4 35 ? 126.489 107.519 121.117 1.00 88.52 35 VAL C N 1
ATOM 9410 C CA . VAL D 4 35 ? 125.817 106.886 122.247 1.00 88.52 35 VAL C CA 1
ATOM 9411 C C . VAL D 4 35 ? 124.924 105.770 121.726 1.00 88.52 35 VAL C C 1
ATOM 9412 O O . VAL D 4 35 ? 125.042 104.614 122.148 1.00 88.52 35 VAL C O 1
ATOM 9416 N N . SER D 4 36 ? 124.024 106.111 120.802 1.00 91.05 36 SER C N 1
ATOM 9417 C CA . SER D 4 36 ? 123.137 105.120 120.208 1.00 91.05 36 SER C CA 1
ATOM 9418 C C . SER D 4 36 ? 123.821 104.282 119.137 1.00 91.05 36 SER C C 1
ATOM 9419 O O . SER D 4 36 ? 123.249 103.277 118.704 1.00 91.05 36 SER C O 1
ATOM 9422 N N . GLY D 4 37 ? 125.020 104.664 118.705 1.00 90.56 37 GLY C N 1
ATOM 9423 C CA . GLY D 4 37 ? 125.735 103.913 117.692 1.00 90.56 37 GLY C CA 1
ATOM 9424 C C . GLY D 4 37 ? 125.454 104.394 116.284 1.00 90.56 37 GLY C C 1
ATOM 9425 O O . GLY D 4 37 ? 124.298 104.617 115.914 1.00 90.56 37 GLY C O 1
ATOM 9426 N N . ASP D 4 38 ? 126.508 104.559 115.488 1.00 86.86 38 ASP C N 1
ATOM 9427 C CA . ASP D 4 38 ? 126.371 105.006 114.110 1.00 86.86 38 ASP C CA 1
ATOM 9428 C C . ASP D 4 38 ? 127.564 104.520 113.299 1.00 86.86 38 ASP C C 1
ATOM 9429 O O . ASP D 4 38 ? 128.603 104.152 113.855 1.00 86.86 38 ASP C O 1
ATOM 9434 N N . GLU D 4 39 ? 127.400 104.514 111.977 1.00 84.51 39 GLU C N 1
ATOM 9435 C CA . GLU D 4 39 ? 128.459 104.061 111.084 1.00 84.51 39 GLU C CA 1
ATOM 9436 C C . GLU D 4 39 ? 129.395 105.204 110.712 1.00 84.51 39 GLU C C 1
ATOM 9437 O O . GLU D 4 39 ? 129.635 105.456 109.527 1.00 84.51 39 GLU C O 1
ATOM 9443 N N . ALA D 4 40 ? 129.928 105.900 111.716 1.00 81.46 40 ALA C N 1
ATOM 9444 C CA . ALA D 4 40 ? 130.893 106.965 111.476 1.00 81.46 40 ALA C CA 1
ATOM 9445 C C . ALA D 4 40 ? 132.323 106.442 111.426 1.00 81.46 40 ALA C C 1
ATOM 9446 O O . ALA D 4 40 ? 133.105 106.856 110.564 1.00 81.46 40 ALA C O 1
ATOM 9448 N N . TYR D 4 41 ? 132.679 105.536 112.340 1.00 72.97 41 TYR C N 1
ATOM 9449 C CA . TYR D 4 41 ? 134.012 104.943 112.318 1.00 72.97 41 TYR C CA 1
ATOM 9450 C C . TYR D 4 41 ? 134.185 103.998 111.137 1.00 72.97 41 TYR C C 1
ATOM 9451 O O . TYR D 4 41 ? 135.317 103.728 110.718 1.00 72.97 41 TYR C O 1
ATOM 9460 N N . LEU D 4 42 ? 133.084 103.489 110.589 1.00 77.64 42 LEU C N 1
ATOM 9461 C CA . LEU D 4 42 ? 133.148 102.546 109.483 1.00 77.64 42 LEU C CA 1
ATOM 9462 C C . LEU D 4 42 ? 133.509 103.273 108.188 1.00 77.64 42 LEU C C 1
ATOM 9463 O O . LEU D 4 42 ? 133.811 104.471 108.175 1.00 77.64 42 LEU C O 1
ATOM 9468 N N . GLU D 4 43 ? 133.490 102.516 107.085 1.00 83.52 43 GLU C N 1
ATOM 9469 C CA . GLU D 4 43 ? 133.788 102.985 105.723 1.00 83.52 43 GLU C CA 1
ATOM 9470 C C . GLU D 4 43 ? 135.020 103.890 105.668 1.00 83.52 43 GLU C C 1
ATOM 9471 O O . GLU D 4 43 ? 135.106 104.783 104.819 1.00 83.52 43 GLU C O 1
ATOM 9477 N N . ALA D 4 44 ? 135.986 103.661 106.552 1.00 79.35 44 ALA C N 1
ATOM 9478 C CA . ALA D 4 44 ? 137.209 104.448 106.564 1.00 79.35 44 ALA C CA 1
ATOM 9479 C C . ALA D 4 44 ? 138.191 103.929 105.521 1.00 79.35 44 ALA C C 1
ATOM 9480 O O . ALA D 4 44 ? 138.061 102.811 105.014 1.00 79.35 44 ALA C O 1
ATOM 9482 N N . ALA D 4 45 ? 139.176 104.760 105.200 1.00 77.85 45 ALA C N 1
ATOM 9483 C CA . ALA D 4 45 ? 140.189 104.366 104.234 1.00 77.85 45 ALA C CA 1
ATOM 9484 C C . ALA D 4 45 ? 141.025 103.217 104.793 1.00 77.85 45 ALA C C 1
ATOM 9485 O O . ALA D 4 45 ? 141.361 103.215 105.984 1.00 77.85 45 ALA C O 1
ATOM 9487 N N . PRO D 4 46 ? 141.377 102.226 103.970 1.00 78.27 46 PRO C N 1
ATOM 9488 C CA . PRO D 4 46 ? 142.179 101.100 104.471 1.00 78.27 46 PRO C CA 1
ATOM 9489 C C . PRO D 4 46 ? 143.601 101.509 104.817 1.00 78.27 46 PRO C C 1
ATOM 9490 O O . PRO D 4 46 ? 144.028 102.627 104.511 1.00 78.27 46 PRO C O 1
ATOM 9494 N N . LEU D 4 47 ? 144.345 100.608 105.455 1.00 71.85 47 LEU C N 1
ATOM 9495 C CA . LEU D 4 47 ? 145.721 100.870 105.871 1.00 71.85 47 LEU C CA 1
ATOM 9496 C C . LEU D 4 47 ? 146.656 100.183 104.881 1.00 71.85 47 LEU C C 1
ATOM 9497 O O . LEU D 4 47 ? 146.910 98.980 104.981 1.00 71.85 47 LEU C O 1
ATOM 9502 N N . ALA D 4 48 ? 147.166 100.951 103.923 1.00 73.63 48 ALA C N 1
ATOM 9503 C CA . ALA D 4 48 ? 148.097 100.434 102.932 1.00 73.63 48 ALA C CA 1
ATOM 9504 C C . ALA D 4 48 ? 149.531 100.663 103.388 1.00 73.63 48 ALA C C 1
ATOM 9505 O O . ALA D 4 48 ? 149.908 101.780 103.755 1.00 73.63 48 ALA C O 1
ATOM 9507 N N . GLU D 4 49 ? 150.327 99.598 103.362 1.00 80.10 49 GLU C N 1
ATOM 9508 C CA . GLU D 4 49 ? 151.714 99.691 103.785 1.00 80.10 49 GLU C CA 1
ATOM 9509 C C . GLU D 4 49 ? 152.528 100.495 102.771 1.00 80.10 49 GLU C C 1
ATOM 9510 O O . GLU D 4 49 ? 152.109 100.729 101.634 1.00 80.10 49 GLU C O 1
ATOM 9516 N N . LEU D 4 50 ? 153.714 100.920 103.201 1.00 77.93 50 LEU C N 1
ATOM 9517 C CA . LEU D 4 50 ? 154.610 101.727 102.382 1.00 77.93 50 LEU C CA 1
ATOM 9518 C C . LEU D 4 50 ? 155.869 100.917 102.107 1.00 77.93 50 LEU C C 1
ATOM 9519 O O . LEU D 4 50 ? 156.538 100.468 103.044 1.00 77.93 50 LEU C O 1
ATOM 9524 N N . HIS D 4 51 ? 156.189 100.731 100.827 1.00 81.92 51 HIS C N 1
ATOM 9525 C CA . HIS D 4 51 ? 157.340 99.938 100.405 1.00 81.92 51 HIS C CA 1
ATOM 9526 C C . HIS D 4 51 ? 158.442 100.884 99.940 1.00 81.92 51 HIS C C 1
ATOM 9527 O O . HIS D 4 51 ? 158.310 101.537 98.900 1.00 81.92 51 HIS C O 1
ATOM 9534 N N . ALA D 4 52 ? 159.528 100.948 100.710 1.00 78.90 52 ALA C N 1
ATOM 9535 C CA . ALA D 4 52 ? 160.654 101.827 100.424 1.00 78.90 52 ALA C CA 1
ATOM 9536 C C . ALA D 4 52 ? 161.290 101.482 99.083 1.00 78.90 52 ALA C C 1
ATOM 9537 O O . ALA D 4 52 ? 161.286 100.313 98.676 1.00 78.90 52 ALA C O 1
ATOM 9539 N N . PRO D 4 53 ? 161.839 102.461 98.371 1.00 75.67 53 PRO C N 1
ATOM 9540 C CA . PRO D 4 53 ? 162.548 102.167 97.124 1.00 75.67 53 PRO C CA 1
ATOM 9541 C C . PRO D 4 53 ? 163.869 101.459 97.397 1.00 75.67 53 PRO C C 1
ATOM 9542 O O . PRO D 4 53 ? 164.375 101.427 98.520 1.00 75.67 53 PRO C O 1
ATOM 9546 N N . ALA D 4 54 ? 164.424 100.883 96.335 1.00 78.70 54 ALA C N 1
ATOM 9547 C CA . ALA D 4 54 ? 165.670 100.138 96.452 1.00 78.70 54 ALA C CA 1
ATOM 9548 C C . ALA D 4 54 ? 166.834 101.082 96.724 1.00 78.70 54 ALA C C 1
ATOM 9549 O O . ALA D 4 54 ? 167.087 102.013 95.953 1.00 78.70 54 ALA C O 1
ATOM 9551 N N . GLY D 4 55 ? 167.546 100.839 97.828 1.00 78.45 55 GLY C N 1
ATOM 9552 C CA . GLY D 4 55 ? 168.732 101.595 98.193 1.00 78.45 55 GLY C CA 1
ATOM 9553 C C . GLY D 4 55 ? 168.642 102.260 99.553 1.00 78.45 55 GLY C C 1
ATOM 9554 O O . GLY D 4 55 ? 169.637 102.299 100.284 1.00 78.45 55 GLY C O 1
ATOM 9555 N N . MET D 4 56 ? 167.472 102.781 99.905 1.00 73.00 56 MET C N 1
ATOM 9556 C CA . MET D 4 56 ? 167.279 103.510 101.150 1.00 73.00 56 MET C CA 1
ATOM 9557 C C . MET D 4 56 ? 166.514 102.649 102.153 1.00 73.00 56 MET C C 1
ATOM 9558 O O . MET D 4 56 ? 165.885 101.646 101.803 1.00 73.00 56 MET C O 1
ATOM 9563 N N . ILE D 4 57 ? 166.575 103.062 103.419 1.00 72.44 57 ILE C N 1
ATOM 9564 C CA . ILE D 4 57 ? 165.940 102.340 104.516 1.00 72.44 57 ILE C CA 1
ATOM 9565 C C . ILE D 4 57 ? 164.861 103.241 105.109 1.00 72.44 57 ILE C C 1
ATOM 9566 O O . ILE D 4 57 ? 164.931 104.469 104.986 1.00 72.44 57 ILE C O 1
ATOM 9571 N N . LEU D 4 58 ? 163.862 102.647 105.750 1.00 70.82 58 LEU C N 1
ATOM 9572 C CA . LEU D 4 58 ? 162.741 103.364 106.331 1.00 70.82 58 LEU C CA 1
ATOM 9573 C C . LEU D 4 58 ? 162.896 103.465 107.843 1.00 70.82 58 LEU C C 1
ATOM 9574 O O . LEU D 4 58 ? 163.587 102.648 108.464 1.00 70.82 58 LEU C O 1
ATOM 9579 N N . PRO D 4 59 ? 162.264 104.462 108.470 1.00 69.72 59 PRO C N 1
ATOM 9580 C CA . PRO D 4 59 ? 162.308 104.563 109.935 1.00 69.72 59 PRO C CA 1
ATOM 9581 C C . PRO D 4 59 ? 161.427 103.519 110.603 1.00 69.72 59 PRO C C 1
ATOM 9582 O O . PRO D 4 59 ? 160.248 103.779 110.867 1.00 69.72 59 PRO C O 1
ATOM 9586 N N . VAL D 4 60 ? 161.987 102.331 110.848 1.00 74.86 60 VAL C N 1
ATOM 9587 C CA . VAL D 4 60 ? 161.267 101.192 111.414 1.00 74.86 60 VAL C CA 1
ATOM 9588 C C . VAL D 4 60 ? 160.432 101.619 112.616 1.00 74.86 60 VAL C C 1
ATOM 9589 O O . VAL D 4 60 ? 160.841 102.480 113.405 1.00 74.86 60 VAL C O 1
ATOM 9593 N N . THR D 4 61 ? 159.244 101.040 112.742 1.00 76.84 61 THR C N 1
ATOM 9594 C CA . THR D 4 61 ? 158.229 101.482 113.686 1.00 76.84 61 THR C CA 1
ATOM 9595 C C . THR D 4 61 ? 158.182 100.557 114.899 1.00 76.84 61 THR C C 1
ATOM 9596 O O . THR D 4 61 ? 158.723 99.447 114.893 1.00 76.84 61 THR C O 1
ATOM 9600 N N . SER D 4 62 ? 157.514 101.034 115.946 1.00 78.62 62 SER C N 1
ATOM 9601 C CA . SER D 4 62 ? 157.316 100.286 117.180 1.00 78.62 62 SER C CA 1
ATOM 9602 C C . SER D 4 62 ? 156.244 100.987 118.000 1.00 78.62 62 SER C C 1
ATOM 9603 O O . SER D 4 62 ? 156.118 102.215 117.955 1.00 78.62 62 SER C O 1
ATOM 9606 N N . GLY D 4 63 ? 155.476 100.197 118.746 1.00 77.69 63 GLY C N 1
ATOM 9607 C CA . GLY D 4 63 ? 154.420 100.743 119.575 1.00 77.69 63 GLY C CA 1
ATOM 9608 C C . GLY D 4 63 ? 153.043 100.609 118.959 1.00 77.69 63 GLY C C 1
ATOM 9609 O O . GLY D 4 63 ? 152.503 99.502 118.865 1.00 77.69 63 GLY C O 1
ATOM 9610 N N . ASP D 4 64 ? 152.463 101.731 118.538 1.00 73.44 64 ASP C N 1
ATOM 9611 C CA . ASP D 4 64 ? 151.143 101.726 117.913 1.00 73.44 64 ASP C CA 1
ATOM 9612 C C . ASP D 4 64 ? 151.231 101.038 116.557 1.00 73.44 64 ASP C C 1
ATOM 9613 O O . ASP D 4 64 ? 151.783 101.595 115.603 1.00 73.44 64 ASP C O 1
ATOM 9618 N N . TYR D 4 65 ? 150.685 99.827 116.467 1.00 83.11 65 TYR C N 1
ATOM 9619 C CA . TYR D 4 65 ? 150.745 99.047 115.233 1.00 83.11 65 TYR C CA 1
ATOM 9620 C C . TYR D 4 65 ? 149.507 98.165 115.171 1.00 83.11 65 TYR C C 1
ATOM 9621 O O . TYR D 4 65 ? 149.130 97.553 116.175 1.00 83.11 65 TYR C O 1
ATOM 9630 N N . ALA D 4 66 ? 148.876 98.110 114.001 1.00 84.84 66 ALA C N 1
ATOM 9631 C CA . ALA D 4 66 ? 147.670 97.311 113.829 1.00 84.84 66 ALA C CA 1
ATOM 9632 C C . ALA D 4 66 ? 147.984 95.829 113.992 1.00 84.84 66 ALA C C 1
ATOM 9633 O O . ALA D 4 66 ? 148.868 95.293 113.317 1.00 84.84 66 ALA C O 1
ATOM 9635 N N . ILE D 4 67 ? 147.254 95.173 114.889 1.00 89.83 67 ILE C N 1
ATOM 9636 C CA . ILE D 4 67 ? 147.419 93.747 115.164 1.00 89.83 67 ILE C CA 1
ATOM 9637 C C . ILE D 4 67 ? 147.021 92.958 113.920 1.00 89.83 67 ILE C C 1
ATOM 9638 O O . ILE D 4 67 ? 146.373 93.516 113.023 1.00 89.83 67 ILE C O 1
ATOM 9643 N N . PRO D 4 68 ? 147.388 91.667 113.810 1.00 98.28 68 PRO C N 1
ATOM 9644 C CA . PRO D 4 68 ? 146.955 90.875 112.649 1.00 98.28 68 PRO C CA 1
ATOM 9645 C C . PRO D 4 68 ? 145.443 90.798 112.499 1.00 98.28 68 PRO C C 1
ATOM 9646 O O . PRO D 4 68 ? 144.697 91.251 113.373 1.00 98.28 68 PRO C O 1
ATOM 9650 N N . VAL D 4 69 ? 144.989 90.220 111.386 1.00 105.34 69 VAL C N 1
ATOM 9651 C CA . VAL D 4 69 ? 143.579 90.209 111.008 1.00 105.34 69 VAL C CA 1
ATOM 9652 C C . VAL D 4 69 ? 142.712 89.621 112.116 1.00 105.34 69 VAL C C 1
ATOM 9653 O O . VAL D 4 69 ? 141.824 90.303 112.643 1.00 105.34 69 VAL C O 1
ATOM 9657 N N . THR D 4 70 ? 142.973 88.370 112.487 1.00 106.80 70 THR C N 1
ATOM 9658 C CA . THR D 4 70 ? 142.172 87.639 113.470 1.00 106.80 70 THR C CA 1
ATOM 9659 C C . THR D 4 70 ? 140.686 87.730 113.127 1.00 106.80 70 THR C C 1
ATOM 9660 O O . THR D 4 70 ? 139.859 88.213 113.901 1.00 106.80 70 THR C O 1
ATOM 9664 N N . ASN D 4 71 ? 140.361 87.246 111.931 1.00 107.75 71 ASN C N 1
ATOM 9665 C CA . ASN D 4 71 ? 139.023 87.366 111.378 1.00 107.75 71 ASN C CA 1
ATOM 9666 C C . ASN D 4 71 ? 138.073 86.390 112.073 1.00 107.75 71 ASN C C 1
ATOM 9667 O O . ASN D 4 71 ? 138.475 85.568 112.901 1.00 107.75 71 ASN C O 1
ATOM 9672 N N . GLY D 4 72 ? 136.790 86.481 111.729 1.00 106.62 72 GLY C N 1
ATOM 9673 C CA . GLY D 4 72 ? 135.777 85.630 112.320 1.00 106.62 72 GLY C CA 1
ATOM 9674 C C . GLY D 4 72 ? 134.409 85.842 111.706 1.00 106.62 72 GLY C C 1
ATOM 9675 O O . GLY D 4 72 ? 134.280 85.940 110.482 1.00 106.62 72 GLY C O 1
ATOM 9676 N N . SER D 4 73 ? 133.374 85.915 112.548 1.00 102.25 73 SER C N 1
ATOM 9677 C CA . SER D 4 73 ? 132.011 86.110 112.067 1.00 102.25 73 SER C CA 1
ATOM 9678 C C . SER D 4 73 ? 131.263 87.136 112.911 1.00 102.25 73 SER C C 1
ATOM 9679 O O . SER D 4 73 ? 130.028 87.134 112.944 1.00 102.25 73 SER C O 1
ATOM 9682 N N . GLY D 4 74 ? 131.990 88.014 113.595 1.00 90.55 74 GLY C N 1
ATOM 9683 C CA . GLY D 4 74 ? 131.333 89.022 114.408 1.00 90.55 74 GLY C CA 1
ATOM 9684 C C . GLY D 4 74 ? 130.708 90.106 113.547 1.00 90.55 74 GLY C C 1
ATOM 9685 O O . GLY D 4 74 ? 131.209 90.441 112.471 1.00 90.55 74 GLY C O 1
ATOM 9686 N N . ALA D 4 75 ? 129.597 90.655 114.029 1.00 85.85 75 ALA C N 1
ATOM 9687 C CA . ALA D 4 75 ? 128.913 91.716 113.307 1.00 85.85 75 ALA C CA 1
ATOM 9688 C C . ALA D 4 75 ? 129.625 93.050 113.508 1.00 85.85 75 ALA C C 1
ATOM 9689 O O . ALA D 4 75 ? 130.268 93.291 114.533 1.00 85.85 75 ALA C O 1
ATOM 9691 N N . VAL D 4 76 ? 129.503 93.922 112.511 1.00 83.52 76 VAL C N 1
ATOM 9692 C CA . VAL D 4 76 ? 130.135 95.235 112.522 1.00 83.52 76 VAL C CA 1
ATOM 9693 C C . VAL D 4 76 ? 129.084 96.288 112.203 1.00 83.52 76 VAL C C 1
ATOM 9694 O O . VAL D 4 76 ? 128.183 96.053 111.391 1.00 83.52 76 VAL C O 1
ATOM 9698 N N . GLY D 4 77 ? 129.203 97.447 112.845 1.00 83.26 77 GLY C N 1
ATOM 9699 C CA . GLY D 4 77 ? 128.288 98.545 112.604 1.00 83.26 77 GLY C CA 1
ATOM 9700 C C . GLY D 4 77 ? 127.134 98.595 113.583 1.00 83.26 77 GLY C C 1
ATOM 9701 O O . GLY D 4 77 ? 127.333 98.829 114.779 1.00 83.26 77 GLY C O 1
ATOM 9702 N N . LYS D 4 78 ? 125.917 98.375 113.084 1.00 84.50 78 LYS C N 1
ATOM 9703 C CA . LYS D 4 78 ? 124.719 98.386 113.914 1.00 84.50 78 LYS C CA 1
ATOM 9704 C C . LYS D 4 78 ? 124.113 96.997 114.074 1.00 84.50 78 LYS C C 1
ATOM 9705 O O . LYS D 4 78 ? 123.102 96.847 114.771 1.00 84.50 78 LYS C O 1
ATOM 9711 N N . ALA D 4 79 ? 124.705 95.976 113.455 1.00 83.44 79 ALA C N 1
ATOM 9712 C CA . ALA D 4 79 ? 124.206 94.614 113.589 1.00 83.44 79 ALA C CA 1
ATOM 9713 C C . ALA D 4 79 ? 124.680 93.941 114.868 1.00 83.44 79 ALA C C 1
ATOM 9714 O O . ALA D 4 79 ? 124.001 93.038 115.371 1.00 83.44 79 ALA C O 1
ATOM 9716 N N . LEU D 4 80 ? 125.826 94.355 115.401 1.00 85.12 80 LEU C N 1
ATOM 9717 C CA . LEU D 4 80 ? 126.309 93.807 116.661 1.00 85.12 80 LEU C CA 1
ATOM 9718 C C . LEU D 4 80 ? 125.442 94.306 117.809 1.00 85.12 80 LEU C C 1
ATOM 9719 O O . LEU D 4 80 ? 125.277 95.515 117.997 1.00 85.12 80 LEU C O 1
ATOM 9724 N N . ASP D 4 81 ? 124.887 93.373 118.578 1.00 86.26 81 ASP C N 1
ATOM 9725 C CA . ASP D 4 81 ? 123.993 93.694 119.684 1.00 86.26 81 ASP C CA 1
ATOM 9726 C C . ASP D 4 81 ? 124.827 94.007 120.923 1.00 86.26 81 ASP C C 1
ATOM 9727 O O . ASP D 4 81 ? 125.382 93.101 121.553 1.00 86.26 81 ASP C O 1
ATOM 9732 N N . ILE D 4 82 ? 124.910 95.290 121.271 1.00 85.94 82 ILE C N 1
ATOM 9733 C CA . ILE D 4 82 ? 125.631 95.709 122.467 1.00 85.94 82 ILE C CA 1
ATOM 9734 C C . ILE D 4 82 ? 124.717 95.507 123.671 1.00 85.94 82 ILE C C 1
ATOM 9735 O O . ILE D 4 82 ? 123.887 96.363 123.998 1.00 85.94 82 ILE C O 1
ATOM 9740 N N . ARG D 4 83 ? 124.843 94.350 124.318 1.00 90.35 83 ARG C N 1
ATOM 9741 C CA . ARG D 4 83 ? 123.997 93.983 125.449 1.00 90.35 83 ARG C CA 1
ATOM 9742 C C . ARG D 4 83 ? 124.851 93.233 126.461 1.00 90.35 83 ARG C C 1
ATOM 9743 O O . ARG D 4 83 ? 125.854 92.600 126.071 1.00 90.35 83 ARG C O 1
ATOM 9751 N N . PRO D 4 84 ? 124.515 93.271 127.747 1.00 89.63 84 PRO C N 1
ATOM 9752 C CA . PRO D 4 84 ? 125.239 92.460 128.731 1.00 89.63 84 PRO C CA 1
ATOM 9753 C C . PRO D 4 84 ? 125.004 90.980 128.485 1.00 89.63 84 PRO C C 1
ATOM 9754 O O . PRO D 4 84 ? 124.125 90.611 127.691 1.00 89.63 84 PRO C O 1
ATOM 9758 N N . PRO D 4 85 ? 125.785 90.097 129.132 1.00 101.73 85 PRO C N 1
ATOM 9759 C CA . PRO D 4 85 ? 125.548 88.651 128.990 1.00 101.73 85 PRO C CA 1
ATOM 9760 C C . PRO D 4 85 ? 124.109 88.249 129.278 1.00 101.73 85 PRO C C 1
ATOM 9761 O O . PRO D 4 85 ? 123.372 88.980 129.949 1.00 101.73 85 PRO C O 1
ATOM 9765 N N . ALA D 4 86 ? 123.706 87.081 128.774 1.00 111.28 86 ALA C N 1
ATOM 9766 C CA . ALA D 4 86 ? 122.300 86.693 128.724 1.00 111.28 86 ALA C CA 1
ATOM 9767 C C . ALA D 4 86 ? 121.625 86.678 130.091 1.00 111.28 86 ALA C C 1
ATOM 9768 O O . ALA D 4 86 ? 120.733 87.494 130.348 1.00 111.28 86 ALA C O 1
ATOM 9770 N N . GLN D 4 87 ? 122.027 85.765 130.977 1.00 115.47 87 GLN C N 1
ATOM 9771 C CA . GLN D 4 87 ? 121.372 85.715 132.280 1.00 115.47 87 GLN C CA 1
ATOM 9772 C C . GLN D 4 87 ? 121.924 86.800 133.206 1.00 115.47 87 GLN C C 1
ATOM 9773 O O . GLN D 4 87 ? 121.147 87.640 133.679 1.00 115.47 87 GLN C O 1
ATOM 9779 N N . PRO D 4 88 ? 123.241 86.839 133.501 1.00 114.25 88 PRO C N 1
ATOM 9780 C CA . PRO D 4 88 ? 124.376 85.948 133.226 1.00 114.25 88 PRO C CA 1
ATOM 9781 C C . PRO D 4 88 ? 124.513 84.872 134.300 1.00 114.25 88 PRO C C 1
ATOM 9782 O O . PRO D 4 88 ? 124.583 85.200 135.484 1.00 114.25 88 PRO C O 1
ATOM 9786 N N . LEU D 4 89 ? 124.548 83.607 133.894 1.00 120.71 89 LEU C N 1
ATOM 9787 C CA . LEU D 4 89 ? 124.655 82.509 134.848 1.00 120.71 89 LEU C CA 1
ATOM 9788 C C . LEU D 4 89 ? 126.111 82.227 135.197 1.00 120.71 89 LEU C C 1
ATOM 9789 O O . LEU D 4 89 ? 126.781 83.051 135.820 1.00 120.71 89 LEU C O 1
ATOM 9794 N N . LYS E 5 24 ? 113.964 112.001 143.330 1.00 125.90 24 LYS D N 1
ATOM 9795 C CA . LYS E 5 24 ? 113.962 110.577 143.018 1.00 125.90 24 LYS D CA 1
ATOM 9796 C C . LYS E 5 24 ? 112.565 109.984 143.171 1.00 125.90 24 LYS D C 1
ATOM 9797 O O . LYS E 5 24 ? 111.567 110.640 142.872 1.00 125.90 24 LYS D O 1
ATOM 9799 N N . GLU E 5 25 ? 112.501 108.741 143.642 1.00 122.68 25 GLU D N 1
ATOM 9800 C CA . GLU E 5 25 ? 111.231 108.055 143.825 1.00 122.68 25 GLU D CA 1
ATOM 9801 C C . GLU E 5 25 ? 111.416 106.938 144.842 1.00 122.68 25 GLU D C 1
ATOM 9802 O O . GLU E 5 25 ? 112.489 106.334 144.919 1.00 122.68 25 GLU D O 1
ATOM 9804 N N . GLU E 5 26 ? 110.364 106.671 145.616 1.00 121.07 26 GLU D N 1
ATOM 9805 C CA . GLU E 5 26 ? 110.390 105.633 146.648 1.00 121.07 26 GLU D CA 1
ATOM 9806 C C . GLU E 5 26 ? 110.033 104.294 146.008 1.00 121.07 26 GLU D C 1
ATOM 9807 O O . GLU E 5 26 ? 108.866 103.918 145.868 1.00 121.07 26 GLU D O 1
ATOM 9809 N N . VAL E 5 27 ? 111.070 103.563 145.612 1.00 117.19 27 VAL D N 1
ATOM 9810 C CA . VAL E 5 27 ? 110.910 102.257 144.976 1.00 117.19 27 VAL D CA 1
ATOM 9811 C C . VAL E 5 27 ? 110.501 101.231 146.029 1.00 117.19 27 VAL D C 1
ATOM 9812 O O . VAL E 5 27 ? 111.221 101.035 147.019 1.00 117.19 27 VAL D O 1
ATOM 9816 N N . PRO E 5 28 ? 109.351 100.563 145.869 1.00 119.01 28 PRO D N 1
ATOM 9817 C CA . PRO E 5 28 ? 108.832 99.639 146.905 1.00 119.01 28 PRO D CA 1
ATOM 9818 C C . PRO E 5 28 ? 109.285 98.185 146.770 1.00 119.01 28 PRO D C 1
ATOM 9819 O O . PRO E 5 28 ? 108.534 97.280 146.409 1.00 119.01 28 PRO D O 1
ATOM 9823 N N . ASP E 5 29 ? 110.560 97.945 147.076 1.00 122.45 29 ASP D N 1
ATOM 9824 C CA . ASP E 5 29 ? 111.108 96.592 147.099 1.00 122.45 29 ASP D CA 1
ATOM 9825 C C . ASP E 5 29 ? 110.936 95.942 148.467 1.00 122.45 29 ASP D C 1
ATOM 9826 O O . ASP E 5 29 ? 111.614 96.328 149.425 1.00 122.45 29 ASP D O 1
ATOM 9831 N N . ASN E 5 30 ? 110.027 94.969 148.589 1.00 123.31 30 ASN D N 1
ATOM 9832 C CA . ASN E 5 30 ? 109.808 94.456 149.935 1.00 123.31 30 ASN D CA 1
ATOM 9833 C C . ASN E 5 30 ? 110.998 93.596 150.386 1.00 123.31 30 ASN D C 1
ATOM 9834 O O . ASN E 5 30 ? 111.843 94.113 151.127 1.00 123.31 30 ASN D O 1
ATOM 9839 N N . PRO E 5 31 ? 111.138 92.320 150.003 1.00 121.79 31 PRO D N 1
ATOM 9840 C CA . PRO E 5 31 ? 112.474 91.802 149.652 1.00 121.79 31 PRO D CA 1
ATOM 9841 C C . PRO E 5 31 ? 112.718 91.721 148.151 1.00 121.79 31 PRO D C 1
ATOM 9842 O O . PRO E 5 31 ? 113.863 91.893 147.706 1.00 121.79 31 PRO D O 1
ATOM 9846 N N . PRO E 5 32 ? 111.669 91.472 147.312 1.00 118.85 32 PRO D N 1
ATOM 9847 C CA . PRO E 5 32 ? 111.880 90.596 146.148 1.00 118.85 32 PRO D CA 1
ATOM 9848 C C . PRO E 5 32 ? 112.453 91.260 144.904 1.00 118.85 32 PRO D C 1
ATOM 9849 O O . PRO E 5 32 ? 112.649 92.477 144.854 1.00 118.85 32 PRO D O 1
ATOM 9853 N N . ASN E 5 33 ? 112.719 90.436 143.886 1.00 111.67 33 ASN D N 1
ATOM 9854 C CA . ASN E 5 33 ? 113.204 90.888 142.585 1.00 111.67 33 ASN D CA 1
ATOM 9855 C C . ASN E 5 33 ? 112.091 91.512 141.748 1.00 111.67 33 ASN D C 1
ATOM 9856 O O . ASN E 5 33 ? 112.298 91.839 140.572 1.00 111.67 33 ASN D O 1
ATOM 9861 N N . GLU E 5 34 ? 110.894 91.636 142.328 1.00 114.43 34 GLU D N 1
ATOM 9862 C CA . GLU E 5 34 ? 109.820 92.367 141.666 1.00 114.43 34 GLU D CA 1
ATOM 9863 C C . GLU E 5 34 ? 110.183 93.828 141.435 1.00 114.43 34 GLU D C 1
ATOM 9864 O O . GLU E 5 34 ? 109.508 94.510 140.658 1.00 114.43 34 GLU D O 1
ATOM 9870 N N . ILE E 5 35 ? 111.231 94.324 142.100 1.00 110.79 35 ILE D N 1
ATOM 9871 C CA . ILE E 5 35 ? 111.710 95.683 141.895 1.00 110.79 35 ILE D CA 1
ATOM 9872 C C . ILE E 5 35 ? 112.701 95.767 140.745 1.00 110.79 35 ILE D C 1
ATOM 9873 O O . ILE E 5 35 ? 112.776 96.805 140.072 1.00 110.79 35 ILE D O 1
ATOM 9878 N N . TYR E 5 36 ? 113.453 94.699 140.485 1.00 104.36 36 TYR D N 1
ATOM 9879 C CA . TYR E 5 36 ? 114.332 94.618 139.328 1.00 104.36 36 TYR D CA 1
ATOM 9880 C C . TYR E 5 36 ? 113.575 94.227 138.070 1.00 104.36 36 TYR D C 1
ATOM 9881 O O . TYR E 5 36 ? 114.030 94.510 136.960 1.00 104.36 36 TYR D O 1
ATOM 9890 N N . ALA E 5 37 ? 112.420 93.574 138.220 1.00 101.79 37 ALA D N 1
ATOM 9891 C CA . ALA E 5 37 ? 111.620 93.230 137.048 1.00 101.79 37 ALA D CA 1
ATOM 9892 C C . ALA E 5 37 ? 111.141 94.475 136.312 1.00 101.79 37 ALA D C 1
ATOM 9893 O O . ALA E 5 37 ? 111.287 94.570 135.086 1.00 101.79 37 ALA D O 1
ATOM 9895 N N . THR E 5 38 ? 110.595 95.448 137.038 1.00 100.84 38 THR D N 1
ATOM 9896 C CA . THR E 5 38 ? 110.148 96.703 136.451 1.00 100.84 38 THR D CA 1
ATOM 9897 C C . THR E 5 38 ? 111.301 97.561 135.944 1.00 100.84 38 THR D C 1
ATOM 9898 O O . THR E 5 38 ? 111.094 98.382 135.045 1.00 100.84 38 THR D O 1
ATOM 9902 N N . ALA E 5 39 ? 112.504 97.394 136.493 1.00 98.64 39 ALA D N 1
ATOM 9903 C CA . ALA E 5 39 ? 113.687 98.091 136.003 1.00 98.64 39 ALA D CA 1
ATOM 9904 C C . ALA E 5 39 ? 114.221 97.473 134.717 1.00 98.64 39 ALA D C 1
ATOM 9905 O O . ALA E 5 39 ? 114.638 98.193 133.808 1.00 98.64 39 ALA D O 1
ATOM 9907 N N . GLN E 5 40 ? 114.201 96.143 134.619 1.00 97.34 40 GLN D N 1
ATOM 9908 C CA . GLN E 5 40 ? 114.563 95.480 133.371 1.00 97.34 40 GLN D CA 1
ATOM 9909 C C . GLN E 5 40 ? 113.551 95.796 132.278 1.00 97.34 40 GLN D C 1
ATOM 9910 O O . GLN E 5 40 ? 113.922 96.010 131.117 1.00 97.34 40 GLN D O 1
ATOM 9916 N N . GLN E 5 41 ? 112.264 95.843 132.635 1.00 98.16 41 GLN D N 1
ATOM 9917 C CA . GLN E 5 41 ? 111.239 96.218 131.668 1.00 98.16 41 GLN D CA 1
ATOM 9918 C C . GLN E 5 41 ? 111.443 97.643 131.167 1.00 98.16 41 GLN D C 1
ATOM 9919 O O . GLN E 5 41 ? 111.265 97.907 129.973 1.00 98.16 41 GLN D O 1
ATOM 9925 N N . LYS E 5 42 ? 111.834 98.564 132.050 1.00 94.31 42 LYS D N 1
ATOM 9926 C CA . LYS E 5 42 ? 112.093 99.942 131.654 1.00 94.31 42 LYS D CA 1
ATOM 9927 C C . LYS E 5 42 ? 113.401 100.103 130.892 1.00 94.31 42 LYS D C 1
ATOM 9928 O O . LYS E 5 42 ? 113.507 101.014 130.064 1.00 94.31 42 LYS D O 1
ATOM 9930 N N . LEU E 5 43 ? 114.392 99.252 131.152 1.00 92.06 43 LEU D N 1
ATOM 9931 C CA . LEU E 5 43 ? 115.632 99.254 130.389 1.00 92.06 43 LEU D CA 1
ATOM 9932 C C . LEU E 5 43 ? 115.407 98.740 128.972 1.00 92.06 43 LEU D C 1
ATOM 9933 O O . LEU E 5 43 ? 115.966 99.285 128.015 1.00 92.06 43 LEU D O 1
ATOM 9938 N N . GLN E 5 44 ? 114.589 97.698 128.823 1.00 93.63 44 GLN D N 1
ATOM 9939 C CA . GLN E 5 44 ? 114.194 97.241 127.497 1.00 93.63 44 GLN D CA 1
ATOM 9940 C C . GLN E 5 44 ? 112.948 98.019 127.079 1.00 93.63 44 GLN D C 1
ATOM 9941 O O . GLN E 5 44 ? 111.928 97.440 126.690 1.00 93.63 44 GLN D O 1
ATOM 9947 N N . ASP E 5 45 ? 113.015 99.344 127.195 1.00 95.24 45 ASP D N 1
ATOM 9948 C CA . ASP E 5 45 ? 111.907 100.195 126.781 1.00 95.24 45 ASP D CA 1
ATOM 9949 C C . ASP E 5 45 ? 112.355 101.500 126.139 1.00 95.24 45 ASP D C 1
ATOM 9950 O O . ASP E 5 45 ? 111.494 102.318 125.803 1.00 95.24 45 ASP D O 1
ATOM 9955 N N . GLY E 5 46 ? 113.652 101.728 125.950 1.00 93.81 46 GLY D N 1
ATOM 9956 C CA . GLY E 5 46 ? 114.128 102.995 125.431 1.00 93.81 46 GLY D CA 1
ATOM 9957 C C . GLY E 5 46 ? 113.961 104.130 126.421 1.00 93.81 46 GLY D C 1
ATOM 9958 O O . GLY E 5 46 ? 113.585 105.243 126.043 1.00 93.81 46 GLY D O 1
ATOM 9959 N N . ASN E 5 47 ? 114.240 103.857 127.697 1.00 91.74 47 ASN D N 1
ATOM 9960 C CA . ASN E 5 47 ? 114.092 104.857 128.758 1.00 91.74 47 ASN D CA 1
ATOM 9961 C C . ASN E 5 47 ? 115.149 104.536 129.818 1.00 91.74 47 ASN D C 1
ATOM 9962 O O . ASN E 5 47 ? 114.969 103.636 130.641 1.00 91.74 47 ASN D O 1
ATOM 9967 N N . TRP E 5 48 ? 116.252 105.287 129.784 1.00 86.71 48 TRP D N 1
ATOM 9968 C CA . TRP E 5 48 ? 117.356 105.024 130.702 1.00 86.71 48 TRP D CA 1
ATOM 9969 C C . TRP E 5 48 ? 117.206 105.820 131.993 1.00 86.71 48 TRP D C 1
ATOM 9970 O O . TRP E 5 48 ? 117.238 105.248 133.090 1.00 86.71 48 TRP D O 1
ATOM 9981 N N . ARG E 5 49 ? 117.018 107.140 131.878 1.00 90.75 49 ARG D N 1
ATOM 9982 C CA . ARG E 5 49 ? 117.014 108.027 133.040 1.00 90.75 49 ARG D CA 1
ATOM 9983 C C . ARG E 5 49 ? 116.055 107.566 134.131 1.00 90.75 49 ARG D C 1
ATOM 9984 O O . ARG E 5 49 ? 116.327 107.760 135.321 1.00 90.75 49 ARG D O 1
ATOM 9992 N N . GLN E 5 50 ? 114.934 106.950 133.753 1.00 92.32 50 GLN D N 1
ATOM 9993 C CA . GLN E 5 50 ? 113.976 106.495 134.754 1.00 92.32 50 GLN D CA 1
ATOM 9994 C C . GLN E 5 50 ? 114.381 105.142 135.331 1.00 92.32 50 GLN D C 1
ATOM 9995 O O . GLN E 5 50 ? 114.028 104.820 136.472 1.00 92.32 50 GLN D O 1
ATOM 10001 N N . ALA E 5 51 ? 115.130 104.345 134.568 1.00 90.57 51 ALA D N 1
ATOM 10002 C CA . ALA E 5 51 ? 115.535 103.010 134.988 1.00 90.57 51 ALA D CA 1
ATOM 10003 C C . ALA E 5 51 ? 116.917 102.981 135.633 1.00 90.57 51 ALA D C 1
ATOM 10004 O O . ALA E 5 51 ? 117.381 101.906 136.031 1.00 90.57 51 ALA D O 1
ATOM 10006 N N . ILE E 5 52 ? 117.584 104.126 135.743 1.00 91.04 52 ILE D N 1
ATOM 10007 C CA . ILE E 5 52 ? 118.887 104.203 136.390 1.00 91.04 52 ILE D CA 1
ATOM 10008 C C . ILE E 5 52 ? 118.757 104.253 137.907 1.00 91.04 52 ILE D C 1
ATOM 10009 O O . ILE E 5 52 ? 119.504 103.578 138.618 1.00 91.04 52 ILE D O 1
ATOM 10014 N N . THR E 5 53 ? 117.813 105.048 138.418 1.00 93.98 53 THR D N 1
ATOM 10015 C CA . THR E 5 53 ? 117.575 105.067 139.857 1.00 93.98 53 THR D CA 1
ATOM 10016 C C . THR E 5 53 ? 117.002 103.736 140.332 1.00 93.98 53 THR D C 1
ATOM 10017 O O . THR E 5 53 ? 117.350 103.252 141.417 1.00 93.98 53 THR D O 1
ATOM 10021 N N . GLN E 5 54 ? 116.152 103.111 139.511 1.00 94.32 54 GLN D N 1
ATOM 10022 C CA . GLN E 5 54 ? 115.578 101.809 139.822 1.00 94.32 54 GLN D CA 1
ATOM 10023 C C . GLN E 5 54 ? 116.627 100.710 139.902 1.00 94.32 54 GLN D C 1
ATOM 10024 O O . GLN E 5 54 ? 116.364 99.669 140.514 1.00 94.32 54 GLN D O 1
ATOM 10030 N N . LEU E 5 55 ? 117.797 100.913 139.302 1.00 94.57 55 LEU D N 1
ATOM 10031 C CA . LEU E 5 55 ? 118.905 99.973 139.407 1.00 94.57 55 LEU D CA 1
ATOM 10032 C C . LEU E 5 55 ? 119.874 100.333 140.523 1.00 94.57 55 LEU D C 1
ATOM 10033 O O . LEU E 5 55 ? 120.297 99.449 141.276 1.00 94.57 55 LEU D O 1
ATOM 10038 N N . GLU E 5 56 ? 120.224 101.613 140.665 1.00 97.66 56 GLU D N 1
ATOM 10039 C CA . GLU E 5 56 ? 121.150 102.000 141.723 1.00 97.66 56 GLU D CA 1
ATOM 10040 C C . GLU E 5 56 ? 120.531 101.901 143.111 1.00 97.66 56 GLU D C 1
ATOM 10041 O O . GLU E 5 56 ? 121.277 101.850 144.093 1.00 97.66 56 GLU D O 1
ATOM 10047 N N . ALA E 5 57 ? 119.201 101.869 143.225 1.00 101.85 57 ALA D N 1
ATOM 10048 C CA . ALA E 5 57 ? 118.587 101.639 144.526 1.00 101.85 57 ALA D CA 1
ATOM 10049 C C . ALA E 5 57 ? 118.775 100.195 144.977 1.00 101.85 57 ALA D C 1
ATOM 10050 O O . ALA E 5 57 ? 119.204 99.944 146.109 1.00 101.85 57 ALA D O 1
ATOM 10052 N N . LEU E 5 58 ? 118.459 99.239 144.100 1.00 101.70 58 LEU D N 1
ATOM 10053 C CA . LEU E 5 58 ? 118.739 97.839 144.397 1.00 101.70 58 LEU D CA 1
ATOM 10054 C C . LEU E 5 58 ? 120.232 97.608 144.591 1.00 101.70 58 LEU D C 1
ATOM 10055 O O . LEU E 5 58 ? 120.630 96.773 145.410 1.00 101.70 58 LEU D O 1
ATOM 10060 N N . ASP E 5 59 ? 121.070 98.347 143.862 1.00 105.58 59 ASP D N 1
ATOM 10061 C CA . ASP E 5 59 ? 122.512 98.255 144.060 1.00 105.58 59 ASP D CA 1
ATOM 10062 C C . ASP E 5 59 ? 122.923 98.869 145.394 1.00 105.58 59 ASP D C 1
ATOM 10063 O O . ASP E 5 59 ? 123.823 98.365 146.071 1.00 105.58 59 ASP D O 1
ATOM 10068 N N . ASN E 5 60 ? 122.278 99.971 145.783 1.00 107.16 60 ASN D N 1
ATOM 10069 C CA . ASN E 5 60 ? 122.629 100.623 147.040 1.00 107.16 60 ASN D CA 1
ATOM 10070 C C . ASN E 5 60 ? 122.212 99.795 148.247 1.00 107.16 60 ASN D C 1
ATOM 10071 O O . ASN E 5 60 ? 122.890 99.819 149.281 1.00 107.16 60 ASN D O 1
ATOM 10076 N N . ARG E 5 61 ? 121.106 99.057 148.142 1.00 112.81 61 ARG D N 1
ATOM 10077 C CA . ARG E 5 61 ? 120.559 98.349 149.291 1.00 112.81 61 ARG D CA 1
ATOM 10078 C C . ARG E 5 61 ? 120.885 96.860 149.315 1.00 112.81 61 ARG D C 1
ATOM 10079 O O . ARG E 5 61 ? 120.946 96.280 150.405 1.00 112.81 61 ARG D O 1
ATOM 10087 N N . TYR E 5 62 ? 121.096 96.223 148.162 1.00 117.77 62 TYR D N 1
ATOM 10088 C CA . TYR E 5 62 ? 121.379 94.790 148.170 1.00 117.77 62 TYR D CA 1
ATOM 10089 C C . TYR E 5 62 ? 122.578 94.421 147.300 1.00 117.77 62 TYR D C 1
ATOM 10090 O O . TYR E 5 62 ? 122.453 93.533 146.447 1.00 117.77 62 TYR D O 1
ATOM 10099 N N . PRO E 5 63 ? 123.754 95.053 147.462 1.00 121.72 63 PRO D N 1
ATOM 10100 C CA . PRO E 5 63 ? 124.875 94.693 146.587 1.00 121.72 63 PRO D CA 1
ATOM 10101 C C . PRO E 5 63 ? 125.691 93.515 147.096 1.00 121.72 63 PRO D C 1
ATOM 10102 O O . PRO E 5 63 ? 126.920 93.525 146.977 1.00 121.72 63 PRO D O 1
ATOM 10106 N N . PHE E 5 64 ? 125.035 92.486 147.634 1.00 130.69 64 PHE D N 1
ATOM 10107 C CA . PHE E 5 64 ? 125.758 91.308 148.108 1.00 130.69 64 PHE D CA 1
ATOM 10108 C C . PHE E 5 64 ? 125.108 89.981 147.751 1.00 130.69 64 PHE D C 1
ATOM 10109 O O . PHE E 5 64 ? 125.817 88.969 147.710 1.00 130.69 64 PHE D O 1
ATOM 10117 N N . GLY E 5 65 ? 123.804 89.931 147.490 1.00 117.54 65 GLY D N 1
ATOM 10118 C CA . GLY E 5 65 ? 123.113 88.680 147.298 1.00 117.54 65 GLY D CA 1
ATOM 10119 C C . GLY E 5 65 ? 123.241 88.141 145.890 1.00 117.54 65 GLY D C 1
ATOM 10120 O O . GLY E 5 65 ? 124.147 88.511 145.136 1.00 117.54 65 GLY D O 1
ATOM 10121 N N . PRO E 5 66 ? 122.333 87.237 145.512 1.00 114.71 66 PRO D N 1
ATOM 10122 C CA . PRO E 5 66 ? 122.372 86.702 144.139 1.00 114.71 66 PRO D CA 1
ATOM 10123 C C . PRO E 5 66 ? 122.167 87.774 143.083 1.00 114.71 66 PRO D C 1
ATOM 10124 O O . PRO E 5 66 ? 122.811 87.737 142.026 1.00 114.71 66 PRO D O 1
ATOM 10128 N N . TYR E 5 67 ? 121.280 88.735 143.343 1.00 110.15 67 TYR D N 1
ATOM 10129 C CA . TYR E 5 67 ? 121.021 89.828 142.409 1.00 110.15 67 TYR D CA 1
ATOM 10130 C C . TYR E 5 67 ? 121.944 91.012 142.705 1.00 110.15 67 TYR D C 1
ATOM 10131 O O . TYR E 5 67 ? 121.516 92.130 142.993 1.00 110.15 67 TYR D O 1
ATOM 10140 N N . SER E 5 68 ? 123.246 90.736 142.636 1.00 107.88 68 SER D N 1
ATOM 10141 C CA . SER E 5 68 ? 124.272 91.751 142.838 1.00 107.88 68 SER D CA 1
ATOM 10142 C C . SER E 5 68 ? 125.351 91.760 141.768 1.00 107.88 68 SER D C 1
ATOM 10143 O O . SER E 5 68 ? 126.018 92.790 141.606 1.00 107.88 68 SER D O 1
ATOM 10146 N N . GLN E 5 69 ? 125.549 90.664 141.036 1.00 100.47 69 GLN D N 1
ATOM 10147 C CA . GLN E 5 69 ? 126.535 90.616 139.961 1.00 100.47 69 GLN D CA 1
ATOM 10148 C C . GLN E 5 69 ? 125.955 91.174 138.663 1.00 100.47 69 GLN D C 1
ATOM 10149 O O . GLN E 5 69 ? 126.614 91.948 137.961 1.00 100.47 69 GLN D O 1
ATOM 10155 N N . GLN E 5 70 ? 124.721 90.786 138.337 1.00 97.43 70 GLN D N 1
ATOM 10156 C CA . GLN E 5 70 ? 124.048 91.285 137.144 1.00 97.43 70 GLN D CA 1
ATOM 10157 C C . GLN E 5 70 ? 123.682 92.759 137.247 1.00 97.43 70 GLN D C 1
ATOM 10158 O O . GLN E 5 70 ? 123.609 93.437 136.214 1.00 97.43 70 GLN D O 1
ATOM 10164 N N . VAL E 5 71 ? 123.463 93.273 138.462 1.00 93.96 71 VAL D N 1
ATOM 10165 C CA . VAL E 5 71 ? 123.094 94.676 138.644 1.00 93.96 71 VAL D CA 1
ATOM 10166 C C . VAL E 5 71 ? 124.203 95.627 138.228 1.00 93.96 71 VAL D C 1
ATOM 10167 O O . VAL E 5 71 ? 123.911 96.702 137.689 1.00 93.96 71 VAL D O 1
ATOM 10171 N N . GLN E 5 72 ? 125.468 95.251 138.419 1.00 92.70 72 GLN D N 1
ATOM 10172 C CA . GLN E 5 72 ? 126.581 96.101 138.014 1.00 92.70 72 GLN D CA 1
ATOM 10173 C C . GLN E 5 72 ? 126.693 96.213 136.499 1.00 92.70 72 GLN D C 1
ATOM 10174 O O . GLN E 5 72 ? 126.870 97.316 135.971 1.00 92.70 72 GLN D O 1
ATOM 10180 N N . LEU E 5 73 ? 126.573 95.092 135.784 1.00 87.50 73 LEU D N 1
ATOM 10181 C CA . LEU E 5 73 ? 126.611 95.136 134.326 1.00 87.50 73 LEU D CA 1
ATOM 10182 C C . LEU E 5 73 ? 125.391 95.860 133.770 1.00 87.50 73 LEU D C 1
ATOM 10183 O O . LEU E 5 73 ? 125.506 96.674 132.845 1.00 87.50 73 LEU D O 1
ATOM 10188 N N . ASP E 5 74 ? 124.208 95.575 134.322 1.00 88.72 74 ASP D N 1
ATOM 10189 C CA . ASP E 5 74 ? 123.000 96.260 133.881 1.00 88.72 74 ASP D CA 1
ATOM 10190 C C . ASP E 5 74 ? 123.032 97.746 134.207 1.00 88.72 74 ASP D C 1
ATOM 10191 O O . ASP E 5 74 ? 122.399 98.538 133.501 1.00 88.72 74 ASP D O 1
ATOM 10196 N N . LEU E 5 75 ? 123.754 98.143 135.254 1.00 87.94 75 LEU D N 1
ATOM 10197 C CA . LEU E 5 75 ? 123.891 99.555 135.582 1.00 87.94 75 LEU D CA 1
ATOM 10198 C C . LEU E 5 75 ? 124.918 100.251 134.702 1.00 87.94 75 LEU D C 1
ATOM 10199 O O . LEU E 5 75 ? 124.720 101.413 134.333 1.00 87.94 75 LEU D O 1
ATOM 10204 N N . ILE E 5 76 ? 126.004 99.562 134.346 1.00 84.81 76 ILE D N 1
ATOM 10205 C CA . ILE E 5 76 ? 126.963 100.127 133.401 1.00 84.81 76 ILE D CA 1
ATOM 10206 C C . ILE E 5 76 ? 126.317 100.307 132.033 1.00 84.81 76 ILE D C 1
ATOM 10207 O O . ILE E 5 76 ? 126.508 101.336 131.369 1.00 84.81 76 ILE D O 1
ATOM 10212 N N . TYR E 5 77 ? 125.536 99.316 131.592 1.00 84.61 77 TYR D N 1
ATOM 10213 C CA . TYR E 5 77 ? 124.841 99.426 130.315 1.00 84.61 77 TYR D CA 1
ATOM 10214 C C . TYR E 5 77 ? 123.797 100.534 130.318 1.00 84.61 77 TYR D C 1
ATOM 10215 O O . TYR E 5 77 ? 123.548 101.137 129.268 1.00 84.61 77 TYR D O 1
ATOM 10224 N N . ALA E 5 78 ? 123.187 100.821 131.469 1.00 83.99 78 ALA D N 1
ATOM 10225 C CA . ALA E 5 78 ? 122.231 101.913 131.578 1.00 83.99 78 ALA D CA 1
ATOM 10226 C C . ALA E 5 78 ? 122.896 103.276 131.693 1.00 83.99 78 ALA D C 1
ATOM 10227 O O . ALA E 5 78 ? 122.323 104.268 131.230 1.00 83.99 78 ALA D O 1
ATOM 10229 N N . TYR E 5 79 ? 124.085 103.347 132.294 1.00 84.80 79 TYR D N 1
ATOM 10230 C CA . TYR E 5 79 ? 124.826 104.599 132.348 1.00 84.80 79 TYR D CA 1
ATOM 10231 C C . TYR E 5 79 ? 125.454 104.959 131.010 1.00 84.80 79 TYR D C 1
ATOM 10232 O O . TYR E 5 79 ? 125.528 106.147 130.677 1.00 84.80 79 TYR D O 1
ATOM 10241 N N . TYR E 5 80 ? 125.899 103.971 130.234 1.00 80.04 80 TYR D N 1
ATOM 10242 C CA . TYR E 5 80 ? 126.484 104.260 128.931 1.00 80.04 80 TYR D CA 1
ATOM 10243 C C . TYR E 5 80 ? 125.436 104.737 127.931 1.00 80.04 80 TYR D C 1
ATOM 10244 O O . TYR E 5 80 ? 125.657 105.721 127.218 1.00 80.04 80 TYR D O 1
ATOM 10253 N N . LYS E 5 81 ? 124.293 104.050 127.867 1.00 79.05 81 LYS D N 1
ATOM 10254 C CA . LYS E 5 81 ? 123.232 104.455 126.952 1.00 79.05 81 LYS D CA 1
ATOM 10255 C C . LYS E 5 81 ? 122.611 105.789 127.345 1.00 79.05 81 LYS D C 1
ATOM 10256 O O . LYS E 5 81 ? 121.922 106.404 126.524 1.00 79.05 81 LYS D O 1
ATOM 10262 N N . ASN E 5 82 ? 122.836 106.247 128.574 1.00 82.30 82 ASN D N 1
ATOM 10263 C CA . ASN E 5 82 ? 122.341 107.536 129.035 1.00 82.30 82 ASN D CA 1
ATOM 10264 C C . ASN E 5 82 ? 123.380 108.644 128.875 1.00 82.30 82 ASN D C 1
ATOM 10265 O O . ASN E 5 82 ? 123.149 109.768 129.333 1.00 82.30 82 ASN D O 1
ATOM 10270 N N . ALA E 5 83 ? 124.510 108.350 128.226 1.00 83.31 83 ALA D N 1
ATOM 10271 C CA . ALA E 5 83 ? 125.576 109.326 127.984 1.00 83.31 83 ALA D CA 1
ATOM 10272 C C . ALA E 5 83 ? 126.119 109.909 129.285 1.00 83.31 83 ALA D C 1
ATOM 10273 O O . ALA E 5 83 ? 126.173 111.129 129.457 1.00 83.31 83 ALA D O 1
ATOM 10275 N N . ASP E 5 84 ? 126.527 109.042 130.213 1.00 87.57 84 ASP D N 1
ATOM 10276 C CA . ASP E 5 84 ? 126.991 109.466 131.534 1.00 87.57 84 ASP D CA 1
ATOM 10277 C C . ASP E 5 84 ? 128.488 109.761 131.477 1.00 87.57 84 ASP D C 1
ATOM 10278 O O . ASP E 5 84 ? 129.246 109.185 130.697 1.00 87.57 84 ASP D O 1
ATOM 10283 N N . LEU E 5 85 ? 128.904 110.685 132.339 1.00 88.45 85 LEU D N 1
ATOM 10284 C CA . LEU E 5 85 ? 130.265 111.189 132.476 1.00 88.45 85 LEU D CA 1
ATOM 10285 C C . LEU E 5 85 ? 131.153 110.139 133.148 1.00 88.45 85 LEU D C 1
ATOM 10286 O O . LEU E 5 85 ? 130.659 109.052 133.476 1.00 88.45 85 LEU D O 1
ATOM 10291 N N . PRO E 5 86 ? 132.478 110.405 133.366 1.00 92.06 86 PRO D N 1
ATOM 10292 C CA . PRO E 5 86 ? 133.376 109.372 133.919 1.00 92.06 86 PRO D CA 1
ATOM 10293 C C . PRO E 5 86 ? 132.902 108.599 135.146 1.00 92.06 86 PRO D C 1
ATOM 10294 O O . PRO E 5 86 ? 133.610 107.688 135.584 1.00 92.06 86 PRO D O 1
ATOM 10298 N N . LEU E 5 87 ? 131.786 108.984 135.764 1.00 90.01 87 LEU D N 1
ATOM 10299 C CA . LEU E 5 87 ? 131.183 108.142 136.794 1.00 90.01 87 LEU D CA 1
ATOM 10300 C C . LEU E 5 87 ? 131.015 106.712 136.282 1.00 90.01 87 LEU D C 1
ATOM 10301 O O . LEU E 5 87 ? 131.236 105.748 137.024 1.00 90.01 87 LEU D O 1
ATOM 10306 N N . ALA E 5 88 ? 130.637 106.566 135.009 1.00 86.48 88 ALA D N 1
ATOM 10307 C CA . ALA E 5 88 ? 130.491 105.237 134.422 1.00 86.48 88 ALA D CA 1
ATOM 10308 C C . ALA E 5 88 ? 131.840 104.537 134.301 1.00 86.48 88 ALA D C 1
ATOM 10309 O O . ALA E 5 88 ? 131.952 103.329 134.541 1.00 86.48 88 ALA D O 1
ATOM 10311 N N . GLN E 5 89 ? 132.879 105.281 133.912 1.00 87.12 89 GLN D N 1
ATOM 10312 C CA . GLN E 5 89 ? 134.221 104.709 133.865 1.00 87.12 89 GLN D CA 1
ATOM 10313 C C . GLN E 5 89 ? 134.662 104.234 135.242 1.00 87.12 89 GLN D C 1
ATOM 10314 O O . GLN E 5 89 ? 135.327 103.200 135.371 1.00 87.12 89 GLN D O 1
ATOM 10320 N N . ALA E 5 90 ? 134.303 104.983 136.283 1.00 87.24 90 ALA D N 1
ATOM 10321 C CA . ALA E 5 90 ? 134.647 104.592 137.646 1.00 87.24 90 ALA D CA 1
ATOM 10322 C C . ALA E 5 90 ? 133.885 103.337 138.055 1.00 87.24 90 ALA D C 1
ATOM 10323 O O . ALA E 5 90 ? 134.435 102.439 138.702 1.00 87.24 90 ALA D O 1
ATOM 10325 N N . ALA E 5 91 ? 132.606 103.261 137.681 1.00 85.95 91 ALA D N 1
ATOM 10326 C CA . ALA E 5 91 ? 131.832 102.049 137.924 1.00 85.95 91 ALA D CA 1
ATOM 10327 C C . ALA E 5 91 ? 132.410 100.845 137.192 1.00 85.95 91 ALA D C 1
ATOM 10328 O O . ALA E 5 91 ? 132.316 99.721 137.696 1.00 85.95 91 ALA D O 1
ATOM 10330 N N . ILE E 5 92 ? 133.002 101.057 136.017 1.00 87.24 92 ILE D N 1
ATOM 10331 C CA . ILE E 5 92 ? 133.639 99.963 135.289 1.00 87.24 92 ILE D CA 1
ATOM 10332 C C . ILE E 5 92 ? 134.934 99.542 135.973 1.00 87.24 92 ILE D C 1
ATOM 10333 O O . ILE E 5 92 ? 135.188 98.349 136.181 1.00 87.24 92 ILE D O 1
ATOM 10338 N N . ASP E 5 93 ? 135.772 100.515 136.331 1.00 89.81 93 ASP D N 1
ATOM 10339 C CA . ASP E 5 93 ? 137.033 100.269 137.027 1.00 89.81 93 ASP D CA 1
ATOM 10340 C C . ASP E 5 93 ? 136.833 99.646 138.394 1.00 89.81 93 ASP D C 1
ATOM 10341 O O . ASP E 5 93 ? 137.754 98.991 138.901 1.00 89.81 93 ASP D O 1
ATOM 10346 N N . ARG E 5 94 ? 135.663 99.833 138.997 1.00 91.61 94 ARG D N 1
ATOM 10347 C CA . ARG E 5 94 ? 135.302 99.152 140.234 1.00 91.61 94 ARG D CA 1
ATOM 10348 C C . ARG E 5 94 ? 134.882 97.709 140.011 1.00 91.61 94 ARG D C 1
ATOM 10349 O O . ARG E 5 94 ? 135.183 96.850 140.842 1.00 91.61 94 ARG D O 1
ATOM 10357 N N . PHE E 5 95 ? 134.198 97.419 138.902 1.00 89.04 95 PHE D N 1
ATOM 10358 C CA . PHE E 5 95 ? 133.887 96.032 138.573 1.00 89.04 95 PHE D CA 1
ATOM 10359 C C . PHE E 5 95 ? 135.149 95.264 138.201 1.00 89.04 95 PHE D C 1
ATOM 10360 O O . PHE E 5 95 ? 135.266 94.069 138.496 1.00 89.04 95 PHE D O 1
ATOM 10368 N N . ILE E 5 96 ? 136.107 95.936 137.557 1.00 93.81 96 ILE D N 1
ATOM 10369 C CA . ILE E 5 96 ? 137.355 95.277 137.191 1.00 93.81 96 ILE D CA 1
ATOM 10370 C C . ILE E 5 96 ? 138.236 95.019 138.408 1.00 93.81 96 ILE D C 1
ATOM 10371 O O . ILE E 5 96 ? 138.954 94.012 138.449 1.00 93.81 96 ILE D O 1
ATOM 10376 N N . ARG E 5 97 ? 138.175 95.884 139.423 1.00 97.01 97 ARG D N 1
ATOM 10377 C CA . ARG E 5 97 ? 139.099 95.781 140.548 1.00 97.01 97 ARG D CA 1
ATOM 10378 C C . ARG E 5 97 ? 138.708 94.669 141.516 1.00 97.01 97 ARG D C 1
ATOM 10379 O O . ARG E 5 97 ? 139.580 93.951 142.019 1.00 97.01 97 ARG D O 1
ATOM 10387 N N . LEU E 5 98 ? 137.412 94.511 141.795 1.00 97.98 98 LEU D N 1
ATOM 10388 C CA . LEU E 5 98 ? 136.990 93.539 142.800 1.00 97.98 98 LEU D CA 1
ATOM 10389 C C . LEU E 5 98 ? 137.224 92.108 142.327 1.00 97.98 98 LEU D C 1
ATOM 10390 O O . LEU E 5 98 ? 137.871 91.314 143.021 1.00 97.98 98 LEU D O 1
ATOM 10395 N N . ASN E 5 99 ? 136.707 91.759 141.151 1.00 96.76 99 ASN D N 1
ATOM 10396 C CA . ASN E 5 99 ? 136.789 90.397 140.625 1.00 96.76 99 ASN D CA 1
ATOM 10397 C C . ASN E 5 99 ? 137.296 90.418 139.190 1.00 96.76 99 ASN D C 1
ATOM 10398 O O . ASN E 5 99 ? 136.505 90.430 138.236 1.00 96.76 99 ASN D O 1
ATOM 10403 N N . PRO E 5 100 ? 138.617 90.406 138.994 1.00 97.40 100 PRO D N 1
ATOM 10404 C CA . PRO E 5 100 ? 139.160 90.368 137.631 1.00 97.40 100 PRO D CA 1
ATOM 10405 C C . PRO E 5 100 ? 139.159 88.964 137.045 1.00 97.40 100 PRO D C 1
ATOM 10406 O O . PRO E 5 100 ? 140.160 88.520 136.474 1.00 97.40 100 PRO D O 1
ATOM 10410 N N . THR E 5 101 ? 138.037 88.259 137.179 1.00 97.08 101 THR D N 1
ATOM 10411 C CA . THR E 5 101 ? 137.898 86.910 136.644 1.00 97.08 101 THR D CA 1
ATOM 10412 C C . THR E 5 101 ? 136.431 86.667 136.330 1.00 97.08 101 THR D C 1
ATOM 10413 O O . THR E 5 101 ? 135.593 86.678 137.237 1.00 97.08 101 THR D O 1
ATOM 10417 N N . HIS E 5 102 ? 136.128 86.444 135.053 1.00 96.91 102 HIS D N 1
ATOM 10418 C CA . HIS E 5 102 ? 134.752 86.297 134.601 1.00 96.91 102 HIS D CA 1
ATOM 10419 C C . HIS E 5 102 ? 134.733 85.663 133.215 1.00 96.91 102 HIS D C 1
ATOM 10420 O O . HIS E 5 102 ? 135.454 86.118 132.318 1.00 96.91 102 HIS D O 1
ATOM 10427 N N . PRO E 5 103 ? 133.937 84.611 132.996 1.00 95.99 103 PRO D N 1
ATOM 10428 C CA . PRO E 5 103 ? 133.812 84.054 131.638 1.00 95.99 103 PRO D CA 1
ATOM 10429 C C . PRO E 5 103 ? 133.205 85.021 130.633 1.00 95.99 103 PRO D C 1
ATOM 10430 O O . PRO E 5 103 ? 133.175 84.702 129.437 1.00 95.99 103 PRO D O 1
ATOM 10434 N N . ASN E 5 104 ? 132.721 86.180 131.074 1.00 91.86 104 ASN D N 1
ATOM 10435 C CA . ASN E 5 104 ? 132.180 87.220 130.206 1.00 91.86 104 ASN D CA 1
ATOM 10436 C C . ASN E 5 104 ? 132.872 88.548 130.492 1.00 91.86 104 ASN D C 1
ATOM 10437 O O . ASN E 5 104 ? 132.240 89.597 130.631 1.00 91.86 104 ASN D O 1
ATOM 10442 N N . ILE E 5 105 ? 134.202 88.506 130.584 1.00 86.60 105 ILE D N 1
ATOM 10443 C CA . ILE E 5 105 ? 134.977 89.690 130.939 1.00 86.60 105 ILE D CA 1
ATOM 10444 C C . ILE E 5 105 ? 135.251 90.593 129.739 1.00 86.60 105 ILE D C 1
ATOM 10445 O O . ILE E 5 105 ? 135.428 91.808 129.916 1.00 86.60 105 ILE D O 1
ATOM 10450 N N . ASP E 5 106 ? 135.257 90.045 128.521 1.00 81.34 106 ASP D N 1
ATOM 10451 C CA . ASP E 5 106 ? 135.564 90.843 127.339 1.00 81.34 106 ASP D CA 1
ATOM 10452 C C . ASP E 5 106 ? 134.537 91.940 127.088 1.00 81.34 106 ASP D C 1
ATOM 10453 O O . ASP E 5 106 ? 134.807 92.858 126.307 1.00 81.34 106 ASP D O 1
ATOM 10458 N N . TYR E 5 107 ? 133.368 91.867 127.728 1.00 79.46 107 TYR D N 1
ATOM 10459 C CA . TYR E 5 107 ? 132.366 92.913 127.566 1.00 79.46 107 TYR D CA 1
ATOM 10460 C C . TYR E 5 107 ? 132.692 94.146 128.400 1.00 79.46 107 TYR D C 1
ATOM 10461 O O . TYR E 5 107 ? 132.479 95.274 127.940 1.00 79.46 107 TYR D O 1
ATOM 10470 N N . VAL E 5 108 ? 133.218 93.955 129.614 1.00 79.53 108 VAL D N 1
ATOM 10471 C CA . VAL E 5 108 ? 133.548 95.085 130.482 1.00 79.53 108 VAL D CA 1
ATOM 10472 C C . VAL E 5 108 ? 134.700 95.919 129.947 1.00 79.53 108 VAL D C 1
ATOM 10473 O O . VAL E 5 108 ? 134.715 97.139 130.152 1.00 79.53 108 VAL D O 1
ATOM 10477 N N . MET E 5 109 ? 135.661 95.301 129.261 1.00 78.43 109 MET D N 1
ATOM 10478 C CA . MET E 5 109 ? 136.739 96.047 128.624 1.00 78.43 109 MET D CA 1
ATOM 10479 C C . MET E 5 109 ? 136.264 96.751 127.359 1.00 78.43 109 MET D C 1
ATOM 10480 O O . MET E 5 109 ? 136.692 97.877 127.073 1.00 78.43 109 MET D O 1
ATOM 10485 N N . TYR E 5 110 ? 135.376 96.103 126.600 1.00 73.76 110 TYR D N 1
ATOM 10486 C CA . TYR E 5 110 ? 134.788 96.746 125.431 1.00 73.76 110 TYR D CA 1
ATOM 10487 C C . TYR E 5 110 ? 134.010 97.989 125.833 1.00 73.76 110 TYR D C 1
ATOM 10488 O O . TYR E 5 110 ? 134.102 99.028 125.172 1.00 73.76 110 TYR D O 1
ATOM 10497 N N . MET E 5 111 ? 133.248 97.908 126.926 1.00 74.57 111 MET D N 1
ATOM 10498 C CA . MET E 5 111 ? 132.511 99.079 127.393 1.00 74.57 111 MET D CA 1
ATOM 10499 C C . MET E 5 111 ? 133.456 100.175 127.875 1.00 74.57 111 MET D C 1
ATOM 10500 O O . MET E 5 111 ? 133.215 101.364 127.629 1.00 74.57 111 MET D O 1
ATOM 10505 N N . ARG E 5 112 ? 134.535 99.796 128.566 1.00 77.33 112 ARG D N 1
ATOM 10506 C CA . ARG E 5 112 ? 135.501 100.784 129.032 1.00 77.33 112 ARG D CA 1
ATOM 10507 C C . ARG E 5 112 ? 136.193 101.495 127.878 1.00 77.33 112 ARG D C 1
ATOM 10508 O O . ARG E 5 112 ? 136.476 102.693 127.983 1.00 77.33 112 ARG D O 1
ATOM 10516 N N . GLY E 5 113 ? 136.466 100.788 126.784 1.00 72.75 113 GLY D N 1
ATOM 10517 C CA . GLY E 5 113 ? 137.019 101.423 125.603 1.00 72.75 113 GLY D CA 1
ATOM 10518 C C . GLY E 5 113 ? 135.989 102.265 124.876 1.00 72.75 113 GLY D C 1
ATOM 10519 O O . GLY E 5 113 ? 136.313 103.311 124.302 1.00 72.75 113 GLY D O 1
ATOM 10520 N N . LEU E 5 114 ? 134.732 101.816 124.908 1.00 70.96 114 LEU D N 1
ATOM 10521 C CA . LEU E 5 114 ? 133.660 102.545 124.242 1.00 70.96 114 LEU D CA 1
ATOM 10522 C C . LEU E 5 114 ? 133.406 103.893 124.899 1.00 70.96 114 LEU D C 1
ATOM 10523 O O . LEU E 5 114 ? 133.162 104.883 124.202 1.00 70.96 114 LEU D O 1
ATOM 10528 N N . THR E 5 115 ? 133.448 103.953 126.232 1.00 72.39 115 THR D N 1
ATOM 10529 C CA . THR E 5 115 ? 133.286 105.242 126.904 1.00 72.39 115 THR D CA 1
ATOM 10530 C C . THR E 5 115 ? 134.426 106.196 126.560 1.00 72.39 115 THR D C 1
ATOM 10531 O O . THR E 5 115 ? 134.197 107.388 126.322 1.00 72.39 115 THR D O 1
ATOM 10535 N N . ASN E 5 116 ? 135.661 105.688 126.524 1.00 71.13 116 ASN D N 1
ATOM 10536 C CA . ASN E 5 116 ? 136.799 106.525 126.155 1.00 71.13 116 ASN D CA 1
ATOM 10537 C C . ASN E 5 116 ? 136.672 107.026 124.721 1.00 71.13 116 ASN D C 1
ATOM 10538 O O . ASN E 5 116 ? 137.045 108.165 124.416 1.00 71.13 116 ASN D O 1
ATOM 10543 N N . MET E 5 117 ? 136.149 106.187 123.825 1.00 67.86 117 MET D N 1
ATOM 10544 C CA . MET E 5 117 ? 135.965 106.614 122.442 1.00 67.86 117 MET D CA 1
ATOM 10545 C C . MET E 5 117 ? 134.851 107.648 122.324 1.00 67.86 117 MET D C 1
ATOM 10546 O O . MET E 5 117 ? 134.974 108.623 121.573 1.00 67.86 117 MET D O 1
ATOM 10551 N N . ALA E 5 118 ? 133.757 107.455 123.059 1.00 71.17 118 ALA D N 1
ATOM 10552 C CA . ALA E 5 118 ? 132.605 108.345 123.008 1.00 71.17 118 ALA D CA 1
ATOM 10553 C C . ALA E 5 118 ? 132.825 109.653 123.758 1.00 71.17 118 ALA D C 1
ATOM 10554 O O . ALA E 5 118 ? 132.055 110.598 123.558 1.00 71.17 118 ALA D O 1
ATOM 10556 N N . LEU E 5 119 ? 133.846 109.732 124.608 1.00 72.68 119 LEU D N 1
ATOM 10557 C CA . LEU E 5 119 ? 134.162 110.961 125.325 1.00 72.68 119 LEU D CA 1
ATOM 10558 C C . LEU E 5 119 ? 134.856 111.999 124.448 1.00 72.68 119 LEU D C 1
ATOM 10559 O O . LEU E 5 119 ? 135.393 112.978 124.975 1.00 72.68 119 LEU D O 1
ATOM 10564 N N . ASP E 5 120 ? 134.858 111.810 123.128 1.00 78.03 120 ASP D N 1
ATOM 10565 C CA . ASP E 5 120 ? 135.561 112.712 122.220 1.00 78.03 120 ASP D CA 1
ATOM 10566 C C . ASP E 5 120 ? 134.599 113.521 121.352 1.00 78.03 120 ASP D C 1
ATOM 10567 O O . ASP E 5 120 ? 134.779 114.730 121.176 1.00 78.03 120 ASP D O 1
ATOM 10572 N N . ASP E 5 121 ? 133.575 112.868 120.809 1.00 83.72 121 ASP D N 1
ATOM 10573 C CA . ASP E 5 121 ? 132.745 113.456 119.759 1.00 83.72 121 ASP D CA 1
ATOM 10574 C C . ASP E 5 121 ? 131.834 114.527 120.345 1.00 83.72 121 ASP D C 1
ATOM 10575 O O . ASP E 5 121 ? 130.675 114.265 120.674 1.00 83.72 121 ASP D O 1
ATOM 10580 N N . SER E 5 122 ? 132.356 115.739 120.481 1.00 87.32 122 SER D N 1
ATOM 10581 C CA . SER E 5 122 ? 131.543 116.910 120.791 1.00 87.32 122 SER D CA 1
ATOM 10582 C C . SER E 5 122 ? 131.647 117.989 119.723 1.00 87.32 122 SER D C 1
ATOM 10583 O O . SER E 5 122 ? 130.617 118.460 119.234 1.00 87.32 122 SER D O 1
ATOM 10586 N N . ALA E 5 123 ? 132.865 118.411 119.377 1.00 89.21 123 ALA D N 1
ATOM 10587 C CA . ALA E 5 123 ? 133.157 119.239 118.209 1.00 89.21 123 ALA D CA 1
ATOM 10588 C C . ALA E 5 123 ? 132.581 120.649 118.297 1.00 89.21 123 ALA D C 1
ATOM 10589 O O . ALA E 5 123 ? 132.869 121.487 117.435 1.00 89.21 123 ALA D O 1
ATOM 10591 N N . LEU E 5 124 ? 131.796 120.932 119.330 1.00 90.59 124 LEU D N 1
ATOM 10592 C CA . LEU E 5 124 ? 131.152 122.233 119.493 1.00 90.59 124 LEU D CA 1
ATOM 10593 C C . LEU E 5 124 ? 130.468 122.252 120.854 1.00 90.59 124 LEU D C 1
ATOM 10594 O O . LEU E 5 124 ? 130.546 121.290 121.625 1.00 90.59 124 LEU D O 1
ATOM 10596 N N . GLN E 5 125 ? 129.796 123.367 121.144 1.00 94.07 125 GLN D N 1
ATOM 10597 C CA . GLN E 5 125 ? 129.055 123.482 122.395 1.00 94.07 125 GLN D CA 1
ATOM 10598 C C . GLN E 5 125 ? 127.873 122.520 122.423 1.00 94.07 125 GLN D C 1
ATOM 10599 O O . GLN E 5 125 ? 127.673 121.793 123.403 1.00 94.07 125 GLN D O 1
ATOM 10605 N N . GLY E 5 126 ? 127.077 122.501 121.356 1.00 97.58 126 GLY D N 1
ATOM 10606 C CA . GLY E 5 126 ? 125.904 121.649 121.317 1.00 97.58 126 GLY D CA 1
ATOM 10607 C C . GLY E 5 126 ? 125.591 121.042 119.964 1.00 97.58 126 GLY D C 1
ATOM 10608 O O . GLY E 5 126 ? 124.521 120.453 119.782 1.00 97.58 126 GLY D O 1
ATOM 10609 N N . PHE E 5 127 ? 126.505 121.175 119.006 1.00 96.05 127 PHE D N 1
ATOM 10610 C CA . PHE E 5 127 ? 126.294 120.666 117.659 1.00 96.05 127 PHE D CA 1
ATOM 10611 C C . PHE E 5 127 ? 127.490 119.830 117.224 1.00 96.05 127 PHE D C 1
ATOM 10612 O O . PHE E 5 127 ? 128.557 119.862 117.841 1.00 96.05 127 PHE D O 1
ATOM 10620 N N . PHE E 5 128 ? 127.292 119.069 116.149 1.00 92.45 128 PHE D N 1
ATOM 10621 C CA . PHE E 5 128 ? 128.334 118.241 115.540 1.00 92.45 128 PHE D CA 1
ATOM 10622 C C . PHE E 5 128 ? 128.411 118.614 114.063 1.00 92.45 128 PHE D C 1
ATOM 10623 O O . PHE E 5 128 ? 127.784 117.976 113.214 1.00 92.45 128 PHE D O 1
ATOM 10631 N N . GLY E 5 129 ? 129.185 119.653 113.757 1.00 89.86 129 GLY D N 1
ATOM 10632 C CA . GLY E 5 129 ? 129.269 120.136 112.392 1.00 89.86 129 GLY D CA 1
ATOM 10633 C C . GLY E 5 129 ? 130.666 120.199 111.807 1.00 89.86 129 GLY D C 1
ATOM 10634 O O . GLY E 5 129 ? 130.830 120.137 110.585 1.00 89.86 129 GLY D O 1
ATOM 10635 N N . VAL E 5 130 ? 131.679 120.321 112.658 1.00 83.42 130 VAL D N 1
ATOM 10636 C CA . VAL E 5 130 ? 133.049 120.496 112.206 1.00 83.42 130 VAL D CA 1
ATOM 10637 C C . VAL E 5 130 ? 133.830 119.216 112.478 1.00 83.42 130 VAL D C 1
ATOM 10638 O O . VAL E 5 130 ? 133.536 118.456 113.406 1.00 83.42 130 VAL D O 1
ATOM 10642 N N . ASP E 5 131 ? 134.842 118.967 111.646 1.00 76.49 131 ASP D N 1
ATOM 10643 C CA . ASP E 5 131 ? 135.689 117.781 111.769 1.00 76.49 131 ASP D CA 1
ATOM 10644 C C . ASP E 5 131 ? 136.613 117.969 112.970 1.00 76.49 131 ASP D C 1
ATOM 10645 O O . ASP E 5 131 ? 137.674 118.594 112.896 1.00 76.49 131 ASP D O 1
ATOM 10650 N N . ARG E 5 132 ? 136.187 117.422 114.107 1.00 77.08 132 ARG D N 1
ATOM 10651 C CA . ARG E 5 132 ? 136.986 117.475 115.324 1.00 77.08 132 ARG D CA 1
ATOM 10652 C C . ARG E 5 132 ? 138.045 116.381 115.323 1.00 77.08 132 ARG D C 1
ATOM 10653 O O . ARG E 5 132 ? 137.742 115.214 115.595 1.00 77.08 132 ARG D O 1
ATOM 10661 N N . SER E 5 133 ? 139.290 116.745 115.011 1.00 67.64 133 SER D N 1
ATOM 10662 C CA . SER E 5 133 ? 140.390 115.795 115.006 1.00 67.64 133 SER D CA 1
ATOM 10663 C C . SER E 5 133 ? 141.655 116.331 115.659 1.00 67.64 133 SER D C 1
ATOM 10664 O O . SER E 5 133 ? 142.679 115.640 115.642 1.00 67.64 133 SER D O 1
ATOM 10667 N N . ASP E 5 134 ? 141.620 117.533 116.232 1.00 66.16 134 ASP D N 1
ATOM 10668 C CA . ASP E 5 134 ? 142.793 118.131 116.861 1.00 66.16 134 ASP D CA 1
ATOM 10669 C C . ASP E 5 134 ? 142.424 118.783 118.188 1.00 66.16 134 ASP D C 1
ATOM 10670 O O . ASP E 5 134 ? 142.876 119.888 118.506 1.00 66.16 134 ASP D O 1
ATOM 10675 N N . ARG E 5 135 ? 141.605 118.103 118.986 1.00 70.37 135 ARG D N 1
ATOM 10676 C CA . ARG E 5 135 ? 141.158 118.614 120.281 1.00 70.37 135 ARG D CA 1
ATOM 10677 C C . ARG E 5 135 ? 141.545 117.608 121.361 1.00 70.37 135 ARG D C 1
ATOM 10678 O O . ARG E 5 135 ? 140.741 116.753 121.739 1.00 70.37 135 ARG D O 1
ATOM 10686 N N . ASP E 5 136 ? 142.778 117.731 121.864 1.00 72.42 136 ASP D N 1
ATOM 10687 C CA . ASP E 5 136 ? 143.300 116.947 122.979 1.00 72.42 136 ASP D CA 1
ATOM 10688 C C . ASP E 5 136 ? 143.049 115.455 122.784 1.00 72.42 136 ASP D C 1
ATOM 10689 O O . ASP E 5 136 ? 142.183 114.880 123.457 1.00 72.42 136 ASP D O 1
ATOM 10694 N N . PRO E 5 137 ? 143.770 114.791 121.873 1.00 68.11 137 PRO D N 1
ATOM 10695 C CA . PRO E 5 137 ? 143.573 113.355 121.633 1.00 68.11 137 PRO D CA 1
ATOM 10696 C C . PRO E 5 137 ? 144.185 112.465 122.715 1.00 68.11 137 PRO D C 1
ATOM 10697 O O . PRO E 5 137 ? 144.942 111.537 122.427 1.00 68.11 137 PRO D O 1
ATOM 10701 N N . GLN E 5 138 ? 143.852 112.753 123.973 1.00 71.64 138 GLN D N 1
ATOM 10702 C CA . GLN E 5 138 ? 144.333 111.961 125.096 1.00 71.64 138 GLN D CA 1
ATOM 10703 C C . GLN E 5 138 ? 143.389 110.825 125.465 1.00 71.64 138 GLN D C 1
ATOM 10704 O O . GLN E 5 138 ? 143.823 109.868 126.116 1.00 71.64 138 GLN D O 1
ATOM 10710 N N . HIS E 5 139 ? 142.119 110.905 125.068 1.00 68.82 139 HIS D N 1
ATOM 10711 C CA . HIS E 5 139 ? 141.165 109.834 125.318 1.00 68.82 139 HIS D CA 1
ATOM 10712 C C . HIS E 5 139 ? 141.172 108.769 124.232 1.00 68.82 139 HIS D C 1
ATOM 10713 O O . HIS E 5 139 ? 140.862 107.608 124.523 1.00 68.82 139 HIS D O 1
ATOM 10720 N N . ALA E 5 140 ? 141.513 109.133 122.995 1.00 70.68 140 ALA D N 1
ATOM 10721 C CA . ALA E 5 140 ? 141.710 108.147 121.941 1.00 70.68 140 ALA D CA 1
ATOM 10722 C C . ALA E 5 140 ? 142.912 107.256 122.212 1.00 70.68 140 ALA D C 1
ATOM 10723 O O . ALA E 5 140 ? 142.860 106.051 121.934 1.00 70.68 140 ALA D O 1
ATOM 10725 N N . ARG E 5 141 ? 143.995 107.826 122.745 1.00 67.70 141 ARG D N 1
ATOM 10726 C CA . ARG E 5 141 ? 145.111 107.017 123.213 1.00 67.70 141 ARG D CA 1
ATOM 10727 C C . ARG E 5 141 ? 144.759 106.256 124.483 1.00 67.70 141 ARG D C 1
ATOM 10728 O O . ARG E 5 141 ? 145.397 105.242 124.784 1.00 67.70 141 ARG D O 1
ATOM 10736 N N . ALA E 5 142 ? 143.760 106.725 125.232 1.00 70.07 142 ALA D N 1
ATOM 10737 C CA . ALA E 5 142 ? 143.253 106.028 126.404 1.00 70.07 142 ALA D CA 1
ATOM 10738 C C . ALA E 5 142 ? 142.161 105.025 126.049 1.00 70.07 142 ALA D C 1
ATOM 10739 O O . ALA E 5 142 ? 141.493 104.499 126.944 1.00 70.07 142 ALA D O 1
ATOM 10741 N N . ALA E 5 143 ? 141.960 104.767 124.759 1.00 69.66 143 ALA D N 1
ATOM 10742 C CA . ALA E 5 143 ? 141.046 103.740 124.282 1.00 69.66 143 ALA D CA 1
ATOM 10743 C C . ALA E 5 143 ? 141.697 102.753 123.329 1.00 69.66 143 ALA D C 1
ATOM 10744 O O . ALA E 5 143 ? 141.326 101.575 123.333 1.00 69.66 143 ALA D O 1
ATOM 10746 N N . PHE E 5 144 ? 142.649 103.207 122.509 1.00 68.52 144 PHE D N 1
ATOM 10747 C CA . PHE E 5 144 ? 143.374 102.299 121.626 1.00 68.52 144 PHE D CA 1
ATOM 10748 C C . PHE E 5 144 ? 144.106 101.234 122.433 1.00 68.52 144 PHE D C 1
ATOM 10749 O O . PHE E 5 144 ? 144.150 100.064 122.040 1.00 68.52 144 PHE D O 1
ATOM 10757 N N . SER E 5 145 ? 144.674 101.623 123.576 1.00 72.33 145 SER D N 1
ATOM 10758 C CA . SER E 5 145 ? 145.404 100.670 124.407 1.00 72.33 145 SER D CA 1
ATOM 10759 C C . SER E 5 145 ? 144.484 99.569 124.920 1.00 72.33 145 SER D C 1
ATOM 10760 O O . SER E 5 145 ? 144.811 98.379 124.832 1.00 72.33 145 SER D O 1
ATOM 10763 N N . ASP E 5 146 ? 143.319 99.947 125.454 1.00 73.10 146 ASP D N 1
ATOM 10764 C CA . ASP E 5 146 ? 142.389 98.949 125.971 1.00 73.10 146 ASP D CA 1
ATOM 10765 C C . ASP E 5 146 ? 141.823 98.082 124.853 1.00 73.10 146 ASP D C 1
ATOM 10766 O O . ASP E 5 146 ? 141.659 96.869 125.027 1.00 73.10 146 ASP D O 1
ATOM 10771 N N . PHE E 5 147 ? 141.529 98.678 123.695 1.00 70.55 147 PHE D N 1
ATOM 10772 C CA . PHE E 5 147 ? 141.012 97.887 122.583 1.00 70.55 147 PHE D CA 1
ATOM 10773 C C . PHE E 5 147 ? 142.056 96.899 122.076 1.00 70.55 147 PHE D C 1
ATOM 10774 O O . PHE E 5 147 ? 141.720 95.769 121.700 1.00 70.55 147 PHE D O 1
ATOM 10782 N N . SER E 5 148 ? 143.330 97.299 122.068 1.00 71.89 148 SER D N 1
ATOM 10783 C CA . SER E 5 148 ? 144.391 96.387 121.654 1.00 71.89 148 SER D CA 1
ATOM 10784 C C . SER E 5 148 ? 144.579 95.272 122.674 1.00 71.89 148 SER D C 1
ATOM 10785 O O . SER E 5 148 ? 144.769 94.107 122.308 1.00 71.89 148 SER D O 1
ATOM 10788 N N . LYS E 5 149 ? 144.535 95.614 123.965 1.00 72.60 149 LYS D N 1
ATOM 10789 C CA . LYS E 5 149 ? 144.643 94.591 125.002 1.00 72.60 149 LYS D CA 1
ATOM 10790 C C . LYS E 5 149 ? 143.483 93.606 124.927 1.00 72.60 149 LYS D C 1
ATOM 10791 O O . LYS E 5 149 ? 143.648 92.416 125.219 1.00 72.60 149 LYS D O 1
ATOM 10797 N N . LEU E 5 150 ? 142.300 94.084 124.536 1.00 74.26 150 LEU D N 1
ATOM 10798 C CA . LEU E 5 150 ? 141.155 93.193 124.386 1.00 74.26 150 LEU D CA 1
ATOM 10799 C C . LEU E 5 150 ? 141.319 92.294 123.167 1.00 74.26 150 LEU D C 1
ATOM 10800 O O . LEU E 5 150 ? 141.107 91.078 123.247 1.00 74.26 150 LEU D O 1
ATOM 10805 N N . VAL E 5 151 ? 141.696 92.876 122.024 1.00 74.51 151 VAL D N 1
ATOM 10806 C CA . VAL E 5 151 ? 141.785 92.105 120.785 1.00 74.51 151 VAL D CA 1
ATOM 10807 C C . VAL E 5 151 ? 142.947 91.124 120.776 1.00 74.51 151 VAL D C 1
ATOM 10808 O O . VAL E 5 151 ? 142.899 90.133 120.035 1.00 74.51 151 VAL D O 1
ATOM 10812 N N . ARG E 5 152 ? 143.983 91.353 121.583 1.00 79.25 152 ARG D N 1
ATOM 10813 C CA . ARG E 5 152 ? 145.117 90.437 121.640 1.00 79.25 152 ARG D CA 1
ATOM 10814 C C . ARG E 5 152 ? 144.992 89.397 122.742 1.00 79.25 152 ARG D C 1
ATOM 10815 O O . ARG E 5 152 ? 145.585 88.319 122.630 1.00 79.25 152 ARG D O 1
ATOM 10823 N N . GLY E 5 153 ? 144.241 89.690 123.801 1.00 81.72 153 GLY D N 1
ATOM 10824 C CA . GLY E 5 153 ? 144.045 88.736 124.874 1.00 81.72 153 GLY D CA 1
ATOM 10825 C C . GLY E 5 153 ? 143.111 87.609 124.487 1.00 81.72 153 GLY D C 1
ATOM 10826 O O . GLY E 5 153 ? 143.511 86.441 124.457 1.00 81.72 153 GLY D O 1
ATOM 10827 N N . TYR E 5 154 ? 141.857 87.950 124.187 1.00 83.01 154 TYR D N 1
ATOM 10828 C CA . TYR E 5 154 ? 140.862 86.972 123.773 1.00 83.01 154 TYR D CA 1
ATOM 10829 C C . TYR E 5 154 ? 140.508 87.209 122.311 1.00 83.01 154 TYR D C 1
ATOM 10830 O O . TYR E 5 154 ? 139.628 88.032 122.017 1.00 83.01 154 TYR D O 1
ATOM 10839 N N . PRO E 5 155 ? 141.150 86.526 121.363 1.00 83.73 155 PRO D N 1
ATOM 10840 C CA . PRO E 5 155 ? 140.846 86.735 119.943 1.00 83.73 155 PRO D CA 1
ATOM 10841 C C . PRO E 5 155 ? 139.690 85.905 119.406 1.00 83.73 155 PRO D C 1
ATOM 10842 O O . PRO E 5 155 ? 139.416 85.973 118.203 1.00 83.73 155 PRO D O 1
ATOM 10846 N N . ASN E 5 156 ? 139.010 85.130 120.254 1.00 82.48 156 ASN D N 1
ATOM 10847 C CA . ASN E 5 156 ? 137.897 84.291 119.824 1.00 82.48 156 ASN D CA 1
ATOM 10848 C C . ASN E 5 156 ? 136.587 84.750 120.452 1.00 82.48 156 ASN D C 1
ATOM 10849 O O . ASN E 5 156 ? 135.648 83.961 120.590 1.00 82.48 156 ASN D O 1
ATOM 10854 N N . SER E 5 157 ? 136.507 86.020 120.837 1.00 79.21 157 SER D N 1
ATOM 10855 C CA . SER E 5 157 ? 135.292 86.574 121.417 1.00 79.21 157 SER D CA 1
ATOM 10856 C C . SER E 5 157 ? 134.341 86.990 120.295 1.00 79.21 157 SER D C 1
ATOM 10857 O O . SER E 5 157 ? 134.581 86.730 119.113 1.00 79.21 157 SER D O 1
ATOM 10860 N N . GLN E 5 158 ? 133.238 87.646 120.657 1.00 79.29 158 GLN D N 1
ATOM 10861 C CA . GLN E 5 158 ? 132.276 88.124 119.674 1.00 79.29 158 GLN D CA 1
ATOM 10862 C C . GLN E 5 158 ? 132.365 89.622 119.422 1.00 79.29 158 GLN D C 1
ATOM 10863 O O . GLN E 5 158 ? 131.801 90.100 118.432 1.00 79.29 158 GLN D O 1
ATOM 10869 N N . TYR E 5 159 ? 133.050 90.372 120.287 1.00 77.35 159 TYR D N 1
ATOM 10870 C CA . TYR E 5 159 ? 133.267 91.800 120.092 1.00 77.35 159 TYR D CA 1
ATOM 10871 C C . TYR E 5 159 ? 134.651 92.101 119.524 1.00 77.35 159 TYR D C 1
ATOM 10872 O O . TYR E 5 159 ? 135.187 93.192 119.742 1.00 77.35 159 TYR D O 1
ATOM 10881 N N . THR E 5 160 ? 135.240 91.153 118.795 1.00 75.67 160 THR D N 1
ATOM 10882 C CA . THR E 5 160 ? 136.588 91.325 118.266 1.00 75.67 160 THR D CA 1
ATOM 10883 C C . THR E 5 160 ? 136.583 91.862 116.837 1.00 75.67 160 THR D C 1
ATOM 10884 O O . THR E 5 160 ? 137.513 92.569 116.436 1.00 75.67 160 THR D O 1
ATOM 10888 N N . THR E 5 161 ? 135.552 91.530 116.057 1.00 75.40 161 THR D N 1
ATOM 10889 C CA . THR E 5 161 ? 135.467 92.008 114.682 1.00 75.40 161 THR D CA 1
ATOM 10890 C C . THR E 5 161 ? 135.335 93.523 114.598 1.00 75.40 161 THR D C 1
ATOM 10891 O O . THR E 5 161 ? 135.901 94.130 113.681 1.00 75.40 161 THR D O 1
ATOM 10895 N N . ASP E 5 162 ? 134.631 94.150 115.541 1.00 72.40 162 ASP D N 1
ATOM 10896 C CA . ASP E 5 162 ? 134.465 95.596 115.545 1.00 72.40 162 ASP D CA 1
ATOM 10897 C C . ASP E 5 162 ? 135.653 96.332 116.150 1.00 72.40 162 ASP D C 1
ATOM 10898 O O . ASP E 5 162 ? 135.850 97.514 115.845 1.00 72.40 162 ASP D O 1
ATOM 10903 N N . ALA E 5 163 ? 136.455 95.659 116.980 1.00 72.33 163 ALA D N 1
ATOM 10904 C CA . ALA E 5 163 ? 137.613 96.311 117.581 1.00 72.33 163 ALA D CA 1
ATOM 10905 C C . ALA E 5 163 ? 138.639 96.719 116.533 1.00 72.33 163 ALA D C 1
ATOM 10906 O O . ALA E 5 163 ? 139.165 97.835 116.587 1.00 72.33 163 ALA D O 1
ATOM 10908 N N . THR E 5 164 ? 138.932 95.840 115.573 1.00 70.60 164 THR D N 1
ATOM 10909 C CA . THR E 5 164 ? 139.887 96.182 114.523 1.00 70.60 164 THR D CA 1
ATOM 10910 C C . THR E 5 164 ? 139.346 97.293 113.631 1.00 70.60 164 THR D C 1
ATOM 10911 O O . THR E 5 164 ? 140.078 98.220 113.260 1.00 70.60 164 THR D O 1
ATOM 10915 N N . LYS E 5 165 ? 138.063 97.208 113.269 1.00 67.49 165 LYS D N 1
ATOM 10916 C CA . LYS E 5 165 ? 137.439 98.252 112.465 1.00 67.49 165 LYS D CA 1
ATOM 10917 C C . LYS E 5 165 ? 137.406 99.590 113.188 1.00 67.49 165 LYS D C 1
ATOM 10918 O O . LYS E 5 165 ? 137.368 100.635 112.530 1.00 67.49 165 LYS D O 1
ATOM 10924 N N . ARG E 5 166 ? 137.416 99.583 114.521 1.00 66.45 166 ARG D N 1
ATOM 10925 C CA . ARG E 5 166 ? 137.503 100.823 115.279 1.00 66.45 166 ARG D CA 1
ATOM 10926 C C . ARG E 5 166 ? 138.930 101.332 115.417 1.00 66.45 166 ARG D C 1
ATOM 10927 O O . ARG E 5 166 ? 139.139 102.549 115.405 1.00 66.45 166 ARG D O 1
ATOM 10935 N N . LEU E 5 167 ? 139.913 100.439 115.543 1.00 63.66 167 LEU D N 1
ATOM 10936 C CA . LEU E 5 167 ? 141.309 100.863 115.584 1.00 63.66 167 LEU D CA 1
ATOM 10937 C C . LEU E 5 167 ? 141.780 101.446 114.259 1.00 63.66 167 LEU D C 1
ATOM 10938 O O . LEU E 5 167 ? 142.575 102.394 114.254 1.00 63.66 167 LEU D O 1
ATOM 10943 N N . VAL E 5 168 ? 141.304 100.901 113.135 1.00 60.39 168 VAL D N 1
ATOM 10944 C CA . VAL E 5 168 ? 141.665 101.455 111.832 1.00 60.39 168 VAL D CA 1
ATOM 10945 C C . VAL E 5 168 ? 141.277 102.925 111.726 1.00 60.39 168 VAL D C 1
ATOM 10946 O O . VAL E 5 168 ? 141.969 103.703 111.060 1.00 60.39 168 VAL D O 1
ATOM 10950 N N . PHE E 5 169 ? 140.202 103.336 112.399 1.00 60.10 169 PHE D N 1
ATOM 10951 C CA . PHE E 5 169 ? 139.800 104.737 112.406 1.00 60.10 169 PHE D CA 1
ATOM 10952 C C . PHE E 5 169 ? 140.459 105.520 113.537 1.00 60.10 169 PHE D C 1
ATOM 10953 O O . PHE E 5 169 ? 140.806 106.692 113.358 1.00 60.10 169 PHE D O 1
ATOM 10961 N N . LEU E 5 170 ? 140.659 104.886 114.695 1.00 59.97 170 LEU D N 1
ATOM 10962 C CA . LEU E 5 170 ? 141.237 105.587 115.837 1.00 59.97 170 LEU D CA 1
ATOM 10963 C C . LEU E 5 170 ? 142.692 105.966 115.593 1.00 59.97 170 LEU D C 1
ATOM 10964 O O . LEU E 5 170 ? 143.107 107.079 115.938 1.00 59.97 170 LEU D O 1
ATOM 10969 N N . LYS E 5 171 ? 143.480 105.063 115.006 1.00 60.58 171 LYS D N 1
ATOM 10970 C CA . LYS E 5 171 ? 144.881 105.370 114.730 1.00 60.58 171 LYS D CA 1
ATOM 10971 C C . LYS E 5 171 ? 145.001 106.396 113.607 1.00 60.58 171 LYS D C 1
ATOM 10972 O O . LYS E 5 171 ? 145.871 107.277 113.641 1.00 60.58 171 LYS D O 1
ATOM 10978 N N . ASP E 5 172 ? 144.115 106.312 112.611 1.00 60.22 172 ASP D N 1
ATOM 10979 C CA . ASP E 5 172 ? 144.050 107.343 111.583 1.00 60.22 172 ASP D CA 1
ATOM 10980 C C . ASP E 5 172 ? 143.718 108.707 112.176 1.00 60.22 172 ASP D C 1
ATOM 10981 O O . ASP E 5 172 ? 144.284 109.715 111.741 1.00 60.22 172 ASP D O 1
ATOM 10986 N N . ARG E 5 173 ? 142.829 108.758 113.170 1.00 58.03 173 ARG D N 1
ATOM 10987 C CA . ARG E 5 173 ? 142.497 110.009 113.840 1.00 58.03 173 ARG D CA 1
ATOM 10988 C C . ARG E 5 173 ? 143.695 110.645 114.533 1.00 58.03 173 ARG D C 1
ATOM 10989 O O . ARG E 5 173 ? 143.832 111.873 114.497 1.00 58.03 173 ARG D O 1
ATOM 10997 N N . LEU E 5 174 ? 144.564 109.844 115.153 1.00 57.28 174 LEU D N 1
ATOM 10998 C CA . LEU E 5 174 ? 145.793 110.386 115.722 1.00 57.28 174 LEU D CA 1
ATOM 10999 C C . LEU E 5 174 ? 146.774 110.788 114.628 1.00 57.28 174 LEU D C 1
ATOM 11000 O O . LEU E 5 174 ? 147.553 111.734 114.802 1.00 57.28 174 LEU D O 1
ATOM 11005 N N . ALA E 5 175 ? 146.749 110.079 113.498 1.00 57.71 175 ALA D N 1
ATOM 11006 C CA . ALA E 5 175 ? 147.571 110.483 112.362 1.00 57.71 175 ALA D CA 1
ATOM 11007 C C . ALA E 5 175 ? 147.162 111.859 111.850 1.00 57.71 175 ALA D C 1
ATOM 11008 O O . ALA E 5 175 ? 148.020 112.700 111.555 1.00 57.71 175 ALA D O 1
ATOM 11010 N N . LYS E 5 176 ? 145.852 112.114 111.747 1.00 57.05 176 LYS D N 1
ATOM 11011 C CA . LYS E 5 176 ? 145.361 113.430 111.334 1.00 57.05 176 LYS D CA 1
ATOM 11012 C C . LYS E 5 176 ? 145.601 114.506 112.379 1.00 57.05 176 LYS D C 1
ATOM 11013 O O . LYS E 5 176 ? 145.627 115.686 112.010 1.00 57.05 176 LYS D O 1
ATOM 11019 N N . TYR E 5 177 ? 145.779 114.162 113.654 1.00 58.10 177 TYR D N 1
ATOM 11020 C CA . TYR E 5 177 ? 146.181 115.133 114.664 1.00 58.10 177 TYR D CA 1
ATOM 11021 C C . TYR E 5 177 ? 147.660 115.471 114.578 1.00 58.10 177 TYR D C 1
ATOM 11022 O O . TYR E 5 177 ? 148.035 116.641 114.705 1.00 58.10 177 TYR D O 1
ATOM 11031 N N . GLU E 5 178 ? 148.510 114.463 114.367 1.00 59.79 178 GLU D N 1
ATOM 11032 C CA . GLU E 5 178 ? 149.924 114.730 114.128 1.00 59.79 178 GLU D CA 1
ATOM 11033 C C . GLU E 5 178 ? 150.124 115.574 112.877 1.00 59.79 178 GLU D C 1
ATOM 11034 O O . GLU E 5 178 ? 150.900 116.537 112.895 1.00 59.79 178 GLU D O 1
ATOM 11040 N N . TYR E 5 179 ? 149.418 115.243 111.793 1.00 58.01 179 TYR D N 1
ATOM 11041 C CA . TYR E 5 179 ? 149.509 116.018 110.562 1.00 58.01 179 TYR D CA 1
ATOM 11042 C C . TYR E 5 179 ? 148.988 117.439 110.737 1.00 58.01 179 TYR D C 1
ATOM 11043 O O . TYR E 5 179 ? 149.449 118.345 110.034 1.00 58.01 179 TYR D O 1
ATOM 11052 N N . SER E 5 180 ? 148.056 117.660 111.663 1.00 57.21 180 SER D N 1
ATOM 11053 C CA . SER E 5 180 ? 147.491 118.980 111.902 1.00 57.21 180 SER D CA 1
ATOM 11054 C C . SER E 5 180 ? 148.314 119.803 112.883 1.00 57.21 180 SER D C 1
ATOM 11055 O O . SER E 5 180 ? 148.225 121.035 112.868 1.00 57.21 180 SER D O 1
ATOM 11058 N N . VAL E 5 181 ? 149.109 119.158 113.734 1.00 57.46 181 VAL D N 1
ATOM 11059 C CA . VAL E 5 181 ? 149.960 119.893 114.663 1.00 57.46 181 VAL D CA 1
ATOM 11060 C C . VAL E 5 181 ? 151.290 120.157 113.968 1.00 57.46 181 VAL D C 1
ATOM 11061 O O . VAL E 5 181 ? 152.038 121.063 114.352 1.00 57.46 181 VAL D O 1
ATOM 11065 N N . ALA E 5 182 ? 151.585 119.382 112.920 1.00 57.29 182 ALA D N 1
ATOM 11066 C CA . ALA E 5 182 ? 152.775 119.594 112.106 1.00 57.29 182 ALA D CA 1
ATOM 11067 C C . ALA E 5 182 ? 152.511 120.524 110.925 1.00 57.29 182 ALA D C 1
ATOM 11068 O O . ALA E 5 182 ? 153.213 120.453 109.911 1.00 57.29 182 ALA D O 1
ATOM 11070 N N . GLU E 5 183 ? 151.510 121.398 111.038 1.00 58.18 183 GLU D N 1
ATOM 11071 C CA . GLU E 5 183 ? 151.180 122.337 109.972 1.00 58.18 183 GLU D CA 1
ATOM 11072 C C . GLU E 5 183 ? 151.233 123.800 110.386 1.00 58.18 183 GLU D C 1
ATOM 11073 O O . GLU E 5 183 ? 151.471 124.651 109.521 1.00 58.18 183 GLU D O 1
ATOM 11079 N N . TYR E 5 184 ? 151.012 124.128 111.659 1.00 58.71 184 TYR D N 1
ATOM 11080 C CA . TYR E 5 184 ? 151.174 125.509 112.100 1.00 58.71 184 TYR D CA 1
ATOM 11081 C C . TYR E 5 184 ? 152.647 125.891 112.181 1.00 58.71 184 TYR D C 1
ATOM 11082 O O . TYR E 5 184 ? 153.010 127.048 111.941 1.00 58.71 184 TYR D O 1
ATOM 11091 N N . TYR E 5 185 ? 153.508 124.925 112.503 1.00 58.80 185 TYR D N 1
ATOM 11092 C CA . TYR E 5 185 ? 154.933 125.210 112.614 1.00 58.80 185 TYR D CA 1
ATOM 11093 C C . TYR E 5 185 ? 155.590 125.351 111.246 1.00 58.80 185 TYR D C 1
ATOM 11094 O O . TYR E 5 185 ? 156.656 125.966 111.135 1.00 58.80 185 TYR D O 1
ATOM 11103 N N . THR E 5 186 ? 154.978 124.793 110.197 1.00 57.84 186 THR D N 1
ATOM 11104 C CA . THR E 5 186 ? 155.512 124.961 108.851 1.00 57.84 186 THR D CA 1
ATOM 11105 C C . THR E 5 186 ? 155.141 126.308 108.244 1.00 57.84 186 THR D C 1
ATOM 11106 O O . THR E 5 186 ? 155.773 126.729 107.270 1.00 57.84 186 THR D O 1
ATOM 11110 N N . GLU E 5 187 ? 154.135 126.989 108.796 1.00 61.24 187 GLU D N 1
ATOM 11111 C CA . GLU E 5 187 ? 153.802 128.343 108.379 1.00 61.24 187 GLU D CA 1
ATOM 11112 C C . GLU E 5 187 ? 154.327 129.401 109.337 1.00 61.24 187 GLU D C 1
ATOM 11113 O O . GLU E 5 187 ? 154.418 130.572 108.952 1.00 61.24 187 GLU D O 1
ATOM 11119 N N . ARG E 5 188 ? 154.670 129.019 110.570 1.00 60.15 188 ARG D N 1
ATOM 11120 C CA . ARG E 5 188 ? 155.298 129.964 111.486 1.00 60.15 188 ARG D CA 1
ATOM 11121 C C . ARG E 5 188 ? 156.723 130.287 111.051 1.00 60.15 188 ARG D C 1
ATOM 11122 O O . ARG E 5 188 ? 157.153 131.445 111.123 1.00 60.15 188 ARG D O 1
ATOM 11130 N N . GLY E 5 189 ? 157.466 129.283 110.593 1.00 62.02 189 GLY D N 1
ATOM 11131 C CA . GLY E 5 189 ? 158.826 129.496 110.138 1.00 62.02 189 GLY D CA 1
ATOM 11132 C C . GLY E 5 189 ? 159.853 128.706 110.921 1.00 62.02 189 GLY D C 1
ATOM 11133 O O . GLY E 5 189 ? 161.055 128.970 110.825 1.00 62.02 189 GLY D O 1
ATOM 11134 N N . ALA E 5 190 ? 159.390 127.733 111.705 1.00 59.84 190 ALA D N 1
ATOM 11135 C CA . ALA E 5 190 ? 160.275 126.904 112.524 1.00 59.84 190 ALA D CA 1
ATOM 11136 C C . ALA E 5 190 ? 160.407 125.517 111.891 1.00 59.84 190 ALA D C 1
ATOM 11137 O O . ALA E 5 190 ? 159.665 124.580 112.189 1.00 59.84 190 ALA D O 1
ATOM 11139 N N . TRP E 5 191 ? 161.387 125.402 110.993 1.00 61.12 191 TRP D N 1
ATOM 11140 C CA . TRP E 5 191 ? 161.564 124.171 110.231 1.00 61.12 191 TRP D CA 1
ATOM 11141 C C . TRP E 5 191 ? 162.465 123.166 110.941 1.00 61.12 191 TRP D C 1
ATOM 11142 O O . TRP E 5 191 ? 163.395 122.625 110.333 1.00 61.12 191 TRP D O 1
ATOM 11153 N N . VAL E 5 192 ? 162.206 122.908 112.222 1.00 60.39 192 VAL D N 1
ATOM 11154 C CA . VAL E 5 192 ? 162.776 121.755 112.913 1.00 60.39 192 VAL D CA 1
ATOM 11155 C C . VAL E 5 192 ? 161.638 121.013 113.597 1.00 60.39 192 VAL D C 1
ATOM 11156 O O . VAL E 5 192 ? 161.686 119.789 113.774 1.00 60.39 192 VAL D O 1
ATOM 11160 N N . ALA E 5 193 ? 160.576 121.748 113.930 1.00 62.56 193 ALA D N 1
ATOM 11161 C CA . ALA E 5 193 ? 159.453 121.144 114.634 1.00 62.56 193 ALA D CA 1
ATOM 11162 C C . ALA E 5 193 ? 158.642 120.249 113.709 1.00 62.56 193 ALA D C 1
ATOM 11163 O O . ALA E 5 193 ? 158.226 119.154 114.104 1.00 62.56 193 ALA D O 1
ATOM 11165 N N . VAL E 5 194 ? 158.413 120.690 112.470 1.00 63.42 194 VAL D N 1
ATOM 11166 C CA . VAL E 5 194 ? 157.710 119.845 111.508 1.00 63.42 194 VAL D CA 1
ATOM 11167 C C . VAL E 5 194 ? 158.564 118.635 111.148 1.00 63.42 194 VAL D C 1
ATOM 11168 O O . VAL E 5 194 ? 158.049 117.532 110.936 1.00 63.42 194 VAL D O 1
ATOM 11172 N N . VAL E 5 195 ? 159.887 118.815 111.113 1.00 60.48 195 VAL D N 1
ATOM 11173 C CA . VAL E 5 195 ? 160.781 117.692 110.848 1.00 60.48 195 VAL D CA 1
ATOM 11174 C C . VAL E 5 195 ? 160.666 116.653 111.954 1.00 60.48 195 VAL D C 1
ATOM 11175 O O . VAL E 5 195 ? 160.529 115.452 111.688 1.00 60.48 195 VAL D O 1
ATOM 11179 N N . ASN E 5 196 ? 160.709 117.098 113.212 1.00 63.09 196 ASN D N 1
ATOM 11180 C CA . ASN E 5 196 ? 160.547 116.189 114.339 1.00 63.09 196 ASN D CA 1
ATOM 11181 C C . ASN E 5 196 ? 159.175 115.528 114.370 1.00 63.09 196 ASN D C 1
ATOM 11182 O O . ASN E 5 196 ? 159.088 114.329 114.656 1.00 63.09 196 ASN D O 1
ATOM 11187 N N . ARG E 5 197 ? 158.109 116.267 114.062 1.00 61.37 197 ARG D N 1
ATOM 11188 C CA . ARG E 5 197 ? 156.766 115.702 114.080 1.00 61.37 197 ARG D CA 1
ATOM 11189 C C . ARG E 5 197 ? 156.504 114.735 112.934 1.00 61.37 197 ARG D C 1
ATOM 11190 O O . ARG E 5 197 ? 155.676 113.830 113.087 1.00 61.37 197 ARG D O 1
ATOM 11198 N N . VAL E 5 198 ? 157.179 114.897 111.799 1.00 61.29 198 VAL D N 1
ATOM 11199 C CA . VAL E 5 198 ? 157.060 113.923 110.719 1.00 61.29 198 VAL D CA 1
ATOM 11200 C C . VAL E 5 198 ? 157.955 112.714 110.970 1.00 61.29 198 VAL D C 1
ATOM 11201 O O . VAL E 5 198 ? 157.603 111.588 110.611 1.00 61.29 198 VAL D O 1
ATOM 11205 N N . GLU E 5 199 ? 159.112 112.917 111.608 1.00 65.37 199 GLU D N 1
ATOM 11206 C CA . GLU E 5 199 ? 159.928 111.784 112.026 1.00 65.37 199 GLU D CA 1
ATOM 11207 C C . GLU E 5 199 ? 159.229 110.946 113.087 1.00 65.37 199 GLU D C 1
ATOM 11208 O O . GLU E 5 199 ? 159.365 109.718 113.081 1.00 65.37 199 GLU D O 1
ATOM 11214 N N . GLY E 5 200 ? 158.482 111.578 113.989 1.00 65.13 200 GLY D N 1
ATOM 11215 C CA . GLY E 5 200 ? 157.676 110.877 114.962 1.00 65.13 200 GLY D CA 1
ATOM 11216 C C . GLY E 5 200 ? 156.382 110.313 114.425 1.00 65.13 200 GLY D C 1
ATOM 11217 O O . GLY E 5 200 ? 155.705 109.556 115.128 1.00 65.13 200 GLY D O 1
ATOM 11218 N N . MET E 5 201 ? 156.013 110.663 113.192 1.00 62.48 201 MET D N 1
ATOM 11219 C CA . MET E 5 201 ? 154.837 110.110 112.538 1.00 62.48 201 MET D CA 1
ATOM 11220 C C . MET E 5 201 ? 155.183 108.973 111.588 1.00 62.48 201 MET D C 1
ATOM 11221 O O . MET E 5 201 ? 154.364 108.064 111.404 1.00 62.48 201 MET D O 1
ATOM 11226 N N . LEU E 5 202 ? 156.372 108.988 110.992 1.00 62.28 202 LEU D N 1
ATOM 11227 C CA . LEU E 5 202 ? 156.810 107.926 110.098 1.00 62.28 202 LEU D CA 1
ATOM 11228 C C . LEU E 5 202 ? 157.207 106.657 110.840 1.00 62.28 202 LEU D C 1
ATOM 11229 O O . LEU E 5 202 ? 157.465 105.635 110.196 1.00 62.28 202 LEU D O 1
ATOM 11234 N N . ARG E 5 203 ? 157.263 106.698 112.172 1.00 66.38 203 ARG D N 1
ATOM 11235 C CA . ARG E 5 203 ? 157.547 105.516 112.972 1.00 66.38 203 ARG D CA 1
ATOM 11236 C C . ARG E 5 203 ? 156.426 105.150 113.933 1.00 66.38 203 ARG D C 1
ATOM 11237 O O . ARG E 5 203 ? 156.607 104.228 114.735 1.00 66.38 203 ARG D O 1
ATOM 11245 N N . ASP E 5 204 ? 155.288 105.842 113.890 1.00 66.85 204 ASP D N 1
ATOM 11246 C CA . ASP E 5 204 ? 154.135 105.521 114.722 1.00 66.85 204 ASP D CA 1
ATOM 11247 C C . ASP E 5 204 ? 152.932 105.077 113.898 1.00 66.85 204 ASP D C 1
ATOM 11248 O O . ASP E 5 204 ? 152.342 104.030 114.177 1.00 66.85 204 ASP D O 1
ATOM 11253 N N . TYR E 5 205 ? 152.555 105.858 112.884 1.00 63.46 205 TYR D N 1
ATOM 11254 C CA . TYR E 5 205 ? 151.431 105.548 112.004 1.00 63.46 205 TYR D CA 1
ATOM 11255 C C . TYR E 5 205 ? 151.900 105.629 110.554 1.00 63.46 205 TYR D C 1
ATOM 11256 O O . TYR E 5 205 ? 151.529 106.555 109.819 1.00 63.46 205 TYR D O 1
ATOM 11265 N N . PRO E 5 206 ? 152.721 104.672 110.109 1.00 66.40 206 PRO D N 1
ATOM 11266 C CA . PRO E 5 206 ? 153.284 104.756 108.754 1.00 66.40 206 PRO D CA 1
ATOM 11267 C C . PRO E 5 206 ? 152.288 104.427 107.652 1.00 66.40 206 PRO D C 1
ATOM 11268 O O . PRO E 5 206 ? 152.252 105.105 106.620 1.00 66.40 206 PRO D O 1
ATOM 11272 N N . ASP E 5 207 ? 151.477 103.392 107.855 1.00 69.65 207 ASP D N 1
ATOM 11273 C CA . ASP E 5 207 ? 150.614 102.856 106.811 1.00 69.65 207 ASP D CA 1
ATOM 11274 C C . ASP E 5 207 ? 149.226 103.483 106.793 1.00 69.65 207 ASP D C 1
ATOM 11275 O O . ASP E 5 207 ? 148.340 102.972 106.101 1.00 69.65 207 ASP D O 1
ATOM 11280 N N . THR E 5 208 ? 149.013 104.569 107.528 1.00 65.00 208 THR D N 1
ATOM 11281 C CA . THR E 5 208 ? 147.707 105.203 107.592 1.00 65.00 208 THR D CA 1
ATOM 11282 C C . THR E 5 208 ? 147.660 106.400 106.645 1.00 65.00 208 THR D C 1
ATOM 11283 O O . THR E 5 208 ? 148.602 106.668 105.893 1.00 65.00 208 THR D O 1
ATOM 11287 N N . GLN E 5 209 ? 146.554 107.135 106.675 1.00 64.69 209 GLN D N 1
ATOM 11288 C CA . GLN E 5 209 ? 146.414 108.378 105.935 1.00 64.69 209 GLN D CA 1
ATOM 11289 C C . GLN E 5 209 ? 146.993 109.525 106.757 1.00 64.69 209 GLN D C 1
ATOM 11290 O O . GLN E 5 209 ? 147.405 109.350 107.906 1.00 64.69 209 GLN D O 1
ATOM 11296 N N . ALA E 5 210 ? 147.032 110.710 106.145 1.00 63.83 210 ALA D N 1
ATOM 11297 C CA . ALA E 5 210 ? 147.652 111.903 106.721 1.00 63.83 210 ALA D CA 1
ATOM 11298 C C . ALA E 5 210 ? 149.132 111.694 107.026 1.00 63.83 210 ALA D C 1
ATOM 11299 O O . ALA E 5 210 ? 149.741 112.489 107.750 1.00 63.83 210 ALA D O 1
ATOM 11301 N N . THR E 5 211 ? 149.722 110.629 106.481 1.00 65.82 211 THR D N 1
ATOM 11302 C CA . THR E 5 211 ? 151.149 110.371 106.609 1.00 65.82 211 THR D CA 1
ATOM 11303 C C . THR E 5 211 ? 151.872 110.365 105.272 1.00 65.82 211 THR D C 1
ATOM 11304 O O . THR E 5 211 ? 152.990 110.884 105.200 1.00 65.82 211 THR D O 1
ATOM 11308 N N . ARG E 5 212 ? 151.274 109.823 104.211 1.00 66.04 212 ARG D N 1
ATOM 11309 C CA . ARG E 5 212 ? 151.810 109.934 102.862 1.00 66.04 212 ARG D CA 1
ATOM 11310 C C . ARG E 5 212 ? 151.533 111.301 102.249 1.00 66.04 212 ARG D C 1
ATOM 11311 O O . ARG E 5 212 ? 151.933 111.559 101.109 1.00 66.04 212 ARG D O 1
ATOM 11319 N N . ASP E 5 213 ? 150.853 112.179 102.987 1.00 67.47 213 ASP D N 1
ATOM 11320 C CA . ASP E 5 213 ? 150.638 113.557 102.569 1.00 67.47 213 ASP D CA 1
ATOM 11321 C C . ASP E 5 213 ? 151.492 114.561 103.325 1.00 67.47 213 ASP D C 1
ATOM 11322 O O . ASP E 5 213 ? 151.589 115.712 102.881 1.00 67.47 213 ASP D O 1
ATOM 11327 N N . ALA E 5 214 ? 152.104 114.176 104.444 1.00 62.94 214 ALA D N 1
ATOM 11328 C CA . ALA E 5 214 ? 153.041 115.032 105.155 1.00 62.94 214 ALA D CA 1
ATOM 11329 C C . ALA E 5 214 ? 154.461 114.922 104.619 1.00 62.94 214 ALA D C 1
ATOM 11330 O O . ALA E 5 214 ? 155.330 115.688 105.049 1.00 62.94 214 ALA D O 1
ATOM 11332 N N . LEU E 5 215 ? 154.718 113.988 103.704 1.00 60.47 215 LEU D N 1
ATOM 11333 C CA . LEU E 5 215 ? 156.019 113.877 103.057 1.00 60.47 215 LEU D CA 1
ATOM 11334 C C . LEU E 5 215 ? 156.306 115.108 102.197 1.00 60.47 215 LEU D C 1
ATOM 11335 O O . LEU E 5 215 ? 157.440 115.604 102.213 1.00 60.47 215 LEU D O 1
ATOM 11340 N N . PRO E 5 216 ? 155.341 115.639 101.440 1.00 62.30 216 PRO D N 1
ATOM 11341 C CA . PRO E 5 216 ? 155.540 116.949 100.807 1.00 62.30 216 PRO D CA 1
ATOM 11342 C C . PRO E 5 216 ? 155.634 118.112 101.782 1.00 62.30 216 PRO D C 1
ATOM 11343 O O . PRO E 5 216 ? 155.855 119.244 101.343 1.00 62.30 216 PRO D O 1
ATOM 11347 N N . LEU E 5 217 ? 155.472 117.868 103.084 1.00 60.58 217 LEU D N 1
ATOM 11348 C CA . LEU E 5 217 ? 155.652 118.893 104.098 1.00 60.58 217 LEU D CA 1
ATOM 11349 C C . LEU E 5 217 ? 156.996 118.800 104.805 1.00 60.58 217 LEU D C 1
ATOM 11350 O O . LEU E 5 217 ? 157.417 119.783 105.426 1.00 60.58 217 LEU D O 1
ATOM 11355 N N . MET E 5 218 ? 157.680 117.658 104.727 1.00 63.18 218 MET D N 1
ATOM 11356 C CA . MET E 5 218 ? 159.050 117.520 105.203 1.00 63.18 218 MET D CA 1
ATOM 11357 C C . MET E 5 218 ? 160.053 117.935 104.131 1.00 63.18 218 MET D C 1
ATOM 11358 O O . MET E 5 218 ? 161.191 118.296 104.449 1.00 63.18 218 MET D O 1
ATOM 11363 N N . GLU E 5 219 ? 159.633 117.933 102.865 1.00 65.45 219 GLU D N 1
ATOM 11364 C CA . GLU E 5 219 ? 160.459 118.396 101.764 1.00 65.45 219 GLU D CA 1
ATOM 11365 C C . GLU E 5 219 ? 160.530 119.912 101.661 1.00 65.45 219 GLU D C 1
ATOM 11366 O O . GLU E 5 219 ? 161.508 120.430 101.111 1.00 65.45 219 GLU D O 1
ATOM 11372 N N . ASN E 5 220 ? 159.534 120.634 102.175 1.00 63.71 220 ASN D N 1
ATOM 11373 C CA . ASN E 5 220 ? 159.538 122.089 102.184 1.00 63.71 220 ASN D CA 1
ATOM 11374 C C . ASN E 5 220 ? 160.373 122.647 103.334 1.00 63.71 220 ASN D C 1
ATOM 11375 O O . ASN E 5 220 ? 160.574 123.863 103.420 1.00 63.71 220 ASN D O 1
ATOM 11380 N N . ALA E 5 221 ? 160.878 121.778 104.206 1.00 63.41 221 ALA D N 1
ATOM 11381 C CA . ALA E 5 221 ? 161.751 122.177 105.303 1.00 63.41 221 ALA D CA 1
ATOM 11382 C C . ALA E 5 221 ? 163.195 121.773 105.063 1.00 63.41 221 ALA D C 1
ATOM 11383 O O . ALA E 5 221 ? 164.103 122.593 105.252 1.00 63.41 221 ALA D O 1
ATOM 11385 N N . TYR E 5 222 ? 163.436 120.525 104.649 1.00 64.93 222 TYR D N 1
ATOM 11386 C CA . TYR E 5 222 ? 164.786 120.096 104.305 1.00 64.93 222 TYR D CA 1
ATOM 11387 C C . TYR E 5 222 ? 165.378 120.928 103.177 1.00 64.93 222 TYR D C 1
ATOM 11388 O O . TYR E 5 222 ? 166.600 121.102 103.120 1.00 64.93 222 TYR D O 1
ATOM 11397 N N . ARG E 5 223 ? 164.540 121.445 102.280 1.00 67.67 223 ARG D N 1
ATOM 11398 C CA . ARG E 5 223 ? 164.987 122.341 101.222 1.00 67.67 223 ARG D CA 1
ATOM 11399 C C . ARG E 5 223 ? 165.105 123.785 101.682 1.00 67.67 223 ARG D C 1
ATOM 11400 O O . ARG E 5 223 ? 165.752 124.589 101.003 1.00 67.67 223 ARG D O 1
ATOM 11408 N N . GLN E 5 224 ? 164.497 124.131 102.816 1.00 65.11 224 GLN D N 1
ATOM 11409 C CA . GLN E 5 224 ? 164.538 125.485 103.352 1.00 65.11 224 GLN D CA 1
ATOM 11410 C C . GLN E 5 224 ? 165.742 125.731 104.253 1.00 65.11 224 GLN D C 1
ATOM 11411 O O . GLN E 5 224 ? 165.904 126.849 104.754 1.00 65.11 224 GLN D O 1
ATOM 11417 N N . MET E 5 225 ? 166.586 124.721 104.471 1.00 65.61 225 MET D N 1
ATOM 11418 C CA . MET E 5 225 ? 167.758 124.854 105.327 1.00 65.61 225 MET D CA 1
ATOM 11419 C C . MET E 5 225 ? 169.030 124.453 104.589 1.00 65.61 225 MET D C 1
ATOM 11420 O O . MET E 5 225 ? 170.001 124.008 105.209 1.00 65.61 225 MET D O 1
ATOM 11425 N N . GLN E 5 226 ? 169.033 124.607 103.265 1.00 70.90 226 GLN D N 1
ATOM 11426 C CA . GLN E 5 226 ? 170.205 124.359 102.423 1.00 70.90 226 GLN D CA 1
ATOM 11427 C C . GLN E 5 226 ? 170.727 122.934 102.596 1.00 70.90 226 GLN D C 1
ATOM 11428 O O . GLN E 5 226 ? 171.917 122.695 102.813 1.00 70.90 226 GLN D O 1
ATOM 11434 N N . MET E 5 227 ? 169.810 121.974 102.497 1.00 68.95 227 MET D N 1
ATOM 11435 C CA . MET E 5 227 ? 170.141 120.549 102.505 1.00 68.95 227 MET D CA 1
ATOM 11436 C C . MET E 5 227 ? 169.658 119.851 101.240 1.00 68.95 227 MET D C 1
ATOM 11437 O O . MET E 5 227 ? 169.033 118.789 101.305 1.00 68.95 227 MET D O 1
ATOM 11442 N N . ASN E 5 228 ? 169.932 120.442 100.076 1.00 73.82 228 ASN D N 1
ATOM 11443 C CA . ASN E 5 228 ? 169.505 119.895 98.792 1.00 73.82 228 ASN D CA 1
ATOM 11444 C C . ASN E 5 228 ? 170.090 118.510 98.545 1.00 73.82 228 ASN D C 1
ATOM 11445 O O . ASN E 5 228 ? 169.580 117.754 97.712 1.00 73.82 228 ASN D O 1
ATOM 11450 N N . ALA E 5 229 ? 171.158 118.166 99.263 1.00 71.72 229 ALA D N 1
ATOM 11451 C CA . ALA E 5 229 ? 171.768 116.848 99.174 1.00 71.72 229 ALA D CA 1
ATOM 11452 C C . ALA E 5 229 ? 171.106 115.830 100.090 1.00 71.72 229 ALA D C 1
ATOM 11453 O O . ALA E 5 229 ? 171.548 114.678 100.136 1.00 71.72 229 ALA D O 1
ATOM 11455 N N . GLN E 5 230 ? 170.058 116.223 100.820 1.00 68.77 230 GLN D N 1
ATOM 11456 C CA . GLN E 5 230 ? 169.362 115.297 101.703 1.00 68.77 230 GLN D CA 1
ATOM 11457 C C . GLN E 5 230 ? 167.862 115.267 101.430 1.00 68.77 230 GLN D C 1
ATOM 11458 O O . GLN E 5 230 ? 167.189 114.319 101.857 1.00 68.77 230 GLN D O 1
ATOM 11464 N N . ALA E 5 231 ? 167.323 116.245 100.699 1.00 70.76 231 ALA D N 1
ATOM 11465 C CA . ALA E 5 231 ? 165.913 116.253 100.336 1.00 70.76 231 ALA D CA 1
ATOM 11466 C C . ALA E 5 231 ? 165.617 115.435 99.088 1.00 70.76 231 ALA D C 1
ATOM 11467 O O . ALA E 5 231 ? 164.449 115.114 98.839 1.00 70.76 231 ALA D O 1
ATOM 11469 N N . GLU E 5 232 ? 166.638 115.093 98.305 1.00 74.57 232 GLU D N 1
ATOM 11470 C CA . GLU E 5 232 ? 166.469 114.188 97.177 1.00 74.57 232 GLU D CA 1
ATOM 11471 C C . GLU E 5 232 ? 166.059 112.788 97.616 1.00 74.57 232 GLU D C 1
ATOM 11472 O O . GLU E 5 232 ? 165.428 112.069 96.834 1.00 74.57 232 GLU D O 1
ATOM 11478 N N . LYS E 5 233 ? 166.386 112.395 98.847 1.00 71.82 233 LYS D N 1
ATOM 11479 C CA . LYS E 5 233 ? 165.924 111.125 99.393 1.00 71.82 233 LYS D CA 1
ATOM 11480 C C . LYS E 5 233 ? 164.445 111.153 99.747 1.00 71.82 233 LYS D C 1
ATOM 11481 O O . LYS E 5 233 ? 163.757 110.139 99.581 1.00 71.82 233 LYS D O 1
ATOM 11487 N N . VAL E 5 234 ? 163.942 112.288 100.232 1.00 68.35 234 VAL D N 1
ATOM 11488 C CA . VAL E 5 234 ? 162.507 112.435 100.448 1.00 68.35 234 VAL D CA 1
ATOM 11489 C C . VAL E 5 234 ? 161.776 112.490 99.114 1.00 68.35 234 VAL D C 1
ATOM 11490 O O . VAL E 5 234 ? 160.720 111.866 98.938 1.00 68.35 234 VAL D O 1
ATOM 11494 N N . ALA E 5 235 ? 162.331 113.235 98.155 1.00 71.15 235 ALA D N 1
ATOM 11495 C CA . ALA E 5 235 ? 161.815 113.204 96.793 1.00 71.15 235 ALA D CA 1
ATOM 11496 C C . ALA E 5 235 ? 162.441 112.035 96.044 1.00 71.15 235 ALA D C 1
ATOM 11497 O O . ALA E 5 235 ? 162.879 112.171 94.897 1.00 71.15 235 ALA D O 1
ATOM 11499 N N . LYS E 5 236 ? 162.475 110.883 96.706 1.00 70.71 236 LYS D N 1
ATOM 11500 C CA . LYS E 5 236 ? 162.681 109.593 96.070 1.00 70.71 236 LYS D CA 1
ATOM 11501 C C . LYS E 5 236 ? 161.707 108.572 96.631 1.00 70.71 236 LYS D C 1
ATOM 11502 O O . LYS E 5 236 ? 161.513 107.517 96.019 1.00 70.71 236 LYS D O 1
ATOM 11508 N N . ILE E 5 237 ? 161.089 108.861 97.771 1.00 70.83 237 ILE D N 1
ATOM 11509 C CA . ILE E 5 237 ? 159.928 108.138 98.258 1.00 70.83 237 ILE D CA 1
ATOM 11510 C C . ILE E 5 237 ? 158.641 108.810 97.802 1.00 70.83 237 ILE D C 1
ATOM 11511 O O . ILE E 5 237 ? 157.642 108.142 97.534 1.00 70.83 237 ILE D O 1
ATOM 11516 N N . ILE E 5 238 ? 158.656 110.143 97.688 1.00 70.97 238 ILE D N 1
ATOM 11517 C CA . ILE E 5 238 ? 157.474 110.857 97.208 1.00 70.97 238 ILE D CA 1
ATOM 11518 C C . ILE E 5 238 ? 157.159 110.467 95.769 1.00 70.97 238 ILE D C 1
ATOM 11519 O O . ILE E 5 238 ? 155.998 110.228 95.412 1.00 70.97 238 ILE D O 1
ATOM 11524 N N . ALA E 5 239 ? 158.186 110.382 94.925 1.00 72.53 239 ALA D N 1
ATOM 11525 C CA . ALA E 5 239 ? 157.996 110.097 93.508 1.00 72.53 239 ALA D CA 1
ATOM 11526 C C . ALA E 5 239 ? 158.012 108.609 93.181 1.00 72.53 239 ALA D C 1
ATOM 11527 O O . ALA E 5 239 ? 157.847 108.251 92.010 1.00 72.53 239 ALA D O 1
ATOM 11529 N N . ALA E 5 240 ? 158.205 107.736 94.170 1.00 71.66 240 ALA D N 1
ATOM 11530 C CA . ALA E 5 240 ? 158.244 106.299 93.909 1.00 71.66 240 ALA D CA 1
ATOM 11531 C C . ALA E 5 240 ? 157.379 105.464 94.840 1.00 71.66 240 ALA D C 1
ATOM 11532 O O . ALA E 5 240 ? 157.121 104.299 94.516 1.00 71.66 240 ALA D O 1
ATOM 11534 N N . ASN E 5 241 ? 156.920 105.992 95.973 1.00 77.55 241 ASN D N 1
ATOM 11535 C CA . ASN E 5 241 ? 156.084 105.249 96.908 1.00 77.55 241 ASN D CA 1
ATOM 11536 C C . ASN E 5 241 ? 154.689 105.854 97.027 1.00 77.55 241 ASN D C 1
ATOM 11537 O O . ASN E 5 241 ? 154.056 105.768 98.082 1.00 77.55 241 ASN D O 1
ATOM 11542 N N . SER E 5 242 ? 154.199 106.463 95.954 1.00 84.00 242 SER D N 1
ATOM 11543 C CA . SER E 5 242 ? 152.874 107.069 95.936 1.00 84.00 242 SER D CA 1
ATOM 11544 C C . SER E 5 242 ? 152.405 107.135 94.487 1.00 84.00 242 SER D C 1
ATOM 11545 O O . SER E 5 242 ? 153.010 106.531 93.594 1.00 84.00 242 SER D O 1
ATOM 11548 N N . SER E 5 243 ? 151.323 107.868 94.252 1.00 88.21 243 SER D N 1
ATOM 11549 C CA . SER E 5 243 ? 150.782 108.017 92.907 1.00 88.21 243 SER D CA 1
ATOM 11550 C C . SER E 5 243 ? 151.389 109.229 92.208 1.00 88.21 243 SER D C 1
ATOM 11551 O O . SER E 5 243 ? 152.609 109.389 92.170 0.00 88.21 243 SER D O 1
ATOM 11554 N N . GLU F 6 24 ? 162.126 146.823 105.368 1.00 102.94 24 GLU E N 1
ATOM 11555 C CA . GLU F 6 24 ? 162.159 146.925 106.822 1.00 102.94 24 GLU E CA 1
ATOM 11556 C C . GLU F 6 24 ? 160.781 147.249 107.386 1.00 102.94 24 GLU E C 1
ATOM 11557 O O . GLU F 6 24 ? 160.603 148.257 108.070 1.00 102.94 24 GLU E O 1
ATOM 11563 N N . ARG F 6 25 ? 159.806 146.390 107.099 1.00 97.99 25 ARG E N 1
ATOM 11564 C CA . ARG F 6 25 ? 158.451 146.580 107.606 1.00 97.99 25 ARG E CA 1
ATOM 11565 C C . ARG F 6 25 ? 158.429 146.268 109.097 1.00 97.99 25 ARG E C 1
ATOM 11566 O O . ARG F 6 25 ? 158.353 145.102 109.496 1.00 97.99 25 ARG E O 1
ATOM 11574 N N . VAL F 6 26 ? 158.488 147.310 109.924 1.00 92.57 26 VAL E N 1
ATOM 11575 C CA . VAL F 6 26 ? 158.579 147.149 111.376 1.00 92.57 26 VAL E CA 1
ATOM 11576 C C . VAL F 6 26 ? 157.156 147.174 111.934 1.00 92.57 26 VAL E C 1
ATOM 11577 O O . VAL F 6 26 ? 156.607 148.218 112.289 1.00 92.57 26 VAL E O 1
ATOM 11581 N N . VAL F 6 27 ? 156.545 145.992 112.011 1.00 82.19 27 VAL E N 1
ATOM 11582 C CA . VAL F 6 27 ? 155.237 145.854 112.643 1.00 82.19 27 VAL E CA 1
ATOM 11583 C C . VAL F 6 27 ? 155.333 144.861 113.796 1.00 82.19 27 VAL E C 1
ATOM 11584 O O . VAL F 6 27 ? 155.142 145.234 114.958 1.00 82.19 27 VAL E O 1
ATOM 11588 N N . TYR F 6 28 ? 155.651 143.600 113.494 1.00 81.27 28 TYR E N 1
ATOM 11589 C CA . TYR F 6 28 ? 155.849 142.587 114.525 1.00 81.27 28 TYR E CA 1
ATOM 11590 C C . TYR F 6 28 ? 156.505 141.341 113.944 1.00 81.27 28 TYR E C 1
ATOM 11591 O O . TYR F 6 28 ? 156.022 140.781 112.955 1.00 81.27 28 TYR E O 1
ATOM 11600 N N . ARG F 6 29 ? 157.602 140.901 114.553 1.00 81.68 29 ARG E N 1
ATOM 11601 C CA . ARG F 6 29 ? 158.291 139.681 114.134 1.00 81.68 29 ARG E CA 1
ATOM 11602 C C . ARG F 6 29 ? 159.025 139.123 115.343 1.00 81.68 29 ARG E C 1
ATOM 11603 O O . ARG F 6 29 ? 160.117 139.595 115.694 1.00 81.68 29 ARG E O 1
ATOM 11611 N N . PRO F 6 30 ? 158.456 138.123 116.014 1.00 75.60 30 PRO E N 1
ATOM 11612 C CA . PRO F 6 30 ? 159.109 137.566 117.202 1.00 75.60 30 PRO E CA 1
ATOM 11613 C C . PRO F 6 30 ? 160.395 136.834 116.847 1.00 75.60 30 PRO E C 1
ATOM 11614 O O . PRO F 6 30 ? 160.622 136.428 115.706 1.00 75.60 30 PRO E O 1
ATOM 11618 N N . ASP F 6 31 ? 161.245 136.669 117.857 1.00 73.38 31 ASP E N 1
ATOM 11619 C CA . ASP F 6 31 ? 162.524 135.995 117.693 1.00 73.38 31 ASP E CA 1
ATOM 11620 C C . ASP F 6 31 ? 162.309 134.503 117.476 1.00 73.38 31 ASP E C 1
ATOM 11621 O O . ASP F 6 31 ? 161.642 133.835 118.272 1.00 73.38 31 ASP E O 1
ATOM 11626 N N . ILE F 6 32 ? 162.871 133.988 116.387 1.00 68.50 32 ILE E N 1
ATOM 11627 C CA . ILE F 6 32 ? 162.735 132.585 116.014 1.00 68.50 32 ILE E CA 1
ATOM 11628 C C . ILE F 6 32 ? 164.114 131.941 116.049 1.00 68.50 32 ILE E C 1
ATOM 11629 O O . ILE F 6 32 ? 164.982 132.269 115.233 1.00 68.50 32 ILE E O 1
ATOM 11634 N N . ASN F 6 33 ? 164.318 131.028 116.994 1.00 64.18 33 ASN E N 1
ATOM 11635 C CA . ASN F 6 33 ? 165.549 130.259 117.101 1.00 64.18 33 ASN E CA 1
ATOM 11636 C C . ASN F 6 33 ? 165.226 128.776 117.002 1.00 64.18 33 ASN E C 1
ATOM 11637 O O . ASN F 6 33 ? 164.217 128.316 117.544 1.00 64.18 33 ASN E O 1
ATOM 11642 N N . GLN F 6 34 ? 166.077 128.029 116.300 1.00 63.06 34 GLN E N 1
ATOM 11643 C CA . GLN F 6 34 ? 165.803 126.621 116.009 1.00 63.06 34 GLN E CA 1
ATOM 11644 C C . GLN F 6 34 ? 167.015 125.762 116.364 1.00 63.06 34 GLN E C 1
ATOM 11645 O O . GLN F 6 34 ? 167.826 125.434 115.493 1.00 63.06 34 GLN E O 1
ATOM 11651 N N . GLY F 6 35 ? 167.132 125.404 117.642 1.00 65.17 35 GLY E N 1
ATOM 11652 C CA . GLY F 6 35 ? 167.926 124.258 118.044 1.00 65.17 35 GLY E CA 1
ATOM 11653 C C . GLY F 6 35 ? 169.436 124.371 117.987 1.00 65.17 35 GLY E C 1
ATOM 11654 O O . GLY F 6 35 ? 169.991 125.104 117.164 1.00 65.17 35 GLY E O 1
ATOM 11655 N N . ASN F 6 36 ? 170.104 123.631 118.876 1.00 64.30 36 ASN E N 1
ATOM 11656 C CA . ASN F 6 36 ? 171.544 123.377 118.817 1.00 64.30 36 ASN E CA 1
ATOM 11657 C C . ASN F 6 36 ? 172.345 124.682 118.834 1.00 64.30 36 ASN E C 1
ATOM 11658 O O . ASN F 6 36 ? 173.031 125.044 117.876 1.00 64.30 36 ASN E O 1
ATOM 11663 N N . TYR F 6 37 ? 172.234 125.384 119.957 1.00 65.89 37 TYR E N 1
ATOM 11664 C CA . TYR F 6 37 ? 173.045 126.575 120.171 1.00 65.89 37 TYR E CA 1
ATOM 11665 C C . TYR F 6 37 ? 174.519 126.199 120.208 1.00 65.89 37 TYR E C 1
ATOM 11666 O O . TYR F 6 37 ? 174.978 125.534 121.142 1.00 65.89 37 TYR E O 1
ATOM 11675 N N . LEU F 6 38 ? 175.257 126.623 119.189 1.00 66.93 38 LEU E N 1
ATOM 11676 C CA . LEU F 6 38 ? 176.683 126.354 119.084 1.00 66.93 38 LEU E CA 1
ATOM 11677 C C . LEU F 6 38 ? 177.477 127.604 119.437 1.00 66.93 38 LEU E C 1
ATOM 11678 O O . LEU F 6 38 ? 176.969 128.728 119.407 1.00 66.93 38 LEU E O 1
ATOM 11683 N N . THR F 6 39 ? 178.746 127.392 119.778 1.00 75.09 39 THR E N 1
ATOM 11684 C CA . THR F 6 39 ? 179.651 128.473 120.142 1.00 75.09 39 THR E CA 1
ATOM 11685 C C . THR F 6 39 ? 180.906 128.347 119.286 1.00 75.09 39 THR E C 1
ATOM 11686 O O . THR F 6 39 ? 180.970 127.538 118.355 1.00 75.09 39 THR E O 1
ATOM 11690 N N . ALA F 6 40 ? 181.914 129.157 119.605 1.00 79.72 40 ALA E N 1
ATOM 11691 C CA . ALA F 6 40 ? 183.193 129.120 118.913 1.00 79.72 40 ALA E CA 1
ATOM 11692 C C . ALA F 6 40 ? 184.267 128.382 119.699 1.00 79.72 40 ALA E C 1
ATOM 11693 O O . ALA F 6 40 ? 185.416 128.322 119.248 1.00 79.72 40 ALA E O 1
ATOM 11695 N N . ASN F 6 41 ? 183.925 127.819 120.860 1.00 84.82 41 ASN E N 1
ATOM 11696 C CA . ASN F 6 41 ? 184.869 127.068 121.679 1.00 84.82 41 ASN E CA 1
ATOM 11697 C C . ASN F 6 41 ? 184.422 125.620 121.862 1.00 84.82 41 ASN E C 1
ATOM 11698 O O . ASN F 6 41 ? 185.091 124.845 122.552 1.00 84.82 41 ASN E O 1
ATOM 11703 N N . ASP F 6 42 ? 183.311 125.233 121.238 1.00 80.61 42 ASP E N 1
ATOM 11704 C CA . ASP F 6 42 ? 182.784 123.878 121.336 1.00 80.61 42 ASP E CA 1
ATOM 11705 C C . ASP F 6 42 ? 183.011 123.073 120.068 1.00 80.61 42 ASP E C 1
ATOM 11706 O O . ASP F 6 42 ? 183.321 121.878 120.143 1.00 80.61 42 ASP E O 1
ATOM 11711 N N . VAL F 6 43 ? 182.863 123.697 118.896 1.00 77.01 43 VAL E N 1
ATOM 11712 C CA . VAL F 6 43 ? 183.084 123.000 117.636 1.00 77.01 43 VAL E CA 1
ATOM 11713 C C . VAL F 6 43 ? 184.561 122.695 117.422 1.00 77.01 43 VAL E C 1
ATOM 11714 O O . VAL F 6 43 ? 184.902 121.706 116.763 1.00 77.01 43 VAL E O 1
ATOM 11718 N N . SER F 6 44 ? 185.452 123.506 117.992 1.00 78.00 44 SER E N 1
ATOM 11719 C CA . SER F 6 44 ? 186.885 123.392 117.759 1.00 78.00 44 SER E CA 1
ATOM 11720 C C . SER F 6 44 ? 187.534 122.262 118.554 1.00 78.00 44 SER E C 1
ATOM 11721 O O . SER F 6 44 ? 188.766 122.156 118.564 1.00 78.00 44 SER E O 1
ATOM 11724 N N . LYS F 6 45 ? 186.742 121.419 119.217 1.00 79.15 45 LYS E N 1
ATOM 11725 C CA . LYS F 6 45 ? 187.284 120.262 119.918 1.00 79.15 45 LYS E CA 1
ATOM 11726 C C . LYS F 6 45 ? 187.082 118.955 119.166 1.00 79.15 45 LYS E C 1
ATOM 11727 O O . LYS F 6 45 ? 187.700 117.949 119.530 1.00 79.15 45 LYS E O 1
ATOM 11733 N N . ILE F 6 46 ? 186.242 118.944 118.138 1.00 77.34 46 ILE E N 1
ATOM 11734 C CA . ILE F 6 46 ? 185.955 117.720 117.400 1.00 77.34 46 ILE E CA 1
ATOM 11735 C C . ILE F 6 46 ? 187.100 117.423 116.444 1.00 77.34 46 ILE E C 1
ATOM 11736 O O . ILE F 6 46 ? 187.532 118.289 115.673 1.00 77.34 46 ILE E O 1
ATOM 11741 N N . ARG F 6 47 ? 187.597 116.189 116.496 1.00 82.20 47 ARG E N 1
ATOM 11742 C CA . ARG F 6 47 ? 188.637 115.737 115.581 1.00 82.20 47 ARG E CA 1
ATOM 11743 C C . ARG F 6 47 ? 188.180 114.470 114.871 1.00 82.20 47 ARG E C 1
ATOM 11744 O O . ARG F 6 47 ? 187.019 114.068 114.999 1.00 82.20 47 ARG E O 1
ATOM 11752 N N . VAL F 6 48 ? 189.078 113.833 114.122 1.00 80.20 48 VAL E N 1
ATOM 11753 C CA . VAL F 6 48 ? 188.690 112.669 113.335 1.00 80.20 48 VAL E CA 1
ATOM 11754 C C . VAL F 6 48 ? 188.677 111.427 114.218 1.00 80.20 48 VAL E C 1
ATOM 11755 O O . VAL F 6 48 ? 189.601 111.189 115.008 1.00 80.20 48 VAL E O 1
ATOM 11759 N N . GLY F 6 49 ? 187.598 110.654 114.118 1.00 79.50 49 GLY E N 1
ATOM 11760 C CA . GLY F 6 49 ? 187.502 109.338 114.720 1.00 79.50 49 GLY E CA 1
ATOM 11761 C C . GLY F 6 49 ? 187.755 109.226 116.209 1.00 79.50 49 GLY E C 1
ATOM 11762 O O . GLY F 6 49 ? 188.681 108.523 116.625 1.00 79.50 49 GLY E O 1
ATOM 11763 N N . MET F 6 50 ? 186.953 109.905 117.028 1.00 79.16 50 MET E N 1
ATOM 11764 C CA . MET F 6 50 ? 187.036 109.679 118.466 1.00 79.16 50 MET E CA 1
ATOM 11765 C C . MET F 6 50 ? 186.000 108.651 118.913 1.00 79.16 50 MET E C 1
ATOM 11766 O O . MET F 6 50 ? 186.364 107.571 119.390 1.00 79.16 50 MET E O 1
ATOM 11771 N N . THR F 6 51 ? 184.718 108.969 118.739 1.00 77.32 51 THR E N 1
ATOM 11772 C CA . THR F 6 51 ? 183.582 108.098 119.026 1.00 77.32 51 THR E CA 1
ATOM 11773 C C . THR F 6 51 ? 182.314 108.875 118.710 1.00 77.32 51 THR E C 1
ATOM 11774 O O . THR F 6 51 ? 182.359 110.075 118.424 1.00 77.32 51 THR E O 1
ATOM 11778 N N . GLN F 6 52 ? 181.180 108.178 118.767 1.00 76.92 52 GLN E N 1
ATOM 11779 C CA . GLN F 6 52 ? 179.878 108.829 118.703 1.00 76.92 52 GLN E CA 1
ATOM 11780 C C . GLN F 6 52 ? 179.339 109.192 120.082 1.00 76.92 52 GLN E C 1
ATOM 11781 O O . GLN F 6 52 ? 178.152 109.517 120.207 1.00 76.92 52 GLN E O 1
ATOM 11787 N N . GLN F 6 53 ? 180.180 109.140 121.112 1.00 79.73 53 GLN E N 1
ATOM 11788 C CA . GLN F 6 53 ? 179.769 109.377 122.491 1.00 79.73 53 GLN E CA 1
ATOM 11789 C C . GLN F 6 53 ? 180.263 110.704 123.043 1.00 79.73 53 GLN E C 1
ATOM 11790 O O . GLN F 6 53 ? 179.482 111.439 123.650 1.00 79.73 53 GLN E O 1
ATOM 11796 N N . GLN F 6 54 ? 181.544 111.034 122.852 1.00 78.48 54 GLN E N 1
ATOM 11797 C CA . GLN F 6 54 ? 182.058 112.300 123.367 1.00 78.48 54 GLN E CA 1
ATOM 11798 C C . GLN F 6 54 ? 181.427 113.485 122.647 1.00 78.48 54 GLN E C 1
ATOM 11799 O O . GLN F 6 54 ? 181.293 114.569 123.226 1.00 78.48 54 GLN E O 1
ATOM 11805 N N . VAL F 6 55 ? 181.039 113.301 121.385 1.00 74.31 55 VAL E N 1
ATOM 11806 C CA . VAL F 6 55 ? 180.336 114.339 120.649 1.00 74.31 55 VAL E CA 1
ATOM 11807 C C . VAL F 6 55 ? 178.945 114.592 121.211 1.00 74.31 55 VAL E C 1
ATOM 11808 O O . VAL F 6 55 ? 178.397 115.684 121.031 1.00 74.31 55 VAL E O 1
ATOM 11812 N N . ALA F 6 56 ? 178.366 113.611 121.906 1.00 76.17 56 ALA E N 1
ATOM 11813 C CA . ALA F 6 56 ? 177.027 113.785 122.458 1.00 76.17 56 ALA E CA 1
ATOM 11814 C C . ALA F 6 56 ? 177.054 114.611 123.738 1.00 76.17 56 ALA E C 1
ATOM 11815 O O . ALA F 6 56 ? 176.055 115.249 124.090 1.00 76.17 56 ALA E O 1
ATOM 11817 N N . TYR F 6 57 ? 178.179 114.608 124.455 1.00 80.17 57 TYR E N 1
ATOM 11818 C CA . TYR F 6 57 ? 178.291 115.357 125.698 1.00 80.17 57 TYR E CA 1
ATOM 11819 C C . TYR F 6 57 ? 179.145 116.612 125.579 1.00 80.17 57 TYR E C 1
ATOM 11820 O O . TYR F 6 57 ? 179.120 117.443 126.495 1.00 80.17 57 TYR E O 1
ATOM 11829 N N . ALA F 6 58 ? 179.895 116.779 124.487 1.00 77.91 58 ALA E N 1
ATOM 11830 C CA . ALA F 6 58 ? 180.665 118.006 124.314 1.00 77.91 58 ALA E CA 1
ATOM 11831 C C . ALA F 6 58 ? 179.777 119.159 123.864 1.00 77.91 58 ALA E C 1
ATOM 11832 O O . ALA F 6 58 ? 179.951 120.297 124.315 1.00 77.91 58 ALA E O 1
ATOM 11834 N N . LEU F 6 59 ? 178.819 118.886 122.975 1.00 73.15 59 LEU E N 1
ATOM 11835 C CA . LEU F 6 59 ? 177.916 119.909 122.470 1.00 73.15 59 LEU E CA 1
ATOM 11836 C C . LEU F 6 59 ? 176.449 119.643 122.768 1.00 73.15 59 LEU E C 1
ATOM 11837 O O . LEU F 6 59 ? 175.643 120.574 122.669 1.00 73.15 59 LEU E O 1
ATOM 11842 N N . GLY F 6 60 ? 176.081 118.422 123.124 1.00 72.25 60 GLY E N 1
ATOM 11843 C CA . GLY F 6 60 ? 174.702 118.068 123.390 1.00 72.25 60 GLY E CA 1
ATOM 11844 C C . GLY F 6 60 ? 174.173 117.055 122.388 1.00 72.25 60 GLY E C 1
ATOM 11845 O O . GLY F 6 60 ? 174.774 116.777 121.349 1.00 72.25 60 GLY E O 1
ATOM 11846 N N . THR F 6 61 ? 173.018 116.497 122.731 1.00 68.95 61 THR E N 1
ATOM 11847 C CA . THR F 6 61 ? 172.373 115.518 121.865 1.00 68.95 61 THR E CA 1
ATOM 11848 C C . THR F 6 61 ? 171.866 116.201 120.599 1.00 68.95 61 THR E C 1
ATOM 11849 O O . THR F 6 61 ? 171.315 117.304 120.677 1.00 68.95 61 THR E O 1
ATOM 11853 N N . PRO F 6 62 ? 172.038 115.590 119.428 1.00 63.04 62 PRO E N 1
ATOM 11854 C CA . PRO F 6 62 ? 171.567 116.222 118.191 1.00 63.04 62 PRO E CA 1
ATOM 11855 C C . PRO F 6 62 ? 170.049 116.325 118.159 1.00 63.04 62 PRO E C 1
ATOM 11856 O O . PRO F 6 62 ? 169.329 115.554 118.796 1.00 63.04 62 PRO E O 1
ATOM 11860 N N . LEU F 6 63 ? 169.566 117.307 117.398 1.00 61.32 63 LEU E N 1
ATOM 11861 C CA . LEU F 6 63 ? 168.136 117.559 117.285 1.00 61.32 63 LEU E CA 1
ATOM 11862 C C . LEU F 6 63 ? 167.484 116.841 116.113 1.00 61.32 63 LEU E C 1
ATOM 11863 O O . LEU F 6 63 ? 166.274 116.592 116.157 1.00 61.32 63 LEU E O 1
ATOM 11868 N N . MET F 6 64 ? 168.245 116.504 115.074 1.00 61.69 64 MET E N 1
ATOM 11869 C CA . MET F 6 64 ? 167.702 115.779 113.934 1.00 61.69 64 MET E CA 1
ATOM 11870 C C . MET F 6 64 ? 168.728 114.767 113.451 1.00 61.69 64 MET E C 1
ATOM 11871 O O . MET F 6 64 ? 169.882 115.120 113.193 1.00 61.69 64 MET E O 1
ATOM 11876 N N . SER F 6 65 ? 168.308 113.512 113.349 1.00 63.19 65 SER E N 1
ATOM 11877 C CA . SER F 6 65 ? 169.125 112.456 112.782 1.00 63.19 65 SER E CA 1
ATOM 11878 C C . SER F 6 65 ? 168.613 112.128 111.381 1.00 63.19 65 SER E C 1
ATOM 11879 O O . SER F 6 65 ? 167.647 112.722 110.893 1.00 63.19 65 SER E O 1
ATOM 11882 N N . ASP F 6 66 ? 169.264 111.174 110.719 1.00 67.74 66 ASP E N 1
ATOM 11883 C CA . ASP F 6 66 ? 168.837 110.737 109.394 1.00 67.74 66 ASP E CA 1
ATOM 11884 C C . ASP F 6 66 ? 168.381 109.287 109.469 1.00 67.74 66 ASP E C 1
ATOM 11885 O O . ASP F 6 66 ? 169.212 108.369 109.377 1.00 67.74 66 ASP E O 1
ATOM 11890 N N . PRO F 6 67 ? 167.083 109.024 109.640 1.00 66.95 67 PRO E N 1
ATOM 11891 C CA . PRO F 6 67 ? 166.631 107.629 109.759 1.00 66.95 67 PRO E CA 1
ATOM 11892 C C . PRO F 6 67 ? 166.740 106.841 108.466 1.00 66.95 67 PRO E C 1
ATOM 11893 O O . PRO F 6 67 ? 166.464 105.635 108.468 1.00 66.95 67 PRO E O 1
ATOM 11897 N N . PHE F 6 68 ? 167.128 107.479 107.361 1.00 69.00 68 PHE E N 1
ATOM 11898 C CA . PHE F 6 68 ? 167.180 106.818 106.057 1.00 69.00 68 PHE E CA 1
ATOM 11899 C C . PHE F 6 68 ? 168.462 105.992 105.910 1.00 69.00 68 PHE E C 1
ATOM 11900 O O . PHE F 6 68 ? 169.242 106.146 104.971 1.00 69.00 68 PHE E O 1
ATOM 11908 N N . GLY F 6 69 ? 168.664 105.093 106.872 1.00 72.39 69 GLY E N 1
ATOM 11909 C CA . GLY F 6 69 ? 169.752 104.136 106.823 1.00 72.39 69 GLY E CA 1
ATOM 11910 C C . GLY F 6 69 ? 171.148 104.726 106.836 1.00 72.39 69 GLY E C 1
ATOM 11911 O O . GLY F 6 69 ? 171.957 104.425 105.953 1.00 72.39 69 GLY E O 1
ATOM 11912 N N . THR F 6 70 ? 171.446 105.558 107.831 1.00 71.68 70 THR E N 1
ATOM 11913 C CA . THR F 6 70 ? 172.782 106.117 107.997 1.00 71.68 70 THR E CA 1
ATOM 11914 C C . THR F 6 70 ? 172.893 106.701 109.397 1.00 71.68 70 THR E C 1
ATOM 11915 O O . THR F 6 70 ? 171.887 107.019 110.038 1.00 71.68 70 THR E O 1
ATOM 11919 N N . ASN F 6 71 ? 174.135 106.839 109.862 1.00 71.07 71 ASN E N 1
ATOM 11920 C CA . ASN F 6 71 ? 174.404 107.366 111.194 1.00 71.07 71 ASN E CA 1
ATOM 11921 C C . ASN F 6 71 ? 174.709 108.857 111.191 1.00 71.07 71 ASN E C 1
ATOM 11922 O O . ASN F 6 71 ? 175.190 109.383 112.201 1.00 71.07 71 ASN E O 1
ATOM 11927 N N . THR F 6 72 ? 174.452 109.545 110.079 1.00 68.00 72 THR E N 1
ATOM 11928 C CA . THR F 6 72 ? 174.762 110.965 109.970 1.00 68.00 72 THR E CA 1
ATOM 11929 C C . THR F 6 72 ? 173.906 111.785 110.927 1.00 68.00 72 THR E C 1
ATOM 11930 O O . THR F 6 72 ? 172.681 111.652 110.958 1.00 68.00 72 THR E O 1
ATOM 11934 N N . TRP F 6 73 ? 174.565 112.634 111.711 1.00 65.53 73 TRP E N 1
ATOM 11935 C CA . TRP F 6 73 ? 173.898 113.557 112.618 1.00 65.53 73 TRP E CA 1
ATOM 11936 C C . TRP F 6 73 ? 173.995 114.976 112.074 1.00 65.53 73 TRP E C 1
ATOM 11937 O O . TRP F 6 73 ? 175.023 115.368 111.513 1.00 65.53 73 TRP E O 1
ATOM 11948 N N . PHE F 6 74 ? 172.919 115.741 112.241 1.00 60.46 74 PHE E N 1
ATOM 11949 C CA . PHE F 6 74 ? 172.841 117.118 111.770 1.00 60.46 74 PHE E CA 1
ATOM 11950 C C . PHE F 6 74 ? 172.834 118.058 112.968 1.00 60.46 74 PHE E C 1
ATOM 11951 O O . PHE F 6 74 ? 171.909 118.018 113.787 1.00 60.46 74 PHE E O 1
ATOM 11959 N N . TYR F 6 75 ? 173.862 118.896 113.067 1.00 59.14 75 TYR E N 1
ATOM 11960 C CA . TYR F 6 75 ? 173.946 119.931 114.096 1.00 59.14 75 TYR E CA 1
ATOM 11961 C C . TYR F 6 75 ? 173.704 121.273 113.413 1.00 59.14 75 TYR E C 1
ATOM 11962 O O . TYR F 6 75 ? 174.629 121.880 112.866 1.00 59.14 75 TYR E O 1
ATOM 11971 N N . VAL F 6 76 ? 172.457 121.736 113.446 1.00 59.36 76 VAL E N 1
ATOM 11972 C CA . VAL F 6 76 ? 172.043 122.957 112.764 1.00 59.36 76 VAL E CA 1
ATOM 11973 C C . VAL F 6 76 ? 171.766 124.028 113.809 1.00 59.36 76 VAL E C 1
ATOM 11974 O O . VAL F 6 76 ? 170.973 123.813 114.734 1.00 59.36 76 VAL E O 1
ATOM 11978 N N . PHE F 6 77 ? 172.416 125.179 113.659 1.00 60.21 77 PHE E N 1
ATOM 11979 C CA . PHE F 6 77 ? 172.234 126.324 114.544 1.00 60.21 77 PHE E CA 1
ATOM 11980 C C . PHE F 6 77 ? 171.644 127.460 113.718 1.00 60.21 77 PHE E C 1
ATOM 11981 O O . PHE F 6 77 ? 172.372 128.158 113.004 1.00 60.21 77 PHE E O 1
ATOM 11989 N N . ARG F 6 78 ? 170.329 127.645 113.818 1.00 59.46 78 ARG E N 1
ATOM 11990 C CA . ARG F 6 78 ? 169.615 128.621 113.002 1.00 59.46 78 ARG E CA 1
ATOM 11991 C C . ARG F 6 78 ? 168.788 129.517 113.909 1.00 59.46 78 ARG E C 1
ATOM 11992 O O . ARG F 6 78 ? 168.073 129.023 114.787 1.00 59.46 78 ARG E O 1
ATOM 12000 N N . GLN F 6 79 ? 168.888 130.828 113.699 1.00 64.90 79 GLN E N 1
ATOM 12001 C CA . GLN F 6 79 ? 168.114 131.805 114.448 1.00 64.90 79 GLN E CA 1
ATOM 12002 C C . GLN F 6 79 ? 167.642 132.906 113.511 1.00 64.90 79 GLN E C 1
ATOM 12003 O O . GLN F 6 79 ? 168.291 133.212 112.507 1.00 64.90 79 GLN E O 1
ATOM 12009 N N . GLN F 6 80 ? 166.497 133.501 113.851 1.00 71.08 80 GLN E N 1
ATOM 12010 C CA . GLN F 6 80 ? 165.911 134.611 113.102 1.00 71.08 80 GLN E CA 1
ATOM 12011 C C . GLN F 6 80 ? 165.758 135.786 114.061 1.00 71.08 80 GLN E C 1
ATOM 12012 O O . GLN F 6 80 ? 164.657 136.049 114.570 1.00 71.08 80 GLN E O 1
ATOM 12018 N N . PRO F 6 81 ? 166.841 136.517 114.333 1.00 75.33 81 PRO E N 1
ATOM 12019 C CA . PRO F 6 81 ? 166.803 137.576 115.351 1.00 75.33 81 PRO E CA 1
ATOM 12020 C C . PRO F 6 81 ? 166.134 138.837 114.829 1.00 75.33 81 PRO E C 1
ATOM 12021 O O . PRO F 6 81 ? 166.637 139.497 113.913 1.00 75.33 81 PRO E O 1
ATOM 12025 N N . GLY F 6 82 ? 164.990 139.179 115.415 1.00 81.67 82 GLY E N 1
ATOM 12026 C CA . GLY F 6 82 ? 164.298 140.416 115.108 1.00 81.67 82 GLY E CA 1
ATOM 12027 C C . GLY F 6 82 ? 163.841 140.556 113.671 1.00 81.67 82 GLY E C 1
ATOM 12028 O O . GLY F 6 82 ? 163.131 139.692 113.148 1.00 81.67 82 GLY E O 1
ATOM 12029 N N . HIS F 6 83 ? 164.241 141.647 113.024 1.00 86.80 83 HIS E N 1
ATOM 12030 C CA . HIS F 6 83 ? 163.821 141.964 111.668 1.00 86.80 83 HIS E CA 1
ATOM 12031 C C . HIS F 6 83 ? 165.019 141.950 110.727 1.00 86.80 83 HIS E C 1
ATOM 12032 O O . HIS F 6 83 ? 166.082 142.490 111.052 1.00 86.80 83 HIS E O 1
ATOM 12039 N N . GLU F 6 84 ? 164.833 141.335 109.560 1.00 91.36 84 GLU E N 1
ATOM 12040 C CA . GLU F 6 84 ? 165.836 141.291 108.494 1.00 91.36 84 GLU E CA 1
ATOM 12041 C C . GLU F 6 84 ? 167.150 140.684 108.998 1.00 91.36 84 GLU E C 1
ATOM 12042 O O . GLU F 6 84 ? 168.193 141.334 109.072 1.00 91.36 84 GLU E O 1
ATOM 12048 N N . GLY F 6 85 ? 167.062 139.406 109.358 1.00 80.86 85 GLY E N 1
ATOM 12049 C CA . GLY F 6 85 ? 168.249 138.654 109.712 1.00 80.86 85 GLY E CA 1
ATOM 12050 C C . GLY F 6 85 ? 168.009 137.166 109.856 1.00 80.86 85 GLY E C 1
ATOM 12051 O O . GLY F 6 85 ? 167.119 136.738 110.597 1.00 80.86 85 GLY E O 1
ATOM 12052 N N . VAL F 6 86 ? 168.808 136.365 109.149 1.00 72.59 86 VAL E N 1
ATOM 12053 C CA . VAL F 6 86 ? 168.758 134.909 109.240 1.00 72.59 86 VAL E CA 1
ATOM 12054 C C . VAL F 6 86 ? 170.184 134.378 109.210 1.00 72.59 86 VAL E C 1
ATOM 12055 O O . VAL F 6 86 ? 170.891 134.526 108.207 1.00 72.59 86 VAL E O 1
ATOM 12059 N N . THR F 6 87 ? 170.617 133.758 110.303 1.00 69.92 87 THR E N 1
ATOM 12060 C CA . THR F 6 87 ? 171.937 133.153 110.393 1.00 69.92 87 THR E CA 1
ATOM 12061 C C . THR F 6 87 ? 171.789 131.656 110.622 1.00 69.92 87 THR E C 1
ATOM 12062 O O . THR F 6 87 ? 170.933 131.220 111.399 1.00 69.92 87 THR E O 1
ATOM 12066 N N . GLN F 6 88 ? 172.625 130.872 109.945 1.00 65.95 88 GLN E N 1
ATOM 12067 C CA . GLN F 6 88 ? 172.563 129.422 110.036 1.00 65.95 88 GLN E CA 1
ATOM 12068 C C . GLN F 6 88 ? 173.970 128.845 110.009 1.00 65.95 88 GLN E C 1
ATOM 12069 O O . GLN F 6 88 ? 174.857 129.359 109.324 1.00 65.95 88 GLN E O 1
ATOM 12075 N N . GLN F 6 89 ? 174.162 127.767 110.767 1.00 65.78 89 GLN E N 1
ATOM 12076 C CA . GLN F 6 89 ? 175.430 127.048 110.805 1.00 65.78 89 GLN E CA 1
ATOM 12077 C C . GLN F 6 89 ? 175.131 125.560 110.751 1.00 65.78 89 GLN E C 1
ATOM 12078 O O . GLN F 6 89 ? 174.642 124.989 111.731 1.00 65.78 89 GLN E O 1
ATOM 12084 N N . THR F 6 90 ? 175.421 124.935 109.615 1.00 69.94 90 THR E N 1
ATOM 12085 C CA . THR F 6 90 ? 175.099 123.531 109.372 1.00 69.94 90 THR E CA 1
ATOM 12086 C C . THR F 6 90 ? 176.350 122.698 109.644 1.00 69.94 90 THR E C 1
ATOM 12087 O O . THR F 6 90 ? 177.161 122.455 108.749 1.00 69.94 90 THR E O 1
ATOM 12091 N N . LEU F 6 91 ? 176.501 122.265 110.894 1.00 65.84 91 LEU E N 1
ATOM 12092 C CA . LEU F 6 91 ? 177.581 121.362 111.275 1.00 65.84 91 LEU E CA 1
ATOM 12093 C C . LEU F 6 91 ? 177.125 119.931 111.016 1.00 65.84 91 LEU E C 1
ATOM 12094 O O . LEU F 6 91 ? 176.395 119.350 111.825 1.00 65.84 91 LEU E O 1
ATOM 12099 N N . THR F 6 92 ? 177.550 119.361 109.892 1.00 65.77 92 THR E N 1
ATOM 12100 C CA . THR F 6 92 ? 177.133 118.027 109.480 1.00 65.77 92 THR E CA 1
ATOM 12101 C C . THR F 6 92 ? 178.316 117.068 109.572 1.00 65.77 92 THR E C 1
ATOM 12102 O O . THR F 6 92 ? 179.348 117.273 108.924 1.00 65.77 92 THR E O 1
ATOM 12106 N N . LEU F 6 93 ? 178.173 116.042 110.407 1.00 67.05 93 LEU E N 1
ATOM 12107 C CA . LEU F 6 93 ? 179.178 115.002 110.566 1.00 67.05 93 LEU E CA 1
ATOM 12108 C C . LEU F 6 93 ? 178.514 113.641 110.431 1.00 67.05 93 LEU E C 1
ATOM 12109 O O . LEU F 6 93 ? 177.334 113.482 110.757 1.00 67.05 93 LEU E O 1
ATOM 12114 N N . THR F 6 94 ? 179.267 112.664 109.932 1.00 71.26 94 THR E N 1
ATOM 12115 C CA . THR F 6 94 ? 178.768 111.306 109.727 1.00 71.26 94 THR E CA 1
ATOM 12116 C C . THR F 6 94 ? 179.753 110.328 110.368 1.00 71.26 94 THR E C 1
ATOM 12117 O O . THR F 6 94 ? 180.968 110.415 110.173 1.00 71.26 94 THR E O 1
ATOM 12121 N N . PHE F 6 95 ? 179.219 109.427 111.188 1.00 70.77 95 PHE E N 1
ATOM 12122 C CA . PHE F 6 95 ? 180.036 108.389 111.799 1.00 70.77 95 PHE E CA 1
ATOM 12123 C C . PHE F 6 95 ? 179.989 107.125 110.950 1.00 70.77 95 PHE E C 1
ATOM 12124 O O . PHE F 6 95 ? 178.961 106.814 110.341 1.00 70.77 95 PHE E O 1
ATOM 12132 N N . ASN F 6 96 ? 181.100 106.394 110.910 1.00 76.93 96 ASN E N 1
ATOM 12133 C CA . ASN F 6 96 ? 181.102 105.114 110.220 1.00 76.93 96 ASN E CA 1
ATOM 12134 C C . ASN F 6 96 ? 180.344 104.075 111.047 1.00 76.93 96 ASN E C 1
ATOM 12135 O O . ASN F 6 96 ? 179.837 104.355 112.137 1.00 76.93 96 ASN E O 1
ATOM 12140 N N . SER F 6 97 ? 180.261 102.861 110.509 1.00 81.88 97 SER E N 1
ATOM 12141 C CA . SER F 6 97 ? 179.646 101.767 111.245 1.00 81.88 97 SER E CA 1
ATOM 12142 C C . SER F 6 97 ? 180.417 101.495 112.529 1.00 81.88 97 SER E C 1
ATOM 12143 O O . SER F 6 97 ? 181.634 101.292 112.507 1.00 81.88 97 SER E O 1
ATOM 12146 N N . SER F 6 98 ? 179.695 101.499 113.652 1.00 81.41 98 SER E N 1
ATOM 12147 C CA . SER F 6 98 ? 180.250 101.200 114.973 1.00 81.41 98 SER E CA 1
ATOM 12148 C C . SER F 6 98 ? 181.373 102.178 115.341 1.00 81.41 98 SER E C 1
ATOM 12149 O O . SER F 6 98 ? 182.547 101.819 115.454 1.00 81.41 98 SER E O 1
ATOM 12152 N N . GLY F 6 99 ? 180.975 103.436 115.526 1.00 79.49 99 GLY E N 1
ATOM 12153 C CA . GLY F 6 99 ? 181.886 104.426 116.070 1.00 79.49 99 GLY E CA 1
ATOM 12154 C C . GLY F 6 99 ? 182.526 105.412 115.111 1.00 79.49 99 GLY E C 1
ATOM 12155 O O . GLY F 6 99 ? 181.912 106.420 114.750 1.00 79.49 99 GLY E O 1
ATOM 12156 N N . VAL F 6 100 ? 183.764 105.118 114.706 1.00 80.46 100 VAL E N 1
ATOM 12157 C CA . VAL F 6 100 ? 184.727 106.063 114.138 1.00 80.46 100 VAL E CA 1
ATOM 12158 C C . VAL F 6 100 ? 184.108 107.079 113.183 1.00 80.46 100 VAL E C 1
ATOM 12159 O O . VAL F 6 100 ? 183.382 106.719 112.250 1.00 80.46 100 VAL E O 1
ATOM 12163 N N . LEU F 6 101 ? 184.397 108.357 113.419 1.00 76.56 101 LEU E N 1
ATOM 12164 C CA . LEU F 6 101 ? 183.989 109.427 112.521 1.00 76.56 101 LEU E CA 1
ATOM 12165 C C . LEU F 6 101 ? 185.075 109.665 111.477 1.00 76.56 101 LEU E C 1
ATOM 12166 O O . LEU F 6 101 ? 186.271 109.607 111.773 1.00 76.56 101 LEU E O 1
ATOM 12171 N N . THR F 6 102 ? 184.650 109.933 110.242 1.00 77.85 102 THR E N 1
ATOM 12172 C CA . THR F 6 102 ? 185.607 110.045 109.146 1.00 77.85 102 THR E CA 1
ATOM 12173 C C . THR F 6 102 ? 185.398 111.287 108.284 1.00 77.85 102 THR E C 1
ATOM 12174 O O . THR F 6 102 ? 186.327 111.726 107.599 1.00 77.85 102 THR E O 1
ATOM 12178 N N . ASN F 6 103 ? 184.200 111.866 108.306 1.00 77.46 103 ASN E N 1
ATOM 12179 C CA . ASN F 6 103 ? 183.838 112.914 107.353 1.00 77.46 103 ASN E CA 1
ATOM 12180 C C . ASN F 6 103 ? 183.241 114.121 108.073 1.00 77.46 103 ASN E C 1
ATOM 12181 O O . ASN F 6 103 ? 182.156 114.601 107.740 1.00 77.46 103 ASN E O 1
ATOM 12186 N N . ILE F 6 104 ? 183.945 114.614 109.094 1.00 72.65 104 ILE E N 1
ATOM 12187 C CA . ILE F 6 104 ? 183.517 115.830 109.777 1.00 72.65 104 ILE E CA 1
ATOM 12188 C C . ILE F 6 104 ? 183.514 116.990 108.792 1.00 72.65 104 ILE E C 1
ATOM 12189 O O . ILE F 6 104 ? 184.481 117.200 108.052 1.00 72.65 104 ILE E O 1
ATOM 12194 N N . ASP F 6 105 ? 182.415 117.744 108.772 1.00 73.12 105 ASP E N 1
ATOM 12195 C CA . ASP F 6 105 ? 182.235 118.856 107.846 1.00 73.12 105 ASP E CA 1
ATOM 12196 C C . ASP F 6 105 ? 181.544 119.989 108.591 1.00 73.12 105 ASP E C 1
ATOM 12197 O O . ASP F 6 105 ? 180.556 119.760 109.296 1.00 73.12 105 ASP E O 1
ATOM 12202 N N . ASN F 6 106 ? 182.063 121.204 108.435 1.00 71.78 106 ASN E N 1
ATOM 12203 C CA . ASN F 6 106 ? 181.520 122.389 109.087 1.00 71.78 106 ASN E CA 1
ATOM 12204 C C . ASN F 6 106 ? 181.136 123.417 108.032 1.00 71.78 106 ASN E C 1
ATOM 12205 O O . ASN F 6 106 ? 181.873 123.624 107.063 1.00 71.78 106 ASN E O 1
ATOM 12210 N N . LYS F 6 107 ? 179.985 124.057 108.224 1.00 72.61 107 LYS E N 1
ATOM 12211 C CA . LYS F 6 107 ? 179.502 125.108 107.329 1.00 72.61 107 LYS E CA 1
ATOM 12212 C C . LYS F 6 107 ? 179.044 126.291 108.171 1.00 72.61 107 LYS E C 1
ATOM 12213 O O . LYS F 6 107 ? 177.892 126.315 108.639 1.00 72.61 107 LYS E O 1
ATOM 12219 N N . PRO F 6 108 ? 179.904 127.286 108.387 1.00 71.57 108 PRO E N 1
ATOM 12220 C CA . PRO F 6 108 ? 179.545 128.426 109.238 1.00 71.57 108 PRO E CA 1
ATOM 12221 C C . PRO F 6 108 ? 178.906 129.600 108.513 1.00 71.57 108 PRO E C 1
ATOM 12222 O O . PRO F 6 108 ? 178.752 130.663 109.125 1.00 71.57 108 PRO E O 1
ATOM 12226 N N . ALA F 6 109 ? 178.532 129.450 107.244 1.00 73.23 109 ALA E N 1
ATOM 12227 C CA . ALA F 6 109 ? 177.955 130.545 106.477 1.00 73.23 109 ALA E CA 1
ATOM 12228 C C . ALA F 6 109 ? 176.695 130.066 105.776 1.00 73.23 109 ALA E C 1
ATOM 12229 O O . ALA F 6 109 ? 176.686 128.986 105.178 1.00 73.23 109 ALA E O 1
ATOM 12231 N N . LEU F 6 110 ? 175.637 130.870 105.853 1.00 69.14 110 LEU E N 1
ATOM 12232 C CA . LEU F 6 110 ? 174.372 130.556 105.193 1.00 69.14 110 LEU E CA 1
ATOM 12233 C C . LEU F 6 110 ? 174.503 130.879 103.710 1.00 69.14 110 LEU E C 1
ATOM 12234 O O . LEU F 6 110 ? 174.490 132.046 103.311 0.00 69.14 110 LEU E O 1
ATOM 12239 N N . SER F 6 111 ? 174.634 129.842 102.887 1.00 73.22 111 SER E N 1
ATOM 12240 C CA . SER F 6 111 ? 174.789 130.035 101.451 1.00 73.22 111 SER E CA 1
ATOM 12241 C C . SER F 6 111 ? 173.503 130.580 100.845 1.00 73.22 111 SER E C 1
ATOM 12242 O O . SER F 6 111 ? 172.438 129.967 100.968 1.00 73.22 111 SER E O 1
ATOM 12245 N N . GLY F 6 112 ? 173.604 131.732 100.190 1.00 76.69 112 GLY E N 1
ATOM 12246 C CA . GLY F 6 112 ? 172.454 132.358 99.564 1.00 76.69 112 GLY E CA 1
ATOM 12247 C C . GLY F 6 112 ? 172.540 132.391 98.051 1.00 76.69 112 GLY E C 1
ATOM 12248 O O . GLY F 6 112 ? 172.787 131.369 97.411 1.00 76.69 112 GLY E O 1
#

InterPro domains:
  IPR000184 Bacterial surface antigen (D15) [PF01103] (448-810)
  IPR010827 POTRA domain, BamA/TamA-like [PF07244] (92-172)
  IPR010827 POTRA domain, BamA/TamA-like [PF07244] (176-263)
  IPR010827 POTRA domain, BamA/TamA-like [PF07244] (266-344)
  IPR010827 POTRA domain, BamA/TamA-like [PF07244] (348-421)
  IPR023707 Outer membrane protein assembly factor BamA [MF_01430] (2-810)
  IPR023707 Outer membrane protein assembly factor BamA [PIRSF006076] (2-810)
  IPR023707 Outer membrane protein assembly factor BamA [TIGR03303] (24-810)
  IPR034746 POTRA domain [PS51779] (24-91)
  IPR034746 POTRA domain [PS51779] (92-172)
  IPR034746 POTRA domain [PS51779] (175-263)
  IPR034746 POTRA domain [PS51779] (266-344)
  IPR034746 POTRA domain [PS51779] (347-421)
  IPR039910 Surface antigen D15-like [PTHR12815] (247-807)

Foldseek 3Di:
DQDWDQDFQCCWSGFGWIFGQDDQQWTWIWTWTFHDPDDPHTDGDTGTDTGDPD/DFAADEDEPDCQDDDPVRLVVLQPDDHGDDDDVVSVVVSLVSVVVVQAAAQWDWDDDDRHTDIYGDDDLLQLQEDEDDDDPDDPVVVVVVCVVPPNHGDSSHDPVCPVVVLVVVQVVVVQQFFPPSDKDWDWDGDPSNHTNIYMYDDTDDGAFEADAAEPADPPDDRQLLLLPAAQDHDDDLQADDHGRGDHPVRVVVSVVVSCLVLQQQQLPDWDWPDKDKDADPVGHYIYIYTHIHRPDGAAEAEQDEDEDDPPCVVVLCVLRDDDGPHGGGSVVVVVSQVVVLVVVLVVQFAGKDKDKDWQQDPPHRYIYIYMYIDTHDHQAAQAEEEDADDQADPVQLVLQFDDDHPHTHYNVRVVVSVVSVVVLPFWDDKAKDWACDPDDPRYIYMYIHIHGDQAWDWDWDWDDPPVFAIWTKIKIFSQQPGNNGWGFMWIFTRGPQWTWMKGKRKAQAVVHDGKIKIKMWIWTQRQAADLKGKTKTWMWMKMWAADDPQKIKMKTKIKMKMKIFLYACWLQQVQQQVQLPHDDDLADGRDIDMWIFIKIKIKMWGDPQVDQQDGAADKIKMKMKIAGPDDISFTWMKMKIKMWGKAAPDPDSAKIKIKMKIWIQIFGDDRGTDDLVPADFDDDPPAAAFFDGRFFADFIKHAQRAPSPPDPVPSNEQSHVPHDRGISRGAPHRFARTWIWMKMKIWHFDPDDRSSNRPFKTKIWMKIKIHTAYCCRDDPPPPPDDDRNDRPAMWMKIWIKIWGQRNPAIKIWTAIHTPGDDDHGGGDGGDTHGDDRD/DPDDDDDDPPFFPQDDFDADDAWDFQDKDFDFFAQLPDAAAEEWDDDPQWIWGDHQFWWIFTAGNRYGDTDETHTPADDADDHGGGGWGWGEYWDDDPFWIWTFTQQQWIFTFGPNHGDTDEIDGDPGGFRYHQADDVQWRFGFHFQQKTFTAGNRYGPGQEIDGGDDDPDADTRAFRFYDDPQWTFGWGFQQKTWTFGRPHTNTQDIDGAADAPPDDDDRSNKGFHAYFDDDPQFIWTAIQQFFTATAGNHPTDGFAGDGPAHHHAWDDDPQFTWHQHPFRKTQRQHNGDDDSPDIGDNRGPFAKAHFACAPQWGWIGTFQAKTQIFHNRHTDRHHIHDGDHSGFNYHFYHDPQFTWGAHNTGITTTMDD/DVDDPPPLFACPVPPDDDDDDDDDDPPDDDDDDDDDDDDDDPDDDADDGNPHDPDPDDVPD/DDDQDCPPDCVLVVVLVVCLVPPHQVVSLCSLVVCQVPPCPDPPNLVSLVSNLVSCVVVVHDCVSVVSLVVNCPPDVDDPPNLVSLVSNLVNLVVVQQDVDDHDRDDPPLADPLPSLVVRLVSLVVSCVVDVPDDCNVVSVVVNLVSQLSVLVNLLVVLPVCLVVPNLPVNVVSLVVNCPRPVPHPNNLVCLVVNLSRCVVVPNPVPSVVSVVCNVPVDD/DPPDDDDKFWDDQDDDPVQVVVDDWFDWPPVNCVSRHHADDADPPPFGKGWRKTWIDPHPDDIFIKTFIWGADPHTTTHDGDTGRGDDD

Solvent-accessible surface area: 75972 Å² total; per-residue (Å²): 84,188,110,70,95,41,63,2,23,155,168,85,75,38,6,74,10,84,14,26,55,74,194,74,88,10,60,115,2,89,24,109,15,58,28,32,67,35,70,116,59,74,70,55,26,41,37,31,45,72,58,87,16,87,74,73,0,116,81,47,73,48,114,56,59,26,85,41,62,93,45,37,14,68,144,33,11,66,18,138,89,43,36,105,44,95,88,115,31,29,48,86,9,22,134,32,25,99,88,73,26,40,11,30,63,39,107,50,86,106,98,47,76,27,12,35,20,26,29,91,101,43,47,2,53,6,41,35,54,43,39,56,25,140,72,10,118,86,87,71,0,109,115,44,7,84,91,69,41,4,83,90,25,108,21,26,37,95,118,46,44,64,87,28,33,100,35,4,15,59,47,7,33,88,62,10,24,42,41,14,42,18,133,17,76,48,60,93,58,102,101,22,47,5,49,4,100,9,65,27,92,15,3,59,18,6,56,2,44,22,6,13,2,5,22,22,114,88,58,66,40,42,58,2,5,10,87,18,111,4,13,20,78,44,32,215,119,5,80,79,25,78,66,82,31,87,138,146,69,23,66,40,4,31,100,50,3,81,60,31,3,42,42,89,0,31,17,113,31,89,36,102,47,46,26,11,16,1,15,45,66,61,98,3,1,18,4,8,1,17,6,60,24,67,53,60,8,85,12,54,13,15,69,29,86,59,113,50,65,67,28,45,81,59,3,88,114,67,7,144,47,103,130,52,41,67,21,35,21,76,72,19,80,112,21,38,78,39,1,81,99,20,8,10,148,56,0,36,1,95,8,104,16,87,32,103,65,94,44,77,96,109,75,92,35,0,78,2,97,4,51,4,64,14,44,119,29,45,0,0,64,40,1,83,11,42,28,2,62,24,1,59,10,42,2,0,5,45,12,13,54,8,20,0,0,1,19,3,4,43,63,57,17,65,70,0,56,93,51,0,70,180,48,32,21,7,96,79,10,78,52,58,57,85,135,40,135,77,33,93,15,24,6,23,1,4,0,91,12,119,44,124,102,34,13,8,84,44,93,8,78,6,121,75,9,148,34,21,78,19,100,89,49,5,42,94,14,55,10,141,63,4,44,11,77,24,44,10,84,65,16,47,101,18,99,49,22,48,62,33,38,63,32,65,43,26,50,40,107,90,48,49,22,14,31,49,15,24,67,83,39,77,39,38,47,92,23,63,55,16,49,26,29,74,18,82,10,49,30,65,38,53,18,69,29,54,80,128,96,41,29,66,91,24,5,99,10,70,26,20,6,15,1,32,84,2,12,1,7,39,23,19,32,66,4,4,128,56,25,77,75,128,26,67,102,81,83,11,96,36,51,19,110,3,60,2,94,11,72,44,81,4,96,38,45,59,85,31,119,116,74,100,23,17,12,58,14,28,28,26,24,48,57,7,34,42,2,128,118,44,14,72,0,44,2,87,36,46,25,64,20,33,25,51,35,75,48,123,62,142,90,122,116,120,7,27,16,19,46,36,62,124,2,111,0,37,16,94,66,73,53,52,22,0,24,41,46,33,14,78,3,9,10,22,69,15,0,21,0,0,44,46,39,6,5,10,16,22,2,8,10,50,66,5,24,52,19,119,207,42,72,122,172,85,10,75,32,2,2,69,115,34,38,127,91,84,30,118,9,55,59,6,38,3,5,12,0,4,19,6,28,8,78,18,113,13,23,53,22,102,141,64,42,74,34,40,28,78,7,12,33,9,2,98,6,98,0,55,2,11,10,42,22,55,80,25,61,119,73,168,98,108,61,46,75,76,34,35,68,69,85,45,65,20,44,0,31,28,74,3,82,59,64,58,4,69,68,3,28,31,15,50,9,130,2,104,14,115,77,90,80,140,25,23,76,50,67,70,125,24,105,22,11,31,95,91,175,109,112,97,95,79,57,71,45,72,149,80,18,126,55,46,108,74,81,66,124,85,104,22,77,75,68,32,54,25,63,1,42,79,16,15,32,124,63,64,5,36,4,18,1,11,40,21,124,93,27,0,13,3,3,5,12,46,18,48,4,22,0,1,49,2,92,91,3,135,83,95,23,66,33,65,32,54,46,85,94,57,115,55,74,67,76,68,4,32,2,0,0,0,3,17,42,28,82,40,39,4,0,1,0,0,9,55,0,42,0,22,0,0,44,44,90,74,4,78,63,49,12,93,38,93,9,41,1,10,0,18,3,94,0,22,44,5,108,29,18,0,1,2,2,2,11,24,2,40,0,16,0,0,38,52,84,98,0,61,65,102,24,74,18,108,16,102,64,46,83,18,7,5,18,4,27,8,16,3,36,73,12,196,46,17,1,6,0,1,5,7,34,0,90,0,2,6,0,59,14,120,82,9,128,69,97,33,90,48,99,13,10,108,36,118,54,31,93,43,23,55,115,8,9,2,0,17,21,34,8,40,36,60,149,25,47,1,14,0,0,0,19,49,0,15,3,10,2,2,30,46,174,73,7,123,74,82,55,132,14,88,71,2,5,26,53,29,0,62,38,59,64,64,90,2,5,2,17,18,90,52,19,61,5,17,1,0,2,76,87,27,63,105,20,83,43,57,7,82,52,10,30,70,14,78,24,18,16,15,10,56,42,112,23,20,3,0,4,0,0,36,97,0,41,3,4,1,10,35,39,101,94,2,166,14,25,0,16,20,79,92,32,88,66,10,2,46,3,67,4,27,51,38,119,45,50,3,0,2,9,2,49,46,0,33,0,37,7,13,59,108,122,39,59,100,101,10,15,68,28,40,82,52,7,41,146,33,51,117,44,56,128,24,123,40,29,114,79,23,98,47,8,121,56,89,71,47,131,31,31,88,130,48,135,53,119,23,36,58,18,124,81,24,109,33,124,25,24,102,108,29,199,146,72,105,20,100,22,111,103,53,82,77,4,22,57,63,1,80,99,11,18,118,90,65,62,58,147,89,0,1,35,18,2,62,16,13,30,105,72,49,63,122,37,137,82,21,85,35,2,28,2,7,12,3,11,0,24,14,33,40,20,51,113,69,103,2,37,62,10,0,81,93,1,39,164,107,46,96,117,32,127,50,23,18,3,2,28,5,0,36,0,5,12,14,12,11,34,21,42,6,3,10,79,64,153,63,68,61,99,38,13,15,10,12,5,76,50,0,120,40,0,19,48,15,3,12,104,1,3,140,46,102,63,146,20,103,18,9,28,2,0,38,81,12,8,37,74,5,3,16,21,3,0,80,20,23,64,40,2,0,77,26,4,19,117,52,17,0,29,2,0,0,0,14,12,2,30,26,1,10,84,45,8,29,25,2,81,10,2,74,76,0,12,71,27,5,47,69,0,0,102,85,0,69,14,92,100,12,0,103,49,2,38,86,5,45,85,61,6,63,150,151,180,108,45,65,90,21,99,9,35,1,1,1,44,9,51,102,116,28,26,89,97,25,145,104,30,69,35,68,113,81,0,24,166,30,8,8,24,28,11,6,40,4,29,9,50,52,69,21,41,14,0,5,21,32,52,53,62,29,60,146,25,68,67,10,38,3,0,32,2,35,6,65,87,106,14,76,0,89,94,63,67,68,76,94,67,62,62,122

Organism: Escherichia coli (strain K12) (NCBI:txid83333)

GO terms:
  GO:0009279 cell outer membrane (C, EXP)
  GO:0005515 protein binding (F, IPI)
  GO:0009279 cell outer membrane (C, IDA)
  GO:0043165 Gram-negative-bacterium-type cell outer membrane assembly (P, IDA)
  GO:1990063 Bam protein complex (C, IDA)
  GO:0051205 protein insertion into membrane (P, IDA)
  GO:0051087 protein-folding chaperone binding (F, IPI)
  GO:0043165 Gram-negative-bacterium-type cell outer membrane assembly (P, IPI)
  GO:0016020 membrane (C, IDA)

Sequence (1578 aa):
DWKVTARACLRMLMSVGLNAEIRDNVRFGLEFEKSAFGKYNVDNAVNANFRYSFFVVKDIHFEGLQRVAVGAALLSMPVRTGDTVNDEDISNTIRALFATGNFEDVRVLRDGDTLLVQVKERPTIASITFSGNKSVKDDMLKQNLEASGVRVGESLDRTTIADIEKGLEDFYYSVGKYSASVKAVVTPLPRNRVDLKLVFQEGVSAEIQQINIVGNHAFTTDELISHFQLRDEVPWWNVVGDRKYQKQKLAGDLETLRSYYLDRGYARFNIDSTQVSLTPDKKGIYVTVNITEGDQYKLSGVEVSGNLAGHSAEIEQLTKIEPGELYNGTKVTKMEDDIKKLLGRYGYAYPRVQSMPEINDADKTVKLRVNVDAGNRFYVRKIRFEGNDTSKDAVLRREMRQMEGAWLGSDLVDQGKERLNRLGFFETVDTDTQRVPGSPDQVDVVYKVKERNTGSFNFGIGYGTESGVSFQAGVQQDNWLGTGYAVGINGTKNDYQTYAELSVTNPYFTVDGVSLGGRLFYNDFQADDAYTNKSYGTDVTLGFPINEYNSLRAGLGYVHNSLSNMQPQVAMWRYLYSMGEHPSTSDQDNSFKTDDFTFNYGWTYNKLDRGYFPTDGSRVNLTGKVTIPGSDNEYYKVTLDTATYVPIDDDHKWVVLGRTRWGYGDGLGGKEMPFYENFYAGGSSTVRGFQSNTIGPKAVYFPHQASNYDPDYDYECATQDGAKDLCKSDDAVGGNAMAVASLEFITPTPFISDKYANSVRTSFFWDMGTVWDTNWDSSQYSGYPDYSDPSNIRMSAGIALQWMSPLGPLVFSYAQPFKKYDGDKAEQFQFNCGKTWLFNSEEDVVKMSPLPTVENQFTPTTAWSTSVGSGIGNFYSNLHPALADNVVYAADRAGLVKALNADDGKEIWSVSLAEKDGWFSKEPALLSGGVTVSGGHVYIGSEKAQVYALNTSDGTVAWQTKVAGEALSRPVVSDGLVLIHTSNGQLQALNEADGAVKWTVNLDMPSLSLRGESAPTTAFGAAVVGGDNGRVSAVLMEQGQMIWQQRISQATGSTEIDRLSDVDTTPVVVNGVVFALAYNGNLTALDLRSGQIMWKRELGSVNDFIVDGNRIYLVDQNDRVMALTIDGGVTLWTQSDLLHRLLTSPVLYNGNLVVGDSEGYLHWINVEDGRFVAQQKVDSSGFQTEPVAADGKLLIQAKDGTVYSITRSRYKRQVSGDEAYLEAAPLAELHAPAGMILPVTSGDYAIPVTNGSGAVGKALDIRPPAQPLKEEVPDNPPNEIYATAQQKLQDGNWRQAITQLEALDNRYPFGPYSQQVQLDLIYAYYKNADLPLAQAAIDRFIRLNPTHPNIDYVMYMRGLTNMALDDSALQGFFGVDRSDRDPQHARAAFSDFSKLVRGYPNSQYTTDATKRLVFLKDRLAKYEYSVAEYYTERGAWVAVVNRVEGMLRDYPDTQATRDALPLMENAYRQMQMNAQAEKVAKIIAANSSERVVYRPDINQGNYLTANDVSKIRVGMTQQQVAYALGTPLMSDPFGTNTWFYVFRQQPGHEGVTQQTLTLTFNSSGVLTNIDNKPALSG